Protein AF-0000000082797465 (afdb_homodimer)

pLDDT: mean 94.42, std 6.93, range [45.62, 98.88]

Nearest PDB structures (foldseek):
  8i0k-assembly1_B  TM=9.852E-01  e=0.000E+00  Homo sapiens
  7wgr-assembly1_B  TM=9.797E-01  e=0.000E+00  Homo sapiens
  6i2r-assembly1_C  TM=9.356E-01  e=2.880E-75  Mycolicibacterium smegmatis MC2 155
  6i2q-assembly1_A-2  TM=9.332E-01  e=1.154E-74  Mycolicibacterium smegmatis MC2 155
  2xt6-assembly1_A  TM=9.315E-01  e=4.381E-74  Mycolicibacterium smegmatis MC2 155

Radius of gyration: 32.96 Å; Cα contacts (8 Å, |Δi|>4): 3439; chains: 2; bounding box: 94×90×90 Å

Structure (mmCIF, N/CA/C/O backbone):
data_AF-0000000082797465-model_v1
#
loop_
_entity.id
_entity.type
_entity.pdbx_description
1 polymer 'oxoglutarate dehydrogenase (succinyl-transferring)'
#
loop_
_atom_site.group_PDB
_atom_site.id
_atom_site.type_symbol
_atom_site.label_atom_id
_atom_site.label_alt_id
_atom_site.label_comp_id
_atom_site.label_asym_id
_atom_site.label_entity_id
_atom_site.label_seq_id
_atom_site.pdbx_PDB_ins_code
_atom_site.Cartn_x
_atom_site.Cartn_y
_atom_site.Cartn_z
_atom_site.occupancy
_atom_site.B_iso_or_equiv
_atom_site.auth_seq_id
_atom_site.auth_comp_id
_atom_site.auth_asym_id
_atom_site.auth_atom_id
_atom_site.pdbx_PDB_model_num
ATOM 1 N N . MET A 1 1 ? 19.203 7.016 -28.344 1 67.88 1 MET A N 1
ATOM 2 C CA . MET A 1 1 ? 19.391 8.102 -27.375 1 67.88 1 MET A CA 1
ATOM 3 C C . MET A 1 1 ? 18.125 8.93 -27.25 1 67.88 1 MET A C 1
ATOM 5 O O . MET A 1 1 ? 17.5 9.289 -28.25 1 67.88 1 MET A O 1
ATOM 9 N N . PHE A 1 2 ? 17.656 9.07 -26.062 1 76.25 2 PHE A N 1
ATOM 10 C CA . PHE A 1 2 ? 16.391 9.742 -25.812 1 76.25 2 PHE A CA 1
ATOM 11 C C . PHE A 1 2 ? 16.609 11.078 -25.109 1 76.25 2 PHE A C 1
ATOM 13 O O . PHE A 1 2 ? 15.664 11.805 -24.828 1 76.25 2 PHE A O 1
ATOM 20 N N . ILE A 1 3 ? 17.875 11.414 -24.875 1 82.06 3 ILE A N 1
ATOM 21 C CA . ILE A 1 3 ? 18.188 12.68 -24.219 1 82.06 3 ILE A CA 1
ATOM 22 C C . ILE A 1 3 ? 18.203 13.805 -25.266 1 82.06 3 ILE A C 1
ATOM 24 O O . ILE A 1 3 ? 18.875 13.711 -26.297 1 82.06 3 ILE A O 1
ATOM 28 N N . ASN A 1 4 ? 17.594 14.898 -25.016 1 78.75 4 ASN A N 1
ATOM 29 C CA . ASN A 1 4 ? 17.406 15.953 -26 1 78.75 4 ASN A CA 1
ATOM 30 C C . ASN A 1 4 ? 18.406 17.094 -25.797 1 78.75 4 ASN A C 1
ATOM 32 O O . ASN A 1 4 ? 18.594 17.922 -26.688 1 78.75 4 ASN A O 1
ATOM 36 N N . ASP A 1 5 ? 19.188 17.109 -24.75 1 86.75 5 ASP A N 1
ATOM 37 C CA . ASP A 1 5 ? 20.125 18.188 -24.484 1 86.75 5 ASP A CA 1
ATOM 38 C C . ASP A 1 5 ? 21.422 17.984 -25.281 1 86.75 5 ASP A C 1
ATOM 40 O O . ASP A 1 5 ? 22.109 16.984 -25.109 1 86.75 5 ASP A O 1
ATOM 44 N N . VAL A 1 6 ? 21.797 18.953 -26.062 1 91.38 6 VAL A N 1
ATOM 45 C CA . VAL A 1 6 ? 22.906 18.844 -27 1 91.38 6 VAL A CA 1
ATOM 46 C C . VAL A 1 6 ? 24.219 18.734 -26.219 1 91.38 6 VAL A C 1
ATOM 48 O O . VAL A 1 6 ? 25.109 17.938 -26.578 1 91.38 6 VAL A O 1
ATOM 51 N N . GLU A 1 7 ? 24.312 19.516 -25.234 1 94.25 7 GLU A N 1
ATOM 52 C CA . GLU A 1 7 ? 25.547 19.469 -24.438 1 94.25 7 GLU A CA 1
ATOM 53 C C . GLU A 1 7 ? 25.734 18.094 -23.781 1 94.25 7 GLU A C 1
ATOM 55 O O . GLU A 1 7 ? 26.828 17.547 -23.797 1 94.25 7 GLU A O 1
ATOM 60 N N . GLN A 1 8 ? 24.719 17.578 -23.219 1 94.69 8 GLN A N 1
ATOM 61 C CA . GLN A 1 8 ? 24.766 16.25 -22.594 1 94.69 8 GLN A CA 1
ATOM 62 C C . GLN A 1 8 ? 25.062 15.164 -23.609 1 94.69 8 GLN A C 1
ATOM 64 O O . GLN A 1 8 ? 25.859 14.266 -23.344 1 94.69 8 GLN A O 1
ATOM 69 N N . CYS A 1 9 ? 24.422 15.273 -24.766 1 94.56 9 CYS A N 1
ATOM 70 C CA . CYS A 1 9 ? 24.641 14.289 -25.812 1 94.56 9 CYS A CA 1
ATOM 71 C C . CYS A 1 9 ? 26.094 14.328 -26.312 1 94.56 9 CYS A C 1
ATOM 73 O O . CYS A 1 9 ? 26.703 13.281 -26.5 1 94.56 9 CYS A O 1
ATOM 75 N N . GLN A 1 10 ? 26.609 15.508 -26.484 1 95.31 10 GLN A N 1
ATOM 76 C CA . GLN A 1 10 ? 28 15.648 -26.938 1 95.31 10 GLN A CA 1
ATOM 77 C C . GLN A 1 10 ? 28.969 15.133 -25.875 1 95.31 10 GLN A C 1
ATOM 79 O O . GLN A 1 10 ? 29.984 14.516 -26.219 1 95.31 10 GLN A O 1
ATOM 84 N N . TRP A 1 11 ? 28.656 15.43 -24.703 1 96.56 11 TRP A N 1
ATOM 85 C CA . TRP A 1 11 ? 29.5 14.945 -23.609 1 96.56 11 TRP A CA 1
ATOM 86 C C . TRP A 1 11 ? 29.578 13.43 -23.625 1 96.56 11 TRP A C 1
ATOM 88 O O . TRP A 1 11 ? 30.656 12.852 -23.5 1 96.56 11 TRP A O 1
ATOM 98 N N . ILE A 1 12 ? 28.484 12.742 -23.812 1 95.69 12 ILE A N 1
ATOM 99 C CA . ILE A 1 12 ? 28.422 11.281 -23.844 1 95.69 12 ILE A CA 1
ATOM 100 C C . ILE A 1 12 ? 29.188 10.766 -25.062 1 95.69 12 ILE A C 1
ATOM 102 O O . ILE A 1 12 ? 29.938 9.789 -24.953 1 95.69 12 ILE A O 1
ATOM 106 N N . ARG A 1 13 ? 28.969 11.422 -26.156 1 94.94 13 ARG A N 1
ATOM 107 C CA . ARG A 1 13 ? 29.672 11.023 -27.375 1 94.94 13 ARG A CA 1
ATOM 108 C C . ARG A 1 13 ? 31.188 11.086 -27.188 1 94.94 13 ARG A C 1
ATOM 110 O O . ARG A 1 13 ? 31.906 10.18 -27.609 1 94.94 13 ARG A O 1
ATOM 117 N N . GLN A 1 14 ? 31.609 12.07 -26.547 1 95.12 14 GLN A N 1
ATOM 118 C CA . GLN A 1 14 ? 33.031 12.234 -26.312 1 95.12 14 GLN A CA 1
ATOM 119 C C . GLN A 1 14 ? 33.562 11.117 -25.406 1 95.12 14 GLN A C 1
ATOM 121 O O . GLN A 1 14 ? 34.688 10.664 -25.578 1 95.12 14 GLN A O 1
ATOM 126 N N . LYS A 1 15 ? 32.781 10.672 -24.5 1 95.56 15 LYS A N 1
ATOM 127 C CA . LYS A 1 15 ? 33.188 9.664 -23.547 1 95.56 15 LYS A CA 1
ATOM 128 C C . LYS A 1 15 ? 33.219 8.273 -24.172 1 95.56 15 LYS A C 1
ATOM 130 O O . LYS A 1 15 ? 33.844 7.355 -23.656 1 95.56 15 LYS A O 1
ATOM 135 N N . PHE A 1 16 ? 32.562 8.055 -25.344 1 94.38 16 PHE A N 1
ATOM 136 C CA . PHE A 1 16 ? 32.469 6.691 -25.859 1 94.38 16 PHE A CA 1
ATOM 137 C C . PHE A 1 16 ? 33.031 6.602 -27.281 1 94.38 16 PHE A C 1
ATOM 139 O O . PHE A 1 16 ? 33.406 5.523 -27.734 1 94.38 16 PHE A O 1
ATOM 146 N N . GLU A 1 17 ? 33.125 7.738 -27.953 1 92.56 17 GLU A N 1
ATOM 147 C CA . GLU A 1 17 ? 33.5 7.68 -29.359 1 92.56 17 GLU A CA 1
ATOM 148 C C . GLU A 1 17 ? 34.938 8.133 -29.547 1 92.56 17 GLU A C 1
ATOM 150 O O . GLU A 1 17 ? 35.5 8.039 -30.656 1 92.56 17 GLU A O 1
ATOM 155 N N . THR A 1 18 ? 35.625 8.508 -28.531 1 91.12 18 THR A N 1
ATOM 156 C CA . THR A 1 18 ? 37.031 8.875 -28.625 1 91.12 18 THR A CA 1
ATOM 157 C C . THR A 1 18 ? 37.906 7.633 -28.719 1 91.12 18 THR A C 1
ATOM 159 O O . THR A 1 18 ? 37.812 6.73 -27.875 1 91.12 18 THR A O 1
ATOM 162 N N . PRO A 1 19 ? 38.812 7.578 -29.672 1 87.81 19 PRO A N 1
ATOM 163 C CA . PRO A 1 19 ? 39.656 6.395 -29.828 1 87.81 19 PRO A CA 1
ATOM 164 C C . PRO A 1 19 ? 40.562 6.156 -28.625 1 87.81 19 PRO A C 1
ATOM 166 O O . PRO A 1 19 ? 41.156 7.105 -28.078 1 87.81 19 PRO A O 1
ATOM 169 N N . GLY A 1 20 ? 40.781 4.91 -28.203 1 83.75 20 GLY A N 1
ATOM 170 C CA . GLY A 1 20 ? 41.656 4.508 -27.141 1 83.75 20 GLY A CA 1
ATOM 171 C C . GLY A 1 20 ? 41.156 4.879 -25.75 1 83.75 20 GLY A C 1
ATOM 172 O O . GLY A 1 20 ? 41.906 4.816 -24.766 1 83.75 20 GLY A O 1
ATOM 173 N N . ILE A 1 21 ? 39.969 5.164 -25.672 1 84.5 21 ILE A N 1
ATOM 174 C CA . ILE A 1 21 ? 39.406 5.734 -24.438 1 84.5 21 ILE A CA 1
ATOM 175 C C . ILE A 1 21 ? 39.281 4.648 -23.375 1 84.5 21 ILE A C 1
ATOM 177 O O . ILE A 1 21 ? 39.312 4.938 -22.188 1 84.5 21 ILE A O 1
ATOM 181 N N . MET A 1 22 ? 39.219 3.447 -23.766 1 84.5 22 MET A N 1
ATOM 182 C CA . MET A 1 22 ? 39.031 2.363 -22.797 1 84.5 22 MET A CA 1
ATOM 183 C C . MET A 1 22 ? 40.375 1.702 -22.453 1 84.5 22 MET A C 1
ATOM 185 O O . MET A 1 22 ? 40.406 0.518 -22.125 1 84.5 22 MET A O 1
ATOM 189 N N . LYS A 1 23 ? 41.406 2.4 -22.453 1 86.81 23 LYS A N 1
ATOM 190 C CA . LYS A 1 23 ? 42.719 1.833 -22.125 1 86.81 23 LYS A CA 1
ATOM 191 C C . LYS A 1 23 ? 42.969 1.914 -20.625 1 86.81 23 LYS A C 1
ATOM 193 O O . LYS A 1 23 ? 42.75 2.957 -20 1 86.81 23 LYS A O 1
ATOM 198 N N . PHE A 1 24 ? 43.344 0.76 -20.047 1 94 24 PHE A N 1
ATOM 199 C CA . PHE A 1 24 ? 43.656 0.657 -18.625 1 94 24 PHE A CA 1
ATOM 200 C C . PHE A 1 24 ? 45.156 0.399 -18.422 1 94 24 PHE A C 1
ATOM 202 O O . PHE A 1 24 ? 45.781 -0.297 -19.219 1 94 24 PHE A O 1
ATOM 209 N N . THR A 1 25 ? 45.688 0.966 -17.406 1 94.62 25 THR A N 1
ATOM 210 C CA . THR A 1 25 ? 47.094 0.684 -17.047 1 94.62 25 THR A CA 1
ATOM 211 C C . THR A 1 25 ? 47.219 -0.699 -16.406 1 94.62 25 THR A C 1
ATOM 213 O O . THR A 1 25 ? 46.219 -1.279 -15.977 1 94.62 25 THR A O 1
ATOM 216 N N . ASN A 1 26 ? 48.375 -1.191 -16.375 1 95.69 26 ASN A N 1
ATOM 217 C CA . ASN A 1 26 ? 48.625 -2.494 -15.758 1 95.69 26 ASN A CA 1
ATOM 218 C C . ASN A 1 26 ? 48.25 -2.49 -14.273 1 95.69 26 ASN A C 1
ATOM 220 O O . ASN A 1 26 ? 47.781 -3.492 -13.75 1 95.69 26 ASN A O 1
ATOM 224 N N . GLU A 1 27 ? 48.469 -1.407 -13.711 1 95.25 27 GLU A N 1
ATOM 225 C CA . GLU A 1 27 ? 48.125 -1.291 -12.289 1 95.25 27 GLU A CA 1
ATOM 226 C C . GLU A 1 27 ? 46.594 -1.354 -12.078 1 95.25 27 GLU A C 1
ATOM 228 O O . GLU A 1 27 ? 46.125 -1.996 -11.141 1 95.25 27 GLU A O 1
ATOM 233 N N . GLU A 1 28 ? 45.906 -0.673 -12.961 1 95.56 28 GLU A N 1
ATOM 234 C CA . GLU A 1 28 ? 44.469 -0.702 -12.898 1 95.56 28 GLU A CA 1
ATOM 235 C C . GLU A 1 28 ? 43.938 -2.107 -13.148 1 95.56 28 GLU A C 1
ATOM 237 O O . GLU A 1 28 ? 42.969 -2.541 -12.5 1 95.56 28 GLU A O 1
ATOM 242 N N . LYS A 1 29 ? 44.531 -2.762 -14.039 1 97.44 29 LYS A N 1
ATOM 243 C CA . LYS A 1 29 ? 44.125 -4.125 -14.367 1 97.44 29 LYS A CA 1
ATOM 244 C C . LYS A 1 29 ? 44.375 -5.07 -13.195 1 97.44 29 LYS A C 1
ATOM 246 O O . LYS A 1 29 ? 43.562 -5.941 -12.898 1 97.44 29 LYS A O 1
ATOM 251 N N . ARG A 1 30 ? 45.562 -4.918 -12.562 1 96.56 30 ARG A N 1
ATOM 252 C CA . ARG A 1 30 ? 45.906 -5.73 -11.398 1 96.56 30 ARG A CA 1
ATOM 253 C C . ARG A 1 30 ? 44.906 -5.484 -10.258 1 96.56 30 ARG A C 1
ATOM 255 O O . ARG A 1 30 ? 44.5 -6.426 -9.586 1 96.56 30 ARG A O 1
ATOM 262 N N . THR A 1 31 ? 44.562 -4.242 -10.055 1 96.38 31 THR A N 1
ATOM 263 C CA . THR A 1 31 ? 43.625 -3.889 -9.016 1 96.38 31 THR A CA 1
ATOM 264 C C . THR A 1 31 ? 42.25 -4.5 -9.32 1 96.38 31 THR A C 1
ATOM 266 O O . THR A 1 31 ? 41.594 -5.027 -8.414 1 96.38 31 THR A O 1
ATOM 269 N N . LEU A 1 32 ? 41.844 -4.363 -10.562 1 98.06 32 LEU A N 1
ATOM 270 C CA . LEU A 1 32 ? 40.562 -4.938 -10.984 1 98.06 32 LEU A CA 1
ATOM 271 C C . LEU A 1 32 ? 40.531 -6.445 -10.766 1 98.06 32 LEU A C 1
ATOM 273 O O . LEU A 1 32 ? 39.562 -6.988 -10.273 1 98.06 32 LEU A O 1
ATOM 277 N N . LEU A 1 33 ? 41.594 -7.105 -11.102 1 98.19 33 LEU A N 1
ATOM 278 C CA . LEU A 1 33 ? 41.719 -8.547 -10.898 1 98.19 33 LEU A CA 1
ATOM 279 C C . LEU A 1 33 ? 41.625 -8.898 -9.422 1 98.19 33 LEU A C 1
ATOM 281 O O . LEU A 1 33 ? 40.906 -9.844 -9.047 1 98.19 33 LEU A O 1
ATOM 285 N N . ALA A 1 34 ? 42.312 -8.164 -8.586 1 97.69 34 ALA A N 1
ATOM 286 C CA . ALA A 1 34 ? 42.281 -8.414 -7.145 1 97.69 34 ALA A CA 1
ATOM 287 C C . ALA A 1 34 ? 40.875 -8.25 -6.586 1 97.69 34 ALA A C 1
ATOM 289 O O . ALA A 1 34 ? 40.438 -9.031 -5.73 1 97.69 34 ALA A O 1
ATOM 290 N N . ARG A 1 35 ? 40.188 -7.25 -7.012 1 98 35 ARG A N 1
ATOM 291 C CA . ARG A 1 35 ? 38.812 -7.012 -6.559 1 98 35 ARG A CA 1
ATOM 292 C C . ARG A 1 35 ? 37.875 -8.125 -7.02 1 98 35 ARG A C 1
ATOM 294 O O . ARG A 1 35 ? 36.969 -8.531 -6.285 1 98 35 ARG A O 1
ATOM 301 N N . LEU A 1 36 ? 38.094 -8.578 -8.211 1 98.31 36 LEU A N 1
ATOM 302 C CA . LEU A 1 36 ? 37.281 -9.68 -8.727 1 98.31 36 LEU A CA 1
ATOM 303 C C . LEU A 1 36 ? 37.531 -10.961 -7.941 1 98.31 36 LEU A C 1
ATOM 305 O O . LEU A 1 36 ? 36.625 -11.742 -7.699 1 98.31 36 LEU A O 1
ATOM 309 N N . VAL A 1 37 ? 38.812 -11.148 -7.605 1 98.31 37 VAL A N 1
ATOM 310 C CA . VAL A 1 37 ? 39.188 -12.312 -6.801 1 98.31 37 VAL A CA 1
ATOM 311 C C . VAL A 1 37 ? 38.406 -12.289 -5.48 1 98.31 37 VAL A C 1
ATOM 313 O O . VAL A 1 37 ? 37.844 -13.297 -5.078 1 98.31 37 VAL A O 1
ATOM 316 N N . ARG A 1 38 ? 38.375 -11.203 -4.84 1 97.94 38 ARG A N 1
ATOM 317 C CA . ARG A 1 38 ? 37.688 -11.094 -3.559 1 97.94 38 ARG A CA 1
ATOM 318 C C . ARG A 1 38 ? 36.188 -11.328 -3.723 1 97.94 38 ARG A C 1
ATOM 320 O O . ARG A 1 38 ? 35.562 -11.977 -2.881 1 97.94 38 ARG A O 1
ATOM 327 N N . SER A 1 39 ? 35.656 -10.773 -4.773 1 97.94 39 SER A N 1
ATOM 328 C CA . SER A 1 39 ? 34.25 -10.938 -5.043 1 97.94 39 SER A CA 1
ATOM 329 C C . SER A 1 39 ? 33.875 -12.406 -5.203 1 97.94 39 SER A C 1
ATOM 331 O O . SER A 1 39 ? 32.906 -12.875 -4.602 1 97.94 39 SER A O 1
ATOM 333 N N . MET A 1 40 ? 34.562 -13.094 -5.984 1 97.75 40 MET A N 1
ATOM 334 C CA . MET A 1 40 ? 34.219 -14.477 -6.305 1 97.75 40 MET A CA 1
ATOM 335 C C . MET A 1 40 ? 34.594 -15.406 -5.148 1 97.75 40 MET A C 1
ATOM 337 O O . MET A 1 40 ? 33.781 -16.281 -4.789 1 97.75 40 MET A O 1
ATOM 341 N N . ARG A 1 41 ? 35.812 -15.195 -4.559 1 97.19 41 ARG A N 1
ATOM 342 C CA . ARG A 1 41 ? 36.281 -16.109 -3.539 1 97.19 41 ARG A CA 1
ATOM 343 C C . ARG A 1 41 ? 35.469 -16 -2.254 1 97.19 41 ARG A C 1
ATOM 345 O O . ARG A 1 41 ? 35.312 -16.984 -1.529 1 97.19 41 ARG A O 1
ATOM 352 N N . PHE A 1 42 ? 35.031 -14.852 -1.94 1 96.94 42 PHE A N 1
ATOM 353 C CA . PHE A 1 42 ? 34.125 -14.68 -0.802 1 96.94 42 PHE A CA 1
ATOM 354 C C . PHE A 1 42 ? 32.906 -15.578 -0.935 1 96.94 42 PHE A C 1
ATOM 356 O O . PHE A 1 42 ? 32.531 -16.297 0.005 1 96.94 42 PHE A O 1
ATOM 363 N N . GLU A 1 43 ? 32.219 -15.523 -2.133 1 95.31 43 GLU A N 1
ATOM 364 C CA . GLU A 1 43 ? 31.031 -16.359 -2.398 1 95.31 43 GLU A CA 1
ATOM 365 C C . GLU A 1 43 ? 31.391 -17.844 -2.301 1 95.31 43 GLU A C 1
ATOM 367 O O . GLU A 1 43 ? 30.609 -18.625 -1.771 1 95.31 43 GLU A O 1
ATOM 372 N N . ASP A 1 44 ? 32.531 -18.141 -2.861 1 95.56 44 ASP A N 1
ATOM 373 C CA . ASP A 1 44 ? 32.969 -19.531 -2.832 1 95.56 44 ASP A CA 1
ATOM 374 C C . ASP A 1 44 ? 33.188 -20.016 -1.398 1 95.56 44 ASP A C 1
ATOM 376 O O . ASP A 1 44 ? 32.844 -21.156 -1.068 1 95.56 44 ASP A O 1
ATOM 380 N N . PHE A 1 45 ? 33.75 -19.156 -0.65 1 96.38 45 PHE A N 1
ATOM 381 C CA . PHE A 1 45 ? 34 -19.5 0.745 1 96.38 45 PHE A CA 1
ATOM 382 C C . PHE A 1 45 ? 32.719 -19.766 1.484 1 96.38 45 PHE A C 1
ATOM 384 O O . PHE A 1 45 ? 32.594 -20.75 2.217 1 96.38 45 PHE A O 1
ATOM 391 N N . LEU A 1 46 ? 31.734 -18.875 1.365 1 94.19 46 LEU A N 1
ATOM 392 C CA . LEU A 1 46 ? 30.438 -19.047 2.004 1 94.19 46 LEU A CA 1
ATOM 393 C C . LEU A 1 46 ? 29.781 -20.344 1.555 1 94.19 46 LEU A C 1
ATOM 395 O O . LEU A 1 46 ? 29.172 -21.062 2.363 1 94.19 46 LEU A O 1
ATOM 399 N N . ALA A 1 47 ? 29.891 -20.641 0.238 1 92.88 47 ALA A N 1
ATOM 400 C CA . ALA A 1 47 ? 29.281 -21.859 -0.314 1 92.88 47 ALA A CA 1
ATOM 401 C C . ALA A 1 47 ? 29.906 -23.109 0.294 1 92.88 47 ALA A C 1
ATOM 403 O O . ALA A 1 47 ? 29.219 -24.109 0.491 1 92.88 47 ALA A O 1
ATOM 404 N N . ARG A 1 48 ? 31.125 -23.047 0.543 1 94.31 48 ARG A N 1
ATOM 405 C CA . ARG A 1 48 ? 31.844 -24.188 1.083 1 94.31 48 ARG A CA 1
ATOM 406 C C . ARG A 1 48 ? 31.547 -24.375 2.568 1 94.31 48 ARG A C 1
ATOM 408 O O . ARG A 1 48 ? 31.344 -25.5 3.033 1 94.31 48 ARG A O 1
ATOM 415 N N . LYS A 1 49 ? 31.562 -23.297 3.312 1 93.38 49 LYS A N 1
ATOM 416 C CA . LYS A 1 49 ? 31.422 -23.359 4.766 1 93.38 49 LYS A CA 1
ATOM 417 C C . LYS A 1 49 ? 29.953 -23.516 5.164 1 93.38 49 LYS A C 1
ATOM 419 O O . LYS A 1 49 ? 29.641 -24.188 6.152 1 93.38 49 LYS A O 1
ATOM 424 N N . TRP A 1 50 ? 29.062 -22.922 4.453 1 90.56 50 TRP A N 1
ATOM 425 C CA . TRP A 1 50 ? 27.641 -22.953 4.758 1 90.56 50 TRP A CA 1
ATOM 426 C C . TRP A 1 50 ? 26.828 -23.391 3.537 1 90.56 50 TRP A C 1
ATOM 428 O O . TRP A 1 50 ? 26.016 -22.625 3.025 1 90.56 50 TRP A O 1
ATOM 438 N N . SER A 1 51 ? 26.891 -24.578 3.119 1 86.56 51 SER A N 1
ATOM 439 C CA . SER A 1 51 ? 26.375 -25.109 1.856 1 86.56 51 SER A CA 1
ATOM 440 C C . SER A 1 51 ? 24.859 -25.172 1.858 1 86.56 51 SER A C 1
ATOM 442 O O . SER A 1 51 ? 24.219 -25.109 0.801 1 86.56 51 SER A O 1
ATOM 444 N N . SER A 1 52 ? 24.219 -25.234 2.998 1 82.44 52 SER A N 1
ATOM 445 C CA . SER A 1 52 ? 22.781 -25.406 3.066 1 82.44 52 SER A CA 1
ATOM 446 C C . SER A 1 52 ? 22.062 -24.078 3.334 1 82.44 52 SER A C 1
ATOM 448 O O . SER A 1 52 ? 20.844 -24.016 3.289 1 82.44 52 SER A O 1
ATOM 450 N N . GLU A 1 53 ? 22.828 -23.047 3.504 1 83.25 53 GLU A N 1
ATOM 451 C CA . GLU A 1 53 ? 22.219 -21.766 3.855 1 83.25 53 GLU A CA 1
ATOM 452 C C . GLU A 1 53 ? 21.891 -20.953 2.609 1 83.25 53 GLU A C 1
ATOM 454 O O . GLU A 1 53 ? 22.641 -20.984 1.629 1 83.25 53 GLU A O 1
ATOM 459 N N . LYS A 1 54 ? 20.703 -20.266 2.709 1 81.88 54 LYS A N 1
ATOM 460 C CA . LYS A 1 54 ? 20.375 -19.312 1.662 1 81.88 54 LYS A CA 1
ATOM 461 C C . LYS A 1 54 ? 21.266 -18.078 1.742 1 81.88 54 LYS A C 1
ATOM 463 O O . LYS A 1 54 ? 21.453 -17.5 2.818 1 81.88 54 LYS A O 1
ATOM 468 N N . ARG A 1 55 ? 21.844 -17.734 0.631 1 83.12 55 ARG A N 1
ATOM 469 C CA . ARG A 1 55 ? 22.766 -16.609 0.643 1 83.12 55 ARG A CA 1
ATOM 470 C C . ARG A 1 55 ? 22.422 -15.617 -0.47 1 83.12 55 ARG A C 1
ATOM 472 O O . ARG A 1 55 ? 22.812 -14.453 -0.412 1 83.12 55 ARG A O 1
ATOM 479 N N . PHE A 1 56 ? 21.703 -15.992 -1.47 1 88.81 56 PHE A N 1
ATOM 480 C CA . PHE A 1 56 ? 21.422 -15.164 -2.641 1 88.81 56 PHE A CA 1
ATOM 481 C C . PHE A 1 56 ? 22.719 -14.609 -3.232 1 88.81 56 PHE A C 1
ATOM 483 O O . PHE A 1 56 ? 22.859 -13.391 -3.377 1 88.81 56 PHE A O 1
ATOM 490 N N . GLY A 1 57 ? 23.562 -15.453 -3.631 1 90.75 57 GLY A N 1
ATOM 491 C CA . GLY A 1 57 ? 24.938 -15.133 -4.023 1 90.75 57 GLY A CA 1
ATOM 492 C C . GLY A 1 57 ? 25.016 -14.336 -5.312 1 90.75 57 GLY A C 1
ATOM 493 O O . GLY A 1 57 ? 24.031 -14.242 -6.051 1 90.75 57 GLY A O 1
ATOM 494 N N . LEU A 1 58 ? 26.125 -13.797 -5.594 1 94.75 58 LEU A N 1
ATOM 495 C CA . LEU A 1 58 ? 26.375 -12.867 -6.691 1 94.75 58 LEU A CA 1
ATOM 496 C C . LEU A 1 58 ? 26.922 -13.602 -7.914 1 94.75 58 LEU A C 1
ATOM 498 O O . LEU A 1 58 ? 27.266 -12.969 -8.914 1 94.75 58 LEU A O 1
ATOM 502 N N . GLU A 1 59 ? 26.922 -14.945 -7.844 1 94.44 59 GLU A N 1
ATOM 503 C CA . GLU A 1 59 ? 27.5 -15.711 -8.945 1 94.44 59 GLU A CA 1
ATOM 504 C C . GLU A 1 59 ? 26.812 -15.398 -10.266 1 94.44 59 GLU A C 1
ATOM 506 O O . GLU A 1 59 ? 25.578 -15.484 -10.367 1 94.44 59 GLU A O 1
ATOM 511 N N . GLY A 1 60 ? 27.562 -14.992 -11.203 1 96.06 60 GLY A N 1
ATOM 512 C CA . GLY A 1 60 ? 27.078 -14.562 -12.5 1 96.06 60 GLY A CA 1
ATOM 513 C C . GLY A 1 60 ? 27.172 -13.062 -12.711 1 96.06 60 GLY A C 1
ATOM 514 O O . GLY A 1 60 ? 27.047 -12.57 -13.836 1 96.06 60 GLY A O 1
ATOM 515 N N . CYS A 1 61 ? 27.406 -12.32 -11.641 1 97.75 61 CYS A N 1
ATOM 516 C CA . CYS A 1 61 ? 27.578 -10.875 -11.703 1 97.75 61 CYS A CA 1
ATOM 517 C C . CYS A 1 61 ? 28.609 -10.398 -10.695 1 97.75 61 CYS A C 1
ATOM 519 O O . CYS A 1 61 ? 28.422 -9.375 -10.031 1 97.75 61 CYS A O 1
ATOM 521 N N . GLU A 1 62 ? 29.703 -11.117 -10.547 1 97.56 62 GLU A N 1
ATOM 522 C CA . GLU A 1 62 ? 30.734 -10.828 -9.562 1 97.56 62 GLU A CA 1
ATOM 523 C C . GLU A 1 62 ? 31.375 -9.461 -9.82 1 97.56 62 GLU A C 1
ATOM 525 O O . GLU A 1 62 ? 31.891 -8.828 -8.891 1 97.56 62 GLU A O 1
ATOM 530 N N . VAL A 1 63 ? 31.234 -8.977 -11.039 1 98.38 63 VAL A N 1
ATOM 531 C CA . VAL A 1 63 ? 31.844 -7.715 -11.43 1 98.38 63 VAL A CA 1
ATOM 532 C C . VAL A 1 63 ? 31.172 -6.562 -10.703 1 98.38 63 VAL A C 1
ATOM 534 O O . VAL A 1 63 ? 31.703 -5.453 -10.641 1 98.38 63 VAL A O 1
ATOM 537 N N . MET A 1 64 ? 29.984 -6.785 -10.078 1 98.62 64 MET A N 1
ATOM 538 C CA . MET A 1 64 ? 29.25 -5.75 -9.367 1 98.62 64 MET A CA 1
ATOM 539 C C . MET A 1 64 ? 30.094 -5.125 -8.266 1 98.62 64 MET A C 1
ATOM 541 O O . MET A 1 64 ? 30.016 -3.918 -8.023 1 98.62 64 MET A O 1
ATOM 545 N N . ILE A 1 65 ? 30.984 -5.898 -7.609 1 98.62 65 ILE A N 1
ATOM 546 C CA . ILE A 1 65 ? 31.812 -5.43 -6.5 1 98.62 65 ILE A CA 1
ATOM 547 C C . ILE A 1 65 ? 32.844 -4.418 -7.008 1 98.62 65 ILE A C 1
ATOM 549 O O . ILE A 1 65 ? 32.875 -3.273 -6.551 1 98.62 65 ILE A O 1
ATOM 553 N N . PRO A 1 66 ? 33.719 -4.828 -7.992 1 98.5 66 PRO A N 1
ATOM 554 C CA . PRO A 1 66 ? 34.625 -3.797 -8.5 1 98.5 66 PRO A CA 1
ATOM 555 C C . PRO A 1 66 ? 33.875 -2.629 -9.148 1 98.5 66 PRO A C 1
ATOM 557 O O . PRO A 1 66 ? 34.375 -1.497 -9.125 1 98.5 66 PRO A O 1
ATOM 560 N N . ALA A 1 67 ? 32.656 -2.832 -9.719 1 98.81 67 ALA A N 1
ATOM 561 C CA . ALA A 1 67 ? 31.875 -1.741 -10.273 1 98.81 67 ALA A CA 1
ATOM 562 C C . ALA A 1 67 ? 31.547 -0.7 -9.211 1 98.81 67 ALA A C 1
ATOM 564 O O . ALA A 1 67 ? 31.781 0.496 -9.414 1 98.81 67 ALA A O 1
ATOM 565 N N . LEU A 1 68 ? 31.016 -1.145 -8.117 1 98.75 68 LEU A N 1
ATOM 566 C CA . LEU A 1 68 ? 30.656 -0.247 -7.023 1 98.75 68 LEU A CA 1
ATOM 567 C C . LEU A 1 68 ? 31.891 0.471 -6.48 1 98.75 68 LEU A C 1
ATOM 569 O O . LEU A 1 68 ? 31.844 1.673 -6.207 1 98.75 68 LEU A O 1
ATOM 573 N N . LYS A 1 69 ? 32.938 -0.271 -6.305 1 98.25 69 LYS A N 1
ATOM 574 C CA . LYS A 1 69 ? 34.156 0.329 -5.805 1 98.25 69 LYS A CA 1
ATOM 575 C C . LYS A 1 69 ? 34.688 1.405 -6.758 1 98.25 69 LYS A C 1
ATOM 577 O O . LYS A 1 69 ? 35.188 2.447 -6.32 1 98.25 69 LYS A O 1
ATOM 582 N N . THR A 1 70 ? 34.594 1.099 -8.055 1 98.31 70 THR A N 1
ATOM 583 C CA . THR A 1 70 ? 35 2.074 -9.055 1 98.31 70 THR A CA 1
ATOM 584 C C . THR A 1 70 ? 34.188 3.346 -8.961 1 98.31 70 THR A C 1
ATOM 586 O O . THR A 1 70 ? 34.719 4.453 -9.008 1 98.31 70 THR A O 1
ATOM 589 N N . ILE A 1 71 ? 32.844 3.221 -8.852 1 98.81 71 ILE A N 1
ATOM 590 C CA . ILE A 1 71 ? 31.953 4.371 -8.711 1 98.81 71 ILE A CA 1
ATOM 591 C C . ILE A 1 71 ? 32.344 5.176 -7.477 1 98.81 71 ILE A C 1
ATOM 593 O O . ILE A 1 71 ? 32.438 6.406 -7.535 1 98.81 71 ILE A O 1
ATOM 597 N N . ILE A 1 72 ? 32.562 4.508 -6.379 1 98.44 72 ILE A N 1
ATOM 598 C CA . ILE A 1 72 ? 32.906 5.152 -5.109 1 98.44 72 ILE A CA 1
ATOM 599 C C . ILE A 1 72 ? 34.25 5.844 -5.215 1 98.44 72 ILE A C 1
ATOM 601 O O . ILE A 1 72 ? 34.406 6.988 -4.781 1 98.44 72 ILE A O 1
ATOM 605 N N . ASP A 1 73 ? 35.312 5.125 -5.793 1 97.88 73 ASP A N 1
ATOM 606 C CA . ASP A 1 73 ? 36.625 5.703 -5.957 1 97.88 73 ASP A CA 1
ATOM 607 C C . ASP A 1 73 ? 36.562 6.984 -6.789 1 97.88 73 ASP A C 1
ATOM 609 O O . ASP A 1 73 ? 37.125 8.008 -6.395 1 97.88 73 ASP A O 1
ATOM 613 N N . LYS A 1 74 ? 35.906 6.852 -7.938 1 98.06 74 LYS A N 1
ATOM 614 C CA . LYS A 1 74 ? 35.844 7.996 -8.844 1 98.06 74 LYS A CA 1
ATOM 615 C C . LYS A 1 74 ? 35.062 9.148 -8.211 1 98.06 74 LYS A C 1
ATOM 617 O O . LYS A 1 74 ? 35.438 10.312 -8.375 1 98.06 74 LYS A O 1
ATOM 622 N N . SER A 1 75 ? 34 8.875 -7.527 1 98.38 75 SER A N 1
ATOM 623 C CA . SER A 1 75 ? 33.219 9.898 -6.844 1 98.38 75 SER A CA 1
ATOM 624 C C . SER A 1 75 ? 34 10.57 -5.734 1 98.38 75 SER A C 1
ATOM 626 O O . SER A 1 75 ? 33.938 11.789 -5.562 1 98.38 75 SER A O 1
ATOM 628 N N . SER A 1 76 ? 34.719 9.727 -4.969 1 97.62 76 SER A N 1
ATOM 629 C CA . SER A 1 76 ? 35.562 10.258 -3.92 1 97.62 76 SER A CA 1
ATOM 630 C C . SER A 1 76 ? 36.625 11.195 -4.492 1 97.62 76 SER A C 1
ATOM 632 O O . SER A 1 76 ? 36.906 12.25 -3.914 1 97.62 76 SER A O 1
ATOM 634 N N . GLU A 1 77 ? 37.188 10.789 -5.613 1 97.25 77 GLU A N 1
ATOM 635 C CA . GLU A 1 77 ? 38.156 11.641 -6.309 1 97.25 77 GLU A CA 1
ATOM 636 C C . GLU A 1 77 ? 37.562 13 -6.637 1 97.25 77 GLU A C 1
ATOM 638 O O . GLU A 1 77 ? 38.25 14.016 -6.605 1 97.25 77 GLU A O 1
ATOM 643 N N . MET A 1 78 ? 36.281 13.008 -6.883 1 97.5 78 MET A N 1
ATOM 644 C CA . MET A 1 78 ? 35.625 14.227 -7.32 1 97.5 78 MET A CA 1
ATOM 645 C C . MET A 1 78 ? 35.031 14.969 -6.137 1 97.5 78 MET A C 1
ATOM 647 O O . MET A 1 78 ? 34.312 15.969 -6.316 1 97.5 78 MET A O 1
ATOM 651 N N . GLY A 1 79 ? 35.156 14.477 -4.949 1 96.62 79 GLY A N 1
ATOM 652 C CA . GLY A 1 79 ? 34.844 15.297 -3.793 1 96.62 79 GLY A CA 1
ATOM 653 C C . GLY A 1 79 ? 33.812 14.672 -2.891 1 96.62 79 GLY A C 1
ATOM 654 O O . GLY A 1 79 ? 33.531 15.18 -1.8 1 96.62 79 GLY A O 1
ATOM 655 N N . ILE A 1 80 ? 33.25 13.555 -3.246 1 98.12 80 ILE A N 1
ATOM 656 C CA . ILE A 1 80 ? 32.219 12.914 -2.445 1 98.12 80 ILE A CA 1
ATOM 657 C C . ILE A 1 80 ? 32.844 12.344 -1.168 1 98.12 80 ILE A C 1
ATOM 659 O O . ILE A 1 80 ? 33.875 11.672 -1.212 1 98.12 80 ILE A O 1
ATOM 663 N N . GLU A 1 81 ? 32.125 12.562 -0.072 1 97.75 81 GLU A N 1
ATOM 664 C CA . GLU A 1 81 ? 32.594 12.117 1.229 1 97.75 81 GLU A CA 1
ATOM 665 C C . GLU A 1 81 ? 31.656 11.117 1.868 1 97.75 81 GLU A C 1
ATOM 667 O O . GLU A 1 81 ? 32.031 10.391 2.797 1 97.75 81 GLU A O 1
ATOM 672 N N . TYR A 1 82 ? 30.516 11.062 1.443 1 98.06 82 TYR A N 1
ATOM 673 C CA . TYR A 1 82 ? 29.5 10.219 2.047 1 98.06 82 TYR A CA 1
ATOM 674 C C . TYR A 1 82 ? 28.609 9.594 0.978 1 98.06 82 TYR A C 1
ATOM 676 O O . TYR A 1 82 ? 28 10.305 0.17 1 98.06 82 TYR A O 1
ATOM 684 N N . VAL A 1 83 ? 28.547 8.273 0.916 1 98.44 83 VAL A N 1
ATOM 685 C CA . VAL A 1 83 ? 27.703 7.535 -0.032 1 98.44 83 VAL A CA 1
ATOM 686 C C . VAL A 1 83 ? 26.656 6.73 0.721 1 98.44 83 VAL A C 1
ATOM 688 O O . VAL A 1 83 ? 26.984 5.938 1.606 1 98.44 83 VAL A O 1
ATOM 691 N N . ILE A 1 84 ? 25.391 6.949 0.434 1 98.38 84 ILE A N 1
ATOM 692 C CA . ILE A 1 84 ? 24.281 6.203 1.001 1 98.38 84 ILE A CA 1
ATOM 693 C C . ILE A 1 84 ? 23.734 5.223 -0.035 1 98.38 84 ILE A C 1
ATOM 695 O O . ILE A 1 84 ? 23.406 5.617 -1.158 1 98.38 84 ILE A O 1
ATOM 699 N N . MET A 1 85 ? 23.578 3.967 0.354 1 98.31 85 MET A N 1
ATOM 700 C CA . MET A 1 85 ? 23.234 2.939 -0.625 1 98.31 85 MET A CA 1
ATOM 701 C C . MET A 1 85 ? 22 2.166 -0.194 1 98.31 85 MET A C 1
ATOM 703 O O . MET A 1 85 ? 21.703 2.068 0.999 1 98.31 85 MET A O 1
ATOM 707 N N . GLY A 1 86 ? 21.234 1.714 -1.089 1 97.56 86 GLY A N 1
ATOM 708 C CA . GLY A 1 86 ? 20.188 0.717 -0.957 1 97.56 86 GLY A CA 1
ATOM 709 C C . GLY A 1 86 ? 20.312 -0.412 -1.964 1 97.56 86 GLY A C 1
ATOM 710 O O . GLY A 1 86 ? 20.797 -0.208 -3.078 1 97.56 86 GLY A O 1
ATOM 711 N N . MET A 1 87 ? 19.906 -1.585 -1.571 1 97.12 87 MET A N 1
ATOM 712 C CA . MET A 1 87 ? 20.062 -2.703 -2.498 1 97.12 87 MET A CA 1
ATOM 713 C C . MET A 1 87 ? 19.156 -3.865 -2.104 1 97.12 87 MET A C 1
ATOM 715 O O . MET A 1 87 ? 18.688 -3.941 -0.96 1 97.12 87 MET A O 1
ATOM 719 N N . PRO A 1 88 ? 18.859 -4.754 -3.041 1 94 88 PRO A N 1
ATOM 720 C CA . PRO A 1 88 ? 18.172 -6 -2.697 1 94 88 PRO A CA 1
ATOM 721 C C . PRO A 1 88 ? 19.094 -7.027 -2.051 1 94 88 PRO A C 1
ATOM 723 O O . PRO A 1 88 ? 20.219 -6.691 -1.654 1 94 88 PRO A O 1
ATOM 726 N N . HIS A 1 89 ? 18.656 -8.258 -1.946 1 90.25 89 HIS A N 1
ATOM 727 C CA . HIS A 1 89 ? 19.359 -9.297 -1.207 1 90.25 89 HIS A CA 1
ATOM 728 C C . HIS A 1 89 ? 20.516 -9.859 -2.02 1 90.25 89 HIS A C 1
ATOM 730 O O . HIS A 1 89 ? 21.516 -10.312 -1.454 1 90.25 89 HIS A O 1
ATOM 736 N N . ARG A 1 90 ? 20.375 -9.766 -3.26 1 93.38 90 ARG A N 1
ATOM 737 C CA . ARG A 1 90 ? 21.375 -10.422 -4.09 1 93.38 90 ARG A CA 1
ATOM 738 C C . ARG A 1 90 ? 22.734 -9.758 -3.938 1 93.38 90 ARG A C 1
ATOM 740 O O . ARG A 1 90 ? 22.875 -8.562 -4.207 1 93.38 90 ARG A O 1
ATOM 747 N N . GLY A 1 91 ? 23.703 -10.531 -3.471 1 94.62 91 GLY A N 1
ATOM 748 C CA . GLY A 1 91 ? 25.078 -10.062 -3.346 1 94.62 91 GLY A CA 1
ATOM 749 C C . GLY A 1 91 ? 25.281 -9.125 -2.172 1 94.62 91 GLY A C 1
ATOM 750 O O . GLY A 1 91 ? 26.328 -8.508 -2.045 1 94.62 91 GLY A O 1
ATOM 751 N N . ARG A 1 92 ? 24.281 -8.992 -1.346 1 95 92 ARG A N 1
ATOM 752 C CA . ARG A 1 92 ? 24.344 -8.008 -0.27 1 95 92 ARG A CA 1
ATOM 753 C C . ARG A 1 92 ? 25.484 -8.32 0.696 1 95 92 ARG A C 1
ATOM 755 O O . ARG A 1 92 ? 26.188 -7.418 1.136 1 95 92 ARG A O 1
ATOM 762 N N . LEU A 1 93 ? 25.672 -9.57 1.132 1 94.62 93 LEU A N 1
ATOM 763 C CA . LEU A 1 93 ? 26.75 -9.945 2.045 1 94.62 93 LEU A CA 1
ATOM 764 C C . LEU A 1 93 ? 28.109 -9.609 1.446 1 94.62 93 LEU A C 1
ATOM 766 O O . LEU A 1 93 ? 29.016 -9.18 2.162 1 94.62 93 LEU A O 1
ATOM 770 N N . ASN A 1 94 ? 28.188 -9.805 0.137 1 96.88 94 ASN A N 1
ATOM 771 C CA . ASN A 1 94 ? 29.422 -9.461 -0.561 1 96.88 94 ASN A CA 1
ATOM 772 C C . ASN A 1 94 ? 29.688 -7.957 -0.541 1 96.88 94 ASN A C 1
ATOM 774 O O . ASN A 1 94 ? 30.828 -7.523 -0.368 1 96.88 94 ASN A O 1
ATOM 778 N N . VAL A 1 95 ? 28.656 -7.18 -0.748 1 97 95 VAL A N 1
ATOM 779 C CA . VAL A 1 95 ? 28.781 -5.727 -0.703 1 97 95 VAL A CA 1
ATOM 780 C C . VAL A 1 95 ? 29.203 -5.285 0.696 1 97 95 VAL A C 1
ATOM 782 O O . VAL A 1 95 ? 30.062 -4.418 0.846 1 97 95 VAL A O 1
ATOM 785 N N . LEU A 1 96 ? 28.609 -5.871 1.719 1 94.69 96 LEU A N 1
ATOM 786 C CA . LEU A 1 96 ? 28.969 -5.559 3.1 1 94.69 96 LEU A CA 1
ATOM 787 C C . LEU A 1 96 ? 30.438 -5.867 3.373 1 94.69 96 LEU A C 1
ATOM 789 O O . LEU A 1 96 ? 31.125 -5.078 4.016 1 94.69 96 LEU A O 1
ATOM 793 N N . ALA A 1 97 ? 30.906 -6.953 2.83 1 95.31 97 ALA A N 1
ATOM 794 C CA . ALA A 1 97 ? 32.25 -7.418 3.102 1 95.31 97 ALA A CA 1
ATOM 795 C C . ALA A 1 97 ? 33.281 -6.645 2.273 1 95.31 97 ALA A C 1
ATOM 797 O O . ALA A 1 97 ? 34.25 -6.129 2.812 1 95.31 97 ALA A O 1
ATOM 798 N N . ASN A 1 98 ? 32.938 -6.559 0.966 1 96.94 98 ASN A N 1
ATOM 799 C CA . ASN A 1 98 ? 34.031 -6.168 0.062 1 96.94 98 ASN A CA 1
ATOM 800 C C . ASN A 1 98 ? 33.875 -4.723 -0.404 1 96.94 98 ASN A C 1
ATOM 802 O O . ASN A 1 98 ? 34.812 -4.137 -0.943 1 96.94 98 ASN A O 1
ATOM 806 N N . VAL A 1 99 ? 32.75 -4.137 -0.214 1 97 99 VAL A N 1
ATOM 807 C CA . VAL A 1 99 ? 32.562 -2.736 -0.581 1 97 99 VAL A CA 1
ATOM 808 C C . VAL A 1 99 ? 32.531 -1.87 0.677 1 97 99 VAL A C 1
ATOM 810 O O . VAL A 1 99 ? 33.344 -0.957 0.827 1 97 99 VAL A O 1
ATOM 813 N N . ILE A 1 100 ? 31.719 -2.217 1.578 1 94.31 100 ILE A N 1
ATOM 814 C CA . ILE A 1 100 ? 31.562 -1.424 2.793 1 94.31 100 ILE A CA 1
ATOM 815 C C . ILE A 1 100 ? 32.688 -1.762 3.773 1 94.31 100 ILE A C 1
ATOM 817 O O . ILE A 1 100 ? 33.125 -0.902 4.539 1 94.31 100 ILE A O 1
ATOM 821 N N . ARG A 1 101 ? 33.156 -3.037 3.762 1 92.94 101 ARG A N 1
ATOM 822 C CA . ARG A 1 101 ? 34.25 -3.535 4.574 1 92.94 101 ARG A CA 1
ATOM 823 C C . ARG A 1 101 ? 33.781 -3.797 6.008 1 92.94 101 ARG A C 1
ATOM 825 O O . ARG A 1 101 ? 34.438 -3.365 6.961 1 92.94 101 ARG A O 1
ATOM 832 N N . LYS A 1 102 ? 32.656 -4.312 6.055 1 90.75 102 LYS A N 1
ATOM 833 C CA . LYS A 1 102 ? 32.281 -4.914 7.336 1 90.75 102 LYS A CA 1
ATOM 834 C C . LYS A 1 102 ? 33.25 -6.047 7.699 1 90.75 102 LYS A C 1
ATOM 836 O O . LYS A 1 102 ? 33.656 -6.809 6.828 1 90.75 102 LYS A O 1
ATOM 841 N N . GLU A 1 103 ? 33.531 -6.156 8.922 1 90.94 103 GLU A N 1
ATOM 842 C CA . GLU A 1 103 ? 34.469 -7.211 9.328 1 90.94 103 GLU A CA 1
ATOM 843 C C . GLU A 1 103 ? 33.906 -8.594 9.008 1 90.94 103 GLU A C 1
ATOM 845 O O . GLU A 1 103 ? 32.75 -8.883 9.32 1 90.94 103 GLU A O 1
ATOM 850 N N . LEU A 1 104 ? 34.75 -9.367 8.391 1 93.38 104 LEU A N 1
ATOM 851 C CA . LEU A 1 104 ? 34.344 -10.695 7.957 1 93.38 104 LEU A CA 1
ATOM 852 C C . LEU A 1 104 ? 33.875 -11.531 9.141 1 93.38 104 LEU A C 1
ATOM 854 O O . LEU A 1 104 ? 32.906 -12.305 9.031 1 93.38 104 LEU A O 1
ATOM 858 N N . GLU A 1 105 ? 34.562 -11.367 10.266 1 90.88 105 GLU A N 1
ATOM 859 C CA . GLU A 1 105 ? 34.219 -12.148 11.445 1 90.88 105 GLU A CA 1
ATOM 860 C C . GLU A 1 105 ? 32.781 -11.867 11.898 1 90.88 105 GLU A C 1
ATOM 862 O O . GLU A 1 105 ? 32.062 -12.766 12.359 1 90.88 105 GLU A O 1
ATOM 867 N N . GLN A 1 106 ? 32.375 -10.641 11.766 1 86.88 106 GLN A N 1
ATOM 868 C CA . GLN A 1 106 ? 31.031 -10.258 12.141 1 86.88 106 GLN A CA 1
ATOM 869 C C . GLN A 1 106 ? 30 -10.875 11.195 1 86.88 106 GLN A C 1
ATOM 871 O O . GLN A 1 106 ? 28.922 -11.281 11.617 1 86.88 106 GLN A O 1
ATOM 876 N N . ILE A 1 107 ? 30.312 -10.875 9.922 1 89.56 107 ILE A N 1
ATOM 877 C CA . ILE A 1 107 ? 29.422 -11.461 8.922 1 89.56 107 ILE A CA 1
ATOM 878 C C . ILE A 1 107 ? 29.297 -12.969 9.164 1 89.56 107 ILE A C 1
ATOM 880 O O . ILE A 1 107 ? 28.188 -13.516 9.133 1 89.56 107 ILE A O 1
ATOM 884 N N . PHE A 1 108 ? 30.438 -13.633 9.43 1 90.25 108 PHE A N 1
ATOM 885 C CA . PHE A 1 108 ? 30.453 -15.078 9.602 1 90.25 108 PHE A CA 1
ATOM 886 C C . PHE A 1 108 ? 29.75 -15.477 10.891 1 90.25 108 PHE A C 1
ATOM 888 O O . PHE A 1 108 ? 29.109 -16.531 10.961 1 90.25 108 PHE A O 1
ATOM 895 N N . CYS A 1 109 ? 29.812 -14.625 11.875 1 84.94 109 CYS A N 1
ATOM 896 C CA . CYS A 1 109 ? 29.141 -14.883 13.141 1 84.94 109 CYS A CA 1
ATOM 897 C C . CYS A 1 109 ? 27.625 -14.938 12.961 1 84.94 109 CYS A C 1
ATOM 899 O O . CYS A 1 109 ? 26.938 -15.656 13.688 1 84.94 109 CYS A O 1
ATOM 901 N N . GLN A 1 110 ? 27.125 -14.25 12.055 1 81.88 110 GLN A N 1
ATOM 902 C CA . GLN A 1 110 ? 25.688 -14.18 11.812 1 81.88 110 GLN A CA 1
ATOM 903 C C . GLN A 1 110 ? 25.156 -15.492 11.25 1 81.88 110 GLN A C 1
ATOM 905 O O . GLN A 1 110 ? 23.953 -15.727 11.242 1 81.88 110 GLN A O 1
ATOM 910 N N . PHE A 1 111 ? 26.016 -16.312 10.758 1 83.44 111 PHE A N 1
ATOM 911 C CA . PHE A 1 111 ? 25.609 -17.609 10.242 1 83.44 111 PHE A CA 1
ATOM 912 C C . PHE A 1 111 ? 25.516 -18.641 11.359 1 83.44 111 PHE A C 1
ATOM 914 O O . PHE A 1 111 ? 25.031 -19.766 11.148 1 83.44 111 PHE A O 1
ATOM 921 N N . ASP A 1 112 ? 25.953 -18.25 12.516 1 76.38 112 ASP A N 1
ATOM 922 C CA . ASP A 1 112 ? 25.844 -19.156 13.648 1 76.38 112 ASP A CA 1
ATOM 923 C C . ASP A 1 112 ? 24.406 -19.297 14.125 1 76.38 112 ASP A C 1
ATOM 925 O O . ASP A 1 112 ? 23.781 -18.312 14.531 1 76.38 112 ASP A O 1
ATOM 929 N N . PRO A 1 113 ? 23.891 -20.469 14.109 1 68.12 113 PRO A N 1
ATOM 930 C CA . PRO A 1 113 ? 22.5 -20.672 14.477 1 68.12 113 PRO A CA 1
ATOM 931 C C . PRO A 1 113 ? 22.234 -20.422 15.961 1 68.12 113 PRO A C 1
ATOM 933 O O . PRO A 1 113 ? 21.078 -20.266 16.375 1 68.12 113 PRO A O 1
ATOM 936 N N . LYS A 1 114 ? 23.25 -20.406 16.875 1 65.25 114 LYS A N 1
ATOM 937 C CA . LYS A 1 114 ? 23.078 -20.297 18.312 1 65.25 114 LYS A CA 1
ATOM 938 C C . LYS A 1 114 ? 23.062 -18.828 18.766 1 65.25 114 LYS A C 1
ATOM 940 O O . LYS A 1 114 ? 23 -18.547 19.953 1 65.25 114 LYS A O 1
ATOM 945 N N . LEU A 1 115 ? 23.078 -17.984 17.812 1 63.34 115 LEU A N 1
ATOM 946 C CA . LEU A 1 115 ? 23.109 -16.578 18.188 1 63.34 115 LEU A CA 1
ATOM 947 C C . LEU A 1 115 ? 21.844 -16.188 18.953 1 63.34 115 LEU A C 1
ATOM 949 O O . LEU A 1 115 ? 20.75 -16.609 18.578 1 63.34 115 LEU A O 1
ATOM 953 N N . GLU A 1 116 ? 21.859 -15.797 20.281 1 56.78 116 GLU A N 1
ATOM 954 C CA . GLU A 1 116 ? 20.734 -15.406 21.141 1 56.78 116 GLU A CA 1
ATOM 955 C C . GLU A 1 116 ? 20.219 -14.023 20.766 1 56.78 116 GLU A C 1
ATOM 957 O O . GLU A 1 116 ? 20.969 -13.188 20.266 1 56.78 116 GLU A O 1
ATOM 962 N N . ALA A 1 117 ? 18.766 -13.875 20.844 1 51.47 117 ALA A N 1
ATOM 963 C CA . ALA A 1 117 ? 17.953 -12.703 20.516 1 51.47 117 ALA A CA 1
ATOM 964 C C . ALA A 1 117 ? 18.453 -11.477 21.281 1 51.47 117 ALA A C 1
ATOM 966 O O . ALA A 1 117 ? 18.297 -10.344 20.797 1 51.47 117 ALA A O 1
ATOM 967 N N . ALA A 1 118 ? 18.609 -11.672 22.719 1 45.62 118 ALA A N 1
ATOM 968 C CA . ALA A 1 118 ? 18.797 -10.531 23.625 1 45.62 118 ALA A CA 1
ATOM 969 C C . ALA A 1 118 ? 19.578 -9.414 22.922 1 45.62 118 ALA A C 1
ATOM 971 O O . ALA A 1 118 ? 19.422 -8.234 23.266 1 45.62 118 ALA A O 1
ATOM 972 N N . ASP A 1 119 ? 20.406 -9.719 21.891 1 47.53 119 ASP A N 1
ATOM 973 C CA . ASP A 1 119 ? 21.344 -8.766 21.297 1 47.53 119 ASP A CA 1
ATOM 974 C C . ASP A 1 119 ? 20.734 -8.109 20.062 1 47.53 119 ASP A C 1
ATOM 976 O O . ASP A 1 119 ? 21.188 -7.043 19.641 1 47.53 119 ASP A O 1
ATOM 980 N N . GLU A 1 120 ? 19.812 -8.789 19.453 1 51.41 120 GLU A N 1
ATOM 981 C CA . GLU A 1 120 ? 19.594 -8.312 18.094 1 51.41 120 GLU A CA 1
ATOM 982 C C . GLU A 1 120 ? 18.141 -7.867 17.891 1 51.41 120 GLU A C 1
ATOM 984 O O . GLU A 1 120 ? 17.797 -7.367 16.828 1 51.41 120 GLU A O 1
ATOM 989 N N . GLY A 1 121 ? 17.406 -7.574 19 1 57.84 121 GLY A N 1
ATOM 990 C CA . GLY A 1 121 ? 16.016 -7.309 18.703 1 57.84 121 GLY A CA 1
ATOM 991 C C . GLY A 1 121 ? 15.305 -8.484 18.047 1 57.84 121 GLY A C 1
ATOM 992 O O . GLY A 1 121 ? 15.766 -9.625 18.156 1 57.84 121 GLY A O 1
ATOM 993 N N . SER A 1 122 ? 13.914 -8.344 17.594 1 63.94 122 SER A N 1
ATOM 994 C CA . SER A 1 122 ? 13.188 -9.445 16.969 1 63.94 122 SER A CA 1
ATOM 995 C C . SER A 1 122 ? 13.922 -9.961 15.734 1 63.94 122 SER A C 1
ATOM 997 O O . SER A 1 122 ? 13.68 -11.078 15.289 1 63.94 122 SER A O 1
ATOM 999 N N . GLY A 1 123 ? 14.883 -9.266 15.352 1 68.69 123 GLY A N 1
ATOM 1000 C CA . GLY A 1 123 ? 15.836 -9.727 14.344 1 68.69 123 GLY A CA 1
ATOM 1001 C C . GLY A 1 123 ? 15.242 -9.812 12.953 1 68.69 123 GLY A C 1
ATOM 1002 O O . GLY A 1 123 ? 14.016 -9.781 12.797 1 68.69 123 GLY A O 1
ATOM 1003 N N . ASP A 1 124 ? 15.812 -9.492 11.859 1 84.56 124 ASP A N 1
ATOM 1004 C CA . ASP A 1 124 ? 15.617 -9.75 10.438 1 84.56 124 ASP A CA 1
ATOM 1005 C C . ASP A 1 124 ? 16.703 -10.68 9.891 1 84.56 124 ASP A C 1
ATOM 1007 O O . ASP A 1 124 ? 17.562 -11.133 10.641 1 84.56 124 ASP A O 1
ATOM 1011 N N . VAL A 1 125 ? 16.469 -11.07 8.688 1 84.88 125 VAL A N 1
ATOM 1012 C CA . VAL A 1 125 ? 17.453 -11.961 8.078 1 84.88 125 VAL A CA 1
ATOM 1013 C C . VAL A 1 125 ? 18.734 -11.172 7.754 1 84.88 125 VAL A C 1
ATOM 1015 O O . VAL A 1 125 ? 18.672 -9.961 7.543 1 84.88 125 VAL A O 1
ATOM 1018 N N . LYS A 1 126 ? 19.828 -11.781 7.773 1 82.31 126 LYS A N 1
ATOM 1019 C CA . LYS A 1 126 ? 21.156 -11.188 7.664 1 82.31 126 LYS A CA 1
ATOM 1020 C C . LYS A 1 126 ? 21.281 -10.391 6.371 1 82.31 126 LYS A C 1
ATOM 1022 O O . LYS A 1 126 ? 21.984 -9.367 6.332 1 82.31 126 LYS A O 1
ATOM 1027 N N . TYR A 1 127 ? 20.578 -10.836 5.332 1 86.5 127 TYR A N 1
ATOM 1028 C CA . TYR A 1 127 ? 20.734 -10.156 4.051 1 86.5 127 TYR A CA 1
ATOM 1029 C C . TYR A 1 127 ? 19.797 -8.945 3.959 1 86.5 127 TYR A C 1
ATOM 1031 O O . TYR A 1 127 ? 19.625 -8.375 2.881 1 86.5 127 TYR A O 1
ATOM 1039 N N . HIS A 1 128 ? 19.203 -8.477 5.086 1 88.06 128 HIS A N 1
ATOM 1040 C CA . HIS A 1 128 ? 18.391 -7.273 5.148 1 88.06 128 HIS A CA 1
ATOM 1041 C C . HIS A 1 128 ? 19.078 -6.188 5.969 1 88.06 128 HIS A C 1
ATOM 1043 O O . HIS A 1 128 ? 18.656 -5.027 5.941 1 88.06 128 HIS A O 1
ATOM 1049 N N . LEU A 1 129 ? 20.109 -6.477 6.613 1 86.56 129 LEU A N 1
ATOM 1050 C CA . LEU A 1 129 ? 20.703 -5.594 7.613 1 86.56 129 LEU A CA 1
ATOM 1051 C C . LEU A 1 129 ? 21.516 -4.488 6.941 1 86.56 129 LEU A C 1
ATOM 1053 O O . LEU A 1 129 ? 21.984 -4.652 5.812 1 86.56 129 LEU A O 1
ATOM 1057 N N . GLY A 1 130 ? 21.547 -3.385 7.664 1 87.38 130 GLY A N 1
ATOM 1058 C CA . GLY A 1 130 ? 22.312 -2.252 7.18 1 87.38 130 GLY A CA 1
ATOM 1059 C C . GLY A 1 130 ? 23.625 -2.066 7.918 1 87.38 130 GLY A C 1
ATOM 1060 O O . GLY A 1 130 ? 24 -2.904 8.742 1 87.38 130 GLY A O 1
ATOM 1061 N N . MET A 1 131 ? 24.328 -1.001 7.496 1 90.56 131 MET A N 1
ATOM 1062 C CA . MET A 1 131 ? 25.594 -0.702 8.133 1 90.56 131 MET A CA 1
ATOM 1063 C C . MET A 1 131 ? 26.047 0.723 7.82 1 90.56 131 MET A C 1
ATOM 1065 O O . MET A 1 131 ? 25.656 1.288 6.797 1 90.56 131 MET A O 1
ATOM 1069 N N . TYR A 1 132 ? 26.672 1.274 8.836 1 91.31 132 TYR A N 1
ATOM 1070 C CA . TYR A 1 132 ? 27.391 2.541 8.711 1 91.31 132 TYR A CA 1
ATOM 1071 C C . TYR A 1 132 ? 28.875 2.359 8.969 1 91.31 132 TYR A C 1
ATOM 1073 O O . TYR A 1 132 ? 29.266 1.747 9.969 1 91.31 132 TYR A O 1
ATOM 1081 N N . HIS A 1 133 ? 29.703 2.828 8.016 1 92.62 133 HIS A N 1
ATOM 1082 C CA . HIS A 1 133 ? 31.141 2.615 8.156 1 92.62 133 HIS A CA 1
ATOM 1083 C C . HIS A 1 133 ? 31.938 3.797 7.605 1 92.62 133 HIS A C 1
ATOM 1085 O O . HIS A 1 133 ? 31.688 4.238 6.48 1 92.62 133 HIS A O 1
ATOM 1091 N N . GLU A 1 134 ? 32.844 4.309 8.438 1 93.12 134 GLU A N 1
ATOM 1092 C CA . GLU A 1 134 ? 33.781 5.332 8.008 1 93.12 134 GLU A CA 1
ATOM 1093 C C . GLU A 1 134 ? 35.188 4.746 7.816 1 93.12 134 GLU A C 1
ATOM 1095 O O . GLU A 1 134 ? 35.688 4.027 8.688 1 93.12 134 GLU A O 1
ATOM 1100 N N . ARG A 1 135 ? 35.75 5.09 6.664 1 93 135 ARG A N 1
ATOM 1101 C CA . ARG A 1 135 ? 37.062 4.562 6.383 1 93 135 ARG A CA 1
ATOM 1102 C C . ARG A 1 135 ? 37.844 5.488 5.445 1 93 135 ARG A C 1
ATOM 1104 O O . ARG A 1 135 ? 37.312 6.496 4.98 1 93 135 ARG A O 1
ATOM 1111 N N . ILE A 1 136 ? 39.094 5.117 5.312 1 94.5 136 ILE A N 1
ATOM 1112 C CA . ILE A 1 136 ? 39.938 5.828 4.34 1 94.5 136 ILE A CA 1
ATOM 1113 C C . ILE A 1 136 ? 39.844 5.121 2.988 1 94.5 136 ILE A C 1
ATOM 1115 O O . ILE A 1 136 ? 40.031 3.904 2.904 1 94.5 136 ILE A O 1
ATOM 1119 N N . ASN A 1 137 ? 39.469 5.875 1.994 1 93.12 137 ASN A N 1
ATOM 1120 C CA . ASN A 1 137 ? 39.562 5.352 0.635 1 93.12 137 ASN A CA 1
ATOM 1121 C C . ASN A 1 137 ? 41 5.242 0.171 1 93.12 137 ASN A C 1
ATOM 1123 O O . ASN A 1 137 ? 41.688 6.254 -0.012 1 93.12 137 ASN A O 1
ATOM 1127 N N . ARG A 1 138 ? 41.406 4.109 -0.062 1 87.88 138 ARG A N 1
ATOM 1128 C CA . ARG A 1 138 ? 42.844 3.857 -0.313 1 87.88 138 ARG A CA 1
ATOM 1129 C C . ARG A 1 138 ? 43.25 4.418 -1.667 1 87.88 138 ARG A C 1
ATOM 1131 O O . ARG A 1 138 ? 44.438 4.727 -1.877 1 87.88 138 ARG A O 1
ATOM 1138 N N . THR A 1 139 ? 42.344 4.488 -2.514 1 89.75 139 THR A N 1
ATOM 1139 C CA . THR A 1 139 ? 42.656 5.012 -3.838 1 89.75 139 THR A CA 1
ATOM 1140 C C . THR A 1 139 ? 42.906 6.52 -3.781 1 89.75 139 THR A C 1
ATOM 1142 O O . THR A 1 139 ? 43.781 7.035 -4.461 1 89.75 139 THR A O 1
ATOM 1145 N N . THR A 1 140 ? 42.156 7.258 -2.98 1 91.94 140 THR A N 1
ATOM 1146 C CA . THR A 1 140 ? 42.25 8.711 -2.961 1 91.94 140 THR A CA 1
ATOM 1147 C C . THR A 1 140 ? 42.875 9.203 -1.66 1 91.94 140 THR A C 1
ATOM 1149 O O . THR A 1 140 ? 43.25 10.367 -1.552 1 91.94 140 THR A O 1
ATOM 1152 N N . ASN A 1 141 ? 42.969 8.383 -0.671 1 93.94 141 ASN A N 1
ATOM 1153 C CA . ASN A 1 141 ? 43.5 8.695 0.66 1 93.94 141 ASN A CA 1
ATOM 1154 C C . ASN A 1 141 ? 42.594 9.719 1.368 1 93.94 141 ASN A C 1
ATOM 1156 O O . ASN A 1 141 ? 43.094 10.523 2.16 1 93.94 141 ASN A O 1
ATOM 1160 N N . LYS A 1 142 ? 41.375 9.719 0.962 1 95.38 142 LYS A N 1
ATOM 1161 C CA . LYS A 1 142 ? 40.375 10.586 1.594 1 95.38 142 LYS A CA 1
ATOM 1162 C C . LYS A 1 142 ? 39.438 9.781 2.477 1 95.38 142 LYS A C 1
ATOM 1164 O O . LYS A 1 142 ? 39.188 8.594 2.234 1 95.38 142 LYS A O 1
ATOM 1169 N N . LYS A 1 143 ? 38.969 10.453 3.451 1 95.19 143 LYS A N 1
ATOM 1170 C CA . LYS A 1 143 ? 37.969 9.828 4.293 1 95.19 143 LYS A CA 1
ATOM 1171 C C . LYS A 1 143 ? 36.656 9.68 3.545 1 95.19 143 LYS A C 1
ATOM 1173 O O . LYS A 1 143 ? 36.219 10.594 2.824 1 95.19 143 LYS A O 1
ATOM 1178 N N . ILE A 1 144 ? 36.062 8.523 3.607 1 96.5 144 ILE A N 1
ATOM 1179 C CA . ILE A 1 144 ? 34.781 8.281 2.957 1 96.5 144 ILE A CA 1
ATOM 1180 C C . ILE A 1 144 ? 33.844 7.531 3.91 1 96.5 144 ILE A C 1
ATOM 1182 O O . ILE A 1 144 ? 34.312 6.672 4.672 1 96.5 144 ILE A O 1
ATOM 1186 N N . THR A 1 145 ? 32.656 7.996 4.039 1 96.31 145 THR A N 1
ATOM 1187 C CA . THR A 1 145 ? 31.625 7.344 4.82 1 96.31 145 THR A CA 1
ATOM 1188 C C . THR A 1 145 ? 30.656 6.578 3.908 1 96.31 145 THR A C 1
ATOM 1190 O O . THR A 1 145 ? 30.234 7.094 2.875 1 96.31 145 THR A O 1
ATOM 1193 N N . LEU A 1 146 ? 30.422 5.359 4.227 1 97.12 146 LEU A N 1
ATOM 1194 C CA . LEU A 1 146 ? 29.484 4.52 3.484 1 97.12 146 LEU A CA 1
ATOM 1195 C C . LEU A 1 146 ? 28.359 4.031 4.387 1 97.12 146 LEU A C 1
ATOM 1197 O O . LEU A 1 146 ? 28.594 3.617 5.523 1 97.12 146 LEU A O 1
ATOM 1201 N N . SER A 1 147 ? 27.156 4.211 3.93 1 95.81 147 SER A N 1
ATOM 1202 C CA . SER A 1 147 ? 25.984 3.67 4.629 1 95.81 147 SER A CA 1
ATOM 1203 C C . SER A 1 147 ? 25.172 2.77 3.713 1 95.81 147 SER A C 1
ATOM 1205 O O . SER A 1 147 ? 24.828 3.156 2.592 1 95.81 147 SER A O 1
ATOM 1207 N N . LEU A 1 148 ? 24.953 1.569 4.113 1 96.31 148 LEU A N 1
ATOM 1208 C CA . LEU A 1 148 ? 24 0.669 3.467 1 96.31 148 LEU A CA 1
ATOM 1209 C C . LEU A 1 148 ? 22.734 0.539 4.297 1 96.31 148 LEU A C 1
ATOM 1211 O O . LEU A 1 148 ? 22.766 0.061 5.43 1 96.31 148 LEU A O 1
ATOM 1215 N N . MET A 1 149 ? 21.641 0.936 3.711 1 96.12 149 MET A N 1
ATOM 1216 C CA . MET A 1 149 ? 20.375 0.959 4.445 1 96.12 149 MET A CA 1
ATOM 1217 C C . MET A 1 149 ? 19.797 -0.445 4.574 1 96.12 149 MET A C 1
ATOM 1219 O O . MET A 1 149 ? 19.938 -1.269 3.67 1 96.12 149 MET A O 1
ATOM 1223 N N . ALA A 1 150 ? 19.156 -0.714 5.75 1 92.5 150 ALA A N 1
ATOM 1224 C CA . ALA A 1 150 ? 18.406 -1.956 5.898 1 92.5 150 ALA A CA 1
ATOM 1225 C C . ALA A 1 150 ? 17.25 -2.018 4.902 1 92.5 150 ALA A C 1
ATOM 1227 O O . ALA A 1 150 ? 16.641 -0.992 4.57 1 92.5 150 ALA A O 1
ATOM 1228 N N . ASN A 1 151 ? 17.031 -3.189 4.352 1 90.69 151 ASN A N 1
ATOM 1229 C CA . ASN A 1 151 ? 16.047 -3.365 3.291 1 90.69 151 ASN A CA 1
ATOM 1230 C C . ASN A 1 151 ? 15.156 -4.574 3.551 1 90.69 151 ASN A C 1
ATOM 1232 O O . ASN A 1 151 ? 15.656 -5.668 3.826 1 90.69 151 ASN A O 1
ATOM 1236 N N . PRO A 1 152 ? 13.82 -4.336 3.5 1 92.25 152 PRO A N 1
ATOM 1237 C CA . PRO A 1 152 ? 12.922 -5.488 3.621 1 92.25 152 PRO A CA 1
ATOM 1238 C C . PRO A 1 152 ? 12.82 -6.297 2.33 1 92.25 152 PRO A C 1
ATOM 1240 O O . PRO A 1 152 ? 13.438 -5.938 1.323 1 92.25 152 PRO A O 1
ATOM 1243 N N . SER A 1 153 ? 12.016 -7.371 2.338 1 91.56 153 SER A N 1
ATOM 1244 C CA . SER A 1 153 ? 11.805 -8.211 1.163 1 91.56 153 SER A CA 1
ATOM 1245 C C . SER A 1 153 ? 10.922 -7.512 0.134 1 91.56 153 SER A C 1
ATOM 1247 O O . SER A 1 153 ? 10.859 -7.934 -1.023 1 91.56 153 SER A O 1
ATOM 1249 N N . HIS A 1 154 ? 10.148 -6.527 0.556 1 91.88 154 HIS A N 1
ATOM 1250 C CA . HIS A 1 154 ? 9.438 -5.668 -0.382 1 91.88 154 HIS A CA 1
ATOM 1251 C C . HIS A 1 154 ? 10.414 -4.852 -1.229 1 91.88 154 HIS A C 1
ATOM 1253 O O . HIS A 1 154 ? 10.781 -3.74 -0.856 1 91.88 154 HIS A O 1
ATOM 1259 N N . LEU A 1 155 ? 10.641 -5.371 -2.355 1 89.62 155 LEU A N 1
ATOM 1260 C CA . LEU A 1 155 ? 11.711 -4.832 -3.184 1 89.62 155 LEU A CA 1
ATOM 1261 C C . LEU A 1 155 ? 11.438 -3.379 -3.555 1 89.62 155 LEU A C 1
ATOM 1263 O O . LEU A 1 155 ? 10.273 -2.975 -3.674 1 89.62 155 LEU A O 1
ATOM 1267 N N . GLU A 1 156 ? 12.484 -2.623 -3.66 1 96.75 156 GLU A N 1
ATOM 1268 C CA . GLU A 1 156 ? 12.539 -1.253 -4.16 1 96.75 156 GLU A CA 1
ATOM 1269 C C . GLU A 1 156 ? 11.93 -0.276 -3.16 1 96.75 156 GLU A C 1
ATOM 1271 O O . GLU A 1 156 ? 11.977 0.939 -3.361 1 96.75 156 GLU A O 1
ATOM 1276 N N . ALA A 1 157 ? 11.352 -0.802 -2.006 1 97.25 157 ALA A N 1
ATOM 1277 C CA . ALA A 1 157 ? 10.742 0.089 -1.022 1 97.25 157 ALA A CA 1
ATOM 1278 C C . ALA A 1 157 ? 11.789 0.985 -0.367 1 97.25 157 ALA A C 1
ATOM 1280 O O . ALA A 1 157 ? 11.469 2.08 0.103 1 97.25 157 ALA A O 1
ATOM 1281 N N . VAL A 1 158 ? 13.055 0.567 -0.355 1 97.81 158 VAL A N 1
ATOM 1282 C CA . VAL A 1 158 ? 14.141 1.287 0.308 1 97.81 158 VAL A CA 1
ATOM 1283 C C . VAL A 1 158 ? 14.562 2.484 -0.542 1 97.81 158 VAL A C 1
ATOM 1285 O O . VAL A 1 158 ? 15.188 3.418 -0.04 1 97.81 158 VAL A O 1
ATOM 1288 N N . ASP A 1 159 ? 14.109 2.531 -1.843 1 98.56 159 ASP A N 1
ATOM 1289 C CA . ASP A 1 159 ? 14.602 3.529 -2.789 1 98.56 159 ASP A CA 1
ATOM 1290 C C . ASP A 1 159 ? 14.297 4.945 -2.301 1 98.56 159 ASP A C 1
ATOM 1292 O O . ASP A 1 159 ? 15.203 5.762 -2.143 1 98.56 159 ASP A O 1
ATOM 1296 N N . PRO A 1 160 ? 13.031 5.258 -2.049 1 98.56 160 PRO A N 1
ATOM 1297 C CA . PRO A 1 160 ? 12.766 6.625 -1.591 1 98.56 160 PRO A CA 1
ATOM 1298 C C . PRO A 1 160 ? 13.375 6.914 -0.22 1 98.56 160 PRO A C 1
ATOM 1300 O O . PRO A 1 160 ? 13.688 8.07 0.088 1 98.56 160 PRO A O 1
ATOM 1303 N N . VAL A 1 161 ? 13.57 5.887 0.634 1 98.44 161 VAL A N 1
ATOM 1304 C CA . VAL A 1 161 ? 14.18 6.062 1.949 1 98.44 161 VAL A CA 1
ATOM 1305 C C . VAL A 1 161 ? 15.625 6.531 1.794 1 98.44 161 VAL A C 1
ATOM 1307 O O . VAL A 1 161 ? 16.047 7.469 2.469 1 98.44 161 VAL A O 1
ATOM 1310 N N . VAL A 1 162 ? 16.344 5.898 0.84 1 98.5 162 VAL A N 1
ATOM 1311 C CA . VAL A 1 162 ? 17.719 6.277 0.548 1 98.5 162 VAL A CA 1
ATOM 1312 C C . VAL A 1 162 ? 17.766 7.719 0.051 1 98.5 162 VAL A C 1
ATOM 1314 O O . VAL A 1 162 ? 18.641 8.492 0.446 1 98.5 162 VAL A O 1
ATOM 1317 N N . GLN A 1 163 ? 16.797 8.078 -0.787 1 98.69 163 GLN A N 1
ATOM 1318 C CA . GLN A 1 163 ? 16.75 9.445 -1.31 1 98.69 163 GLN A CA 1
ATOM 1319 C C . GLN A 1 163 ? 16.516 10.453 -0.189 1 98.69 163 GLN A C 1
ATOM 1321 O O . GLN A 1 163 ? 17.172 11.5 -0.151 1 98.69 163 GLN A O 1
ATOM 1326 N N . GLY A 1 164 ? 15.609 10.133 0.708 1 98.62 164 GLY A N 1
ATOM 1327 C CA . GLY A 1 164 ? 15.336 11.023 1.824 1 98.62 164 GLY A CA 1
ATOM 1328 C C . GLY A 1 164 ? 16.531 11.234 2.727 1 98.62 164 GLY A C 1
ATOM 1329 O O . GLY A 1 164 ? 16.828 12.367 3.111 1 98.62 164 GLY A O 1
ATOM 1330 N N . LYS A 1 165 ? 17.219 10.18 3.076 1 98.31 165 LYS A N 1
ATOM 1331 C CA . LYS A 1 165 ? 18.406 10.289 3.928 1 98.31 165 LYS A CA 1
ATOM 1332 C C . LYS A 1 165 ? 19.5 11.094 3.236 1 98.31 165 LYS A C 1
ATOM 1334 O O . LYS A 1 165 ? 20.172 11.906 3.871 1 98.31 165 LYS A O 1
ATOM 1339 N N . THR A 1 166 ? 19.672 10.836 1.906 1 98.69 166 THR A N 1
ATOM 1340 C CA . THR A 1 166 ? 20.672 11.57 1.142 1 98.69 166 THR A CA 1
ATOM 1341 C C . THR A 1 166 ? 20.391 13.062 1.158 1 98.69 166 THR A C 1
ATOM 1343 O O . THR A 1 166 ? 21.281 13.875 1.401 1 98.69 166 THR A O 1
ATOM 1346 N N . LYS A 1 167 ? 19.172 13.422 0.935 1 98.69 167 LYS A N 1
ATOM 1347 C CA . LYS A 1 167 ? 18.781 14.828 0.948 1 98.69 167 LYS A CA 1
ATOM 1348 C C . LYS A 1 167 ? 19.031 15.453 2.316 1 98.69 167 LYS A C 1
ATOM 1350 O O . LYS A 1 167 ? 19.5 16.594 2.408 1 98.69 167 LYS A O 1
ATOM 1355 N N . ALA A 1 168 ? 18.656 14.75 3.344 1 98.31 168 ALA A N 1
ATOM 1356 C CA . ALA A 1 168 ? 18.844 15.258 4.699 1 98.31 168 ALA A CA 1
ATOM 1357 C C . ALA A 1 168 ? 20.312 15.523 4.988 1 98.31 168 ALA A C 1
ATOM 1359 O O . ALA A 1 168 ? 20.672 16.562 5.543 1 98.31 168 ALA A O 1
ATOM 1360 N N . GLU A 1 169 ? 21.188 14.547 4.629 1 98 169 GLU A N 1
ATOM 1361 C CA . GLU A 1 169 ? 22.625 14.711 4.84 1 98 169 GLU A CA 1
ATOM 1362 C C . GLU A 1 169 ? 23.172 15.891 4.039 1 98 169 GLU A C 1
ATOM 1364 O O . GLU A 1 169 ? 24.031 16.625 4.523 1 98 169 GLU A O 1
ATOM 1369 N N . GLN A 1 170 ? 22.719 16.016 2.793 1 98.5 170 GLN A N 1
ATOM 1370 C CA . GLN A 1 170 ? 23.094 17.172 1.999 1 98.5 170 GLN A CA 1
ATOM 1371 C C . GLN A 1 170 ? 22.672 18.469 2.68 1 98.5 170 GLN A C 1
ATOM 1373 O O . GLN A 1 170 ? 23.453 19.422 2.779 1 98.5 170 GLN A O 1
ATOM 1378 N N . PHE A 1 171 ? 21.469 18.5 3.193 1 98 171 PHE A N 1
ATOM 1379 C CA . PHE A 1 171 ? 20.891 19.688 3.814 1 98 171 PHE A CA 1
ATOM 1380 C C . PHE A 1 171 ? 21.688 20.094 5.043 1 98 171 PHE A C 1
ATOM 1382 O O . PHE A 1 171 ? 22.078 21.266 5.168 1 98 171 PHE A O 1
ATOM 1389 N N . TYR A 1 172 ? 21.969 19.25 5.945 1 96.69 172 TYR A N 1
ATOM 1390 C CA . TYR A 1 172 ? 22.609 19.562 7.219 1 96.69 172 TYR A CA 1
ATOM 1391 C C . TYR A 1 172 ? 24.078 19.891 7.023 1 96.69 172 TYR A C 1
ATOM 1393 O O . TYR A 1 172 ? 24.688 20.562 7.855 1 96.69 172 TYR A O 1
ATOM 1401 N N . ARG A 1 173 ? 24.625 19.484 5.828 1 96.25 173 ARG A N 1
ATOM 1402 C CA . ARG A 1 173 ? 26.016 19.781 5.523 1 96.25 173 ARG A CA 1
ATOM 1403 C C . ARG A 1 173 ? 26.141 21.031 4.66 1 96.25 173 ARG A C 1
ATOM 1405 O O . ARG A 1 173 ? 27.25 21.484 4.348 1 96.25 173 ARG A O 1
ATOM 1412 N N . GLY A 1 174 ? 24.953 21.562 4.301 1 96.75 174 GLY A N 1
ATOM 1413 C CA . GLY A 1 174 ? 24.969 22.688 3.385 1 96.75 174 GLY A CA 1
ATOM 1414 C C . GLY A 1 174 ? 25.422 22.312 1.985 1 96.75 174 GLY A C 1
ATOM 1415 O O . GLY A 1 174 ? 25.938 23.172 1.251 1 96.75 174 GLY A O 1
ATOM 1416 N N . ASP A 1 175 ? 25.328 21.047 1.624 1 97.75 175 ASP A N 1
ATOM 1417 C CA . ASP A 1 175 ? 25.719 20.531 0.318 1 97.75 175 ASP A CA 1
ATOM 1418 C C . ASP A 1 175 ? 24.625 20.75 -0.721 1 97.75 175 ASP A C 1
ATOM 1420 O O . ASP A 1 175 ? 24.062 19.797 -1.252 1 97.75 175 ASP A O 1
ATOM 1424 N N . THR A 1 176 ? 24.375 21.953 -1.131 1 94.81 176 THR A N 1
ATOM 1425 C CA . THR A 1 176 ? 23.281 22.328 -2.016 1 94.81 176 THR A CA 1
ATOM 1426 C C . THR A 1 176 ? 23.531 21.828 -3.434 1 94.81 176 THR A C 1
ATOM 1428 O O . THR A 1 176 ? 22.594 21.641 -4.203 1 94.81 176 THR A O 1
ATOM 1431 N N . ALA A 1 177 ? 24.766 21.531 -3.74 1 95.44 177 ALA A N 1
ATOM 1432 C CA . ALA A 1 177 ? 25.078 21.125 -5.109 1 95.44 177 ALA A CA 1
ATOM 1433 C C . ALA A 1 177 ? 25.266 19.609 -5.203 1 95.44 177 ALA A C 1
ATOM 1435 O O . ALA A 1 177 ? 25.516 19.078 -6.293 1 95.44 177 ALA A O 1
ATOM 1436 N N . GLY A 1 178 ? 25.156 18.922 -4.078 1 97.19 178 GLY A N 1
ATOM 1437 C CA . GLY A 1 178 ? 25.312 17.469 -4.082 1 97.19 178 GLY A CA 1
ATOM 1438 C C . GLY A 1 178 ? 26.734 17.031 -4.406 1 97.19 178 GLY A C 1
ATOM 1439 O O . GLY A 1 178 ? 26.922 16 -5.066 1 97.19 178 GLY A O 1
ATOM 1440 N N . LYS A 1 179 ? 27.703 17.766 -3.971 1 98 179 LYS A N 1
ATOM 1441 C CA . LYS A 1 179 ? 29.094 17.484 -4.312 1 98 179 LYS A CA 1
ATOM 1442 C C . LYS A 1 179 ? 29.797 16.75 -3.182 1 98 179 LYS A C 1
ATOM 1444 O O . LYS A 1 179 ? 30.922 16.266 -3.35 1 98 179 LYS A O 1
ATOM 1449 N N . LYS A 1 180 ? 29.109 16.531 -2.055 1 98.19 180 LYS A N 1
ATOM 1450 C CA . LYS A 1 180 ? 29.734 15.883 -0.899 1 98.19 180 LYS A CA 1
ATOM 1451 C C . LYS A 1 180 ? 29.031 14.57 -0.558 1 98.19 180 LYS A C 1
ATOM 1453 O O . LYS A 1 180 ? 29.641 13.648 -0.012 1 98.19 180 LYS A O 1
ATOM 1458 N N . VAL A 1 181 ? 27.781 14.539 -0.729 1 98.56 181 VAL A N 1
ATOM 1459 C CA . VAL A 1 181 ? 26.969 13.375 -0.386 1 98.56 181 VAL A CA 1
ATOM 1460 C C . VAL A 1 181 ? 26.219 12.883 -1.625 1 98.56 181 VAL A C 1
ATOM 1462 O O . VAL A 1 181 ? 25.688 13.688 -2.393 1 98.56 181 VAL A O 1
ATOM 1465 N N . MET A 1 182 ? 26.156 11.602 -1.902 1 98.69 182 MET A N 1
ATOM 1466 C CA . MET A 1 182 ? 25.422 11.039 -3.031 1 98.69 182 MET A CA 1
ATOM 1467 C C . MET A 1 182 ? 24.797 9.695 -2.668 1 98.69 182 MET A C 1
ATOM 1469 O O . MET A 1 182 ? 25.047 9.172 -1.58 1 98.69 182 MET A O 1
ATOM 1473 N N . SER A 1 183 ? 23.922 9.195 -3.529 1 98.62 183 SER A N 1
ATOM 1474 C CA . SER A 1 183 ? 23.312 7.891 -3.316 1 98.62 183 SER A CA 1
ATOM 1475 C C . SER A 1 183 ? 23.609 6.941 -4.473 1 98.62 183 SER A C 1
ATOM 1477 O O . SER A 1 183 ? 23.812 7.383 -5.605 1 98.62 183 SER A O 1
ATOM 1479 N N . ILE A 1 184 ? 23.719 5.703 -4.16 1 98.88 184 ILE A N 1
ATOM 1480 C CA . ILE A 1 184 ? 23.781 4.602 -5.113 1 98.88 184 ILE A CA 1
ATOM 1481 C C . ILE A 1 184 ? 22.672 3.6 -4.809 1 98.88 184 ILE A C 1
ATOM 1483 O O . ILE A 1 184 ? 22.547 3.129 -3.674 1 98.88 184 ILE A O 1
ATOM 1487 N N . LEU A 1 185 ? 21.906 3.32 -5.773 1 98.75 185 LEU A N 1
ATOM 1488 C CA . LEU A 1 185 ? 20.859 2.322 -5.613 1 98.75 185 LEU A CA 1
ATOM 1489 C C . LEU A 1 185 ? 21.109 1.108 -6.5 1 98.75 185 LEU A C 1
ATOM 1491 O O . LEU A 1 185 ? 21.328 1.25 -7.707 1 98.75 185 LEU A O 1
ATOM 1495 N N . LEU A 1 186 ? 21.141 -0.053 -5.891 1 98.44 186 LEU A N 1
ATOM 1496 C CA . LEU A 1 186 ? 21.25 -1.316 -6.609 1 98.44 186 LEU A CA 1
ATOM 1497 C C . LEU A 1 186 ? 19.891 -1.959 -6.801 1 98.44 186 LEU A C 1
ATOM 1499 O O . LEU A 1 186 ? 19.062 -1.943 -5.891 1 98.44 186 LEU A O 1
ATOM 1503 N N . HIS A 1 187 ? 19.703 -2.502 -7.996 1 98 187 HIS A N 1
ATOM 1504 C CA . HIS A 1 187 ? 18.406 -3.053 -8.352 1 98 187 HIS A CA 1
ATOM 1505 C C . HIS A 1 187 ? 18.547 -4.418 -9.016 1 98 187 HIS A C 1
ATOM 1507 O O . HIS A 1 187 ? 19.594 -4.73 -9.586 1 98 187 HIS A O 1
ATOM 1513 N N . GLY A 1 188 ? 17.469 -5.25 -8.844 1 96.81 188 GLY A N 1
ATOM 1514 C CA . GLY A 1 188 ? 17.234 -6.332 -9.789 1 96.81 188 GLY A CA 1
ATOM 1515 C C . GLY A 1 188 ? 16.453 -5.898 -11.016 1 96.81 188 GLY A C 1
ATOM 1516 O O . GLY A 1 188 ? 15.625 -4.988 -10.938 1 96.81 188 GLY A O 1
ATOM 1517 N N . ASP A 1 189 ? 16.656 -6.543 -12.148 1 96.62 189 ASP A N 1
ATOM 1518 C CA . ASP A 1 189 ? 16.031 -6.121 -13.398 1 96.62 189 ASP A CA 1
ATOM 1519 C C . ASP A 1 189 ? 14.516 -6.227 -13.336 1 96.62 189 ASP A C 1
ATOM 1521 O O . ASP A 1 189 ? 13.805 -5.293 -13.711 1 96.62 189 ASP A O 1
ATOM 1525 N N . ALA A 1 190 ? 13.992 -7.32 -12.82 1 96.12 190 ALA A N 1
ATOM 1526 C CA . ALA A 1 190 ? 12.547 -7.535 -12.797 1 96.12 190 ALA A CA 1
ATOM 1527 C C . ALA A 1 190 ? 11.859 -6.551 -11.852 1 96.12 190 ALA A C 1
ATOM 1529 O O . ALA A 1 190 ? 10.797 -6.012 -12.172 1 96.12 190 ALA A O 1
ATOM 1530 N N . ALA A 1 191 ? 12.445 -6.34 -10.656 1 96.25 191 ALA A N 1
ATOM 1531 C CA . ALA A 1 191 ? 11.867 -5.406 -9.695 1 96.25 191 ALA A CA 1
ATOM 1532 C C . ALA A 1 191 ? 11.953 -3.969 -10.211 1 96.25 191 ALA A C 1
ATOM 1534 O O . ALA A 1 191 ? 11.039 -3.17 -9.984 1 96.25 191 ALA A O 1
ATOM 1535 N N . PHE A 1 192 ? 13.031 -3.641 -10.906 1 97.56 192 PHE A N 1
ATOM 1536 C CA . PHE A 1 192 ? 13.227 -2.311 -11.469 1 97.56 192 PHE A CA 1
ATOM 1537 C C . PHE A 1 192 ? 12.141 -1.991 -12.492 1 97.56 192 PHE A C 1
ATOM 1539 O O . PHE A 1 192 ? 11.617 -0.875 -12.523 1 97.56 192 PHE A O 1
ATOM 1546 N N . ALA A 1 193 ? 11.75 -2.951 -13.25 1 96.31 193 ALA A N 1
ATOM 1547 C CA . ALA A 1 193 ? 10.766 -2.758 -14.312 1 96.31 193 ALA A CA 1
ATOM 1548 C C . ALA A 1 193 ? 9.344 -2.82 -13.75 1 96.31 193 ALA A C 1
ATOM 1550 O O . ALA A 1 193 ? 8.453 -2.117 -14.234 1 96.31 193 ALA A O 1
ATOM 1551 N N . GLY A 1 194 ? 9.18 -3.6 -12.773 1 95.88 194 GLY A N 1
ATOM 1552 C CA . GLY A 1 194 ? 7.812 -3.965 -12.422 1 95.88 194 GLY A CA 1
ATOM 1553 C C . GLY A 1 194 ? 7.238 -3.119 -11.305 1 95.88 194 GLY A C 1
ATOM 1554 O O . GLY A 1 194 ? 6.023 -2.934 -11.219 1 95.88 194 GLY A O 1
ATOM 1555 N N . GLN A 1 195 ? 8.07 -2.559 -10.367 1 96.81 195 GLN A N 1
ATOM 1556 C CA . GLN A 1 195 ? 7.562 -1.908 -9.164 1 96.81 195 GLN A CA 1
ATOM 1557 C C . GLN A 1 195 ? 7.301 -0.425 -9.406 1 96.81 195 GLN A C 1
ATOM 1559 O O . GLN A 1 195 ? 8.195 0.308 -9.836 1 96.81 195 GLN A O 1
ATOM 1564 N N . GLY A 1 196 ? 6.098 0.08 -9.055 1 97.25 196 GLY A N 1
ATOM 1565 C CA . GLY A 1 196 ? 5.707 1.466 -9.258 1 97.25 196 GLY A CA 1
ATOM 1566 C C . GLY A 1 196 ? 6.508 2.439 -8.414 1 97.25 196 GLY A C 1
ATOM 1567 O O . GLY A 1 196 ? 6.699 3.594 -8.805 1 97.25 196 GLY A O 1
ATOM 1568 N N . VAL A 1 197 ? 7.016 1.996 -7.281 1 97.75 197 VAL A N 1
ATOM 1569 C CA . VAL A 1 197 ? 7.754 2.865 -6.371 1 97.75 197 VAL A CA 1
ATOM 1570 C C . VAL A 1 197 ? 9.055 3.312 -7.027 1 97.75 197 VAL A C 1
ATOM 1572 O O . VAL A 1 197 ? 9.57 4.395 -6.73 1 97.75 197 VAL A O 1
ATOM 1575 N N . VAL A 1 198 ? 9.625 2.488 -8.016 1 98.25 198 VAL A N 1
ATOM 1576 C CA . VAL A 1 198 ? 10.805 2.893 -8.766 1 98.25 198 VAL A CA 1
ATOM 1577 C C . VAL A 1 198 ? 10.5 4.148 -9.578 1 98.25 198 VAL A C 1
ATOM 1579 O O . VAL A 1 198 ? 11.258 5.117 -9.555 1 98.25 198 VAL A O 1
ATOM 1582 N N . TYR A 1 199 ? 9.352 4.168 -10.273 1 97.06 199 TYR A N 1
ATOM 1583 C CA . TYR A 1 199 ? 8.906 5.332 -11.023 1 97.06 199 TYR A CA 1
ATOM 1584 C C . TYR A 1 199 ? 8.711 6.535 -10.109 1 97.06 199 TYR A C 1
ATOM 1586 O O . TYR A 1 199 ? 9.141 7.645 -10.43 1 97.06 199 TYR A O 1
ATOM 1594 N N . GLU A 1 200 ? 8.039 6.32 -8.953 1 97.44 200 GLU A N 1
ATOM 1595 C CA . GLU A 1 200 ? 7.781 7.41 -8.008 1 97.44 200 GLU A CA 1
ATOM 1596 C C . GLU A 1 200 ? 9.078 8.016 -7.488 1 97.44 200 GLU A C 1
ATOM 1598 O O . GLU A 1 200 ? 9.148 9.219 -7.23 1 97.44 200 GLU A O 1
ATOM 1603 N N . THR A 1 201 ? 10.094 7.16 -7.312 1 97.94 201 THR A N 1
ATOM 1604 C CA . THR A 1 201 ? 11.391 7.641 -6.852 1 97.94 201 THR A CA 1
ATOM 1605 C C . THR A 1 201 ? 12.07 8.484 -7.926 1 97.94 201 THR A C 1
ATOM 1607 O O . THR A 1 201 ? 12.57 9.578 -7.637 1 97.94 201 THR A O 1
ATOM 1610 N N . PHE A 1 202 ? 12.031 8.031 -9.203 1 97 202 PHE A N 1
ATOM 1611 C CA . PHE A 1 202 ? 12.586 8.789 -10.312 1 97 202 PHE A CA 1
ATOM 1612 C C . PHE A 1 202 ? 11.875 10.125 -10.469 1 97 202 PHE A C 1
ATOM 1614 O O . PHE A 1 202 ? 12.5 11.141 -10.789 1 97 202 PHE A O 1
ATOM 1621 N N . HIS A 1 203 ? 10.633 10.055 -10.18 1 94.62 203 HIS A N 1
ATOM 1622 C CA . HIS A 1 203 ? 9.766 11.219 -10.328 1 94.62 203 HIS A CA 1
ATOM 1623 C C . HIS A 1 203 ? 10.18 12.344 -9.391 1 94.62 203 HIS A C 1
ATOM 1625 O O . HIS A 1 203 ? 9.938 13.523 -9.672 1 94.62 203 HIS A O 1
ATOM 1631 N N . LEU A 1 204 ? 10.859 12.047 -8.273 1 96.44 204 LEU A N 1
ATOM 1632 C CA . LEU A 1 204 ? 11.281 13.031 -7.277 1 96.44 204 LEU A CA 1
ATOM 1633 C C . LEU A 1 204 ? 12.617 13.648 -7.656 1 96.44 204 LEU A C 1
ATOM 1635 O O . LEU A 1 204 ? 13.016 14.672 -7.098 1 96.44 204 LEU A O 1
ATOM 1639 N N . SER A 1 205 ? 13.281 13.203 -8.664 1 95.81 205 SER A N 1
ATOM 1640 C CA . SER A 1 205 ? 14.703 13.422 -8.875 1 95.81 205 SER A CA 1
ATOM 1641 C C . SER A 1 205 ? 15 14.898 -9.125 1 95.81 205 SER A C 1
ATOM 1643 O O . SER A 1 205 ? 16.078 15.391 -8.773 1 95.81 205 SER A O 1
ATOM 1645 N N . ASP A 1 206 ? 14.062 15.641 -9.742 1 94.81 206 ASP A N 1
ATOM 1646 C CA . ASP A 1 206 ? 14.352 17.031 -10.086 1 94.81 206 ASP A CA 1
ATOM 1647 C C . ASP A 1 206 ? 13.43 17.984 -9.336 1 94.81 206 ASP A C 1
ATOM 1649 O O . ASP A 1 206 ? 13.32 19.156 -9.695 1 94.81 206 ASP A O 1
ATOM 1653 N N . LEU A 1 207 ? 12.766 17.562 -8.352 1 96.25 207 LEU A N 1
ATOM 1654 C CA . LEU A 1 207 ? 11.906 18.422 -7.562 1 96.25 207 LEU A CA 1
ATOM 1655 C C . LEU A 1 207 ? 12.711 19.188 -6.516 1 96.25 207 LEU A C 1
ATOM 1657 O O . LEU A 1 207 ? 13.508 18.594 -5.785 1 96.25 207 LEU A O 1
ATOM 1661 N N . PRO A 1 208 ? 12.516 20.375 -6.41 1 94.81 208 PRO A N 1
ATOM 1662 C CA . PRO A 1 208 ? 13.391 21.219 -5.602 1 94.81 208 PRO A CA 1
ATOM 1663 C C . PRO A 1 208 ? 13.516 20.734 -4.156 1 94.81 208 PRO A C 1
ATOM 1665 O O . PRO A 1 208 ? 14.609 20.734 -3.596 1 94.81 208 PRO A O 1
ATOM 1668 N N . SER A 1 209 ? 12.445 20.344 -3.531 1 96.31 209 SER A N 1
ATOM 1669 C CA . SER A 1 209 ? 12.484 19.953 -2.125 1 96.31 209 SER A CA 1
ATOM 1670 C C . SER A 1 209 ? 12.883 18.5 -1.969 1 96.31 209 SER A C 1
ATOM 1672 O O . SER A 1 209 ? 13.047 18 -0.849 1 96.31 209 SER A O 1
ATOM 1674 N N . TYR A 1 210 ? 13.156 17.766 -3.102 1 97.75 210 TYR A N 1
ATOM 1675 C CA . TYR A 1 210 ? 13.367 16.328 -3.023 1 97.75 210 TYR A CA 1
ATOM 1676 C C . TYR A 1 210 ? 14.641 15.922 -3.752 1 97.75 210 TYR A C 1
ATOM 1678 O O . TYR A 1 210 ? 15.195 14.859 -3.492 1 97.75 210 TYR A O 1
ATOM 1686 N N . THR A 1 211 ? 15.18 16.719 -4.652 1 98 211 THR A N 1
ATOM 1687 C CA . THR A 1 211 ? 16.312 16.344 -5.496 1 98 211 THR A CA 1
ATOM 1688 C C . THR A 1 211 ? 17.547 16.047 -4.652 1 98 211 THR A C 1
ATOM 1690 O O . THR A 1 211 ? 17.781 16.719 -3.646 1 98 211 THR A O 1
ATOM 1693 N N . THR A 1 212 ? 18.203 15 -5.004 1 98.19 212 THR A N 1
ATOM 1694 C CA . THR A 1 212 ? 19.484 14.656 -4.387 1 98.19 212 THR A CA 1
ATOM 1695 C C . THR A 1 212 ? 20.641 14.953 -5.332 1 98.19 212 THR A C 1
ATOM 1697 O O . THR A 1 212 ? 21.766 14.516 -5.098 1 98.19 212 THR A O 1
ATOM 1700 N N . ASN A 1 213 ? 20.297 15.688 -6.422 1 98 213 ASN A N 1
ATOM 1701 C CA . ASN A 1 213 ? 21.297 16.109 -7.402 1 98 213 ASN A CA 1
ATOM 1702 C C . ASN A 1 213 ? 21.953 14.914 -8.094 1 98 213 ASN A C 1
ATOM 1704 O O . ASN A 1 213 ? 23.156 14.891 -8.305 1 98 213 ASN A O 1
ATOM 1708 N N . GLY A 1 214 ? 21.156 13.883 -8.359 1 98.06 214 GLY A N 1
ATOM 1709 C CA . GLY A 1 214 ? 21.609 12.75 -9.148 1 98.06 214 GLY A CA 1
ATOM 1710 C C . GLY A 1 214 ? 21.891 11.516 -8.32 1 98.06 214 GLY A C 1
ATOM 1711 O O . GLY A 1 214 ? 22.562 11.594 -7.281 1 98.06 214 GLY A O 1
ATOM 1712 N N . THR A 1 215 ? 21.375 10.383 -8.711 1 98.56 215 THR A N 1
ATOM 1713 C CA . THR A 1 215 ? 21.594 9.062 -8.141 1 98.56 215 THR A CA 1
ATOM 1714 C C . THR A 1 215 ? 22.156 8.109 -9.188 1 98.56 215 THR A C 1
ATOM 1716 O O . THR A 1 215 ? 21.75 8.156 -10.352 1 98.56 215 THR A O 1
ATOM 1719 N N . ILE A 1 216 ? 23.141 7.32 -8.828 1 98.88 216 ILE A N 1
ATOM 1720 C CA . ILE A 1 216 ? 23.609 6.277 -9.727 1 98.88 216 ILE A CA 1
ATOM 1721 C C . ILE A 1 216 ? 22.875 4.973 -9.445 1 98.88 216 ILE A C 1
ATOM 1723 O O . ILE A 1 216 ? 22.938 4.445 -8.336 1 98.88 216 ILE A O 1
ATOM 1727 N N . HIS A 1 217 ? 22.172 4.543 -10.43 1 98.81 217 HIS A N 1
ATOM 1728 C CA . HIS A 1 217 ? 21.438 3.277 -10.344 1 98.81 217 HIS A CA 1
ATOM 1729 C C . HIS A 1 217 ? 22.234 2.15 -11 1 98.81 217 HIS A C 1
ATOM 1731 O O . HIS A 1 217 ? 22.641 2.26 -12.156 1 98.81 217 HIS A O 1
ATOM 1737 N N . VAL A 1 218 ? 22.484 1.1 -10.242 1 98.88 218 VAL A N 1
ATOM 1738 C CA . VAL A 1 218 ? 23.156 -0.088 -10.766 1 98.88 218 VAL A CA 1
ATOM 1739 C C . VAL A 1 218 ? 22.172 -1.256 -10.805 1 98.88 218 VAL A C 1
ATOM 1741 O O . VAL A 1 218 ? 21.656 -1.677 -9.773 1 98.88 218 VAL A O 1
ATOM 1744 N N . VAL A 1 219 ? 21.922 -1.761 -12.008 1 98.56 219 VAL A N 1
ATOM 1745 C CA . VAL A 1 219 ? 20.938 -2.822 -12.18 1 98.56 219 VAL A CA 1
ATOM 1746 C C . VAL A 1 219 ? 21.641 -4.145 -12.469 1 98.56 219 VAL A C 1
ATOM 1748 O O . VAL A 1 219 ? 22.406 -4.25 -13.43 1 98.56 219 VAL A O 1
ATOM 1751 N N . VAL A 1 220 ? 21.484 -5.074 -11.547 1 98.06 220 VAL A N 1
ATOM 1752 C CA . VAL A 1 220 ? 21.906 -6.441 -11.82 1 98.06 220 VAL A CA 1
ATOM 1753 C C . VAL A 1 220 ? 20.875 -7.141 -12.695 1 98.06 220 VAL A C 1
ATOM 1755 O O . VAL A 1 220 ? 19.906 -7.707 -12.195 1 98.06 220 VAL A O 1
ATOM 1758 N N . ASN A 1 221 ? 21.109 -7.117 -13.984 1 97.62 221 ASN A N 1
ATOM 1759 C CA . ASN A 1 221 ? 20.172 -7.625 -14.977 1 97.62 221 ASN A CA 1
ATOM 1760 C C . ASN A 1 221 ? 20.484 -9.07 -15.352 1 97.62 221 ASN A C 1
ATOM 1762 O O . ASN A 1 221 ? 21.141 -9.328 -16.359 1 97.62 221 ASN A O 1
ATOM 1766 N N . ASN A 1 222 ? 19.984 -9.992 -14.547 1 95.38 222 ASN A N 1
ATOM 1767 C CA . ASN A 1 222 ? 20.234 -11.406 -14.828 1 95.38 222 ASN A CA 1
ATOM 1768 C C . ASN A 1 222 ? 19.172 -11.992 -15.758 1 95.38 222 ASN A C 1
ATOM 1770 O O . ASN A 1 222 ? 19.109 -13.211 -15.938 1 95.38 222 ASN A O 1
ATOM 1774 N N . GLN A 1 223 ? 18.266 -11.18 -16.281 1 93.38 223 GLN A N 1
ATOM 1775 C CA . GLN A 1 223 ? 17.328 -11.508 -17.359 1 93.38 223 GLN A CA 1
ATOM 1776 C C . GLN A 1 223 ? 16.297 -12.531 -16.906 1 93.38 223 GLN A C 1
ATOM 1778 O O . GLN A 1 223 ? 15.922 -13.422 -17.672 1 93.38 223 GLN A O 1
ATOM 1783 N N . ILE A 1 224 ? 15.953 -12.555 -15.672 1 93.94 224 ILE A N 1
ATOM 1784 C CA . ILE A 1 224 ? 14.914 -13.445 -15.164 1 93.94 224 ILE A CA 1
ATOM 1785 C C . ILE A 1 224 ? 14.414 -12.93 -13.812 1 93.94 224 ILE A C 1
ATOM 1787 O O . ILE A 1 224 ? 15.203 -12.453 -12.992 1 93.94 224 ILE A O 1
ATOM 1791 N N . GLY A 1 225 ? 13.211 -12.805 -13.594 1 93.5 225 GLY A N 1
ATOM 1792 C CA . GLY A 1 225 ? 12.602 -12.523 -12.305 1 93.5 225 GLY A CA 1
ATOM 1793 C C . GLY A 1 225 ? 12.109 -13.773 -11.594 1 93.5 225 GLY A C 1
ATOM 1794 O O . GLY A 1 225 ? 11.016 -14.258 -11.883 1 93.5 225 GLY A O 1
ATOM 1795 N N . PHE A 1 226 ? 12.812 -14.211 -10.648 1 92.62 226 PHE A N 1
ATOM 1796 C CA . PHE A 1 226 ? 12.578 -15.508 -10.023 1 92.62 226 PHE A CA 1
ATOM 1797 C C . PHE A 1 226 ? 12.516 -16.609 -11.07 1 92.62 226 PHE A C 1
ATOM 1799 O O . PHE A 1 226 ? 13.547 -17.141 -11.492 1 92.62 226 PHE A O 1
ATOM 1806 N N . THR A 1 227 ? 11.289 -16.891 -11.656 1 93.38 227 THR A N 1
ATOM 1807 C CA . THR A 1 227 ? 11.18 -17.828 -12.766 1 93.38 227 THR A CA 1
ATOM 1808 C C . THR A 1 227 ? 10.523 -17.172 -13.969 1 93.38 227 THR A C 1
ATOM 1810 O O . THR A 1 227 ? 10.312 -17.812 -15 1 93.38 227 THR A O 1
ATOM 1813 N N . THR A 1 228 ? 10.234 -15.922 -13.867 1 93.56 228 THR A N 1
ATOM 1814 C CA . THR A 1 228 ? 9.484 -15.242 -14.922 1 93.56 228 THR A CA 1
ATOM 1815 C C . THR A 1 228 ? 10.414 -14.789 -16.047 1 93.56 228 THR A C 1
ATOM 1817 O O . THR A 1 228 ? 11.352 -14.023 -15.812 1 93.56 228 THR A O 1
ATOM 1820 N N . ASP A 1 229 ? 10.078 -15.227 -17.188 1 92.12 229 ASP A N 1
ATOM 1821 C CA . ASP A 1 229 ? 10.805 -14.859 -18.391 1 92.12 229 ASP A CA 1
ATOM 1822 C C . ASP A 1 229 ? 10.617 -13.383 -18.719 1 92.12 229 ASP A C 1
ATOM 1824 O O . ASP A 1 229 ? 9.531 -12.836 -18.547 1 92.12 229 ASP A O 1
ATOM 1828 N N . PRO A 1 230 ? 11.711 -12.719 -19.234 1 90 230 PRO A N 1
ATOM 1829 C CA . PRO A 1 230 ? 11.617 -11.297 -19.562 1 90 230 PRO A CA 1
ATOM 1830 C C . PRO A 1 230 ? 10.453 -10.984 -20.5 1 90 230 PRO A C 1
ATOM 1832 O O . PRO A 1 230 ? 9.859 -9.906 -20.406 1 90 230 PRO A O 1
ATOM 1835 N N . ARG A 1 231 ? 10.172 -11.938 -21.516 1 90.19 231 ARG A N 1
ATOM 1836 C CA . ARG A 1 231 ? 9.094 -11.75 -22.484 1 90.19 231 ARG A CA 1
ATOM 1837 C C . ARG A 1 231 ? 7.746 -11.641 -21.766 1 90.19 231 ARG A C 1
ATOM 1839 O O . ARG A 1 231 ? 6.773 -11.141 -22.344 1 90.19 231 ARG A O 1
ATOM 1846 N N . MET A 1 232 ? 7.633 -12.055 -20.406 1 92.25 232 MET A N 1
ATOM 1847 C CA . MET A 1 232 ? 6.41 -12.023 -19.609 1 92.25 232 MET A CA 1
ATOM 1848 C C . MET A 1 232 ? 6.531 -11.016 -18.469 1 92.25 232 MET A C 1
ATOM 1850 O O . MET A 1 232 ? 5.598 -10.852 -17.688 1 92.25 232 MET A O 1
ATOM 1854 N N . ALA A 1 233 ? 7.652 -10.352 -18.375 1 91.69 233 ALA A N 1
ATOM 1855 C CA . ALA A 1 233 ? 7.938 -9.578 -17.172 1 91.69 233 ALA A CA 1
ATOM 1856 C C . ALA A 1 233 ? 7.871 -8.078 -17.469 1 91.69 233 ALA A C 1
ATOM 1858 O O . ALA A 1 233 ? 7.805 -7.262 -16.547 1 91.69 233 ALA A O 1
ATOM 1859 N N . ARG A 1 234 ? 7.828 -7.66 -18.734 1 92 234 ARG A N 1
ATOM 1860 C CA . ARG A 1 234 ? 7.812 -6.23 -19.031 1 92 234 ARG A CA 1
ATOM 1861 C C . ARG A 1 234 ? 7.328 -5.969 -20.453 1 92 234 ARG A C 1
ATOM 1863 O O . ARG A 1 234 ? 7.516 -6.801 -21.344 1 92 234 ARG A O 1
ATOM 1870 N N . SER A 1 235 ? 6.785 -4.797 -20.641 1 91.44 235 SER A N 1
ATOM 1871 C CA . SER A 1 235 ? 6.305 -4.375 -21.953 1 91.44 235 SER A CA 1
ATOM 1872 C C . SER A 1 235 ? 7.336 -3.5 -22.656 1 91.44 235 SER A C 1
ATOM 1874 O O . SER A 1 235 ? 7.266 -3.311 -23.875 1 91.44 235 SER A O 1
ATOM 1876 N N . SER A 1 236 ? 8.32 -3.021 -21.891 1 89.88 236 SER A N 1
ATOM 1877 C CA . SER A 1 236 ? 9.367 -2.193 -22.469 1 89.88 236 SER A CA 1
ATOM 1878 C C . SER A 1 236 ? 10.477 -3.049 -23.062 1 89.88 236 SER A C 1
ATOM 1880 O O . SER A 1 236 ? 10.703 -4.184 -22.641 1 89.88 236 SER A O 1
ATOM 1882 N N . PRO A 1 237 ? 11.211 -2.52 -24 1 87.31 237 PRO A N 1
ATOM 1883 C CA . PRO A 1 237 ? 12.336 -3.271 -24.578 1 87.31 237 PRO A CA 1
ATOM 1884 C C . PRO A 1 237 ? 13.383 -3.646 -23.531 1 87.31 237 PRO A C 1
ATOM 1886 O O . PRO A 1 237 ? 13.883 -4.773 -23.547 1 87.31 237 PRO A O 1
ATOM 1889 N N . TYR A 1 238 ? 13.703 -2.713 -22.672 1 93.44 238 TYR A N 1
ATOM 1890 C CA . TYR A 1 238 ? 14.656 -2.965 -21.594 1 93.44 238 TYR A CA 1
ATOM 1891 C C . TYR A 1 238 ? 14.016 -2.75 -20.234 1 93.44 238 TYR A C 1
ATOM 1893 O O . TYR A 1 238 ? 13.133 -1.9 -20.094 1 93.44 238 TYR A O 1
ATOM 1901 N N . PRO A 1 239 ? 14.422 -3.541 -19.266 1 95.56 239 PRO A N 1
ATOM 1902 C CA . PRO A 1 239 ? 13.867 -3.355 -17.922 1 95.56 239 PRO A CA 1
ATOM 1903 C C . PRO A 1 239 ? 14.188 -1.98 -17.344 1 95.56 239 PRO A C 1
ATOM 1905 O O . PRO A 1 239 ? 13.539 -1.55 -16.391 1 95.56 239 PRO A O 1
ATOM 1908 N N . THR A 1 240 ? 15.109 -1.223 -17.922 1 96.69 240 THR A N 1
ATOM 1909 C CA . THR A 1 240 ? 15.594 0.03 -17.359 1 96.69 240 THR A CA 1
ATOM 1910 C C . THR A 1 240 ? 14.891 1.223 -18 1 96.69 240 THR A C 1
ATOM 1912 O O . THR A 1 240 ? 15.188 2.375 -17.672 1 96.69 240 THR A O 1
ATOM 1915 N N . ASP A 1 241 ? 13.883 1.043 -18.812 1 94.38 241 ASP A N 1
ATOM 1916 C CA . ASP A 1 241 ? 13.289 2.096 -19.625 1 94.38 241 ASP A CA 1
ATOM 1917 C C . ASP A 1 241 ? 12.531 3.102 -18.766 1 94.38 241 ASP A C 1
ATOM 1919 O O . ASP A 1 241 ? 12.219 4.203 -19.203 1 94.38 241 ASP A O 1
ATOM 1923 N N . VAL A 1 242 ? 12.219 2.709 -17.562 1 94.62 242 VAL A N 1
ATOM 1924 C CA . VAL A 1 242 ? 11.547 3.641 -16.672 1 94.62 242 VAL A CA 1
ATOM 1925 C C . VAL A 1 242 ? 12.406 4.887 -16.469 1 94.62 242 VAL A C 1
ATOM 1927 O O . VAL A 1 242 ? 11.883 5.988 -16.281 1 94.62 242 VAL A O 1
ATOM 1930 N N . ALA A 1 243 ? 13.719 4.773 -16.594 1 95.69 243 ALA A N 1
ATOM 1931 C CA . ALA A 1 243 ? 14.641 5.883 -16.375 1 95.69 243 ALA A CA 1
ATOM 1932 C C . ALA A 1 243 ? 14.531 6.922 -17.484 1 95.69 243 ALA A C 1
ATOM 1934 O O . ALA A 1 243 ? 14.961 8.062 -17.328 1 95.69 243 ALA A O 1
ATOM 1935 N N . ARG A 1 244 ? 13.883 6.609 -18.609 1 92.5 244 ARG A N 1
ATOM 1936 C CA . ARG A 1 244 ? 13.703 7.527 -19.719 1 92.5 244 ARG A CA 1
ATOM 1937 C C . ARG A 1 244 ? 12.781 8.68 -19.344 1 92.5 244 ARG A C 1
ATOM 1939 O O . ARG A 1 244 ? 12.836 9.758 -19.938 1 92.5 244 ARG A O 1
ATOM 1946 N N . VAL A 1 245 ? 12.016 8.445 -18.406 1 92.44 245 VAL A N 1
ATOM 1947 C CA . VAL A 1 245 ? 11.008 9.43 -18.031 1 92.44 245 VAL A CA 1
ATOM 1948 C C . VAL A 1 245 ? 11.68 10.719 -17.562 1 92.44 245 VAL A C 1
ATOM 1950 O O . VAL A 1 245 ? 11.172 11.812 -17.797 1 92.44 245 VAL A O 1
ATOM 1953 N N . VAL A 1 246 ? 12.875 10.539 -16.922 1 93.06 246 VAL A N 1
ATOM 1954 C CA . VAL A 1 246 ? 13.578 11.719 -16.422 1 93.06 246 VAL A CA 1
ATOM 1955 C C . VAL A 1 246 ? 14.805 11.992 -17.281 1 93.06 246 VAL A C 1
ATOM 1957 O O . VAL A 1 246 ? 15.711 12.727 -16.875 1 93.06 246 VAL A O 1
ATOM 1960 N N . ASN A 1 247 ? 14.898 11.297 -18.391 1 92.56 247 ASN A N 1
ATOM 1961 C CA . ASN A 1 247 ? 15.984 11.477 -19.344 1 92.56 247 ASN A CA 1
ATOM 1962 C C . ASN A 1 247 ? 17.328 11.102 -18.734 1 92.56 247 ASN A C 1
ATOM 1964 O O . ASN A 1 247 ? 18.328 11.773 -18.984 1 92.56 247 ASN A O 1
ATOM 1968 N N . ALA A 1 248 ? 17.344 10.125 -17.891 1 95.06 248 ALA A N 1
ATOM 1969 C CA . ALA A 1 248 ? 18.594 9.602 -17.359 1 95.06 248 ALA A CA 1
ATOM 1970 C C . ALA A 1 248 ? 19.297 8.719 -18.391 1 95.06 248 ALA A C 1
ATOM 1972 O O . ALA A 1 248 ? 18.672 7.883 -19.047 1 95.06 248 ALA A O 1
ATOM 1973 N N . PRO A 1 249 ? 20.609 8.953 -18.625 1 96.88 249 PRO A N 1
ATOM 1974 C CA . PRO A 1 249 ? 21.297 8.023 -19.516 1 96.88 249 PRO A CA 1
ATOM 1975 C C . PRO A 1 249 ? 21.328 6.59 -18.984 1 96.88 249 PRO A C 1
ATOM 1977 O O . PRO A 1 249 ? 21.438 6.387 -17.766 1 96.88 249 PRO A O 1
ATOM 1980 N N . ILE A 1 250 ? 21.203 5.664 -19.875 1 97.31 250 ILE A N 1
ATOM 1981 C CA . ILE A 1 250 ? 21.219 4.242 -19.562 1 97.31 250 ILE A CA 1
ATOM 1982 C C . ILE A 1 250 ? 22.375 3.561 -20.297 1 97.31 250 ILE A C 1
ATOM 1984 O O . ILE A 1 250 ? 22.391 3.52 -21.531 1 97.31 250 ILE A O 1
ATOM 1988 N N . PHE A 1 251 ? 23.312 3.033 -19.547 1 97.94 251 PHE A N 1
ATOM 1989 C CA . PHE A 1 251 ? 24.453 2.342 -20.141 1 97.94 251 PHE A CA 1
ATOM 1990 C C . PHE A 1 251 ? 24.328 0.835 -19.938 1 97.94 251 PHE A C 1
ATOM 1992 O O . PHE A 1 251 ? 24.562 0.327 -18.844 1 97.94 251 PHE A O 1
ATOM 1999 N N . HIS A 1 252 ? 23.984 0.149 -21.047 1 97.44 252 HIS A N 1
ATOM 2000 C CA . HIS A 1 252 ? 24.016 -1.309 -21.016 1 97.44 252 HIS A CA 1
ATOM 2001 C C . HIS A 1 252 ? 25.438 -1.838 -21.219 1 97.44 252 HIS A C 1
ATOM 2003 O O . HIS A 1 252 ? 26.094 -1.456 -22.188 1 97.44 252 HIS A O 1
ATOM 2009 N N . VAL A 1 253 ? 25.922 -2.641 -20.312 1 98.25 253 VAL A N 1
ATOM 2010 C CA . VAL A 1 253 ? 27.297 -3.133 -20.438 1 98.25 253 VAL A CA 1
ATOM 2011 C C . VAL A 1 253 ? 27.344 -4.617 -20.094 1 98.25 253 VAL A C 1
ATOM 2013 O O . VAL A 1 253 ? 26.641 -5.074 -19.188 1 98.25 253 VAL A O 1
ATOM 2016 N N . ASN A 1 254 ? 28.125 -5.402 -20.828 1 98.25 254 ASN A N 1
ATOM 2017 C CA . ASN A 1 254 ? 28.312 -6.824 -20.578 1 98.25 254 ASN A CA 1
ATOM 2018 C C . ASN A 1 254 ? 29.109 -7.062 -19.297 1 98.25 254 ASN A C 1
ATOM 2020 O O . ASN A 1 254 ? 30.281 -6.691 -19.219 1 98.25 254 ASN A O 1
ATOM 2024 N N . ALA A 1 255 ? 28.562 -7.738 -18.375 1 98 255 ALA A N 1
ATOM 2025 C CA . ALA A 1 255 ? 29.156 -7.934 -17.062 1 98 255 ALA A CA 1
ATOM 2026 C C . ALA A 1 255 ? 30.375 -8.844 -17.141 1 98 255 ALA A C 1
ATOM 2028 O O . ALA A 1 255 ? 31.188 -8.898 -16.219 1 98 255 ALA A O 1
ATOM 2029 N N . ASP A 1 256 ? 30.547 -9.539 -18.219 1 97.31 256 ASP A N 1
ATOM 2030 C CA . ASP A 1 256 ? 31.703 -10.43 -18.406 1 97.31 256 ASP A CA 1
ATOM 2031 C C . ASP A 1 256 ? 32.875 -9.68 -19.047 1 97.31 256 ASP A C 1
ATOM 2033 O O . ASP A 1 256 ? 33.906 -10.281 -19.328 1 97.31 256 ASP A O 1
ATOM 2037 N N . ASP A 1 257 ? 32.75 -8.445 -19.297 1 97.62 257 ASP A N 1
ATOM 2038 C CA . ASP A 1 257 ? 33.812 -7.555 -19.688 1 97.62 257 ASP A CA 1
ATOM 2039 C C . ASP A 1 257 ? 34.156 -6.551 -18.594 1 97.62 257 ASP A C 1
ATOM 2041 O O . ASP A 1 257 ? 33.719 -5.398 -18.641 1 97.62 257 ASP A O 1
ATOM 2045 N N . PRO A 1 258 ? 35 -6.988 -17.672 1 98.25 258 PRO A N 1
ATOM 2046 C CA . PRO A 1 258 ? 35.25 -6.164 -16.484 1 98.25 258 PRO A CA 1
ATOM 2047 C C . PRO A 1 258 ? 35.781 -4.773 -16.828 1 98.25 258 PRO A C 1
ATOM 2049 O O . PRO A 1 258 ? 35.375 -3.791 -16.188 1 98.25 258 PRO A O 1
ATOM 2052 N N . GLU A 1 259 ? 36.656 -4.664 -17.797 1 97.81 259 GLU A N 1
ATOM 2053 C CA . GLU A 1 259 ? 37.219 -3.371 -18.156 1 97.81 259 GLU A CA 1
ATOM 2054 C C . GLU A 1 259 ? 36.156 -2.428 -18.719 1 97.81 259 GLU A C 1
ATOM 2056 O O . GLU A 1 259 ? 36.156 -1.24 -18.391 1 97.81 259 GLU A O 1
ATOM 2061 N N . ALA A 1 260 ? 35.25 -2.943 -19.547 1 97.75 260 ALA A N 1
ATOM 2062 C CA . ALA A 1 260 ? 34.156 -2.135 -20.047 1 97.75 260 ALA A CA 1
ATOM 2063 C C . ALA A 1 260 ? 33.25 -1.661 -18.906 1 97.75 260 ALA A C 1
ATOM 2065 O O . ALA A 1 260 ? 32.781 -0.526 -18.906 1 97.75 260 ALA A O 1
ATOM 2066 N N . VAL A 1 261 ? 33.031 -2.551 -17.953 1 98.62 261 VAL A N 1
ATOM 2067 C CA . VAL A 1 261 ? 32.188 -2.211 -16.797 1 98.62 261 VAL A CA 1
ATOM 2068 C C . VAL A 1 261 ? 32.844 -1.084 -16 1 98.62 261 VAL A C 1
ATOM 2070 O O . VAL A 1 261 ? 32.156 -0.127 -15.609 1 98.62 261 VAL A O 1
ATOM 2073 N N . MET A 1 262 ? 34.188 -1.18 -15.758 1 98.38 262 MET A N 1
ATOM 2074 C CA . MET A 1 262 ? 34.875 -0.133 -15.016 1 98.38 262 MET A CA 1
ATOM 2075 C C . MET A 1 262 ? 34.781 1.204 -15.742 1 98.38 262 MET A C 1
ATOM 2077 O O . MET A 1 262 ? 34.562 2.244 -15.109 1 98.38 262 MET A O 1
ATOM 2081 N N . TYR A 1 263 ? 34.938 1.141 -17.031 1 98.12 263 TYR A N 1
ATOM 2082 C CA . TYR A 1 263 ? 34.875 2.377 -17.812 1 98.12 263 TYR A CA 1
ATOM 2083 C C . TYR A 1 263 ? 33.531 3.039 -17.688 1 98.12 263 TYR A C 1
ATOM 2085 O O . TYR A 1 263 ? 33.438 4.242 -17.422 1 98.12 263 TYR A O 1
ATOM 2093 N N . VAL A 1 264 ? 32.469 2.281 -17.906 1 98.31 264 VAL A N 1
ATOM 2094 C CA . VAL A 1 264 ? 31.109 2.795 -17.812 1 98.31 264 VAL A CA 1
ATOM 2095 C C . VAL A 1 264 ? 30.859 3.371 -16.422 1 98.31 264 VAL A C 1
ATOM 2097 O O . VAL A 1 264 ? 30.203 4.402 -16.281 1 98.31 264 VAL A O 1
ATOM 2100 N N . CYS A 1 265 ? 31.344 2.723 -15.414 1 98.62 265 CYS A N 1
ATOM 2101 C CA . CYS A 1 265 ? 31.172 3.188 -14.039 1 98.62 265 CYS A CA 1
ATOM 2102 C C . CYS A 1 265 ? 31.891 4.512 -13.82 1 98.62 265 CYS A C 1
ATOM 2104 O O . CYS A 1 265 ? 31.391 5.391 -13.125 1 98.62 265 CYS A O 1
ATOM 2106 N N . ASN A 1 266 ? 33.094 4.605 -14.375 1 97.94 266 ASN A N 1
ATOM 2107 C CA . ASN A 1 266 ? 33.812 5.891 -14.336 1 97.94 266 ASN A CA 1
ATOM 2108 C C . ASN A 1 266 ? 32.969 6.996 -14.984 1 97.94 266 ASN A C 1
ATOM 2110 O O . ASN A 1 266 ? 32.844 8.086 -14.43 1 97.94 266 ASN A O 1
ATOM 2114 N N . VAL A 1 267 ? 32.438 6.68 -16.141 1 98.25 267 VAL A N 1
ATOM 2115 C CA . VAL A 1 267 ? 31.625 7.648 -16.891 1 98.25 267 VAL A CA 1
ATOM 2116 C C . VAL A 1 267 ? 30.375 8.016 -16.094 1 98.25 267 VAL A C 1
ATOM 2118 O O . VAL A 1 267 ? 29.984 9.188 -16.047 1 98.25 267 VAL A O 1
ATOM 2121 N N . ALA A 1 268 ? 29.703 7.035 -15.484 1 98.69 268 ALA A N 1
ATOM 2122 C CA . ALA A 1 268 ? 28.5 7.277 -14.695 1 98.69 268 ALA A CA 1
ATOM 2123 C C . ALA A 1 268 ? 28.797 8.211 -13.523 1 98.69 268 ALA A C 1
ATOM 2125 O O . ALA A 1 268 ? 28.016 9.125 -13.242 1 98.69 268 ALA A O 1
ATOM 2126 N N . ALA A 1 269 ? 29.875 7.953 -12.82 1 98.69 269 ALA A N 1
ATOM 2127 C CA . ALA A 1 269 ? 30.266 8.82 -11.711 1 98.69 269 ALA A CA 1
ATOM 2128 C C . ALA A 1 269 ? 30.531 10.242 -12.195 1 98.69 269 ALA A C 1
ATOM 2130 O O . ALA A 1 269 ? 30.125 11.211 -11.547 1 98.69 269 ALA A O 1
ATOM 2131 N N . GLU A 1 270 ? 31.234 10.359 -13.328 1 98.25 270 GLU A N 1
ATOM 2132 C CA . GLU A 1 270 ? 31.516 11.68 -13.891 1 98.25 270 GLU A CA 1
ATOM 2133 C C . GLU A 1 270 ? 30.234 12.383 -14.312 1 98.25 270 GLU A C 1
ATOM 2135 O O . GLU A 1 270 ? 30.094 13.594 -14.125 1 98.25 270 GLU A O 1
ATOM 2140 N N . TRP A 1 271 ? 29.359 11.609 -14.914 1 98.25 271 TRP A N 1
ATOM 2141 C CA . TRP A 1 271 ? 28.078 12.172 -15.336 1 98.25 271 TRP A CA 1
ATOM 2142 C C . TRP A 1 271 ? 27.344 12.781 -14.156 1 98.25 271 TRP A C 1
ATOM 2144 O O . TRP A 1 271 ? 26.875 13.914 -14.227 1 98.25 271 TRP A O 1
ATOM 2154 N N . ARG A 1 272 ? 27.172 12.008 -13.148 1 98.31 272 ARG A N 1
ATOM 2155 C CA . ARG A 1 272 ? 26.453 12.461 -11.961 1 98.31 272 ARG A CA 1
ATOM 2156 C C . ARG A 1 272 ? 27.094 13.727 -11.391 1 98.31 272 ARG A C 1
ATOM 2158 O O . ARG A 1 272 ? 26.375 14.664 -11.016 1 98.31 272 ARG A O 1
ATOM 2165 N N . ASN A 1 273 ? 28.391 13.766 -11.328 1 97.31 273 ASN A N 1
ATOM 2166 C CA . ASN A 1 273 ? 29.109 14.906 -10.773 1 97.31 273 ASN A CA 1
ATOM 2167 C C . ASN A 1 273 ? 28.984 16.141 -11.672 1 97.31 273 ASN A C 1
ATOM 2169 O O . ASN A 1 273 ? 28.938 17.266 -11.188 1 97.31 273 ASN A O 1
ATOM 2173 N N . THR A 1 274 ? 28.953 15.914 -12.961 1 97.19 274 THR A N 1
ATOM 2174 C CA . THR A 1 274 ? 28.969 17 -13.922 1 97.19 274 THR A CA 1
ATOM 2175 C C . THR A 1 274 ? 27.562 17.594 -14.086 1 97.19 274 THR A C 1
ATOM 2177 O O . THR A 1 274 ? 27.406 18.812 -14.094 1 97.19 274 THR A O 1
ATOM 2180 N N . PHE A 1 275 ? 26.562 16.781 -14.188 1 96.38 275 PHE A N 1
ATOM 2181 C CA . PHE A 1 275 ? 25.25 17.25 -14.602 1 96.38 275 PHE A CA 1
ATOM 2182 C C . PHE A 1 275 ? 24.25 17.172 -13.445 1 96.38 275 PHE A C 1
ATOM 2184 O O . PHE A 1 275 ? 23.141 17.688 -13.531 1 96.38 275 PHE A O 1
ATOM 2191 N N . ASN A 1 276 ? 24.609 16.516 -12.32 1 96.31 276 ASN A N 1
ATOM 2192 C CA . ASN A 1 276 ? 23.734 16.375 -11.164 1 96.31 276 ASN A CA 1
ATOM 2193 C C . ASN A 1 276 ? 22.406 15.711 -11.539 1 96.31 276 ASN A C 1
ATOM 2195 O O . ASN A 1 276 ? 21.344 16.188 -11.156 1 96.31 276 ASN A O 1
ATOM 2199 N N . LYS A 1 277 ? 22.5 14.68 -12.367 1 96.31 277 LYS A N 1
ATOM 2200 C CA . LYS A 1 277 ? 21.344 13.938 -12.844 1 96.31 277 LYS A CA 1
ATOM 2201 C C . LYS A 1 277 ? 21.531 12.438 -12.664 1 96.31 277 LYS A C 1
ATOM 2203 O O . LYS A 1 277 ? 22.656 11.953 -12.578 1 96.31 277 LYS A O 1
ATOM 2208 N N . ASP A 1 278 ? 20.438 11.781 -12.594 1 97.81 278 ASP A N 1
ATOM 2209 C CA . ASP A 1 278 ? 20.469 10.328 -12.438 1 97.81 278 ASP A CA 1
ATOM 2210 C C . ASP A 1 278 ? 21.109 9.664 -13.648 1 97.81 278 ASP A C 1
ATOM 2212 O O . ASP A 1 278 ? 21.094 10.211 -14.75 1 97.81 278 ASP A O 1
ATOM 2216 N N . VAL A 1 279 ? 21.688 8.539 -13.406 1 98.44 279 VAL A N 1
ATOM 2217 C CA . VAL A 1 279 ? 22.281 7.711 -14.453 1 98.44 279 VAL A CA 1
ATOM 2218 C C . VAL A 1 279 ? 22.109 6.234 -14.109 1 98.44 279 VAL A C 1
ATOM 2220 O O . VAL A 1 279 ? 22.109 5.863 -12.93 1 98.44 279 VAL A O 1
ATOM 2223 N N . VAL A 1 280 ? 21.906 5.344 -15.117 1 98.62 280 VAL A N 1
ATOM 2224 C CA . VAL A 1 280 ? 21.672 3.92 -14.898 1 98.62 280 VAL A CA 1
ATOM 2225 C C . VAL A 1 280 ? 22.797 3.113 -15.531 1 98.62 280 VAL A C 1
ATOM 2227 O O . VAL A 1 280 ? 23.125 3.295 -16.703 1 98.62 280 VAL A O 1
ATOM 2230 N N . VAL A 1 281 ? 23.438 2.328 -14.727 1 98.81 281 VAL A N 1
ATOM 2231 C CA . VAL A 1 281 ? 24.359 1.306 -15.203 1 98.81 281 VAL A CA 1
ATOM 2232 C C . VAL A 1 281 ? 23.672 -0.058 -15.195 1 98.81 281 VAL A C 1
ATOM 2234 O O . VAL A 1 281 ? 23.375 -0.602 -14.133 1 98.81 281 VAL A O 1
ATOM 2237 N N . ASP A 1 282 ? 23.438 -0.557 -16.359 1 98.56 282 ASP A N 1
ATOM 2238 C CA . ASP A 1 282 ? 22.766 -1.845 -16.5 1 98.56 282 ASP A CA 1
ATOM 2239 C C . ASP A 1 282 ? 23.766 -2.965 -16.75 1 98.56 282 ASP A C 1
ATOM 2241 O O . ASP A 1 282 ? 24.219 -3.168 -17.875 1 98.56 282 ASP A O 1
ATOM 2245 N N . LEU A 1 283 ? 24.094 -3.734 -15.688 1 98.75 283 LEU A N 1
ATOM 2246 C CA . LEU A 1 283 ? 25 -4.875 -15.797 1 98.75 283 LEU A CA 1
ATOM 2247 C C . LEU A 1 283 ? 24.281 -6.086 -16.375 1 98.75 283 LEU A C 1
ATOM 2249 O O . LEU A 1 283 ? 23.672 -6.863 -15.641 1 98.75 283 LEU A O 1
ATOM 2253 N N . VAL A 1 284 ? 24.422 -6.285 -17.656 1 98.31 284 VAL A N 1
ATOM 2254 C CA . VAL A 1 284 ? 23.781 -7.434 -18.281 1 98.31 284 VAL A CA 1
ATOM 2255 C C . VAL A 1 284 ? 24.547 -8.711 -17.953 1 98.31 284 VAL A C 1
ATOM 2257 O O . VAL A 1 284 ? 25.688 -8.883 -18.391 1 98.31 284 VAL A O 1
ATOM 2260 N N . CYS A 1 285 ? 23.953 -9.539 -17.156 1 97.88 285 CYS A N 1
ATOM 2261 C CA . CYS A 1 285 ? 24.625 -10.711 -16.594 1 97.88 285 CYS A CA 1
ATOM 2262 C C . CYS A 1 285 ? 23.703 -11.914 -16.547 1 97.88 285 CYS A C 1
ATOM 2264 O O . CYS A 1 285 ? 22.828 -12.055 -17.406 1 97.88 285 CYS A O 1
ATOM 2266 N N . TYR A 1 286 ? 24 -12.914 -15.766 1 96.38 286 TYR A N 1
ATOM 2267 C CA . TYR A 1 286 ? 23.188 -14.102 -15.562 1 96.38 286 TYR A CA 1
ATOM 2268 C C . TYR A 1 286 ? 23.219 -14.547 -14.102 1 96.38 286 TYR A C 1
ATOM 2270 O O . TYR A 1 286 ? 23.938 -13.961 -13.281 1 96.38 286 TYR A O 1
ATOM 2278 N N . ARG A 1 287 ? 22.359 -15.367 -13.711 1 94.12 287 ARG A N 1
ATOM 2279 C CA . ARG A 1 287 ? 22.328 -15.992 -12.391 1 94.12 287 ARG A CA 1
ATOM 2280 C C . ARG A 1 287 ? 22.766 -17.453 -12.469 1 94.12 287 ARG A C 1
ATOM 2282 O O . ARG A 1 287 ? 22.094 -18.281 -13.086 1 94.12 287 ARG A O 1
ATOM 2289 N N . ARG A 1 288 ? 23.859 -17.766 -11.836 1 93.38 288 ARG A N 1
ATOM 2290 C CA . ARG A 1 288 ? 24.469 -19.078 -11.977 1 93.38 288 ARG A CA 1
ATOM 2291 C C . ARG A 1 288 ? 23.594 -20.172 -11.367 1 93.38 288 ARG A C 1
ATOM 2293 O O . ARG A 1 288 ? 23.484 -21.266 -11.914 1 93.38 288 ARG A O 1
ATOM 2300 N N . ARG A 1 289 ? 23.047 -19.859 -10.25 1 90.25 289 ARG A N 1
ATOM 2301 C CA . ARG A 1 289 ? 22.172 -20.797 -9.555 1 90.25 289 ARG A CA 1
ATOM 2302 C C . ARG A 1 289 ? 20.719 -20.391 -9.656 1 90.25 289 ARG A C 1
ATOM 2304 O O . ARG A 1 289 ? 20.375 -19.5 -10.445 1 90.25 289 ARG A O 1
ATOM 2311 N N . GLY A 1 290 ? 19.812 -21.078 -9 1 88.81 290 GLY A N 1
ATOM 2312 C CA . GLY A 1 290 ? 18.422 -20.641 -8.953 1 88.81 290 GLY A CA 1
ATOM 2313 C C . GLY A 1 290 ? 18.219 -19.375 -8.164 1 88.81 290 GLY A C 1
ATOM 2314 O O . GLY A 1 290 ? 19.172 -18.625 -7.922 1 88.81 290 GLY A O 1
ATOM 2315 N N . HIS A 1 291 ? 17.016 -19 -7.938 1 86.88 291 HIS A N 1
ATOM 2316 C CA . HIS A 1 291 ? 16.75 -17.812 -7.133 1 86.88 291 HIS A CA 1
ATOM 2317 C C . HIS A 1 291 ? 17.547 -17.828 -5.832 1 86.88 291 HIS A C 1
ATOM 2319 O O . HIS A 1 291 ? 18.047 -16.797 -5.375 1 86.88 291 HIS A O 1
ATOM 2325 N N . ASN A 1 292 ? 17.531 -18.953 -5.215 1 82.88 292 ASN A N 1
ATOM 2326 C CA . ASN A 1 292 ? 18.484 -19.297 -4.176 1 82.88 292 ASN A CA 1
ATOM 2327 C C . ASN A 1 292 ? 19.266 -20.562 -4.516 1 82.88 292 ASN A C 1
ATOM 2329 O O . ASN A 1 292 ? 18.984 -21.219 -5.52 1 82.88 292 ASN A O 1
ATOM 2333 N N . GLU A 1 293 ? 20.219 -20.953 -3.766 1 82.12 293 GLU A N 1
ATOM 2334 C CA . GLU A 1 293 ? 21.172 -22 -4.113 1 82.12 293 GLU A CA 1
ATOM 2335 C C . GLU A 1 293 ? 20.5 -23.375 -4.133 1 82.12 293 GLU A C 1
ATOM 2337 O O . GLU A 1 293 ? 20.984 -24.297 -4.789 1 82.12 293 GLU A O 1
ATOM 2342 N N . MET A 1 294 ? 19.328 -23.422 -3.531 1 81.56 294 MET A N 1
ATOM 2343 C CA . MET A 1 294 ? 18.656 -24.719 -3.463 1 81.56 294 MET A CA 1
ATOM 2344 C C . MET A 1 294 ? 17.562 -24.812 -4.531 1 81.56 294 MET A C 1
ATOM 2346 O O . MET A 1 294 ? 17.016 -25.891 -4.766 1 81.56 294 MET A O 1
ATOM 2350 N N . ASP A 1 295 ? 17.359 -23.828 -5.227 1 87.56 295 ASP A N 1
ATOM 2351 C CA . ASP A 1 295 ? 16.312 -23.781 -6.246 1 87.56 295 ASP A CA 1
ATOM 2352 C C . ASP A 1 295 ? 16.797 -24.406 -7.555 1 87.56 295 ASP A C 1
ATOM 2354 O O . ASP A 1 295 ? 17.906 -24.141 -7.996 1 87.56 295 ASP A O 1
ATOM 2358 N N . GLU A 1 296 ? 15.922 -25.266 -8.188 1 90.75 296 GLU A N 1
ATOM 2359 C CA . GLU A 1 296 ? 16.25 -25.875 -9.477 1 90.75 296 GLU A CA 1
ATOM 2360 C C . GLU A 1 296 ? 15.703 -25.047 -10.633 1 90.75 296 GLU A C 1
ATOM 2362 O O . GLU A 1 296 ? 14.547 -25.203 -11.023 1 90.75 296 GLU A O 1
ATOM 2367 N N . PRO A 1 297 ? 16.531 -24.281 -11.258 1 93.38 297 PRO A N 1
ATOM 2368 C CA . PRO A 1 297 ? 16.031 -23.359 -12.273 1 93.38 297 PRO A CA 1
ATOM 2369 C C . PRO A 1 297 ? 15.719 -24.047 -13.594 1 93.38 297 PRO A C 1
ATOM 2371 O O . PRO A 1 297 ? 14.992 -23.5 -14.422 1 93.38 297 PRO A O 1
ATOM 2374 N N . MET A 1 298 ? 16.188 -25.25 -13.844 1 95.19 298 MET A N 1
ATOM 2375 C CA . MET A 1 298 ? 16 -25.953 -15.109 1 95.19 298 MET A CA 1
ATOM 2376 C C . MET A 1 298 ? 14.562 -26.406 -15.273 1 95.19 298 MET A C 1
ATOM 2378 O O . MET A 1 298 ? 14.141 -26.766 -16.375 1 95.19 298 MET A O 1
ATOM 2382 N N . PHE A 1 299 ? 13.828 -26.391 -14.211 1 95.19 299 PHE A N 1
ATOM 2383 C CA . PHE A 1 299 ? 12.406 -26.734 -14.289 1 95.19 299 PHE A CA 1
ATOM 2384 C C . PHE A 1 299 ? 11.68 -25.781 -15.227 1 95.19 299 PHE A C 1
ATOM 2386 O O . PHE A 1 299 ? 10.75 -26.172 -15.93 1 95.19 299 PHE A O 1
ATOM 2393 N N . THR A 1 300 ? 12.164 -24.5 -15.242 1 94.75 300 THR A N 1
ATOM 2394 C CA . THR A 1 300 ? 11.383 -23.484 -15.93 1 94.75 300 THR A CA 1
ATOM 2395 C C . THR A 1 300 ? 12.219 -22.797 -17 1 94.75 300 THR A C 1
ATOM 2397 O O . THR A 1 300 ? 11.68 -22.203 -17.938 1 94.75 300 THR A O 1
ATOM 2400 N N . GLN A 1 301 ? 13.586 -22.875 -16.812 1 95.25 301 GLN A N 1
ATOM 2401 C CA . GLN A 1 301 ? 14.477 -22.234 -17.781 1 95.25 301 GLN A CA 1
ATOM 2402 C C . GLN A 1 301 ? 15.578 -23.188 -18.234 1 95.25 301 GLN A C 1
ATOM 2404 O O . GLN A 1 301 ? 16.766 -22.875 -18.094 1 95.25 301 GLN A O 1
ATOM 2409 N N . PRO A 1 302 ? 15.195 -24.219 -18.891 1 95.94 302 PRO A N 1
ATOM 2410 C CA . PRO A 1 302 ? 16.188 -25.25 -19.203 1 95.94 302 PRO A CA 1
ATOM 2411 C C . PRO A 1 302 ? 17.25 -24.766 -20.188 1 95.94 302 PRO A C 1
ATOM 2413 O O . PRO A 1 302 ? 18.453 -24.922 -19.922 1 95.94 302 PRO A O 1
ATOM 2416 N N . LEU A 1 303 ? 16.859 -24.125 -21.266 1 96.12 303 LEU A N 1
ATOM 2417 C CA . LEU A 1 303 ? 17.812 -23.719 -22.297 1 96.12 303 LEU A CA 1
ATOM 2418 C C . LEU A 1 303 ? 18.75 -22.641 -21.781 1 96.12 303 LEU A C 1
ATOM 2420 O O . LEU A 1 303 ? 19.953 -22.672 -22.047 1 96.12 303 LEU A O 1
ATOM 2424 N N . MET A 1 304 ? 18.219 -21.703 -21.094 1 94.94 304 MET A N 1
ATOM 2425 C CA . MET A 1 304 ? 19.047 -20.656 -20.484 1 94.94 304 MET A CA 1
ATOM 2426 C C . MET A 1 304 ? 20.094 -21.266 -19.562 1 94.94 304 MET A C 1
ATOM 2428 O O . MET A 1 304 ? 21.281 -20.891 -19.641 1 94.94 304 MET A O 1
ATOM 2432 N N . TYR A 1 305 ? 19.766 -22.203 -18.797 1 95.44 305 TYR A N 1
ATOM 2433 C CA . TYR A 1 305 ? 20.672 -22.734 -17.781 1 95.44 305 TYR A CA 1
ATOM 2434 C C . TYR A 1 305 ? 21.625 -23.75 -18.391 1 95.44 305 TYR A C 1
ATOM 2436 O O . TYR A 1 305 ? 22.734 -23.969 -17.875 1 95.44 305 TYR A O 1
ATOM 2444 N N . LYS A 1 306 ? 21.203 -24.391 -19.453 1 96.12 306 LYS A N 1
ATOM 2445 C CA . LYS A 1 306 ? 22.188 -25.172 -20.219 1 96.12 306 LYS A CA 1
ATOM 2446 C C . LYS A 1 306 ? 23.328 -24.266 -20.719 1 96.12 306 LYS A C 1
ATOM 2448 O O . LYS A 1 306 ? 24.5 -24.641 -20.656 1 96.12 306 LYS A O 1
ATOM 2453 N N . GLN A 1 307 ? 22.938 -23.094 -21.156 1 96.06 307 GLN A N 1
ATOM 2454 C CA . GLN A 1 307 ? 23.938 -22.125 -21.594 1 96.06 307 GLN A CA 1
ATOM 2455 C C . GLN A 1 307 ? 24.75 -21.594 -20.422 1 96.06 307 GLN A C 1
ATOM 2457 O O . GLN A 1 307 ? 25.969 -21.422 -20.531 1 96.06 307 GLN A O 1
ATOM 2462 N N . ILE A 1 308 ? 24.125 -21.344 -19.328 1 96.25 308 ILE A N 1
ATOM 2463 C CA . ILE A 1 308 ? 24.781 -20.812 -18.141 1 96.25 308 ILE A CA 1
ATOM 2464 C C . ILE A 1 308 ? 25.812 -21.828 -17.625 1 96.25 308 ILE A C 1
ATOM 2466 O O . ILE A 1 308 ? 26.891 -21.453 -17.188 1 96.25 308 ILE A O 1
ATOM 2470 N N . HIS A 1 309 ? 25.469 -23.109 -17.703 1 95.12 309 HIS A N 1
ATOM 2471 C CA . HIS A 1 309 ? 26.375 -24.141 -17.234 1 95.12 309 HIS A CA 1
ATOM 2472 C C . HIS A 1 309 ? 27.656 -24.172 -18.062 1 95.12 309 HIS A C 1
ATOM 2474 O O . HIS A 1 309 ? 28.719 -24.578 -17.547 1 95.12 309 HIS A O 1
ATOM 2480 N N . LYS A 1 310 ? 27.562 -23.703 -19.234 1 95.81 310 LYS A N 1
ATOM 2481 C CA . LYS A 1 310 ? 28.734 -23.703 -20.109 1 95.81 310 LYS A CA 1
ATOM 2482 C C . LYS A 1 310 ? 29.531 -22.406 -19.953 1 95.81 310 LYS A C 1
ATOM 2484 O O . LYS A 1 310 ? 30.656 -22.297 -20.453 1 95.81 310 LYS A O 1
ATOM 2489 N N . GLN A 1 311 ? 28.969 -21.484 -19.312 1 95.44 311 GLN A N 1
ATOM 2490 C CA . GLN A 1 311 ? 29.609 -20.172 -19.188 1 95.44 311 GLN A CA 1
ATOM 2491 C C . GLN A 1 311 ? 30.859 -20.25 -18.312 1 95.44 311 GLN A C 1
ATOM 2493 O O . GLN A 1 311 ? 30.844 -20.859 -17.25 1 95.44 311 GLN A O 1
ATOM 2498 N N . VAL A 1 312 ? 31.969 -19.703 -18.797 1 96.12 312 VAL A N 1
ATOM 2499 C CA . VAL A 1 312 ? 33.188 -19.578 -18 1 96.12 312 VAL A CA 1
ATOM 2500 C C . VAL A 1 312 ? 33.062 -18.391 -17.047 1 96.12 312 VAL A C 1
ATOM 2502 O O . VAL A 1 312 ? 32.656 -17.297 -17.453 1 96.12 312 VAL A O 1
ATOM 2505 N N . PRO A 1 313 ? 33.375 -18.641 -15.797 1 95.81 313 PRO A N 1
ATOM 2506 C CA . PRO A 1 313 ? 33.281 -17.547 -14.836 1 95.81 313 PRO A CA 1
ATOM 2507 C C . PRO A 1 313 ? 34.156 -16.344 -15.219 1 95.81 313 PRO A C 1
ATOM 2509 O O . PRO A 1 313 ? 35.25 -16.531 -15.742 1 95.81 313 PRO A O 1
ATOM 2512 N N . VAL A 1 314 ? 33.719 -15.188 -14.883 1 97.62 314 VAL A N 1
ATOM 2513 C CA . VAL A 1 314 ? 34.312 -13.922 -15.312 1 97.62 314 VAL A CA 1
ATOM 2514 C C . VAL A 1 314 ? 35.75 -13.82 -14.781 1 97.62 314 VAL A C 1
ATOM 2516 O O . VAL A 1 314 ? 36.625 -13.281 -15.461 1 97.62 314 VAL A O 1
ATOM 2519 N N . LEU A 1 315 ? 36.031 -14.273 -13.57 1 97.94 315 LEU A N 1
ATOM 2520 C CA . LEU A 1 315 ? 37.375 -14.211 -12.992 1 97.94 315 LEU A CA 1
ATOM 2521 C C . LEU A 1 315 ? 38.375 -14.984 -13.844 1 97.94 315 LEU A C 1
ATOM 2523 O O . LEU A 1 315 ? 39.469 -14.492 -14.125 1 97.94 315 LEU A O 1
ATOM 2527 N N . LYS A 1 316 ? 38 -16.188 -14.203 1 97 316 LYS A N 1
ATOM 2528 C CA . LYS A 1 316 ? 38.875 -17.016 -15.039 1 97 316 LYS A CA 1
ATOM 2529 C C . LYS A 1 316 ? 39.094 -16.359 -16.406 1 97 316 LYS A C 1
ATOM 2531 O O . LYS A 1 316 ? 40.219 -16.312 -16.891 1 97 316 LYS A O 1
ATOM 2536 N N . LYS A 1 317 ? 38 -15.867 -17 1 97.38 317 LYS A N 1
ATOM 2537 C CA . LYS A 1 317 ? 38.094 -15.203 -18.297 1 97.38 317 LYS A CA 1
ATOM 2538 C C . LYS A 1 317 ? 39.094 -14.031 -18.234 1 97.38 317 LYS A C 1
ATOM 2540 O O . LYS A 1 317 ? 39.938 -13.898 -19.109 1 97.38 317 LYS A O 1
ATOM 2545 N N . TYR A 1 318 ? 38.938 -13.234 -17.297 1 98 318 TYR A N 1
ATOM 2546 C CA . TYR A 1 318 ? 39.75 -12.031 -17.172 1 98 318 TYR A CA 1
ATOM 2547 C C . TYR A 1 318 ? 41.188 -12.375 -16.812 1 98 318 TYR A C 1
ATOM 2549 O O . TYR A 1 318 ? 42.125 -11.781 -17.344 1 98 318 TYR A O 1
ATOM 2557 N N . ALA A 1 319 ? 41.406 -13.305 -15.875 1 98.06 319 ALA A N 1
ATOM 2558 C CA . ALA A 1 319 ? 42.75 -13.75 -15.5 1 98.06 319 ALA A CA 1
ATOM 2559 C C . ALA A 1 319 ? 43.5 -14.312 -16.703 1 98.06 319 ALA A C 1
ATOM 2561 O O . ALA A 1 319 ? 44.656 -14.008 -16.922 1 98.06 319 ALA A O 1
ATOM 2562 N N . ASP A 1 320 ? 42.812 -15.156 -17.453 1 98 320 ASP A N 1
ATOM 2563 C CA . ASP A 1 320 ? 43.438 -15.742 -18.656 1 98 320 ASP A CA 1
ATOM 2564 C C . ASP A 1 320 ? 43.875 -14.656 -19.625 1 98 320 ASP A C 1
ATOM 2566 O O . ASP A 1 320 ? 44.938 -14.75 -20.234 1 98 320 ASP A O 1
ATOM 2570 N N . LYS A 1 321 ? 43 -13.703 -19.734 1 97.25 321 LYS A N 1
ATOM 2571 C CA . LYS A 1 321 ? 43.344 -12.586 -20.609 1 97.25 321 LYS A CA 1
ATOM 2572 C C . LYS A 1 321 ? 44.594 -11.867 -20.141 1 97.25 321 LYS A C 1
ATOM 2574 O O . LYS A 1 321 ? 45.5 -11.57 -20.938 1 97.25 321 LYS A O 1
ATOM 2579 N N . LEU A 1 322 ? 44.719 -11.539 -18.844 1 98 322 LEU A N 1
ATOM 2580 C CA . LEU A 1 322 ? 45.844 -10.797 -18.297 1 98 322 LEU A CA 1
ATOM 2581 C C . LEU A 1 322 ? 47.125 -11.625 -18.344 1 98 322 LEU A C 1
ATOM 2583 O O . LEU A 1 322 ? 48.219 -11.078 -18.531 1 98 322 LEU A O 1
ATOM 2587 N N . ILE A 1 323 ? 47.031 -12.891 -18.156 1 97.88 323 ILE A N 1
ATOM 2588 C CA . ILE A 1 323 ? 48.188 -13.781 -18.219 1 97.88 323 ILE A CA 1
ATOM 2589 C C . ILE A 1 323 ? 48.688 -13.867 -19.672 1 97.88 323 ILE A C 1
ATOM 2591 O O . ILE A 1 323 ? 49.875 -13.82 -19.922 1 97.88 323 ILE A O 1
ATOM 2595 N N . ALA A 1 324 ? 47.75 -14.016 -20.578 1 97.56 324 ALA A N 1
ATOM 2596 C CA . ALA A 1 324 ? 48.094 -14.109 -21.984 1 97.56 324 ALA A CA 1
ATOM 2597 C C . ALA A 1 324 ? 48.781 -12.844 -22.469 1 97.56 324 ALA A C 1
ATOM 2599 O O . ALA A 1 324 ? 49.688 -12.906 -23.328 1 97.56 324 ALA A O 1
ATOM 2600 N N . ASP A 1 325 ? 48.438 -11.688 -21.922 1 94.69 325 ASP A N 1
ATOM 2601 C CA . ASP A 1 325 ? 49.062 -10.453 -22.406 1 94.69 325 ASP A CA 1
ATOM 2602 C C . ASP A 1 325 ? 50.25 -10.062 -21.562 1 94.69 325 ASP A C 1
ATOM 2604 O O . ASP A 1 325 ? 50.844 -9 -21.781 1 94.69 325 ASP A O 1
ATOM 2608 N N . GLY A 1 326 ? 50.562 -10.766 -20.516 1 95.5 326 GLY A N 1
ATOM 2609 C CA . GLY A 1 326 ? 51.781 -10.609 -19.734 1 95.5 326 GLY A CA 1
ATOM 2610 C C . GLY A 1 326 ? 51.625 -9.617 -18.594 1 95.5 326 GLY A C 1
ATOM 2611 O O . GLY A 1 326 ? 52.625 -9.312 -17.906 1 95.5 326 GLY A O 1
ATOM 2612 N N . THR A 1 327 ? 50.469 -9.141 -18.375 1 97.06 327 THR A N 1
ATOM 2613 C CA . THR A 1 327 ? 50.219 -8.164 -17.312 1 97.06 327 THR A CA 1
ATOM 2614 C C . THR A 1 327 ? 50.375 -8.812 -15.938 1 97.06 327 THR A C 1
ATOM 2616 O O . THR A 1 327 ? 50.844 -8.188 -14.992 1 97.06 327 THR A O 1
ATOM 2619 N N . VAL A 1 328 ? 49.875 -10.062 -15.797 1 96.88 328 VAL A N 1
ATOM 2620 C CA . VAL A 1 328 ? 49.938 -10.82 -14.555 1 96.88 328 VAL A CA 1
ATOM 2621 C C . VAL A 1 328 ? 50.438 -12.227 -14.82 1 96.88 328 VAL A C 1
ATOM 2623 O O . VAL A 1 328 ? 50.125 -12.836 -15.844 1 96.88 328 VAL A O 1
ATOM 2626 N N . THR A 1 329 ? 51.25 -12.773 -13.945 1 97 329 THR A N 1
ATOM 2627 C CA . THR A 1 329 ? 51.719 -14.164 -14.078 1 97 329 THR A CA 1
ATOM 2628 C C . THR A 1 329 ? 50.719 -15.109 -13.375 1 97 329 THR A C 1
ATOM 2630 O O . THR A 1 329 ? 49.938 -14.68 -12.531 1 97 329 THR A O 1
ATOM 2633 N N . LEU A 1 330 ? 50.812 -16.297 -13.797 1 97.19 330 LEU A N 1
ATOM 2634 C CA . LEU A 1 330 ? 50 -17.312 -13.156 1 97.19 330 LEU A CA 1
ATOM 2635 C C . LEU A 1 330 ? 50.281 -17.375 -11.656 1 97.19 330 LEU A C 1
ATOM 2637 O O . LEU A 1 330 ? 49.344 -17.547 -10.852 1 97.19 330 LEU A O 1
ATOM 2641 N N . GLN A 1 331 ? 51.5 -17.219 -11.289 1 96.81 331 GLN A N 1
ATOM 2642 C CA . GLN A 1 331 ? 51.906 -17.266 -9.891 1 96.81 331 GLN A CA 1
ATOM 2643 C C . GLN A 1 331 ? 51.312 -16.094 -9.109 1 96.81 331 GLN A C 1
ATOM 2645 O O . GLN A 1 331 ? 50.812 -16.281 -7.996 1 96.81 331 GLN A O 1
ATOM 2650 N N . GLU A 1 332 ? 51.375 -14.945 -9.672 1 95.94 332 GLU A N 1
ATOM 2651 C CA . GLU A 1 332 ? 50.781 -13.766 -9.039 1 95.94 332 GLU A CA 1
ATOM 2652 C C . GLU A 1 332 ? 49.281 -13.961 -8.805 1 95.94 332 GLU A C 1
ATOM 2654 O O . GLU A 1 332 ? 48.75 -13.562 -7.766 1 95.94 332 GLU A O 1
ATOM 2659 N N . PHE A 1 333 ? 48.656 -14.5 -9.789 1 96.94 333 PHE A N 1
ATOM 2660 C CA . PHE A 1 333 ? 47.219 -14.758 -9.711 1 96.94 333 PHE A CA 1
ATOM 2661 C C . PHE A 1 333 ? 46.906 -15.758 -8.594 1 96.94 333 PHE A C 1
ATOM 2663 O O . PHE A 1 333 ? 46.031 -15.516 -7.766 1 96.94 333 PHE A O 1
ATOM 2670 N N . GLU A 1 334 ? 47.594 -16.844 -8.5 1 97.25 334 GLU A N 1
ATOM 2671 C CA . GLU A 1 334 ? 47.406 -17.875 -7.488 1 97.25 334 GLU A CA 1
ATOM 2672 C C . GLU A 1 334 ? 47.688 -17.344 -6.09 1 97.25 334 GLU A C 1
ATOM 2674 O O . GLU A 1 334 ? 47 -17.719 -5.125 1 97.25 334 GLU A O 1
ATOM 2679 N N . GLU A 1 335 ? 48.656 -16.516 -6.027 1 96.69 335 GLU A N 1
ATOM 2680 C CA . GLU A 1 335 ? 49 -15.914 -4.742 1 96.69 335 GLU A CA 1
ATOM 2681 C C . GLU A 1 335 ? 47.906 -14.984 -4.254 1 96.69 335 GLU A C 1
ATOM 2683 O O . GLU A 1 335 ? 47.625 -14.914 -3.055 1 96.69 335 GLU A O 1
ATOM 2688 N N . GLU A 1 336 ? 47.344 -14.234 -5.199 1 96.69 336 GLU A N 1
ATOM 2689 C CA . GLU A 1 336 ? 46.219 -13.352 -4.84 1 96.69 336 GLU A CA 1
ATOM 2690 C C . GLU A 1 336 ? 45.031 -14.141 -4.312 1 96.69 336 GLU A C 1
ATOM 2692 O O . GLU A 1 336 ? 44.375 -13.719 -3.359 1 96.69 336 GLU A O 1
ATOM 2697 N N . ILE A 1 337 ? 44.719 -15.242 -4.887 1 97.69 337 ILE A N 1
ATOM 2698 C CA . ILE A 1 337 ? 43.625 -16.125 -4.457 1 97.69 337 ILE A CA 1
ATOM 2699 C C . ILE A 1 337 ? 43.938 -16.672 -3.068 1 97.69 337 ILE A C 1
ATOM 2701 O O . ILE A 1 337 ? 43.094 -16.625 -2.172 1 97.69 337 ILE A O 1
ATOM 2705 N N . ALA A 1 338 ? 45.156 -17.172 -2.914 1 97.44 338 ALA A N 1
ATOM 2706 C CA . ALA A 1 338 ? 45.562 -17.797 -1.653 1 97.44 338 ALA A CA 1
ATOM 2707 C C . ALA A 1 338 ? 45.531 -16.781 -0.513 1 97.44 338 ALA A C 1
ATOM 2709 O O . ALA A 1 338 ? 45.188 -17.125 0.618 1 97.44 338 ALA A O 1
ATOM 2710 N N . LYS A 1 339 ? 45.938 -15.664 -0.833 1 97.06 339 LYS A N 1
ATOM 2711 C CA . LYS A 1 339 ? 45.938 -14.594 0.164 1 97.06 339 LYS A CA 1
ATOM 2712 C C . LYS A 1 339 ? 44.531 -14.336 0.695 1 97.06 339 LYS A C 1
ATOM 2714 O O . LYS A 1 339 ? 44.344 -14.273 1.909 1 97.06 339 LYS A O 1
ATOM 2719 N N . TYR A 1 340 ? 43.594 -14.148 -0.184 1 97.31 340 TYR A N 1
ATOM 2720 C CA . TYR A 1 340 ? 42.25 -13.844 0.252 1 97.31 340 TYR A CA 1
ATOM 2721 C C . TYR A 1 340 ? 41.625 -15.047 0.958 1 97.31 340 TYR A C 1
ATOM 2723 O O . TYR A 1 340 ? 40.875 -14.883 1.918 1 97.31 340 TYR A O 1
ATOM 2731 N N . ASP A 1 341 ? 41.875 -16.219 0.457 1 97.56 341 ASP A N 1
ATOM 2732 C CA . ASP A 1 341 ? 41.375 -17.422 1.116 1 97.56 341 ASP A CA 1
ATOM 2733 C C . ASP A 1 341 ? 41.875 -17.516 2.557 1 97.56 341 ASP A C 1
ATOM 2735 O O . ASP A 1 341 ? 41.156 -17.922 3.453 1 97.56 341 ASP A O 1
ATOM 2739 N N . ARG A 1 342 ? 43.094 -17.141 2.768 1 97.44 342 ARG A N 1
ATOM 2740 C CA . ARG A 1 342 ? 43.656 -17.141 4.109 1 97.44 342 ARG A CA 1
ATOM 2741 C C . ARG A 1 342 ? 42.969 -16.109 4.996 1 97.44 342 ARG A C 1
ATOM 2743 O O . ARG A 1 342 ? 42.719 -16.359 6.176 1 97.44 342 ARG A O 1
ATOM 2750 N N . ILE A 1 343 ? 42.719 -15.039 4.445 1 97.19 343 ILE A N 1
ATOM 2751 C CA . ILE A 1 343 ? 42 -13.984 5.176 1 97.19 343 ILE A CA 1
ATOM 2752 C C . ILE A 1 343 ? 40.656 -14.5 5.633 1 97.19 343 ILE A C 1
ATOM 2754 O O . ILE A 1 343 ? 40.25 -14.297 6.785 1 97.19 343 ILE A O 1
ATOM 2758 N N . CYS A 1 344 ? 39.906 -15.156 4.738 1 97.5 344 CYS A N 1
ATOM 2759 C CA . CYS A 1 344 ? 38.594 -15.688 5.055 1 97.5 344 CYS A CA 1
ATOM 2760 C C . CYS A 1 344 ? 38.688 -16.766 6.121 1 97.5 344 CYS A C 1
ATOM 2762 O O . CYS A 1 344 ? 37.875 -16.797 7.047 1 97.5 344 CYS A O 1
ATOM 2764 N N . GLU A 1 345 ? 39.719 -17.609 5.984 1 96.94 345 GLU A N 1
ATOM 2765 C CA . GLU A 1 345 ? 39.906 -18.688 6.945 1 96.94 345 GLU A CA 1
ATOM 2766 C C . GLU A 1 345 ? 40.219 -18.156 8.336 1 96.94 345 GLU A C 1
ATOM 2768 O O . GLU A 1 345 ? 39.75 -18.703 9.336 1 96.94 345 GLU A O 1
ATOM 2773 N N . GLU A 1 346 ? 41.031 -17.188 8.375 1 96.19 346 GLU A N 1
ATOM 2774 C CA . GLU A 1 346 ? 41.375 -16.578 9.648 1 96.19 346 GLU A CA 1
ATOM 2775 C C . GLU A 1 346 ? 40.156 -15.914 10.289 1 96.19 346 GLU A C 1
ATOM 2777 O O . GLU A 1 346 ? 39.906 -16.047 11.492 1 96.19 346 GLU A O 1
ATOM 2782 N N . ALA A 1 347 ? 39.438 -15.211 9.508 1 95.12 347 ALA A N 1
ATOM 2783 C CA . ALA A 1 347 ? 38.219 -14.562 10 1 95.12 347 ALA A CA 1
ATOM 2784 C C . ALA A 1 347 ? 37.219 -15.594 10.5 1 95.12 347 ALA A C 1
ATOM 2786 O O . ALA A 1 347 ? 36.531 -15.359 11.484 1 95.12 347 ALA A O 1
ATOM 2787 N N . TYR A 1 348 ? 37.094 -16.672 9.742 1 94.38 348 TYR A N 1
ATOM 2788 C CA . TYR A 1 348 ? 36.188 -17.75 10.125 1 94.38 348 TYR A CA 1
ATOM 2789 C C . TYR A 1 348 ? 36.562 -18.328 11.484 1 94.38 348 TYR A C 1
ATOM 2791 O O . TYR A 1 348 ? 35.688 -18.547 12.336 1 94.38 348 TYR A O 1
ATOM 2799 N N . THR A 1 349 ? 37.844 -18.484 11.75 1 93.62 349 THR A N 1
ATOM 2800 C CA . THR A 1 349 ? 38.312 -19.016 13.016 1 93.62 349 THR A CA 1
ATOM 2801 C C . THR A 1 349 ? 38.062 -18.031 14.156 1 93.62 349 THR A C 1
ATOM 2803 O O . THR A 1 349 ? 37.625 -18.422 15.234 1 93.62 349 THR A O 1
ATOM 2806 N N . ARG A 1 350 ? 38.188 -16.844 13.867 1 91.12 350 ARG A N 1
ATOM 2807 C CA . ARG A 1 350 ? 37.969 -15.812 14.867 1 91.12 350 ARG A CA 1
ATOM 2808 C C . ARG A 1 350 ? 36.469 -15.68 15.195 1 91.12 350 ARG A C 1
ATOM 2810 O O . ARG A 1 350 ? 36.094 -15.328 16.312 1 91.12 350 ARG A O 1
ATOM 2817 N N . SER A 1 351 ? 35.688 -15.852 14.219 1 88.88 351 SER A N 1
ATOM 2818 C CA . SER A 1 351 ? 34.25 -15.703 14.383 1 88.88 351 SER A CA 1
ATOM 2819 C C . SER A 1 351 ? 33.719 -16.734 15.367 1 88.88 351 SER A C 1
ATOM 2821 O O . SER A 1 351 ? 32.656 -16.531 15.961 1 88.88 351 SER A O 1
ATOM 2823 N N . LYS A 1 352 ? 34.375 -17.781 15.57 1 84.44 352 LYS A N 1
ATOM 2824 C CA . LYS A 1 352 ? 33.938 -18.828 16.5 1 84.44 352 LYS A CA 1
ATOM 2825 C C . LYS A 1 352 ? 34.219 -18.406 17.953 1 84.44 352 LYS A C 1
ATOM 2827 O O . LYS A 1 352 ? 33.5 -18.828 18.859 1 84.44 352 LYS A O 1
ATOM 2832 N N . ASP A 1 353 ? 35.219 -17.625 18.219 1 74.06 353 ASP A N 1
ATOM 2833 C CA . ASP A 1 353 ? 35.625 -17.188 19.562 1 74.06 353 ASP A CA 1
ATOM 2834 C C . ASP A 1 353 ? 34.844 -15.953 19.984 1 74.06 353 ASP A C 1
ATOM 2836 O O . ASP A 1 353 ? 34.594 -15.758 21.172 1 74.06 353 ASP A O 1
ATOM 2840 N N . ASN A 1 354 ? 34.719 -15.016 19.109 1 59.81 354 ASN A N 1
ATOM 2841 C CA . ASN A 1 354 ? 34.156 -13.703 19.422 1 59.81 354 ASN A CA 1
ATOM 2842 C C . ASN A 1 354 ? 32.656 -13.656 19.141 1 59.81 354 ASN A C 1
ATOM 2844 O O . ASN A 1 354 ? 32.219 -13.68 17.984 1 59.81 354 ASN A O 1
ATOM 2848 N N . LYS A 1 355 ? 31.938 -14.203 20.047 1 56.28 355 LYS A N 1
ATOM 2849 C CA . LYS A 1 355 ? 30.5 -14.227 19.828 1 56.28 355 LYS A CA 1
ATOM 2850 C C . LYS A 1 355 ? 29.922 -12.812 19.734 1 56.28 355 LYS A C 1
ATOM 2852 O O . LYS A 1 355 ? 28.719 -12.625 19.75 1 56.28 355 LYS A O 1
ATOM 2857 N N . ILE A 1 356 ? 30.516 -11.648 20.344 1 54.75 356 ILE A N 1
ATOM 2858 C CA . ILE A 1 356 ? 29.625 -10.594 20.797 1 54.75 356 ILE A CA 1
ATOM 2859 C C . ILE A 1 356 ? 29.312 -9.641 19.656 1 54.75 356 ILE A C 1
ATOM 2861 O O . ILE A 1 356 ? 30.219 -8.977 19.125 1 54.75 356 ILE A O 1
ATOM 2865 N N . LEU A 1 357 ? 28.328 -9.875 18.828 1 60.84 357 LEU A N 1
ATOM 2866 C CA . LEU A 1 357 ? 27.781 -8.875 17.922 1 60.84 357 LEU A CA 1
ATOM 2867 C C . LEU A 1 357 ? 27.047 -7.785 18.672 1 60.84 357 LEU A C 1
ATOM 2869 O O . LEU A 1 357 ? 26.234 -8.078 19.547 1 60.84 357 LEU A O 1
ATOM 2873 N N . HIS A 1 358 ? 27.766 -6.516 18.703 1 63.94 358 HIS A N 1
ATOM 2874 C CA . HIS A 1 358 ? 27.031 -5.398 19.297 1 63.94 358 HIS A CA 1
ATOM 2875 C C . HIS A 1 358 ? 26.078 -4.777 18.281 1 63.94 358 HIS A C 1
ATOM 2877 O O . HIS A 1 358 ? 26.375 -4.711 17.094 1 63.94 358 HIS A O 1
ATOM 2883 N N . ILE A 1 359 ? 24.984 -4.488 18.703 1 63.78 359 ILE A N 1
ATOM 2884 C CA . ILE A 1 359 ? 23.891 -3.9 17.953 1 63.78 359 ILE A CA 1
ATOM 2885 C C . ILE A 1 359 ? 24.375 -2.682 17.172 1 63.78 359 ILE A C 1
ATOM 2887 O O . ILE A 1 359 ? 23.938 -2.432 16.047 1 63.78 359 ILE A O 1
ATOM 2891 N N . LYS A 1 360 ? 25.25 -2.027 17.703 1 66.44 360 LYS A N 1
ATOM 2892 C CA . LYS A 1 360 ? 25.766 -0.787 17.125 1 66.44 360 LYS A CA 1
ATOM 2893 C C . LYS A 1 360 ? 26.406 -1.036 15.766 1 66.44 360 LYS A C 1
ATOM 2895 O O . LYS A 1 360 ? 26.469 -0.132 14.93 1 66.44 360 LYS A O 1
ATOM 2900 N N . HIS A 1 361 ? 26.672 -2.244 15.539 1 65.31 361 HIS A N 1
ATOM 2901 C CA . HIS A 1 361 ? 27.422 -2.566 14.32 1 65.31 361 HIS A CA 1
ATOM 2902 C C . HIS A 1 361 ? 26.484 -2.684 13.125 1 65.31 361 HIS A C 1
ATOM 2904 O O . HIS A 1 361 ? 26.953 -2.721 11.977 1 65.31 361 HIS A O 1
ATOM 2910 N N . TRP A 1 362 ? 25.25 -2.539 13.375 1 73.06 362 TRP A N 1
ATOM 2911 C CA . TRP A 1 362 ? 24.328 -2.742 12.266 1 73.06 362 TRP A CA 1
ATOM 2912 C C . TRP A 1 362 ? 23.531 -1.471 11.977 1 73.06 362 TRP A C 1
ATOM 2914 O O . TRP A 1 362 ? 22.703 -1.444 11.07 1 73.06 362 TRP A O 1
ATOM 2924 N N . LEU A 1 363 ? 23.828 -0.481 12.656 1 79 363 LEU A N 1
ATOM 2925 C CA . LEU A 1 363 ? 23.078 0.76 12.469 1 79 363 LEU A CA 1
ATOM 2926 C C . LEU A 1 363 ? 23.516 1.472 11.195 1 79 363 LEU A C 1
ATOM 2928 O O . LEU A 1 363 ? 24.703 1.667 10.961 1 79 363 LEU A O 1
ATOM 2932 N N . ASP A 1 364 ? 22.578 1.77 10.43 1 81.44 364 ASP A N 1
ATOM 2933 C CA . ASP A 1 364 ? 22.844 2.432 9.156 1 81.44 364 ASP A CA 1
ATOM 2934 C C . ASP A 1 364 ? 22.812 3.951 9.312 1 81.44 364 ASP A C 1
ATOM 2936 O O . ASP A 1 364 ? 23.203 4.68 8.398 1 81.44 364 ASP A O 1
ATOM 2940 N N . SER A 1 365 ? 22.297 4.457 10.398 1 82.5 365 SER A N 1
ATOM 2941 C CA . SER A 1 365 ? 22.219 5.891 10.664 1 82.5 365 SER A CA 1
ATOM 2942 C C . SER A 1 365 ? 22.5 6.191 12.141 1 82.5 365 SER A C 1
ATOM 2944 O O . SER A 1 365 ? 21.562 6.438 12.906 1 82.5 365 SER A O 1
ATOM 2946 N N . PRO A 1 366 ? 23.688 6.34 12.484 1 84.88 366 PRO A N 1
ATOM 2947 C CA . PRO A 1 366 ? 24.016 6.625 13.883 1 84.88 366 PRO A CA 1
ATOM 2948 C C . PRO A 1 366 ? 23.766 8.086 14.258 1 84.88 366 PRO A C 1
ATOM 2950 O O . PRO A 1 366 ? 23.844 8.969 13.398 1 84.88 366 PRO A O 1
ATOM 2953 N N . TRP A 1 367 ? 23.328 8.32 15.508 1 90.88 367 TRP A N 1
ATOM 2954 C CA . TRP A 1 367 ? 23.125 9.641 16.094 1 90.88 367 TRP A CA 1
ATOM 2955 C C . TRP A 1 367 ? 24.141 9.914 17.203 1 90.88 367 TRP A C 1
ATOM 2957 O O . TRP A 1 367 ? 23.812 9.859 18.391 1 90.88 367 TRP A O 1
ATOM 2967 N N . PRO A 1 368 ? 25.328 10.289 16.781 1 87.44 368 PRO A N 1
ATOM 2968 C CA . PRO A 1 368 ? 26.359 10.461 17.797 1 87.44 368 PRO A CA 1
ATOM 2969 C C . PRO A 1 368 ? 25.953 11.453 18.891 1 87.44 368 PRO A C 1
ATOM 2971 O O . PRO A 1 368 ? 25.469 12.547 18.578 1 87.44 368 PRO A O 1
ATOM 2974 N N . GLY A 1 369 ? 26.109 11 20.125 1 90 369 GLY A N 1
ATOM 2975 C CA . GLY A 1 369 ? 25.906 11.898 21.25 1 90 369 GLY A CA 1
ATOM 2976 C C . GLY A 1 369 ? 24.453 11.945 21.719 1 90 369 GLY A C 1
ATOM 2977 O O . GLY A 1 369 ? 24.172 12.523 22.781 1 90 369 GLY A O 1
ATOM 2978 N N . PHE A 1 370 ? 23.609 11.398 21.016 1 93 370 PHE A N 1
ATOM 2979 C CA . PHE A 1 370 ? 22.203 11.469 21.406 1 93 370 PHE A CA 1
ATOM 2980 C C . PHE A 1 370 ? 21.891 10.453 22.5 1 93 370 PHE A C 1
ATOM 2982 O O . PHE A 1 370 ? 21.172 10.758 23.438 1 93 370 PHE A O 1
ATOM 2989 N N . PHE A 1 371 ? 22.453 9.312 22.391 1 91.75 371 PHE A N 1
ATOM 2990 C CA . PHE A 1 371 ? 22.281 8.258 23.375 1 91.75 371 PHE A CA 1
ATOM 2991 C C . PHE A 1 371 ? 23.547 8.117 24.219 1 91.75 371 PHE A C 1
ATOM 2993 O O . PHE A 1 371 ? 24.578 8.711 23.906 1 91.75 371 PHE A O 1
ATOM 3000 N N . ASN A 1 372 ? 23.406 7.398 25.312 1 89.94 372 ASN A N 1
ATOM 3001 C CA . ASN A 1 372 ? 24.609 7.086 26.078 1 89.94 372 ASN A CA 1
ATOM 3002 C C . ASN A 1 372 ? 25.469 6.043 25.375 1 89.94 372 ASN A C 1
ATOM 3004 O O . ASN A 1 372 ? 25.156 5.625 24.266 1 89.94 372 ASN A O 1
ATOM 3008 N N . VAL A 1 373 ? 26.438 5.645 25.953 1 82.88 373 VAL A N 1
ATOM 3009 C CA . VAL A 1 373 ? 27.422 4.777 25.328 1 82.88 373 VAL A CA 1
ATOM 3010 C C . VAL A 1 373 ? 26.812 3.404 25.062 1 82.88 373 VAL A C 1
ATOM 3012 O O . VAL A 1 373 ? 27.188 2.732 24.094 1 82.88 373 VAL A O 1
ATOM 3015 N N . ASP A 1 374 ? 25.781 3.156 25.812 1 78.62 374 ASP A N 1
ATOM 3016 C CA . ASP A 1 374 ? 25.156 1.845 25.672 1 78.62 374 ASP A CA 1
ATOM 3017 C C . ASP A 1 374 ? 24 1.89 24.688 1 78.62 374 ASP A C 1
ATOM 3019 O O . ASP A 1 374 ? 23.328 0.877 24.453 1 78.62 374 ASP A O 1
ATOM 3023 N N . GLY A 1 375 ? 23.828 3.053 24.109 1 81.25 375 GLY A N 1
ATOM 3024 C CA . GLY A 1 375 ? 22.75 3.166 23.156 1 81.25 375 GLY A CA 1
ATOM 3025 C C . GLY A 1 375 ? 21.391 3.387 23.812 1 81.25 375 GLY A C 1
ATOM 3026 O O . GLY A 1 375 ? 20.359 3.248 23.156 1 81.25 375 GLY A O 1
ATOM 3027 N N . GLU A 1 376 ? 21.406 3.686 25.031 1 87.94 376 GLU A N 1
ATOM 3028 C CA . GLU A 1 376 ? 20.188 3.961 25.781 1 87.94 376 GLU A CA 1
ATOM 3029 C C . GLU A 1 376 ? 19.969 5.461 25.953 1 87.94 376 GLU A C 1
ATOM 3031 O O . GLU A 1 376 ? 20.922 6.246 25.844 1 87.94 376 GLU A O 1
ATOM 3036 N N . PRO A 1 377 ? 18.734 5.793 26.219 1 93.12 377 PRO A N 1
ATOM 3037 C CA . PRO A 1 377 ? 18.5 7.215 26.469 1 93.12 377 PRO A CA 1
ATOM 3038 C C . PRO A 1 377 ? 19.297 7.754 27.656 1 93.12 377 PRO A C 1
ATOM 3040 O O . PRO A 1 377 ? 19.469 7.055 28.656 1 93.12 377 PRO A O 1
ATOM 3043 N N . LYS A 1 378 ? 19.75 8.969 27.562 1 92.12 378 LYS A N 1
ATOM 3044 C CA . LYS A 1 378 ? 20.547 9.602 28.625 1 92.12 378 LYS A CA 1
ATOM 3045 C C . LYS A 1 378 ? 19.719 9.789 29.891 1 92.12 378 LYS A C 1
ATOM 3047 O O . LYS A 1 378 ? 20.25 9.781 31 1 92.12 378 LYS A O 1
ATOM 3052 N N . SER A 1 379 ? 18.484 10.031 29.641 1 91.06 379 SER A N 1
ATOM 3053 C CA . SER A 1 379 ? 17.531 10.188 30.734 1 91.06 379 SER A CA 1
ATOM 3054 C C . SER A 1 379 ? 16.156 9.68 30.344 1 91.06 379 SER A C 1
ATOM 3056 O O . SER A 1 379 ? 15.828 9.609 29.156 1 91.06 379 SER A O 1
ATOM 3058 N N . MET A 1 380 ? 15.461 9.25 31.375 1 93.19 380 MET A N 1
ATOM 3059 C CA . MET A 1 380 ? 14.086 8.836 31.125 1 93.19 380 MET A CA 1
ATOM 3060 C C . MET A 1 380 ? 13.102 9.898 31.625 1 93.19 380 MET A C 1
ATOM 3062 O O . MET A 1 380 ? 12.062 9.562 32.188 1 93.19 380 MET A O 1
ATOM 3066 N N . SER A 1 381 ? 13.5 11.102 31.531 1 92.12 381 SER A N 1
ATOM 3067 C CA . SER A 1 381 ? 12.641 12.219 31.891 1 92.12 381 SER A CA 1
ATOM 3068 C C . SER A 1 381 ? 12.344 13.102 30.672 1 92.12 381 SER A C 1
ATOM 3070 O O . SER A 1 381 ? 13.109 13.117 29.703 1 92.12 381 SER A O 1
ATOM 3072 N N . CYS A 1 382 ? 11.227 13.719 30.672 1 94.56 382 CYS A N 1
ATOM 3073 C CA . CYS A 1 382 ? 10.82 14.672 29.656 1 94.56 382 CYS A CA 1
ATOM 3074 C C . CYS A 1 382 ? 10.398 15.992 30.281 1 94.56 382 CYS A C 1
ATOM 3076 O O . CYS A 1 382 ? 9.539 16.016 31.172 1 94.56 382 CYS A O 1
ATOM 3078 N N . PRO A 1 383 ? 11.023 17.078 29.938 1 95.56 383 PRO A N 1
ATOM 3079 C CA . PRO A 1 383 ? 10.609 18.375 30.5 1 95.56 383 PRO A CA 1
ATOM 3080 C C . PRO A 1 383 ? 9.203 18.781 30.047 1 95.56 383 PRO A C 1
ATOM 3082 O O . PRO A 1 383 ? 8.688 18.25 29.062 1 95.56 383 PRO A O 1
ATOM 3085 N N . PRO A 1 384 ? 8.586 19.719 30.844 1 97.56 384 PRO A N 1
ATOM 3086 C CA . PRO A 1 384 ? 7.305 20.25 30.375 1 97.56 384 PRO A CA 1
ATOM 3087 C C . PRO A 1 384 ? 7.395 20.875 28.984 1 97.56 384 PRO A C 1
ATOM 3089 O O . PRO A 1 384 ? 8.391 21.531 28.656 1 97.56 384 PRO A O 1
ATOM 3092 N N . THR A 1 385 ? 6.348 20.781 28.266 1 98.38 385 THR A N 1
ATOM 3093 C CA . THR A 1 385 ? 6.363 21.156 26.859 1 98.38 385 THR A CA 1
ATOM 3094 C C . THR A 1 385 ? 5.902 22.609 26.672 1 98.38 385 THR A C 1
ATOM 3096 O O . THR A 1 385 ? 6.102 23.203 25.625 1 98.38 385 THR A O 1
ATOM 3099 N N . GLY A 1 386 ? 5.254 23.203 27.688 1 98.56 386 GLY A N 1
ATOM 3100 C CA . GLY A 1 386 ? 4.789 24.578 27.594 1 98.56 386 GLY A CA 1
ATOM 3101 C C . GLY A 1 386 ? 5.922 25.578 27.438 1 98.56 386 GLY A C 1
ATOM 3102 O O . GLY A 1 386 ? 7.078 25.266 27.734 1 98.56 386 GLY A O 1
ATOM 3103 N N . ILE A 1 387 ? 5.625 26.797 27.031 1 98.62 387 ILE A N 1
ATOM 3104 C CA . ILE A 1 387 ? 6.633 27.828 26.828 1 98.62 387 ILE A CA 1
ATOM 3105 C C . ILE A 1 387 ? 6.145 29.156 27.406 1 98.62 387 ILE A C 1
ATOM 3107 O O . ILE A 1 387 ? 4.988 29.266 27.828 1 98.62 387 ILE A O 1
ATOM 3111 N N . SER A 1 388 ? 7.016 30.125 27.406 1 98.5 388 SER A N 1
ATOM 3112 C CA . SER A 1 388 ? 6.641 31.406 28 1 98.5 388 SER A CA 1
ATOM 3113 C C . SER A 1 388 ? 5.574 32.125 27.172 1 98.5 388 SER A C 1
ATOM 3115 O O . SER A 1 388 ? 5.512 31.938 25.953 1 98.5 388 SER A O 1
ATOM 3117 N N . GLU A 1 389 ? 4.742 32.844 27.797 1 98.25 389 GLU A N 1
ATOM 3118 C CA . GLU A 1 389 ? 3.709 33.625 27.094 1 98.25 389 GLU A CA 1
ATOM 3119 C C . GLU A 1 389 ? 4.32 34.594 26.094 1 98.25 389 GLU A C 1
ATOM 3121 O O . GLU A 1 389 ? 3.748 34.844 25.031 1 98.25 389 GLU A O 1
ATOM 3126 N N . ASP A 1 390 ? 5.477 35.156 26.453 1 98.25 390 ASP A N 1
ATOM 3127 C CA . ASP A 1 390 ? 6.168 36.062 25.547 1 98.25 390 ASP A CA 1
ATOM 3128 C C . ASP A 1 390 ? 6.496 35.375 24.219 1 98.25 390 ASP A C 1
ATOM 3130 O O . ASP A 1 390 ? 6.359 35.969 23.156 1 98.25 390 ASP A O 1
ATOM 3134 N N . LEU A 1 391 ? 6.914 34.188 24.344 1 98.31 391 LEU A N 1
ATOM 3135 C CA . LEU A 1 391 ? 7.219 33.406 23.141 1 98.31 391 LEU A CA 1
ATOM 3136 C C . LEU A 1 391 ? 5.953 33.156 22.328 1 98.31 391 LEU A C 1
ATOM 3138 O O . LEU A 1 391 ? 5.969 33.281 21.094 1 98.31 391 LEU A O 1
ATOM 3142 N N . LEU A 1 392 ? 4.883 32.75 22.984 1 98.75 392 LEU A N 1
ATOM 3143 C CA . LEU A 1 392 ? 3.611 32.531 22.297 1 98.75 392 LEU A CA 1
ATOM 3144 C C . LEU A 1 392 ? 3.16 33.781 21.562 1 98.75 392 LEU A C 1
ATOM 3146 O O . LEU A 1 392 ? 2.762 33.719 20.391 1 98.75 392 LEU A O 1
ATOM 3150 N N . THR A 1 393 ? 3.26 34.906 22.266 1 98.56 393 THR A N 1
ATOM 3151 C CA . THR A 1 393 ? 2.818 36.188 21.703 1 98.56 393 THR A CA 1
ATOM 3152 C C . THR A 1 393 ? 3.682 36.562 20.5 1 98.56 393 THR A C 1
ATOM 3154 O O . THR A 1 393 ? 3.162 37 19.469 1 98.56 393 THR A O 1
ATOM 3157 N N . HIS A 1 394 ? 4.984 36.406 20.656 1 98.5 394 HIS A N 1
ATOM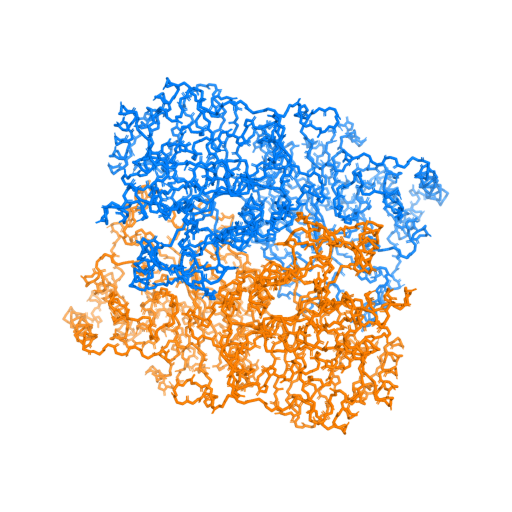 3158 C CA . HIS A 1 394 ? 5.895 36.75 19.578 1 98.5 394 HIS A CA 1
ATOM 3159 C C . HIS A 1 394 ? 5.59 35.938 18.328 1 98.5 394 HIS A C 1
ATOM 3161 O O . HIS A 1 394 ? 5.473 36.469 17.234 1 98.5 394 HIS A O 1
ATOM 3167 N N . ILE A 1 395 ? 5.484 34.625 18.5 1 98.69 395 ILE A N 1
ATOM 3168 C CA . ILE A 1 395 ? 5.215 33.719 17.375 1 98.69 395 ILE A CA 1
ATOM 3169 C C . ILE A 1 395 ? 3.855 34.062 16.766 1 98.69 395 ILE A C 1
ATOM 3171 O O . ILE A 1 395 ? 3.707 34.094 15.547 1 98.69 395 ILE A O 1
ATOM 3175 N N . GLY A 1 396 ? 2.824 34.25 17.641 1 98.44 396 GLY A N 1
ATOM 3176 C CA . GLY A 1 396 ? 1.503 34.625 17.156 1 98.44 396 GLY A CA 1
ATOM 3177 C C . GLY A 1 396 ? 1.504 35.906 16.328 1 98.44 396 GLY A C 1
ATOM 3178 O O . GLY A 1 396 ? 0.794 36 15.328 1 98.44 396 GLY A O 1
ATOM 3179 N N . ASN A 1 397 ? 2.303 36.844 16.781 1 98.19 397 ASN A N 1
ATOM 3180 C CA . ASN A 1 397 ? 2.389 38.125 16.047 1 98.19 397 ASN A CA 1
ATOM 3181 C C . ASN A 1 397 ? 2.988 37.938 14.664 1 98.19 397 ASN A C 1
ATOM 3183 O O . ASN A 1 397 ? 2.479 38.469 13.68 1 98.19 397 ASN A O 1
ATOM 3187 N N . VAL A 1 398 ? 4.031 37.188 14.594 1 97.94 398 VAL A N 1
ATOM 3188 C CA . VAL A 1 398 ? 4.68 36.969 13.305 1 97.94 398 VAL A CA 1
ATOM 3189 C C . VAL A 1 398 ? 3.766 36.125 12.398 1 97.94 398 VAL A C 1
ATOM 3191 O O . VAL A 1 398 ? 3.668 36.406 11.203 1 97.94 398 VAL A O 1
ATOM 3194 N N . ALA A 1 399 ? 3.131 35.125 13 1 97.5 399 ALA A N 1
ATOM 3195 C CA . ALA A 1 399 ? 2.201 34.281 12.266 1 97.5 399 ALA A CA 1
ATOM 3196 C C . ALA A 1 399 ? 1.085 35.094 11.633 1 97.5 399 ALA A C 1
ATOM 3198 O O . ALA A 1 399 ? 0.473 34.688 10.648 1 97.5 399 ALA A O 1
ATOM 3199 N N . SER A 1 400 ? 0.831 36.281 12.156 1 97.62 400 SER A N 1
ATOM 3200 C CA . SER A 1 400 ? -0.273 37.156 11.734 1 97.62 400 SER A CA 1
ATOM 3201 C C . SER A 1 400 ? 0.221 38.312 10.867 1 97.62 400 SER A C 1
ATOM 3203 O O . SER A 1 400 ? -0.52 39.25 10.602 1 97.62 400 SER A O 1
ATOM 3205 N N . SER A 1 401 ? 1.405 38.219 10.438 1 96.5 401 SER A N 1
ATOM 3206 C CA . SER A 1 401 ? 1.995 39.312 9.688 1 96.5 401 SER A CA 1
ATOM 3207 C C . SER A 1 401 ? 2.617 38.812 8.383 1 96.5 401 SER A C 1
ATOM 3209 O O . SER A 1 401 ? 2.686 37.625 8.133 1 96.5 401 SER A O 1
ATOM 3211 N N . VAL A 1 402 ? 2.988 39.75 7.582 1 97.31 402 VAL A N 1
ATOM 3212 C CA . VAL A 1 402 ? 3.768 39.531 6.367 1 97.31 402 VAL A CA 1
ATOM 3213 C C . VAL A 1 402 ? 5.141 40.188 6.504 1 97.31 402 VAL A C 1
ATOM 3215 O O . VAL A 1 402 ? 5.312 41.375 6.148 1 97.31 402 VAL A O 1
ATOM 3218 N N . PRO A 1 403 ? 6.113 39.438 6.906 1 96.06 403 PRO A N 1
ATOM 3219 C CA . PRO A 1 403 ? 7.398 40.031 7.285 1 96.06 403 PRO A CA 1
ATOM 3220 C C . PRO A 1 403 ? 8.242 40.438 6.078 1 96.06 403 PRO A C 1
ATOM 3222 O O . PRO A 1 403 ? 9.328 41 6.238 1 96.06 403 PRO A O 1
ATOM 3225 N N . VAL A 1 404 ? 7.789 40.312 4.922 1 95.81 404 VAL A N 1
ATOM 3226 C CA . VAL A 1 404 ? 8.508 40.719 3.713 1 95.81 404 VAL A CA 1
ATOM 3227 C C . VAL A 1 404 ? 7.938 42.031 3.174 1 95.81 404 VAL A C 1
ATOM 3229 O O . VAL A 1 404 ? 6.719 42.156 3.051 1 95.81 404 VAL A O 1
ATOM 3232 N N . LYS A 1 405 ? 8.773 42.938 2.803 1 94.81 405 LYS A N 1
ATOM 3233 C CA . LYS A 1 405 ? 8.359 44.25 2.336 1 94.81 405 LYS A CA 1
ATOM 3234 C C . LYS A 1 405 ? 7.766 44.156 0.931 1 94.81 405 LYS A C 1
ATOM 3236 O O . LYS A 1 405 ? 8.164 43.312 0.129 1 94.81 405 LYS A O 1
ATOM 3241 N N . ASP A 1 406 ? 6.891 45.062 0.618 1 95.56 406 ASP A N 1
ATOM 3242 C CA . ASP A 1 406 ? 6.281 45.219 -0.701 1 95.56 406 ASP A CA 1
ATOM 3243 C C . ASP A 1 406 ? 5.695 43.906 -1.185 1 95.56 406 ASP A C 1
ATOM 3245 O O . ASP A 1 406 ? 5.965 43.469 -2.309 1 95.56 406 ASP A O 1
ATOM 3249 N N . PHE A 1 407 ? 5.148 43.219 -0.234 1 97.12 407 PHE A N 1
ATOM 3250 C CA . PHE A 1 407 ? 4.504 41.938 -0.508 1 97.12 407 PHE A CA 1
ATOM 3251 C C . PHE A 1 407 ? 2.986 42.094 -0.48 1 97.12 407 PHE A C 1
ATOM 3253 O O . PHE A 1 407 ? 2.416 42.5 0.527 1 97.12 407 PHE A O 1
ATOM 3260 N N . LYS A 1 408 ? 2.297 41.781 -1.566 1 96.88 408 LYS A N 1
ATOM 3261 C CA . LYS A 1 408 ? 0.847 41.906 -1.663 1 96.88 408 LYS A CA 1
ATOM 3262 C C . LYS A 1 408 ? 0.155 40.562 -1.52 1 96.88 408 LYS A C 1
ATOM 3264 O O . LYS A 1 408 ? 0.263 39.719 -2.4 1 96.88 408 LYS A O 1
ATOM 3269 N N . ILE A 1 409 ? -0.57 40.406 -0.495 1 96.56 409 ILE A N 1
ATOM 3270 C CA . ILE A 1 409 ? -1.287 39.156 -0.292 1 96.56 409 ILE A CA 1
ATOM 3271 C C . ILE A 1 409 ? -2.754 39.344 -0.677 1 96.56 409 ILE A C 1
ATOM 3273 O O . ILE A 1 409 ? -3.227 40.469 -0.848 1 96.56 409 ILE A O 1
ATOM 3277 N N . HIS A 1 410 ? -3.488 38.281 -0.895 1 96.56 410 HIS A N 1
ATOM 3278 C CA . HIS A 1 410 ? -4.922 38.281 -1.163 1 96.56 410 HIS A CA 1
ATOM 3279 C C . HIS A 1 410 ? -5.699 38.875 0.006 1 96.56 410 HIS A C 1
ATOM 3281 O O . HIS A 1 410 ? -5.371 38.625 1.168 1 96.56 410 HIS A O 1
ATOM 3287 N N . SER A 1 411 ? -6.805 39.594 -0.267 1 96.69 411 SER A N 1
ATOM 3288 C CA . SER A 1 411 ? -7.59 40.25 0.765 1 96.69 411 SER A CA 1
ATOM 3289 C C . SER A 1 411 ? -8.164 39.25 1.761 1 96.69 411 SER A C 1
ATOM 3291 O O . SER A 1 411 ? -8.242 39.531 2.957 1 96.69 411 SER A O 1
ATOM 3293 N N . GLY A 1 412 ? -8.562 38.125 1.232 1 95.75 412 GLY A N 1
ATOM 3294 C CA . GLY A 1 412 ? -9.047 37.094 2.115 1 95.75 412 GLY A CA 1
ATOM 3295 C C . GLY A 1 412 ? -8.016 36.625 3.119 1 95.75 412 GLY A C 1
ATOM 3296 O O . GLY A 1 412 ? -8.344 36.281 4.262 1 95.75 412 GLY A O 1
ATOM 3297 N N . LEU A 1 413 ? -6.832 36.531 2.748 1 96.56 413 LEU A N 1
ATOM 3298 C CA . LEU A 1 413 ? -5.742 36.125 3.631 1 96.56 413 LEU A CA 1
ATOM 3299 C C . LEU A 1 413 ? -5.449 37.219 4.66 1 96.56 413 LEU A C 1
ATOM 3301 O O . LEU A 1 413 ? -5.066 36.906 5.793 1 96.56 413 LEU A O 1
ATOM 3305 N N . SER A 1 414 ? -5.602 38.438 4.207 1 96.56 414 SER A N 1
ATOM 3306 C CA . SER A 1 414 ? -5.434 39.531 5.152 1 96.56 414 SER A CA 1
ATOM 3307 C C . SER A 1 414 ? -6.41 39.406 6.316 1 96.56 414 SER A C 1
ATOM 3309 O O . 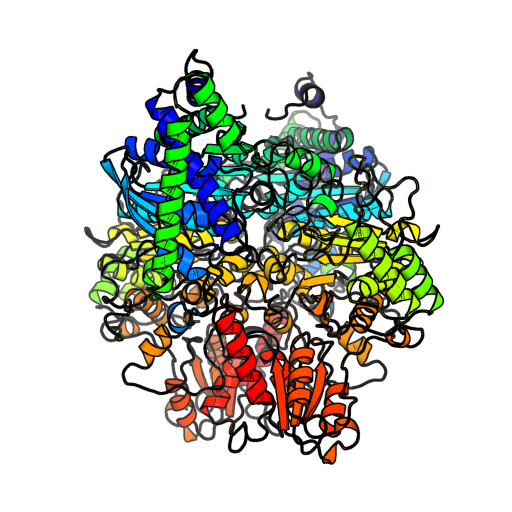SER A 1 414 ? -6.047 39.656 7.465 1 96.56 414 SER A O 1
ATOM 3311 N N . ARG A 1 415 ? -7.562 39 5.98 1 96.5 415 ARG A N 1
ATOM 3312 C CA . ARG A 1 415 ? -8.578 38.812 7.016 1 96.5 415 ARG A CA 1
ATOM 3313 C C . ARG A 1 415 ? -8.203 37.688 7.953 1 96.5 415 ARG A C 1
ATOM 3315 O O . ARG A 1 415 ? -8.453 37.75 9.156 1 96.5 415 ARG A O 1
ATOM 3322 N N . ILE A 1 416 ? -7.703 36.656 7.395 1 95.31 416 ILE A N 1
ATOM 3323 C CA . ILE A 1 416 ? -7.285 35.5 8.172 1 95.31 416 ILE A CA 1
ATOM 3324 C C . ILE A 1 416 ? -6.152 35.875 9.117 1 95.31 416 ILE A C 1
ATOM 3326 O O . ILE A 1 416 ? -6.145 35.5 10.289 1 95.31 416 ILE A O 1
ATOM 3330 N N . LEU A 1 417 ? -5.184 36.625 8.656 1 97.38 417 LEU A N 1
ATOM 3331 C CA . LEU A 1 417 ? -4.059 37.062 9.477 1 97.38 417 LEU A CA 1
ATOM 3332 C C . LEU A 1 417 ? -4.531 38 10.586 1 97.38 417 LEU A C 1
ATOM 3334 O O . LEU A 1 417 ? -4.051 37.906 11.719 1 97.38 417 LEU A O 1
ATOM 3338 N N . LYS A 1 418 ? -5.465 38.875 10.242 1 97.69 418 LYS A N 1
ATOM 3339 C CA . LYS A 1 418 ? -6.027 39.75 11.258 1 97.69 418 LYS A CA 1
ATOM 3340 C C . LYS A 1 418 ? -6.727 38.969 12.359 1 97.69 418 LYS A C 1
ATOM 3342 O O . LYS A 1 418 ? -6.625 39.312 13.539 1 97.69 418 LYS A O 1
ATOM 3347 N N . ALA A 1 419 ? -7.426 38 11.891 1 96.75 419 ALA A N 1
ATOM 3348 C CA . ALA A 1 419 ? -8.109 37.125 12.852 1 96.75 419 ALA A CA 1
ATOM 3349 C C . ALA A 1 419 ? -7.113 36.438 13.758 1 96.75 419 ALA A C 1
ATOM 3351 O O . ALA A 1 419 ? -7.367 36.25 14.953 1 96.75 419 ALA A O 1
ATOM 3352 N N . ARG A 1 420 ? -6.059 36 13.234 1 97.31 420 ARG A N 1
ATOM 3353 C CA . ARG A 1 420 ? -4.996 35.344 14.023 1 97.31 420 ARG A CA 1
ATOM 3354 C C . ARG A 1 420 ? -4.438 36.312 15.062 1 97.31 420 ARG A C 1
ATOM 3356 O O . ARG A 1 420 ? -4.176 35.938 16.203 1 97.31 420 ARG A O 1
ATOM 3363 N N . LEU A 1 421 ? -4.215 37.531 14.641 1 98.12 421 LEU A N 1
ATOM 3364 C CA . LEU A 1 421 ? -3.707 38.562 15.547 1 98.12 421 LEU A CA 1
ATOM 3365 C C . LEU A 1 421 ? -4.672 38.781 16.703 1 98.12 421 LEU A C 1
ATOM 3367 O O . LEU A 1 421 ? -4.246 38.938 17.844 1 98.12 421 LEU A O 1
ATOM 3371 N N . GLU A 1 422 ? -5.914 38.844 16.312 1 98.25 422 GLU A N 1
ATOM 3372 C CA . GLU A 1 422 ? -6.938 39 17.344 1 98.25 422 GLU A CA 1
ATOM 3373 C C . GLU A 1 422 ? -6.93 37.844 18.344 1 98.25 422 GLU A C 1
ATOM 3375 O O . GLU A 1 422 ? -7.102 38.062 19.547 1 98.25 422 GLU A O 1
ATOM 3380 N N . MET A 1 423 ? -6.816 36.656 17.891 1 98.12 423 MET A N 1
ATOM 3381 C CA . MET A 1 423 ? -6.727 35.469 18.766 1 98.12 423 MET A CA 1
ATOM 3382 C C . MET A 1 423 ? -5.512 35.594 19.672 1 98.12 423 MET A C 1
ATOM 3384 O O . MET A 1 423 ? -5.602 35.312 20.875 1 98.12 423 MET A O 1
ATOM 3388 N N . THR A 1 424 ? -4.387 35.969 19.109 1 98.44 424 THR A N 1
ATOM 3389 C CA . THR A 1 424 ? -3.16 36.125 19.875 1 98.44 424 THR A CA 1
ATOM 3390 C C . THR A 1 424 ? -3.34 37.156 20.984 1 98.44 424 THR A C 1
ATOM 3392 O O . THR A 1 424 ? -2.953 36.906 22.141 1 98.44 424 THR A O 1
ATOM 3395 N N . LYS A 1 425 ? -3.955 38.25 20.625 1 98.19 425 LYS A N 1
ATOM 3396 C CA . LYS A 1 425 ? -4.211 39.312 21.609 1 98.19 425 LYS A CA 1
ATOM 3397 C C . LYS A 1 425 ? -5.148 38.844 22.703 1 98.19 425 LYS A C 1
ATOM 3399 O O . LYS A 1 425 ? -5.004 39.219 23.859 1 98.19 425 LYS A O 1
ATOM 3404 N N . ASN A 1 426 ? -6.047 38.031 22.297 1 98.31 426 ASN A N 1
ATOM 3405 C CA . ASN A 1 426 ? -7.043 37.531 23.234 1 98.31 426 ASN A CA 1
ATOM 3406 C C . ASN A 1 426 ? -6.566 36.281 23.938 1 98.31 426 ASN A C 1
ATOM 3408 O O . ASN A 1 426 ? -7.336 35.625 24.656 1 98.31 426 ASN A O 1
ATOM 3412 N N . ARG A 1 427 ? -5.344 35.875 23.766 1 98.31 427 ARG A N 1
ATOM 3413 C CA . ARG A 1 427 ? -4.727 34.719 24.422 1 98.31 427 ARG A CA 1
ATOM 3414 C C . ARG A 1 427 ? -5.496 33.438 24.141 1 98.31 427 ARG A C 1
ATOM 3416 O O . ARG A 1 427 ? -5.734 32.625 25.031 1 98.31 427 ARG A O 1
ATOM 3423 N N . VAL A 1 428 ? -6.016 33.312 22.906 1 98.06 428 VAL A N 1
ATOM 3424 C CA . VAL A 1 428 ? -6.746 32.125 22.438 1 98.06 428 VAL A CA 1
ATOM 3425 C C . VAL A 1 428 ? -6.098 31.594 21.172 1 98.06 428 VAL A C 1
ATOM 3427 O O . VAL A 1 428 ? -5.535 32.344 20.375 1 98.06 428 VAL A O 1
ATOM 3430 N N . VAL A 1 429 ? -6.164 30.312 21.016 1 98.06 429 VAL A N 1
ATOM 3431 C CA . VAL A 1 429 ? -5.539 29.719 19.844 1 98.06 429 VAL A CA 1
ATOM 3432 C C . VAL A 1 429 ? -6.488 28.688 19.219 1 98.06 429 VAL A C 1
ATOM 3434 O O . VAL A 1 429 ? -7.215 27.984 19.938 1 98.06 429 VAL A O 1
ATOM 3437 N N . ASP A 1 430 ? -6.543 28.609 17.891 1 97.5 430 ASP A N 1
ATOM 3438 C CA . ASP A 1 430 ? -7.137 27.484 17.156 1 97.5 430 ASP A CA 1
ATOM 3439 C C . ASP A 1 430 ? -6.074 26.469 16.75 1 97.5 430 ASP A C 1
ATOM 3441 O O . ASP A 1 430 ? -4.926 26.547 17.188 1 97.5 430 ASP A O 1
ATOM 3445 N N . TRP A 1 431 ? -6.453 25.516 15.953 1 97.62 431 TRP A N 1
ATOM 3446 C CA . TRP A 1 431 ? -5.555 24.422 15.594 1 97.62 431 TRP A CA 1
ATOM 3447 C C . TRP A 1 431 ? -4.359 24.938 14.797 1 97.62 431 TRP A C 1
ATOM 3449 O O . TRP A 1 431 ? -3.217 24.578 15.078 1 97.62 431 TRP A O 1
ATOM 3459 N N . ALA A 1 432 ? -4.586 25.734 13.797 1 97.38 432 ALA A N 1
ATOM 3460 C CA . ALA A 1 432 ? -3.539 26.25 12.922 1 97.38 432 ALA A CA 1
ATOM 3461 C C . ALA A 1 432 ? -2.525 27.078 13.703 1 97.38 432 ALA A C 1
ATOM 3463 O O . ALA A 1 432 ? -1.317 26.969 13.477 1 97.38 432 ALA A O 1
ATOM 3464 N N . LEU A 1 433 ? -3.023 27.922 14.578 1 98.06 433 LEU A N 1
ATOM 3465 C CA . LEU A 1 433 ? -2.141 28.781 15.367 1 98.06 433 LEU A CA 1
ATOM 3466 C C . LEU A 1 433 ? -1.348 27.953 16.375 1 98.06 433 LEU A C 1
ATOM 3468 O O . LEU A 1 433 ? -0.177 28.25 16.641 1 98.06 433 LEU A O 1
ATOM 3472 N N . ALA A 1 434 ? -2.012 26.953 17 1 98.5 434 ALA A N 1
ATOM 3473 C CA . ALA A 1 434 ? -1.299 26.062 17.922 1 98.5 434 ALA A CA 1
ATOM 3474 C C . ALA A 1 434 ? -0.143 25.359 17.203 1 98.5 434 ALA A C 1
ATOM 3476 O O . ALA A 1 434 ? 0.944 25.219 17.781 1 98.5 434 ALA A O 1
ATOM 3477 N N . GLU A 1 435 ? -0.391 24.875 16.031 1 98.38 435 GLU A N 1
ATOM 3478 C CA . GLU A 1 435 ? 0.652 24.25 15.211 1 98.38 435 GLU A CA 1
ATOM 3479 C C . GLU A 1 435 ? 1.798 25.234 14.961 1 98.38 435 GLU A C 1
ATOM 3481 O O . GLU A 1 435 ? 2.969 24.875 15.102 1 98.38 435 GLU A O 1
ATOM 3486 N N . TYR A 1 436 ? 1.447 26.469 14.586 1 98.38 436 TYR A N 1
ATOM 3487 C CA . TYR A 1 436 ? 2.422 27.516 14.312 1 98.38 436 TYR A CA 1
ATOM 3488 C C . TYR A 1 436 ? 3.307 27.766 15.531 1 98.38 436 TYR A C 1
ATOM 3490 O O . TYR A 1 436 ? 4.527 27.891 15.406 1 98.38 436 TYR A O 1
ATOM 3498 N N . MET A 1 437 ? 2.691 27.828 16.672 1 98.81 437 MET A N 1
ATOM 3499 C CA . MET A 1 437 ? 3.404 28.109 17.906 1 98.81 437 MET A CA 1
ATOM 3500 C C . MET A 1 437 ? 4.297 26.938 18.312 1 98.81 437 MET A C 1
ATOM 3502 O O . MET A 1 437 ? 5.402 27.141 18.812 1 98.81 437 MET A O 1
ATOM 3506 N N . ALA A 1 438 ? 3.824 25.672 18.062 1 98.81 438 ALA A N 1
ATOM 3507 C CA . ALA A 1 438 ? 4.664 24.516 18.312 1 98.81 438 ALA A CA 1
ATOM 3508 C C . ALA A 1 438 ? 5.902 24.516 17.422 1 98.81 438 ALA A C 1
ATOM 3510 O O . ALA A 1 438 ? 7.027 24.406 17.906 1 98.81 438 ALA A O 1
ATOM 3511 N N . PHE A 1 439 ? 5.73 24.703 16.078 1 98.81 439 PHE A N 1
ATOM 3512 C CA . PHE A 1 439 ? 6.832 24.719 15.125 1 98.81 439 PHE A CA 1
ATOM 3513 C C . PHE A 1 439 ? 7.789 25.859 15.422 1 98.81 439 PHE A C 1
ATOM 3515 O O . PHE A 1 439 ? 9 25.656 15.516 1 98.81 439 PHE A O 1
ATOM 3522 N N . GLY A 1 440 ? 7.199 27.031 15.602 1 98.62 440 GLY A N 1
ATOM 3523 C CA . GLY A 1 440 ? 8.023 28.203 15.852 1 98.62 440 GLY A CA 1
ATOM 3524 C C . GLY A 1 440 ? 8.898 28.078 17.078 1 98.62 440 GLY A C 1
ATOM 3525 O O . GLY A 1 440 ? 10.062 28.484 17.078 1 98.62 440 GLY A O 1
ATOM 3526 N N . SER A 1 441 ? 8.305 27.547 18.141 1 98.5 441 SER A N 1
ATOM 3527 C CA . SER A 1 441 ? 9.039 27.422 19.391 1 98.5 441 SER A CA 1
ATOM 3528 C C . SER A 1 441 ? 10.219 26.453 19.25 1 98.5 441 SER A C 1
ATOM 3530 O O . SER A 1 441 ? 11.289 26.703 19.797 1 98.5 441 SER A O 1
ATOM 3532 N N . VAL A 1 442 ? 10.039 25.391 18.5 1 98 442 VAL A N 1
ATOM 3533 C CA . VAL A 1 442 ? 11.125 24.422 18.359 1 98 442 VAL A CA 1
ATOM 3534 C C . VAL A 1 442 ? 12.195 25 17.422 1 98 442 VAL A C 1
ATOM 3536 O O . VAL A 1 442 ? 13.375 24.688 17.562 1 98 442 VAL A O 1
ATOM 3539 N N . LEU A 1 443 ? 11.766 25.781 16.438 1 98.5 443 LEU A N 1
ATOM 3540 C CA . LEU A 1 443 ? 12.727 26.469 15.586 1 98.5 443 LEU A CA 1
ATOM 3541 C C . LEU A 1 443 ? 13.648 27.359 16.406 1 98.5 443 LEU A C 1
ATOM 3543 O O . LEU A 1 443 ? 14.844 27.438 16.141 1 98.5 443 LEU A O 1
ATOM 3547 N N . LYS A 1 444 ? 13.062 28.078 17.328 1 97.88 444 LYS A N 1
ATOM 3548 C CA . LYS A 1 444 ? 13.836 28.938 18.219 1 97.88 444 LYS A CA 1
ATOM 3549 C C . LYS A 1 444 ? 14.898 28.125 18.969 1 97.88 444 LYS A C 1
ATOM 3551 O O . LYS A 1 444 ? 15.992 28.641 19.234 1 97.88 444 LYS A O 1
ATOM 3556 N N . GLU A 1 445 ? 14.539 26.922 19.25 1 96.75 445 GLU A N 1
ATOM 3557 C CA . GLU A 1 445 ? 15.43 26.047 20 1 96.75 445 GLU A CA 1
ATOM 3558 C C . GLU A 1 445 ? 16.469 25.391 19.094 1 96.75 445 GLU A C 1
ATOM 3560 O O . GLU A 1 445 ? 17.219 24.516 19.531 1 96.75 445 GLU A O 1
ATOM 3565 N N . GLY A 1 446 ? 16.516 25.766 17.859 1 97.06 446 GLY A N 1
ATOM 3566 C CA . GLY A 1 446 ? 17.531 25.297 16.938 1 97.06 446 GLY A CA 1
ATOM 3567 C C . GLY A 1 446 ? 17.156 23.984 16.266 1 97.06 446 GLY A C 1
ATOM 3568 O O . GLY A 1 446 ? 18.016 23.328 15.68 1 97.06 446 GLY A O 1
ATOM 3569 N N . ILE A 1 447 ? 15.938 23.578 16.328 1 97.94 447 ILE A N 1
ATOM 3570 C CA . ILE A 1 447 ? 15.477 22.328 15.773 1 97.94 447 ILE A CA 1
ATOM 3571 C C . ILE A 1 447 ? 14.875 22.562 14.391 1 97.94 447 ILE A C 1
ATOM 3573 O O . ILE A 1 447 ? 13.93 23.344 14.242 1 97.94 447 ILE A O 1
ATOM 3577 N N . HIS A 1 448 ? 15.43 21.906 13.398 1 98.19 448 HIS A N 1
ATOM 3578 C CA . HIS A 1 448 ? 14.875 21.969 12.047 1 98.19 448 HIS A CA 1
ATOM 3579 C C . HIS A 1 448 ? 13.477 21.375 11.984 1 98.19 448 HIS A C 1
ATOM 3581 O O . HIS A 1 448 ? 13.227 20.312 12.57 1 98.19 448 HIS A O 1
ATOM 3587 N N . VAL A 1 449 ? 12.531 22.078 11.375 1 98.75 449 VAL A N 1
ATOM 3588 C CA . VAL A 1 449 ? 11.195 21.547 11.141 1 98.75 449 VAL A CA 1
ATOM 3589 C C . VAL A 1 449 ? 10.961 21.375 9.641 1 98.75 449 VAL A C 1
ATOM 3591 O O . VAL A 1 449 ? 11.18 22.312 8.867 1 98.75 449 VAL A O 1
ATOM 3594 N N . ARG A 1 450 ? 10.57 20.188 9.242 1 98.75 450 ARG A N 1
ATOM 3595 C CA . ARG A 1 450 ? 10.227 19.875 7.855 1 98.75 450 ARG A CA 1
ATOM 3596 C C . ARG A 1 450 ? 8.82 19.297 7.754 1 98.75 450 ARG A C 1
ATOM 3598 O O . ARG A 1 450 ? 8.492 18.328 8.438 1 98.75 450 ARG A O 1
ATOM 3605 N N . LEU A 1 451 ? 7.953 19.984 7.004 1 98.69 451 LEU A N 1
ATOM 3606 C CA . LEU A 1 451 ? 6.586 19.547 6.742 1 98.69 451 LEU A CA 1
ATOM 3607 C C . LEU A 1 451 ? 6.352 19.359 5.25 1 98.69 451 LEU A C 1
ATOM 3609 O O . LEU A 1 451 ? 6.531 20.281 4.465 1 98.69 451 LEU A O 1
ATOM 3613 N N . SER A 1 452 ? 6.02 18.156 4.836 1 98.19 452 SER A N 1
ATOM 3614 C CA . SER A 1 452 ? 5.734 17.891 3.428 1 98.19 452 SER A CA 1
ATOM 3615 C C . SER A 1 452 ? 4.453 17.078 3.262 1 98.19 452 SER A C 1
ATOM 3617 O O . SER A 1 452 ? 3.984 16.453 4.211 1 98.19 452 SER A O 1
ATOM 3619 N N . GLY A 1 453 ? 3.811 17.094 2.141 1 97.12 453 GLY A N 1
ATOM 3620 C CA . GLY A 1 453 ? 2.58 16.422 1.771 1 97.12 453 GLY A CA 1
ATOM 3621 C C . GLY A 1 453 ? 1.779 17.172 0.721 1 97.12 453 GLY A C 1
ATOM 3622 O O . GLY A 1 453 ? 2.146 18.281 0.323 1 97.12 453 GLY A O 1
ATOM 3623 N N . GLN A 1 454 ? 0.735 16.609 0.306 1 94.75 454 GLN A N 1
ATOM 3624 C CA . GLN A 1 454 ? -0.099 17.25 -0.7 1 94.75 454 GLN A CA 1
ATOM 3625 C C . GLN A 1 454 ? -0.862 18.438 -0.102 1 94.75 454 GLN A C 1
ATOM 3627 O O . GLN A 1 454 ? -1.627 18.266 0.851 1 94.75 454 GLN A O 1
ATOM 3632 N N . ASP A 1 455 ? -0.534 19.562 -0.529 1 95 455 ASP A N 1
ATOM 3633 C CA . ASP A 1 455 ? -1.248 20.797 -0.217 1 95 455 ASP A CA 1
ATOM 3634 C C . ASP A 1 455 ? -1.016 21.219 1.233 1 95 455 ASP A C 1
ATOM 3636 O O . ASP A 1 455 ? -1.925 21.734 1.891 1 95 455 ASP A O 1
ATOM 3640 N N . VAL A 1 456 ? 0.133 21.016 1.708 1 97.38 456 VAL A N 1
ATOM 3641 C CA . VAL A 1 456 ? 0.389 21.281 3.119 1 97.38 456 VAL A CA 1
ATOM 3642 C C . VAL A 1 456 ? 0.715 22.766 3.32 1 97.38 456 VAL A C 1
ATOM 3644 O O . VAL A 1 456 ? 0.595 23.281 4.43 1 97.38 456 VAL A O 1
ATOM 3647 N N . GLU A 1 457 ? 1.137 23.469 2.285 1 97.75 457 GLU A N 1
ATOM 3648 C CA . GLU A 1 457 ? 1.543 24.859 2.436 1 97.75 457 GLU A CA 1
ATOM 3649 C C . GLU A 1 457 ? 0.378 25.719 2.9 1 97.75 457 GLU A C 1
ATOM 3651 O O . GLU A 1 457 ? 0.512 26.5 3.854 1 97.75 457 GLU A O 1
ATOM 3656 N N . ARG A 1 458 ? -0.712 25.594 2.24 1 95.88 458 ARG A N 1
ATOM 3657 C CA . ARG A 1 458 ? -1.941 26.266 2.65 1 95.88 458 ARG A CA 1
ATOM 3658 C C . ARG A 1 458 ? -2.756 25.391 3.594 1 95.88 458 ARG A C 1
ATOM 3660 O O . ARG A 1 458 ? -3.518 25.906 4.418 1 95.88 458 ARG A O 1
ATOM 3667 N N . GLY A 1 459 ? -2.561 24.062 3.547 1 95.81 459 GLY A N 1
ATOM 3668 C CA . GLY A 1 459 ? -3.396 23.078 4.223 1 95.81 459 GLY A CA 1
ATOM 3669 C C . GLY A 1 459 ? -4.613 22.688 3.416 1 95.81 459 GLY A C 1
ATOM 3670 O O . GLY A 1 459 ? -5.344 23.531 2.912 1 95.81 459 GLY A O 1
ATOM 3671 N N . THR A 1 460 ? -4.871 21.406 3.373 1 92.81 460 THR A N 1
ATOM 3672 C CA . THR A 1 460 ? -5.941 20.859 2.553 1 92.81 460 THR A CA 1
ATOM 3673 C C . THR A 1 460 ? -7.262 21.547 2.842 1 92.81 460 THR A C 1
ATOM 3675 O O . THR A 1 460 ? -8.07 21.766 1.935 1 92.81 460 THR A O 1
ATOM 3678 N N . PHE A 1 461 ? -7.434 22 4.004 1 93.31 461 PHE A N 1
ATOM 3679 C CA . PHE A 1 461 ? -8.695 22.609 4.41 1 93.31 461 PHE A CA 1
ATOM 3680 C C . PHE A 1 461 ? -8.531 24.125 4.574 1 93.31 461 PHE A C 1
ATOM 3682 O O . PHE A 1 461 ? -9.297 24.75 5.309 1 93.31 461 PHE A O 1
ATOM 3689 N N . SER A 1 462 ? -7.523 24.672 4.008 1 94.19 462 SER A N 1
ATOM 3690 C CA . SER A 1 462 ? -7.246 26.109 3.99 1 94.19 462 SER A CA 1
ATOM 3691 C C . SER A 1 462 ? -7.148 26.672 5.402 1 94.19 462 SER A C 1
ATOM 3693 O O . SER A 1 462 ? -7.707 27.734 5.699 1 94.19 462 SER A O 1
ATOM 3695 N N . HIS A 1 463 ? -6.531 25.891 6.242 1 94.75 463 HIS A N 1
ATOM 3696 C CA . HIS A 1 463 ? -6.488 26.281 7.641 1 94.75 463 HIS A CA 1
ATOM 3697 C C . HIS A 1 463 ? -5.109 26.797 8.031 1 94.75 463 HIS A C 1
ATOM 3699 O O . HIS A 1 463 ? -4.973 27.578 8.977 1 94.75 463 HIS A O 1
ATOM 3705 N N . ARG A 1 464 ? -4.102 26.438 7.367 1 95.94 464 ARG A N 1
ATOM 3706 C CA . ARG A 1 464 ? -2.719 26.578 7.816 1 95.94 464 ARG A CA 1
ATOM 3707 C C . ARG A 1 464 ? -2.094 27.859 7.293 1 95.94 464 ARG A C 1
ATOM 3709 O O . ARG A 1 464 ? -1.729 28.75 8.07 1 95.94 464 ARG A O 1
ATOM 3716 N N . HIS A 1 465 ? -1.975 28.031 5.934 1 96.44 465 HIS A N 1
ATOM 3717 C CA . HIS A 1 465 ? -1.382 29.156 5.207 1 96.44 465 HIS A CA 1
ATOM 3718 C C . HIS A 1 465 ? 0.015 29.469 5.727 1 96.44 465 HIS A C 1
ATOM 3720 O O . HIS A 1 465 ? 0.304 30.609 6.082 1 96.44 465 HIS A O 1
ATOM 3726 N N . HIS A 1 466 ? 0.918 28.5 5.742 1 98.12 466 HIS A N 1
ATOM 3727 C CA . HIS A 1 466 ? 2.312 28.688 6.133 1 98.12 466 HIS A CA 1
ATOM 3728 C C . HIS A 1 466 ? 3.107 29.375 5.027 1 98.12 466 HIS A C 1
ATOM 3730 O O . HIS A 1 466 ? 4.164 29.953 5.289 1 98.12 466 HIS A O 1
ATOM 3736 N N . VAL A 1 467 ? 2.639 29.297 3.803 1 97.81 467 VAL A N 1
ATOM 3737 C CA . VAL A 1 467 ? 3.242 29.969 2.66 1 97.81 467 VAL A CA 1
ATOM 3738 C C . VAL A 1 467 ? 2.256 30.984 2.072 1 97.81 467 VAL A C 1
ATOM 3740 O O . VAL A 1 467 ? 1.111 30.641 1.771 1 97.81 467 VAL A O 1
ATOM 3743 N N . LEU A 1 468 ? 2.658 32.188 2.012 1 97.69 468 LEU A N 1
ATOM 3744 C CA . LEU A 1 468 ? 1.882 33.25 1.372 1 97.69 468 LEU A CA 1
ATOM 3745 C C . LEU A 1 468 ? 2.398 33.531 -0.036 1 97.69 468 LEU A C 1
ATOM 3747 O O . LEU A 1 468 ? 3.605 33.469 -0.282 1 97.69 468 LEU A O 1
ATOM 3751 N N . HIS A 1 469 ? 1.546 33.781 -0.956 1 97.38 469 HIS A N 1
ATOM 3752 C CA . HIS A 1 469 ? 1.897 34.031 -2.35 1 97.38 469 HIS A CA 1
ATOM 3753 C C . HIS A 1 469 ? 1.6 35.469 -2.74 1 97.38 469 HIS A C 1
ATOM 3755 O O . HIS A 1 469 ? 0.512 35.969 -2.465 1 97.38 469 HIS A O 1
ATOM 3761 N N . ASP A 1 470 ? 2.58 36.094 -3.348 1 97.94 470 ASP A N 1
ATOM 3762 C CA . ASP A 1 470 ? 2.365 37.469 -3.84 1 97.94 470 ASP A CA 1
ATOM 3763 C C . ASP A 1 470 ? 1.34 37.469 -4.969 1 97.94 470 ASP A C 1
ATOM 3765 O O . ASP A 1 470 ? 1.396 36.656 -5.879 1 97.94 470 ASP A O 1
ATOM 3769 N N . GLN A 1 471 ? 0.435 38.406 -4.871 1 97.25 471 GLN A N 1
ATOM 3770 C CA . GLN A 1 471 ? -0.678 38.469 -5.816 1 97.25 471 GLN A CA 1
ATOM 3771 C C . GLN A 1 471 ? -0.232 39.031 -7.16 1 97.25 471 GLN A C 1
ATOM 3773 O O . GLN A 1 471 ? -0.933 38.875 -8.164 1 97.25 471 GLN A O 1
ATOM 3778 N N . GLU A 1 472 ? 0.999 39.594 -7.234 1 96.81 472 GLU A N 1
ATOM 3779 C CA . GLU A 1 472 ? 1.362 40.375 -8.422 1 96.81 472 GLU A CA 1
ATOM 3780 C C . GLU A 1 472 ? 2.686 39.875 -9.008 1 96.81 472 GLU A C 1
ATOM 3782 O O . GLU A 1 472 ? 3.01 40.188 -10.156 1 96.81 472 GLU A O 1
ATOM 3787 N N . VAL A 1 473 ? 3.48 39.188 -8.25 1 96.38 473 VAL A N 1
ATOM 3788 C CA . VAL A 1 473 ? 4.797 38.75 -8.703 1 96.38 473 VAL A CA 1
ATOM 3789 C C . VAL A 1 473 ? 4.859 37.219 -8.711 1 96.38 473 VAL A C 1
ATOM 3791 O O . VAL A 1 473 ? 4.582 36.562 -7.695 1 96.38 473 VAL A O 1
ATOM 3794 N N . ASP A 1 474 ? 5.25 36.719 -9.852 1 93.25 474 ASP A N 1
ATOM 3795 C CA . ASP A 1 474 ? 5.32 35.281 -10.031 1 93.25 474 ASP A CA 1
ATOM 3796 C C . ASP A 1 474 ? 6.414 34.656 -9.148 1 93.25 474 ASP A C 1
ATOM 3798 O O . ASP A 1 474 ? 7.492 35.25 -9.008 1 93.25 474 ASP A O 1
ATOM 3802 N N . LYS A 1 475 ? 6.168 33.531 -8.547 1 90.88 475 LYS A N 1
ATOM 3803 C CA . LYS A 1 475 ? 7.094 32.719 -7.773 1 90.88 475 LYS A CA 1
ATOM 3804 C C . LYS A 1 475 ? 7.594 33.469 -6.539 1 90.88 475 LYS A C 1
ATOM 3806 O O . LYS A 1 475 ? 8.594 33.062 -5.934 1 90.88 475 LYS A O 1
ATOM 3811 N N . ARG A 1 476 ? 7.016 34.562 -6.273 1 96.25 476 ARG A N 1
ATOM 3812 C CA . ARG A 1 476 ? 7.379 35.25 -5.043 1 96.25 476 ARG A CA 1
ATOM 3813 C C . ARG A 1 476 ? 6.496 34.812 -3.883 1 96.25 476 ARG A C 1
ATOM 3815 O O . ARG A 1 476 ? 5.277 35.031 -3.912 1 96.25 476 ARG A O 1
ATOM 3822 N N . THR A 1 477 ? 7.121 34.156 -2.939 1 96.81 477 THR A N 1
ATOM 3823 C CA . THR A 1 477 ? 6.395 33.625 -1.782 1 96.81 477 THR A CA 1
ATOM 3824 C C . THR A 1 477 ? 7.031 34.125 -0.485 1 96.81 477 THR A C 1
ATOM 3826 O O . THR A 1 477 ? 8.164 34.625 -0.489 1 96.81 477 THR A O 1
ATOM 3829 N N . CYS A 1 478 ? 6.293 34.125 0.534 1 97.44 478 CYS A N 1
ATOM 3830 C CA . CYS A 1 478 ? 6.75 34.469 1.878 1 97.44 478 CYS A CA 1
ATOM 3831 C C . CYS A 1 478 ? 6.387 33.375 2.867 1 97.44 478 CYS A C 1
ATOM 3833 O O . CYS A 1 478 ? 5.238 32.938 2.914 1 97.44 478 CYS A O 1
ATOM 3835 N N . VAL A 1 479 ? 7.371 32.875 3.598 1 98.06 479 VAL A N 1
ATOM 3836 C CA . VAL A 1 479 ? 7.16 31.969 4.711 1 98.06 479 VAL A CA 1
ATOM 3837 C C . VAL A 1 479 ? 7.441 32.688 6.031 1 98.06 479 VAL A C 1
ATOM 3839 O O . VAL A 1 479 ? 8.57 32.688 6.527 1 98.06 479 VAL A O 1
ATOM 3842 N N . PRO A 1 480 ? 6.395 33.188 6.629 1 97.88 480 PRO A N 1
ATOM 3843 C CA . PRO A 1 480 ? 6.598 34 7.836 1 97.88 480 PRO A CA 1
ATOM 3844 C C . PRO A 1 480 ? 7.355 33.25 8.93 1 97.88 480 PRO A C 1
ATOM 3846 O O . PRO A 1 480 ? 8.117 33.844 9.688 1 97.88 480 PRO A O 1
ATOM 3849 N N . MET A 1 481 ? 7.227 31.953 9.008 1 98.12 481 MET A N 1
ATOM 3850 C CA . MET A 1 481 ? 7.855 31.141 10.039 1 98.12 481 MET A CA 1
ATOM 3851 C C . MET A 1 481 ? 9.375 31.188 9.93 1 98.12 481 MET A C 1
ATOM 3853 O O . MET A 1 481 ? 10.086 30.906 10.891 1 98.12 481 MET A O 1
ATOM 3857 N N . ASN A 1 482 ? 9.898 31.516 8.852 1 98.12 482 ASN A N 1
ATOM 3858 C CA . ASN A 1 482 ? 11.336 31.625 8.664 1 98.12 482 ASN A CA 1
ATOM 3859 C C . ASN A 1 482 ? 11.852 33 9.102 1 98.12 482 ASN A C 1
ATOM 3861 O O . ASN A 1 482 ? 13.047 33.281 9.016 1 98.12 482 ASN A O 1
ATOM 3865 N N . HIS A 1 483 ? 10.984 33.875 9.625 1 97.69 483 HIS A N 1
ATOM 3866 C CA . HIS A 1 483 ? 11.336 35.25 10.031 1 97.69 483 HIS A CA 1
ATOM 3867 C C . HIS A 1 483 ? 11.023 35.469 11.508 1 97.69 483 HIS A C 1
ATOM 3869 O O . HIS A 1 483 ? 10.812 36.594 11.938 1 97.69 483 HIS A O 1
ATOM 3875 N N . LEU A 1 484 ? 10.977 34.438 12.258 1 98.12 484 LEU A N 1
ATOM 3876 C CA . LEU A 1 484 ? 10.672 34.562 13.68 1 98.12 484 LEU A CA 1
ATOM 3877 C C . LEU A 1 484 ? 11.844 35.188 14.438 1 98.12 484 LEU A C 1
ATOM 3879 O O . LEU A 1 484 ? 11.648 36.062 15.289 1 98.12 484 LEU A O 1
ATOM 3883 N N . TRP A 1 485 ? 12.992 34.656 14.234 1 97.56 485 TRP A N 1
ATOM 3884 C CA . TRP A 1 485 ? 14.227 35.156 14.844 1 97.56 485 TRP A CA 1
ATOM 3885 C C . TRP A 1 485 ? 15.375 35.125 13.844 1 97.56 485 TRP A C 1
ATOM 3887 O O . TRP A 1 485 ? 15.352 34.344 12.883 1 97.56 485 TRP A O 1
ATOM 3897 N N . GLU A 1 486 ? 16.406 35.844 14.078 1 95.12 486 GLU A N 1
ATOM 3898 C CA . GLU A 1 486 ? 17.578 35.906 13.203 1 95.12 486 GLU A CA 1
ATOM 3899 C C . GLU A 1 486 ? 18.344 34.594 13.219 1 95.12 486 GLU A C 1
ATOM 3901 O O . GLU A 1 486 ? 18.844 34.125 12.188 1 95.12 486 GLU A O 1
ATOM 3906 N N . GLN A 1 487 ? 18.453 34 14.383 1 95.25 487 GLN A N 1
ATOM 3907 C CA . GLN A 1 487 ? 19.25 32.812 14.508 1 95.25 487 GLN A CA 1
ATOM 3908 C C . GLN A 1 487 ? 18.375 31.562 14.648 1 95.25 487 GLN A C 1
ATOM 3910 O O . GLN A 1 487 ? 18.812 30.531 15.164 1 95.25 487 GLN A O 1
ATOM 3915 N N . GLN A 1 488 ? 17.172 31.5 14.211 1 97.5 488 GLN A N 1
ATOM 3916 C CA . GLN A 1 488 ? 16.312 30.312 14.297 1 97.5 488 GLN A CA 1
ATOM 3917 C C . GLN A 1 488 ? 16.781 29.219 13.336 1 97.5 488 GLN A C 1
ATOM 3919 O O . GLN A 1 488 ? 17.562 29.484 12.414 1 97.5 488 GLN A O 1
ATOM 3924 N N . ALA A 1 489 ? 16.438 27.906 13.57 1 98 489 ALA A N 1
ATOM 3925 C CA . ALA A 1 489 ? 16.641 26.812 12.617 1 98 489 ALA A CA 1
ATOM 3926 C C . ALA A 1 489 ? 15.758 27 11.383 1 98 489 ALA A C 1
ATOM 3928 O O . ALA A 1 489 ? 14.773 27.734 11.422 1 98 489 ALA A O 1
ATOM 3929 N N . PRO A 1 490 ? 16.078 26.359 10.328 1 97.12 490 PRO A N 1
ATOM 3930 C CA . PRO A 1 490 ? 15.266 26.5 9.109 1 97.12 490 PRO A CA 1
ATOM 3931 C C . PRO A 1 490 ? 13.93 25.766 9.203 1 97.12 490 PRO A C 1
ATOM 3933 O O . PRO A 1 490 ? 13.852 24.688 9.789 1 97.12 490 PRO A O 1
ATOM 3936 N N . TYR A 1 491 ? 12.938 26.438 8.664 1 98.25 491 TYR A N 1
ATOM 3937 C CA . TYR A 1 491 ? 11.641 25.797 8.461 1 98.25 491 TYR A CA 1
ATOM 3938 C C . TYR A 1 491 ? 11.438 25.438 6.992 1 98.25 491 TYR A C 1
ATOM 3940 O O . TYR A 1 491 ? 11.5 26.312 6.121 1 98.25 491 TYR A O 1
ATOM 3948 N N . THR A 1 492 ? 11.234 24.109 6.684 1 98.25 492 THR A N 1
ATOM 3949 C CA . THR A 1 492 ? 10.953 23.641 5.332 1 98.25 492 THR A CA 1
ATOM 3950 C C . THR A 1 492 ? 9.5 23.188 5.207 1 98.25 492 THR A C 1
ATOM 3952 O O . THR A 1 492 ? 9.055 22.312 5.957 1 98.25 492 THR A O 1
ATOM 3955 N N . VAL A 1 493 ? 8.766 23.812 4.398 1 98.25 493 VAL A N 1
ATOM 3956 C CA . VAL A 1 493 ? 7.41 23.391 4.074 1 98.25 493 VAL A CA 1
ATOM 3957 C C . VAL A 1 493 ? 7.246 23.297 2.559 1 98.25 493 VAL A C 1
ATOM 3959 O O . VAL A 1 493 ? 7.652 24.188 1.822 1 98.25 493 VAL A O 1
ATOM 3962 N N . CYS A 1 494 ? 6.715 22.109 2.072 1 96.94 494 CYS A N 1
ATOM 3963 C CA . CYS A 1 494 ? 6.594 21.984 0.624 1 96.94 494 CYS A CA 1
ATOM 3964 C C . CYS A 1 494 ? 5.43 21.078 0.249 1 96.94 494 CYS A C 1
ATOM 3966 O O . CYS A 1 494 ? 5.234 20.031 0.857 1 96.94 494 CYS A O 1
ATOM 3968 N N . ASN A 1 495 ? 4.609 21.547 -0.747 1 97.31 495 ASN A N 1
ATOM 3969 C CA . ASN A 1 495 ? 3.66 20.641 -1.396 1 97.31 495 ASN A CA 1
ATOM 3970 C C . ASN A 1 495 ? 4.375 19.531 -2.152 1 97.31 495 ASN A C 1
ATOM 3972 O O . ASN A 1 495 ? 5.289 19.781 -2.936 1 97.31 495 ASN A O 1
ATOM 3976 N N . SER A 1 496 ? 4.023 18.359 -1.865 1 96.5 496 SER A N 1
ATOM 3977 C CA . SER A 1 496 ? 4.629 17.234 -2.566 1 96.5 496 SER A CA 1
ATOM 3978 C C . SER A 1 496 ? 3.955 16.984 -3.914 1 96.5 496 SER A C 1
ATOM 3980 O O . SER A 1 496 ? 2.863 17.5 -4.168 1 96.5 496 SER A O 1
ATOM 3982 N N . SER A 1 497 ? 4.672 16.234 -4.828 1 95.62 497 SER A N 1
ATOM 3983 C CA . SER A 1 497 ? 3.965 15.641 -5.953 1 95.62 497 SER A CA 1
ATOM 3984 C C . SER A 1 497 ? 2.898 14.664 -5.477 1 95.62 497 SER A C 1
ATOM 3986 O O . SER A 1 497 ? 2.861 14.305 -4.301 1 95.62 497 SER A O 1
ATOM 3988 N N . LEU A 1 498 ? 1.977 14.305 -6.34 1 95 498 LEU A N 1
ATOM 3989 C CA . LEU A 1 498 ? 0.884 13.414 -5.961 1 95 498 LEU A CA 1
ATOM 3990 C C . LEU A 1 498 ? 1.362 11.969 -5.887 1 95 498 LEU A C 1
ATOM 3992 O O . LEU A 1 498 ? 0.929 11.125 -6.676 1 95 498 LEU A O 1
ATOM 3996 N N . SER A 1 499 ? 2.209 11.656 -4.918 1 95.12 499 SER A N 1
ATOM 3997 C CA . SER A 1 499 ? 2.785 10.344 -4.637 1 95.12 499 SER A CA 1
ATOM 3998 C C . SER A 1 499 ? 2.877 10.094 -3.137 1 95.12 499 SER A C 1
ATOM 4000 O O . SER A 1 499 ? 3.73 10.664 -2.457 1 95.12 499 SER A O 1
ATOM 4002 N N . GLU A 1 500 ? 2.025 9.234 -2.596 1 96.88 500 GLU A N 1
ATOM 4003 C CA . GLU A 1 500 ? 2.045 8.969 -1.159 1 96.88 500 GLU A CA 1
ATOM 4004 C C . GLU A 1 500 ? 3.16 7.996 -0.789 1 96.88 500 GLU A C 1
ATOM 4006 O O . GLU A 1 500 ? 3.871 8.203 0.197 1 96.88 500 GLU A O 1
ATOM 4011 N N . TYR A 1 501 ? 3.4 6.93 -1.592 1 97.56 501 TYR A N 1
ATOM 4012 C CA . TYR A 1 501 ? 4.398 5.898 -1.324 1 97.56 501 TYR A CA 1
ATOM 4013 C C . TYR A 1 501 ? 5.809 6.473 -1.386 1 97.56 501 TYR A C 1
ATOM 4015 O O . TYR A 1 501 ? 6.59 6.32 -0.444 1 97.56 501 TYR A O 1
ATOM 4023 N N . GLY A 1 502 ? 6.137 7.176 -2.473 1 98.06 502 GLY A N 1
ATOM 4024 C CA . GLY A 1 502 ? 7.449 7.773 -2.646 1 98.06 502 GLY A CA 1
ATOM 4025 C C . GLY A 1 502 ? 7.746 8.859 -1.633 1 98.06 502 GLY A C 1
ATOM 4026 O O . GLY A 1 502 ? 8.828 8.883 -1.036 1 98.06 502 GLY A O 1
ATOM 4027 N N . VAL A 1 503 ? 6.793 9.719 -1.297 1 98.5 503 VAL A N 1
ATOM 4028 C CA . VAL A 1 503 ? 7.016 10.875 -0.444 1 98.5 503 VAL A CA 1
ATOM 4029 C C . VAL A 1 503 ? 7.133 10.438 1.013 1 98.5 503 VAL A C 1
ATOM 4031 O O . VAL A 1 503 ? 7.992 10.93 1.75 1 98.5 503 VAL A O 1
ATOM 4034 N N . LEU A 1 504 ? 6.258 9.508 1.422 1 98.69 504 LEU A N 1
ATOM 4035 C CA . LEU A 1 504 ? 6.379 9.016 2.791 1 98.69 504 LEU A CA 1
ATOM 4036 C C . LEU A 1 504 ? 7.715 8.312 3.002 1 98.69 504 LEU A C 1
ATOM 4038 O O . LEU A 1 504 ? 8.367 8.508 4.031 1 98.69 504 LEU A O 1
ATOM 4042 N N . GLY A 1 505 ? 8.094 7.438 2.023 1 98.56 505 GLY A N 1
ATOM 4043 C CA . GLY A 1 505 ? 9.414 6.832 2.111 1 98.56 505 GLY A CA 1
ATOM 4044 C C . GLY A 1 505 ? 10.531 7.848 2.207 1 98.56 505 GLY A C 1
ATOM 4045 O O . GLY A 1 505 ? 11.445 7.699 3.021 1 98.56 505 GLY A O 1
ATOM 4046 N N . PHE A 1 506 ? 10.445 8.883 1.394 1 98.62 506 PHE A N 1
ATOM 4047 C CA . PHE A 1 506 ? 11.438 9.953 1.382 1 98.62 506 PHE A CA 1
ATOM 4048 C C . PHE A 1 506 ? 11.539 10.617 2.752 1 98.62 506 PHE A C 1
ATOM 4050 O O . PHE A 1 506 ? 12.633 10.805 3.279 1 98.62 506 PHE A O 1
ATOM 4057 N N . GLU A 1 507 ? 10.414 10.93 3.391 1 98.81 507 GLU A N 1
ATOM 4058 C CA . GLU A 1 507 ? 10.406 11.617 4.676 1 98.81 507 GLU A CA 1
ATOM 4059 C C . GLU A 1 507 ? 10.906 10.703 5.793 1 98.81 507 GLU A C 1
ATOM 4061 O O . GLU A 1 507 ? 11.539 11.172 6.746 1 98.81 507 GLU A O 1
ATOM 4066 N N . LEU A 1 508 ? 10.555 9.469 5.676 1 98.56 508 LEU A N 1
ATOM 4067 C CA . LEU A 1 508 ? 11.117 8.508 6.621 1 98.56 508 LEU A CA 1
ATOM 4068 C C . LEU A 1 508 ? 12.641 8.547 6.586 1 98.56 508 LEU A C 1
ATOM 4070 O O . LEU A 1 508 ? 13.289 8.586 7.633 1 98.56 508 LEU A O 1
ATOM 4074 N N . GLY A 1 509 ? 13.203 8.492 5.344 1 98.38 509 GLY A N 1
ATOM 4075 C CA . GLY A 1 509 ? 14.648 8.586 5.191 1 98.38 509 GLY A CA 1
ATOM 4076 C C . GLY A 1 509 ? 15.219 9.891 5.723 1 98.38 509 GLY A C 1
ATOM 4077 O O . GLY A 1 509 ? 16.266 9.898 6.367 1 98.38 509 GLY A O 1
ATOM 4078 N N . PHE A 1 510 ? 14.539 10.953 5.457 1 98.62 510 PHE A N 1
ATOM 4079 C CA . PHE A 1 510 ? 14.984 12.266 5.926 1 98.62 510 PHE A CA 1
ATOM 4080 C C . PHE A 1 510 ? 15.078 12.289 7.445 1 98.62 510 PHE A C 1
ATOM 4082 O O . PHE A 1 510 ? 16.047 12.82 8 1 98.62 510 PHE A O 1
ATOM 4089 N N . ALA A 1 511 ? 14.133 11.688 8.109 1 98.19 511 ALA A N 1
ATOM 4090 C CA . ALA A 1 511 ? 14.047 11.703 9.57 1 98.19 511 ALA A CA 1
ATOM 4091 C C . ALA A 1 511 ? 15.156 10.852 10.188 1 98.19 511 ALA A C 1
ATOM 4093 O O . ALA A 1 511 ? 15.445 10.977 11.383 1 98.19 511 ALA A O 1
ATOM 4094 N N . MET A 1 512 ? 15.82 10.062 9.438 1 96.31 512 MET A N 1
ATOM 4095 C CA . MET A 1 512 ? 16.844 9.148 9.945 1 96.31 512 MET A CA 1
ATOM 4096 C C . MET A 1 512 ? 18.172 9.883 10.156 1 96.31 512 MET A C 1
ATOM 4098 O O . MET A 1 512 ? 19.031 9.422 10.906 1 96.31 512 MET A O 1
ATOM 4102 N N . ALA A 1 513 ? 18.281 11.008 9.531 1 95.5 513 ALA A N 1
ATOM 4103 C CA . ALA A 1 513 ? 19.594 11.656 9.469 1 95.5 513 ALA A CA 1
ATOM 4104 C C . ALA A 1 513 ? 19.938 12.32 10.797 1 95.5 513 ALA A C 1
ATOM 4106 O O . ALA A 1 513 ? 21.109 12.383 11.18 1 95.5 513 ALA A O 1
ATOM 4107 N N . SER A 1 514 ? 18.891 12.82 11.477 1 95.25 514 SER A N 1
ATOM 4108 C CA . SER A 1 514 ? 19.156 13.555 12.711 1 95.25 514 SER A CA 1
ATOM 4109 C C . SER A 1 514 ? 17.984 13.406 13.695 1 95.25 514 SER A C 1
ATOM 4111 O O . SER A 1 514 ? 16.828 13.484 13.305 1 95.25 514 SER A O 1
ATOM 4113 N N . PRO A 1 515 ? 18.328 13.188 14.961 1 95.62 515 PRO A N 1
ATOM 4114 C CA . PRO A 1 515 ? 17.266 13.172 15.969 1 95.62 515 PRO A CA 1
ATOM 4115 C C . PRO A 1 515 ? 16.797 14.57 16.359 1 95.62 515 PRO A C 1
ATOM 4117 O O . PRO A 1 515 ? 15.812 14.719 17.078 1 95.62 515 PRO A O 1
ATOM 4120 N N . ASN A 1 516 ? 17.5 15.617 15.875 1 96.25 516 ASN A N 1
ATOM 4121 C CA . ASN A 1 516 ? 17.156 17 16.188 1 96.25 516 ASN A CA 1
ATOM 4122 C C . ASN A 1 516 ? 16.422 17.672 15.039 1 96.25 516 ASN A C 1
ATOM 4124 O O . ASN A 1 516 ? 16.812 18.766 14.602 1 96.25 516 ASN A O 1
ATOM 4128 N N . ALA A 1 517 ? 15.484 17.031 14.562 1 97.94 517 ALA A N 1
ATOM 4129 C CA . ALA A 1 517 ? 14.617 17.516 13.492 1 97.94 517 ALA A CA 1
ATOM 4130 C C . ALA A 1 517 ? 13.188 16.984 13.664 1 97.94 517 ALA A C 1
ATOM 4132 O O . ALA A 1 517 ? 12.984 15.836 14.055 1 97.94 517 ALA A O 1
ATOM 4133 N N . LEU A 1 518 ? 12.258 17.875 13.516 1 98.75 518 LEU A N 1
ATOM 4134 C CA . LEU A 1 518 ? 10.852 17.484 13.469 1 98.75 518 LEU A CA 1
ATOM 4135 C C . LEU A 1 518 ? 10.375 17.312 12.031 1 98.75 518 LEU A C 1
ATOM 4137 O O . LEU A 1 518 ? 9.992 18.281 11.375 1 98.75 518 LEU A O 1
ATOM 4141 N N . VAL A 1 519 ? 10.383 16.078 11.516 1 98.88 519 VAL A N 1
ATOM 4142 C CA . VAL A 1 519 ? 10.016 15.758 10.141 1 98.88 519 VAL A CA 1
ATOM 4143 C C . VAL A 1 519 ? 8.586 15.227 10.102 1 98.88 519 VAL A C 1
ATOM 4145 O O . VAL A 1 519 ? 8.281 14.195 10.703 1 98.88 519 VAL A O 1
ATOM 4148 N N . CYS A 1 520 ? 7.703 15.953 9.398 1 98.88 520 CYS A N 1
ATOM 4149 C CA . CYS A 1 520 ? 6.285 15.609 9.344 1 98.88 520 CYS A CA 1
ATOM 4150 C C . CYS A 1 520 ? 5.848 15.32 7.914 1 98.88 520 CYS A C 1
ATOM 4152 O O . CYS A 1 520 ? 6.184 16.062 6.988 1 98.88 520 CYS A O 1
ATOM 4154 N N . TRP A 1 521 ? 5.215 14.234 7.723 1 98.75 521 TRP A N 1
ATOM 4155 C CA . TRP A 1 521 ? 4.469 13.969 6.5 1 98.75 521 TRP A CA 1
ATOM 4156 C C . TRP A 1 521 ? 2.967 14.055 6.742 1 98.75 521 TRP A C 1
ATOM 4158 O O . TRP A 1 521 ? 2.447 13.461 7.688 1 98.75 521 TRP A O 1
ATOM 4168 N N . GLU A 1 522 ? 2.258 14.812 5.965 1 98.31 522 GLU A N 1
ATOM 4169 C CA . GLU A 1 522 ? 0.811 14.953 6.094 1 98.31 522 GLU A CA 1
ATOM 4170 C C . GLU A 1 522 ? 0.09 14.367 4.883 1 98.31 522 GLU A C 1
ATOM 4172 O O . GLU A 1 522 ? 0.38 14.734 3.744 1 98.31 522 GLU A O 1
ATOM 4177 N N . ALA A 1 523 ? -0.823 13.398 5.145 1 97.5 523 ALA A N 1
ATOM 4178 C CA . ALA A 1 523 ? -1.705 12.93 4.082 1 97.5 523 ALA A CA 1
ATOM 4179 C C . ALA A 1 523 ? -2.795 13.953 3.779 1 97.5 523 ALA A C 1
ATOM 4181 O O . ALA A 1 523 ? -3.295 14.625 4.688 1 97.5 523 ALA A O 1
ATOM 4182 N N . GLN A 1 524 ? -3.18 14.039 2.559 1 95.69 524 GLN A N 1
ATOM 4183 C CA . GLN A 1 524 ? -4.281 14.938 2.232 1 95.69 524 GLN A CA 1
ATOM 4184 C C . GLN A 1 524 ? -5.555 14.547 2.98 1 95.69 524 GLN A C 1
ATOM 4186 O O . GLN A 1 524 ? -6.219 15.398 3.574 1 95.69 524 GLN A O 1
ATOM 4191 N N . PHE A 1 525 ? -5.914 13.297 2.857 1 94.69 525 PHE A N 1
ATOM 4192 C CA . PHE A 1 525 ? -6.879 12.625 3.721 1 94.69 525 PHE A CA 1
ATOM 4193 C C . PHE A 1 525 ? -6.254 11.406 4.383 1 94.69 525 PHE A C 1
ATOM 4195 O O . PHE A 1 525 ? -5.363 10.773 3.812 1 94.69 525 PHE A O 1
ATOM 4202 N N . GLY A 1 526 ? -6.715 11.125 5.547 1 93.44 526 GLY A N 1
ATOM 4203 C CA . GLY A 1 526 ? -6.031 10.156 6.391 1 93.44 526 GLY A CA 1
ATOM 4204 C C . GLY A 1 526 ? -5.836 8.812 5.719 1 93.44 526 GLY A C 1
ATOM 4205 O O . GLY A 1 526 ? -4.777 8.188 5.852 1 93.44 526 GLY A O 1
ATOM 4206 N N . ASP A 1 527 ? -6.754 8.32 5.008 1 91.69 527 ASP A N 1
ATOM 4207 C CA . ASP A 1 527 ? -6.734 6.969 4.465 1 91.69 527 ASP A CA 1
ATOM 4208 C C . ASP A 1 527 ? -5.812 6.879 3.252 1 91.69 527 ASP A C 1
ATOM 4210 O O . ASP A 1 527 ? -5.512 5.781 2.777 1 91.69 527 ASP A O 1
ATOM 4214 N N . PHE A 1 528 ? -5.234 7.996 2.76 1 94.69 528 PHE A N 1
ATOM 4215 C CA . PHE A 1 528 ? -4.363 7.973 1.592 1 94.69 528 PHE A CA 1
ATOM 4216 C C . PHE A 1 528 ? -3.045 7.273 1.913 1 94.69 528 PHE A C 1
ATOM 4218 O O . PHE A 1 528 ? -2.33 6.84 1.007 1 94.69 528 PHE A O 1
ATOM 4225 N N . HIS A 1 529 ? -2.762 7.109 3.207 1 95.69 529 HIS A N 1
ATOM 4226 C CA . HIS A 1 529 ? -1.562 6.375 3.594 1 95.69 529 HIS A CA 1
ATOM 4227 C C . HIS A 1 529 ? -1.635 4.922 3.141 1 95.69 529 HIS A C 1
ATOM 4229 O O . HIS A 1 529 ? -0.619 4.223 3.113 1 95.69 529 HIS A O 1
ATOM 4235 N N . ASN A 1 530 ? -2.857 4.41 2.701 1 94.62 530 ASN A N 1
ATOM 4236 C CA . ASN A 1 530 ? -3.041 3.045 2.219 1 94.62 530 ASN A CA 1
ATOM 4237 C C . ASN A 1 530 ? -2.09 2.725 1.07 1 94.62 530 ASN A C 1
ATOM 4239 O O . ASN A 1 530 ? -1.644 1.585 0.927 1 94.62 530 ASN A O 1
ATOM 4243 N N . THR A 1 531 ? -1.801 3.717 0.322 1 95.94 531 THR A N 1
ATOM 4244 C CA . THR A 1 531 ? -0.938 3.504 -0.836 1 95.94 531 THR A CA 1
ATOM 4245 C C . THR A 1 531 ? 0.518 3.352 -0.405 1 95.94 531 THR A C 1
ATOM 4247 O O . THR A 1 531 ? 1.355 2.893 -1.185 1 95.94 531 THR A O 1
ATOM 4250 N N . ALA A 1 532 ? 0.841 3.666 0.863 1 97.25 532 ALA A N 1
ATOM 4251 C CA . ALA A 1 532 ? 2.199 3.572 1.392 1 97.25 532 ALA A CA 1
ATOM 4252 C C . ALA A 1 532 ? 2.268 2.592 2.559 1 97.25 532 ALA A C 1
ATOM 4254 O O . ALA A 1 532 ? 3.146 2.701 3.418 1 97.25 532 ALA A O 1
ATOM 4255 N N . GLN A 1 533 ? 1.386 1.643 2.57 1 96.75 533 GLN A N 1
ATOM 4256 C CA . GLN A 1 533 ? 1.262 0.729 3.703 1 96.75 533 GLN A CA 1
ATOM 4257 C C . GLN A 1 533 ? 2.551 -0.058 3.918 1 96.75 533 GLN A C 1
ATOM 4259 O O . GLN A 1 533 ? 2.9 -0.388 5.055 1 96.75 533 GLN A O 1
ATOM 4264 N N . CYS A 1 534 ? 3.293 -0.339 2.877 1 96.19 534 CYS A N 1
ATOM 4265 C CA . CYS A 1 534 ? 4.555 -1.062 2.984 1 96.19 534 CYS A CA 1
ATOM 4266 C C . CYS A 1 534 ? 5.547 -0.304 3.859 1 96.19 534 CYS A C 1
ATOM 4268 O O . CYS A 1 534 ? 6.238 -0.903 4.684 1 96.19 534 CYS A O 1
ATOM 4270 N N . ILE A 1 535 ? 5.609 1.016 3.705 1 97.88 535 ILE A N 1
ATOM 4271 C CA . ILE A 1 535 ? 6.512 1.845 4.5 1 97.88 535 ILE A CA 1
ATOM 4272 C C . ILE A 1 535 ? 6.098 1.797 5.969 1 97.88 535 ILE A C 1
ATOM 4274 O O . ILE A 1 535 ? 6.949 1.706 6.855 1 97.88 535 ILE A O 1
ATOM 4278 N N . ILE A 1 536 ? 4.852 1.807 6.199 1 97.75 536 ILE A N 1
ATOM 4279 C CA . ILE A 1 536 ? 4.328 1.835 7.562 1 97.75 536 ILE A CA 1
ATOM 4280 C C . ILE A 1 536 ? 4.582 0.49 8.242 1 97.75 536 ILE A C 1
ATOM 4282 O O . ILE A 1 536 ? 5.078 0.44 9.367 1 97.75 536 ILE A O 1
ATOM 4286 N N . ASP A 1 537 ? 4.332 -0.616 7.574 1 96.38 537 ASP A N 1
ATOM 4287 C CA . ASP A 1 537 ? 4.465 -1.949 8.156 1 96.38 537 ASP A CA 1
ATOM 4288 C C . ASP A 1 537 ? 5.93 -2.309 8.383 1 96.38 537 ASP A C 1
ATOM 4290 O O . ASP A 1 537 ? 6.297 -2.799 9.453 1 96.38 537 ASP A O 1
ATOM 4294 N N . GLN A 1 538 ? 6.746 -1.98 7.348 1 95.38 538 GLN A N 1
ATOM 4295 C CA . GLN A 1 538 ? 8.07 -2.592 7.312 1 95.38 538 GLN A CA 1
ATOM 4296 C C . GLN A 1 538 ? 9.117 -1.682 7.953 1 95.38 538 GLN A C 1
ATOM 4298 O O . GLN A 1 538 ? 10.125 -2.158 8.477 1 95.38 538 GLN A O 1
ATOM 4303 N N . PHE A 1 539 ? 8.883 -0.353 7.848 1 96.56 539 PHE A N 1
ATOM 4304 C CA . PHE A 1 539 ? 9.906 0.569 8.312 1 96.56 539 PHE A CA 1
ATOM 4305 C C . PHE A 1 539 ? 9.461 1.286 9.578 1 96.56 539 PHE A C 1
ATOM 4307 O O . PHE A 1 539 ? 10.195 1.341 10.57 1 96.56 539 PHE A O 1
ATOM 4314 N N . ILE A 1 540 ? 8.273 1.749 9.594 1 97.81 540 ILE A N 1
ATOM 4315 C CA . ILE A 1 540 ? 7.844 2.621 10.68 1 97.81 540 ILE A CA 1
ATOM 4316 C C . ILE A 1 540 ? 7.426 1.776 11.883 1 97.81 540 ILE A C 1
ATOM 4318 O O . ILE A 1 540 ? 7.898 2.002 13 1 97.81 540 ILE A O 1
ATOM 4322 N N . SER A 1 541 ? 6.574 0.822 11.672 1 96.62 541 SER A N 1
ATOM 4323 C CA . SER A 1 541 ? 6.035 0.001 12.75 1 96.62 541 SER A CA 1
ATOM 4324 C C . SER A 1 541 ? 7.102 -0.931 13.32 1 96.62 541 SER A C 1
ATOM 4326 O O . SER A 1 541 ? 7.191 -1.109 14.539 1 96.62 541 SER A O 1
ATOM 4328 N N . SER A 1 542 ? 7.961 -1.485 12.461 1 95.06 542 SER A N 1
ATOM 4329 C CA . SER A 1 542 ? 8.773 -2.619 12.891 1 95.06 542 SER A CA 1
ATOM 4330 C C . SER A 1 542 ? 10.266 -2.303 12.797 1 95.06 542 SER A C 1
ATOM 4332 O O . SER A 1 542 ? 11.102 -3.107 13.195 1 95.06 542 SER A O 1
ATOM 4334 N N . GLY A 1 543 ? 10.633 -1.111 12.258 1 93.19 543 GLY A N 1
ATOM 4335 C CA . GLY A 1 543 ? 12.023 -0.797 11.969 1 93.19 543 GLY A CA 1
ATOM 4336 C C . GLY A 1 543 ? 12.922 -0.915 13.188 1 93.19 543 GLY A C 1
ATOM 4337 O O . GLY A 1 543 ? 14.039 -1.436 13.094 1 93.19 543 GLY A O 1
ATOM 4338 N N . GLN A 1 544 ? 12.469 -0.425 14.312 1 92.69 544 GLN A N 1
ATOM 4339 C CA . GLN A 1 544 ? 13.297 -0.495 15.508 1 92.69 544 GLN A CA 1
ATOM 4340 C C . GLN A 1 544 ? 13.453 -1.936 15.984 1 92.69 544 GLN A C 1
ATOM 4342 O O . GLN A 1 544 ? 14.539 -2.342 16.406 1 92.69 544 GLN A O 1
ATOM 4347 N N . ALA A 1 545 ? 12.352 -2.674 15.969 1 91.69 545 ALA A N 1
ATOM 4348 C CA . ALA A 1 545 ? 12.398 -4.066 16.406 1 91.69 545 ALA A CA 1
ATOM 4349 C C . ALA A 1 545 ? 13.289 -4.902 15.5 1 91.69 545 ALA A C 1
ATOM 4351 O O . ALA A 1 545 ? 14.008 -5.789 15.969 1 91.69 545 ALA A O 1
ATOM 4352 N N . LYS A 1 546 ? 13.258 -4.656 14.242 1 90.19 546 LYS A N 1
ATOM 4353 C CA . LYS A 1 546 ? 13.977 -5.469 13.266 1 90.19 546 LYS A CA 1
ATOM 4354 C C . LYS A 1 546 ? 15.438 -5.059 13.18 1 90.19 546 LYS A C 1
ATOM 4356 O O . LYS A 1 546 ? 16.328 -5.914 13.078 1 90.19 546 LYS A O 1
ATOM 4361 N N . TRP A 1 547 ? 15.648 -3.689 13.164 1 89.06 547 TRP A N 1
ATOM 4362 C CA . TRP A 1 547 ? 16.969 -3.184 12.773 1 89.06 547 TRP A CA 1
ATOM 4363 C C . TRP A 1 547 ? 17.5 -2.219 13.828 1 89.06 547 TRP A C 1
ATOM 4365 O O . TRP A 1 547 ? 18.484 -1.5 13.578 1 89.06 547 TRP A O 1
ATOM 4375 N N . VAL A 1 548 ? 16.828 -2.01 14.992 1 86.5 548 VAL A N 1
ATOM 4376 C CA . VAL A 1 548 ? 17.219 -1.145 16.109 1 86.5 548 VAL A CA 1
ATOM 4377 C C . VAL A 1 548 ? 17.219 0.311 15.641 1 86.5 548 VAL A C 1
ATOM 4379 O O . VAL A 1 548 ? 18.031 1.116 16.125 1 86.5 548 VAL A O 1
ATOM 4382 N N . ARG A 1 549 ? 16.406 0.596 14.688 1 88.19 549 ARG A N 1
ATOM 4383 C CA . ARG A 1 549 ? 16.391 1.931 14.094 1 88.19 549 ARG A CA 1
ATOM 4384 C C . ARG A 1 549 ? 15.328 2.809 14.758 1 88.19 549 ARG A C 1
ATOM 4386 O O . ARG A 1 549 ? 14.133 2.656 14.492 1 88.19 549 ARG A O 1
ATOM 4393 N N . HIS A 1 550 ? 15.797 3.775 15.594 1 92.06 550 HIS A N 1
ATOM 4394 C CA . HIS A 1 550 ? 14.891 4.812 16.078 1 92.06 550 HIS A CA 1
ATOM 4395 C C . HIS A 1 550 ? 14.523 5.789 14.977 1 92.06 550 HIS A C 1
ATOM 4397 O O . HIS A 1 550 ? 15.328 6.059 14.078 1 92.06 550 HIS A O 1
ATOM 4403 N N . ASN A 1 551 ? 13.383 6.238 15 1 96.25 551 ASN A N 1
ATOM 4404 C CA . ASN A 1 551 ? 12.945 7.215 14.008 1 96.25 551 ASN A CA 1
ATOM 4405 C C . ASN A 1 551 ? 11.883 8.148 14.586 1 96.25 551 ASN A C 1
ATOM 4407 O O . ASN A 1 551 ? 10.953 7.703 15.258 1 96.25 551 ASN A O 1
ATOM 4411 N N . GLY A 1 552 ? 12.016 9.43 14.367 1 98 552 GLY A N 1
ATOM 4412 C CA . GLY A 1 552 ? 11.102 10.406 14.945 1 98 552 GLY A CA 1
ATOM 4413 C C . GLY A 1 552 ? 10.078 10.938 13.953 1 98 552 GLY A C 1
ATOM 4414 O O . GLY A 1 552 ? 9.5 12 14.164 1 98 552 GLY A O 1
ATOM 4415 N N . ILE A 1 553 ? 9.789 10.219 12.859 1 98.69 553 ILE A N 1
ATOM 4416 C CA . ILE A 1 553 ? 8.859 10.703 11.836 1 98.69 553 ILE A CA 1
ATOM 4417 C C . ILE A 1 553 ? 7.484 10.922 12.453 1 98.69 553 ILE A C 1
ATOM 4419 O O . ILE A 1 553 ? 7.082 10.203 13.367 1 98.69 553 ILE A O 1
ATOM 4423 N N . VAL A 1 554 ? 6.805 11.984 12.016 1 98.88 554 VAL A N 1
ATOM 4424 C CA . VAL A 1 554 ? 5.441 12.297 12.43 1 98.88 554 VAL A CA 1
ATOM 4425 C C . VAL A 1 554 ? 4.492 12.156 11.242 1 98.88 554 VAL A C 1
ATOM 4427 O O . VAL A 1 554 ? 4.719 12.75 10.188 1 98.88 554 VAL A O 1
ATOM 4430 N N . LEU A 1 555 ? 3.492 11.352 11.367 1 98.81 555 LEU A N 1
ATOM 4431 C CA . LEU A 1 555 ? 2.42 11.273 10.383 1 98.81 555 LEU A CA 1
ATOM 4432 C C . LEU A 1 555 ? 1.208 12.086 10.828 1 98.81 555 LEU A C 1
ATOM 4434 O O . LEU A 1 555 ? 0.674 11.859 11.914 1 98.81 555 LEU A O 1
ATOM 4438 N N . LEU A 1 556 ? 0.853 13.055 10.078 1 98.81 556 LEU A N 1
ATOM 4439 C CA . LEU A 1 556 ? -0.382 13.805 10.289 1 98.81 556 LEU A CA 1
ATOM 4440 C C . LEU A 1 556 ? -1.495 13.281 9.391 1 98.81 556 LEU A C 1
ATOM 4442 O O . LEU A 1 556 ? -1.43 13.422 8.164 1 98.81 556 LEU A O 1
ATOM 4446 N N . LEU A 1 557 ? -2.557 12.711 9.992 1 98.38 557 LEU A N 1
ATOM 4447 C CA . LEU A 1 557 ? -3.576 11.992 9.234 1 98.38 557 LEU A CA 1
ATOM 4448 C C . LEU A 1 557 ? -4.965 12.547 9.531 1 98.38 557 LEU A C 1
ATOM 4450 O O . LEU A 1 557 ? -5.578 12.188 10.539 1 98.38 557 LEU A O 1
ATOM 4454 N N . PRO A 1 558 ? -5.535 13.352 8.648 1 97.5 558 PRO A N 1
ATOM 4455 C CA . PRO A 1 558 ? -6.875 13.898 8.867 1 97.5 558 PRO A CA 1
ATOM 4456 C C . PRO A 1 558 ? -7.934 12.812 9.039 1 97.5 558 PRO A C 1
ATOM 4458 O O . PRO A 1 558 ? -8.008 11.883 8.234 1 97.5 558 PRO A O 1
ATOM 4461 N N . HIS A 1 559 ? -8.734 12.945 10.086 1 97.38 559 HIS A N 1
ATOM 4462 C CA . HIS A 1 559 ? -9.688 11.914 10.492 1 97.38 559 HIS A CA 1
ATOM 4463 C C . HIS A 1 559 ? -10.961 12.539 11.055 1 97.38 559 HIS A C 1
ATOM 4465 O O . HIS A 1 559 ? -10.898 13.477 11.859 1 97.38 559 HIS A O 1
ATOM 4471 N N . GLY A 1 560 ? -12.117 12.062 10.578 1 96 560 GLY A N 1
ATOM 4472 C CA . GLY A 1 560 ? -13.422 12.5 11.07 1 96 560 GLY A CA 1
ATOM 4473 C C . GLY A 1 560 ? -14.562 12.133 10.141 1 96 560 GLY A C 1
ATOM 4474 O O . GLY A 1 560 ? -14.445 12.281 8.922 1 96 560 GLY A O 1
ATOM 4475 N N . MET A 1 561 ? -15.641 11.531 10.695 1 94.75 561 MET A N 1
ATOM 4476 C CA . MET A 1 561 ? -16.812 11.172 9.906 1 94.75 561 MET A CA 1
ATOM 4477 C C . MET A 1 561 ? -17.734 12.383 9.711 1 94.75 561 MET A C 1
ATOM 4479 O O . MET A 1 561 ? -18.219 12.953 10.68 1 94.75 561 MET A O 1
ATOM 4483 N N . GLU A 1 562 ? -17.953 12.766 8.469 1 91 562 GLU A N 1
ATOM 4484 C CA . GLU A 1 562 ? -18.766 13.945 8.164 1 91 562 GLU A CA 1
ATOM 4485 C C . GLU A 1 562 ? -19.75 13.664 7.051 1 91 562 GLU A C 1
ATOM 4487 O O . GLU A 1 562 ? -20.312 14.594 6.453 1 91 562 GLU A O 1
ATOM 4492 N N . GLY A 1 563 ? -19.906 12.391 6.734 1 89.19 563 GLY A N 1
ATOM 4493 C CA . GLY A 1 563 ? -20.859 12.008 5.699 1 89.19 563 GLY A CA 1
ATOM 4494 C C . GLY A 1 563 ? -20.359 12.297 4.297 1 89.19 563 GLY A C 1
ATOM 4495 O O . GLY A 1 563 ? -21.156 12.539 3.387 1 89.19 563 GLY A O 1
ATOM 4496 N N . MET A 1 564 ? -19.062 12.297 4.125 1 88.38 564 MET A N 1
ATOM 4497 C CA . MET A 1 564 ? -18.469 12.648 2.838 1 88.38 564 MET A CA 1
ATOM 4498 C C . MET A 1 564 ? -17.828 11.43 2.178 1 88.38 564 MET A C 1
ATOM 4500 O O . MET A 1 564 ? -16.953 11.562 1.323 1 88.38 564 MET A O 1
ATOM 4504 N N . GLY A 1 565 ? -18.203 10.234 2.637 1 89.94 565 GLY A N 1
ATOM 4505 C CA . GLY A 1 565 ? -17.703 9.023 2.004 1 89.94 565 GLY A CA 1
ATOM 4506 C C . GLY A 1 565 ? -16.594 8.359 2.799 1 89.94 565 GLY A C 1
ATOM 4507 O O . GLY A 1 565 ? -16 8.969 3.686 1 89.94 565 GLY A O 1
ATOM 4508 N N . PRO A 1 566 ? -16.25 7.125 2.518 1 90.75 566 PRO A N 1
ATOM 4509 C CA . PRO A 1 566 ? -15.32 6.332 3.322 1 90.75 566 PRO A CA 1
ATOM 4510 C C . PRO A 1 566 ? -13.883 6.82 3.209 1 90.75 566 PRO A C 1
ATOM 4512 O O . PRO A 1 566 ? -13.188 6.961 4.223 1 90.75 566 PRO A O 1
ATOM 4515 N N . GLU A 1 567 ? -13.398 7.199 2.041 1 88.38 567 GLU A N 1
ATOM 4516 C CA . GLU A 1 567 ? -11.992 7.52 1.819 1 88.38 567 GLU A CA 1
ATOM 4517 C C . GLU A 1 567 ? -11.625 8.859 2.441 1 88.38 567 GLU A C 1
ATOM 4519 O O . GLU A 1 567 ? -10.461 9.102 2.771 1 88.38 567 GLU A O 1
ATOM 4524 N N . HIS A 1 568 ? -12.609 9.664 2.668 1 89.44 568 HIS A N 1
ATOM 4525 C CA . HIS A 1 568 ? -12.359 10.992 3.213 1 89.44 568 HIS A CA 1
ATOM 4526 C C . HIS A 1 568 ? -12.664 11.047 4.707 1 89.44 568 HIS A C 1
ATOM 4528 O O . HIS A 1 568 ? -12.594 12.109 5.324 1 89.44 568 HIS A O 1
ATOM 4534 N N . SER A 1 569 ? -12.961 9.953 5.254 1 94.19 569 SER A N 1
ATOM 4535 C CA . SER A 1 569 ? -13.5 10.023 6.605 1 94.19 569 SER A CA 1
ATOM 4536 C C . SER A 1 569 ? -12.523 9.43 7.621 1 94.19 569 SER A C 1
ATOM 4538 O O . SER A 1 569 ? -12.336 9.984 8.703 1 94.19 569 SER A O 1
ATOM 4540 N N . SER A 1 570 ? -11.891 8.344 7.273 1 95.69 570 SER A N 1
ATOM 4541 C CA . SER A 1 570 ? -11.188 7.609 8.312 1 95.69 570 SER A CA 1
ATOM 4542 C C . SER A 1 570 ? -9.711 7.422 7.957 1 95.69 570 SER A C 1
ATOM 4544 O O . SER A 1 570 ? -9.391 6.984 6.852 1 95.69 570 SER A O 1
ATOM 4546 N N . ALA A 1 571 ? -8.875 7.707 8.922 1 97.19 571 ALA A N 1
ATOM 4547 C CA . ALA A 1 571 ? -7.449 7.418 8.781 1 97.19 571 ALA A CA 1
ATOM 4548 C C . ALA A 1 571 ? -7.133 5.992 9.227 1 97.19 571 ALA A C 1
ATOM 4550 O O . ALA A 1 571 ? -5.965 5.617 9.352 1 97.19 571 ALA A O 1
ATOM 4551 N N . ARG A 1 572 ? -8.172 5.176 9.547 1 96.75 572 ARG A N 1
ATOM 4552 C CA . ARG A 1 572 ? -8.039 3.781 9.953 1 96.75 572 ARG A CA 1
ATOM 4553 C C . ARG A 1 572 ? -7.16 3.652 11.195 1 96.75 572 ARG A C 1
ATOM 4555 O O . ARG A 1 572 ? -6.191 2.887 11.203 1 96.75 572 ARG A O 1
ATOM 4562 N N . PRO A 1 573 ? -7.504 4.348 12.242 1 97.62 573 PRO A N 1
ATOM 4563 C CA . PRO A 1 573 ? -6.68 4.246 13.445 1 97.62 573 PRO A CA 1
ATOM 4564 C C . PRO A 1 573 ? -6.559 2.811 13.961 1 97.62 573 PRO A C 1
ATOM 4566 O O . PRO A 1 573 ? -5.547 2.451 14.57 1 97.62 573 PRO A O 1
ATOM 4569 N N . GLU A 1 574 ? -7.617 1.954 13.688 1 97.19 574 GLU A N 1
ATOM 4570 C CA . GLU A 1 574 ? -7.641 0.571 14.148 1 97.19 574 GLU A CA 1
ATOM 4571 C C . GLU A 1 574 ? -6.434 -0.206 13.633 1 97.19 574 GLU A C 1
ATOM 4573 O O . GLU A 1 574 ? -5.938 -1.113 14.305 1 97.19 574 GLU A O 1
ATOM 4578 N N . ARG A 1 575 ? -5.977 0.116 12.5 1 96.25 575 ARG A N 1
ATOM 4579 C CA . ARG A 1 575 ? -4.848 -0.595 11.906 1 96.25 575 ARG A CA 1
ATOM 4580 C C . ARG A 1 575 ? -3.555 -0.296 12.656 1 96.25 575 ARG A C 1
ATOM 4582 O O . ARG A 1 575 ? -2.752 -1.198 12.906 1 96.25 575 ARG A O 1
ATOM 4589 N N . PHE A 1 576 ? -3.32 0.971 12.969 1 97.94 576 PHE A N 1
ATOM 4590 C CA . PHE A 1 576 ? -2.148 1.347 13.75 1 97.94 576 PHE A CA 1
ATOM 4591 C C . PHE A 1 576 ? -2.195 0.708 15.133 1 97.94 576 PHE A C 1
ATOM 4593 O O . PHE A 1 576 ? -1.178 0.221 15.633 1 97.94 576 PHE A O 1
ATOM 4600 N N . LEU A 1 577 ? -3.355 0.729 15.703 1 98.06 577 LEU A N 1
ATOM 4601 C CA . LEU A 1 577 ? -3.514 0.203 17.047 1 98.06 577 LEU A CA 1
ATOM 4602 C C . LEU A 1 577 ? -3.309 -1.308 17.078 1 98.06 577 LEU A C 1
ATOM 4604 O O . LEU A 1 577 ? -2.729 -1.846 18.016 1 98.06 577 LEU A O 1
ATOM 4608 N N . GLN A 1 578 ? -3.744 -1.969 16.031 1 96.62 578 GLN A N 1
ATOM 4609 C CA . GLN A 1 578 ? -3.557 -3.41 15.914 1 96.62 578 GLN A CA 1
ATOM 4610 C C . GLN A 1 578 ? -2.076 -3.77 15.852 1 96.62 578 GLN A C 1
ATOM 4612 O O . GLN A 1 578 ? -1.658 -4.809 16.359 1 96.62 578 GLN A O 1
ATOM 4617 N N . MET A 1 579 ? -1.261 -2.914 15.336 1 96.75 579 MET A N 1
ATOM 4618 C CA . MET A 1 579 ? 0.163 -3.164 15.125 1 96.75 579 MET A CA 1
ATOM 4619 C C . MET A 1 579 ? 0.973 -2.719 16.344 1 96.75 579 MET A C 1
ATOM 4621 O O . MET A 1 579 ? 2.191 -2.902 16.375 1 96.75 579 MET A O 1
ATOM 4625 N N . SER A 1 580 ? 0.314 -2.148 17.328 1 97.62 580 SER A N 1
ATOM 4626 C CA . SER A 1 580 ? 1.014 -1.713 18.531 1 97.62 580 SER A CA 1
ATOM 4627 C C . SER A 1 580 ? 1.45 -2.904 19.375 1 97.62 580 SER A C 1
ATOM 4629 O O . SER A 1 580 ? 0.724 -3.895 19.484 1 97.62 580 SER A O 1
ATOM 4631 N N . ASN A 1 581 ? 2.592 -2.84 20.016 1 95.81 581 ASN A N 1
ATOM 4632 C CA . ASN A 1 581 ? 3.207 -4.008 20.641 1 95.81 581 ASN A CA 1
ATOM 4633 C C . ASN A 1 581 ? 2.891 -4.074 22.141 1 95.81 581 ASN A C 1
ATOM 4635 O O . ASN A 1 581 ? 3.52 -4.832 22.875 1 95.81 581 ASN A O 1
ATOM 4639 N N . ASP A 1 582 ? 2.01 -3.338 22.656 1 93.38 582 ASP A N 1
ATOM 4640 C CA . ASP A 1 582 ? 1.642 -3.436 24.062 1 93.38 582 ASP A CA 1
ATOM 4641 C C . ASP A 1 582 ? 0.692 -4.609 24.297 1 93.38 582 ASP A C 1
ATOM 4643 O O . ASP A 1 582 ? -0.065 -4.992 23.406 1 93.38 582 ASP A O 1
ATOM 4647 N N . ASP A 1 583 ? 0.707 -5.152 25.406 1 93.62 583 ASP A N 1
ATOM 4648 C CA . ASP A 1 583 ? -0.144 -6.285 25.781 1 93.62 583 ASP A CA 1
ATOM 4649 C C . ASP A 1 583 ? -1.444 -5.809 26.422 1 93.62 583 ASP A C 1
ATOM 4651 O O . ASP A 1 583 ? -1.426 -5.188 27.484 1 93.62 583 ASP A O 1
ATOM 4655 N N . SER A 1 584 ? -2.527 -6.184 25.875 1 91.5 584 SER A N 1
ATOM 4656 C CA . SER A 1 584 ? -3.834 -5.719 26.328 1 91.5 584 SER A CA 1
ATOM 4657 C C . SER A 1 584 ? -4.211 -6.344 27.672 1 91.5 584 SER A C 1
ATOM 4659 O O . SER A 1 584 ? -5.047 -5.805 28.391 1 91.5 584 SER A O 1
ATOM 4661 N N . ASP A 1 585 ? -3.602 -7.445 28.062 1 91.44 585 ASP A N 1
ATOM 4662 C CA . ASP A 1 585 ? -4.016 -8.203 29.25 1 91.44 585 ASP A CA 1
ATOM 4663 C C . ASP A 1 585 ? -3.061 -7.957 30.406 1 91.44 585 ASP A C 1
ATOM 4665 O O . ASP A 1 585 ? -3.266 -8.484 31.5 1 91.44 585 ASP A O 1
ATOM 4669 N N . ALA A 1 586 ? -2.078 -7.184 30.188 1 91 586 ALA A N 1
ATOM 4670 C CA . ALA A 1 586 ? -1.101 -6.918 31.234 1 91 586 ALA A CA 1
ATOM 4671 C C . ALA A 1 586 ? -1.283 -5.52 31.812 1 91 586 ALA A C 1
ATOM 4673 O O . ALA A 1 586 ? -1.328 -4.535 31.078 1 91 586 ALA A O 1
ATOM 4674 N N . TYR A 1 587 ? -1.432 -5.496 33.125 1 92.75 587 TYR A N 1
ATOM 4675 C CA . TYR A 1 587 ? -1.406 -4.211 33.812 1 92.75 587 TYR A CA 1
ATOM 4676 C C . TYR A 1 587 ? 0.025 -3.777 34.094 1 92.75 587 TYR A C 1
ATOM 4678 O O . TYR A 1 587 ? 0.782 -4.508 34.75 1 92.75 587 TYR A O 1
ATOM 4686 N N . PRO A 1 588 ? 0.375 -2.66 33.656 1 92.31 588 PRO A N 1
ATOM 4687 C CA . PRO A 1 588 ? 1.785 -2.283 33.781 1 92.31 588 PRO A CA 1
ATOM 4688 C C . PRO A 1 588 ? 2.182 -1.948 35.219 1 92.31 588 PRO A C 1
ATOM 4690 O O . PRO A 1 588 ? 1.318 -1.644 36.062 1 92.31 588 PRO A O 1
ATOM 4693 N N . GLU A 1 589 ? 3.438 -2.09 35.469 1 91.06 589 GLU A N 1
ATOM 4694 C CA . GLU A 1 589 ? 4 -1.624 36.719 1 91.06 589 GLU A CA 1
ATOM 4695 C C . GLU A 1 589 ? 4.309 -0.13 36.656 1 91.06 589 GLU A C 1
ATOM 4697 O O . GLU A 1 589 ? 4.824 0.369 35.656 1 91.06 589 GLU A O 1
ATOM 4702 N N . PHE A 1 590 ? 3.883 0.517 37.75 1 91.19 590 PHE A N 1
ATOM 4703 C CA . PHE A 1 590 ? 4.066 1.963 37.75 1 91.19 590 PHE A CA 1
ATOM 4704 C C . PHE A 1 590 ? 5.34 2.34 38.5 1 91.19 590 PHE A C 1
ATOM 4706 O O . PHE A 1 590 ? 5.609 1.808 39.594 1 91.19 590 PHE A O 1
ATOM 4713 N N . SER A 1 591 ? 6.176 3.062 37.844 1 89.19 591 SER A N 1
ATOM 4714 C CA . SER A 1 591 ? 7.375 3.639 38.438 1 89.19 591 SER A CA 1
ATOM 4715 C C . SER A 1 591 ? 7.355 5.16 38.375 1 89.19 591 SER A C 1
ATOM 4717 O O . SER A 1 591 ? 6.406 5.75 37.844 1 89.19 591 SER A O 1
ATOM 4719 N N . GLU A 1 592 ? 8.391 5.766 38.938 1 88 592 GLU A N 1
ATOM 4720 C CA . GLU A 1 592 ? 8.492 7.219 38.875 1 88 592 GLU A CA 1
ATOM 4721 C C . GLU A 1 592 ? 8.594 7.727 37.438 1 88 592 GLU A C 1
ATOM 4723 O O . GLU A 1 592 ? 8.094 8.805 37.125 1 88 592 GLU A O 1
ATOM 4728 N N . GLN A 1 593 ? 9.125 6.938 36.625 1 91.19 593 GLN A N 1
ATOM 4729 C CA . GLN A 1 593 ? 9.32 7.316 35.25 1 91.19 593 GLN A CA 1
ATOM 4730 C C . GLN A 1 593 ? 8.359 6.562 34.312 1 91.19 593 GLN A C 1
ATOM 4732 O O . GLN A 1 593 ? 8.656 6.336 33.156 1 91.19 593 GLN A O 1
ATOM 4737 N N . PHE A 1 594 ? 7.227 6.242 34.781 1 93.75 594 PHE A N 1
ATOM 4738 C CA . PHE A 1 594 ? 6.285 5.371 34.094 1 93.75 594 PHE A CA 1
ATOM 4739 C C . PHE A 1 594 ? 5.891 5.957 32.75 1 93.75 594 PHE A C 1
ATOM 4741 O O . PHE A 1 594 ? 5.926 5.262 31.719 1 93.75 594 PHE A O 1
ATOM 4748 N N . GLU A 1 595 ? 5.574 7.223 32.75 1 94.25 595 GLU A N 1
ATOM 4749 C CA . GLU A 1 595 ? 5.062 7.867 31.547 1 94.25 595 GLU A CA 1
ATOM 4750 C C . GLU A 1 595 ? 6.074 7.801 30.406 1 94.25 595 GLU A C 1
ATOM 4752 O O . GLU A 1 595 ? 5.746 7.375 29.297 1 94.25 595 GLU A O 1
ATOM 4757 N N . VAL A 1 596 ? 7.277 8.156 30.656 1 96.06 596 VAL A N 1
ATOM 4758 C CA . VAL A 1 596 ? 8.32 8.18 29.625 1 96.06 596 VAL A CA 1
ATOM 4759 C C . VAL A 1 596 ? 8.75 6.754 29.297 1 96.06 596 VAL A C 1
ATOM 4761 O O . VAL A 1 596 ? 9.047 6.438 28.141 1 96.06 596 VAL A O 1
ATOM 4764 N N . SER A 1 597 ? 8.719 5.906 30.297 1 95 597 SER A N 1
ATOM 4765 C CA . SER A 1 597 ? 9.109 4.516 30.094 1 95 597 SER A CA 1
ATOM 4766 C C . SER A 1 597 ? 8.156 3.809 29.141 1 95 597 SER A C 1
ATOM 4768 O O . SER A 1 597 ? 8.578 3.029 28.281 1 95 597 SER A O 1
ATOM 4770 N N . GLN A 1 598 ? 6.887 4.051 29.266 1 95.69 598 GLN A N 1
ATOM 4771 C CA . GLN A 1 598 ? 5.926 3.414 28.375 1 95.69 598 GLN A CA 1
ATOM 4772 C C . GLN A 1 598 ? 6.105 3.898 26.938 1 95.69 598 GLN A C 1
ATOM 4774 O O . GLN A 1 598 ? 5.926 3.129 25.984 1 95.69 598 GLN A O 1
ATOM 4779 N N . LEU A 1 599 ? 6.438 5.18 26.828 1 97.06 599 LEU A N 1
ATOM 4780 C CA . LEU A 1 599 ? 6.691 5.727 25.5 1 97.06 599 LEU A CA 1
ATOM 4781 C C . LEU A 1 599 ? 7.918 5.07 24.875 1 97.06 599 LEU A C 1
ATOM 4783 O O . LEU A 1 599 ? 7.941 4.828 23.656 1 97.06 599 LEU A O 1
ATOM 4787 N N . TYR A 1 600 ? 8.906 4.812 25.656 1 95.88 600 TYR A N 1
ATOM 4788 C CA . TYR A 1 600 ? 10.141 4.199 25.188 1 95.88 600 TYR A CA 1
ATOM 4789 C C . TYR A 1 600 ? 9.906 2.754 24.766 1 95.88 600 TYR A C 1
ATOM 4791 O O . TYR A 1 600 ? 10.508 2.277 23.797 1 95.88 600 TYR A O 1
ATOM 4799 N N . GLU A 1 601 ? 9 2.104 25.453 1 94.31 601 GLU A N 1
ATOM 4800 C CA . GLU A 1 601 ? 8.805 0.672 25.25 1 94.31 601 GLU A CA 1
ATOM 4801 C C . GLU A 1 601 ? 7.883 0.406 24.062 1 94.31 601 GLU A C 1
ATOM 4803 O O . GLU A 1 601 ? 7.953 -0.658 23.438 1 94.31 601 GLU A O 1
ATOM 4808 N N . CYS A 1 602 ? 7.059 1.333 23.688 1 95.94 602 CYS A N 1
ATOM 4809 C CA . CYS A 1 602 ? 6.125 1.139 22.594 1 95.94 602 CYS A CA 1
ATOM 4810 C C . CYS A 1 602 ? 6.824 1.322 21.25 1 95.94 602 CYS A C 1
ATOM 4812 O O . CYS A 1 602 ? 7.883 1.948 21.172 1 95.94 602 CYS A O 1
ATOM 4814 N N . ASN A 1 603 ? 6.328 0.71 20.219 1 97.06 603 ASN A N 1
ATOM 4815 C CA . ASN A 1 603 ? 6.941 0.833 18.891 1 97.06 603 ASN A CA 1
ATOM 4816 C C . ASN A 1 603 ? 6.617 2.178 18.25 1 97.06 603 ASN A C 1
ATOM 4818 O O . ASN A 1 603 ? 7.348 2.645 17.375 1 97.06 603 ASN A O 1
ATOM 4822 N N . TRP A 1 604 ? 5.555 2.791 18.562 1 98.5 604 TRP A N 1
ATOM 4823 C CA . TRP A 1 604 ? 5.184 4.129 18.125 1 98.5 604 TRP A CA 1
ATOM 4824 C C . TRP A 1 604 ? 4.129 4.734 19.031 1 98.5 604 TRP A C 1
ATOM 4826 O O . TRP A 1 604 ? 3.65 4.078 19.969 1 98.5 604 TRP A O 1
ATOM 4836 N N . ILE A 1 605 ? 3.881 6.012 18.891 1 98.62 605 ILE A N 1
ATOM 4837 C CA . ILE A 1 605 ? 2.898 6.742 19.688 1 98.62 605 ILE A CA 1
ATOM 4838 C C . ILE A 1 605 ? 1.698 7.102 18.812 1 98.62 605 ILE A C 1
ATOM 4840 O O . ILE A 1 605 ? 1.86 7.648 17.719 1 98.62 605 ILE A O 1
ATOM 4844 N N . VAL A 1 606 ? 0.487 6.758 19.219 1 98.75 606 VAL A N 1
ATOM 4845 C CA . VAL A 1 606 ? -0.737 7.098 18.5 1 98.75 606 VAL A CA 1
ATOM 4846 C C . VAL A 1 606 ? -1.583 8.047 19.344 1 98.75 606 VAL A C 1
ATOM 4848 O O . VAL A 1 606 ? -1.939 7.73 20.469 1 98.75 606 VAL A O 1
ATOM 4851 N N . VAL A 1 607 ? -1.913 9.211 18.812 1 98.81 607 VAL A N 1
ATOM 4852 C CA . VAL A 1 607 ? -2.691 10.188 19.562 1 98.81 607 VAL A CA 1
ATOM 4853 C C . VAL A 1 607 ? -3.852 10.695 18.703 1 98.81 607 VAL A C 1
ATOM 4855 O O . VAL A 1 607 ? -3.805 10.609 17.469 1 98.81 607 VAL A O 1
ATOM 4858 N N . ASN A 1 608 ? -4.902 11.086 19.266 1 98.56 608 ASN A N 1
ATOM 4859 C CA . ASN A 1 608 ? -6.059 11.773 18.703 1 98.56 608 ASN A CA 1
ATOM 4860 C C . ASN A 1 608 ? -6.492 12.945 19.578 1 98.56 608 ASN A C 1
ATOM 4862 O O . ASN A 1 608 ? -7.43 12.82 20.359 1 98.56 608 ASN A O 1
ATOM 4866 N N . CYS A 1 609 ? -5.902 14.086 19.359 1 98.19 609 CYS A N 1
ATOM 4867 C CA . CYS A 1 609 ? -6.082 15.25 20.219 1 98.19 609 CYS A CA 1
ATOM 4868 C C . CYS A 1 609 ? -7.449 15.891 20 1 98.19 609 CYS A C 1
ATOM 4870 O O . CYS A 1 609 ? -7.93 15.953 18.875 1 98.19 609 CYS A O 1
ATOM 4872 N N . SER A 1 610 ? -8.055 16.359 21.078 1 97.75 610 SER A N 1
ATOM 4873 C CA . SER A 1 610 ? -9.352 17.016 20.969 1 97.75 610 SER A CA 1
ATOM 4874 C C . SER A 1 610 ? -9.219 18.531 21.141 1 97.75 610 SER A C 1
ATOM 4876 O O . SER A 1 610 ? -10.172 19.266 20.922 1 97.75 610 SER A O 1
ATOM 4878 N N . THR A 1 611 ? -8 19.016 21.5 1 98 611 THR A N 1
ATOM 4879 C CA . THR A 1 611 ? -7.801 20.438 21.688 1 98 611 THR A CA 1
ATOM 4880 C C . THR A 1 611 ? -6.531 20.906 20.969 1 98 611 THR A C 1
ATOM 4882 O O . THR A 1 611 ? -5.566 20.156 20.844 1 98 611 THR A O 1
ATOM 4885 N N . PRO A 1 612 ? -6.5 22.172 20.562 1 98.31 612 PRO A N 1
ATOM 4886 C CA . PRO A 1 612 ? -5.289 22.734 19.953 1 98.31 612 PRO A CA 1
ATOM 4887 C C . PRO A 1 612 ? -4.09 22.703 20.906 1 98.31 612 PRO A C 1
ATOM 4889 O O . PRO A 1 612 ? -2.963 22.453 20.453 1 98.31 612 PRO A O 1
ATOM 4892 N N . ALA A 1 613 ? -4.328 22.938 22.188 1 98.69 613 ALA A N 1
ATOM 4893 C CA . ALA A 1 613 ? -3.23 22.938 23.156 1 98.69 613 ALA A CA 1
ATOM 4894 C C . ALA A 1 613 ? -2.535 21.578 23.203 1 98.69 613 ALA A C 1
ATOM 4896 O O . ALA A 1 613 ? -1.304 21.516 23.25 1 98.69 613 ALA A O 1
ATOM 4897 N N . ASN A 1 614 ? -3.301 20.547 23.266 1 98.69 614 ASN A N 1
ATOM 4898 C CA . ASN A 1 614 ? -2.705 19.219 23.297 1 98.69 614 ASN A CA 1
ATOM 4899 C C . ASN A 1 614 ? -1.938 18.922 22.016 1 98.69 614 ASN A C 1
ATOM 4901 O O . ASN A 1 614 ? -0.93 18.203 22.047 1 98.69 614 ASN A O 1
ATOM 4905 N N . TYR A 1 615 ? -2.471 19.391 20.906 1 98.69 615 TYR A N 1
ATOM 4906 C CA . TYR A 1 615 ? -1.755 19.25 19.641 1 98.69 615 TYR A CA 1
ATOM 4907 C C . TYR A 1 615 ? -0.409 19.969 19.703 1 98.69 615 TYR A C 1
ATOM 4909 O O . TYR A 1 615 ? 0.611 19.406 19.281 1 98.69 615 TYR A O 1
ATOM 4917 N N . PHE A 1 616 ? -0.395 21.234 20.281 1 98.69 616 PHE A N 1
ATOM 4918 C CA . PHE A 1 616 ? 0.825 21.984 20.516 1 98.69 616 PHE A CA 1
ATOM 4919 C C . PHE A 1 616 ? 1.807 21.188 21.359 1 98.69 616 PHE A C 1
ATOM 4921 O O . PHE A 1 616 ? 2.971 21.031 20.984 1 98.69 616 PHE A O 1
ATOM 4928 N N . HIS A 1 617 ? 1.352 20.594 22.391 1 98.88 617 HIS A N 1
ATOM 4929 C CA . HIS A 1 617 ? 2.197 19.906 23.359 1 98.88 617 HIS A CA 1
ATOM 4930 C C . HIS A 1 617 ? 2.781 18.625 22.766 1 98.88 617 HIS A C 1
ATOM 4932 O O . HIS A 1 617 ? 3.941 18.297 23.031 1 98.88 617 HIS A O 1
ATOM 4938 N N . VAL A 1 618 ? 1.989 17.875 22.016 1 98.81 618 VAL A N 1
ATOM 4939 C CA . VAL A 1 618 ? 2.459 16.578 21.531 1 98.81 618 VAL A CA 1
ATOM 4940 C C . VAL A 1 618 ? 3.551 16.766 20.484 1 98.81 618 VAL A C 1
ATOM 4942 O O . VAL A 1 618 ? 4.488 15.977 20.406 1 98.81 618 VAL A O 1
ATOM 4945 N N . LEU A 1 619 ? 3.445 17.797 19.688 1 98.81 619 LEU A N 1
ATOM 4946 C CA . LEU A 1 619 ? 4.48 18.094 18.703 1 98.81 619 LEU A CA 1
ATOM 4947 C C . LEU A 1 619 ? 5.789 18.484 19.391 1 98.81 619 LEU A C 1
ATOM 4949 O O . LEU A 1 619 ? 6.863 18.047 18.969 1 98.81 619 LEU A O 1
ATOM 4953 N N . ARG A 1 620 ? 5.699 19.297 20.391 1 98.69 620 ARG A N 1
ATOM 4954 C CA . ARG A 1 620 ? 6.898 19.672 21.125 1 98.69 620 ARG A CA 1
ATOM 4955 C C . ARG A 1 620 ? 7.488 18.484 21.875 1 98.69 620 ARG A C 1
ATOM 4957 O O . ARG A 1 620 ? 8.711 18.328 21.938 1 98.69 620 ARG A O 1
ATOM 4964 N N . ARG A 1 621 ? 6.594 17.625 22.469 1 98.62 621 ARG A N 1
ATOM 4965 C CA . ARG A 1 621 ? 7.059 16.453 23.188 1 98.62 621 ARG A CA 1
ATOM 4966 C C . ARG A 1 621 ? 7.887 15.539 22.297 1 98.62 621 ARG A C 1
ATOM 4968 O O . ARG A 1 621 ? 8.844 14.914 22.734 1 98.62 621 ARG A O 1
ATOM 4975 N N . GLN A 1 622 ? 7.535 15.484 21.016 1 98.38 622 GLN A N 1
ATOM 4976 C CA . GLN A 1 622 ? 8.227 14.641 20.047 1 98.38 622 GLN A CA 1
ATOM 4977 C C . GLN A 1 622 ? 9.719 14.969 20 1 98.38 622 GLN A C 1
ATOM 4979 O O . GLN A 1 622 ? 10.547 14.086 19.781 1 98.38 622 GLN A O 1
ATOM 4984 N N . ILE A 1 623 ? 10.07 16.203 20.219 1 97.31 623 ILE A N 1
ATOM 4985 C CA . ILE A 1 623 ? 11.445 16.672 20.125 1 97.31 623 ILE A CA 1
ATOM 4986 C C . ILE A 1 623 ? 12.094 16.641 21.5 1 97.31 623 ILE A C 1
ATOM 4988 O O . ILE A 1 623 ? 13.305 16.438 21.625 1 97.31 623 ILE A O 1
ATOM 4992 N N . LEU A 1 624 ? 11.305 16.781 22.547 1 97.19 624 LEU A N 1
ATOM 4993 C CA . LEU A 1 624 ? 11.852 16.922 23.891 1 97.19 624 LEU A CA 1
ATOM 4994 C C . LEU A 1 624 ? 12.125 15.555 24.516 1 97.19 624 LEU A C 1
ATOM 4996 O O . LEU A 1 624 ? 12.859 15.461 25.5 1 97.19 624 LEU A O 1
ATOM 5000 N N . LEU A 1 625 ? 11.547 14.477 23.984 1 97.25 625 LEU A N 1
ATOM 5001 C CA . LEU A 1 625 ? 11.82 13.133 24.469 1 97.25 625 LEU A CA 1
ATOM 5002 C C . LEU A 1 625 ? 13.289 12.766 24.281 1 97.25 625 LEU A C 1
ATOM 5004 O O . LEU A 1 625 ? 13.898 13.156 23.281 1 97.25 625 LEU A O 1
ATOM 5008 N N . PRO A 1 626 ? 13.875 12.031 25.172 1 96.06 626 PRO A N 1
ATOM 5009 C CA . PRO A 1 626 ? 15.289 11.664 25.062 1 96.06 626 PRO A CA 1
ATOM 5010 C C . PRO A 1 626 ? 15.523 10.5 24.094 1 96.06 626 PRO A C 1
ATOM 5012 O O . PRO A 1 626 ? 16.594 9.906 24.078 1 96.06 626 PRO A O 1
ATOM 5015 N N . PHE A 1 627 ? 14.586 10.07 23.375 1 96.5 627 PHE A N 1
ATOM 5016 C CA . PHE A 1 627 ? 14.617 9.062 22.328 1 96.5 627 PHE A CA 1
ATOM 5017 C C . PHE A 1 627 ? 13.656 9.438 21.203 1 96.5 627 PHE A C 1
ATOM 5019 O O . PHE A 1 627 ? 12.992 10.477 21.266 1 96.5 627 PHE A O 1
ATOM 5026 N N . ARG A 1 628 ? 13.688 8.711 20.156 1 97.5 628 ARG A N 1
ATOM 5027 C CA . ARG A 1 628 ? 12.773 8.969 19.047 1 97.5 628 ARG A CA 1
ATOM 5028 C C . ARG A 1 628 ? 11.914 7.75 18.75 1 97.5 628 ARG A C 1
ATOM 5030 O O . ARG A 1 628 ? 12.422 6.633 18.656 1 97.5 628 ARG A O 1
ATOM 5037 N N . LYS A 1 629 ? 10.609 7.93 18.734 1 97.94 629 LYS A N 1
ATOM 5038 C CA . LYS A 1 629 ? 9.578 7 18.281 1 97.94 629 LYS A CA 1
ATOM 5039 C C . LYS A 1 629 ? 8.648 7.66 17.266 1 97.94 629 LYS A C 1
ATOM 5041 O O . LYS A 1 629 ? 8.336 8.844 17.391 1 97.94 629 LYS A O 1
ATOM 5046 N N . PRO A 1 630 ? 8.266 6.883 16.234 1 98.62 630 PRO A N 1
ATOM 5047 C CA . PRO A 1 630 ? 7.289 7.492 15.336 1 98.62 630 PRO A CA 1
ATOM 5048 C C . PRO A 1 630 ? 6.035 7.98 16.062 1 98.62 630 PRO A C 1
ATOM 5050 O O . PRO A 1 630 ? 5.605 7.363 17.031 1 98.62 630 PRO A O 1
ATOM 5053 N N . LEU A 1 631 ? 5.527 9.07 15.586 1 98.88 631 LEU A N 1
ATOM 5054 C CA . LEU A 1 631 ? 4.312 9.656 16.141 1 98.88 631 LEU A CA 1
ATOM 5055 C C . LEU A 1 631 ? 3.197 9.68 15.102 1 98.88 631 LEU A C 1
ATOM 5057 O O . LEU A 1 631 ? 3.346 10.289 14.039 1 98.88 631 LEU A O 1
ATOM 5061 N N . ILE A 1 632 ? 2.111 8.977 15.352 1 98.75 632 ILE A N 1
ATOM 5062 C CA . ILE A 1 632 ? 0.924 8.961 14.5 1 98.75 632 ILE A CA 1
ATOM 5063 C C . ILE A 1 632 ? -0.146 9.875 15.094 1 98.75 632 ILE A C 1
ATOM 5065 O O . ILE A 1 632 ? -0.693 9.594 16.156 1 98.75 632 ILE A O 1
ATOM 5069 N N . VAL A 1 633 ? -0.481 10.922 14.383 1 98.75 633 VAL A N 1
ATOM 5070 C CA . VAL A 1 633 ? -1.449 11.898 14.875 1 98.75 633 VAL A CA 1
ATOM 5071 C C . VAL A 1 633 ? -2.695 11.883 14 1 98.75 633 VAL A C 1
ATOM 5073 O O . VAL A 1 633 ? -2.625 12.195 12.805 1 98.75 633 VAL A O 1
ATOM 5076 N N . LEU A 1 634 ? -3.836 11.5 14.539 1 98.38 634 LEU A N 1
ATOM 5077 C CA . LEU A 1 634 ? -5.113 11.719 13.867 1 98.38 634 LEU A CA 1
ATOM 5078 C C . LEU A 1 634 ? -5.551 13.18 13.992 1 98.38 634 LEU A C 1
ATOM 5080 O O . LEU A 1 634 ? -6.055 13.594 15.031 1 98.38 634 LEU A O 1
ATOM 5084 N N . THR A 1 635 ? -5.398 13.867 12.906 1 97.56 635 THR A N 1
ATOM 5085 C CA . THR A 1 635 ? -5.688 15.297 12.938 1 97.56 635 THR A CA 1
ATOM 5086 C C . THR A 1 635 ? -7.133 15.57 12.531 1 97.56 635 THR A C 1
ATOM 5088 O O . THR A 1 635 ? -7.727 14.789 11.781 1 97.56 635 THR A O 1
ATOM 5091 N N . PRO A 1 636 ? -7.676 16.641 13 1 94.62 636 PRO A N 1
ATOM 5092 C CA . PRO A 1 636 ? -9.102 16.875 12.758 1 94.62 636 PRO A CA 1
ATOM 5093 C C . PRO A 1 636 ? -9.375 17.516 11.398 1 94.62 636 PRO A C 1
ATOM 5095 O O . PRO A 1 636 ? -8.445 18 10.742 1 94.62 636 PRO A O 1
ATOM 5098 N N . LYS A 1 637 ? -10.656 17.516 11.055 1 94.19 637 LYS A N 1
ATOM 5099 C CA . LYS A 1 637 ? -11.148 18.234 9.875 1 94.19 637 LYS A CA 1
ATOM 5100 C C . LYS A 1 637 ? -12.07 19.375 10.281 1 94.19 637 LYS A C 1
ATOM 5102 O O . LYS A 1 637 ? -11.625 20.516 10.469 1 94.19 637 LYS A O 1
ATOM 5107 N N . SER A 1 638 ? -13.273 19.016 10.734 1 92.19 638 SER A N 1
ATOM 5108 C CA . SER A 1 638 ? -14.258 20.031 11.102 1 92.19 638 SER A CA 1
ATOM 5109 C C . SER A 1 638 ? -13.828 20.781 12.352 1 92.19 638 SER A C 1
ATOM 5111 O O . SER A 1 638 ? -14.211 21.938 12.555 1 92.19 638 SER A O 1
ATOM 5113 N N . LEU A 1 639 ? -12.961 20.188 13.18 1 94.69 639 LEU A N 1
ATOM 5114 C CA . LEU A 1 639 ? -12.531 20.828 14.422 1 94.69 639 LEU A CA 1
ATOM 5115 C C . LEU A 1 639 ? -11.594 21.984 14.133 1 94.69 639 LEU A C 1
ATOM 5117 O O . LEU A 1 639 ? -11.352 22.828 15 1 94.69 639 LEU A O 1
ATOM 5121 N N . LEU A 1 640 ? -11.125 22.047 12.961 1 96.06 640 LEU A N 1
ATOM 5122 C CA . LEU A 1 640 ? -10.18 23.094 12.594 1 96.06 640 LEU A CA 1
ATOM 5123 C C . LEU A 1 640 ? -10.82 24.469 12.719 1 96.06 640 LEU A C 1
ATOM 5125 O O . LEU A 1 640 ? -10.125 25.453 12.977 1 96.06 640 LEU A O 1
ATOM 5129 N N . ARG A 1 641 ? -12.211 24.469 12.602 1 92.25 641 ARG A N 1
ATOM 5130 C CA . ARG A 1 641 ? -12.922 25.75 12.641 1 92.25 641 ARG A CA 1
ATOM 5131 C C . ARG A 1 641 ? -14.023 25.719 13.688 1 92.25 641 ARG A C 1
ATOM 5133 O O . ARG A 1 641 ? -14.828 26.656 13.781 1 92.25 641 ARG A O 1
ATOM 5140 N N . HIS A 1 642 ? -14.07 24.703 14.367 1 94.56 642 HIS A N 1
ATOM 5141 C CA . HIS A 1 642 ? -15.117 24.594 15.375 1 94.56 642 HIS A CA 1
ATOM 5142 C C . HIS A 1 642 ? -14.938 25.656 16.469 1 94.56 642 HIS A C 1
ATOM 5144 O O . HIS A 1 642 ? -13.852 25.812 17.016 1 94.56 642 HIS A O 1
ATOM 5150 N N . PRO A 1 643 ? -15.977 26.375 16.781 1 94.06 643 PRO A N 1
ATOM 5151 C CA . PRO A 1 643 ? -15.852 27.5 17.703 1 94.06 643 PRO A CA 1
ATOM 5152 C C . PRO A 1 643 ? -15.422 27.062 19.109 1 94.06 643 PRO A C 1
ATOM 5154 O O . PRO A 1 643 ? -14.773 27.828 19.828 1 94.06 643 PRO A O 1
ATOM 5157 N N . GLU A 1 644 ? -15.773 25.844 19.438 1 94.38 644 GLU A N 1
ATOM 5158 C CA . GLU A 1 644 ? -15.461 25.375 20.781 1 94.38 644 GLU A CA 1
ATOM 5159 C C . GLU A 1 644 ? -14.117 24.641 20.812 1 94.38 644 GLU A C 1
ATOM 5161 O O . GLU A 1 644 ? -13.594 24.344 21.891 1 94.38 644 GLU A O 1
ATOM 5166 N N . ALA A 1 645 ? -13.555 24.375 19.734 1 95.62 645 ALA A N 1
ATOM 5167 C CA . ALA A 1 645 ? -12.273 23.688 19.688 1 95.62 645 ALA A CA 1
ATOM 5168 C C . ALA A 1 645 ? -11.109 24.672 19.688 1 95.62 645 ALA A C 1
ATOM 5170 O O . ALA A 1 645 ? -10.297 24.688 18.766 1 95.62 645 ALA A O 1
ATOM 5171 N N . LYS A 1 646 ? -11.023 25.516 20.625 1 97.5 646 LYS A N 1
ATOM 5172 C CA . LYS A 1 646 ? -9.977 26.5 20.859 1 97.5 646 LYS A CA 1
ATOM 5173 C C . LYS A 1 646 ? -9.352 26.312 22.25 1 97.5 646 LYS A C 1
ATOM 5175 O O . LYS A 1 646 ? -9.922 25.609 23.094 1 97.5 646 LYS A O 1
ATOM 5180 N N . SER A 1 647 ? -8.195 26.766 22.422 1 98.44 647 SER A N 1
ATOM 5181 C CA . SER A 1 647 ? -7.504 26.672 23.703 1 98.44 647 SER A CA 1
ATOM 5182 C C . SER A 1 647 ? -6.977 28.031 24.141 1 98.44 647 SER A C 1
ATOM 5184 O O . SER A 1 647 ? -6.777 28.922 23.328 1 98.44 647 SER A O 1
ATOM 5186 N N . SER A 1 648 ? -6.844 28.172 25.469 1 98.44 648 SER A N 1
ATOM 5187 C CA . SER A 1 648 ? -6.246 29.359 26.062 1 98.44 648 SER A CA 1
ATOM 5188 C C . SER A 1 648 ? -4.727 29.234 26.156 1 98.44 648 SER A C 1
ATOM 5190 O O . SER A 1 648 ? -4.207 28.125 26.312 1 98.44 648 SER A O 1
ATOM 5192 N N . PHE A 1 649 ? -4.016 30.391 26.141 1 98.69 649 PHE A N 1
ATOM 5193 C CA . PHE A 1 649 ? -2.578 30.391 26.391 1 98.69 649 PHE A CA 1
ATOM 5194 C C . PHE A 1 649 ? -2.258 29.719 27.719 1 98.69 649 PHE A C 1
ATOM 5196 O O . PHE A 1 649 ? -1.185 29.141 27.875 1 98.69 649 PHE A O 1
ATOM 5203 N N . ASP A 1 650 ? -3.211 29.75 28.641 1 98.62 650 ASP A N 1
ATOM 5204 C CA . ASP A 1 650 ? -3.014 29.156 29.969 1 98.62 650 ASP A CA 1
ATOM 5205 C C . ASP A 1 650 ? -2.715 27.672 29.859 1 98.62 650 ASP A C 1
ATOM 5207 O O . ASP A 1 650 ? -2.074 27.094 30.75 1 98.62 650 ASP A O 1
ATOM 5211 N N . GLU A 1 651 ? -3.145 27.062 28.812 1 98.69 651 GLU A N 1
ATOM 5212 C CA . GLU A 1 651 ? -2.965 25.625 28.609 1 98.69 651 GLU A CA 1
ATOM 5213 C C . GLU A 1 651 ? -1.646 25.328 27.906 1 98.69 651 GLU A C 1
ATOM 5215 O O . GLU A 1 651 ? -1.303 24.172 27.688 1 98.69 651 GLU A O 1
ATOM 5220 N N . MET A 1 652 ? -0.881 26.312 27.516 1 98.88 652 MET A N 1
ATOM 5221 C CA . MET A 1 652 ? 0.306 26.094 26.688 1 98.88 652 MET A CA 1
ATOM 5222 C C . MET A 1 652 ? 1.525 26.766 27.312 1 98.88 652 MET A C 1
ATOM 5224 O O . MET A 1 652 ? 2.652 26.547 26.859 1 98.88 652 MET A O 1
ATOM 5228 N N . VAL A 1 653 ? 1.351 27.547 28.391 1 98.62 653 VAL A N 1
ATOM 5229 C CA . VAL A 1 653 ? 2.426 28.344 28.984 1 98.62 653 VAL A CA 1
ATOM 5230 C C . VAL A 1 653 ? 3.334 27.453 29.812 1 98.62 653 VAL A C 1
ATOM 5232 O O . VAL A 1 653 ? 3.035 26.266 30.016 1 98.62 653 VAL A O 1
ATOM 5235 N N . THR A 1 654 ? 4.379 28.094 30.344 1 98.06 654 THR A N 1
ATOM 5236 C CA . THR A 1 654 ? 5.41 27.391 31.094 1 98.06 654 THR A CA 1
ATOM 5237 C C . THR A 1 654 ? 4.789 26.547 32.219 1 98.06 654 THR A C 1
ATOM 5239 O O . THR A 1 654 ? 3.902 27.031 32.938 1 98.06 654 THR A O 1
ATOM 5242 N N . GLY A 1 655 ? 5.238 25.312 32.25 1 97.62 655 GLY A N 1
ATOM 5243 C CA . GLY A 1 655 ? 4.746 24.422 33.281 1 97.62 655 GLY A CA 1
ATOM 5244 C C . GLY A 1 655 ? 3.666 23.469 32.812 1 97.62 655 GLY A C 1
ATOM 5245 O O . GLY A 1 655 ? 3.391 22.453 33.438 1 97.62 655 GLY A O 1
ATOM 5246 N N . THR A 1 656 ? 3.039 23.766 31.672 1 98.44 656 THR A N 1
ATOM 5247 C CA . THR A 1 656 ? 2.002 22.906 31.125 1 98.44 656 THR A CA 1
ATOM 5248 C C . THR A 1 656 ? 2.617 21.781 30.297 1 98.44 656 THR A C 1
ATOM 5250 O O . THR A 1 656 ? 3.785 21.859 29.906 1 98.44 656 THR A O 1
ATOM 5253 N N . THR A 1 657 ? 1.852 20.703 30.141 1 98.25 657 THR A N 1
ATOM 5254 C CA . THR A 1 657 ? 2.324 19.516 29.438 1 98.25 657 THR A CA 1
ATOM 5255 C C . THR A 1 657 ? 1.191 18.875 28.641 1 98.25 657 THR A C 1
ATOM 5257 O O . THR A 1 657 ? 0.037 19.297 28.734 1 98.25 657 THR A O 1
ATOM 5260 N N . PHE A 1 658 ? 1.588 17.969 27.828 1 98.56 658 PHE A N 1
ATOM 5261 C CA . PHE A 1 658 ? 0.62 17.141 27.109 1 98.56 658 PHE A CA 1
ATOM 5262 C C . PHE A 1 658 ? -0.239 16.344 28.094 1 98.56 658 PHE A C 1
ATOM 5264 O O . PHE A 1 658 ? 0.282 15.719 29.016 1 98.56 658 PHE A O 1
ATOM 5271 N N . GLN A 1 659 ? -1.505 16.453 27.891 1 98.44 659 GLN A N 1
ATOM 5272 C CA . GLN A 1 659 ? -2.422 15.656 28.688 1 98.44 659 GLN A CA 1
ATOM 5273 C C . GLN A 1 659 ? -2.791 14.359 27.984 1 98.44 659 GLN A C 1
ATOM 5275 O O . GLN A 1 659 ? -3.5 14.367 26.984 1 98.44 659 GLN A O 1
ATOM 5280 N N . ARG A 1 660 ? -2.398 13.273 28.594 1 98.44 660 ARG A N 1
ATOM 5281 C CA . ARG A 1 660 ? -2.705 11.977 28.016 1 98.44 660 ARG A CA 1
ATOM 5282 C C . ARG A 1 660 ? -4.199 11.672 28.109 1 98.44 660 ARG A C 1
ATOM 5284 O O . ARG A 1 660 ? -4.75 10.984 27.25 1 98.44 660 ARG A O 1
ATOM 5291 N N . VAL A 1 661 ? -4.816 12.094 29.141 1 98.62 661 VAL A N 1
ATOM 5292 C CA . VAL A 1 661 ? -6.25 12.008 29.375 1 98.62 661 VAL A CA 1
ATOM 5293 C C . VAL A 1 661 ? -6.777 13.352 29.891 1 98.62 661 VAL A C 1
ATOM 5295 O O . VAL A 1 661 ? -6.129 14.008 30.703 1 98.62 661 VAL A O 1
ATOM 5298 N N . ILE A 1 662 ? -7.832 13.789 29.359 1 98.44 662 ILE A N 1
ATOM 5299 C CA . ILE A 1 662 ? -8.492 14.984 29.875 1 98.44 662 ILE A CA 1
ATOM 5300 C C . ILE A 1 662 ? -9.773 14.594 30.609 1 98.44 662 ILE A C 1
ATOM 5302 O O . ILE A 1 662 ? -10.781 14.258 29.984 1 98.44 662 ILE A O 1
ATOM 5306 N N . PRO A 1 663 ? -9.797 14.656 31.891 1 97.88 663 PRO A N 1
ATOM 5307 C CA . PRO A 1 663 ? -10.953 14.234 32.688 1 97.88 663 PRO A CA 1
ATOM 5308 C C . PRO A 1 663 ? -12.125 15.211 32.594 1 97.88 663 PRO A C 1
ATOM 5310 O O . PRO A 1 663 ? -11.945 16.344 32.125 1 97.88 663 PRO A O 1
ATOM 5313 N N . GLU A 1 664 ? -13.297 14.719 33.031 1 96.94 664 GLU A N 1
ATOM 5314 C CA . GLU A 1 664 ? -14.461 15.586 33.188 1 96.94 664 GLU A CA 1
ATOM 5315 C C . GLU A 1 664 ? -14.18 16.703 34.188 1 96.94 664 GLU A C 1
ATOM 5317 O O . GLU A 1 664 ? -13.539 16.469 35.219 1 96.94 664 GLU A O 1
ATOM 5322 N N . ASN A 1 665 ? -14.508 17.906 33.844 1 93.88 665 ASN A N 1
ATOM 5323 C CA . ASN A 1 665 ? -14.258 19.016 34.75 1 93.88 665 ASN A CA 1
ATOM 5324 C C . ASN A 1 665 ? -15.523 19.828 35.031 1 93.88 665 ASN A C 1
ATOM 5326 O O . ASN A 1 665 ? -15.469 20.906 35.625 1 93.88 665 ASN A O 1
ATOM 5330 N N . GLY A 1 666 ? -16.641 19.375 34.656 1 94.25 666 GLY A N 1
ATOM 5331 C CA . GLY A 1 666 ? -17.922 20.047 34.875 1 94.25 666 GLY A CA 1
ATOM 5332 C C . GLY A 1 666 ? -18.625 19.609 36.125 1 94.25 666 GLY A C 1
ATOM 5333 O O . GLY A 1 666 ? -18 19.125 37.062 1 94.25 666 GLY A O 1
ATOM 5334 N N . PRO A 1 667 ? -19.922 19.828 36.156 1 95.81 667 PRO A N 1
ATOM 5335 C CA . PRO A 1 667 ? -20.734 19.516 37.312 1 95.81 667 PRO A CA 1
ATOM 5336 C C . PRO A 1 667 ? -20.609 18.047 37.75 1 95.81 667 PRO A C 1
ATOM 5338 O O . PRO A 1 667 ? -20.656 17.75 38.938 1 95.81 667 PRO A O 1
ATOM 5341 N N . ALA A 1 668 ? -20.484 17.203 36.875 1 96.62 668 ALA A N 1
ATOM 5342 C CA . ALA A 1 668 ? -20.391 15.781 37.188 1 96.62 668 ALA A CA 1
ATOM 5343 C C . ALA A 1 668 ? -19.172 15.484 38.031 1 96.62 668 ALA A C 1
ATOM 5345 O O . ALA A 1 668 ? -19.203 14.602 38.906 1 96.62 668 ALA A O 1
ATOM 5346 N N . ALA A 1 669 ? -18.094 16.172 37.781 1 95.81 669 ALA A N 1
ATOM 5347 C CA . ALA A 1 669 ? -16.844 15.938 38.5 1 95.81 669 ALA A CA 1
ATOM 5348 C C . ALA A 1 669 ? -16.953 16.422 39.969 1 95.81 669 ALA A C 1
ATOM 5350 O O . ALA A 1 669 ? -16.203 15.969 40.812 1 95.81 669 ALA A O 1
ATOM 5351 N N . GLN A 1 670 ? -17.922 17.266 40.281 1 95.19 670 GLN A N 1
ATOM 5352 C CA . GLN A 1 670 ? -18.094 17.844 41.594 1 95.19 670 GLN A CA 1
ATOM 5353 C C . GLN A 1 670 ? -18.844 16.891 42.531 1 95.19 670 GLN A C 1
ATOM 5355 O O . GLN A 1 670 ? -18.719 16.969 43.75 1 95.19 670 GLN A O 1
ATOM 5360 N N . ALA A 1 671 ? -19.625 16.047 41.938 1 94.44 671 ALA A N 1
ATOM 5361 C CA . ALA A 1 671 ? -20.344 15.031 42.688 1 94.44 671 ALA A CA 1
ATOM 5362 C C . ALA A 1 671 ? -20.25 13.664 42.031 1 94.44 671 ALA A C 1
ATOM 5364 O O . ALA A 1 671 ? -21.25 13.109 41.562 1 94.44 671 ALA A O 1
ATOM 5365 N N . PRO A 1 672 ? -19.078 13.125 42.062 1 96.19 672 PRO A N 1
ATOM 5366 C CA . PRO A 1 672 ? -18.828 11.891 41.312 1 96.19 672 PRO A CA 1
ATOM 5367 C C . PRO A 1 672 ? -19.75 10.75 41.75 1 96.19 672 PRO A C 1
ATOM 5369 O O . PRO A 1 672 ? -20.078 9.883 40.938 1 96.19 672 PRO A O 1
ATOM 5372 N N . HIS A 1 673 ? -20.188 10.75 42.969 1 94.69 673 HIS A N 1
ATOM 5373 C CA . HIS A 1 673 ? -21.031 9.672 43.5 1 94.69 673 HIS A CA 1
ATOM 5374 C C . HIS A 1 673 ? -22.422 9.719 42.875 1 94.69 673 HIS A C 1
ATOM 5376 O O . HIS A 1 673 ? -23.156 8.727 42.906 1 94.69 673 HIS A O 1
ATOM 5382 N N . GLU A 1 674 ? -22.781 10.836 42.375 1 95.06 674 GLU A N 1
ATOM 5383 C CA . GLU A 1 674 ? -24.109 11 41.812 1 95.06 674 GLU A CA 1
ATOM 5384 C C . GLU A 1 674 ? -24.094 10.703 40.312 1 95.06 674 GLU A C 1
ATOM 5386 O O . GLU A 1 674 ? -25.156 10.633 39.688 1 95.06 674 GLU A O 1
ATOM 5391 N N . VAL A 1 675 ? -22.938 10.5 39.812 1 97.94 675 VAL A N 1
ATOM 5392 C CA . VAL A 1 675 ? -22.797 10.25 38.375 1 97.94 675 VAL A CA 1
ATOM 5393 C C . VAL A 1 675 ? -23.312 8.852 38.031 1 97.94 675 VAL A C 1
ATOM 5395 O O . VAL A 1 675 ? -22.953 7.875 38.688 1 97.94 675 VAL A O 1
ATOM 5398 N N . LYS A 1 676 ? -24.141 8.766 37.062 1 97.62 676 LYS A N 1
ATOM 5399 C CA . LYS A 1 676 ? -24.75 7.5 36.656 1 97.62 676 LYS A CA 1
ATOM 5400 C C . LYS A 1 676 ? -23.969 6.832 35.531 1 97.62 676 LYS A C 1
ATOM 5402 O O . LYS A 1 676 ? -23.984 5.609 35.406 1 97.62 676 LYS A O 1
ATOM 5407 N N . ARG A 1 677 ? -23.359 7.609 34.719 1 98.12 677 ARG A N 1
ATOM 5408 C CA . ARG A 1 677 ? -22.625 7.094 33.594 1 98.12 677 ARG A CA 1
ATOM 5409 C C . ARG A 1 677 ? -21.375 7.918 33.312 1 98.12 677 ARG A C 1
ATOM 5411 O O . ARG A 1 677 ? -21.391 9.148 33.438 1 98.12 677 ARG A O 1
ATOM 5418 N N . VAL A 1 678 ? -20.266 7.301 33 1 98.31 678 VAL A N 1
ATOM 5419 C CA . VAL A 1 678 ? -19.062 7.941 32.5 1 98.31 678 VAL A CA 1
ATOM 5420 C C . VAL A 1 678 ? -18.812 7.52 31.062 1 98.31 678 VAL A C 1
ATOM 5422 O O . VAL A 1 678 ? -18.703 6.328 30.766 1 98.31 678 VAL A O 1
ATOM 5425 N N . ILE A 1 679 ? -18.797 8.477 30.141 1 98.69 679 ILE A N 1
ATOM 5426 C CA . ILE A 1 679 ? -18.516 8.227 28.734 1 98.69 679 ILE A CA 1
ATOM 5427 C C . ILE A 1 679 ? -17.047 8.531 28.438 1 98.69 679 ILE A C 1
ATOM 5429 O O . ILE A 1 679 ? -16.578 9.648 28.688 1 98.69 679 ILE A O 1
ATOM 5433 N N . PHE A 1 680 ? -16.344 7.559 28 1 98.75 680 PHE A N 1
ATOM 5434 C CA . PHE A 1 680 ? -15 7.734 27.484 1 98.75 680 PHE A CA 1
ATOM 5435 C C . PHE A 1 680 ? -15.023 7.863 25.969 1 98.75 680 PHE A C 1
ATOM 5437 O O . PHE A 1 680 ? -15.766 7.152 25.281 1 98.75 680 PHE A O 1
ATOM 5444 N N . CYS A 1 681 ? -14.328 8.75 25.422 1 98.69 681 CYS A N 1
ATOM 5445 C CA . CYS A 1 681 ? -14.281 8.984 23.984 1 98.69 681 CYS A CA 1
ATOM 5446 C C . CYS A 1 681 ? -12.945 9.586 23.562 1 98.69 681 CYS A C 1
ATOM 5448 O O . CYS A 1 681 ? -12.055 9.758 24.406 1 98.69 681 CYS A O 1
ATOM 5450 N N . THR A 1 682 ? -12.711 9.797 22.297 1 98.31 682 THR A N 1
ATOM 5451 C CA . THR A 1 682 ? -11.516 10.438 21.766 1 98.31 682 THR A CA 1
ATOM 5452 C C . THR A 1 682 ? -11.836 11.242 20.516 1 98.31 682 THR A C 1
ATOM 5454 O O . THR A 1 682 ? -12.734 10.875 19.75 1 98.31 682 THR A O 1
ATOM 5457 N N . GLY A 1 683 ? -11.18 12.352 20.406 1 96.31 683 GLY A N 1
ATOM 5458 C CA . GLY A 1 683 ? -11.25 13.125 19.172 1 96.31 683 GLY A CA 1
ATOM 5459 C C . GLY A 1 683 ? -12.531 13.93 19.047 1 96.31 683 GLY A C 1
ATOM 5460 O O . GLY A 1 683 ? -13.039 14.453 20.047 1 96.31 683 GLY A O 1
ATOM 5461 N N . LYS A 1 684 ? -13.07 14.062 17.906 1 95.5 684 LYS A N 1
ATOM 5462 C CA . LYS A 1 684 ? -14.094 15.039 17.531 1 95.5 684 LYS A CA 1
ATOM 5463 C C . LYS A 1 684 ? -15.445 14.68 18.156 1 95.5 684 LYS A C 1
ATOM 5465 O O . LYS A 1 684 ? -16.266 15.562 18.406 1 95.5 684 LYS A O 1
ATOM 5470 N N . VAL A 1 685 ? -15.672 13.391 18.453 1 97.5 685 VAL A N 1
ATOM 5471 C CA . VAL A 1 685 ? -16.969 12.938 18.938 1 97.5 685 VAL A CA 1
ATOM 5472 C C . VAL A 1 685 ? -17.266 13.578 20.281 1 97.5 685 VAL A C 1
ATOM 5474 O O . VAL A 1 685 ? -18.438 13.742 20.656 1 97.5 685 VAL A O 1
ATOM 5477 N N . TYR A 1 686 ? -16.25 14.016 21.062 1 97.75 686 TYR A N 1
ATOM 5478 C CA . TYR A 1 686 ? -16.406 14.719 22.328 1 97.75 686 TYR A CA 1
ATOM 5479 C C . TYR A 1 686 ? -17.344 15.906 22.188 1 97.75 686 TYR A C 1
ATOM 5481 O O . TYR A 1 686 ? -18.219 16.109 23.031 1 97.75 686 TYR A O 1
ATOM 5489 N N . TYR A 1 687 ? -17.172 16.656 21.156 1 97.69 687 TYR A N 1
ATOM 5490 C CA . TYR A 1 687 ? -17.938 17.891 20.984 1 97.69 687 TYR A CA 1
ATOM 5491 C C . TYR A 1 687 ? -19.391 17.594 20.625 1 97.69 687 TYR A C 1
ATOM 5493 O O . TYR A 1 687 ? -20.281 18.328 21 1 97.69 687 TYR A O 1
ATOM 5501 N N . ASP A 1 688 ? -19.609 16.5 19.906 1 97.31 688 ASP A N 1
ATOM 5502 C CA . ASP A 1 688 ? -20.969 16.047 19.688 1 97.31 688 ASP A CA 1
ATOM 5503 C C . ASP A 1 688 ? -21.625 15.602 21 1 97.31 688 ASP A C 1
ATOM 5505 O O . ASP A 1 688 ? -22.797 15.883 21.234 1 97.31 688 ASP A O 1
ATOM 5509 N N . LEU A 1 689 ? -20.875 14.922 21.797 1 98.44 689 LEU A N 1
ATOM 5510 C CA . LEU A 1 689 ? -21.375 14.406 23.062 1 98.44 689 LEU A CA 1
ATOM 5511 C C . LEU A 1 689 ? -21.688 15.547 24.016 1 98.44 689 LEU A C 1
ATOM 5513 O O . LEU A 1 689 ? -22.734 15.539 24.688 1 98.44 689 LEU A O 1
ATOM 5517 N N . VAL A 1 690 ? -20.766 16.531 24.141 1 97.31 690 VAL A N 1
ATOM 5518 C CA . VAL A 1 690 ? -20.953 17.641 25.062 1 97.31 690 VAL A CA 1
ATOM 5519 C C . VAL A 1 690 ? -22.188 18.453 24.656 1 97.31 690 VAL A C 1
ATOM 5521 O O . VAL A 1 690 ? -22.969 18.875 25.516 1 97.31 690 VAL A O 1
ATOM 5524 N N . LYS A 1 691 ? -22.344 18.672 23.391 1 96.88 691 LYS A N 1
ATOM 5525 C CA . LYS A 1 691 ? -23.5 19.406 22.891 1 96.88 691 LYS A CA 1
ATOM 5526 C C . LYS A 1 691 ? -24.797 18.672 23.25 1 96.88 691 LYS A C 1
ATOM 5528 O O . LYS A 1 691 ? -25.75 19.297 23.734 1 96.88 691 LYS A O 1
ATOM 5533 N N . GLU A 1 692 ? -24.812 17.359 22.984 1 97.81 692 GLU A N 1
ATOM 5534 C CA . GLU A 1 692 ? -26.016 16.578 23.25 1 97.81 692 GLU A CA 1
ATOM 5535 C C . GLU A 1 692 ? -26.297 16.5 24.75 1 97.81 692 GLU A C 1
ATOM 5537 O O . GLU A 1 692 ? -27.438 16.547 25.188 1 97.81 692 GLU A O 1
ATOM 5542 N N . ARG A 1 693 ? -25.281 16.297 25.578 1 98.06 693 ARG A N 1
ATOM 5543 C CA . ARG A 1 693 ? -25.422 16.281 27.031 1 98.06 693 ARG A CA 1
ATOM 5544 C C . ARG A 1 693 ? -26.094 17.547 27.547 1 98.06 693 ARG A C 1
ATOM 5546 O O . ARG A 1 693 ? -26.969 17.484 28.406 1 98.06 693 ARG A O 1
ATOM 5553 N N . LYS A 1 694 ? -25.625 18.703 27.078 1 96.88 694 LYS A N 1
ATOM 5554 C CA . LYS A 1 694 ? -26.203 19.984 27.453 1 96.88 694 LYS A CA 1
ATOM 5555 C C . LYS A 1 694 ? -27.656 20.094 27.016 1 96.88 694 LYS A C 1
ATOM 5557 O O . LYS A 1 694 ? -28.516 20.562 27.781 1 96.88 694 LYS A O 1
ATOM 5562 N N . ASN A 1 695 ? -27.922 19.641 25.828 1 97.19 695 ASN A N 1
ATOM 5563 C CA . ASN A 1 695 ? -29.281 19.672 25.297 1 97.19 695 ASN A CA 1
ATOM 5564 C C . ASN A 1 695 ? -30.25 18.891 26.172 1 97.19 695 ASN A C 1
ATOM 5566 O O . ASN A 1 695 ? -31.438 19.234 26.25 1 97.19 695 ASN A O 1
ATOM 5570 N N . GLN A 1 696 ? -29.766 17.844 26.812 1 97 696 GLN A N 1
ATOM 5571 C CA . GLN A 1 696 ? -30.625 16.969 27.594 1 97 696 GLN A CA 1
ATOM 5572 C C . GLN A 1 696 ? -30.531 17.266 29.094 1 97 696 GLN A C 1
ATOM 5574 O O . GLN A 1 696 ? -31.109 16.578 29.922 1 97 696 GLN A O 1
ATOM 5579 N N . ASP A 1 697 ? -29.812 18.25 29.5 1 96.88 697 ASP A N 1
ATOM 5580 C CA . ASP A 1 697 ? -29.625 18.703 30.875 1 96.88 697 ASP A CA 1
ATOM 5581 C C . ASP A 1 697 ? -29.125 17.562 31.766 1 96.88 697 ASP A C 1
ATOM 5583 O O . ASP A 1 697 ? -29.703 17.281 32.812 1 96.88 697 ASP A O 1
ATOM 5587 N N . LEU A 1 698 ? -28.047 16.859 31.25 1 97.81 698 LEU A N 1
ATOM 5588 C CA . LEU A 1 698 ? -27.516 15.711 31.969 1 97.81 698 LEU A CA 1
ATOM 5589 C C . LEU A 1 698 ? -26.094 15.977 32.438 1 97.81 698 LEU A C 1
ATOM 5591 O O . LEU A 1 698 ? -25.344 15.031 32.719 1 97.81 698 LEU A O 1
ATOM 5595 N N . GLU A 1 699 ? -25.656 17.188 32.594 1 97.19 699 GLU A N 1
ATOM 5596 C CA . GLU A 1 699 ? -24.281 17.578 32.938 1 97.19 699 GLU A CA 1
ATOM 5597 C C . GLU A 1 699 ? -23.859 17.078 34.312 1 97.19 699 GLU A C 1
ATOM 5599 O O . GLU A 1 699 ? -22.672 16.859 34.562 1 97.19 699 GLU A O 1
ATOM 5604 N N . LYS A 1 700 ? -24.828 16.844 35.156 1 97 700 LYS A N 1
ATOM 5605 C CA . LYS A 1 700 ? -24.516 16.375 36.5 1 97 700 LYS A CA 1
ATOM 5606 C C . LYS A 1 700 ? -24.5 14.844 36.562 1 97 700 LYS A C 1
ATOM 5608 O O . LYS A 1 700 ? -23.828 14.258 37.406 1 97 700 LYS A O 1
ATOM 5613 N N . GLN A 1 701 ? -25.188 14.203 35.719 1 97.44 701 GLN A N 1
ATOM 5614 C CA . GLN A 1 701 ? -25.406 12.766 35.812 1 97.44 701 GLN A CA 1
ATOM 5615 C C . GLN A 1 701 ? -24.438 12 34.906 1 97.44 701 GLN A C 1
ATOM 5617 O O . GLN A 1 701 ? -24.203 10.805 35.125 1 97.44 701 GLN A O 1
ATOM 5622 N N . VAL A 1 702 ? -23.953 12.648 33.875 1 98.44 702 VAL A N 1
ATOM 5623 C CA . VAL A 1 702 ? -23.094 11.977 32.906 1 98.44 702 VAL A CA 1
ATOM 5624 C C . VAL A 1 702 ? -21.734 12.695 32.844 1 98.44 702 VAL A C 1
ATOM 5626 O O . VAL A 1 702 ? -21.688 13.883 32.531 1 98.44 702 VAL A O 1
ATOM 5629 N N . ALA A 1 703 ? -20.672 11.992 33.156 1 98.5 703 ALA A N 1
ATOM 5630 C CA . ALA A 1 703 ? -19.312 12.508 33 1 98.5 703 ALA A CA 1
ATOM 5631 C C . ALA A 1 703 ? -18.734 12.094 31.656 1 98.5 703 ALA A C 1
ATOM 5633 O O . ALA A 1 703 ? -19.016 11 31.156 1 98.5 703 ALA A O 1
ATOM 5634 N N . ILE A 1 704 ? -18 12.945 30.984 1 98.56 704 ILE A N 1
ATOM 5635 C CA . ILE A 1 704 ? -17.312 12.648 29.734 1 98.56 704 ILE A CA 1
ATOM 5636 C C . ILE A 1 704 ? -15.812 12.844 29.906 1 98.56 704 ILE A C 1
ATOM 5638 O O . ILE A 1 704 ? -15.359 13.93 30.266 1 98.56 704 ILE A O 1
ATOM 5642 N N . THR A 1 705 ? -15.047 11.828 29.688 1 98.56 705 THR A N 1
ATOM 5643 C CA . THR A 1 705 ? -13.594 11.836 29.766 1 98.56 705 THR A CA 1
ATOM 5644 C C . THR A 1 705 ? -12.984 11.562 28.391 1 98.56 705 THR A C 1
ATOM 5646 O O . THR A 1 705 ? -13.422 10.648 27.672 1 98.56 705 THR A O 1
ATOM 5649 N N . ARG A 1 706 ? -11.992 12.32 28 1 98.44 706 ARG A N 1
ATOM 5650 C CA . ARG A 1 706 ? -11.391 12.195 26.688 1 98.44 706 ARG A CA 1
ATOM 5651 C C . ARG A 1 706 ? -10.031 11.508 26.766 1 98.44 706 ARG A C 1
ATOM 5653 O O . ARG A 1 706 ? -9.156 11.93 27.516 1 98.44 706 ARG A O 1
ATOM 5660 N N . LEU A 1 707 ? -9.891 10.492 26 1 98.56 707 LEU A N 1
ATOM 5661 C CA . LEU A 1 707 ? -8.578 9.883 25.797 1 98.56 707 LEU A CA 1
ATOM 5662 C C . LEU A 1 707 ? -7.828 10.602 24.672 1 98.56 707 LEU A C 1
ATOM 5664 O O . LEU A 1 707 ? -8.273 10.602 23.516 1 98.56 707 LEU A O 1
ATOM 5668 N N . GLU A 1 708 ? -6.688 11.242 24.969 1 98.69 708 GLU A N 1
ATOM 5669 C CA . GLU A 1 708 ? -5.898 11.992 24 1 98.69 708 GLU A CA 1
ATOM 5670 C C . GLU A 1 708 ? -4.777 11.133 23.422 1 98.69 708 GLU A C 1
ATOM 5672 O O . GLU A 1 708 ? -4.484 11.211 22.219 1 98.69 708 GLU A O 1
ATOM 5677 N N . GLN A 1 709 ? -4.066 10.414 24.203 1 98.69 709 GLN A N 1
ATOM 5678 C CA . GLN A 1 709 ? -3.113 9.383 23.797 1 98.69 709 GLN A CA 1
ATOM 5679 C C . GLN A 1 709 ? -3.748 7.996 23.844 1 98.69 709 GLN A C 1
ATOM 5681 O O . GLN A 1 709 ? -4.234 7.566 24.891 1 98.69 709 GLN A O 1
ATOM 5686 N N . ILE A 1 710 ? -3.738 7.312 22.719 1 98.5 710 ILE A N 1
ATOM 5687 C CA . ILE A 1 710 ? -4.383 6.008 22.672 1 98.5 710 ILE A CA 1
ATOM 5688 C C . ILE A 1 710 ? -3.344 4.91 22.891 1 98.5 710 ILE A C 1
ATOM 5690 O O . ILE A 1 710 ? -3.584 3.959 23.641 1 98.5 710 ILE A O 1
ATOM 5694 N N . SER A 1 711 ? -2.238 5 22.203 1 98.12 711 SER A N 1
ATOM 5695 C CA . SER A 1 711 ? -1.105 4.094 22.375 1 98.12 711 SER A CA 1
ATOM 5696 C C . SER A 1 711 ? 0.191 4.867 22.609 1 98.12 711 SER A C 1
ATOM 5698 O O . SER A 1 711 ? 0.504 5.793 21.859 1 98.12 711 SER A O 1
ATOM 5700 N N . PRO A 1 712 ? 0.949 4.477 23.672 1 97.12 712 PRO A N 1
ATOM 5701 C CA . PRO A 1 712 ? 0.647 3.498 24.719 1 97.12 712 PRO A CA 1
ATOM 5702 C C . PRO A 1 712 ? -0.565 3.889 25.562 1 97.12 712 PRO A C 1
ATOM 5704 O O . PRO A 1 712 ? -0.788 5.078 25.828 1 97.12 712 PRO A O 1
ATOM 5707 N N . PHE A 1 713 ? -1.274 2.881 26.016 1 97.75 713 PHE A N 1
ATOM 5708 C CA . PHE A 1 713 ? -2.535 3.064 26.719 1 97.75 713 PHE A CA 1
ATOM 5709 C C . PHE A 1 713 ? -2.295 3.654 28.109 1 97.75 713 PHE A C 1
ATOM 5711 O O . PHE A 1 713 ? -1.384 3.23 28.812 1 97.75 713 PHE A O 1
ATOM 5718 N N . PRO A 1 714 ? -3.012 4.695 28.5 1 97.25 714 PRO A N 1
ATOM 5719 C CA . PRO A 1 714 ? -2.795 5.359 29.781 1 97.25 714 PRO A CA 1
ATOM 5720 C C . PRO A 1 714 ? -3.482 4.637 30.938 1 97.25 714 PRO A C 1
ATOM 5722 O O . PRO A 1 714 ? -4.336 5.219 31.625 1 97.25 714 PRO A O 1
ATOM 5725 N N . PHE A 1 715 ? -3.062 3.516 31.328 1 97 715 PHE A N 1
ATOM 5726 C CA . PHE A 1 715 ? -3.621 2.662 32.375 1 97 715 PHE A CA 1
ATOM 5727 C C . PHE A 1 715 ? -3.717 3.414 33.688 1 97 715 PHE A C 1
ATOM 5729 O O . PHE A 1 715 ? -4.727 3.318 34.406 1 97 715 PHE A O 1
ATOM 5736 N N . ASP A 1 716 ? -2.723 4.172 34.031 1 95.94 716 ASP A N 1
ATOM 5737 C CA . ASP A 1 716 ? -2.625 4.871 35.312 1 95.94 716 ASP A CA 1
ATOM 5738 C C . ASP A 1 716 ? -3.744 5.895 35.469 1 95.94 716 ASP A C 1
ATOM 5740 O O . ASP A 1 716 ? -4.508 5.852 36.438 1 95.94 716 ASP A O 1
ATOM 5744 N N . LEU A 1 717 ? -3.9 6.691 34.469 1 97.44 717 LEU A N 1
ATOM 5745 C CA . LEU A 1 717 ? -4.859 7.789 34.531 1 97.44 717 LEU A CA 1
ATOM 5746 C C . LEU A 1 717 ? -6.289 7.27 34.438 1 97.44 717 LEU A C 1
ATOM 5748 O O . LEU A 1 717 ? -7.191 7.793 35.094 1 97.44 717 LEU A O 1
ATOM 5752 N N . LEU A 1 718 ? -6.516 6.301 33.656 1 97.56 718 LEU A N 1
ATOM 5753 C CA . LEU A 1 718 ? -7.859 5.762 33.469 1 97.56 718 LEU A CA 1
ATOM 5754 C C . LEU A 1 718 ? -8.297 5 34.719 1 97.56 718 LEU A C 1
ATOM 5756 O O . LEU A 1 718 ? -9.477 5 35.062 1 97.56 718 LEU A O 1
ATOM 5760 N N . LYS A 1 719 ? -7.336 4.328 35.375 1 96.19 719 LYS A N 1
ATOM 5761 C CA . LYS A 1 719 ? -7.664 3.711 36.656 1 96.19 719 LYS A CA 1
ATOM 5762 C C . LYS A 1 719 ? -8.18 4.746 37.656 1 96.19 719 LYS A C 1
ATOM 5764 O O . LYS A 1 719 ? -9.195 4.523 38.312 1 96.19 719 LYS A O 1
ATOM 5769 N N . GLU A 1 720 ? -7.5 5.84 37.688 1 95.62 720 GLU A N 1
ATOM 5770 C CA . GLU A 1 720 ? -7.91 6.922 38.594 1 95.62 720 GLU A CA 1
ATOM 5771 C C . GLU A 1 720 ? -9.312 7.422 38.219 1 95.62 720 GLU A C 1
ATOM 5773 O O . GLU A 1 720 ? -10.125 7.676 39.125 1 95.62 720 GLU A O 1
ATOM 5778 N N . GLU A 1 721 ? -9.539 7.578 36.969 1 96.38 721 GLU A N 1
ATOM 5779 C CA . GLU A 1 721 ? -10.844 8.055 36.5 1 96.38 721 GLU A CA 1
ATOM 5780 C C . GLU A 1 721 ? -11.945 7.062 36.844 1 96.38 721 GLU A C 1
ATOM 5782 O O . GLU A 1 721 ? -13.047 7.461 37.25 1 96.38 721 GLU A O 1
ATOM 5787 N N . LEU A 1 722 ? -11.719 5.828 36.688 1 96.31 722 LEU A N 1
ATOM 5788 C CA . LEU A 1 722 ? -12.711 4.797 36.969 1 96.31 722 LEU A CA 1
ATOM 5789 C C . LEU A 1 722 ? -13.016 4.727 38.469 1 96.31 722 LEU A C 1
ATOM 5791 O O . LEU A 1 722 ? -14.164 4.52 38.875 1 96.31 722 LEU A O 1
ATOM 5795 N N . GLU A 1 723 ? -11.992 4.914 39.281 1 95.31 723 GLU A N 1
ATOM 5796 C CA . GLU A 1 723 ? -12.156 4.895 40.75 1 95.31 723 GLU A CA 1
ATOM 5797 C C . GLU A 1 723 ? -12.938 6.109 41.219 1 95.31 723 GLU A C 1
ATOM 5799 O O . GLU A 1 723 ? -13.633 6.043 42.25 1 95.31 723 GLU A O 1
ATOM 5804 N N . LYS A 1 724 ? -12.805 7.16 40.531 1 96.56 724 LYS A N 1
ATOM 5805 C CA . LYS A 1 724 ? -13.516 8.398 40.844 1 96.56 724 LYS A CA 1
ATOM 5806 C C . LYS A 1 724 ? -15.023 8.211 40.75 1 96.56 724 LYS A C 1
ATOM 5808 O O . LYS A 1 724 ? -15.789 8.836 41.469 1 96.56 724 LYS A O 1
ATOM 5813 N N . TYR A 1 725 ? -15.438 7.348 39.812 1 96.5 725 TYR A N 1
ATOM 5814 C CA . TYR A 1 725 ? -16.859 7.105 39.594 1 96.5 725 TYR A CA 1
ATOM 5815 C C . TYR A 1 725 ? -17.203 5.645 39.844 1 96.5 725 TYR A C 1
ATOM 5817 O O . TYR A 1 725 ? -17.625 4.93 38.938 1 96.5 725 TYR A O 1
ATOM 5825 N N . PRO A 1 726 ? -17.188 5.168 40.969 1 93.19 726 PRO A N 1
ATOM 5826 C CA . PRO A 1 726 ? -17.234 3.736 41.281 1 93.19 726 PRO A CA 1
ATOM 5827 C C . PRO A 1 726 ? -18.578 3.1 40.906 1 93.19 726 PRO A C 1
ATOM 5829 O O . PRO A 1 726 ? -18.641 1.907 40.625 1 93.19 726 PRO A O 1
ATOM 5832 N N . SER A 1 727 ? -19.672 3.822 40.969 1 92.5 727 SER A N 1
ATOM 5833 C CA . SER A 1 727 ? -21 3.221 40.75 1 92.5 727 SER A CA 1
ATOM 5834 C C . SER A 1 727 ? -21.531 3.508 39.375 1 92.5 727 SER A C 1
ATOM 5836 O O . SER A 1 727 ? -22.594 3.027 39 1 92.5 727 SER A O 1
ATOM 5838 N N . ALA A 1 728 ? -20.812 4.281 38.594 1 96.06 728 ALA A N 1
ATOM 5839 C CA . ALA A 1 728 ? -21.297 4.695 37.281 1 96.06 728 ALA A CA 1
ATOM 5840 C C . ALA A 1 728 ? -21.109 3.59 36.25 1 96.06 728 ALA A C 1
ATOM 5842 O O . ALA A 1 728 ? -20.141 2.822 36.312 1 96.06 728 ALA A O 1
ATOM 5843 N N . ASP A 1 729 ? -22.047 3.535 35.25 1 95.19 729 ASP A N 1
ATOM 5844 C CA . ASP A 1 729 ? -21.812 2.699 34.062 1 95.19 729 ASP A CA 1
ATOM 5845 C C . ASP A 1 729 ? -20.688 3.27 33.219 1 95.19 729 ASP A C 1
ATOM 5847 O O . ASP A 1 729 ? -20.578 4.488 33.062 1 95.19 729 ASP A O 1
ATOM 5851 N N . LEU A 1 730 ? -19.891 2.379 32.719 1 97.19 730 LEU A N 1
ATOM 5852 C CA . LEU A 1 730 ? -18.797 2.781 31.844 1 97.19 730 LEU A CA 1
ATOM 5853 C C . LEU A 1 730 ? -19.156 2.6 30.375 1 97.19 730 LEU A C 1
ATOM 5855 O O . LEU A 1 730 ? -19.609 1.522 29.969 1 97.19 730 LEU A O 1
ATOM 5859 N N . VAL A 1 731 ? -18.969 3.615 29.547 1 98.12 731 VAL A N 1
ATOM 5860 C CA . VAL A 1 731 ? -19.297 3.584 28.125 1 98.12 731 VAL A CA 1
ATOM 5861 C C . VAL A 1 731 ? -18.109 4.074 27.312 1 98.12 731 VAL A C 1
ATOM 5863 O O . VAL A 1 731 ? -17.453 5.059 27.672 1 98.12 731 VAL A O 1
ATOM 5866 N N . TRP A 1 732 ? -17.734 3.346 26.297 1 98.5 732 TRP A N 1
ATOM 5867 C CA . TRP A 1 732 ? -16.875 3.861 25.25 1 98.5 732 TRP A CA 1
ATOM 5868 C C . TRP A 1 732 ? -17.688 4.328 24.047 1 98.5 732 TRP A C 1
ATOM 5870 O O . TRP A 1 732 ? -18.438 3.549 23.453 1 98.5 732 TRP A O 1
ATOM 5880 N N . CYS A 1 733 ? -17.531 5.551 23.719 1 98.69 733 CYS A N 1
ATOM 5881 C CA . CYS A 1 733 ? -18.25 6.098 22.578 1 98.69 733 CYS A CA 1
ATOM 5882 C C . CYS A 1 733 ? -17.297 6.52 21.469 1 98.69 733 CYS A C 1
ATOM 5884 O O . CYS A 1 733 ? -16.328 7.234 21.734 1 98.69 733 CYS A O 1
ATOM 5886 N N . GLN A 1 734 ? -17.469 6.086 20.25 1 98.44 734 GLN A N 1
ATOM 5887 C CA . GLN A 1 734 ? -16.688 6.512 19.094 1 98.44 734 GLN A CA 1
ATOM 5888 C C . GLN A 1 734 ? -17.578 6.785 17.891 1 98.44 734 GLN A C 1
ATOM 5890 O O . GLN A 1 734 ? -18.688 6.25 17.797 1 98.44 734 GLN A O 1
ATOM 5895 N N . GLU A 1 735 ? -17.094 7.625 17 1 96.81 735 GLU A N 1
ATOM 5896 C CA . GLU A 1 735 ? -17.891 7.914 15.812 1 96.81 735 GLU A CA 1
ATOM 5897 C C . GLU A 1 735 ? -17.641 6.879 14.719 1 96.81 735 GLU A C 1
ATOM 5899 O O . GLU A 1 735 ? -18.422 6.773 13.773 1 96.81 735 GLU A O 1
ATOM 5904 N N . GLU A 1 736 ? -16.531 6.121 14.75 1 97 736 GLU A N 1
ATOM 5905 C CA . GLU A 1 736 ? -16.234 5.066 13.789 1 97 736 GLU A CA 1
ATOM 5906 C C . GLU A 1 736 ? -17.156 3.863 13.977 1 97 736 GLU A C 1
ATOM 5908 O O . GLU A 1 736 ? -17.766 3.707 15.039 1 97 736 GLU A O 1
ATOM 5913 N N . HIS A 1 737 ? -17.25 3.049 12.961 1 96.56 737 HIS A N 1
ATOM 5914 C CA . HIS A 1 737 ? -17.938 1.771 13.102 1 96.56 737 HIS A CA 1
ATOM 5915 C C . HIS A 1 737 ? -17.25 0.894 14.148 1 96.56 737 HIS A C 1
ATOM 5917 O O . HIS A 1 737 ? -16.062 1.054 14.422 1 96.56 737 HIS A O 1
ATOM 5923 N N . LYS A 1 738 ? -18.016 -0.013 14.758 1 97.12 738 LYS A N 1
ATOM 5924 C CA . LYS A 1 738 ? -17.562 -0.857 15.859 1 97.12 738 LYS A CA 1
ATOM 5925 C C . LYS A 1 738 ? -16.281 -1.598 15.492 1 97.12 738 LYS A C 1
ATOM 5927 O O . LYS A 1 738 ? -15.367 -1.724 16.312 1 97.12 738 LYS A O 1
ATOM 5932 N N . ASN A 1 739 ? -16.188 -2.141 14.219 1 96.25 739 ASN A N 1
ATOM 5933 C CA . ASN A 1 739 ? -15.023 -2.912 13.797 1 96.25 739 ASN A CA 1
ATOM 5934 C C . ASN A 1 739 ? -13.898 -2.006 13.297 1 96.25 739 ASN A C 1
ATOM 5936 O O . ASN A 1 739 ? -12.836 -2.488 12.906 1 96.25 739 ASN A O 1
ATOM 5940 N N . SER A 1 740 ? -14.188 -0.71 13.344 1 95.12 740 SER A N 1
ATOM 5941 C CA . SER A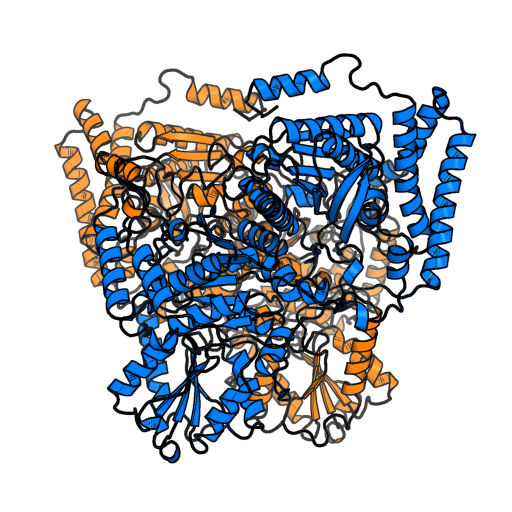 1 740 ? -13.188 0.296 12.992 1 95.12 740 SER A CA 1
ATOM 5942 C C . SER A 1 740 ? -12.906 1.232 14.156 1 95.12 740 SER A C 1
ATOM 5944 O O . SER A 1 740 ? -13.609 1.206 15.164 1 95.12 740 SER A O 1
ATOM 5946 N N . GLY A 1 741 ? -11.898 1.944 14.188 1 96.25 741 GLY A N 1
ATOM 5947 C CA . GLY A 1 741 ? -11.586 2.924 15.219 1 96.25 741 GLY A CA 1
ATOM 5948 C C . GLY A 1 741 ? -10.844 2.334 16.391 1 96.25 741 GLY A C 1
ATOM 5949 O O . GLY A 1 741 ? -9.812 1.678 16.219 1 96.25 741 GLY A O 1
ATOM 5950 N N . TYR A 1 742 ? -11.469 2.525 17.562 1 98.06 742 TYR A N 1
ATOM 5951 C CA . TYR A 1 742 ? -10.617 2.385 18.75 1 98.06 742 TYR A CA 1
ATOM 5952 C C . TYR A 1 742 ? -11.117 1.263 19.641 1 98.06 742 TYR A C 1
ATOM 5954 O O . TYR A 1 742 ? -10.375 0.756 20.484 1 98.06 742 TYR A O 1
ATOM 5962 N N . TYR A 1 743 ? -12.344 0.796 19.531 1 96.94 743 TYR A N 1
ATOM 5963 C CA . TYR A 1 743 ? -13.039 -0.025 20.516 1 96.94 743 TYR A CA 1
ATOM 5964 C C . TYR A 1 743 ? -12.305 -1.334 20.75 1 96.94 743 TYR A C 1
ATOM 5966 O O . TYR A 1 743 ? -12.078 -1.719 21.906 1 96.94 743 TYR A O 1
ATOM 5974 N N . ASP A 1 744 ? -11.859 -1.98 19.688 1 95.06 744 ASP A N 1
ATOM 5975 C CA . ASP A 1 744 ? -11.211 -3.281 19.812 1 95.06 744 ASP A CA 1
ATOM 5976 C C . ASP A 1 744 ? -9.898 -3.166 20.578 1 95.06 744 ASP A C 1
ATOM 5978 O O . ASP A 1 744 ? -9.484 -4.109 21.266 1 95.06 744 ASP A O 1
ATOM 5982 N N . TYR A 1 745 ? -9.32 -2.092 20.516 1 96.75 745 TYR A N 1
ATOM 5983 C CA . TYR A 1 745 ? -8.047 -1.856 21.188 1 96.75 745 TYR A CA 1
ATOM 5984 C C . TYR A 1 745 ? -8.273 -1.486 22.656 1 96.75 745 TYR A C 1
ATOM 5986 O O . TYR A 1 745 ? -7.582 -1.987 23.547 1 96.75 745 TYR A O 1
ATOM 5994 N N . VAL A 1 746 ? -9.289 -0.656 22.984 1 97.5 746 VAL A N 1
ATOM 5995 C CA . VAL A 1 746 ? -9.414 -0.082 24.312 1 97.5 746 VAL A CA 1
ATOM 5996 C C . VAL A 1 746 ? -10.188 -1.039 25.219 1 97.5 746 VAL A C 1
ATOM 5998 O O . VAL A 1 746 ? -9.953 -1.092 26.422 1 97.5 746 VAL A O 1
ATOM 6001 N N . LYS A 1 747 ? -11.102 -1.792 24.672 1 95.94 747 LYS A N 1
ATOM 6002 C CA . LYS A 1 747 ? -12.008 -2.613 25.469 1 95.94 747 LYS A CA 1
ATOM 6003 C C . LYS A 1 747 ? -11.242 -3.561 26.391 1 95.94 747 LYS A C 1
ATOM 6005 O O . LYS A 1 747 ? -11.445 -3.561 27.594 1 95.94 747 LYS A O 1
ATOM 6010 N N . PRO A 1 748 ? -10.289 -4.41 25.812 1 94.69 748 PRO A N 1
ATOM 6011 C CA . PRO A 1 748 ? -9.578 -5.324 26.703 1 94.69 748 PRO A CA 1
ATOM 6012 C C . PRO A 1 748 ? -8.727 -4.598 27.734 1 94.69 748 PRO A C 1
ATOM 6014 O O . PRO A 1 748 ? -8.539 -5.09 28.844 1 94.69 748 PRO A O 1
ATOM 6017 N N . ARG A 1 749 ? -8.266 -3.502 27.484 1 96.75 749 ARG A N 1
ATOM 6018 C CA . ARG A 1 749 ? -7.414 -2.74 28.391 1 96.75 749 ARG A CA 1
ATOM 6019 C C . ARG A 1 749 ? -8.234 -2.115 29.516 1 96.75 749 ARG A C 1
ATOM 6021 O O . ARG A 1 749 ? -7.801 -2.086 30.672 1 96.75 749 ARG A O 1
ATOM 6028 N N . PHE A 1 750 ? -9.438 -1.604 29.188 1 96.75 750 PHE A N 1
ATOM 6029 C CA . PHE A 1 750 ? -10.359 -1.158 30.234 1 96.75 750 PHE A CA 1
ATOM 6030 C C . PHE A 1 750 ? -10.703 -2.305 31.172 1 96.75 750 PHE A C 1
ATOM 6032 O O . PHE A 1 750 ? -10.742 -2.119 32.406 1 96.75 750 PHE A O 1
ATOM 6039 N N . ARG A 1 751 ? -10.93 -3.453 30.578 1 93.94 751 ARG A N 1
ATOM 6040 C CA . ARG A 1 751 ? -11.266 -4.625 31.375 1 93.94 751 ARG A CA 1
ATOM 6041 C C . ARG A 1 751 ? -10.117 -5.008 32.312 1 93.94 751 ARG A C 1
ATOM 6043 O O . ARG A 1 751 ? -10.344 -5.438 33.438 1 93.94 751 ARG A O 1
ATOM 6050 N N . THR A 1 752 ? -8.945 -4.867 31.781 1 94.44 752 THR A N 1
ATOM 6051 C CA . THR A 1 752 ? -7.762 -5.137 32.594 1 94.44 752 THR A CA 1
ATOM 6052 C C . THR A 1 752 ? -7.691 -4.184 33.781 1 94.44 752 THR A C 1
ATOM 6054 O O . THR A 1 752 ? -7.371 -4.602 34.906 1 94.44 752 THR A O 1
ATOM 6057 N N . ILE A 1 753 ? -8.016 -2.977 33.594 1 95.62 753 ILE A N 1
ATOM 6058 C CA . ILE A 1 753 ? -7.953 -1.971 34.656 1 95.62 753 ILE A CA 1
ATOM 6059 C C . ILE A 1 753 ? -8.922 -2.34 35.781 1 95.62 753 ILE A C 1
ATOM 6061 O O . ILE A 1 753 ? -8.586 -2.215 36.938 1 95.62 753 ILE A O 1
ATOM 6065 N N . VAL A 1 754 ? -10.141 -2.85 35.5 1 93.38 754 VAL A N 1
ATOM 6066 C CA . VAL A 1 754 ? -11.18 -3.102 36.5 1 93.38 754 VAL A CA 1
ATOM 6067 C C . VAL A 1 754 ? -11.148 -4.57 36.906 1 93.38 754 VAL A C 1
ATOM 6069 O O . VAL A 1 754 ? -12.109 -5.082 37.469 1 93.38 754 VAL A O 1
ATOM 6072 N N . ASN A 1 755 ? -10.109 -5.258 36.562 1 89.5 755 ASN A N 1
ATOM 6073 C CA . ASN A 1 755 ? -9.953 -6.672 36.875 1 89.5 755 ASN A CA 1
ATOM 6074 C C . ASN A 1 755 ? -11.148 -7.492 36.375 1 89.5 755 ASN A C 1
ATOM 6076 O O . ASN A 1 755 ? -11.617 -8.383 37.094 1 89.5 755 ASN A O 1
ATOM 6080 N N . ARG A 1 756 ? -11.789 -7.02 35.281 1 87.81 756 ARG A N 1
ATOM 6081 C CA . ARG A 1 756 ? -12.859 -7.715 34.594 1 87.81 756 ARG A CA 1
ATOM 6082 C C . ARG A 1 756 ? -14.125 -7.77 35.438 1 87.81 756 ARG A C 1
ATOM 6084 O O . ARG A 1 756 ? -14.969 -8.648 35.25 1 87.81 756 ARG A O 1
ATOM 6091 N N . THR A 1 757 ? -14.281 -6.82 36.312 1 88.94 757 THR A N 1
ATOM 6092 C CA . THR A 1 757 ? -15.414 -6.844 37.25 1 88.94 757 THR A CA 1
ATOM 6093 C C . THR A 1 757 ? -16.547 -5.965 36.719 1 88.94 757 THR A C 1
ATOM 6095 O O . THR A 1 757 ? -17.703 -6.125 37.125 1 88.94 757 THR A O 1
ATOM 6098 N N . ARG A 1 758 ? -16.219 -5.035 35.875 1 90.62 758 ARG A N 1
ATOM 6099 C CA . ARG A 1 758 ? -17.203 -4.121 35.312 1 90.62 758 ARG A CA 1
ATOM 6100 C C . ARG A 1 758 ? -17.188 -4.164 33.781 1 90.62 758 ARG A C 1
ATOM 6102 O O . ARG A 1 758 ? -16.125 -4.262 33.188 1 90.62 758 ARG A O 1
ATOM 6109 N N . PRO A 1 759 ? -18.344 -4.051 33.188 1 91.94 759 PRO A N 1
ATOM 6110 C CA . PRO A 1 759 ? -18.359 -3.979 31.734 1 91.94 759 PRO A CA 1
ATOM 6111 C C . PRO A 1 759 ? -18.016 -2.586 31.219 1 91.94 759 PRO A C 1
ATOM 6113 O O . PRO A 1 759 ? -18.172 -1.596 31.938 1 91.94 759 PRO A O 1
ATOM 6116 N N . ILE A 1 760 ? -17.469 -2.529 30.062 1 95.31 760 ILE A N 1
ATOM 6117 C CA . ILE A 1 760 ? -17.375 -1.312 29.25 1 95.31 760 ILE A CA 1
ATOM 6118 C C . ILE A 1 760 ? -18.281 -1.432 28.031 1 95.31 760 ILE A C 1
ATOM 6120 O O . ILE A 1 760 ? -18 -2.225 27.125 1 95.31 760 ILE A O 1
ATOM 6124 N N . TRP A 1 761 ? -19.359 -0.656 28.016 1 96.38 761 TRP A N 1
ATOM 6125 C CA . TRP A 1 761 ? -20.359 -0.766 26.953 1 96.38 761 TRP A CA 1
ATOM 6126 C C . TRP A 1 761 ? -19.953 0.048 25.734 1 96.38 761 TRP A C 1
ATOM 6128 O O . TRP A 1 761 ? -19.344 1.115 25.859 1 96.38 761 TRP A O 1
ATOM 6138 N N . TYR A 1 762 ? -20.297 -0.49 24.547 1 96.94 762 TYR A N 1
ATOM 6139 C CA . TYR A 1 762 ? -20.016 0.175 23.281 1 96.94 762 TYR A CA 1
ATOM 6140 C C . TYR A 1 762 ? -21.188 1.048 22.844 1 96.94 762 TYR A C 1
ATOM 6142 O O . TYR A 1 762 ? -22.328 0.605 22.859 1 96.94 762 TYR A O 1
ATOM 6150 N N . VAL A 1 763 ? -20.922 2.242 22.516 1 98.12 763 VAL A N 1
ATOM 6151 C CA . VAL A 1 763 ? -21.875 3.129 21.859 1 98.12 763 VAL A CA 1
ATOM 6152 C C . VAL A 1 763 ? -21.25 3.721 20.594 1 98.12 763 VAL A C 1
ATOM 6154 O O . VAL A 1 763 ? -20.25 4.422 20.672 1 98.12 763 VAL A O 1
ATOM 6157 N N . GLY A 1 764 ? -21.719 3.494 19.469 1 97.44 764 GLY A N 1
ATOM 6158 C CA . GLY A 1 764 ? -21.234 3.941 18.172 1 97.44 764 GLY A CA 1
ATOM 6159 C C . GLY A 1 764 ? -21.969 3.312 17.016 1 97.44 764 GLY A C 1
ATOM 6160 O O . GLY A 1 764 ? -23.125 2.879 17.172 1 97.44 764 GLY A O 1
ATOM 6161 N N . ARG A 1 765 ? -21.406 3.352 15.898 1 96.31 765 ARG A N 1
ATOM 6162 C CA . ARG A 1 765 ? -22 2.791 14.695 1 96.31 765 ARG A CA 1
ATOM 6163 C C . ARG A 1 765 ? -21.797 1.28 14.633 1 96.31 765 ARG A C 1
ATOM 6165 O O . ARG A 1 765 ? -20.828 0.757 15.18 1 96.31 765 ARG A O 1
ATOM 6172 N N . GLU A 1 766 ? -22.734 0.585 14.023 1 95.31 766 GLU A N 1
ATOM 6173 C CA . GLU A 1 766 ? -22.641 -0.863 13.859 1 95.31 766 GLU A CA 1
ATOM 6174 C C . GLU A 1 766 ? -21.484 -1.244 12.945 1 95.31 766 GLU A C 1
ATOM 6176 O O . GLU A 1 766 ? -20.984 -0.411 12.188 1 95.31 766 GLU A O 1
ATOM 6181 N N . PRO A 1 767 ? -20.969 -2.5 13.039 1 96 767 PRO A N 1
ATOM 6182 C CA . PRO A 1 767 ? -19.891 -2.92 12.141 1 96 767 PRO A CA 1
ATOM 6183 C C . PRO A 1 767 ? -20.25 -2.766 10.672 1 96 767 PRO A C 1
ATOM 6185 O O . PRO A 1 767 ? -21.422 -2.943 10.289 1 96 767 PRO A O 1
ATOM 6188 N N . ALA A 1 768 ? -19.266 -2.479 9.859 1 95.75 768 ALA A N 1
ATOM 6189 C CA . ALA A 1 768 ? -19.484 -2.244 8.438 1 95.75 768 ALA A CA 1
ATOM 6190 C C . ALA A 1 768 ? -18.266 -2.625 7.617 1 95.75 768 ALA A C 1
ATOM 6192 O O . ALA A 1 768 ? -17.141 -2.67 8.148 1 95.75 768 ALA A O 1
ATOM 6193 N N . ALA A 1 769 ? -18.5 -2.895 6.359 1 95.38 769 ALA A N 1
ATOM 6194 C CA . ALA A 1 769 ? -17.422 -3.219 5.438 1 95.38 769 ALA A CA 1
ATOM 6195 C C . ALA A 1 769 ? -16.703 -1.956 4.965 1 95.38 769 ALA A C 1
ATOM 6197 O O . ALA A 1 769 ? -15.508 -1.99 4.656 1 95.38 769 ALA A O 1
ATOM 6198 N N . ALA A 1 770 ? -17.438 -0.854 4.895 1 94.56 770 ALA A N 1
ATOM 6199 C CA . ALA A 1 770 ? -16.859 0.44 4.527 1 94.56 770 ALA A CA 1
ATOM 6200 C C . ALA A 1 770 ? -16.625 1.304 5.762 1 94.56 770 ALA A C 1
ATOM 6202 O O . ALA A 1 770 ? -17.344 1.195 6.754 1 94.56 770 ALA A O 1
ATOM 6203 N N . ALA A 1 771 ? -15.664 2.184 5.668 1 93.31 771 ALA A N 1
ATOM 6204 C CA . ALA A 1 771 ? -15.234 2.941 6.84 1 93.31 771 ALA A CA 1
ATOM 6205 C C . ALA A 1 771 ? -16.25 4.031 7.188 1 93.31 771 ALA A C 1
ATOM 6207 O O . ALA A 1 771 ? -16.266 4.531 8.312 1 93.31 771 ALA A O 1
ATOM 6208 N N . ALA A 1 772 ? -17.031 4.422 6.23 1 94.06 772 ALA A N 1
ATOM 6209 C CA . ALA A 1 772 ? -18.031 5.457 6.461 1 94.06 772 ALA A CA 1
ATOM 6210 C C . ALA A 1 772 ? -19.094 5.457 5.355 1 94.06 772 ALA A C 1
ATOM 6212 O O . ALA A 1 772 ? -18.906 4.84 4.309 1 94.06 772 ALA A O 1
ATOM 6213 N N . THR A 1 773 ? -20.156 6.105 5.664 1 89.75 773 THR A N 1
ATOM 6214 C CA . THR A 1 773 ? -21.203 6.281 4.664 1 89.75 773 THR A CA 1
ATOM 6215 C C . THR A 1 773 ? -20.938 7.504 3.797 1 89.75 773 THR A C 1
ATOM 6217 O O . THR A 1 773 ? -20.25 8.438 4.223 1 89.75 773 THR A O 1
ATOM 6220 N N . GLY A 1 774 ? -21.375 7.445 2.611 1 85.38 774 GLY A N 1
ATOM 6221 C CA . GLY A 1 774 ? -21.25 8.594 1.72 1 85.38 774 GLY A CA 1
ATOM 6222 C C . GLY A 1 774 ? -22.5 9.445 1.685 1 85.38 774 GLY A C 1
ATOM 6223 O O . GLY A 1 774 ? -22.5 10.531 1.1 1 85.38 774 GLY A O 1
ATOM 6224 N N . ASN A 1 775 ? -23.516 9.016 2.359 1 83.5 775 ASN A N 1
ATOM 6225 C CA . ASN A 1 775 ? -24.797 9.711 2.398 1 83.5 775 ASN A CA 1
ATOM 6226 C C . ASN A 1 775 ? -24.922 10.578 3.646 1 83.5 775 ASN A C 1
ATOM 6228 O O . ASN A 1 775 ? -24.844 10.07 4.77 1 83.5 775 ASN A O 1
ATOM 6232 N N . LYS A 1 776 ? -25.141 11.844 3.441 1 85.5 776 LYS A N 1
ATOM 6233 C CA . LYS A 1 776 ? -25.188 12.797 4.543 1 85.5 776 LYS A CA 1
ATOM 6234 C C . LYS A 1 776 ? -26.328 12.461 5.504 1 85.5 776 LYS A C 1
ATOM 6236 O O . LYS A 1 776 ? -26.172 12.555 6.723 1 85.5 776 LYS A O 1
ATOM 6241 N N . ASN A 1 777 ? -27.5 12.086 4.965 1 87.38 777 ASN A N 1
ATOM 6242 C CA . ASN A 1 777 ? -28.641 11.75 5.816 1 87.38 777 ASN A CA 1
ATOM 6243 C C . ASN A 1 777 ? -28.344 10.523 6.676 1 87.38 777 ASN A C 1
ATOM 6245 O O . ASN A 1 777 ? -28.672 10.508 7.867 1 87.38 777 ASN A O 1
ATOM 6249 N N . MET A 1 778 ? -27.797 9.523 6.055 1 88.94 778 MET A N 1
ATOM 6250 C CA . MET A 1 778 ? -27.438 8.32 6.805 1 88.94 778 MET A CA 1
ATOM 6251 C C . MET A 1 778 ? -26.438 8.641 7.906 1 88.94 778 MET A C 1
ATOM 6253 O O . MET A 1 778 ? -26.484 8.047 8.984 1 88.94 778 MET A O 1
ATOM 6257 N N . HIS A 1 779 ? -25.547 9.523 7.625 1 92.44 779 HIS A N 1
ATOM 6258 C CA . HIS A 1 779 ? -24.578 9.961 8.625 1 92.44 779 HIS A CA 1
ATOM 6259 C C . HIS A 1 779 ? -25.266 10.617 9.812 1 92.44 779 HIS A C 1
ATOM 6261 O O . HIS A 1 779 ? -24.984 10.281 10.961 1 92.44 779 HIS A O 1
ATOM 6267 N N . LEU A 1 780 ? -26.219 11.5 9.555 1 93.5 780 LEU A N 1
ATOM 6268 C CA . LEU A 1 780 ? -26.891 12.234 10.617 1 93.5 780 LEU A CA 1
ATOM 6269 C C . LEU A 1 780 ? -27.797 11.305 11.43 1 93.5 780 LEU A C 1
ATOM 6271 O O . LEU A 1 780 ? -27.875 11.438 12.648 1 93.5 780 LEU A O 1
ATOM 6275 N N . VAL A 1 781 ? -28.406 10.367 10.727 1 93 781 VAL A N 1
ATOM 6276 C CA . VAL A 1 781 ? -29.266 9.406 11.406 1 93 781 VAL A CA 1
ATOM 6277 C C . VAL A 1 781 ? -28.422 8.539 12.344 1 93 781 VAL A C 1
ATOM 6279 O O . VAL A 1 781 ? -28.812 8.289 13.484 1 93 781 VAL A O 1
ATOM 6282 N N . SER A 1 782 ? -27.328 8.078 11.867 1 94.19 782 SER A N 1
ATOM 6283 C CA . SER A 1 782 ? -26.438 7.262 12.695 1 94.19 782 SER A CA 1
ATOM 6284 C C . SER A 1 782 ? -25.906 8.055 13.875 1 94.19 782 SER A C 1
ATOM 6286 O O . SER A 1 782 ? -25.75 7.516 14.977 1 94.19 782 SER A O 1
ATOM 6288 N N . LEU A 1 783 ? -25.531 9.297 13.633 1 96.44 783 LEU A N 1
ATOM 6289 C CA . LEU A 1 783 ? -25.062 10.18 14.695 1 96.44 783 LEU A CA 1
ATOM 6290 C C . LEU A 1 783 ? -26.125 10.344 15.781 1 96.44 783 LEU A C 1
ATOM 6292 O O . LEU A 1 783 ? -25.828 10.195 16.969 1 96.44 783 LEU A O 1
ATOM 6296 N N . ARG A 1 784 ? -27.344 10.562 15.375 1 96.69 784 ARG A N 1
ATOM 6297 C CA . ARG A 1 784 ? -28.422 10.734 16.328 1 96.69 784 ARG A CA 1
ATOM 6298 C C . ARG A 1 784 ? -28.672 9.445 17.125 1 96.69 784 ARG A C 1
ATOM 6300 O O . ARG A 1 784 ? -28.906 9.492 18.328 1 96.69 784 ARG A O 1
ATOM 6307 N N . ARG A 1 785 ? -28.578 8.422 16.422 1 96.62 785 ARG A N 1
ATOM 6308 C CA . ARG A 1 785 ? -28.859 7.133 17.047 1 96.62 785 ARG A CA 1
ATOM 6309 C C . ARG A 1 785 ? -27.875 6.855 18.172 1 96.62 785 ARG A C 1
ATOM 6311 O O . ARG A 1 785 ? -28.281 6.473 19.281 1 96.62 785 ARG A O 1
ATOM 6318 N N . PHE A 1 786 ? -26.531 6.98 17.938 1 96.81 786 PHE A N 1
ATOM 6319 C CA . PHE A 1 786 ? -25.625 6.598 19 1 96.81 786 PHE A CA 1
ATOM 6320 C C . PHE A 1 786 ? -25.531 7.688 20.062 1 96.81 786 PHE A C 1
ATOM 6322 O O . PHE A 1 786 ? -25.188 7.414 21.203 1 96.81 786 PHE A O 1
ATOM 6329 N N . LEU A 1 787 ? -25.891 8.961 19.75 1 98.25 787 LEU A N 1
ATOM 6330 C CA . LEU A 1 787 ? -26 9.977 20.797 1 98.25 787 LEU A CA 1
ATOM 6331 C C . LEU A 1 787 ? -27.172 9.688 21.719 1 98.25 787 LEU A C 1
ATOM 6333 O O . LEU A 1 787 ? -27.047 9.828 22.938 1 98.25 787 LEU A O 1
ATOM 6337 N N . ASP A 1 788 ? -28.281 9.25 21.078 1 97.69 788 ASP A N 1
ATOM 6338 C CA . ASP A 1 788 ? -29.438 8.859 21.875 1 97.69 788 ASP A CA 1
ATOM 6339 C C . ASP A 1 788 ? -29.094 7.707 22.812 1 97.69 788 ASP A C 1
ATOM 6341 O O . ASP A 1 788 ? -29.5 7.715 23.984 1 97.69 788 ASP A O 1
ATOM 6345 N N . THR A 1 789 ? -28.375 6.801 22.344 1 97.81 789 THR A N 1
ATOM 6346 C CA . THR A 1 789 ? -27.984 5.656 23.156 1 97.81 789 THR A CA 1
ATOM 6347 C C . THR A 1 789 ? -27.031 6.082 24.266 1 97.81 789 THR A C 1
ATOM 6349 O O . THR A 1 789 ? -27.156 5.621 25.406 1 97.81 789 THR A O 1
ATOM 6352 N N . ALA A 1 790 ? -26.094 6.957 23.969 1 98.5 790 ALA A N 1
ATOM 6353 C CA . ALA A 1 790 ? -25.094 7.426 24.922 1 98.5 790 ALA A CA 1
ATOM 6354 C C . ALA A 1 790 ? -25.75 8.094 26.125 1 98.5 790 ALA A C 1
ATOM 6356 O O . ALA A 1 790 ? -25.25 7.988 27.25 1 98.5 790 ALA A O 1
ATOM 6357 N N . PHE A 1 791 ? -26.922 8.688 25.984 1 98.25 791 PHE A N 1
ATOM 6358 C CA . PHE A 1 791 ? -27.5 9.477 27.062 1 98.25 791 PHE A CA 1
ATOM 6359 C C . PHE A 1 791 ? -28.812 8.867 27.531 1 98.25 791 PHE A C 1
ATOM 6361 O O . PHE A 1 791 ? -29.531 9.469 28.328 1 98.25 791 PHE A O 1
ATOM 6368 N N . ASN A 1 792 ? -29.172 7.723 26.953 1 97.56 792 ASN A N 1
ATOM 6369 C CA . ASN A 1 792 ? -30.219 6.902 27.547 1 97.56 792 ASN A CA 1
ATOM 6370 C C . ASN A 1 792 ? -29.688 6.082 28.719 1 97.56 792 ASN A C 1
ATOM 6372 O O . ASN A 1 792 ? -29.172 4.984 28.531 1 97.56 792 ASN A O 1
ATOM 6376 N N . LEU A 1 793 ? -29.906 6.504 29.953 1 96.62 793 LEU A N 1
ATOM 6377 C CA . LEU A 1 793 ? -29.297 5.941 31.156 1 96.62 793 LEU A CA 1
ATOM 6378 C C . LEU A 1 793 ? -29.875 4.559 31.453 1 96.62 793 LEU A C 1
ATOM 6380 O O . LEU A 1 793 ? -29.312 3.818 32.25 1 96.62 793 LEU A O 1
ATOM 6384 N N . GLU A 1 794 ? -30.859 4.102 30.688 1 95.75 794 GLU A N 1
ATOM 6385 C CA . GLU A 1 794 ? -31.453 2.779 30.875 1 95.75 794 GLU A CA 1
ATOM 6386 C C . GLU A 1 794 ? -31.062 1.838 29.734 1 95.75 794 GLU A C 1
ATOM 6388 O O . GLU A 1 794 ? -31.484 0.682 29.703 1 95.75 794 GLU A O 1
ATOM 6393 N N . ALA A 1 795 ? -30.25 2.33 28.859 1 94.5 795 ALA A N 1
ATOM 6394 C CA . ALA A 1 795 ? -29.953 1.614 27.625 1 94.5 795 ALA A CA 1
ATOM 6395 C C . ALA A 1 795 ? -29.328 0.251 27.906 1 94.5 795 ALA A C 1
ATOM 6397 O O . ALA A 1 795 ? -29.469 -0.682 27.109 1 94.5 795 ALA A O 1
ATOM 6398 N N . PHE A 1 796 ? -28.656 0.069 29.016 1 93.88 796 PHE A N 1
ATOM 6399 C CA . PHE A 1 796 ? -27.875 -1.146 29.25 1 93.88 796 PHE A CA 1
ATOM 6400 C C . PHE A 1 796 ? -28.438 -1.935 30.422 1 93.88 796 PHE A C 1
ATOM 6402 O O . PHE A 1 796 ? -27.828 -2.898 30.891 1 93.88 796 PHE A O 1
ATOM 6409 N N . GLU A 1 797 ? -29.547 -1.508 30.906 1 90.81 797 GLU A N 1
ATOM 6410 C CA . GLU A 1 797 ? -30.203 -2.229 32 1 90.81 797 GLU A CA 1
ATOM 6411 C C . GLU A 1 797 ? -30.609 -3.635 31.562 1 90.81 797 GLU A C 1
ATOM 6413 O O . GLU A 1 797 ? -31.203 -3.812 30.5 1 90.81 797 GLU A O 1
ATOM 6418 N N . GLY A 1 798 ? -30.297 -4.621 32.281 1 83.69 798 GLY A N 1
ATOM 6419 C CA . GLY A 1 798 ? -30.688 -5.992 31.984 1 83.69 798 GLY A CA 1
ATOM 6420 C C . GLY A 1 798 ? -29.75 -6.691 31.016 1 83.69 798 GLY A C 1
ATOM 6421 O O . GLY A 1 798 ? -29.906 -7.887 30.75 1 83.69 798 GLY A O 1
ATOM 6422 N N . LYS A 1 799 ? -28.766 -6.008 30.516 1 82.5 799 LYS A N 1
ATOM 6423 C CA . LYS A 1 799 ? -27.828 -6.617 29.578 1 82.5 799 LYS A CA 1
ATOM 6424 C C . LYS A 1 799 ? -26.688 -7.309 30.328 1 82.5 799 LYS A C 1
ATOM 6426 O O . LYS A 1 799 ? -26.281 -6.871 31.391 1 82.5 799 LYS A O 1
ATOM 6431 N N . THR A 1 800 ? -26.312 -8.531 29.766 1 73.31 800 THR A N 1
ATOM 6432 C CA . THR A 1 800 ? -25.188 -9.273 30.312 1 73.31 800 THR A CA 1
ATOM 6433 C C . THR A 1 800 ? -23.891 -8.93 29.578 1 73.31 800 THR A C 1
ATOM 6435 O O . THR A 1 800 ? -23.922 -8.594 28.391 1 73.31 800 THR A O 1
ATOM 6438 N N . PHE A 1 801 ? -22.719 -8.742 30.469 1 72.19 801 PHE A N 1
ATOM 6439 C CA . PHE A 1 801 ? -21.453 -8.422 29.844 1 72.19 801 PHE A CA 1
ATOM 6440 C C . PHE A 1 801 ? -20.406 -9.484 30.156 1 72.19 801 PHE A C 1
ATOM 6442 O O . PHE A 1 801 ? -20.484 -10.156 31.188 1 72.19 801 PHE A O 1
ATOM 6449 N N . MET B 1 1 ? 9.727 13.023 -30.969 1 67.94 1 MET B N 1
ATOM 6450 C CA . MET B 1 1 ? 9.18 11.695 -31.188 1 67.94 1 MET B CA 1
ATOM 6451 C C . MET B 1 1 ? 10.102 10.625 -30.625 1 67.94 1 MET B C 1
ATOM 6453 O O . MET B 1 1 ? 11.32 10.68 -30.812 1 67.94 1 MET B O 1
ATOM 6457 N N . PHE B 1 2 ? 9.578 9.797 -29.812 1 76.38 2 PHE B N 1
ATOM 6458 C CA . PHE B 1 2 ? 10.375 8.797 -29.109 1 76.38 2 PHE B CA 1
ATOM 6459 C C . PHE B 1 2 ? 10.047 7.398 -29.609 1 76.38 2 PHE B C 1
ATOM 6461 O O . PHE B 1 2 ? 10.633 6.418 -29.141 1 76.38 2 PHE B O 1
ATOM 6468 N N . ILE B 1 3 ? 9.172 7.316 -30.609 1 82.19 3 ILE B N 1
ATOM 6469 C CA . ILE B 1 3 ? 8.812 6.02 -31.172 1 82.19 3 ILE B CA 1
ATOM 6470 C C . ILE B 1 3 ? 9.844 5.609 -32.219 1 82.19 3 ILE B C 1
ATOM 6472 O O . ILE B 1 3 ? 10.141 6.379 -33.125 1 82.19 3 ILE B O 1
ATOM 6476 N N . ASN B 1 4 ? 10.312 4.426 -32.219 1 78.88 4 ASN B N 1
ATOM 6477 C CA . ASN B 1 4 ? 11.414 4 -33.094 1 78.88 4 ASN B CA 1
ATOM 6478 C C . ASN B 1 4 ? 10.914 3.211 -34.281 1 78.88 4 ASN B C 1
ATOM 6480 O O . ASN B 1 4 ? 11.641 3.039 -35.281 1 78.88 4 ASN B O 1
ATOM 6484 N N . ASP B 1 5 ? 9.664 2.844 -34.344 1 86.81 5 ASP B N 1
ATOM 6485 C CA . ASP B 1 5 ? 9.117 2.059 -35.469 1 86.81 5 ASP B CA 1
ATOM 6486 C C . ASP B 1 5 ? 8.828 2.943 -36.688 1 86.81 5 ASP B C 1
ATOM 6488 O O . ASP B 1 5 ? 8.016 3.867 -36.594 1 86.81 5 ASP B O 1
ATOM 6492 N N . VAL B 1 6 ? 9.398 2.639 -37.812 1 91.38 6 VAL B N 1
ATOM 6493 C CA . VAL B 1 6 ? 9.336 3.48 -39 1 91.38 6 VAL B CA 1
ATOM 6494 C C . VAL B 1 6 ? 7.906 3.51 -39.531 1 91.38 6 VAL B C 1
ATOM 6496 O O . VAL B 1 6 ? 7.418 4.562 -39.938 1 91.38 6 VAL B O 1
ATOM 6499 N N . GLU B 1 7 ? 7.316 2.391 -39.531 1 94.25 7 GLU B N 1
ATOM 6500 C CA . GLU B 1 7 ? 5.945 2.328 -40.031 1 94.25 7 GLU B CA 1
ATOM 6501 C C . GLU B 1 7 ? 5.012 3.182 -39.156 1 94.25 7 GLU B C 1
ATOM 6503 O O . GLU B 1 7 ? 4.18 3.924 -39.688 1 94.25 7 GLU B O 1
ATOM 6508 N N . GLN B 1 8 ? 5.125 3.078 -37.906 1 94.75 8 GLN B N 1
ATOM 6509 C CA . GLN B 1 8 ? 4.305 3.861 -36.969 1 94.75 8 GLN B CA 1
ATOM 6510 C C . GLN B 1 8 ? 4.586 5.352 -37.125 1 94.75 8 GLN B C 1
ATOM 6512 O O . GLN B 1 8 ? 3.658 6.168 -37.125 1 94.75 8 GLN B O 1
ATOM 6517 N N . CYS B 1 9 ? 5.855 5.684 -37.25 1 94.56 9 CYS B N 1
ATOM 6518 C CA . CYS B 1 9 ? 6.238 7.082 -37.406 1 94.56 9 CYS B CA 1
ATOM 6519 C C . CYS B 1 9 ? 5.68 7.66 -38.719 1 94.56 9 CYS B C 1
ATOM 6521 O O . CYS B 1 9 ? 5.164 8.773 -38.719 1 94.56 9 CYS B O 1
ATOM 6523 N N . GLN B 1 10 ? 5.754 6.902 -39.781 1 95.31 10 GLN B N 1
ATOM 6524 C CA . GLN B 1 10 ? 5.238 7.355 -41.062 1 95.31 10 GLN B CA 1
ATOM 6525 C C . GLN B 1 10 ? 3.719 7.5 -41.031 1 95.31 10 GLN B C 1
ATOM 6527 O O . GLN B 1 10 ? 3.166 8.438 -41.594 1 95.31 10 GLN B O 1
ATOM 6532 N N . TRP B 1 11 ? 3.145 6.582 -40.375 1 96.56 11 TRP B N 1
ATOM 6533 C CA . TRP B 1 11 ? 1.692 6.648 -40.25 1 96.56 11 TRP B CA 1
ATOM 6534 C C . TRP B 1 11 ? 1.269 7.93 -39.531 1 96.56 11 TRP B C 1
ATOM 6536 O O . TRP B 1 11 ? 0.341 8.609 -39.969 1 96.56 11 TRP B O 1
ATOM 6546 N N . ILE B 1 12 ? 1.933 8.312 -38.469 1 95.75 12 ILE B N 1
ATOM 6547 C CA . ILE B 1 12 ? 1.626 9.516 -37.719 1 95.75 12 ILE B CA 1
ATOM 6548 C C . ILE B 1 12 ? 1.895 10.75 -38.594 1 95.75 12 ILE B C 1
ATOM 6550 O O . ILE B 1 12 ? 1.1 11.695 -38.594 1 95.75 12 ILE B O 1
ATOM 6554 N N . ARG B 1 13 ? 2.998 10.711 -39.281 1 94.88 13 ARG B N 1
ATOM 6555 C CA . ARG B 1 13 ? 3.336 11.828 -40.156 1 94.88 13 ARG B CA 1
ATOM 6556 C C . ARG B 1 13 ? 2.248 12.055 -41.188 1 94.88 13 ARG B C 1
ATOM 6558 O O . ARG B 1 13 ? 1.864 13.195 -41.469 1 94.88 13 ARG B O 1
ATOM 6565 N N . GLN B 1 14 ? 1.758 11.023 -41.719 1 95.12 14 GLN B N 1
ATOM 6566 C CA . GLN B 1 14 ? 0.706 11.125 -42.719 1 95.12 14 GLN B CA 1
ATOM 6567 C C . GLN B 1 14 ? -0.566 11.719 -42.125 1 95.12 14 GLN B C 1
ATOM 6569 O O . GLN B 1 14 ? -1.277 12.469 -42.781 1 95.12 14 GLN B O 1
ATOM 6574 N N . LYS B 1 15 ? -0.818 11.438 -40.875 1 95.5 15 LYS B N 1
ATOM 6575 C CA . LYS B 1 15 ? -2.045 11.898 -40.25 1 95.5 15 LYS B CA 1
ATOM 6576 C C . LYS B 1 15 ? -1.944 13.367 -39.844 1 95.5 15 LYS B C 1
ATOM 6578 O O . LYS B 1 15 ? -2.961 14.023 -39.594 1 95.5 15 LYS B O 1
ATOM 6583 N N . PHE B 1 16 ? -0.736 13.969 -39.844 1 94.31 16 PHE B N 1
ATOM 6584 C CA . PHE B 1 16 ? -0.642 15.328 -39.312 1 94.31 16 PHE B CA 1
ATOM 6585 C C . PHE B 1 16 ? 0.009 16.25 -40.312 1 94.31 16 PHE B C 1
ATOM 6587 O O . PHE B 1 16 ? -0.177 17.469 -40.281 1 94.31 16 PHE B O 1
ATOM 6594 N N . GLU B 1 17 ? 0.734 15.688 -41.281 1 92.5 17 GLU B N 1
ATOM 6595 C CA . GLU B 1 17 ? 1.488 16.547 -42.188 1 92.5 17 GLU B CA 1
ATOM 6596 C C . GLU B 1 17 ? 0.816 16.641 -43.531 1 92.5 17 GLU B C 1
ATOM 6598 O O . GLU B 1 17 ? 1.237 17.406 -44.406 1 92.5 17 GLU B O 1
ATOM 6603 N N . THR B 1 18 ? -0.257 15.969 -43.75 1 90.88 18 THR B N 1
ATOM 6604 C CA . THR B 1 18 ? -0.999 16.062 -45 1 90.88 18 THR B CA 1
ATOM 6605 C C . THR B 1 18 ? -1.806 17.359 -45.062 1 90.88 18 THR B C 1
ATOM 6607 O O . THR B 1 18 ? -2.557 17.672 -44.125 1 90.88 18 THR B O 1
ATOM 6610 N N . PRO B 1 19 ? -1.701 18.094 -46.125 1 87.44 19 PRO B N 1
ATOM 6611 C CA . PRO B 1 19 ? -2.424 19.375 -46.25 1 87.44 19 PRO B CA 1
ATOM 6612 C C . PRO B 1 19 ? -3.939 19.188 -46.219 1 87.44 19 PRO B C 1
ATOM 6614 O O . PRO B 1 19 ? -4.465 18.266 -46.844 1 87.44 19 PRO B O 1
ATOM 6617 N N . GLY B 1 20 ? -4.684 20.078 -45.531 1 82.75 20 GLY B N 1
ATOM 6618 C CA . GLY B 1 20 ? -6.137 20.078 -45.5 1 82.75 20 GLY B CA 1
ATOM 6619 C C . GLY B 1 20 ? -6.715 18.969 -44.656 1 82.75 20 GLY B C 1
ATOM 6620 O O . GLY B 1 20 ? -7.918 18.703 -44.688 1 82.75 20 GLY B O 1
ATOM 6621 N N . ILE B 1 21 ? -5.945 18.406 -43.875 1 84.25 21 ILE B N 1
ATOM 6622 C CA . ILE B 1 21 ? -6.332 17.188 -43.188 1 84.25 21 ILE B CA 1
ATOM 6623 C C . ILE B 1 21 ? -7.312 17.531 -42.062 1 84.25 21 ILE B C 1
ATOM 6625 O O . ILE B 1 21 ? -8.141 16.703 -41.688 1 84.25 21 ILE B O 1
ATOM 6629 N N . MET B 1 22 ? -7.297 18.688 -41.594 1 84.12 22 MET B N 1
ATOM 6630 C CA . MET B 1 22 ? -8.156 19.062 -40.469 1 84.12 22 MET B CA 1
ATOM 6631 C C . MET B 1 22 ? -9.422 19.766 -40.969 1 84.12 22 MET B C 1
ATOM 6633 O O . MET B 1 22 ? -9.969 20.625 -40.281 1 84.12 22 MET B O 1
ATOM 6637 N N . LYS B 1 23 ? -9.93 19.406 -42.031 1 86.12 23 LYS B N 1
ATOM 6638 C CA . LYS B 1 23 ? -11.148 20.016 -42.562 1 86.12 23 LYS B CA 1
ATOM 6639 C C . LYS B 1 23 ? -12.383 19.266 -42.094 1 86.12 23 LYS B C 1
ATOM 6641 O O . LYS B 1 23 ? -12.43 18.031 -42.125 1 86.12 23 LYS B O 1
ATOM 6646 N N . PHE B 1 24 ? -13.336 20.016 -41.5 1 93.81 24 PHE B N 1
ATOM 6647 C CA . PHE B 1 24 ? -14.594 19.469 -41.031 1 93.81 24 PHE B CA 1
ATOM 6648 C C . PHE B 1 24 ? -15.758 19.953 -41.875 1 93.81 24 PHE B C 1
ATOM 6650 O O . PHE B 1 24 ? -15.758 21.094 -42.344 1 93.81 24 PHE B O 1
ATOM 6657 N N . THR B 1 25 ? -16.703 19.109 -42.062 1 94.5 25 THR B N 1
ATOM 6658 C CA . THR B 1 25 ? -17.922 19.5 -42.781 1 94.5 25 THR B CA 1
ATOM 6659 C C . THR B 1 25 ? -18.812 20.359 -41.875 1 94.5 25 THR B C 1
ATOM 6661 O O . THR B 1 25 ? -18.625 20.375 -40.656 1 94.5 25 THR B O 1
ATOM 6664 N N . ASN B 1 26 ? -19.719 21.047 -42.469 1 95.69 26 ASN B N 1
ATOM 6665 C CA . ASN B 1 26 ? -20.625 21.875 -41.688 1 95.69 26 ASN B CA 1
ATOM 6666 C C . ASN B 1 26 ? -21.469 21.031 -40.719 1 95.69 26 ASN B C 1
ATOM 6668 O O . ASN B 1 26 ? -21.797 21.469 -39.625 1 95.69 26 ASN B O 1
ATOM 6672 N N . GLU B 1 27 ? -21.75 19.906 -41.156 1 95.25 27 GLU B N 1
ATOM 6673 C CA . GLU B 1 27 ? -22.531 19.016 -40.312 1 95.25 27 GLU B CA 1
ATOM 6674 C C . GLU B 1 27 ? -21.734 18.578 -39.062 1 95.25 27 GLU B C 1
ATOM 6676 O O . GLU B 1 27 ? -22.281 18.516 -37.969 1 95.25 27 GLU B O 1
ATOM 6681 N N . GLU B 1 28 ? -20.484 18.297 -39.344 1 95.5 28 GLU B N 1
ATOM 6682 C CA . GLU B 1 28 ? -19.609 17.906 -38.25 1 95.5 28 GLU B CA 1
ATOM 6683 C C . GLU B 1 28 ? -19.422 19.062 -37.25 1 95.5 28 GLU B C 1
ATOM 6685 O O . GLU B 1 28 ? -19.391 18.859 -36.031 1 95.5 28 GLU B O 1
ATOM 6690 N N . LYS B 1 29 ? -19.312 20.203 -37.781 1 97.38 29 LYS B N 1
ATOM 6691 C CA . LYS B 1 29 ? -19.156 21.391 -36.938 1 97.38 29 LYS B CA 1
ATOM 6692 C C . LYS B 1 29 ? -20.406 21.641 -36.094 1 97.38 29 LYS B C 1
ATOM 6694 O O . LYS B 1 29 ? -20.312 22.016 -34.938 1 97.38 29 LYS B O 1
ATOM 6699 N N . ARG B 1 30 ? -21.594 21.5 -36.75 1 96.5 30 ARG B N 1
ATOM 6700 C CA . ARG B 1 30 ? -22.859 21.672 -36.031 1 96.5 30 ARG B CA 1
ATOM 6701 C C . ARG B 1 30 ? -23 20.641 -34.906 1 96.5 30 ARG B C 1
ATOM 6703 O O . ARG B 1 30 ? -23.453 20.969 -33.812 1 96.5 30 ARG B O 1
ATOM 6710 N N . THR B 1 31 ? -22.609 19.438 -35.188 1 96.38 31 THR B N 1
ATOM 6711 C CA . THR B 1 31 ? -22.672 18.375 -34.188 1 96.38 31 THR B CA 1
ATOM 6712 C C . THR B 1 31 ? -21.719 18.688 -33.031 1 96.38 31 THR B C 1
ATOM 6714 O O . THR B 1 31 ? -22.094 18.5 -31.875 1 96.38 31 THR B O 1
ATOM 6717 N N . LEU B 1 32 ? -20.516 19.094 -33.375 1 98 32 LEU B N 1
ATOM 6718 C CA . LEU B 1 32 ? -19.547 19.469 -32.375 1 98 32 LEU B CA 1
ATOM 6719 C C . LEU B 1 32 ? -20.062 20.594 -31.484 1 98 32 LEU B C 1
ATOM 6721 O O . LEU B 1 32 ? -19.922 20.547 -30.266 1 98 32 LEU B O 1
ATOM 6725 N N . LEU B 1 33 ? -20.656 21.578 -32.094 1 98.19 33 LEU B N 1
ATOM 6726 C CA . LEU B 1 33 ? -21.234 22.688 -31.344 1 98.19 33 LEU B CA 1
ATOM 6727 C C . LEU B 1 33 ? -22.328 22.219 -30.406 1 98.19 33 LEU B C 1
ATOM 6729 O O . LEU B 1 33 ? -22.391 22.641 -29.25 1 98.19 33 LEU B O 1
ATOM 6733 N N . ALA B 1 34 ? -23.203 21.359 -30.891 1 97.69 34 ALA B N 1
ATOM 6734 C CA . ALA B 1 34 ? -24.297 20.828 -30.078 1 97.69 34 ALA B CA 1
ATOM 6735 C C . ALA B 1 34 ? -23.766 20.062 -28.875 1 97.69 34 ALA B C 1
ATOM 6737 O O . ALA B 1 34 ? -24.312 20.172 -27.766 1 97.69 34 ALA B O 1
ATOM 6738 N N . ARG B 1 35 ? -22.75 19.281 -29.078 1 97.94 35 ARG B N 1
ATOM 6739 C CA . ARG B 1 35 ? -22.156 18.516 -27.984 1 97.94 35 ARG B CA 1
ATOM 6740 C C . ARG B 1 35 ? -21.5 19.438 -26.969 1 97.94 35 ARG B C 1
ATOM 6742 O O . ARG B 1 35 ? -21.562 19.172 -25.766 1 97.94 35 ARG B O 1
ATOM 6749 N N . LEU B 1 36 ? -20.875 20.453 -27.438 1 98.31 36 LEU B N 1
ATOM 6750 C CA . LEU B 1 36 ? -20.266 21.438 -26.547 1 98.31 36 LEU B CA 1
ATOM 6751 C C . LEU B 1 36 ? -21.328 22.156 -25.719 1 98.31 36 LEU B C 1
ATOM 6753 O O . LEU B 1 36 ? -21.109 22.453 -24.547 1 98.31 36 LEU B O 1
ATOM 6757 N N . VAL B 1 37 ? -22.422 22.469 -26.391 1 98.38 37 VAL B N 1
ATOM 6758 C CA . VAL B 1 37 ? -23.531 23.109 -25.703 1 98.38 37 VAL B CA 1
ATOM 6759 C C . VAL B 1 37 ? -24 22.234 -24.547 1 98.38 37 VAL B C 1
ATOM 6761 O O . VAL B 1 37 ? -24.188 22.703 -23.422 1 98.38 37 VAL B O 1
ATOM 6764 N N . ARG B 1 38 ? -24.172 21 -24.766 1 97.94 38 ARG B N 1
ATOM 6765 C CA . ARG B 1 38 ? -24.641 20.094 -23.734 1 97.94 38 ARG B CA 1
ATOM 6766 C C . ARG B 1 38 ? -23.625 19.984 -22.594 1 97.94 38 ARG B C 1
ATOM 6768 O O . ARG B 1 38 ? -23.984 19.938 -21.422 1 97.94 38 ARG B O 1
ATOM 6775 N N . SER B 1 39 ? -22.375 19.938 -22.984 1 97.94 39 SER B N 1
ATOM 6776 C CA . SER B 1 39 ? -21.312 19.844 -21.984 1 97.94 39 SER B CA 1
ATOM 6777 C C . SER B 1 39 ? -21.328 21.047 -21.047 1 97.94 39 SER B C 1
ATOM 6779 O O . SER B 1 39 ? -21.266 20.891 -19.828 1 97.94 39 SER B O 1
ATOM 6781 N N . MET B 1 40 ? -21.375 22.188 -21.578 1 97.75 40 MET B N 1
ATOM 6782 C CA . MET B 1 40 ? -21.281 23.406 -20.781 1 97.75 40 MET B CA 1
ATOM 6783 C C . MET B 1 40 ? -22.578 23.688 -20.031 1 97.75 40 MET B C 1
ATOM 6785 O O . MET B 1 40 ? -22.562 24.031 -18.859 1 97.75 40 MET B O 1
ATOM 6789 N N . ARG B 1 41 ? -23.734 23.516 -20.75 1 97.19 41 ARG B N 1
ATOM 6790 C CA . ARG B 1 41 ? -25.016 23.875 -20.172 1 97.19 41 ARG B CA 1
ATOM 6791 C C . ARG B 1 41 ? -25.406 22.938 -19.047 1 97.19 41 ARG B C 1
ATOM 6793 O O . ARG B 1 41 ? -26.062 23.344 -18.078 1 97.19 41 ARG B O 1
ATOM 6800 N N . PHE B 1 42 ? -25.047 21.719 -19.141 1 97 42 PHE B N 1
ATOM 6801 C CA . PHE B 1 42 ? -25.25 20.781 -18.047 1 97 42 PHE B CA 1
ATOM 6802 C C . PHE B 1 42 ? -24.609 21.281 -16.766 1 97 42 PHE B C 1
ATOM 6804 O O . PHE B 1 42 ? -25.234 21.312 -15.703 1 97 42 PHE B O 1
ATOM 6811 N N . GLU B 1 43 ? -23.281 21.672 -16.844 1 95.44 43 GLU B N 1
ATOM 6812 C CA . GLU B 1 43 ? -22.547 22.203 -15.703 1 95.44 43 GLU B CA 1
ATOM 6813 C C . GLU B 1 43 ? -23.219 23.469 -15.164 1 95.44 43 GLU B C 1
ATOM 6815 O O . GLU B 1 43 ? -23.297 23.656 -13.945 1 95.44 43 GLU B O 1
ATOM 6820 N N . ASP B 1 44 ? -23.609 24.281 -16.094 1 95.62 44 ASP B N 1
ATOM 6821 C CA . ASP B 1 44 ? -24.266 25.516 -15.695 1 95.62 44 ASP B CA 1
ATOM 6822 C C . ASP B 1 44 ? -25.562 25.25 -14.938 1 95.62 44 ASP B C 1
ATOM 6824 O O . ASP B 1 44 ? -25.891 25.953 -13.984 1 95.62 44 ASP B O 1
ATOM 6828 N N . PHE B 1 45 ? -26.25 24.297 -15.453 1 96.44 45 PHE B N 1
ATOM 6829 C CA . PHE B 1 45 ? -27.516 23.938 -14.812 1 96.44 45 PHE B CA 1
ATOM 6830 C C . PHE B 1 45 ? -27.281 23.453 -13.391 1 96.44 45 PHE B C 1
ATOM 6832 O O . PHE B 1 45 ? -28 23.875 -12.469 1 96.44 45 PHE B O 1
ATOM 6839 N N . LEU B 1 46 ? -26.359 22.547 -13.188 1 94.38 46 LEU B N 1
ATOM 6840 C CA . LEU B 1 46 ? -26.031 22.047 -11.852 1 94.38 46 LEU B CA 1
ATOM 6841 C C . LEU B 1 46 ? -25.625 23.188 -10.93 1 94.38 46 LEU B C 1
ATOM 6843 O O . LEU B 1 46 ? -26 23.203 -9.758 1 94.38 46 LEU B O 1
ATOM 6847 N N . ALA B 1 47 ? -24.797 24.125 -11.477 1 93 47 ALA B N 1
ATOM 6848 C CA . ALA B 1 47 ? -24.312 25.25 -10.68 1 93 47 ALA B CA 1
ATOM 6849 C C . ALA B 1 47 ? -25.469 26.125 -10.211 1 93 47 ALA B C 1
ATOM 6851 O O . ALA B 1 47 ? -25.422 26.688 -9.117 1 93 47 ALA B O 1
ATOM 6852 N N . ARG B 1 48 ? -26.422 26.25 -11.023 1 94.44 48 ARG B N 1
ATOM 6853 C CA . ARG B 1 48 ? -27.562 27.109 -10.711 1 94.44 48 ARG B CA 1
ATOM 6854 C C . ARG B 1 48 ? -28.5 26.422 -9.711 1 94.44 48 ARG B C 1
ATOM 6856 O O . ARG B 1 48 ? -28.984 27.062 -8.781 1 94.44 48 ARG B O 1
ATOM 6863 N N . LYS B 1 49 ? -28.766 25.156 -9.906 1 93.56 49 LYS B N 1
ATOM 6864 C CA . LYS B 1 49 ? -29.75 24.453 -9.094 1 93.56 49 LYS B CA 1
ATOM 6865 C C . LYS B 1 49 ? -29.141 24.016 -7.762 1 93.56 49 LYS B C 1
ATOM 6867 O O . LYS B 1 49 ? -29.828 23.984 -6.738 1 93.56 49 LYS B O 1
ATOM 6872 N N . TRP B 1 50 ? -27.906 23.641 -7.762 1 90.81 50 TRP B N 1
ATOM 6873 C CA . TRP B 1 50 ? -27.234 23.172 -6.562 1 90.81 50 TRP B CA 1
ATOM 6874 C C . TRP B 1 50 ? -25.938 23.938 -6.332 1 90.81 50 TRP B C 1
ATOM 6876 O O . TRP B 1 50 ? -24.844 23.359 -6.371 1 90.81 50 TRP B O 1
ATOM 6886 N N . SER B 1 51 ? -25.969 25.156 -5.969 1 86.81 51 SER B N 1
ATOM 6887 C CA . SER B 1 51 ? -24.844 26.094 -5.93 1 86.81 51 SER B CA 1
ATOM 6888 C C . SER B 1 51 ? -23.891 25.766 -4.793 1 86.81 51 SER B C 1
ATOM 6890 O O . SER B 1 51 ? -22.703 26.094 -4.871 1 86.81 51 SER B O 1
ATOM 6892 N N . SER B 1 52 ? -24.312 25.078 -3.766 1 82.75 52 SER B N 1
ATOM 6893 C CA . SER B 1 52 ? -23.484 24.828 -2.598 1 82.75 52 SER B CA 1
ATOM 6894 C C . SER B 1 52 ? -22.891 23.422 -2.625 1 82.75 52 SER B C 1
ATOM 6896 O O . SER B 1 52 ? -22.047 23.078 -1.791 1 82.75 52 SER B O 1
ATOM 6898 N N . GLU B 1 53 ? -23.25 22.672 -3.607 1 83.44 53 GLU B N 1
ATOM 6899 C CA . GLU B 1 53 ? -22.797 21.281 -3.65 1 83.44 53 GLU B CA 1
ATOM 6900 C C . GLU B 1 53 ? 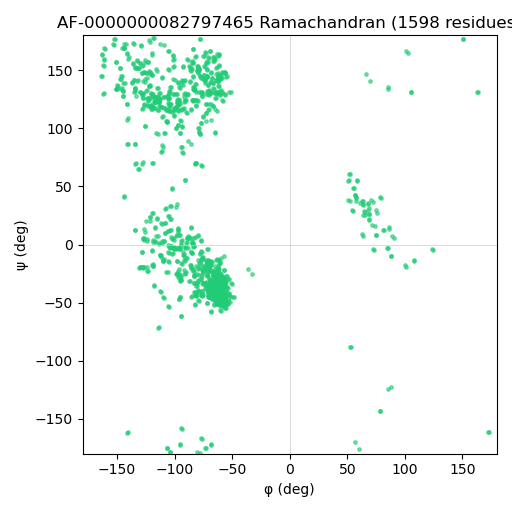-21.5 21.141 -4.418 1 83.44 53 GLU B C 1
ATOM 6902 O O . GLU B 1 53 ? -21.281 21.844 -5.41 1 83.44 53 GLU B O 1
ATOM 6907 N N . LYS B 1 54 ? -20.625 20.234 -3.852 1 82.38 54 LYS B N 1
ATOM 6908 C CA . LYS B 1 54 ? -19.422 19.875 -4.586 1 82.38 54 LYS B CA 1
ATOM 6909 C C . LYS B 1 54 ? -19.75 19.031 -5.812 1 82.38 54 LYS B C 1
ATOM 6911 O O . LYS B 1 54 ? -20.484 18.062 -5.719 1 82.38 54 LYS B O 1
ATOM 6916 N N . ARG B 1 55 ? -19.234 19.469 -6.922 1 84.06 55 ARG B N 1
ATOM 6917 C CA . ARG B 1 55 ? -19.531 18.75 -8.148 1 84.06 55 ARG B CA 1
ATOM 6918 C C . ARG B 1 55 ? -18.266 18.406 -8.922 1 84.06 55 ARG B C 1
ATOM 6920 O O . ARG B 1 55 ? -18.25 17.516 -9.766 1 84.06 55 ARG B O 1
ATOM 6927 N N . PHE B 1 56 ? -17.172 19.078 -8.664 1 89.12 56 PHE B N 1
ATOM 6928 C CA . PHE B 1 56 ? -15.922 18.922 -9.422 1 89.12 56 PHE B CA 1
ATOM 6929 C C . PHE B 1 56 ? -16.172 19.078 -10.914 1 89.12 56 PHE B C 1
ATOM 6931 O O . PHE B 1 56 ? -15.859 18.188 -11.703 1 89.12 56 PHE B O 1
ATOM 6938 N N . GLY B 1 57 ? -16.641 20.219 -11.289 1 91.06 57 GLY B N 1
ATOM 6939 C CA . GLY B 1 57 ? -17.141 20.5 -12.617 1 91.06 57 GLY B CA 1
ATOM 6940 C C . GLY B 1 57 ? -16.062 20.516 -13.68 1 91.06 57 GLY B C 1
ATOM 6941 O O . GLY B 1 57 ? -14.875 20.562 -13.359 1 91.06 57 GLY B O 1
ATOM 6942 N N . LEU B 1 58 ? -16.438 20.484 -14.898 1 94.88 58 LEU B N 1
ATOM 6943 C CA . LEU B 1 58 ? -15.562 20.328 -16.047 1 94.88 58 LEU B CA 1
ATOM 6944 C C . LEU B 1 58 ? -15.203 21.688 -16.641 1 94.88 58 LEU B C 1
ATOM 6946 O O . LEU B 1 58 ? -14.547 21.75 -17.688 1 94.88 58 LEU B O 1
ATOM 6950 N N . GLU B 1 59 ? -15.594 22.766 -15.938 1 94.56 59 GLU B N 1
ATOM 6951 C CA . GLU B 1 59 ? -15.359 24.094 -16.5 1 94.56 59 GLU B CA 1
ATOM 6952 C C . GLU B 1 59 ? -13.875 24.328 -16.766 1 94.56 59 GLU B C 1
ATOM 6954 O O . GLU B 1 59 ? -13.047 24.125 -15.875 1 94.56 59 GLU B O 1
ATOM 6959 N N . GLY B 1 60 ? -13.578 24.656 -17.953 1 96.06 60 GLY B N 1
ATOM 6960 C CA . GLY B 1 60 ? -12.203 24.828 -18.422 1 96.06 60 GLY B CA 1
ATOM 6961 C C . GLY B 1 60 ? -11.742 23.719 -19.344 1 96.06 60 GLY B C 1
ATOM 6962 O O . GLY B 1 60 ? -10.727 23.859 -20.016 1 96.06 60 GLY B O 1
ATOM 6963 N N . CYS B 1 61 ? -12.484 22.625 -19.391 1 97.81 61 CYS B N 1
ATOM 6964 C CA . CYS B 1 61 ? -12.188 21.5 -20.281 1 97.81 61 CYS B CA 1
ATOM 6965 C C . CYS B 1 61 ? -13.461 20.859 -20.797 1 97.81 61 CYS B C 1
ATOM 6967 O O . CYS B 1 61 ? -13.562 19.641 -20.859 1 97.81 61 CYS B O 1
ATOM 6969 N N . GLU B 1 62 ? -14.453 21.656 -21.156 1 97.56 62 GLU B N 1
ATOM 6970 C CA . GLU B 1 62 ? -15.758 21.172 -21.594 1 97.56 62 GLU B CA 1
ATOM 6971 C C . GLU B 1 62 ? -15.633 20.328 -22.859 1 97.56 62 GLU B C 1
ATOM 6973 O O . GLU B 1 62 ? -16.484 19.469 -23.125 1 97.56 62 GLU B O 1
ATOM 6978 N N . VAL B 1 63 ? -14.547 20.516 -23.578 1 98.38 63 VAL B N 1
ATOM 6979 C CA . VAL B 1 63 ? -14.328 19.828 -24.844 1 98.38 63 VAL B CA 1
ATOM 6980 C C . VAL B 1 63 ? -14.133 18.344 -24.594 1 98.38 63 VAL B C 1
ATOM 6982 O O . VAL B 1 63 ? -14.242 17.531 -25.516 1 98.38 63 VAL B O 1
ATOM 6985 N N . MET B 1 64 ? -13.883 17.922 -23.344 1 98.62 64 MET B N 1
ATOM 6986 C CA . MET B 1 64 ? -13.664 16.516 -22.984 1 98.62 64 MET B CA 1
ATOM 6987 C C . MET B 1 64 ? -14.852 15.656 -23.406 1 98.62 64 MET B C 1
ATOM 6989 O O . MET B 1 64 ? -14.672 14.516 -23.844 1 98.62 64 MET B O 1
ATOM 6993 N N . ILE B 1 65 ? -16.094 16.172 -23.359 1 98.62 65 ILE B N 1
ATOM 6994 C CA . ILE B 1 65 ? -17.297 15.43 -23.672 1 98.62 65 ILE B CA 1
ATOM 6995 C C . ILE B 1 65 ? -17.344 15.109 -25.156 1 98.62 65 ILE B C 1
ATOM 6997 O O . ILE B 1 65 ? -17.406 13.945 -25.547 1 98.62 65 ILE B O 1
ATOM 7001 N N . PRO B 1 66 ? -17.281 16.172 -26.047 1 98.5 66 PRO B N 1
ATOM 7002 C CA . PRO B 1 66 ? -17.25 15.797 -27.453 1 98.5 66 PRO B CA 1
ATOM 7003 C C . PRO B 1 66 ? -16.016 14.977 -27.812 1 98.5 66 PRO B C 1
ATOM 7005 O O . PRO B 1 66 ? -16.062 14.156 -28.734 1 98.5 66 PRO B O 1
ATOM 7008 N N . ALA B 1 67 ? -14.867 15.133 -27.109 1 98.75 67 ALA B N 1
ATOM 7009 C CA . ALA B 1 67 ? -13.688 14.312 -27.344 1 98.75 67 ALA B CA 1
ATOM 7010 C C . ALA B 1 67 ? -13.992 12.836 -27.141 1 98.75 67 ALA B C 1
ATOM 7012 O O . ALA B 1 67 ? -13.695 12 -28 1 98.75 67 ALA B O 1
ATOM 7013 N N . LEU B 1 68 ? -14.562 12.516 -26 1 98.75 68 LEU B N 1
ATOM 7014 C CA . LEU B 1 68 ? -14.898 11.133 -25.688 1 98.75 68 LEU B CA 1
ATOM 7015 C C . LEU B 1 68 ? -15.906 10.57 -26.688 1 98.75 68 LEU B C 1
ATOM 7017 O O . LEU B 1 68 ? -15.773 9.43 -27.141 1 98.75 68 LEU B O 1
ATOM 7021 N N . LYS B 1 69 ? -16.891 11.359 -27 1 98.25 69 LYS B N 1
ATOM 7022 C CA . LYS B 1 69 ? -17.891 10.914 -27.969 1 98.25 69 LYS B CA 1
ATOM 7023 C C . LYS B 1 69 ? -17.25 10.633 -29.328 1 98.25 69 LYS B C 1
ATOM 7025 O O . LYS B 1 69 ? -17.625 9.672 -30 1 98.25 69 LYS B O 1
ATOM 7030 N N . THR B 1 70 ? -16.328 11.523 -29.719 1 98.25 70 THR B N 1
ATOM 7031 C CA . THR B 1 70 ? -15.633 11.328 -30.984 1 98.25 70 THR B CA 1
ATOM 7032 C C . THR B 1 70 ? -14.852 10.016 -30.969 1 98.25 70 THR B C 1
ATOM 7034 O O . THR B 1 70 ? -14.883 9.258 -31.938 1 98.25 70 THR B O 1
ATOM 7037 N N . ILE B 1 71 ? -14.102 9.734 -29.891 1 98.81 71 ILE B N 1
ATOM 7038 C CA . ILE B 1 71 ? -13.352 8.492 -29.766 1 98.81 71 ILE B CA 1
ATOM 7039 C C . ILE B 1 71 ? -14.289 7.301 -29.875 1 98.81 71 ILE B C 1
ATOM 7041 O O . ILE B 1 71 ? -14 6.336 -30.578 1 98.81 71 ILE B O 1
ATOM 7045 N N . ILE B 1 72 ? -15.414 7.352 -29.172 1 98.38 72 ILE B N 1
ATOM 7046 C CA . ILE B 1 72 ? -16.375 6.258 -29.141 1 98.38 72 ILE B CA 1
ATOM 7047 C C . ILE B 1 72 ? -17 6.078 -30.531 1 98.38 72 ILE B C 1
ATOM 7049 O O . ILE B 1 72 ? -17.125 4.953 -31.016 1 98.38 72 ILE B O 1
ATOM 7053 N N . ASP B 1 73 ? -17.422 7.227 -31.203 1 97.88 73 ASP B N 1
ATOM 7054 C CA . ASP B 1 73 ? -18.016 7.164 -32.531 1 97.88 73 ASP B CA 1
ATOM 7055 C C . ASP B 1 73 ? -17.047 6.516 -33.531 1 97.88 73 ASP B C 1
ATOM 7057 O O . ASP B 1 73 ? -17.438 5.605 -34.25 1 97.88 73 ASP B O 1
ATOM 7061 N N . LYS B 1 74 ? -15.828 7.031 -33.531 1 98 74 LYS B N 1
ATOM 7062 C CA . LYS B 1 74 ? -14.836 6.527 -34.469 1 98 74 LYS B CA 1
ATOM 7063 C C . LYS B 1 74 ? -14.516 5.059 -34.188 1 98 74 LYS B C 1
ATOM 7065 O O . LYS B 1 74 ? -14.336 4.273 -35.125 1 98 74 LYS B O 1
ATOM 7070 N N . SER B 1 75 ? -14.391 4.676 -32.938 1 98.31 75 SER B N 1
ATOM 7071 C CA . SER B 1 75 ? -14.125 3.291 -32.562 1 98.31 75 SER B CA 1
ATOM 7072 C C . SER B 1 75 ? -15.273 2.377 -32.969 1 98.31 75 SER B C 1
ATOM 7074 O O . SER B 1 75 ? -15.055 1.267 -33.469 1 98.31 75 SER B O 1
ATOM 7076 N N . SER B 1 76 ? -16.484 2.854 -32.688 1 97.56 76 SER B N 1
ATOM 7077 C CA . SER B 1 76 ? -17.672 2.098 -33.094 1 97.56 76 SER B CA 1
ATOM 7078 C C . SER B 1 76 ? -17.688 1.873 -34.594 1 97.56 76 SER B C 1
ATOM 7080 O O . SER B 1 76 ? -18.031 0.784 -35.062 1 97.56 76 SER B O 1
ATOM 7082 N N . GLU B 1 77 ? -17.344 2.916 -35.344 1 97.25 77 GLU B N 1
ATOM 7083 C CA . GLU B 1 77 ? -17.25 2.807 -36.781 1 97.25 77 GLU B CA 1
ATOM 7084 C C . GLU B 1 77 ? -16.281 1.696 -37.188 1 97.25 77 GLU B C 1
ATOM 7086 O O . GLU B 1 77 ? -16.5 1.019 -38.188 1 97.25 77 GLU B O 1
ATOM 7091 N N . MET B 1 78 ? -15.297 1.504 -36.406 1 97.44 78 MET B N 1
ATOM 7092 C CA . MET B 1 78 ? -14.25 0.546 -36.75 1 97.44 78 MET B CA 1
ATOM 7093 C C . MET B 1 78 ? -14.531 -0.816 -36.125 1 97.44 78 MET B C 1
ATOM 7095 O O . MET B 1 78 ? -13.703 -1.723 -36.188 1 97.44 78 MET B O 1
ATOM 7099 N N . GLY B 1 79 ? -15.617 -0.962 -35.406 1 96.56 79 GLY B N 1
ATOM 7100 C CA . GLY B 1 79 ? -16.047 -2.303 -35.062 1 96.56 79 GLY B CA 1
ATOM 7101 C C . GLY B 1 79 ? -16.188 -2.504 -33.562 1 96.56 79 GLY B C 1
ATOM 7102 O O . GLY B 1 79 ? -16.688 -3.539 -33.094 1 96.56 79 GLY B O 1
ATOM 7103 N N . ILE B 1 80 ? -15.852 -1.54 -32.781 1 98.12 80 ILE B N 1
ATOM 7104 C CA . ILE B 1 80 ? -15.93 -1.669 -31.328 1 98.12 80 ILE B CA 1
ATOM 7105 C C . ILE B 1 80 ? -17.391 -1.687 -30.891 1 98.12 80 ILE B C 1
ATOM 7107 O O . ILE B 1 80 ? -18.188 -0.853 -31.328 1 98.12 80 ILE B O 1
ATOM 7111 N N . GLU B 1 81 ? -17.688 -2.594 -29.953 1 97.69 81 GLU B N 1
ATOM 7112 C CA . GLU B 1 81 ? -19.047 -2.758 -29.484 1 97.69 81 GLU B CA 1
ATOM 7113 C C . GLU B 1 81 ? -19.156 -2.494 -27.984 1 97.69 81 GLU B C 1
ATOM 7115 O O . GLU B 1 81 ? -20.25 -2.273 -27.453 1 97.69 81 GLU B O 1
ATOM 7120 N N . TYR B 1 82 ? -18.141 -2.52 -27.328 1 98 82 TYR B N 1
ATOM 7121 C CA . TYR B 1 82 ? -18.125 -2.385 -25.875 1 98 82 TYR B CA 1
ATOM 7122 C C . TYR B 1 82 ? -16.938 -1.551 -25.422 1 98 82 TYR B C 1
ATOM 7124 O O . TYR B 1 82 ? -15.789 -1.881 -25.719 1 98 82 TYR B O 1
ATOM 7132 N N . VAL B 1 83 ? -17.188 -0.445 -24.734 1 98.44 83 VAL B N 1
ATOM 7133 C CA . VAL B 1 83 ? -16.141 0.434 -24.203 1 98.44 83 VAL B CA 1
ATOM 7134 C C . VAL B 1 83 ? -16.219 0.458 -22.688 1 98.44 83 VAL B C 1
ATOM 7136 O O . VAL B 1 83 ? -17.266 0.75 -22.109 1 98.44 83 VAL B O 1
ATOM 7139 N N . ILE B 1 84 ? -15.148 0.105 -22.016 1 98.38 84 ILE B N 1
ATOM 7140 C CA . ILE B 1 84 ? -15.031 0.153 -20.562 1 98.38 84 ILE B CA 1
ATOM 7141 C C . ILE B 1 84 ? -14.172 1.348 -20.156 1 98.38 84 ILE B C 1
ATOM 7143 O O . ILE B 1 84 ? -13.047 1.51 -20.641 1 98.38 84 ILE B O 1
ATOM 7147 N N . MET B 1 85 ? -14.664 2.152 -19.219 1 98.31 85 MET B N 1
ATOM 7148 C CA . MET B 1 85 ? -14 3.412 -18.906 1 98.31 85 MET B CA 1
ATOM 7149 C C . MET B 1 85 ? -13.711 3.523 -17.422 1 98.31 85 MET B C 1
ATOM 7151 O O . MET B 1 85 ? -14.414 2.924 -16.609 1 98.31 85 MET B O 1
ATOM 7155 N N . GLY B 1 86 ? -12.695 4.156 -17.062 1 97.56 86 GLY B N 1
ATOM 7156 C CA . GLY B 1 86 ? -12.367 4.656 -15.734 1 97.56 86 GLY B CA 1
ATOM 7157 C C . GLY B 1 86 ? -11.992 6.125 -15.727 1 97.56 86 GLY B C 1
ATOM 7158 O O . GLY B 1 86 ? -11.445 6.637 -16.703 1 97.56 86 GLY B O 1
ATOM 7159 N N . MET B 1 87 ? -12.305 6.816 -14.664 1 97.12 87 MET B N 1
ATOM 7160 C CA . MET B 1 87 ? -12.008 8.242 -14.656 1 97.12 87 MET B CA 1
ATOM 7161 C C . MET B 1 87 ? -12 8.789 -13.227 1 97.12 87 MET B C 1
ATOM 7163 O O . MET B 1 87 ? -12.555 8.164 -12.32 1 97.12 87 MET B O 1
ATOM 7167 N N . PRO B 1 88 ? -11.359 9.914 -13.016 1 93.88 88 PRO B N 1
ATOM 7168 C CA . PRO B 1 88 ? -11.469 10.602 -11.727 1 93.88 88 PRO B CA 1
ATOM 7169 C C . PRO B 1 88 ? -12.797 11.344 -11.57 1 93.88 88 PRO B C 1
ATOM 7171 O O . PRO B 1 88 ? -13.719 11.133 -12.359 1 93.88 88 PRO B O 1
ATOM 7174 N N . HIS B 1 89 ? -12.898 12.203 -10.578 1 90.19 89 HIS B N 1
ATOM 7175 C CA . HIS B 1 89 ? -14.148 12.852 -10.219 1 90.19 89 HIS B CA 1
ATOM 7176 C C . HIS B 1 89 ? -14.445 14.031 -11.141 1 90.19 89 HIS B C 1
ATOM 7178 O O . HIS B 1 89 ? -15.609 14.359 -11.375 1 90.19 89 HIS B O 1
ATOM 7184 N N . ARG B 1 90 ? -13.43 14.547 -11.664 1 93.44 90 ARG B N 1
ATOM 7185 C CA . ARG B 1 90 ? -13.641 15.758 -12.445 1 93.44 90 ARG B CA 1
ATOM 7186 C C . ARG B 1 90 ? -14.453 15.469 -13.695 1 93.44 90 ARG B C 1
ATOM 7188 O O . ARG B 1 90 ? -14.047 14.656 -14.531 1 93.44 90 ARG B O 1
ATOM 7195 N N . GLY B 1 91 ? -15.602 16.109 -13.797 1 94.69 91 GLY B N 1
ATOM 7196 C CA . GLY B 1 91 ? -16.453 16 -14.969 1 94.69 91 GLY B CA 1
ATOM 7197 C C . GLY B 1 91 ? -17.203 14.688 -15.047 1 94.69 91 GLY B C 1
ATOM 7198 O O . GLY B 1 91 ? -17.812 14.375 -16.078 1 94.69 91 GLY B O 1
ATOM 7199 N N . ARG B 1 92 ? -17.141 13.906 -14.008 1 95.06 92 ARG B N 1
ATOM 7200 C CA . ARG B 1 92 ? -17.703 12.562 -14.055 1 95.06 92 ARG B CA 1
ATOM 7201 C C . ARG B 1 92 ? -19.219 12.617 -14.266 1 95.06 92 ARG B C 1
ATOM 7203 O O . ARG B 1 92 ? -19.766 11.828 -15.039 1 95.06 92 ARG B O 1
ATOM 7210 N N . LEU B 1 93 ? -19.969 13.477 -13.578 1 94.75 93 LEU B N 1
ATOM 7211 C CA . LEU B 1 93 ? -21.406 13.594 -13.742 1 94.75 93 LEU B CA 1
ATOM 7212 C C . LEU B 1 93 ? -21.766 13.961 -15.18 1 94.75 93 LEU B C 1
ATOM 7214 O O . LEU B 1 93 ? -22.75 13.469 -15.727 1 94.75 93 LEU B O 1
ATOM 7218 N N . ASN B 1 94 ? -20.906 14.797 -15.75 1 96.94 94 ASN B N 1
ATOM 7219 C CA . ASN B 1 94 ? -21.109 15.18 -17.141 1 96.94 94 ASN B CA 1
ATOM 7220 C C . ASN B 1 94 ? -20.906 13.992 -18.078 1 96.94 94 ASN B C 1
ATOM 7222 O O . ASN B 1 94 ? -21.641 13.836 -19.062 1 96.94 94 ASN B O 1
ATOM 7226 N N . VAL B 1 95 ? -19.906 13.195 -17.828 1 97 95 VAL B N 1
ATOM 7227 C CA . VAL B 1 95 ? -19.641 12.008 -18.625 1 97 95 VAL B CA 1
ATOM 7228 C C . VAL B 1 95 ? -20.828 11.039 -18.516 1 97 95 VAL B C 1
ATOM 7230 O O . VAL B 1 95 ? -21.266 10.469 -19.5 1 97 95 VAL B O 1
ATOM 7233 N N . LEU B 1 96 ? -21.344 10.867 -17.312 1 94.81 96 LEU B N 1
ATOM 7234 C CA . LEU B 1 96 ? -22.5 9.992 -17.078 1 94.81 96 LEU B CA 1
ATOM 7235 C C . LEU B 1 96 ? -23.703 10.477 -17.875 1 94.81 96 LEU B C 1
ATOM 7237 O O . LEU B 1 96 ? -24.422 9.68 -18.469 1 94.81 96 LEU B O 1
ATOM 7241 N N . ALA B 1 97 ? -23.875 11.766 -17.906 1 95.38 97 ALA B N 1
ATOM 7242 C CA . ALA B 1 97 ? -25.062 12.359 -18.531 1 95.38 97 ALA 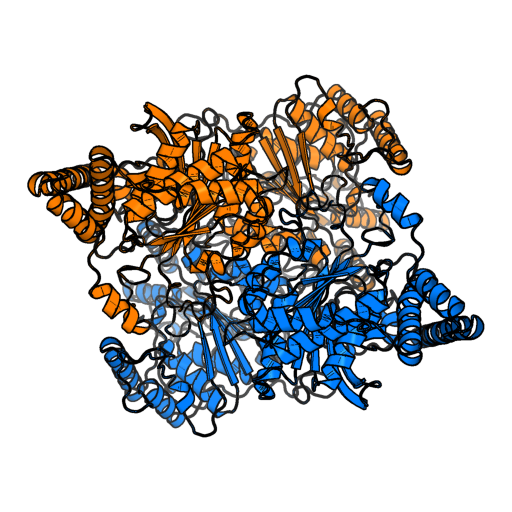B CA 1
ATOM 7243 C C . ALA B 1 97 ? -24.922 12.391 -20.047 1 95.38 97 ALA B C 1
ATOM 7245 O O . ALA B 1 97 ? -25.812 11.945 -20.781 1 95.38 97 ALA B O 1
ATOM 7246 N N . ASN B 1 98 ? -23.75 12.891 -20.453 1 97 98 ASN B N 1
ATOM 7247 C CA . ASN B 1 98 ? -23.672 13.297 -21.859 1 97 98 ASN B CA 1
ATOM 7248 C C . ASN B 1 98 ? -22.875 12.312 -22.688 1 97 98 ASN B C 1
ATOM 7250 O O . ASN B 1 98 ? -22.922 12.336 -23.922 1 97 98 ASN B O 1
ATOM 7254 N N . VAL B 1 99 ? -22.141 11.445 -22.094 1 97 99 VAL B N 1
ATOM 7255 C CA . VAL B 1 99 ? -21.406 10.43 -22.828 1 97 99 VAL B CA 1
ATOM 7256 C C . VAL B 1 99 ? -22.094 9.07 -22.672 1 97 99 VAL B C 1
ATOM 7258 O O . VAL B 1 99 ? -22.484 8.445 -23.656 1 97 99 VAL B O 1
ATOM 7261 N N . ILE B 1 100 ? -22.312 8.688 -21.484 1 94.31 100 ILE B N 1
ATOM 7262 C CA . ILE B 1 100 ? -22.891 7.383 -21.203 1 94.31 100 ILE B CA 1
ATOM 7263 C C . ILE B 1 100 ? -24.406 7.445 -21.391 1 94.31 100 ILE B C 1
ATOM 7265 O O . ILE B 1 100 ? -25.031 6.457 -21.781 1 94.31 100 ILE B O 1
ATOM 7269 N N . ARG B 1 101 ? -25 8.617 -21.078 1 93 101 ARG B N 1
ATOM 7270 C CA . ARG B 1 101 ? -26.438 8.891 -21.25 1 93 101 ARG B CA 1
ATOM 7271 C C . ARG B 1 101 ? -27.25 8.273 -20.125 1 93 101 ARG B C 1
ATOM 7273 O O . ARG B 1 101 ? -28.25 7.594 -20.375 1 93 101 ARG B O 1
ATOM 7280 N N . LYS B 1 102 ? -26.688 8.391 -19.016 1 90.88 102 LYS B N 1
ATOM 7281 C CA . LYS B 1 102 ? -27.531 8.148 -17.859 1 90.88 102 LYS B CA 1
ATOM 7282 C C . LYS B 1 102 ? -28.688 9.133 -17.812 1 90.88 102 LYS B C 1
ATOM 7284 O O . LYS B 1 102 ? -28.531 10.312 -18.141 1 90.88 102 LYS B O 1
ATOM 7289 N N . GLU B 1 103 ? -29.797 8.688 -17.406 1 91 103 GLU B N 1
ATOM 7290 C CA . GLU B 1 103 ? -30.938 9.578 -17.344 1 91 103 GLU B CA 1
ATOM 7291 C C . GLU B 1 103 ? -30.703 10.734 -16.391 1 91 103 GLU B C 1
ATOM 7293 O O . GLU B 1 103 ? -30.25 10.531 -15.25 1 91 103 GLU B O 1
ATOM 7298 N N . LEU B 1 104 ? -30.984 11.906 -16.891 1 93.5 104 LEU B N 1
ATOM 7299 C CA . LEU B 1 104 ? -30.734 13.117 -16.125 1 93.5 104 LEU B CA 1
ATOM 7300 C C . LEU B 1 104 ? -31.5 13.094 -14.812 1 93.5 104 LEU B C 1
ATOM 7302 O O . LEU B 1 104 ? -31 13.547 -13.781 1 93.5 104 LEU B O 1
ATOM 7306 N N . GLU B 1 105 ? -32.719 12.555 -14.867 1 90.81 105 GLU B N 1
ATOM 7307 C CA . GLU B 1 105 ? -33.531 12.516 -13.672 1 90.81 105 GLU B CA 1
ATOM 7308 C C . GLU B 1 105 ? -32.875 11.695 -12.562 1 90.81 105 GLU B C 1
ATOM 7310 O O . GLU B 1 105 ? -33 12.031 -11.383 1 90.81 105 GLU B O 1
ATOM 7315 N N . GLN B 1 106 ? -32.219 10.648 -12.961 1 86.94 106 GLN B N 1
ATOM 7316 C CA . GLN B 1 106 ? -31.531 9.812 -11.992 1 86.94 106 GLN B CA 1
ATOM 7317 C C . GLN B 1 106 ? -30.344 10.539 -11.375 1 86.94 106 GLN B C 1
ATOM 7319 O O . GLN B 1 106 ? -30.062 10.383 -10.188 1 86.94 106 GLN B O 1
ATOM 7324 N N . ILE B 1 107 ? -29.625 11.273 -12.188 1 89.69 107 ILE B N 1
ATOM 7325 C CA . ILE B 1 107 ? -28.484 12.039 -11.711 1 89.69 107 ILE B CA 1
ATOM 7326 C C . ILE B 1 107 ? -28.953 13.117 -10.742 1 89.69 107 ILE B C 1
ATOM 7328 O O . ILE B 1 107 ? -28.359 13.312 -9.68 1 89.69 107 ILE B O 1
ATOM 7332 N N . PHE B 1 108 ? -30.047 13.82 -11.109 1 90.31 108 PHE B N 1
ATOM 7333 C CA . PHE B 1 108 ? -30.547 14.922 -10.305 1 90.31 108 PHE B CA 1
ATOM 7334 C C . PHE B 1 108 ? -31.125 14.422 -8.992 1 90.31 108 PHE B C 1
ATOM 7336 O O . PHE B 1 108 ? -31.047 15.102 -7.965 1 90.31 108 PHE B O 1
ATOM 7343 N N . CYS B 1 109 ? -31.672 13.234 -9.008 1 84.81 109 CYS B N 1
ATOM 7344 C CA . CYS B 1 109 ? -32.219 12.641 -7.801 1 84.81 109 CYS B CA 1
ATOM 7345 C C . CYS B 1 109 ? -31.141 12.398 -6.762 1 84.81 109 CYS B C 1
ATOM 7347 O O . CYS B 1 109 ? -31.406 12.445 -5.559 1 84.81 109 CYS B O 1
ATOM 7349 N N . GLN B 1 110 ? -29.984 12.172 -7.172 1 81.88 110 GLN B N 1
ATOM 7350 C CA . GLN B 1 110 ? -28.859 11.875 -6.277 1 81.88 110 GLN B CA 1
ATOM 7351 C C . GLN B 1 110 ? -28.453 13.109 -5.492 1 81.88 110 GLN B C 1
ATOM 7353 O O . GLN B 1 110 ? -27.734 13.008 -4.496 1 81.88 110 GLN B O 1
ATOM 7358 N N . PHE B 1 111 ? -28.859 14.258 -5.93 1 83.44 111 PHE B N 1
ATOM 7359 C CA . PHE B 1 111 ? -28.547 15.492 -5.219 1 83.44 111 PHE B CA 1
ATOM 7360 C C . PHE B 1 111 ? -29.562 15.75 -4.109 1 83.44 111 PHE B C 1
ATOM 7362 O O . PHE B 1 111 ? -29.375 16.656 -3.297 1 83.44 111 PHE B O 1
ATOM 7369 N N . ASP B 1 112 ? -30.578 14.953 -4.078 1 76.38 112 ASP B N 1
ATOM 7370 C CA . ASP B 1 112 ? -31.562 15.102 -3.021 1 76.38 112 ASP B CA 1
ATOM 7371 C C . ASP B 1 112 ? -31.016 14.625 -1.68 1 76.38 112 ASP B C 1
ATOM 7373 O O . ASP B 1 112 ? -30.672 13.445 -1.53 1 76.38 112 ASP B O 1
ATOM 7377 N N . PRO B 1 113 ? -30.984 15.469 -0.732 1 68.44 113 PRO B N 1
ATOM 7378 C CA . PRO B 1 113 ? -30.406 15.117 0.568 1 68.44 113 PRO B CA 1
ATOM 7379 C C . PRO B 1 113 ? -31.25 14.094 1.326 1 68.44 113 PRO B C 1
ATOM 7381 O O . PRO B 1 113 ? -30.766 13.484 2.283 1 68.44 113 PRO B O 1
ATOM 7384 N N . LYS B 1 114 ? -32.562 13.883 0.99 1 65.62 114 LYS B N 1
ATOM 7385 C CA . LYS B 1 114 ? -33.5 13.023 1.728 1 65.62 114 LYS B CA 1
ATOM 7386 C C . LYS B 1 114 ? -33.438 11.586 1.213 1 65.62 114 LYS B C 1
ATOM 7388 O O . LYS B 1 114 ? -34.188 10.727 1.667 1 65.62 114 LYS B O 1
ATOM 7393 N N . LEU B 1 115 ? -32.531 11.352 0.34 1 64.25 115 LEU B N 1
ATOM 7394 C CA . LEU B 1 115 ? -32.469 10 -0.199 1 64.25 115 LEU B CA 1
ATOM 7395 C C . LEU B 1 115 ? -32.094 9 0.893 1 64.25 115 LEU B C 1
ATOM 7397 O O . LEU B 1 115 ? -31.203 9.258 1.703 1 64.25 115 LEU B O 1
ATOM 7401 N N . GLU B 1 116 ? -32.969 7.98 1.287 1 58 116 GLU B N 1
ATOM 7402 C CA . GLU B 1 116 ? -32.781 6.969 2.32 1 58 116 GLU B CA 1
ATOM 7403 C C . GLU B 1 116 ? -31.812 5.879 1.846 1 58 116 GLU B C 1
ATOM 7405 O O . GLU B 1 116 ? -31.719 5.609 0.647 1 58 116 GLU B O 1
ATOM 7410 N N . ALA B 1 117 ? -30.891 5.336 2.861 1 52.22 117 ALA B N 1
ATOM 7411 C CA . ALA B 1 117 ? -29.875 4.301 2.703 1 52.22 117 ALA B CA 1
ATOM 7412 C C . ALA B 1 117 ? -30.469 3.043 2.066 1 52.22 117 ALA B C 1
ATOM 7414 O O . ALA B 1 117 ? -29.781 2.33 1.333 1 52.22 117 ALA B O 1
ATOM 7415 N N . ALA B 1 118 ? -31.703 2.523 2.668 1 47.34 118 ALA B N 1
ATOM 7416 C CA . ALA B 1 118 ? -32.25 1.223 2.305 1 47.34 118 ALA B CA 1
ATOM 7417 C C . ALA B 1 118 ? -32.031 0.928 0.823 1 47.34 118 ALA B C 1
ATOM 7419 O O . ALA B 1 118 ? -31.953 -0.235 0.42 1 47.34 118 ALA B O 1
ATOM 7420 N N . ASP B 1 119 ? -31.812 1.947 -0.025 1 48.53 119 ASP B N 1
ATOM 7421 C CA . ASP B 1 119 ? -31.75 1.794 -1.475 1 48.53 119 ASP B CA 1
ATOM 7422 C C . ASP B 1 119 ? -30.297 1.698 -1.953 1 48.53 119 ASP B C 1
ATOM 7424 O O . ASP B 1 119 ? -30.031 1.182 -3.039 1 48.53 119 ASP B O 1
ATOM 7428 N N . GLU B 1 120 ? -29.422 2.283 -1.125 1 52.75 120 GLU B N 1
ATOM 7429 C CA . GLU B 1 120 ? -28.141 2.48 -1.816 1 52.75 120 GLU B CA 1
ATOM 7430 C C . GLU B 1 120 ? -27 1.847 -1.042 1 52.75 120 GLU B C 1
ATOM 7432 O O . GLU B 1 120 ? -25.844 1.921 -1.468 1 52.75 120 GLU B O 1
ATOM 7437 N N . GLY B 1 121 ? -27.281 0.843 -0.09 1 58.88 121 GLY B N 1
ATOM 7438 C CA . GLY B 1 121 ? -26.141 0.392 0.686 1 58.88 121 GLY B CA 1
ATOM 7439 C C . GLY B 1 121 ? -25.453 1.516 1.429 1 58.88 121 GLY B C 1
ATOM 7440 O O . GLY B 1 121 ? -26.062 2.547 1.721 1 58.88 121 GLY B O 1
ATOM 7441 N N . SER B 1 122 ? -24.156 1.287 2.092 1 64.56 122 SER B N 1
ATOM 7442 C CA . SER B 1 122 ? -23.453 2.33 2.828 1 64.56 122 SER B CA 1
ATOM 7443 C C . SER B 1 122 ? -23.125 3.52 1.93 1 64.56 122 SER B C 1
ATOM 7445 O O . SER B 1 122 ? -22.922 4.633 2.416 1 64.56 122 SER B O 1
ATOM 7447 N N . GLY B 1 123 ? -23.281 3.328 0.737 1 69.25 123 GLY B N 1
ATOM 7448 C CA . GLY B 1 123 ? -23.25 4.395 -0.251 1 69.25 123 GLY B CA 1
ATOM 7449 C C . GLY B 1 123 ? -21.891 5.043 -0.386 1 69.25 123 GLY B C 1
ATOM 7450 O O . GLY B 1 123 ? -21 4.801 0.431 1 69.25 123 GLY B O 1
ATOM 7451 N N . ASP B 1 124 ? -21.422 5.508 -1.47 1 84.75 124 ASP B N 1
ATOM 7452 C CA . ASP B 1 124 ? -20.312 6.398 -1.839 1 84.75 124 ASP B CA 1
ATOM 7453 C C . ASP B 1 124 ? -20.844 7.715 -2.41 1 84.75 124 ASP B C 1
ATOM 7455 O O . ASP B 1 124 ? -22.062 7.922 -2.473 1 84.75 124 ASP B O 1
ATOM 7459 N N . VAL B 1 125 ? -19.938 8.594 -2.607 1 85.12 125 VAL B N 1
ATOM 7460 C CA . VAL B 1 125 ? -20.344 9.875 -3.16 1 85.12 125 VAL B CA 1
ATOM 7461 C C . VAL B 1 125 ? -20.719 9.711 -4.629 1 85.12 125 VAL B C 1
ATOM 7463 O O . VAL B 1 125 ? -20.234 8.805 -5.305 1 85.12 125 VAL B O 1
ATOM 7466 N N . LYS B 1 126 ? -21.578 10.492 -5.105 1 82.31 126 LYS B N 1
ATOM 7467 C CA . LYS B 1 126 ? -22.203 10.383 -6.422 1 82.31 126 LYS B CA 1
ATOM 7468 C C . LYS B 1 126 ? -21.156 10.406 -7.531 1 82.31 126 LYS B C 1
ATOM 7470 O O . LYS B 1 126 ? -21.328 9.758 -8.562 1 82.31 126 LYS B O 1
ATOM 7475 N N . TYR B 1 127 ? -20.062 11.125 -7.285 1 86.25 127 TYR B N 1
ATOM 7476 C CA . TYR B 1 127 ? -19.062 11.242 -8.344 1 86.25 127 TYR B CA 1
ATOM 7477 C C . TYR B 1 127 ? -18.094 10.062 -8.312 1 86.25 127 TYR B C 1
ATOM 7479 O O . TYR B 1 127 ? -17.047 10.094 -8.961 1 86.25 127 TYR B O 1
ATOM 7487 N N . HIS B 1 128 ? -18.422 8.953 -7.594 1 88.25 128 HIS B N 1
ATOM 7488 C CA . HIS B 1 128 ? -17.641 7.723 -7.578 1 88.25 128 HIS B CA 1
ATOM 7489 C C . HIS B 1 128 ? -18.406 6.578 -8.234 1 88.25 128 HIS B C 1
ATOM 7491 O O . HIS B 1 128 ? -17.828 5.527 -8.523 1 88.25 128 HIS B O 1
ATOM 7497 N N . LEU B 1 129 ? -19.609 6.762 -8.523 1 86.62 129 LEU B N 1
ATOM 7498 C CA . LEU B 1 129 ? -20.5 5.676 -8.93 1 86.62 129 LEU B CA 1
ATOM 7499 C C . LEU B 1 129 ? -20.266 5.301 -10.391 1 86.62 129 LEU B C 1
ATOM 7501 O O . LEU B 1 129 ? -19.781 6.121 -11.18 1 86.62 129 LEU B O 1
ATOM 7505 N N . GLY B 1 130 ? -20.531 4.027 -10.633 1 87.5 130 GLY B N 1
ATOM 7506 C CA . GLY B 1 130 ? -20.391 3.529 -11.992 1 87.5 130 GLY B CA 1
ATOM 7507 C C . GLY B 1 130 ? -21.719 3.334 -12.695 1 87.5 130 GLY B C 1
ATOM 7508 O O . GLY B 1 130 ? -22.766 3.715 -12.172 1 87.5 130 GLY B O 1
ATOM 7509 N N . MET B 1 131 ? -21.578 2.846 -13.93 1 90.62 131 MET B N 1
ATOM 7510 C CA . MET B 1 131 ? -22.781 2.598 -14.719 1 90.62 131 MET B CA 1
ATOM 7511 C C . MET B 1 131 ? -22.484 1.687 -15.906 1 90.62 131 MET B C 1
ATOM 7513 O O . MET B 1 131 ? -21.359 1.644 -16.391 1 90.62 131 MET B O 1
ATOM 7517 N N . TYR B 1 132 ? -23.5 0.865 -16.172 1 91.38 132 TYR B N 1
ATOM 7518 C CA . TYR B 1 132 ? -23.547 0.061 -17.391 1 91.38 132 TYR B CA 1
ATOM 7519 C C . TYR B 1 132 ? -24.734 0.451 -18.25 1 91.38 132 TYR B C 1
ATOM 7521 O O . TYR B 1 132 ? -25.859 0.554 -17.766 1 91.38 132 TYR B O 1
ATOM 7529 N N . HIS B 1 133 ? -24.438 0.765 -19.547 1 92.62 133 HIS B N 1
ATOM 7530 C CA . HIS B 1 133 ? -25.516 1.229 -20.406 1 92.62 133 HIS B CA 1
ATOM 7531 C C . HIS B 1 133 ? -25.328 0.725 -21.844 1 92.62 133 HIS B C 1
ATOM 7533 O O . HIS B 1 133 ? -24.234 0.858 -22.406 1 92.62 133 HIS B O 1
ATOM 7539 N N . GLU B 1 134 ? -26.391 0.101 -22.359 1 93.06 134 GLU B N 1
ATOM 7540 C CA . GLU B 1 134 ? -26.438 -0.293 -23.766 1 93.06 134 GLU B CA 1
ATOM 7541 C C . GLU B 1 134 ? -27.328 0.639 -24.562 1 93.06 134 GLU B C 1
ATOM 7543 O O . GLU B 1 134 ? -28.469 0.919 -24.172 1 93.06 134 GLU B O 1
ATOM 7548 N N . ARG B 1 135 ? -26.766 1.083 -25.703 1 92.94 135 ARG B N 1
ATOM 7549 C CA . ARG B 1 135 ? -27.547 1.993 -26.531 1 92.94 135 ARG B CA 1
ATOM 7550 C C . ARG B 1 135 ? -27.125 1.887 -28 1 92.94 135 ARG B C 1
ATOM 7552 O O . ARG B 1 135 ? -26.188 1.154 -28.328 1 92.94 135 ARG B O 1
ATOM 7559 N N . ILE B 1 136 ? -27.922 2.574 -28.781 1 94.25 136 ILE B N 1
ATOM 7560 C CA . ILE B 1 136 ? -27.578 2.684 -30.188 1 94.25 136 ILE B CA 1
ATOM 7561 C C . ILE B 1 136 ? -26.719 3.928 -30.422 1 94.25 136 ILE B C 1
ATOM 7563 O O . ILE B 1 136 ? -27.078 5.023 -29.969 1 94.25 136 ILE B O 1
ATOM 7567 N N . ASN B 1 137 ? -25.578 3.693 -30.984 1 92.75 137 ASN B N 1
ATOM 7568 C CA . ASN B 1 137 ? -24.766 4.832 -31.422 1 92.75 137 ASN B CA 1
ATOM 7569 C C . ASN B 1 137 ? -25.391 5.52 -32.625 1 92.75 137 ASN B C 1
ATOM 7571 O O . ASN B 1 137 ? -25.438 4.938 -33.719 1 92.75 137 ASN B O 1
ATOM 7575 N N . ARG B 1 138 ? -25.75 6.676 -32.469 1 87.25 138 ARG B N 1
ATOM 7576 C CA . ARG B 1 138 ? -26.547 7.363 -33.469 1 87.25 138 ARG B CA 1
ATOM 7577 C C . ARG B 1 138 ? -25.688 7.688 -34.688 1 87.25 138 ARG B C 1
ATOM 7579 O O . ARG B 1 138 ? -26.219 7.828 -35.812 1 87.25 138 ARG B O 1
ATOM 7586 N N . THR B 1 139 ? -24.469 7.824 -34.469 1 89.25 139 THR B N 1
ATOM 7587 C CA . THR B 1 139 ? -23.562 8.133 -35.594 1 89.25 139 THR B CA 1
ATOM 7588 C C . THR B 1 139 ? -23.391 6.922 -36.5 1 89.25 139 THR B C 1
ATOM 7590 O O . THR B 1 139 ? -23.344 7.055 -37.719 1 89.25 139 THR B O 1
ATOM 7593 N N . THR B 1 140 ? -23.312 5.73 -35.938 1 91.56 140 THR B N 1
ATOM 7594 C CA . THR B 1 140 ? -23.016 4.535 -36.719 1 91.56 140 THR B CA 1
ATOM 7595 C C . THR B 1 140 ? -24.25 3.631 -36.812 1 91.56 140 THR B C 1
ATOM 7597 O O . THR B 1 140 ? -24.281 2.709 -37.625 1 91.56 140 THR B O 1
ATOM 7600 N N . ASN B 1 141 ? -25.234 3.842 -36.031 1 93.69 141 ASN B N 1
ATOM 7601 C CA . ASN B 1 141 ? -26.453 3.037 -35.938 1 93.69 141 ASN B CA 1
ATOM 7602 C C . ASN B 1 141 ? -26.141 1.614 -35.469 1 93.69 141 ASN B C 1
ATOM 7604 O O . ASN B 1 141 ? -26.844 0.672 -35.844 1 93.69 141 ASN B O 1
ATOM 7608 N N . LYS B 1 142 ? -25.062 1.521 -34.781 1 95.19 142 LYS B N 1
ATOM 7609 C CA . LYS B 1 142 ? -24.656 0.24 -34.188 1 95.19 142 LYS B CA 1
ATOM 7610 C C . LYS B 1 142 ? -24.906 0.222 -32.688 1 95.19 142 LYS B C 1
ATOM 7612 O O . LYS B 1 142 ? -24.875 1.27 -32.031 1 95.19 142 LYS B O 1
ATOM 7617 N N . LYS B 1 143 ? -25.156 -0.951 -32.25 1 95.06 143 LYS B N 1
ATOM 7618 C CA . LYS B 1 143 ? -25.266 -1.106 -30.797 1 95.06 143 LYS B CA 1
ATOM 7619 C C . LYS B 1 143 ? -23.922 -0.939 -30.109 1 95.06 143 LYS B C 1
ATOM 7621 O O . LYS B 1 143 ? -22.906 -1.43 -30.609 1 95.06 143 LYS B O 1
ATOM 7626 N N . ILE B 1 144 ? -23.891 -0.147 -29.078 1 96.5 144 ILE B N 1
ATOM 7627 C CA . ILE B 1 144 ? -22.656 0.066 -28.328 1 96.5 144 ILE B CA 1
ATOM 7628 C C . ILE B 1 144 ? -22.953 -0.026 -26.828 1 96.5 144 ILE B C 1
ATOM 7630 O O . ILE B 1 144 ? -24 0.407 -26.375 1 96.5 144 ILE B O 1
ATOM 7634 N N . THR B 1 145 ? -22.156 -0.771 -26.141 1 96.25 145 THR B N 1
ATOM 7635 C CA . THR B 1 145 ? -22.219 -0.883 -24.688 1 96.25 145 THR B CA 1
ATOM 7636 C C . THR B 1 145 ? -21.141 -0.028 -24.031 1 96.25 145 THR B C 1
ATOM 7638 O O . THR B 1 145 ? -19.984 -0.04 -24.453 1 96.25 145 THR B O 1
ATOM 7641 N N . LEU B 1 146 ? -21.516 0.759 -23.094 1 97.12 146 LEU B N 1
ATOM 7642 C CA . LEU B 1 146 ? -20.578 1.596 -22.344 1 97.12 146 LEU B CA 1
ATOM 7643 C C . LEU B 1 146 ? -20.641 1.262 -20.844 1 97.12 146 LEU B C 1
ATOM 7645 O O . LEU B 1 146 ? -21.719 1.09 -20.281 1 97.12 146 LEU B O 1
ATOM 7649 N N . SER B 1 147 ? -19.5 1.045 -20.281 1 95.81 147 SER B N 1
ATOM 7650 C CA . SER B 1 147 ? -19.391 0.851 -18.844 1 95.81 147 SER B CA 1
ATOM 7651 C C . SER B 1 147 ? -18.438 1.851 -18.203 1 95.81 147 SER B C 1
ATOM 7653 O O . SER B 1 147 ? -17.297 2.012 -18.688 1 95.81 147 SER B O 1
ATOM 7655 N N . LEU B 1 148 ? -18.875 2.586 -17.266 1 96.38 148 LEU B N 1
ATOM 7656 C CA . LEU B 1 148 ? -18.031 3.418 -16.422 1 96.38 148 LEU B CA 1
ATOM 7657 C C . LEU B 1 148 ? -17.859 2.791 -15.047 1 96.38 148 LEU B C 1
ATOM 7659 O O . LEU B 1 148 ? -18.828 2.619 -14.305 1 96.38 148 LEU B O 1
ATOM 7663 N N . MET B 1 149 ? -16.641 2.488 -14.719 1 96.06 149 MET B N 1
ATOM 7664 C CA . MET B 1 149 ? -16.359 1.778 -13.469 1 96.06 149 MET B CA 1
ATOM 7665 C C . MET B 1 149 ? -16.438 2.723 -12.273 1 96.06 149 MET B C 1
ATOM 7667 O O . MET B 1 149 ? -16.078 3.895 -12.375 1 96.06 149 MET B O 1
ATOM 7671 N N . ALA B 1 150 ? -16.953 2.186 -11.133 1 92.5 150 ALA B N 1
ATOM 7672 C CA . ALA B 1 150 ? -16.906 2.941 -9.891 1 92.5 150 ALA B CA 1
ATOM 7673 C C . ALA B 1 150 ? -15.461 3.172 -9.453 1 92.5 150 ALA B C 1
ATOM 7675 O O . ALA B 1 150 ? -14.586 2.332 -9.695 1 92.5 150 ALA B O 1
ATOM 7676 N N . ASN B 1 151 ? -15.203 4.336 -8.938 1 90.31 151 ASN B N 1
ATOM 7677 C CA . ASN B 1 151 ? -13.844 4.715 -8.578 1 90.31 151 ASN B CA 1
ATOM 7678 C C . ASN B 1 151 ? -13.781 5.359 -7.199 1 90.31 151 ASN B C 1
ATOM 7680 O O . ASN B 1 151 ? -14.625 6.188 -6.855 1 90.31 151 ASN B O 1
ATOM 7684 N N . PRO B 1 152 ? -12.789 4.922 -6.395 1 92.19 152 PRO B N 1
ATOM 7685 C CA . PRO B 1 152 ? -12.586 5.598 -5.113 1 92.19 152 PRO B CA 1
ATOM 7686 C C . PRO B 1 152 ? -11.805 6.902 -5.254 1 92.19 152 PRO B C 1
ATOM 7688 O O . PRO B 1 152 ? -11.406 7.277 -6.359 1 92.19 152 PRO B O 1
ATOM 7691 N N . SER B 1 153 ? -11.539 7.578 -4.148 1 91.62 153 SER B N 1
ATOM 7692 C CA . SER B 1 153 ? -10.773 8.82 -4.145 1 91.62 153 SER B CA 1
ATOM 7693 C C . SER B 1 153 ? -9.289 8.555 -4.34 1 91.62 153 SER B C 1
ATOM 7695 O O . SER B 1 153 ? -8.516 9.477 -4.625 1 91.62 153 SER B O 1
ATOM 7697 N N . HIS B 1 154 ? -8.852 7.328 -4.082 1 91.88 154 HIS B N 1
ATOM 7698 C CA . HIS B 1 154 ? -7.492 6.922 -4.434 1 91.88 154 HIS B CA 1
ATOM 7699 C C . HIS B 1 154 ? -7.289 6.926 -5.941 1 91.88 154 HIS B C 1
ATOM 7701 O O . HIS B 1 154 ? -7.508 5.906 -6.605 1 91.88 154 HIS B O 1
ATOM 7707 N N . LEU B 1 155 ? -6.758 7.992 -6.371 1 89.62 155 LEU B N 1
ATOM 7708 C CA . LEU B 1 155 ? -6.715 8.242 -7.809 1 89.62 155 LEU B CA 1
ATOM 7709 C C . LEU B 1 155 ? -5.902 7.168 -8.523 1 89.62 155 LEU B C 1
ATOM 7711 O O . LEU B 1 155 ? -4.961 6.613 -7.953 1 89.62 155 LEU B O 1
ATOM 7715 N N . GLU B 1 156 ? -6.32 6.859 -9.711 1 96.75 156 GLU B N 1
ATOM 7716 C CA . GLU B 1 156 ? -5.648 5.992 -10.672 1 96.75 156 GLU B CA 1
ATOM 7717 C C . GLU B 1 156 ? -5.738 4.527 -10.258 1 96.75 156 GLU B C 1
ATOM 7719 O O . GLU B 1 156 ? -5.316 3.639 -11 1 96.75 156 GLU B O 1
ATOM 7724 N N . ALA B 1 157 ? -6.328 4.23 -9.039 1 97.25 157 ALA B N 1
ATOM 7725 C CA . ALA B 1 157 ? -6.422 2.844 -8.578 1 97.25 157 ALA B CA 1
ATOM 7726 C C . ALA B 1 157 ? -7.344 2.031 -9.484 1 97.25 157 ALA B C 1
ATOM 7728 O O . ALA B 1 157 ? -7.207 0.81 -9.586 1 97.25 157 ALA B O 1
ATOM 7729 N N . VAL B 1 158 ? -8.273 2.684 -10.188 1 97.75 158 VAL B N 1
ATOM 7730 C CA . VAL B 1 158 ? -9.266 2.021 -11.023 1 97.75 158 VAL B CA 1
ATOM 7731 C C . VAL B 1 158 ? -8.625 1.569 -12.336 1 97.75 158 VAL B C 1
ATOM 7733 O O . VAL B 1 158 ? -9.156 0.7 -13.031 1 97.75 158 VAL B O 1
ATOM 7736 N N . ASP B 1 159 ? -7.371 2.082 -12.641 1 98.56 159 ASP B N 1
ATOM 7737 C CA . ASP B 1 159 ? -6.746 1.859 -13.938 1 98.56 159 ASP B CA 1
ATOM 7738 C C . ASP B 1 159 ? -6.555 0.368 -14.211 1 98.56 159 ASP B C 1
ATOM 7740 O O . ASP B 1 159 ? -7.043 -0.157 -15.211 1 98.56 159 ASP B O 1
ATOM 7744 N N . PRO B 1 160 ? -5.848 -0.332 -13.336 1 98.5 160 PRO B N 1
ATOM 7745 C CA . PRO B 1 160 ? -5.668 -1.757 -13.617 1 98.5 160 PRO B CA 1
ATOM 7746 C C . PRO B 1 160 ? -6.977 -2.539 -13.57 1 98.5 160 PRO B C 1
ATOM 7748 O O . PRO B 1 160 ? -7.113 -3.566 -14.234 1 98.5 160 PRO B O 1
ATOM 7751 N N . VAL B 1 161 ? -7.988 -2.08 -12.789 1 98.44 161 VAL B N 1
ATOM 7752 C CA . VAL B 1 161 ? -9.289 -2.738 -12.703 1 98.44 161 VAL B CA 1
ATOM 7753 C C . VAL B 1 161 ? -9.984 -2.688 -14.062 1 98.44 161 VAL B C 1
ATOM 7755 O O . VAL B 1 161 ? -10.508 -3.695 -14.539 1 98.44 161 VAL B O 1
ATOM 7758 N N . VAL B 1 162 ? -9.914 -1.496 -14.711 1 98.5 162 VAL B N 1
ATOM 7759 C CA . VAL B 1 162 ? -10.492 -1.316 -16.047 1 98.5 162 VAL B CA 1
ATOM 7760 C C . VAL B 1 162 ? -9.797 -2.244 -17.031 1 98.5 162 VAL B C 1
ATOM 7762 O O . VAL B 1 162 ? -10.453 -2.863 -17.875 1 98.5 162 VAL B O 1
ATOM 7765 N N . GLN B 1 163 ? -8.477 -2.363 -16.906 1 98.69 163 GLN B N 1
ATOM 7766 C CA . GLN B 1 163 ? -7.723 -3.236 -17.797 1 98.69 163 GLN B CA 1
ATOM 7767 C C . GLN B 1 163 ? -8.141 -4.695 -17.625 1 98.69 163 GLN B C 1
ATOM 7769 O O . GLN B 1 163 ? -8.32 -5.414 -18.609 1 98.69 163 GLN B O 1
ATOM 7774 N N . GLY B 1 164 ? -8.289 -5.113 -16.375 1 98.62 164 GLY B N 1
ATOM 7775 C CA . GLY B 1 164 ? -8.695 -6.48 -16.109 1 98.62 164 GLY B CA 1
ATOM 7776 C C . GLY B 1 164 ? -10.062 -6.816 -16.672 1 98.62 164 GLY B C 1
ATOM 7777 O O . GLY B 1 164 ? -10.25 -7.871 -17.281 1 98.62 164 GLY B O 1
ATOM 7778 N N . LYS B 1 165 ? -11.023 -5.945 -16.469 1 98.31 165 LYS B N 1
ATOM 7779 C CA . LYS B 1 165 ? -12.375 -6.172 -16.984 1 98.31 165 LYS B CA 1
ATOM 7780 C C . LYS B 1 165 ? -12.375 -6.207 -18.516 1 98.31 165 LYS B C 1
ATOM 7782 O O . LYS B 1 165 ? -13.062 -7.035 -19.125 1 98.31 165 LYS B O 1
ATOM 7787 N N . THR B 1 166 ? -11.586 -5.281 -19.141 1 98.69 166 THR B N 1
ATOM 7788 C CA . THR B 1 166 ? -11.484 -5.254 -20.594 1 98.69 166 THR B CA 1
ATOM 7789 C C . THR B 1 166 ? -10.938 -6.57 -21.125 1 98.69 166 THR B C 1
ATOM 7791 O O . THR B 1 166 ? -11.484 -7.141 -22.062 1 98.69 166 THR B O 1
ATOM 7794 N N . LYS B 1 167 ? -9.906 -7.051 -20.531 1 98.69 167 LYS B N 1
ATOM 7795 C CA . LYS B 1 167 ? -9.305 -8.32 -20.953 1 98.69 167 LYS B CA 1
ATOM 7796 C C . LYS B 1 167 ? -10.305 -9.469 -20.812 1 98.69 167 LYS B C 1
ATOM 7798 O O . LYS B 1 167 ? -10.383 -10.336 -21.672 1 98.69 167 LYS B O 1
ATOM 7803 N N . ALA B 1 168 ? -10.992 -9.5 -19.688 1 98.31 168 ALA B N 1
ATOM 7804 C CA . ALA B 1 168 ? -11.969 -10.555 -19.453 1 98.31 168 ALA B CA 1
ATOM 7805 C C . ALA B 1 168 ? -13.055 -10.547 -20.531 1 98.31 168 ALA B C 1
ATOM 7807 O O . ALA B 1 168 ? -13.43 -11.602 -21.047 1 98.31 168 ALA B O 1
ATOM 7808 N N . GLU B 1 169 ? -13.594 -9.344 -20.828 1 98 169 GLU B N 1
ATOM 7809 C CA . GLU B 1 169 ? -14.625 -9.234 -21.859 1 98 169 GLU B CA 1
ATOM 7810 C C . GLU B 1 169 ? -14.102 -9.664 -23.219 1 98 169 GLU B C 1
ATOM 7812 O O . GLU B 1 169 ? -14.812 -10.305 -24 1 98 169 GLU B O 1
ATOM 7817 N N . GLN B 1 170 ? -12.867 -9.242 -23.531 1 98.5 170 GLN B N 1
ATOM 7818 C CA . GLN B 1 170 ? -12.242 -9.711 -24.766 1 98.5 170 GLN B CA 1
ATOM 7819 C C . GLN B 1 170 ? -12.133 -11.234 -24.797 1 98.5 170 GLN B C 1
ATOM 7821 O O . GLN B 1 170 ? -12.469 -11.867 -25.797 1 98.5 170 GLN B O 1
ATOM 7826 N N . PHE B 1 171 ? -11.734 -11.812 -23.703 1 98 171 PHE B N 1
ATOM 7827 C CA . PHE B 1 171 ? -11.516 -13.25 -23.594 1 98 171 PHE B CA 1
ATOM 7828 C C . PHE B 1 171 ? -12.812 -14.016 -23.812 1 98 171 PHE B C 1
ATOM 7830 O O . PHE B 1 171 ? -12.867 -14.938 -24.625 1 98 171 PHE B O 1
ATOM 7837 N N . TYR B 1 172 ? -13.867 -13.695 -23.156 1 96.69 172 TYR B N 1
ATOM 7838 C CA . TYR B 1 172 ? -15.117 -14.445 -23.188 1 96.69 172 TYR B CA 1
ATOM 7839 C C . TYR B 1 172 ? -15.836 -14.25 -24.516 1 96.69 172 TYR B C 1
ATOM 7841 O O . TYR B 1 172 ? -16.656 -15.086 -24.922 1 96.69 172 TYR B O 1
ATOM 7849 N N . ARG B 1 173 ? -15.422 -13.172 -25.266 1 96.25 173 ARG B N 1
ATOM 7850 C CA . ARG B 1 173 ? -16.016 -12.914 -26.578 1 96.25 173 ARG B CA 1
ATOM 7851 C C . ARG B 1 173 ? -15.148 -13.484 -27.688 1 96.25 173 ARG B C 1
ATOM 7853 O O . ARG B 1 173 ? -15.523 -13.422 -28.859 1 96.25 173 ARG B O 1
ATOM 7860 N N . GLY B 1 174 ? -14.008 -14.031 -27.266 1 96.75 174 GLY B N 1
ATOM 7861 C CA . GLY B 1 174 ? -13.07 -14.5 -28.266 1 96.75 174 GLY B CA 1
ATOM 7862 C C . GLY B 1 174 ? -12.438 -13.375 -29.062 1 96.75 174 GLY B C 1
ATOM 7863 O O . GLY B 1 174 ? -12.023 -13.578 -30.203 1 96.75 174 GLY B O 1
ATOM 7864 N N . ASP B 1 175 ? -12.43 -12.164 -28.516 1 97.69 175 ASP B N 1
ATOM 7865 C CA . ASP B 1 175 ? -11.867 -10.977 -29.156 1 97.69 175 ASP B CA 1
ATOM 7866 C C . ASP B 1 175 ? -10.352 -10.914 -28.969 1 97.69 175 ASP B C 1
ATOM 7868 O O . ASP B 1 175 ? -9.844 -10 -28.312 1 97.69 175 ASP B O 1
ATOM 7872 N N . THR B 1 176 ? -9.586 -11.758 -29.578 1 94.88 176 THR B N 1
ATOM 7873 C CA . THR B 1 176 ? -8.148 -11.898 -29.375 1 94.88 176 THR B CA 1
ATOM 7874 C C . THR B 1 176 ? -7.406 -10.703 -29.969 1 94.88 176 THR B C 1
ATOM 7876 O O . THR B 1 176 ? -6.293 -10.383 -29.547 1 94.88 176 THR B O 1
ATOM 7879 N N . ALA B 1 177 ? -8.047 -10 -30.844 1 95.5 177 ALA B N 1
ATOM 7880 C CA . ALA B 1 177 ? -7.355 -8.891 -31.516 1 95.5 177 ALA B CA 1
ATOM 7881 C C . ALA B 1 177 ? -7.793 -7.551 -30.938 1 95.5 177 ALA B C 1
ATOM 7883 O O . ALA B 1 177 ? -7.293 -6.5 -31.344 1 95.5 177 ALA B O 1
ATOM 7884 N N . GLY B 1 178 ? -8.727 -7.57 -29.984 1 97.25 178 GLY B N 1
ATOM 7885 C CA . GLY B 1 178 ? -9.188 -6.336 -29.359 1 97.25 178 GLY B CA 1
ATOM 7886 C C . GLY B 1 178 ? -9.969 -5.453 -30.312 1 97.25 178 GLY B C 1
ATOM 7887 O O . GLY B 1 178 ? -9.867 -4.223 -30.25 1 97.25 178 GLY B O 1
ATOM 7888 N N . LYS B 1 179 ? -10.727 -6.039 -31.203 1 98 179 LYS B N 1
ATOM 7889 C CA . LYS B 1 179 ? -11.438 -5.289 -32.219 1 98 179 LYS B CA 1
ATOM 7890 C C . LYS B 1 179 ? -12.898 -5.066 -31.828 1 98 179 LYS B C 1
ATOM 7892 O O . LYS B 1 179 ? -13.617 -4.309 -32.5 1 98 179 LYS B O 1
ATOM 7897 N N . LYS B 1 180 ? -13.336 -5.629 -30.703 1 98.19 180 LYS B N 1
ATOM 7898 C CA . LYS B 1 180 ? -14.727 -5.523 -30.281 1 98.19 180 LYS B CA 1
ATOM 7899 C C . LYS B 1 180 ? -14.852 -4.789 -28.953 1 98.19 180 LYS B C 1
ATOM 7901 O O . LYS B 1 180 ? -15.875 -4.156 -28.688 1 98.19 180 LYS B O 1
ATOM 7906 N N . VAL B 1 181 ? -13.922 -4.988 -28.125 1 98.56 181 VAL B N 1
ATOM 7907 C CA . VAL B 1 181 ? -13.938 -4.402 -26.781 1 98.56 181 VAL B CA 1
ATOM 7908 C C . VAL B 1 181 ? -12.688 -3.551 -26.578 1 98.56 181 VAL B C 1
ATOM 7910 O O . VAL B 1 181 ? -11.586 -3.957 -26.953 1 98.56 181 VAL B O 1
ATOM 7913 N N . MET B 1 182 ? -12.773 -2.367 -26 1 98.69 182 MET B N 1
ATOM 7914 C CA . MET B 1 182 ? -11.617 -1.523 -25.719 1 98.69 182 MET B CA 1
ATOM 7915 C C . MET B 1 182 ? -11.828 -0.748 -24.422 1 98.69 182 MET B C 1
ATOM 7917 O O . MET B 1 182 ? -12.898 -0.807 -23.812 1 98.69 182 MET B O 1
ATOM 7921 N N . SER B 1 183 ? -10.766 -0.118 -23.938 1 98.62 183 SER B N 1
ATOM 7922 C CA . SER B 1 183 ? -10.859 0.699 -22.719 1 98.62 183 SER B CA 1
ATOM 7923 C C . SER B 1 183 ? -10.445 2.141 -23 1 98.62 183 SER B C 1
ATOM 7925 O O . SER B 1 183 ? -9.633 2.398 -23.891 1 98.62 183 SER B O 1
ATOM 7927 N N . ILE B 1 184 ? -11.047 3.035 -22.328 1 98.88 184 ILE B N 1
ATOM 7928 C CA . ILE B 1 184 ? -10.664 4.441 -22.25 1 98.88 184 ILE B CA 1
ATOM 7929 C C . ILE B 1 184 ? -10.43 4.836 -20.797 1 98.88 184 ILE B C 1
ATOM 7931 O O . ILE B 1 184 ? -11.289 4.625 -19.938 1 98.88 184 ILE B O 1
ATOM 7935 N N . LEU B 1 185 ? -9.305 5.359 -20.547 1 98.75 185 LEU B N 1
ATOM 7936 C CA . LEU B 1 185 ? -9 5.844 -19.203 1 98.75 185 LEU B CA 1
ATOM 7937 C C . LEU B 1 185 ? -8.828 7.359 -19.203 1 98.75 185 LEU B C 1
ATOM 7939 O O . LEU B 1 185 ? -8.047 7.902 -19.984 1 98.75 185 LEU B O 1
ATOM 7943 N N . LEU B 1 186 ? -9.578 8.016 -18.344 1 98.44 186 LEU B N 1
ATOM 7944 C CA . LEU B 1 186 ? -9.438 9.453 -18.125 1 98.44 186 LEU B CA 1
ATOM 7945 C C . LEU B 1 186 ? -8.578 9.734 -16.906 1 98.44 186 LEU B C 1
ATOM 7947 O O . LEU B 1 186 ? -8.703 9.047 -15.883 1 98.44 186 LEU B O 1
ATOM 7951 N N . HIS B 1 187 ? -7.738 10.742 -17.062 1 98 187 HIS B N 1
ATOM 7952 C CA . HIS B 1 187 ? -6.785 11.055 -16 1 98 187 HIS B CA 1
ATOM 7953 C C . HIS B 1 187 ? -6.738 12.555 -15.719 1 98 187 HIS B C 1
ATOM 7955 O O . HIS B 1 187 ? -7.07 13.359 -16.594 1 98 187 HIS B O 1
ATOM 7961 N N . GLY B 1 188 ? -6.375 12.891 -14.438 1 96.81 188 GLY B N 1
ATOM 7962 C CA . GLY B 1 188 ? -5.812 14.203 -14.172 1 96.81 188 GLY B CA 1
ATOM 7963 C C . GLY B 1 188 ? -4.312 14.266 -14.391 1 96.81 188 GLY B C 1
ATOM 7964 O O . GLY B 1 188 ? -3.611 13.273 -14.211 1 96.81 188 GLY B O 1
ATOM 7965 N N . ASP B 1 189 ? -3.773 15.414 -14.734 1 96.62 189 ASP B N 1
ATOM 7966 C CA . ASP B 1 189 ? -2.363 15.547 -15.094 1 96.62 189 ASP B CA 1
ATOM 7967 C C . ASP B 1 189 ? -1.465 15.219 -13.898 1 96.62 189 ASP B C 1
ATOM 7969 O O . ASP B 1 189 ? -0.498 14.469 -14.039 1 96.62 189 ASP B O 1
ATOM 7973 N N . ALA B 1 190 ? -1.773 15.734 -12.727 1 96.19 190 ALA B N 1
ATOM 7974 C CA . ALA B 1 190 ? -0.921 15.539 -11.555 1 96.19 190 ALA B CA 1
ATOM 7975 C C . ALA B 1 190 ? -0.918 14.078 -11.117 1 96.19 190 ALA B C 1
ATOM 7977 O O . ALA B 1 190 ? 0.13 13.531 -10.766 1 96.19 190 ALA B O 1
ATOM 7978 N N . ALA B 1 191 ? -2.115 13.445 -11.078 1 96.31 191 ALA B N 1
ATOM 7979 C CA . ALA B 1 191 ? -2.205 12.047 -10.688 1 96.31 191 ALA B CA 1
ATOM 7980 C C . ALA B 1 191 ? -1.537 11.141 -11.711 1 96.31 191 ALA B C 1
ATOM 7982 O O . ALA B 1 191 ? -0.917 10.133 -11.359 1 96.31 191 ALA B O 1
ATOM 7983 N N . PHE B 1 192 ? -1.644 11.492 -12.984 1 97.56 192 PHE B N 1
ATOM 7984 C CA . PHE B 1 192 ? -1.03 10.727 -14.062 1 97.56 192 PHE B CA 1
ATOM 7985 C C . PHE B 1 192 ? 0.487 10.703 -13.922 1 97.56 192 PHE B C 1
ATOM 7987 O O . PHE B 1 192 ? 1.121 9.664 -14.117 1 97.56 192 PHE B O 1
ATOM 7994 N N . ALA B 1 193 ? 1.051 11.781 -13.508 1 96.38 193 ALA B N 1
ATOM 7995 C CA . ALA B 1 193 ? 2.502 11.906 -13.383 1 96.38 193 ALA B CA 1
ATOM 7996 C C . ALA B 1 193 ? 2.988 11.32 -12.062 1 96.38 193 ALA B C 1
ATOM 7998 O O . ALA B 1 193 ? 4.082 10.758 -11.992 1 96.38 193 ALA B O 1
ATOM 7999 N N . GLY B 1 194 ? 2.199 11.438 -11.086 1 95.88 194 GLY B N 1
ATOM 8000 C CA . GLY B 1 194 ? 2.729 11.227 -9.75 1 95.88 194 GLY B CA 1
ATOM 8001 C C . GLY B 1 194 ? 2.488 9.82 -9.227 1 95.88 194 GLY B C 1
ATOM 8002 O O . GLY B 1 194 ? 3.25 9.328 -8.398 1 95.88 194 GLY B O 1
ATOM 8003 N N . GLN B 1 195 ? 1.408 9.094 -9.672 1 96.81 195 GLN B N 1
ATOM 8004 C CA . GLN B 1 195 ? 1.021 7.82 -9.07 1 96.81 195 GLN B CA 1
ATOM 8005 C C . GLN B 1 195 ? 1.74 6.652 -9.742 1 96.81 195 GLN B C 1
ATOM 8007 O O . GLN B 1 195 ? 1.658 6.48 -10.961 1 96.81 195 GLN B O 1
ATOM 8012 N N . GLY B 1 196 ? 2.379 5.762 -8.953 1 97.31 196 GLY B N 1
ATOM 8013 C CA . GLY B 1 196 ? 3.121 4.617 -9.461 1 97.31 196 GLY B CA 1
ATOM 8014 C C . GLY B 1 196 ? 2.24 3.584 -10.141 1 97.31 196 GLY B C 1
ATOM 8015 O O . GLY B 1 196 ? 2.688 2.875 -11.039 1 97.31 196 GLY B O 1
ATOM 8016 N N . VAL B 1 197 ? 0.979 3.498 -9.766 1 97.75 197 VAL B N 1
ATOM 8017 C CA . VAL B 1 197 ? 0.063 2.504 -10.312 1 97.75 197 VAL B CA 1
ATOM 8018 C C . VAL B 1 197 ? -0.183 2.787 -11.789 1 97.75 197 VAL B C 1
ATOM 8020 O O . VAL B 1 197 ? -0.453 1.87 -12.57 1 97.75 197 VAL B O 1
ATOM 8023 N N . VAL B 1 198 ? -0.036 4.113 -12.242 1 98.25 198 VAL B N 1
ATOM 8024 C CA . VAL B 1 198 ? -0.149 4.453 -13.656 1 98.25 198 VAL B CA 1
ATOM 8025 C C . VAL B 1 198 ? 0.955 3.75 -14.445 1 98.25 198 VAL B C 1
ATOM 8027 O O . VAL B 1 198 ? 0.688 3.121 -15.477 1 98.25 198 VAL B O 1
ATOM 8030 N N . TYR B 1 199 ? 2.197 3.797 -13.945 1 97.19 199 TYR B N 1
ATOM 8031 C CA . TYR B 1 199 ? 3.322 3.104 -14.562 1 97.19 199 TYR B CA 1
ATOM 8032 C C . TYR B 1 199 ? 3.082 1.6 -14.602 1 97.19 199 TYR B C 1
ATOM 8034 O O . TYR B 1 199 ? 3.318 0.951 -15.617 1 97.19 199 TYR B O 1
ATOM 8042 N N . GLU B 1 200 ? 2.611 1.018 -13.469 1 97.5 200 GLU B N 1
ATOM 8043 C CA . GLU B 1 200 ? 2.369 -0.42 -13.383 1 97.5 200 GLU B CA 1
ATOM 8044 C C . GLU B 1 200 ? 1.314 -0.86 -14.398 1 97.5 200 GLU B C 1
ATOM 8046 O O . GLU B 1 200 ? 1.385 -1.969 -14.93 1 97.5 200 GLU B O 1
ATOM 8051 N N . THR B 1 201 ? 0.323 0.014 -14.617 1 98 201 THR B N 1
ATOM 8052 C CA . THR B 1 201 ? -0.722 -0.297 -15.586 1 98 201 THR B CA 1
ATOM 8053 C C . THR B 1 201 ? -0.163 -0.286 -17.016 1 98 201 THR B C 1
ATOM 8055 O O . THR B 1 201 ? -0.417 -1.207 -17.797 1 98 201 THR B O 1
ATOM 8058 N N . PHE B 1 202 ? 0.668 0.736 -17.344 1 97 202 PHE B N 1
ATOM 8059 C CA . PHE B 1 202 ? 1.312 0.804 -18.656 1 97 202 PHE B CA 1
ATOM 8060 C C . PHE B 1 202 ? 2.215 -0.405 -18.875 1 97 202 PHE B C 1
ATOM 8062 O O . PHE B 1 202 ? 2.301 -0.924 -20 1 97 202 PHE B O 1
ATOM 8069 N N . HIS B 1 203 ? 2.787 -0.789 -17.797 1 94.62 203 HIS B N 1
ATOM 8070 C CA . HIS B 1 203 ? 3.74 -1.893 -17.812 1 94.62 203 HIS B CA 1
ATOM 8071 C C . HIS B 1 203 ? 3.07 -3.191 -18.25 1 94.62 203 HIS B C 1
ATOM 8073 O O . HIS B 1 203 ? 3.727 -4.074 -18.812 1 94.62 203 HIS B O 1
ATOM 8079 N N . LEU B 1 204 ? 1.75 -3.357 -18.078 1 96.5 204 LEU B N 1
ATOM 8080 C CA . LEU B 1 204 ? 1.005 -4.566 -18.422 1 96.5 204 LEU B CA 1
ATOM 8081 C C . LEU B 1 204 ? 0.574 -4.551 -19.875 1 96.5 204 LEU B C 1
ATOM 8083 O O . LEU B 1 204 ? 0.165 -5.578 -20.422 1 96.5 204 LEU B O 1
ATOM 8087 N N . SER B 1 205 ? 0.769 -3.504 -20.609 1 95.81 205 SER B N 1
ATOM 8088 C CA . SER B 1 205 ? 0.068 -3.229 -21.859 1 95.81 205 SER B CA 1
ATOM 8089 C C . SER B 1 205 ? 0.431 -4.246 -22.922 1 95.81 205 SER B C 1
ATOM 8091 O O . SER B 1 205 ? -0.388 -4.562 -23.797 1 95.81 205 SER B O 1
ATOM 8093 N N . ASP B 1 206 ? 1.662 -4.793 -22.906 1 94.88 206 ASP B N 1
ATOM 8094 C CA . ASP B 1 206 ? 2.076 -5.691 -23.984 1 94.88 206 ASP B CA 1
ATOM 8095 C C . ASP B 1 206 ? 2.361 -7.09 -23.438 1 94.88 206 ASP B C 1
ATOM 8097 O O . ASP B 1 206 ? 2.99 -7.906 -24.125 1 94.88 206 ASP B O 1
ATOM 8101 N N . LEU B 1 207 ? 1.965 -7.391 -22.281 1 96.25 207 LEU B N 1
ATOM 8102 C CA . LEU B 1 207 ? 2.162 -8.727 -21.734 1 96.25 207 LEU B CA 1
ATOM 8103 C C . LEU B 1 207 ? 1.073 -9.68 -22.203 1 96.25 207 LEU B C 1
ATOM 8105 O O . LEU B 1 207 ? -0.115 -9.359 -22.141 1 96.25 207 LEU B O 1
ATOM 8109 N N . PRO B 1 208 ? 1.418 -10.766 -22.609 1 94.88 208 PRO B N 1
ATOM 8110 C CA . PRO B 1 208 ? 0.477 -11.648 -23.297 1 94.88 208 PRO B CA 1
ATOM 8111 C C . PRO B 1 208 ? -0.769 -11.945 -22.469 1 94.88 208 PRO B C 1
ATOM 8113 O O . PRO B 1 208 ? -1.883 -11.953 -23 1 94.88 208 PRO B O 1
ATOM 8116 N N . SER B 1 209 ? -0.625 -12.211 -21.203 1 96.44 209 SER B N 1
ATOM 8117 C CA . SER B 1 209 ? -1.768 -12.586 -20.375 1 96.44 209 SER B CA 1
ATOM 8118 C C . SER B 1 209 ? -2.504 -11.359 -19.859 1 96.44 209 SER B C 1
ATOM 8120 O O . SER B 1 209 ? -3.541 -11.477 -19.203 1 96.44 209 SER B O 1
ATOM 8122 N N . TYR B 1 210 ? -2.039 -10.125 -20.234 1 97.75 210 TYR B N 1
ATOM 8123 C CA . TYR B 1 210 ? -2.59 -8.914 -19.625 1 97.75 210 TYR B CA 1
ATOM 8124 C C . TYR B 1 210 ? -2.977 -7.895 -20.688 1 97.75 210 TYR B C 1
ATOM 8126 O O . TYR B 1 210 ? -3.787 -7 -20.422 1 97.75 210 TYR B O 1
ATOM 8134 N N . THR B 1 211 ? -2.473 -7.957 -21.891 1 98 211 THR B N 1
ATOM 8135 C CA . THR B 1 211 ? -2.67 -6.941 -22.922 1 98 211 THR B CA 1
ATOM 8136 C C . THR B 1 211 ? -4.148 -6.809 -23.266 1 98 211 THR B C 1
ATOM 8138 O O . THR B 1 211 ? -4.875 -7.805 -23.312 1 98 211 THR B O 1
ATOM 8141 N N . THR B 1 212 ? -4.582 -5.605 -23.391 1 98.19 212 THR B N 1
ATOM 8142 C CA . THR B 1 212 ? -5.934 -5.312 -23.859 1 98.19 212 THR B CA 1
ATOM 8143 C C . THR B 1 212 ? -5.914 -4.789 -25.297 1 98.19 212 THR B C 1
ATOM 8145 O O . THR B 1 212 ? -6.918 -4.27 -25.781 1 98.19 212 THR B O 1
ATOM 8148 N N . ASN B 1 213 ? -4.719 -4.934 -25.922 1 98 213 ASN B N 1
ATOM 8149 C CA . ASN B 1 213 ? -4.543 -4.539 -27.312 1 98 213 ASN B CA 1
ATOM 8150 C C . ASN B 1 213 ? -4.75 -3.039 -27.5 1 98 213 ASN B C 1
ATOM 8152 O O . ASN B 1 213 ? -5.383 -2.615 -28.469 1 98 213 ASN B O 1
ATOM 8156 N N . GLY B 1 214 ? -4.316 -2.248 -26.547 1 98.06 214 GLY B N 1
ATOM 8157 C CA . GLY B 1 214 ? -4.312 -0.8 -26.672 1 98.06 214 GLY B CA 1
ATOM 8158 C C . GLY B 1 214 ? -5.406 -0.129 -25.859 1 98.06 214 GLY B C 1
ATOM 8159 O O . GLY B 1 214 ? -6.562 -0.558 -25.891 1 98.06 214 GLY B O 1
ATOM 8160 N N . THR B 1 215 ? -5.074 0.877 -25.094 1 98.62 215 THR B N 1
ATOM 8161 C CA . THR B 1 215 ? -5.965 1.738 -24.312 1 98.62 215 THR B CA 1
ATOM 8162 C C . THR B 1 215 ? -5.801 3.197 -24.734 1 98.62 215 THR B C 1
ATOM 8164 O O . THR B 1 215 ? -4.688 3.646 -25.016 1 98.62 215 THR B O 1
ATOM 8167 N N . ILE B 1 216 ? -6.879 3.912 -24.875 1 98.88 216 ILE B N 1
ATOM 8168 C CA . ILE B 1 216 ? -6.793 5.348 -25.125 1 98.88 216 ILE B CA 1
ATOM 8169 C C . ILE B 1 216 ? -6.848 6.102 -23.797 1 98.88 216 ILE B C 1
ATOM 8171 O O . ILE B 1 216 ? -7.828 5.996 -23.062 1 98.88 216 ILE B O 1
ATOM 8175 N N . HIS B 1 217 ? -5.793 6.766 -23.516 1 98.81 217 HIS B N 1
ATOM 8176 C CA . HIS B 1 217 ? -5.707 7.594 -22.328 1 98.81 217 HIS B CA 1
ATOM 8177 C C . HIS B 1 217 ? -6.023 9.047 -22.641 1 98.81 217 HIS B C 1
ATOM 8179 O O . HIS B 1 217 ? -5.418 9.648 -23.531 1 98.81 217 HIS B O 1
ATOM 8185 N N . VAL B 1 218 ? -6.996 9.602 -21.938 1 98.88 218 VAL B N 1
ATOM 8186 C CA . VAL B 1 218 ? -7.34 11.016 -22.062 1 98.88 218 VAL B CA 1
ATOM 8187 C C . VAL B 1 218 ? -6.969 11.758 -20.781 1 98.88 218 VAL B C 1
ATOM 8189 O O . VAL B 1 218 ? -7.492 11.453 -19.719 1 98.88 218 VAL B O 1
ATOM 8192 N N . VAL B 1 219 ? -6.062 12.711 -20.922 1 98.56 219 VAL B N 1
ATOM 8193 C CA . VAL B 1 219 ? -5.574 13.43 -19.75 1 98.56 219 VAL B CA 1
ATOM 8194 C C . VAL B 1 219 ? -6.148 14.844 -19.719 1 98.56 219 VAL B C 1
ATOM 8196 O O . VAL B 1 219 ? -5.961 15.609 -20.672 1 98.56 219 VAL B O 1
ATOM 8199 N N . VAL B 1 220 ? -6.945 15.109 -18.703 1 98.06 220 VAL B N 1
ATOM 8200 C CA . VAL B 1 220 ? -7.367 16.484 -18.453 1 98.06 220 VAL B CA 1
ATOM 8201 C C . VAL B 1 220 ? -6.242 17.25 -17.766 1 98.06 220 VAL B C 1
ATOM 8203 O O . VAL B 1 220 ? -6.133 17.219 -16.531 1 98.06 220 VAL B O 1
ATOM 8206 N N . ASN B 1 221 ? -5.453 17.938 -18.547 1 97.62 221 ASN B N 1
ATOM 8207 C CA . ASN B 1 221 ? -4.254 18.625 -18.078 1 97.62 221 ASN B CA 1
ATOM 8208 C C . ASN B 1 221 ? -4.539 20.078 -17.734 1 97.62 221 ASN B C 1
ATOM 8210 O O . ASN B 1 221 ? -4.301 20.969 -18.562 1 97.62 221 ASN B O 1
ATOM 8214 N N . ASN B 1 222 ? -5.02 20.312 -16.531 1 95.44 222 ASN B N 1
ATOM 8215 C CA . ASN B 1 222 ? -5.328 21.688 -16.141 1 95.44 222 ASN B CA 1
ATOM 8216 C C . ASN B 1 222 ? -4.121 22.375 -15.5 1 95.44 222 ASN B C 1
ATOM 8218 O O . ASN B 1 222 ? -4.246 23.453 -14.922 1 95.44 222 ASN B O 1
ATOM 8222 N N . GLN B 1 223 ? -2.949 21.734 -15.477 1 93.31 223 GLN B N 1
ATOM 8223 C CA . GLN B 1 223 ? -1.656 22.312 -15.133 1 93.31 223 GLN B CA 1
ATOM 8224 C C . GLN B 1 223 ? -1.599 22.672 -13.648 1 93.31 223 GLN B C 1
ATOM 8226 O O . GLN B 1 223 ? -1.048 23.719 -13.281 1 93.31 223 GLN B O 1
ATOM 8231 N N . ILE B 1 224 ? -2.254 21.984 -12.82 1 94.06 224 ILE B N 1
ATOM 8232 C CA . ILE B 1 224 ? -2.199 22.203 -11.383 1 94.06 224 ILE B CA 1
ATOM 8233 C C . ILE B 1 224 ? -2.732 20.969 -10.648 1 94.06 224 ILE B C 1
ATOM 8235 O O . ILE B 1 224 ? -3.709 20.359 -11.086 1 94.06 224 ILE B O 1
ATOM 8239 N N . GLY B 1 225 ? -2.09 20.453 -9.734 1 93.62 225 GLY B N 1
ATOM 8240 C CA . GLY B 1 225 ? -2.572 19.422 -8.836 1 93.62 225 GLY B CA 1
ATOM 8241 C C . GLY B 1 225 ? -3.078 19.953 -7.516 1 93.62 225 GLY B C 1
ATOM 8242 O O . GLY B 1 225 ? -2.291 20.219 -6.605 1 93.62 225 GLY B O 1
ATOM 8243 N N . PHE B 1 226 ? -4.332 20.031 -7.363 1 92.69 226 PHE B N 1
ATOM 8244 C CA . PHE B 1 226 ? -4.957 20.719 -6.238 1 92.69 226 PHE B CA 1
ATOM 8245 C C . PHE B 1 226 ? -4.43 22.141 -6.117 1 92.69 226 PHE B C 1
ATOM 8247 O O . PHE B 1 226 ? -4.918 23.062 -6.793 1 92.69 226 PHE B O 1
ATOM 8254 N N . THR B 1 227 ? -3.287 22.359 -5.359 1 93.5 227 THR B N 1
ATOM 8255 C CA . THR B 1 227 ? -2.648 23.672 -5.312 1 93.5 227 THR B CA 1
ATOM 8256 C C . THR B 1 227 ? -1.183 23.562 -5.727 1 93.5 227 THR B C 1
ATOM 8258 O O . THR B 1 227 ? -0.461 24.562 -5.719 1 93.5 227 THR B O 1
ATOM 8261 N N . THR B 1 228 ? -0.765 22.422 -6.121 1 93.69 228 THR B N 1
ATOM 8262 C CA . THR B 1 228 ? 0.647 22.203 -6.41 1 93.69 228 THR B CA 1
ATOM 8263 C C . THR B 1 228 ? 0.98 22.625 -7.836 1 93.69 228 THR B C 1
ATOM 8265 O O . THR B 1 228 ? 0.406 22.094 -8.797 1 93.69 228 THR B O 1
ATOM 8268 N N . ASP B 1 229 ? 1.913 23.484 -7.898 1 92.19 229 ASP B N 1
ATOM 8269 C CA . ASP B 1 229 ? 2.42 23.969 -9.18 1 92.19 229 ASP B CA 1
ATOM 8270 C C . ASP B 1 229 ? 3.148 22.875 -9.938 1 92.19 229 ASP B C 1
ATOM 8272 O O . ASP B 1 229 ? 3.848 22.047 -9.344 1 92.19 229 ASP B O 1
ATOM 8276 N N . PRO B 1 230 ? 2.986 22.875 -11.312 1 90.06 230 PRO B N 1
ATOM 8277 C CA . PRO B 1 230 ? 3.645 21.828 -12.109 1 90.06 230 PRO B CA 1
ATOM 8278 C C . PRO B 1 230 ? 5.148 21.75 -11.859 1 90.06 230 PRO B C 1
ATOM 8280 O O . PRO B 1 230 ? 5.734 20.672 -11.914 1 90.06 230 PRO B O 1
ATOM 8283 N N . ARG B 1 231 ? 5.828 23 -11.641 1 90.31 231 ARG B N 1
ATOM 8284 C CA . ARG B 1 231 ? 7.266 23.047 -11.391 1 90.31 231 ARG B CA 1
ATOM 8285 C C . ARG B 1 231 ? 7.633 22.266 -10.141 1 90.31 231 ARG B C 1
ATOM 8287 O O . ARG B 1 231 ? 8.797 21.891 -9.953 1 90.31 231 ARG B O 1
ATOM 8294 N N . MET B 1 232 ? 6.602 21.891 -9.219 1 92.5 232 MET B N 1
ATOM 8295 C CA . MET B 1 232 ? 6.809 21.141 -7.973 1 92.5 232 MET B CA 1
ATOM 8296 C C . MET B 1 232 ? 6.152 19.766 -8.039 1 92.5 232 MET B C 1
ATOM 8298 O O . MET B 1 232 ? 6.227 19 -7.09 1 92.5 232 MET B O 1
ATOM 8302 N N . ALA B 1 233 ? 5.547 19.453 -9.156 1 91.81 233 ALA B N 1
ATOM 8303 C CA . ALA B 1 233 ? 4.691 18.281 -9.203 1 91.81 233 ALA B CA 1
ATOM 8304 C C . ALA B 1 233 ? 5.32 17.172 -10.047 1 91.81 233 ALA B C 1
ATOM 8306 O O . ALA B 1 233 ? 4.906 16.016 -9.977 1 91.81 233 ALA B O 1
ATOM 8307 N N . ARG B 1 234 ? 6.367 17.469 -10.828 1 92.25 234 ARG B N 1
ATOM 8308 C CA . ARG B 1 234 ? 6.949 16.438 -11.672 1 92.25 234 ARG B CA 1
ATOM 8309 C C . ARG B 1 234 ? 8.359 16.812 -12.117 1 92.25 234 ARG B C 1
ATOM 8311 O O . ARG B 1 234 ? 8.68 18 -12.234 1 92.25 234 ARG B O 1
ATOM 8318 N N . SER B 1 235 ? 9.133 15.797 -12.398 1 91.62 235 SER B N 1
ATOM 8319 C CA . SER B 1 235 ? 10.5 15.992 -12.875 1 91.62 235 SER B CA 1
ATOM 8320 C C . SER B 1 235 ? 10.57 15.883 -14.391 1 91.62 235 SER B C 1
ATOM 8322 O O . SER B 1 235 ? 11.547 16.312 -15.008 1 91.62 235 SER B O 1
ATOM 8324 N N . SER B 1 236 ? 9.5 15.344 -14.992 1 89.94 236 SER B N 1
ATOM 8325 C CA . SER B 1 236 ? 9.453 15.211 -16.438 1 89.94 236 SER B CA 1
ATOM 8326 C C . SER B 1 236 ? 8.969 16.5 -17.094 1 89.94 236 SER B C 1
ATOM 8328 O O . SER B 1 236 ? 8.242 17.281 -16.484 1 89.94 236 SER B O 1
ATOM 8330 N N . PRO B 1 237 ? 9.32 16.719 -18.344 1 87.31 237 PRO B N 1
ATOM 8331 C CA . PRO B 1 237 ? 8.836 17.906 -19.047 1 87.31 237 PRO B CA 1
ATOM 8332 C C . PRO B 1 237 ? 7.312 17.953 -19.125 1 87.31 237 PRO B C 1
ATOM 8334 O O . PRO B 1 237 ? 6.715 19.016 -18.922 1 87.31 237 PRO B O 1
ATOM 8337 N N . TYR B 1 238 ? 6.711 16.828 -19.438 1 93.44 238 TYR B N 1
ATOM 8338 C CA . TYR B 1 238 ? 5.258 16.734 -19.5 1 93.44 238 TYR B CA 1
ATOM 8339 C C . TYR B 1 238 ? 4.734 15.711 -18.5 1 93.44 238 TYR B C 1
ATOM 8341 O O . TYR B 1 238 ? 5.398 14.711 -18.219 1 93.44 238 TYR B O 1
ATOM 8349 N N . PRO B 1 239 ? 3.568 15.984 -17.953 1 95.62 239 PRO B N 1
ATOM 8350 C CA . PRO B 1 239 ? 2.994 15.008 -17.016 1 95.62 239 PRO B CA 1
ATOM 8351 C C . PRO B 1 239 ? 2.705 13.664 -17.672 1 95.62 239 PRO B C 1
ATOM 8353 O O . PRO B 1 239 ? 2.523 12.664 -16.969 1 95.62 239 PRO B O 1
ATOM 8356 N N . THR B 1 240 ? 2.727 13.547 -18.984 1 96.75 240 THR B N 1
ATOM 8357 C CA . THR B 1 240 ? 2.314 12.352 -19.703 1 96.75 240 THR B CA 1
ATOM 8358 C C . THR B 1 240 ? 3.525 11.508 -20.094 1 96.75 240 THR B C 1
ATOM 8360 O O . THR B 1 240 ? 3.383 10.469 -20.734 1 96.75 240 THR B O 1
ATOM 8363 N N . ASP B 1 241 ? 4.719 11.82 -19.656 1 94.44 241 ASP B N 1
ATOM 8364 C CA . ASP B 1 241 ? 5.957 11.203 -20.125 1 94.44 241 ASP B CA 1
ATOM 8365 C C . ASP B 1 241 ? 6.055 9.75 -19.672 1 94.44 241 ASP B C 1
ATOM 8367 O O . ASP B 1 241 ? 6.863 8.984 -20.203 1 94.44 241 ASP B O 1
ATOM 8371 N N . VAL B 1 242 ? 5.293 9.391 -18.703 1 94.69 242 VAL B N 1
ATOM 8372 C CA . VAL B 1 242 ? 5.297 7.996 -18.266 1 94.69 242 VAL B CA 1
ATOM 8373 C C . VAL B 1 242 ? 4.922 7.086 -19.422 1 94.69 242 VAL B C 1
ATOM 8375 O O . VAL B 1 242 ? 5.387 5.945 -19.516 1 94.69 242 VAL B O 1
ATOM 8378 N N . ALA B 1 243 ? 4.148 7.574 -20.375 1 95.81 243 ALA B N 1
ATOM 8379 C CA . ALA B 1 243 ? 3.678 6.781 -21.516 1 95.81 243 ALA B CA 1
ATOM 8380 C C . ALA B 1 243 ? 4.824 6.457 -22.469 1 95.81 243 ALA B C 1
ATOM 8382 O O . ALA B 1 243 ? 4.719 5.535 -23.281 1 95.81 243 ALA B O 1
ATOM 8383 N N . ARG B 1 244 ? 5.969 7.125 -22.359 1 92.62 244 ARG B N 1
ATOM 8384 C CA . ARG B 1 244 ? 7.133 6.883 -23.203 1 92.62 244 ARG B CA 1
ATOM 8385 C C . ARG B 1 244 ? 7.73 5.504 -22.938 1 92.62 244 ARG B C 1
ATOM 8387 O O . ARG B 1 244 ? 8.406 4.938 -23.797 1 92.62 244 ARG B O 1
ATOM 8394 N N . VAL B 1 245 ? 7.473 5.035 -21.828 1 92.56 245 VAL B N 1
ATOM 8395 C CA . VAL B 1 245 ? 8.094 3.781 -21.406 1 92.56 245 VAL B CA 1
ATOM 8396 C C . VAL B 1 245 ? 7.641 2.652 -22.328 1 92.56 245 VAL B C 1
ATOM 8398 O O . VAL B 1 245 ? 8.414 1.735 -22.625 1 92.56 245 VAL B O 1
ATOM 8401 N N . VAL B 1 246 ? 6.363 2.775 -22.828 1 93.19 246 VAL B N 1
ATOM 8402 C CA . VAL B 1 246 ? 5.852 1.726 -23.703 1 93.19 246 VAL B CA 1
ATOM 8403 C C . VAL B 1 246 ? 5.766 2.244 -25.141 1 93.19 246 VAL B C 1
ATOM 8405 O O . VAL B 1 246 ? 5.078 1.659 -25.969 1 93.19 246 VAL B O 1
ATOM 8408 N N . ASN B 1 247 ? 6.34 3.4 -25.359 1 92.62 247 ASN B N 1
ATOM 8409 C CA . ASN B 1 247 ? 6.387 4.012 -26.688 1 92.62 247 ASN B CA 1
ATOM 8410 C C . ASN B 1 247 ? 4.988 4.352 -27.203 1 92.62 247 ASN B C 1
ATOM 8412 O O . ASN B 1 247 ? 4.695 4.176 -28.375 1 92.62 247 ASN B O 1
ATOM 8416 N N . ALA B 1 248 ? 4.113 4.727 -26.312 1 95.12 248 ALA B N 1
ATOM 8417 C CA . ALA B 1 248 ? 2.793 5.203 -26.719 1 95.12 248 ALA B CA 1
ATOM 8418 C C . ALA B 1 248 ? 2.867 6.625 -27.266 1 95.12 248 ALA B C 1
ATOM 8420 O O . ALA B 1 248 ? 3.537 7.484 -26.688 1 95.12 248 ALA B O 1
ATOM 8421 N N . PRO B 1 249 ? 2.258 6.875 -28.438 1 96.94 249 PRO B N 1
ATOM 8422 C CA . PRO B 1 249 ? 2.23 8.266 -28.891 1 96.94 249 PRO B CA 1
ATOM 8423 C C . PRO B 1 249 ? 1.471 9.188 -27.938 1 96.94 249 PRO B C 1
ATOM 8425 O O . PRO B 1 249 ? 0.473 8.773 -27.344 1 96.94 249 PRO B O 1
ATOM 8428 N N . ILE B 1 250 ? 1.969 10.375 -27.797 1 97.31 250 ILE B N 1
ATOM 8429 C CA . ILE B 1 250 ? 1.367 11.391 -26.938 1 97.31 250 ILE B CA 1
ATOM 8430 C C . ILE B 1 250 ? 0.996 12.617 -27.781 1 97.31 250 ILE B C 1
ATOM 8432 O O . ILE B 1 250 ? 1.869 13.273 -28.344 1 97.31 250 ILE B O 1
ATOM 8436 N N . PHE B 1 251 ? -0.272 12.914 -27.859 1 97.94 251 PHE B N 1
ATOM 8437 C CA . PHE B 1 251 ? -0.746 14.062 -28.609 1 97.94 251 PHE B CA 1
ATOM 8438 C C . PHE B 1 251 ? -1.19 15.18 -27.672 1 97.94 251 PHE B C 1
ATOM 8440 O O . PHE B 1 251 ? -2.262 15.102 -27.062 1 97.94 251 PHE B O 1
ATOM 8447 N N . HIS B 1 252 ? -0.344 16.219 -27.594 1 97.44 252 HIS B N 1
ATOM 8448 C CA . HIS B 1 252 ? -0.751 17.406 -26.859 1 97.44 252 HIS B CA 1
ATOM 8449 C C . HIS B 1 252 ? -1.632 18.312 -27.719 1 97.44 252 HIS B C 1
ATOM 8451 O O . HIS B 1 252 ? -1.266 18.641 -28.844 1 97.44 252 HIS B O 1
ATOM 8457 N N . VAL B 1 253 ? -2.811 18.641 -27.25 1 98.25 253 VAL B N 1
ATOM 8458 C CA . VAL B 1 253 ? -3.723 19.453 -28.047 1 98.25 253 VAL B CA 1
ATOM 8459 C C . VAL B 1 253 ? -4.383 20.516 -27.172 1 98.25 253 VAL B C 1
ATOM 8461 O O . VAL B 1 253 ? -4.695 20.266 -26 1 98.25 253 VAL B O 1
ATOM 8464 N N . ASN B 1 254 ? -4.531 21.734 -27.688 1 98.25 254 ASN B N 1
ATOM 8465 C CA . ASN B 1 254 ? -5.195 22.828 -27 1 98.25 254 ASN B CA 1
ATOM 8466 C C . ASN B 1 254 ? -6.695 22.562 -26.859 1 98.25 254 ASN B C 1
ATOM 8468 O O . ASN B 1 254 ? -7.414 22.516 -27.859 1 98.25 254 ASN B O 1
ATOM 8472 N N . ALA B 1 255 ? -7.18 22.531 -25.688 1 98 255 ALA B N 1
ATOM 8473 C CA . ALA B 1 255 ? -8.57 22.172 -25.406 1 98 255 ALA B CA 1
ATOM 8474 C C . ALA B 1 255 ? -9.516 23.281 -25.875 1 98 255 ALA B C 1
ATOM 8476 O O . ALA B 1 255 ? -10.719 23.047 -26.016 1 98 255 ALA B O 1
ATOM 8477 N N . ASP B 1 256 ? -9.016 24.438 -26.156 1 97.25 256 ASP B N 1
ATOM 8478 C CA . ASP B 1 256 ? -9.836 25.547 -26.625 1 97.25 256 ASP B CA 1
ATOM 8479 C C . ASP B 1 256 ? -9.945 25.547 -28.141 1 97.25 256 ASP B C 1
ATOM 8481 O O . ASP B 1 256 ? -10.547 26.438 -28.734 1 97.25 256 ASP B O 1
ATOM 8485 N N . ASP B 1 257 ? -9.367 24.609 -28.797 1 97.56 257 ASP B N 1
ATOM 8486 C CA . ASP B 1 257 ? -9.547 24.359 -30.219 1 97.56 257 ASP B CA 1
ATOM 8487 C C . ASP B 1 257 ? -10.305 23.047 -30.438 1 97.56 257 ASP B C 1
ATOM 8489 O O . ASP B 1 257 ? -9.703 22.016 -30.734 1 97.56 257 ASP B O 1
ATOM 8493 N N . PRO B 1 258 ? -11.625 23.156 -30.406 1 98.25 258 PRO B N 1
ATOM 8494 C CA . PRO B 1 258 ? -12.438 21.938 -30.453 1 98.25 258 PRO B CA 1
ATOM 8495 C C . PRO B 1 258 ? -12.18 21.094 -31.703 1 98.25 258 PRO B C 1
ATOM 8497 O O . PRO B 1 258 ? -12.156 19.859 -31.625 1 98.25 258 PRO B O 1
ATOM 8500 N N . GLU B 1 259 ? -12.008 21.719 -32.844 1 97.81 259 GLU B N 1
ATOM 8501 C CA . GLU B 1 259 ? -11.797 20.969 -34.094 1 97.81 259 GLU B CA 1
ATOM 8502 C C . GLU B 1 259 ? -10.477 20.203 -34.031 1 97.81 259 GLU B C 1
ATOM 8504 O O . GLU B 1 259 ? -10.406 19.062 -34.469 1 97.81 259 GLU B O 1
ATOM 8509 N N . ALA B 1 260 ? -9.422 20.844 -33.531 1 97.75 260 ALA B N 1
ATOM 8510 C CA . ALA B 1 260 ? -8.148 20.141 -33.344 1 97.75 260 ALA B CA 1
ATOM 8511 C C . ALA B 1 260 ? -8.289 18.953 -32.406 1 97.75 260 ALA B C 1
ATOM 8513 O O . ALA B 1 260 ? -7.688 17.891 -32.625 1 97.75 260 ALA B O 1
ATOM 8514 N N . VAL B 1 261 ? -9.039 19.141 -31.344 1 98.62 261 VAL B N 1
ATOM 8515 C CA . VAL B 1 261 ? -9.258 18.078 -30.375 1 98.62 261 VAL B CA 1
ATOM 8516 C C . VAL B 1 261 ? -9.977 16.906 -31.047 1 98.62 261 VAL B C 1
ATOM 8518 O O . VAL B 1 261 ? -9.594 15.75 -30.859 1 98.62 261 VAL B O 1
ATOM 8521 N N . MET B 1 262 ? -11.039 17.188 -31.859 1 98.31 262 MET B N 1
ATOM 8522 C CA . MET B 1 262 ? -11.766 16.125 -32.531 1 98.31 262 MET B CA 1
ATOM 8523 C C . MET B 1 262 ? -10.844 15.359 -33.5 1 98.31 262 MET B C 1
ATOM 8525 O O . MET B 1 262 ? -10.906 14.133 -33.562 1 98.31 262 MET B O 1
ATOM 8529 N N . TYR B 1 263 ? -10.023 16.109 -34.188 1 98.06 263 TYR B N 1
ATOM 8530 C CA . TYR B 1 263 ? -9.117 15.469 -35.125 1 98.06 263 TYR B CA 1
ATOM 8531 C C . TYR B 1 263 ? -8.172 14.516 -34.406 1 98.06 263 TYR B C 1
ATOM 8533 O O . TYR B 1 263 ? -8 13.367 -34.844 1 98.06 263 TYR B O 1
ATOM 8541 N N . VAL B 1 264 ? -7.527 14.992 -33.375 1 98.25 264 VAL B N 1
ATOM 8542 C CA . VAL B 1 264 ? -6.59 14.188 -32.594 1 98.25 264 VAL B CA 1
ATOM 8543 C C . VAL B 1 264 ? -7.301 12.945 -32.062 1 98.25 264 VAL B C 1
ATOM 8545 O O . VAL B 1 264 ? -6.723 11.852 -32.031 1 98.25 264 VAL B O 1
ATOM 8548 N N . CYS B 1 265 ? -8.5 13.086 -31.609 1 98.62 265 CYS B N 1
ATOM 8549 C CA . CYS B 1 265 ? -9.273 11.969 -31.078 1 98.62 265 CYS B CA 1
ATOM 8550 C C . CYS B 1 265 ? -9.562 10.945 -32.156 1 98.62 265 CYS B C 1
ATOM 8552 O O . CYS B 1 265 ? -9.523 9.734 -31.922 1 98.62 265 CYS B O 1
ATOM 8554 N N . ASN B 1 266 ? -9.922 11.438 -33.344 1 97.94 266 ASN B N 1
ATOM 8555 C CA . ASN B 1 266 ? -10.078 10.531 -34.5 1 97.94 266 ASN B CA 1
ATOM 8556 C C . ASN B 1 266 ? -8.797 9.742 -34.75 1 97.94 266 ASN B C 1
ATOM 8558 O O . ASN B 1 266 ? -8.844 8.531 -34.938 1 97.94 266 ASN B O 1
ATOM 8562 N N . VAL B 1 267 ? -7.676 10.453 -34.719 1 98.25 267 VAL B N 1
ATOM 8563 C CA . VAL B 1 267 ? -6.383 9.836 -35 1 98.25 267 VAL B CA 1
ATOM 8564 C C . VAL B 1 267 ? -6.07 8.812 -33.906 1 98.25 267 VAL B C 1
ATOM 8566 O O . VAL B 1 267 ? -5.559 7.73 -34.188 1 98.25 267 VAL B O 1
ATOM 8569 N N . ALA B 1 268 ? -6.316 9.156 -32.625 1 98.69 268 ALA B N 1
ATOM 8570 C CA . ALA B 1 268 ? -6.062 8.258 -31.5 1 98.69 268 ALA B CA 1
ATOM 8571 C C . ALA B 1 268 ? -6.867 6.965 -31.641 1 98.69 268 ALA B C 1
ATOM 8573 O O . ALA B 1 268 ? -6.344 5.875 -31.406 1 98.69 268 ALA B O 1
ATOM 8574 N N . ALA B 1 269 ? -8.133 7.086 -31.969 1 98.62 269 ALA B N 1
ATOM 8575 C CA . ALA B 1 269 ? -8.977 5.91 -32.156 1 98.62 269 ALA B CA 1
ATOM 8576 C C . ALA B 1 269 ? -8.438 5.043 -33.312 1 98.62 269 ALA B C 1
ATOM 8578 O O . ALA B 1 269 ? -8.406 3.814 -33.188 1 98.62 269 ALA B O 1
ATOM 8579 N N . GLU B 1 270 ? -8.039 5.691 -34.406 1 98.25 270 GLU B N 1
ATOM 8580 C CA . GLU B 1 270 ? -7.484 4.957 -35.531 1 98.25 270 GLU B CA 1
ATOM 8581 C C . GLU B 1 270 ? -6.176 4.27 -35.156 1 98.25 270 GLU B C 1
ATOM 8583 O O . GLU B 1 270 ? -5.918 3.137 -35.562 1 98.25 270 GLU B O 1
ATOM 8588 N N . TRP B 1 271 ? -5.371 4.992 -34.438 1 98.25 271 TRP B N 1
ATOM 8589 C CA . TRP B 1 271 ? -4.105 4.422 -33.969 1 98.25 271 TRP B CA 1
ATOM 8590 C C . TRP B 1 271 ? -4.336 3.137 -33.188 1 98.25 271 TRP B C 1
ATOM 8592 O O . TRP B 1 271 ? -3.697 2.117 -33.438 1 98.25 271 TRP B O 1
ATOM 8602 N N . ARG B 1 272 ? -5.152 3.225 -32.188 1 98.31 272 ARG B N 1
ATOM 8603 C CA . ARG B 1 272 ? -5.449 2.07 -31.359 1 98.31 272 ARG B CA 1
ATOM 8604 C C . ARG B 1 272 ? -5.949 0.895 -32.188 1 98.31 272 ARG B C 1
ATOM 8606 O O . ARG B 1 272 ? -5.535 -0.246 -31.969 1 98.31 272 ARG B O 1
ATOM 8613 N N . ASN B 1 273 ? -6.82 1.162 -33.125 1 97.31 273 ASN B N 1
ATOM 8614 C CA . ASN B 1 273 ? -7.391 0.117 -33.969 1 97.31 273 ASN B CA 1
ATOM 8615 C C . ASN B 1 273 ? -6.348 -0.477 -34.906 1 97.31 273 ASN B C 1
ATOM 8617 O O . ASN B 1 273 ? -6.391 -1.668 -35.219 1 97.31 273 ASN B O 1
ATOM 8621 N N . THR B 1 274 ? -5.453 0.347 -35.375 1 97.19 274 THR B N 1
ATOM 8622 C CA . THR B 1 274 ? -4.484 -0.067 -36.375 1 97.19 274 THR B CA 1
ATOM 8623 C C . THR B 1 274 ? -3.324 -0.824 -35.75 1 97.19 274 THR B C 1
ATOM 8625 O O . THR B 1 274 ? -2.904 -1.87 -36.25 1 97.19 274 THR B O 1
ATOM 8628 N N . PHE B 1 275 ? -2.807 -0.343 -34.625 1 96.38 275 PHE B N 1
ATOM 8629 C CA . PHE B 1 275 ? -1.549 -0.862 -34.125 1 96.38 275 PHE B CA 1
ATOM 8630 C C . PHE B 1 275 ? -1.777 -1.618 -32.812 1 96.38 275 PHE B C 1
ATOM 8632 O O . PHE B 1 275 ? -0.869 -2.281 -32.312 1 96.38 275 PHE B O 1
ATOM 8639 N N . ASN B 1 276 ? -2.986 -1.554 -32.219 1 96.31 276 ASN B N 1
ATOM 8640 C CA . ASN B 1 276 ? -3.305 -2.236 -30.969 1 96.31 276 ASN B CA 1
ATOM 8641 C C . ASN B 1 276 ? -2.346 -1.836 -29.844 1 96.31 276 ASN B C 1
ATOM 8643 O O . ASN B 1 276 ? -1.826 -2.693 -29.125 1 96.31 276 ASN B O 1
ATOM 8647 N N . LYS B 1 277 ? -2.057 -0.545 -29.781 1 96.31 277 LYS B N 1
ATOM 8648 C CA . LYS B 1 277 ? -1.154 0.018 -28.781 1 96.31 277 LYS B CA 1
ATOM 8649 C C . LYS B 1 277 ? -1.788 1.217 -28.078 1 96.31 277 LYS B C 1
ATOM 8651 O O . LYS B 1 277 ? -2.693 1.853 -28.625 1 96.31 277 LYS B O 1
ATOM 8656 N N . ASP B 1 278 ? -1.302 1.449 -26.922 1 97.81 278 ASP B N 1
ATOM 8657 C CA . ASP B 1 278 ? -1.798 2.578 -26.141 1 97.81 278 ASP B CA 1
ATOM 8658 C C . ASP B 1 278 ? -1.504 3.902 -26.844 1 97.81 278 ASP B C 1
ATOM 8660 O O . ASP B 1 278 ? -0.552 4 -27.625 1 97.81 278 ASP B O 1
ATOM 8664 N N . VAL B 1 279 ? -2.326 4.855 -26.578 1 98.44 279 VAL B N 1
ATOM 8665 C CA . VAL B 1 279 ? -2.154 6.215 -27.078 1 98.44 279 VAL B CA 1
ATOM 8666 C C . VAL B 1 279 ? -2.666 7.215 -26.047 1 98.44 279 VAL B C 1
ATOM 8668 O O . VAL B 1 279 ? -3.617 6.934 -25.328 1 98.44 279 VAL B O 1
ATOM 8671 N N . VAL B 1 280 ? -2.023 8.406 -25.922 1 98.62 280 VAL B N 1
ATOM 8672 C CA . VAL B 1 280 ? -2.396 9.414 -24.938 1 98.62 280 VAL B CA 1
ATOM 8673 C C . VAL B 1 280 ? -2.857 10.68 -25.656 1 98.62 280 VAL B C 1
ATOM 8675 O O . VAL B 1 280 ? -2.158 11.203 -26.531 1 98.62 280 VAL B O 1
ATOM 8678 N N . VAL B 1 281 ? -4.035 11.094 -25.344 1 98.81 281 VAL B N 1
ATOM 8679 C CA . VAL B 1 281 ? -4.535 12.406 -25.719 1 98.81 281 VAL B CA 1
ATOM 8680 C C . VAL B 1 281 ? -4.441 13.359 -24.531 1 98.81 281 VAL B C 1
ATOM 8682 O O . VAL B 1 281 ? -5.164 13.203 -23.547 1 98.81 281 VAL B O 1
ATOM 8685 N N . ASP B 1 282 ? -3.576 14.289 -24.641 1 98.62 282 ASP B N 1
ATOM 8686 C CA . ASP B 1 282 ? -3.359 15.258 -23.578 1 98.62 282 ASP B CA 1
ATOM 8687 C C . ASP B 1 282 ? -4.105 16.562 -23.859 1 98.62 282 ASP B C 1
ATOM 8689 O O . ASP B 1 282 ? -3.619 17.406 -24.594 1 98.62 282 ASP B O 1
ATOM 8693 N N . LEU B 1 283 ? -5.273 16.75 -23.219 1 98.75 283 LEU B N 1
ATOM 8694 C CA . LEU B 1 283 ? -6.055 17.969 -23.344 1 98.75 283 LEU B CA 1
ATOM 8695 C C . LEU B 1 283 ? -5.473 19.078 -22.484 1 98.75 283 LEU B C 1
ATOM 8697 O O . LEU B 1 283 ? -5.812 19.188 -21.297 1 98.75 283 LEU B O 1
ATOM 8701 N N . VAL B 1 284 ? -4.691 19.922 -23.078 1 98.31 284 VAL B N 1
ATOM 8702 C CA . VAL B 1 284 ? -4.109 21.031 -22.328 1 98.31 284 VAL B CA 1
ATOM 8703 C C . VAL B 1 284 ? -5.168 22.109 -22.078 1 98.31 284 VAL B C 1
ATOM 8705 O O . VAL B 1 284 ? -5.633 22.75 -23.031 1 98.31 284 VAL B O 1
ATOM 8708 N N . CYS B 1 285 ? -5.57 22.25 -20.859 1 97.88 285 CYS B N 1
ATOM 8709 C CA . CYS B 1 285 ? -6.703 23.094 -20.5 1 97.88 285 CYS B CA 1
ATOM 8710 C C . CYS B 1 285 ? -6.441 23.844 -19.188 1 97.88 285 CYS B C 1
ATOM 8712 O O . CYS B 1 285 ? -5.297 24.172 -18.891 1 97.88 285 CYS B O 1
ATOM 8714 N N . TYR B 1 286 ? -7.461 24.344 -18.562 1 96.44 286 TYR B N 1
ATOM 8715 C CA . TYR B 1 286 ? -7.383 25.031 -17.266 1 96.44 286 TYR B CA 1
ATOM 8716 C C . TYR B 1 286 ? -8.578 24.672 -16.391 1 96.44 286 TYR B C 1
ATOM 8718 O O . TYR B 1 286 ? -9.477 23.938 -16.828 1 96.44 286 TYR B O 1
ATOM 8726 N N . ARG B 1 287 ? -8.523 24.922 -15.156 1 94.25 287 ARG B N 1
ATOM 8727 C CA . ARG B 1 287 ? -9.609 24.766 -14.195 1 94.25 287 ARG B CA 1
ATOM 8728 C C . ARG B 1 287 ? -10.203 26.125 -13.812 1 94.25 287 ARG B C 1
ATOM 8730 O O . ARG B 1 287 ? -9.523 26.953 -13.203 1 94.25 287 ARG B O 1
ATOM 8737 N N . ARG B 1 288 ? -11.43 26.328 -14.156 1 93.44 288 ARG B N 1
ATOM 8738 C CA . ARG B 1 288 ? -12.055 27.641 -14 1 93.44 288 ARG B CA 1
ATOM 8739 C C . ARG B 1 288 ? -12.203 28.016 -12.531 1 93.44 288 ARG B C 1
ATOM 8741 O O . ARG B 1 288 ? -12.008 29.172 -12.148 1 93.44 288 ARG B O 1
ATOM 8748 N N . ARG B 1 289 ? -12.594 27.047 -11.766 1 90.44 289 ARG B N 1
ATOM 8749 C CA . ARG B 1 289 ? -12.781 27.266 -10.336 1 90.44 289 ARG B CA 1
ATOM 8750 C C . ARG B 1 289 ? -11.664 26.609 -9.531 1 90.44 289 ARG B C 1
ATOM 8752 O O . ARG B 1 289 ? -10.648 26.188 -10.102 1 90.44 289 ARG B O 1
ATOM 8759 N N . GLY B 1 290 ? -11.727 26.625 -8.219 1 89.06 290 GLY B N 1
ATOM 8760 C CA . GLY B 1 290 ? -10.758 25.906 -7.418 1 89.06 290 GLY B CA 1
ATOM 8761 C C . GLY B 1 290 ? -10.883 24.391 -7.551 1 89.06 290 GLY B C 1
ATOM 8762 O O . GLY B 1 290 ? -11.484 23.906 -8.508 1 89.06 290 GLY B O 1
ATOM 8763 N N . HIS B 1 291 ? -10.18 23.656 -6.746 1 87 291 HIS B N 1
ATOM 8764 C CA . HIS B 1 291 ? -10.297 22.203 -6.781 1 87 291 HIS B CA 1
ATOM 8765 C C . HIS B 1 291 ? -11.758 21.781 -6.742 1 87 291 HIS B C 1
ATOM 8767 O O . HIS B 1 291 ? -12.141 20.812 -7.41 1 87 291 HIS B O 1
ATOM 8773 N N . ASN B 1 292 ? -12.477 22.391 -5.871 1 83.19 292 ASN B N 1
ATOM 8774 C CA . ASN B 1 292 ? -13.938 22.375 -5.914 1 83.19 292 ASN B CA 1
ATOM 8775 C C . ASN B 1 292 ? -14.508 23.797 -5.992 1 83.19 292 ASN B C 1
ATOM 8777 O O . ASN B 1 292 ? -13.766 24.781 -5.941 1 83.19 292 ASN B O 1
ATOM 8781 N N . GLU B 1 293 ? -15.781 23.969 -6.117 1 82.62 293 GLU B N 1
ATOM 8782 C CA . GLU B 1 293 ? -16.422 25.25 -6.441 1 82.62 293 GLU B CA 1
ATOM 8783 C C . GLU B 1 293 ? -16.312 26.219 -5.277 1 82.62 293 GLU B C 1
ATOM 8785 O O . GLU B 1 293 ? -16.375 27.438 -5.477 1 82.62 293 GLU B O 1
ATOM 8790 N N . MET B 1 294 ? -16 25.688 -4.121 1 81.94 294 MET B N 1
ATOM 8791 C CA . MET B 1 294 ? -15.93 26.547 -2.945 1 81.94 294 MET B CA 1
ATOM 8792 C C . MET B 1 294 ? -14.484 26.906 -2.613 1 81.94 294 MET B C 1
ATOM 8794 O O . MET B 1 294 ? -14.234 27.781 -1.783 1 81.94 294 MET B O 1
ATOM 8798 N N . ASP B 1 295 ? -13.602 26.391 -3.285 1 88.12 295 ASP B N 1
ATOM 8799 C CA . ASP B 1 295 ? -12.18 26.609 -3.021 1 88.12 295 ASP B CA 1
ATOM 8800 C C . ASP B 1 295 ? -11.695 27.906 -3.666 1 88.12 295 ASP B C 1
ATOM 8802 O O . ASP B 1 295 ? -12.023 28.188 -4.82 1 88.12 295 ASP B O 1
ATOM 8806 N N . GLU B 1 296 ? -10.891 28.719 -2.887 1 91.06 296 GLU B N 1
ATOM 8807 C CA . GLU B 1 296 ? -10.312 29.938 -3.414 1 91.06 296 GLU B CA 1
ATOM 8808 C C . GLU B 1 296 ? -8.914 29.703 -3.969 1 91.06 296 GLU B C 1
ATOM 8810 O O . GLU B 1 296 ? -7.934 29.734 -3.225 1 91.06 296 GLU B O 1
ATOM 8815 N N . PRO B 1 297 ? -8.812 29.609 -5.254 1 93.62 297 PRO B N 1
ATOM 8816 C CA . PRO B 1 297 ? -7.516 29.219 -5.824 1 93.62 297 PRO B CA 1
ATOM 8817 C C . PRO B 1 297 ? -6.52 30.375 -5.863 1 93.62 297 PRO B C 1
ATOM 8819 O O . PRO B 1 297 ? -5.316 30.156 -6 1 93.62 297 PRO B O 1
ATOM 8822 N N . MET B 1 298 ? -6.938 31.625 -5.715 1 95.31 298 MET B N 1
ATOM 8823 C CA . MET B 1 298 ? -6.062 32.781 -5.82 1 95.31 298 MET B CA 1
ATOM 8824 C C . MET B 1 298 ? -5.137 32.875 -4.613 1 95.31 298 MET B C 1
ATOM 8826 O O . MET B 1 298 ? -4.148 33.625 -4.641 1 95.31 298 MET B O 1
ATOM 8830 N N . PHE B 1 299 ? -5.438 32.156 -3.588 1 95.31 299 PHE B N 1
ATOM 8831 C CA . PHE B 1 299 ? -4.555 32.125 -2.428 1 95.31 299 PHE B CA 1
ATOM 8832 C C . PHE B 1 299 ? -3.17 31.609 -2.816 1 95.31 299 PHE B C 1
ATOM 8834 O O . PHE B 1 299 ? -2.162 32.062 -2.26 1 95.31 299 PHE B O 1
ATOM 8841 N N . THR B 1 300 ? -3.158 30.688 -3.809 1 94.88 300 THR B N 1
ATOM 8842 C CA . THR B 1 300 ? -1.906 29.984 -4.086 1 94.88 300 THR B CA 1
ATOM 8843 C C . THR B 1 300 ? -1.491 30.172 -5.539 1 94.88 300 THR B C 1
ATOM 8845 O O . THR B 1 300 ? -0.316 30.031 -5.883 1 94.88 300 THR B O 1
ATOM 8848 N N . GLN B 1 301 ? -2.521 30.5 -6.398 1 95.31 301 GLN B N 1
ATOM 8849 C CA . GLN B 1 301 ? -2.232 30.672 -7.816 1 95.31 301 GLN B CA 1
ATOM 8850 C C . GLN B 1 301 ? -2.844 31.969 -8.344 1 95.31 301 GLN B C 1
ATOM 8852 O O . GLN B 1 301 ? -3.637 31.953 -9.289 1 95.31 301 GLN B O 1
ATOM 8857 N N . PRO B 1 302 ? -2.369 33.062 -7.859 1 96 302 PRO B N 1
ATOM 8858 C CA . PRO B 1 302 ? -3.039 34.312 -8.195 1 96 302 PRO B CA 1
ATOM 8859 C C . PRO B 1 302 ? -2.885 34.688 -9.672 1 96 302 PRO B C 1
ATOM 8861 O O . PRO B 1 302 ? -3.875 35 -10.344 1 96 302 PRO B O 1
ATOM 8864 N N . LEU B 1 303 ? -1.689 34.594 -10.227 1 96.19 303 LEU B N 1
ATOM 8865 C CA . LEU B 1 303 ? -1.456 35.031 -11.594 1 96.19 303 LEU B CA 1
ATOM 8866 C C . LEU B 1 303 ? -2.158 34.125 -12.586 1 96.19 303 LEU B C 1
ATOM 8868 O O . LEU B 1 303 ? -2.742 34.562 -13.57 1 96.19 303 LEU B O 1
ATOM 8872 N N . MET B 1 304 ? -2.078 32.844 -12.352 1 95 304 MET B N 1
ATOM 8873 C CA . MET B 1 304 ? -2.783 31.906 -13.203 1 95 304 MET B CA 1
ATOM 8874 C C . MET B 1 304 ? -4.277 32.188 -13.234 1 95 304 MET B C 1
ATOM 8876 O O . MET B 1 304 ? -4.887 32.219 -14.305 1 95 304 MET B O 1
ATOM 8880 N N . TYR B 1 305 ? -4.863 32.5 -12.148 1 95.5 305 TYR B N 1
ATOM 8881 C CA . TYR B 1 305 ? -6.312 32.656 -12.078 1 95.5 305 TYR B CA 1
ATOM 8882 C C . TYR B 1 305 ? -6.734 34.031 -12.539 1 95.5 305 TYR B C 1
ATOM 8884 O O . TYR B 1 305 ? -7.867 34.219 -12.984 1 95.5 305 TYR B O 1
ATOM 8892 N N . LYS B 1 306 ? -5.863 35 -12.398 1 96.31 306 LYS B N 1
ATOM 8893 C CA . LYS B 1 306 ? -6.137 36.281 -13.078 1 96.31 306 LYS B CA 1
ATOM 8894 C C . LYS B 1 306 ? -6.277 36.094 -14.578 1 96.31 306 LYS B C 1
ATOM 8896 O O . LYS B 1 306 ? -7.164 36.656 -15.211 1 96.31 306 LYS B O 1
ATOM 8901 N N . GLN B 1 307 ? -5.41 35.219 -15.102 1 96.12 307 GLN B N 1
ATOM 8902 C CA . GLN B 1 307 ? -5.484 34.906 -16.516 1 96.12 307 GLN B CA 1
ATOM 8903 C C . GLN B 1 307 ? -6.73 34.062 -16.844 1 96.12 307 GLN B C 1
ATOM 8905 O O . GLN B 1 307 ? -7.379 34.281 -17.859 1 96.12 307 GLN B O 1
ATOM 8910 N N . ILE B 1 308 ? -7.066 33.156 -16.016 1 96.31 308 ILE B N 1
ATOM 8911 C CA . ILE B 1 308 ? -8.219 32.281 -16.203 1 96.31 308 ILE B CA 1
ATOM 8912 C C . ILE B 1 308 ? -9.5 33.094 -16.203 1 96.31 308 ILE B C 1
ATOM 8914 O O . ILE B 1 308 ? -10.422 32.844 -16.969 1 96.31 308 ILE B O 1
ATOM 8918 N N . HIS B 1 309 ? -9.539 34.125 -15.344 1 95.19 309 HIS B N 1
ATOM 8919 C CA . HIS B 1 309 ? -10.719 34.969 -15.25 1 95.19 309 HIS B CA 1
ATOM 8920 C C . HIS B 1 309 ? -10.961 35.719 -16.547 1 95.19 309 HIS B C 1
ATOM 8922 O O . HIS B 1 309 ? -12.102 36.062 -16.875 1 95.19 309 HIS B O 1
ATOM 8928 N N . LYS B 1 310 ? -9.938 35.906 -17.266 1 95.88 310 LYS B N 1
ATOM 8929 C CA . LYS B 1 310 ? -10.039 36.625 -18.531 1 95.88 310 LYS B CA 1
ATOM 8930 C C . LYS B 1 310 ? -10.336 35.688 -19.688 1 95.88 310 LYS B C 1
ATOM 8932 O O . LYS B 1 310 ? -10.672 36.125 -20.781 1 95.88 310 LYS B O 1
ATOM 8937 N N . GLN B 1 311 ? -10.219 34.469 -19.438 1 95.5 311 GLN B N 1
ATOM 8938 C CA . GLN B 1 311 ? -10.383 33.469 -20.5 1 95.5 311 GLN B CA 1
ATOM 8939 C C . GLN B 1 311 ? -11.836 33.406 -20.969 1 95.5 311 GLN B C 1
ATOM 8941 O O . GLN B 1 311 ? -12.75 33.375 -20.141 1 95.5 311 GLN B O 1
ATOM 8946 N N . VAL B 1 312 ? -12.07 33.438 -22.281 1 96.12 312 VAL B N 1
ATOM 8947 C CA . VAL B 1 312 ? -13.391 33.25 -22.859 1 96.12 312 VAL B CA 1
ATOM 8948 C C . VAL B 1 312 ? -13.711 31.766 -22.938 1 96.12 312 VAL B C 1
ATOM 8950 O O . VAL B 1 312 ? -12.883 30.969 -23.375 1 96.12 312 VAL B O 1
ATOM 8953 N N . PRO B 1 313 ? -14.883 31.422 -22.469 1 95.81 313 PRO B N 1
ATOM 8954 C CA . PRO B 1 313 ? -15.242 30 -22.516 1 95.81 313 PRO B CA 1
ATOM 8955 C C . PRO B 1 313 ? -15.219 29.438 -23.922 1 95.81 313 PRO B C 1
ATOM 8957 O O . PRO B 1 313 ? -15.578 30.125 -24.875 1 95.81 313 PRO B O 1
ATOM 8960 N N . VAL B 1 314 ? -14.898 28.188 -24.047 1 97.62 314 VAL B N 1
ATOM 8961 C CA . VAL B 1 314 ? -14.648 27.516 -25.312 1 97.62 314 VAL B CA 1
ATOM 8962 C C . VAL B 1 314 ? -15.922 27.516 -26.156 1 97.62 314 VAL B C 1
ATOM 8964 O O . VAL B 1 314 ? -15.859 27.641 -27.391 1 97.62 314 VAL B O 1
ATOM 8967 N N . LEU B 1 315 ? -17.094 27.344 -25.562 1 97.88 315 LEU B N 1
ATOM 8968 C CA . LEU B 1 315 ? -18.359 27.344 -26.297 1 97.88 315 LEU B CA 1
ATOM 8969 C C . LEU B 1 315 ? -18.562 28.656 -27.031 1 97.88 315 LEU B C 1
ATOM 8971 O O . LEU B 1 315 ? -18.938 28.672 -28.203 1 97.88 315 LEU B O 1
ATOM 8975 N N . LYS B 1 316 ? -18.375 29.75 -26.328 1 97 316 LYS B N 1
ATOM 8976 C CA . LYS B 1 316 ? -18.531 31.062 -26.922 1 97 316 LYS B CA 1
ATOM 8977 C C . LYS B 1 316 ? -17.516 31.266 -28.047 1 97 316 LYS B C 1
ATOM 8979 O O . LYS B 1 316 ? -17.875 31.766 -29.125 1 97 316 LYS B O 1
ATOM 8984 N N . LYS B 1 317 ? -16.25 30.891 -27.797 1 97.31 317 LYS B N 1
ATOM 8985 C CA . LYS B 1 317 ? -15.211 31.016 -28.797 1 97.31 317 LYS B CA 1
ATOM 8986 C C . LYS B 1 317 ? -15.586 30.281 -30.078 1 97.31 317 LYS B C 1
ATOM 8988 O O . LYS B 1 317 ? -15.469 30.828 -31.188 1 97.31 317 LYS B O 1
ATOM 8993 N N . TYR B 1 318 ? -15.984 29.109 -29.953 1 97.94 318 TYR B N 1
ATOM 8994 C CA . TYR B 1 318 ? -16.297 28.25 -31.094 1 97.94 318 TYR B CA 1
ATOM 8995 C C . TYR B 1 318 ? -17.562 28.719 -31.781 1 97.94 318 TYR B C 1
ATOM 8997 O O . TYR B 1 318 ? -17.641 28.734 -33.031 1 97.94 318 TYR B O 1
ATOM 9005 N N . ALA B 1 319 ? -18.609 29.047 -31.031 1 98.06 319 ALA B N 1
ATOM 9006 C CA . ALA B 1 319 ? -19.859 29.562 -31.609 1 98.06 319 ALA B CA 1
ATOM 9007 C C . ALA B 1 319 ? -19.594 30.828 -32.438 1 98.06 319 ALA B C 1
ATOM 9009 O O . ALA B 1 319 ? -20.125 30.984 -33.531 1 98.06 319 ALA B O 1
ATOM 9010 N N . ASP B 1 320 ? -18.828 31.734 -31.859 1 97.94 320 ASP B N 1
ATOM 9011 C CA . ASP B 1 320 ? -18.5 32.969 -32.562 1 97.94 320 ASP B CA 1
ATOM 9012 C C . ASP B 1 320 ? -17.797 32.688 -33.875 1 97.94 320 ASP B C 1
ATOM 9014 O O . ASP B 1 320 ? -18.062 33.344 -34.875 1 97.94 320 ASP B O 1
ATOM 9018 N N . LYS B 1 321 ? -16.953 31.734 -33.781 1 97.25 321 LYS B N 1
ATOM 9019 C CA . LYS B 1 321 ? -16.234 31.344 -35 1 97.25 321 LYS B CA 1
ATOM 9020 C C . LYS B 1 321 ? -17.203 30.828 -36.062 1 97.25 321 LYS B C 1
ATOM 9022 O O . LYS B 1 321 ? -17.125 31.219 -37.219 1 97.25 321 LYS B O 1
ATOM 9027 N N . LEU B 1 322 ? -18.141 29.938 -35.719 1 97.94 322 LEU B N 1
ATOM 9028 C CA . LEU B 1 322 ? -19.078 29.328 -36.656 1 97.94 322 LEU B CA 1
ATOM 9029 C C . LEU B 1 322 ? -20.062 30.359 -37.188 1 97.94 322 LEU B C 1
ATOM 9031 O O . LEU B 1 322 ? -20.484 30.281 -38.344 1 97.94 322 LEU B O 1
ATOM 9035 N N . ILE B 1 323 ? -20.453 31.281 -36.375 1 97.88 323 ILE B N 1
ATOM 9036 C CA . ILE B 1 323 ? -21.359 32.344 -36.812 1 97.88 323 ILE B CA 1
ATOM 9037 C C . ILE B 1 323 ? -20.656 33.25 -37.781 1 97.88 323 ILE B C 1
ATOM 9039 O O . ILE B 1 323 ? -21.234 33.656 -38.812 1 97.88 323 ILE B O 1
ATOM 9043 N N . ALA B 1 324 ? -19.453 33.594 -37.469 1 97.56 324 ALA B N 1
ATOM 9044 C CA . ALA B 1 324 ? -18.656 34.5 -38.312 1 97.56 324 ALA B CA 1
ATOM 9045 C C . ALA B 1 324 ? -18.438 33.875 -39.688 1 97.56 324 ALA B C 1
ATOM 9047 O O . ALA B 1 324 ? -18.391 34.562 -40.719 1 97.56 324 ALA B O 1
ATOM 9048 N N . ASP B 1 325 ? -18.344 32.531 -39.781 1 94.62 325 ASP B N 1
ATOM 9049 C CA . ASP B 1 325 ? -18.062 31.922 -41.062 1 94.62 325 ASP B CA 1
ATOM 9050 C C . ASP B 1 325 ? -19.344 31.469 -41.75 1 94.62 325 ASP B C 1
ATOM 9052 O O . ASP B 1 325 ? -19.312 30.859 -42.812 1 94.62 325 ASP B O 1
ATOM 9056 N N . GLY B 1 326 ? -20.469 31.609 -41.125 1 95.38 326 GLY B N 1
ATOM 9057 C CA . GLY B 1 326 ? -21.781 31.391 -41.719 1 95.38 326 GLY B CA 1
ATOM 9058 C C . GLY B 1 326 ? -22.266 29.953 -41.594 1 95.38 326 GLY B C 1
ATOM 9059 O O . GLY B 1 326 ? -23.312 29.609 -42.125 1 95.38 326 GLY B O 1
ATOM 9060 N N . THR B 1 327 ? -21.547 29.156 -40.875 1 97 327 THR B N 1
ATOM 9061 C CA . THR B 1 327 ? -21.938 27.766 -40.719 1 97 327 THR B CA 1
ATOM 9062 C C . THR B 1 327 ? -23.172 27.641 -39.844 1 97 327 THR B C 1
ATOM 9064 O O . THR B 1 327 ? -24.016 26.766 -40.094 1 97 327 THR B O 1
ATOM 9067 N N . VAL B 1 328 ? -23.281 28.469 -38.812 1 96.88 328 VAL B N 1
ATOM 9068 C CA . VAL B 1 328 ? -24.406 28.484 -37.875 1 96.88 328 VAL B CA 1
ATOM 9069 C C . VAL B 1 328 ? -24.906 29.906 -37.656 1 96.88 328 VAL B C 1
ATOM 9071 O O . VAL B 1 328 ? -24.094 30.844 -37.594 1 96.88 328 VAL B O 1
ATOM 9074 N N . THR B 1 329 ? -26.203 30.109 -37.562 1 97 329 THR B N 1
ATOM 9075 C CA . THR B 1 329 ? -26.734 31.438 -37.25 1 97 329 THR B CA 1
ATOM 9076 C C . THR B 1 329 ? -26.859 31.625 -35.719 1 97 329 THR B C 1
ATOM 9078 O O . THR B 1 329 ? -26.875 30.641 -34.969 1 97 329 THR B O 1
ATOM 9081 N N . LEU B 1 330 ? -26.906 32.844 -35.406 1 97.19 330 LEU B N 1
ATOM 9082 C CA . LEU B 1 330 ? -27.094 33.125 -33.969 1 97.19 330 LEU B CA 1
ATOM 9083 C C . LEU B 1 330 ? -28.391 32.5 -33.469 1 97.19 330 LEU B C 1
ATOM 9085 O O . LEU B 1 330 ? -28.422 32 -32.344 1 97.19 330 LEU B O 1
ATOM 9089 N N . GLN B 1 331 ? -29.406 32.5 -34.25 1 96.88 331 GLN B N 1
ATOM 9090 C CA . GLN B 1 331 ? -30.688 31.922 -33.875 1 96.88 331 GLN B CA 1
ATOM 9091 C C . GLN B 1 331 ? -30.562 30.422 -33.656 1 96.88 331 GLN B C 1
ATOM 9093 O O . GLN B 1 331 ? -31.094 29.875 -32.688 1 96.88 331 GLN B O 1
ATOM 9098 N N . GLU B 1 332 ? -29.922 29.766 -34.562 1 96 332 GLU B N 1
ATOM 9099 C CA . GLU B 1 332 ? -29.703 28.328 -34.438 1 96 332 GLU B CA 1
ATOM 9100 C C . GLU B 1 332 ? -28.969 28 -33.156 1 96 332 GLU B C 1
ATOM 9102 O O . GLU B 1 332 ? -29.281 27.016 -32.469 1 96 332 GLU B O 1
ATOM 9107 N N . PHE B 1 333 ? -27.984 28.781 -32.875 1 96.94 333 PHE B N 1
ATOM 9108 C CA . PHE B 1 333 ? -27.188 28.594 -31.672 1 96.94 333 PHE B CA 1
ATOM 9109 C C . PHE B 1 333 ? -28.047 28.781 -30.422 1 96.94 333 PHE B C 1
ATOM 9111 O O . PHE B 1 333 ? -28.031 27.953 -29.516 1 96.94 333 PHE B O 1
ATOM 9118 N N . GLU B 1 334 ? -28.828 29.797 -30.312 1 97.25 334 GLU B N 1
ATOM 9119 C CA . GLU B 1 334 ? -29.688 30.094 -29.172 1 97.25 334 GLU B CA 1
ATOM 9120 C C . GLU B 1 334 ? -30.766 29.016 -29 1 97.25 334 GLU B C 1
ATOM 9122 O O . GLU B 1 334 ? -31.125 28.672 -27.875 1 97.25 334 GLU B O 1
ATOM 9127 N N . GLU B 1 335 ? -31.219 28.547 -30.109 1 96.69 335 GLU B N 1
ATOM 9128 C CA . GLU B 1 335 ? -32.219 27.484 -30.062 1 96.69 335 GLU B CA 1
ATOM 9129 C C . GLU B 1 335 ? -31.625 26.188 -29.5 1 96.69 335 GLU B C 1
ATOM 9131 O O . GLU B 1 335 ? -32.312 25.453 -28.781 1 96.69 335 GLU B O 1
ATOM 9136 N N . GLU B 1 336 ? -30.391 25.922 -29.906 1 96.75 336 GLU B N 1
ATOM 9137 C CA . GLU B 1 336 ? -29.734 24.734 -29.391 1 96.75 336 GLU B CA 1
ATOM 9138 C C . GLU B 1 336 ? -29.547 24.812 -27.875 1 96.75 336 GLU B C 1
ATOM 9140 O O . GLU B 1 336 ? -29.719 23.828 -27.156 1 96.75 336 GLU B O 1
ATOM 9145 N N . ILE B 1 337 ? -29.203 25.938 -27.344 1 97.75 337 ILE B N 1
ATOM 9146 C CA . ILE B 1 337 ? -29.047 26.172 -25.906 1 97.75 337 ILE B CA 1
ATOM 9147 C C . ILE B 1 337 ? -30.391 26 -25.203 1 97.75 337 ILE B C 1
ATOM 9149 O O . ILE B 1 337 ? -30.484 25.297 -24.203 1 97.75 337 ILE B O 1
ATOM 9153 N N . ALA B 1 338 ? -31.406 26.656 -25.781 1 97.5 338 ALA B N 1
ATOM 9154 C CA . ALA B 1 338 ? -32.719 26.625 -25.172 1 97.5 338 ALA B CA 1
ATOM 9155 C C . ALA B 1 338 ? -33.281 25.203 -25.141 1 97.5 338 ALA B C 1
ATOM 9157 O O . ALA B 1 338 ? -33.969 24.812 -24.172 1 97.5 338 ALA B O 1
ATOM 9158 N N . LYS B 1 339 ? -33.031 24.547 -26.156 1 97.12 339 LYS B N 1
ATOM 9159 C CA . LYS B 1 339 ? -33.5 23.156 -26.234 1 97.12 339 LYS B CA 1
ATOM 9160 C C . LYS B 1 339 ? -32.906 22.328 -25.094 1 97.12 339 LYS B C 1
ATOM 9162 O O . LYS B 1 339 ? -33.656 21.609 -24.406 1 97.12 339 LYS B O 1
ATOM 9167 N N . TYR B 1 340 ? -31.625 22.375 -24.906 1 97.31 340 TYR B N 1
ATOM 9168 C CA . TYR B 1 340 ? -31 21.562 -23.875 1 97.31 340 TYR B CA 1
ATOM 9169 C C . TYR B 1 340 ? -31.422 22.047 -22.484 1 97.31 340 TYR B C 1
ATOM 9171 O O . TYR B 1 340 ? -31.594 21.234 -21.562 1 97.31 340 TYR B O 1
ATOM 9179 N N . ASP B 1 341 ? -31.516 23.344 -22.312 1 97.56 341 ASP B N 1
ATOM 9180 C CA . ASP B 1 341 ? -31.984 23.875 -21.031 1 97.56 341 ASP B CA 1
ATOM 9181 C C . ASP B 1 341 ? -33.375 23.344 -20.688 1 97.56 341 ASP B C 1
ATOM 9183 O O . ASP B 1 341 ? -33.656 23.047 -19.531 1 97.56 341 ASP B O 1
ATOM 9187 N N . ARG B 1 342 ? -34.219 23.219 -21.656 1 97.5 342 ARG B N 1
ATOM 9188 C CA . ARG B 1 342 ? -35.531 22.688 -21.453 1 97.5 342 ARG B CA 1
ATOM 9189 C C . ARG B 1 342 ? -35.5 21.219 -21.047 1 97.5 342 ARG B C 1
ATOM 9191 O O . ARG B 1 342 ? -36.25 20.766 -20.203 1 97.5 342 ARG B O 1
ATOM 9198 N N . ILE B 1 343 ? -34.656 20.547 -21.672 1 97.25 343 ILE B N 1
ATOM 9199 C CA . ILE B 1 343 ? -34.469 19.141 -21.344 1 97.25 343 ILE B CA 1
ATOM 9200 C C . ILE B 1 343 ? -34.062 18.984 -19.875 1 97.25 343 ILE B C 1
ATOM 9202 O O . ILE B 1 343 ? -34.594 18.141 -19.156 1 97.25 343 ILE B O 1
ATOM 9206 N N . CYS B 1 344 ? -33.094 19.797 -19.422 1 97.5 344 CYS B N 1
ATOM 9207 C CA . CYS B 1 344 ? -32.625 19.75 -18.047 1 97.5 344 CYS B CA 1
ATOM 9208 C C . CYS B 1 344 ? -33.719 20.125 -17.078 1 97.5 344 CYS B C 1
ATOM 9210 O O . CYS B 1 344 ? -33.875 19.484 -16.031 1 97.5 344 CYS B O 1
ATOM 9212 N N . GLU B 1 345 ? -34.5 21.141 -17.5 1 97 345 GLU B N 1
ATOM 9213 C CA . GLU B 1 345 ? -35.594 21.594 -16.625 1 97 345 GLU B CA 1
ATOM 9214 C C . GLU B 1 345 ? -36.656 20.531 -16.484 1 97 345 GLU B C 1
ATOM 9216 O O . GLU B 1 345 ? -37.25 20.359 -15.398 1 97 345 GLU B O 1
ATOM 9221 N N . GLU B 1 346 ? -36.969 19.922 -17.516 1 96.19 346 GLU B N 1
ATOM 9222 C CA . GLU B 1 346 ? -37.969 18.844 -17.484 1 96.19 346 GLU B CA 1
ATOM 9223 C C . GLU B 1 346 ? -37.469 17.672 -16.641 1 96.19 346 GLU B C 1
ATOM 9225 O O . GLU B 1 346 ? -38.25 17.125 -15.852 1 96.19 346 GLU B O 1
ATOM 9230 N N . ALA B 1 347 ? -36.281 17.312 -16.844 1 95.19 347 ALA B N 1
ATOM 9231 C CA . ALA B 1 347 ? -35.719 16.234 -16.062 1 95.19 347 ALA B CA 1
ATOM 9232 C C . ALA B 1 347 ? -35.688 16.578 -14.578 1 95.19 347 ALA B C 1
ATOM 9234 O O . ALA B 1 347 ? -35.906 15.711 -13.727 1 95.19 347 ALA B O 1
ATOM 9235 N N . TYR B 1 348 ? -35.312 17.828 -14.289 1 94.38 348 TYR B N 1
ATOM 9236 C CA . TYR B 1 348 ? -35.281 18.297 -12.906 1 94.38 348 TYR B CA 1
ATOM 9237 C C . TYR B 1 348 ? -36.656 18.172 -12.258 1 94.38 348 TYR B C 1
ATOM 9239 O O . TYR B 1 348 ? -36.781 17.719 -11.117 1 94.38 348 TYR B O 1
ATOM 9247 N N . THR B 1 349 ? -37.719 18.484 -12.977 1 93.69 349 THR B N 1
ATOM 9248 C CA . THR B 1 349 ? -39.094 18.406 -12.484 1 93.69 349 THR B CA 1
ATOM 9249 C C . THR B 1 349 ? -39.469 16.953 -12.25 1 93.69 349 THR B C 1
ATOM 9251 O O . THR B 1 349 ? -40.094 16.625 -11.227 1 93.69 349 THR B O 1
ATOM 9254 N N . ARG B 1 350 ? -39.062 16.141 -13.078 1 91.19 350 ARG B N 1
ATOM 9255 C CA . ARG B 1 350 ? -39.375 14.719 -12.961 1 91.19 350 ARG B CA 1
ATOM 9256 C C . ARG B 1 350 ? -38.625 14.086 -11.797 1 91.19 350 ARG B C 1
ATOM 9258 O O . ARG B 1 350 ? -39.125 13.141 -11.18 1 91.19 350 ARG B O 1
ATOM 9265 N N . SER B 1 351 ? -37.469 14.523 -11.609 1 88.81 351 SER B N 1
ATOM 9266 C CA . SER B 1 351 ? -36.625 13.961 -10.555 1 88.81 351 SER B CA 1
ATOM 9267 C C . SER B 1 351 ? -37.25 14.18 -9.18 1 88.81 351 SER B C 1
ATOM 9269 O O . SER B 1 351 ? -36.969 13.445 -8.234 1 88.81 351 SER B O 1
ATOM 9271 N N . LYS B 1 352 ? -38.094 15.117 -9.039 1 84.56 352 LYS B N 1
ATOM 9272 C CA . LYS B 1 352 ? -38.75 15.398 -7.773 1 84.56 352 LYS B CA 1
ATOM 9273 C C . LYS B 1 352 ? -39.875 14.391 -7.5 1 84.56 352 LYS B C 1
ATOM 9275 O O . LYS B 1 352 ? -40.188 14.117 -6.344 1 84.56 352 LYS B O 1
ATOM 9280 N N . ASP B 1 353 ? -40.5 13.867 -8.508 1 73.88 353 ASP B N 1
ATOM 9281 C CA . ASP B 1 353 ? -41.625 12.938 -8.383 1 73.88 353 ASP B CA 1
ATOM 9282 C C . ASP B 1 353 ? -41.125 11.5 -8.211 1 73.88 353 ASP B C 1
ATOM 9284 O O . ASP B 1 353 ? -41.812 10.68 -7.578 1 73.88 353 ASP B O 1
ATOM 9288 N N . ASN B 1 354 ? -40.156 11.125 -8.984 1 59.94 354 ASN B N 1
ATOM 9289 C CA . ASN B 1 354 ? -39.688 9.742 -9.07 1 59.94 354 ASN B CA 1
ATOM 9290 C C . ASN B 1 354 ? -38.531 9.477 -8.133 1 59.94 354 ASN B C 1
ATOM 9292 O O . ASN B 1 354 ? -37.438 9.984 -8.352 1 59.94 354 ASN B O 1
ATOM 9296 N N . LYS B 1 355 ? -38.875 9.281 -6.922 1 55.94 355 LYS B N 1
ATOM 9297 C CA . LYS B 1 355 ? -37.781 9.062 -5.957 1 55.94 355 LYS B CA 1
ATOM 9298 C C . LYS B 1 355 ? -37.031 7.777 -6.258 1 55.94 355 LYS B C 1
ATOM 9300 O O . LYS B 1 355 ? -36.25 7.312 -5.438 1 55.94 355 LYS B O 1
ATOM 9305 N N . ILE B 1 356 ? -37.531 6.691 -7.066 1 54.94 356 ILE B N 1
ATOM 9306 C CA . ILE B 1 356 ? -37.031 5.355 -6.758 1 54.94 356 ILE B CA 1
ATOM 9307 C C . ILE B 1 356 ? -35.75 5.086 -7.543 1 54.94 356 ILE B C 1
ATOM 9309 O O . ILE B 1 356 ? -35.75 5.055 -8.773 1 54.94 356 ILE B O 1
ATOM 9313 N N . LEU B 1 357 ? -34.562 5.422 -7.039 1 61.19 357 LEU B N 1
ATOM 9314 C CA . LEU B 1 357 ? -33.312 4.938 -7.57 1 61.19 357 LEU B CA 1
ATOM 9315 C C . LEU B 1 357 ? -33.094 3.463 -7.238 1 61.19 357 LEU B C 1
ATOM 9317 O O . LEU B 1 357 ? -33.25 3.059 -6.082 1 61.19 357 LEU B O 1
ATOM 9321 N N . HIS B 1 358 ? -33.281 2.584 -8.398 1 64.38 358 HIS B N 1
ATOM 9322 C CA . HIS B 1 358 ? -32.969 1.181 -8.164 1 64.38 358 HIS B CA 1
ATOM 9323 C C . HIS B 1 358 ? -31.453 0.94 -8.266 1 64.38 358 HIS B C 1
ATOM 9325 O O . HIS B 1 358 ? -30.781 1.564 -9.086 1 64.38 358 HIS B O 1
ATOM 9331 N N . ILE B 1 359 ? -31 0.209 -7.434 1 64.38 359 ILE B N 1
ATOM 9332 C CA . ILE B 1 359 ? -29.594 -0.164 -7.289 1 64.38 359 ILE B CA 1
ATOM 9333 C C . ILE B 1 359 ? -29.047 -0.659 -8.625 1 64.38 359 ILE B C 1
ATOM 9335 O O . ILE B 1 359 ? -27.891 -0.415 -8.961 1 64.38 359 ILE B O 1
ATOM 9339 N N . LYS B 1 360 ? -29.828 -1.241 -9.344 1 66.75 360 LYS B N 1
ATOM 9340 C CA . LYS B 1 360 ? -29.438 -1.844 -10.617 1 66.75 360 LYS B CA 1
ATOM 9341 C C . LYS B 1 360 ? -28.922 -0.787 -11.586 1 66.75 360 LYS B C 1
ATOM 9343 O O . LYS B 1 360 ? -28.141 -1.094 -12.484 1 66.75 360 LYS B O 1
ATOM 9348 N N . HIS B 1 361 ? -29.25 0.4 -11.297 1 65.69 361 HIS B N 1
ATOM 9349 C CA . HIS B 1 361 ? -28.922 1.47 -12.234 1 65.69 361 HIS B CA 1
ATOM 9350 C C . HIS B 1 361 ? -27.484 1.945 -12.039 1 65.69 361 HIS B C 1
ATOM 9352 O O . HIS B 1 361 ? -26.953 2.686 -12.875 1 65.69 361 HIS B O 1
ATOM 9358 N N . TRP B 1 362 ? -26.828 1.377 -11.102 1 73.69 362 TRP B N 1
ATOM 9359 C CA . TRP B 1 362 ? -25.484 1.869 -10.828 1 73.69 362 TRP B CA 1
ATOM 9360 C C . TRP B 1 362 ? -24.453 0.771 -11.039 1 73.69 362 TRP B C 1
ATOM 9362 O O . TRP B 1 362 ? -23.25 1.004 -10.883 1 73.69 362 TRP B O 1
ATOM 9372 N N . LEU B 1 363 ? -24.891 -0.316 -11.438 1 78.81 363 LEU B N 1
ATOM 9373 C CA . LEU B 1 363 ? -23.969 -1.436 -11.609 1 78.81 363 LEU B CA 1
ATOM 9374 C C . LEU B 1 363 ? -23.141 -1.269 -12.875 1 78.81 363 LEU B C 1
ATOM 9376 O O . LEU B 1 363 ? -23.688 -1.021 -13.953 1 78.81 363 LEU B O 1
ATOM 9380 N N . ASP B 1 364 ? -21.906 -1.37 -12.695 1 81.69 364 ASP B N 1
ATOM 9381 C CA . ASP B 1 364 ? -21 -1.207 -13.82 1 81.69 364 ASP B CA 1
ATOM 9382 C C . ASP B 1 364 ? -20.688 -2.551 -14.484 1 81.69 364 ASP B C 1
ATOM 9384 O O . ASP B 1 364 ? -20.109 -2.598 -15.562 1 81.69 364 ASP B O 1
ATOM 9388 N N . SER B 1 365 ? -21.016 -3.641 -13.844 1 82.62 365 SER B N 1
ATOM 9389 C CA . SER B 1 365 ? -20.797 -4.98 -14.383 1 82.62 365 SER B CA 1
ATOM 9390 C C . SER B 1 365 ? -21.969 -5.902 -14.055 1 82.62 365 SER B C 1
ATOM 9392 O O . SER B 1 365 ? -21.875 -6.73 -13.148 1 82.62 365 SER B O 1
ATOM 9394 N N . PRO B 1 366 ? -22.938 -5.898 -14.844 1 84.88 366 PRO B N 1
ATOM 9395 C CA . PRO B 1 366 ? -24.094 -6.762 -14.578 1 84.88 366 PRO B CA 1
ATOM 9396 C C . PRO B 1 366 ? -23.844 -8.219 -14.961 1 84.88 366 PRO B C 1
ATOM 9398 O O . PRO B 1 366 ? -23.047 -8.492 -15.859 1 84.88 366 PRO B O 1
ATOM 9401 N N . TRP B 1 367 ? -24.422 -9.148 -14.172 1 90.88 367 TRP B N 1
ATOM 9402 C CA . TRP B 1 367 ? -24.391 -10.586 -14.422 1 90.88 367 TRP B CA 1
ATOM 9403 C C . TRP B 1 367 ? -25.766 -11.109 -14.789 1 90.88 367 TRP B C 1
ATOM 9405 O O . TRP B 1 367 ? -26.438 -11.75 -13.969 1 90.88 367 TRP B O 1
ATOM 9415 N N . PRO B 1 368 ? -26.109 -10.914 -16.031 1 87.38 368 PRO B N 1
ATOM 9416 C CA . PRO B 1 368 ? -27.469 -11.32 -16.406 1 87.38 368 PRO B CA 1
ATOM 9417 C C . PRO B 1 368 ? -27.75 -12.789 -16.109 1 87.38 368 PRO B C 1
ATOM 9419 O O . PRO B 1 368 ? -26.938 -13.656 -16.438 1 87.38 368 PRO B O 1
ATOM 9422 N N . GLY B 1 369 ? -28.875 -13.008 -15.406 1 89.88 369 GLY B N 1
ATOM 9423 C CA . GLY B 1 369 ? -29.344 -14.367 -15.188 1 89.88 369 GLY B CA 1
ATOM 9424 C C . GLY B 1 369 ? -28.75 -15.008 -13.945 1 89.88 369 GLY B C 1
ATOM 9425 O O . GLY B 1 369 ? -29.172 -16.078 -13.539 1 89.88 369 GLY B O 1
ATOM 9426 N N . PHE B 1 370 ? -27.828 -14.414 -13.383 1 92.94 370 PHE B N 1
ATOM 9427 C CA . PHE B 1 370 ? -27.203 -15.008 -12.219 1 92.94 370 PHE B CA 1
ATOM 9428 C C . PHE B 1 370 ? -28.047 -14.805 -10.969 1 92.94 370 PHE B C 1
ATOM 9430 O O . PHE B 1 370 ? -28.188 -15.711 -10.156 1 92.94 370 PHE B O 1
ATOM 9437 N N . PHE B 1 371 ? -28.609 -13.672 -10.852 1 91.69 371 PHE B N 1
ATOM 9438 C CA . PHE B 1 371 ? -29.5 -13.344 -9.742 1 91.69 371 PHE B CA 1
ATOM 9439 C C . PHE B 1 371 ? -30.953 -13.336 -10.195 1 91.69 371 PHE B C 1
ATOM 9441 O O . PHE B 1 371 ? -31.234 -13.406 -11.398 1 91.69 371 PHE B O 1
ATOM 9448 N N . ASN B 1 372 ? -31.828 -13.328 -9.227 1 90 372 ASN B N 1
ATOM 9449 C CA . ASN B 1 372 ? -33.219 -13.156 -9.594 1 90 372 ASN B CA 1
ATOM 9450 C C . ASN B 1 372 ? -33.531 -11.719 -10.023 1 90 372 ASN B C 1
ATOM 9452 O O . ASN B 1 372 ? -32.625 -10.891 -10.102 1 90 372 ASN B O 1
ATOM 9456 N N . VAL B 1 373 ? -34.656 -11.438 -10.266 1 82.94 373 VAL B N 1
ATOM 9457 C CA . VAL B 1 373 ? -35.062 -10.156 -10.844 1 82.94 373 VAL B CA 1
ATOM 9458 C C . VAL B 1 373 ? -34.812 -9.031 -9.836 1 82.94 373 VAL B C 1
ATOM 9460 O O . VAL B 1 373 ? -34.531 -7.898 -10.211 1 82.94 373 VAL B O 1
ATOM 9463 N N . ASP B 1 374 ? -34.781 -9.469 -8.602 1 78.5 374 ASP B N 1
ATOM 9464 C CA . ASP B 1 374 ? -34.594 -8.469 -7.551 1 78.5 374 ASP B CA 1
ATOM 9465 C C . ASP B 1 374 ? -33.125 -8.305 -7.184 1 78.5 374 ASP B C 1
ATOM 9467 O O . ASP B 1 374 ? -32.781 -7.52 -6.293 1 78.5 374 ASP B O 1
ATOM 9471 N N . GLY B 1 375 ? -32.312 -9.016 -7.914 1 81.19 375 GLY B N 1
ATOM 9472 C CA . GLY B 1 375 ? -30.891 -8.898 -7.625 1 81.19 375 GLY B CA 1
ATOM 9473 C C . GLY B 1 375 ? -30.438 -9.75 -6.453 1 81.19 375 GLY B C 1
ATOM 9474 O O . GLY B 1 375 ? -29.344 -9.57 -5.93 1 81.19 375 GLY B O 1
ATOM 9475 N N . GLU B 1 376 ? -31.266 -10.609 -6.043 1 87.88 376 GLU B N 1
ATOM 9476 C CA . GLU B 1 376 ? -30.953 -11.523 -4.945 1 87.88 376 GLU B CA 1
ATOM 9477 C C . GLU B 1 376 ? -30.578 -12.906 -5.465 1 87.88 376 GLU B C 1
ATOM 9479 O O . GLU B 1 376 ? -30.906 -13.266 -6.602 1 87.88 376 GLU B O 1
ATOM 9484 N N . PRO B 1 377 ? -29.891 -13.617 -4.609 1 93.06 377 PRO B N 1
ATOM 9485 C CA . PRO B 1 377 ? -29.562 -14.984 -5.031 1 93.06 377 PRO B CA 1
ATOM 9486 C C . PRO B 1 377 ? -30.812 -15.82 -5.336 1 93.06 377 PRO B C 1
ATOM 9488 O O . PRO B 1 377 ? -31.812 -15.711 -4.641 1 93.06 377 PRO B O 1
ATOM 9491 N N . LYS B 1 378 ? -30.734 -16.672 -6.332 1 92.19 378 LYS B N 1
ATOM 9492 C CA . LYS B 1 378 ? -31.844 -17.516 -6.734 1 92.19 378 LYS B CA 1
ATOM 9493 C C . LYS B 1 378 ? -32.188 -18.516 -5.641 1 92.19 378 LYS B C 1
ATOM 9495 O O . LYS B 1 378 ? -33.344 -18.938 -5.508 1 92.19 378 LYS B O 1
ATOM 9500 N N . SER B 1 379 ? -31.188 -18.922 -4.969 1 91.06 379 SER B N 1
ATOM 9501 C CA . SER B 1 379 ? -31.328 -19.828 -3.844 1 91.06 379 SER B CA 1
ATOM 9502 C C . SER B 1 379 ? -30.281 -19.578 -2.771 1 91.06 379 SER B C 1
ATOM 9504 O O . SER B 1 379 ? -29.219 -19 -3.057 1 91.06 379 SER B O 1
ATOM 9506 N N . MET B 1 380 ? -30.688 -19.906 -1.577 1 93.12 380 MET B N 1
ATOM 9507 C CA . MET B 1 380 ? -29.734 -19.797 -0.485 1 93.12 380 MET B CA 1
ATOM 9508 C C . MET B 1 380 ? -29.203 -21.172 -0.087 1 93.12 380 MET B C 1
ATOM 9510 O O . MET B 1 380 ? -29.016 -21.453 1.099 1 93.12 380 MET B O 1
ATOM 9514 N N . SER B 1 381 ? -29.094 -22.016 -1.031 1 91.88 381 SER B N 1
ATOM 9515 C CA . SER B 1 381 ? -28.531 -23.344 -0.815 1 91.88 381 SER B CA 1
ATOM 9516 C C . SER B 1 381 ? -27.234 -23.531 -1.593 1 91.88 381 SER B C 1
ATOM 9518 O O . SER B 1 381 ? -27.016 -22.859 -2.605 1 91.88 381 SER B O 1
ATOM 9520 N N . CYS B 1 382 ? -26.375 -24.312 -1.085 1 94.38 382 CYS B N 1
ATOM 9521 C CA . CYS B 1 382 ? -25.125 -24.688 -1.734 1 94.38 382 CYS B CA 1
ATOM 9522 C C . CYS B 1 382 ? -24.969 -26.203 -1.79 1 94.38 382 CYS B C 1
ATOM 9524 O O . CYS B 1 382 ? -25.047 -26.875 -0.762 1 94.38 382 CYS B O 1
ATOM 9526 N N . PRO B 1 383 ? -24.859 -26.766 -2.957 1 95.44 383 PRO B N 1
ATOM 9527 C CA . PRO B 1 383 ? -24.672 -28.219 -3.039 1 95.44 383 PRO B CA 1
ATOM 9528 C C . PRO B 1 383 ? -23.344 -28.672 -2.434 1 95.44 383 PRO B C 1
ATOM 9530 O O . PRO B 1 383 ? -22.438 -27.859 -2.252 1 95.44 383 PRO B O 1
ATOM 9533 N N . PRO B 1 384 ? -23.297 -30.016 -2.08 1 97.5 384 PRO B N 1
ATOM 9534 C CA . PRO B 1 384 ? -22 -30.531 -1.626 1 97.5 384 PRO B CA 1
ATOM 9535 C C . PRO B 1 384 ? -20.891 -30.328 -2.656 1 97.5 384 PRO B C 1
ATOM 9537 O O . PRO B 1 384 ? -21.125 -30.453 -3.859 1 97.5 384 PRO B O 1
ATOM 9540 N N . THR B 1 385 ? -19.719 -30.141 -2.182 1 98.38 385 THR B N 1
ATOM 9541 C CA . THR B 1 385 ? -18.609 -29.75 -3.039 1 98.38 385 THR B CA 1
ATOM 9542 C C . THR B 1 385 ? -17.828 -30.969 -3.518 1 98.38 385 THR B C 1
ATOM 9544 O O . THR B 1 385 ? -17.031 -30.875 -4.457 1 98.38 385 THR B O 1
ATOM 9547 N N . GLY B 1 386 ? -18 -32.125 -2.875 1 98.56 386 GLY B N 1
ATOM 9548 C CA . GLY B 1 386 ? -17.297 -33.344 -3.275 1 98.56 386 GLY B CA 1
ATOM 9549 C C . GLY B 1 386 ? -17.641 -33.812 -4.676 1 98.56 386 GLY B C 1
ATOM 9550 O O . GLY B 1 386 ? -18.672 -33.406 -5.227 1 98.56 386 GLY B O 1
ATOM 9551 N N . ILE B 1 387 ? -16.859 -34.656 -5.27 1 98.62 387 ILE B N 1
ATOM 9552 C CA . ILE B 1 387 ? -17.078 -35.156 -6.621 1 98.62 387 ILE B CA 1
ATOM 9553 C C . ILE B 1 387 ? -16.859 -36.688 -6.66 1 98.62 387 ILE B C 1
ATOM 9555 O O . ILE B 1 387 ? -16.391 -37.281 -5.684 1 98.62 387 ILE B O 1
ATOM 9559 N N . SER B 1 388 ? -17.188 -37.25 -7.789 1 98.5 388 SER B N 1
ATOM 9560 C CA . SER B 1 388 ? -17.062 -38.719 -7.887 1 98.5 388 SER B CA 1
ATOM 9561 C C . SER B 1 388 ? -15.594 -39.156 -7.855 1 98.5 388 SER B C 1
ATOM 9563 O O . SER B 1 388 ? -14.711 -38.406 -8.281 1 98.5 388 SER B O 1
ATOM 9565 N N . GLU B 1 389 ? -15.32 -40.281 -7.328 1 98.19 389 GLU B N 1
ATOM 9566 C CA . GLU B 1 389 ? -13.961 -40.812 -7.285 1 98.19 389 GLU B CA 1
ATOM 9567 C C . GLU B 1 389 ? -13.383 -40.938 -8.688 1 98.19 389 GLU B C 1
ATOM 9569 O O . GLU B 1 389 ? -12.18 -40.75 -8.891 1 98.19 389 GLU B O 1
ATOM 9574 N N . ASP B 1 390 ? -14.242 -41.281 -9.648 1 98.19 390 ASP B N 1
ATOM 9575 C CA . ASP B 1 390 ? -13.789 -41.406 -11.039 1 98.19 390 ASP B CA 1
ATOM 9576 C C . ASP B 1 390 ? -13.211 -40.094 -11.539 1 98.19 390 ASP B C 1
ATOM 9578 O O . ASP B 1 390 ? -12.195 -40.094 -12.242 1 98.19 390 ASP B O 1
ATOM 9582 N N . LEU B 1 391 ? -13.867 -39.062 -11.188 1 98.31 391 LEU B N 1
ATOM 9583 C CA . LEU B 1 391 ? -13.383 -37.75 -11.578 1 98.31 391 LEU B CA 1
ATOM 9584 C C . LEU B 1 391 ? -12.047 -37.438 -10.906 1 98.31 391 LEU B C 1
ATOM 9586 O O . LEU B 1 391 ? -11.133 -36.906 -11.547 1 98.31 391 LEU B O 1
ATOM 9590 N N . LEU B 1 392 ? -11.945 -37.719 -9.609 1 98.75 392 LEU B N 1
ATOM 9591 C CA . LEU B 1 392 ? -10.695 -37.5 -8.891 1 98.75 392 LEU B CA 1
ATOM 9592 C C . LEU B 1 392 ? -9.555 -38.281 -9.539 1 98.75 392 LEU B C 1
ATOM 9594 O O . LEU B 1 392 ? -8.469 -37.75 -9.75 1 98.75 392 LEU B O 1
ATOM 9598 N N . THR B 1 393 ? -9.844 -39.531 -9.859 1 98.56 393 THR B N 1
ATOM 9599 C CA . THR B 1 393 ? -8.828 -40.406 -10.438 1 98.56 393 THR B CA 1
ATOM 9600 C C . THR B 1 393 ? -8.414 -39.906 -11.82 1 98.56 393 THR B C 1
ATOM 9602 O O . THR B 1 393 ? -7.223 -39.875 -12.141 1 98.56 393 THR B O 1
ATOM 9605 N N . HIS B 1 394 ? -9.406 -39.531 -12.617 1 98.5 394 HIS B N 1
ATOM 9606 C CA . HIS B 1 394 ? -9.109 -39.031 -13.961 1 98.5 394 HIS B CA 1
ATOM 9607 C C . HIS B 1 394 ? -8.211 -37.812 -13.898 1 98.5 394 HIS B C 1
ATOM 9609 O O . HIS B 1 394 ? -7.203 -37.75 -14.609 1 98.5 394 HIS B O 1
ATOM 9615 N N . ILE B 1 395 ? -8.609 -36.844 -13.078 1 98.69 395 ILE B N 1
ATOM 9616 C CA . ILE B 1 395 ? -7.84 -35.594 -12.953 1 98.69 395 ILE B CA 1
ATOM 9617 C C . ILE B 1 395 ? -6.445 -35.906 -12.422 1 98.69 395 ILE B C 1
ATOM 9619 O O . ILE B 1 395 ? -5.453 -35.344 -12.891 1 98.69 395 ILE B O 1
ATOM 9623 N N . GLY B 1 396 ? -6.363 -36.781 -11.367 1 98.44 396 GLY B N 1
ATOM 9624 C CA . GLY B 1 396 ? -5.074 -37.156 -10.82 1 98.44 396 GLY B CA 1
ATOM 9625 C C . GLY B 1 396 ? -4.156 -37.812 -11.844 1 98.44 396 GLY B C 1
ATOM 9626 O O . GLY B 1 396 ? -2.951 -37.562 -11.844 1 98.44 396 GLY B O 1
ATOM 9627 N N . ASN B 1 397 ? -4.75 -38.625 -12.695 1 98.19 397 ASN B N 1
ATOM 9628 C CA . ASN B 1 397 ? -3.963 -39.281 -13.734 1 98.19 397 ASN B CA 1
ATOM 9629 C C . ASN B 1 397 ? -3.385 -38.25 -14.727 1 98.19 397 ASN B C 1
ATOM 9631 O O . ASN B 1 397 ? -2.211 -38.344 -15.086 1 98.19 397 ASN B O 1
ATOM 9635 N N . VAL B 1 398 ? -4.188 -37.344 -15.148 1 98 398 VAL B N 1
ATOM 9636 C CA . VAL B 1 398 ? -3.723 -36.344 -16.109 1 98 398 VAL B CA 1
ATOM 9637 C C . VAL B 1 398 ? -2.691 -35.438 -15.438 1 98 398 VAL B C 1
ATOM 9639 O O . VAL B 1 398 ? -1.689 -35.062 -16.062 1 98 398 VAL B O 1
ATOM 9642 N N . ALA B 1 399 ? -2.977 -35.062 -14.18 1 97.5 399 ALA B N 1
ATOM 9643 C CA . ALA B 1 399 ? -2.055 -34.219 -13.422 1 97.5 399 ALA B CA 1
ATOM 9644 C C . ALA B 1 399 ? -0.676 -34.875 -13.32 1 97.5 399 ALA B C 1
ATOM 9646 O O . ALA B 1 399 ? 0.327 -34.188 -13.125 1 97.5 399 ALA B O 1
ATOM 9647 N N . SER B 1 400 ? -0.595 -36.188 -13.492 1 97.62 400 SER B N 1
ATOM 9648 C CA . SER B 1 400 ? 0.63 -36.969 -13.32 1 97.62 400 SER B CA 1
ATOM 9649 C C . SER B 1 400 ? 1.233 -37.344 -14.672 1 97.62 400 SER B C 1
ATOM 9651 O O . SER B 1 400 ? 2.131 -38.188 -14.734 1 97.62 400 SER B O 1
ATOM 9653 N N . SER B 1 401 ? 0.764 -36.75 -15.688 1 96.56 401 SER B N 1
ATOM 9654 C CA . SER B 1 401 ? 1.205 -37.125 -17.016 1 96.56 401 SER B CA 1
ATOM 9655 C C . SER B 1 401 ? 1.638 -35.906 -17.828 1 96.56 401 SER B C 1
ATOM 9657 O O . SER B 1 401 ? 1.481 -34.781 -17.391 1 96.56 401 SER B O 1
ATOM 9659 N N . VAL B 1 402 ? 2.203 -36.188 -18.953 1 97.38 402 VAL B N 1
ATOM 9660 C CA . VAL B 1 402 ? 2.529 -35.188 -19.969 1 97.38 402 VAL B CA 1
ATOM 9661 C C . VAL B 1 402 ? 1.715 -35.469 -21.234 1 97.38 402 VAL B C 1
ATOM 9663 O O . VAL B 1 402 ? 2.154 -36.188 -22.125 1 97.38 402 VAL B O 1
ATOM 9666 N N . PRO B 1 403 ? 0.61 -34.812 -21.375 1 96.12 403 PRO B N 1
ATOM 9667 C CA . PRO B 1 403 ? -0.345 -35.156 -22.422 1 96.12 403 PRO B CA 1
ATOM 9668 C C . PRO B 1 403 ? 0.093 -34.656 -23.812 1 96.12 403 PRO B C 1
ATOM 9670 O O . PRO B 1 403 ? -0.594 -34.906 -24.797 1 96.12 403 PRO B O 1
ATOM 9673 N N . VAL B 1 404 ? 1.201 -34.094 -23.953 1 95.88 404 VAL B N 1
ATOM 9674 C CA . VAL B 1 404 ? 1.719 -33.625 -25.234 1 95.88 404 VAL B CA 1
ATOM 9675 C C . VAL B 1 404 ? 2.801 -34.594 -25.734 1 95.88 404 VAL B C 1
ATOM 9677 O O . VAL B 1 404 ? 3.703 -34.969 -24.984 1 95.88 404 VAL B O 1
ATOM 9680 N N . LYS B 1 405 ? 2.758 -34.938 -26.984 1 95 405 LYS B N 1
ATOM 9681 C CA . LYS B 1 405 ? 3.691 -35.906 -27.562 1 95 405 LYS B CA 1
ATOM 9682 C C . LYS B 1 405 ? 5.074 -35.281 -27.75 1 95 405 LYS B C 1
ATOM 9684 O O . LYS B 1 405 ? 5.191 -34.062 -27.984 1 95 405 LYS B O 1
ATOM 9689 N N . ASP B 1 406 ? 6.09 -36.094 -27.734 1 95.56 406 ASP B N 1
ATOM 9690 C CA . ASP B 1 406 ? 7.473 -35.688 -27.969 1 95.56 406 ASP B CA 1
ATOM 9691 C C . ASP B 1 406 ? 7.875 -34.5 -27.109 1 95.56 406 ASP B C 1
ATOM 9693 O O . ASP B 1 406 ? 8.406 -33.5 -27.594 1 95.56 406 ASP B O 1
ATOM 9697 N N . PHE B 1 407 ? 7.375 -34.562 -25.906 1 97.19 407 PHE B N 1
ATOM 9698 C CA . PHE B 1 407 ? 7.672 -33.531 -24.922 1 97.19 407 PHE B CA 1
ATOM 9699 C C . PHE B 1 407 ? 8.656 -34.062 -23.875 1 97.19 407 PHE B C 1
ATOM 9701 O O . PHE B 1 407 ? 8.398 -35.062 -23.219 1 97.19 407 PHE B O 1
ATOM 9708 N N . LYS B 1 408 ? 9.812 -33.406 -23.719 1 96.81 408 LYS B N 1
ATOM 9709 C CA . LYS B 1 408 ? 10.844 -33.844 -22.781 1 96.81 408 LYS B CA 1
ATOM 9710 C C . LYS B 1 408 ? 10.844 -32.969 -21.531 1 96.81 408 LYS B C 1
ATOM 9712 O O . LYS B 1 408 ? 11.188 -31.797 -21.594 1 96.81 408 LYS B O 1
ATOM 9717 N N . ILE B 1 409 ? 10.523 -33.562 -20.453 1 96.56 409 ILE B N 1
ATOM 9718 C CA . ILE B 1 409 ? 10.516 -32.812 -19.219 1 96.56 409 ILE B CA 1
ATOM 9719 C C . ILE B 1 409 ? 11.781 -33.125 -18.422 1 96.56 409 ILE B C 1
ATOM 9721 O O . ILE B 1 409 ? 12.492 -34.094 -18.719 1 96.56 409 ILE B O 1
ATOM 9725 N N . HIS B 1 410 ? 12.148 -32.312 -17.453 1 96.5 410 HIS B N 1
ATOM 9726 C CA . HIS B 1 410 ? 13.266 -32.531 -16.531 1 96.5 410 HIS B CA 1
ATOM 9727 C C . HIS B 1 410 ? 13.062 -33.812 -15.727 1 96.5 410 HIS B C 1
ATOM 9729 O O . HIS B 1 410 ? 11.945 -34.125 -15.297 1 96.5 410 HIS B O 1
ATOM 9735 N N . SER B 1 411 ? 14.133 -34.531 -15.406 1 96.62 411 SER B N 1
ATOM 9736 C CA . SER B 1 411 ? 14.055 -35.812 -14.695 1 96.62 411 SER B CA 1
ATOM 9737 C C . SER B 1 411 ? 13.438 -35.625 -13.305 1 96.62 411 SER B C 1
ATOM 9739 O O . SER B 1 411 ? 12.695 -36.5 -12.836 1 96.62 411 SER B O 1
ATOM 9741 N N . GLY B 1 412 ? 13.805 -34.531 -12.703 1 95.75 412 GLY B N 1
ATOM 9742 C CA . GLY B 1 412 ? 13.211 -34.219 -11.406 1 95.75 412 GLY B CA 1
ATOM 9743 C C . GLY B 1 412 ? 11.703 -34.094 -11.453 1 95.75 412 GLY B C 1
ATOM 9744 O O . GLY B 1 412 ? 11.008 -34.5 -10.523 1 95.75 412 GLY B O 1
ATOM 9745 N N . LEU B 1 413 ? 11.195 -33.562 -12.453 1 96.56 413 LEU B N 1
ATOM 9746 C CA . LEU B 1 413 ? 9.75 -33.406 -12.633 1 96.56 413 LEU B CA 1
ATOM 9747 C C . LEU B 1 413 ? 9.094 -34.75 -12.914 1 96.56 413 LEU B C 1
ATOM 9749 O O . LEU B 1 413 ? 7.949 -34.969 -12.516 1 96.56 413 LEU B O 1
ATOM 9753 N N . SER B 1 414 ? 9.828 -35.562 -13.609 1 96.5 414 SER B N 1
ATOM 9754 C CA . SER B 1 414 ? 9.305 -36.906 -13.844 1 96.5 414 SER B CA 1
ATOM 9755 C C . SER B 1 414 ? 9.055 -37.625 -12.531 1 96.5 414 SER B C 1
ATOM 9757 O O . SER B 1 414 ? 8.047 -38.344 -12.383 1 96.5 414 SER B O 1
ATOM 9759 N N . ARG B 1 415 ? 9.922 -37.406 -11.641 1 96.44 415 ARG B N 1
ATOM 9760 C CA . ARG B 1 415 ? 9.773 -38.031 -10.328 1 96.44 415 ARG B CA 1
ATOM 9761 C C . ARG B 1 415 ? 8.57 -37.469 -9.586 1 96.44 415 ARG B C 1
ATOM 9763 O O . ARG B 1 415 ? 7.871 -38.188 -8.875 1 96.44 415 ARG B O 1
ATOM 9770 N N . ILE B 1 416 ? 8.398 -36.219 -9.695 1 95.31 416 ILE B N 1
ATOM 9771 C CA . ILE B 1 416 ? 7.277 -35.531 -9.055 1 95.31 416 ILE B CA 1
ATOM 9772 C C . ILE B 1 416 ? 5.965 -36.062 -9.641 1 95.31 416 ILE B C 1
ATOM 9774 O O . ILE B 1 416 ? 5.012 -36.344 -8.898 1 95.31 416 ILE B O 1
ATOM 9778 N N . LEU B 1 417 ? 5.867 -36.188 -10.93 1 97.38 417 LEU B N 1
ATOM 9779 C CA . LEU B 1 417 ? 4.664 -36.688 -11.586 1 97.38 417 LEU B CA 1
ATOM 9780 C C . LEU B 1 417 ? 4.391 -38.156 -11.195 1 97.38 417 LEU B C 1
ATOM 9782 O O . LEU B 1 417 ? 3.238 -38.531 -10.969 1 97.38 417 LEU B O 1
ATOM 9786 N N . LYS B 1 418 ? 5.453 -38.906 -11.117 1 97.69 418 LYS B N 1
ATOM 9787 C CA . LYS B 1 418 ? 5.297 -40.312 -10.68 1 97.69 418 LYS B CA 1
ATOM 9788 C C . LYS B 1 418 ? 4.746 -40.375 -9.258 1 97.69 418 LYS B C 1
ATOM 9790 O O . LYS B 1 418 ? 3.91 -41.219 -8.953 1 97.69 418 LYS B O 1
ATOM 9795 N N . ALA B 1 419 ? 5.297 -39.531 -8.484 1 96.75 419 ALA B N 1
ATOM 9796 C CA . ALA B 1 419 ? 4.82 -39.469 -7.102 1 96.75 419 ALA B CA 1
ATOM 9797 C C . ALA B 1 419 ? 3.344 -39.094 -7.047 1 96.75 419 ALA B C 1
ATOM 9799 O O . ALA B 1 419 ? 2.594 -39.594 -6.211 1 96.75 419 ALA B O 1
ATOM 9800 N N . ARG B 1 420 ? 2.932 -38.188 -7.844 1 97.31 420 ARG B N 1
ATOM 9801 C CA . ARG B 1 420 ? 1.528 -37.812 -7.934 1 97.31 420 ARG B CA 1
ATOM 9802 C C . ARG B 1 420 ? 0.659 -39 -8.336 1 97.31 420 ARG B C 1
ATOM 9804 O O . ARG B 1 420 ? -0.432 -39.188 -7.797 1 97.31 420 ARG B O 1
ATOM 9811 N N . LEU B 1 421 ? 1.131 -39.719 -9.312 1 98.12 421 LEU B N 1
ATOM 9812 C CA . LEU B 1 421 ? 0.406 -40.906 -9.773 1 98.12 421 LEU B CA 1
ATOM 9813 C C . LEU B 1 421 ? 0.243 -41.938 -8.648 1 98.12 421 LEU B C 1
ATOM 9815 O O . LEU B 1 421 ? -0.823 -42.531 -8.5 1 98.12 421 LEU B O 1
ATOM 9819 N N . GLU B 1 422 ? 1.33 -42.062 -7.941 1 98.25 422 GLU B N 1
ATOM 9820 C CA . GLU B 1 422 ? 1.282 -43 -6.812 1 98.25 422 GLU B CA 1
ATOM 9821 C C . GLU B 1 422 ? 0.265 -42.531 -5.77 1 98.25 422 GLU B C 1
ATOM 9823 O O . GLU B 1 422 ? -0.449 -43.375 -5.191 1 98.25 422 GLU B O 1
ATOM 9828 N N . MET B 1 423 ? 0.218 -41.281 -5.449 1 98.12 423 MET B N 1
ATOM 9829 C CA . MET B 1 423 ? -0.766 -40.75 -4.516 1 98.12 423 MET B CA 1
ATOM 9830 C C . MET B 1 423 ? -2.184 -40.969 -5.023 1 98.12 423 MET B C 1
ATOM 9832 O O . MET B 1 423 ? -3.064 -41.375 -4.258 1 98.12 423 MET B O 1
ATOM 9836 N N . THR B 1 424 ? -2.396 -40.719 -6.305 1 98.5 424 THR B N 1
ATOM 9837 C CA . THR B 1 424 ? -3.709 -40.938 -6.906 1 98.5 424 THR B CA 1
ATOM 9838 C C . THR B 1 424 ? -4.141 -42.406 -6.781 1 98.5 424 THR B C 1
ATOM 9840 O O . THR B 1 424 ? -5.281 -42.688 -6.406 1 98.5 424 THR B O 1
ATOM 9843 N N . LYS B 1 425 ? -3.203 -43.281 -7.074 1 98.25 425 LYS B N 1
ATOM 9844 C CA . LYS B 1 425 ? -3.484 -44.719 -6.969 1 98.25 425 LYS B CA 1
ATOM 9845 C C . LYS B 1 425 ? -3.807 -45.125 -5.531 1 98.25 425 LYS B C 1
ATOM 9847 O O . LYS B 1 425 ? -4.648 -45.969 -5.293 1 98.25 425 LYS B O 1
ATOM 9852 N N . ASN B 1 426 ? -3.133 -44.469 -4.656 1 98.31 426 ASN B N 1
ATOM 9853 C CA . ASN B 1 426 ? -3.303 -44.781 -3.24 1 98.31 426 ASN B CA 1
ATOM 9854 C C . ASN B 1 426 ? -4.441 -44 -2.619 1 98.31 426 ASN B C 1
ATOM 9856 O O . ASN B 1 426 ? -4.633 -44 -1.402 1 98.31 426 ASN B O 1
ATOM 9860 N N . ARG B 1 427 ? -5.188 -43.25 -3.385 1 98.31 427 ARG B N 1
ATOM 9861 C CA . ARG B 1 427 ? -6.348 -42.5 -2.949 1 98.31 427 ARG B CA 1
ATOM 9862 C C . ARG B 1 427 ? -5.961 -41.469 -1.878 1 98.31 427 ARG B C 1
ATOM 9864 O O . ARG B 1 427 ? -6.668 -41.312 -0.879 1 98.31 427 ARG B O 1
ATOM 9871 N N . VAL B 1 428 ? -4.766 -40.875 -2.008 1 98.06 428 VAL B N 1
ATOM 9872 C CA . VAL B 1 428 ? -4.254 -39.844 -1.101 1 98.06 428 VAL B CA 1
ATOM 9873 C C . VAL B 1 428 ? -3.889 -38.594 -1.889 1 98.06 428 VAL B C 1
ATOM 9875 O O . VAL B 1 428 ? -3.496 -38.688 -3.055 1 98.06 428 VAL B O 1
ATOM 9878 N N . VAL B 1 429 ? -4.059 -37.469 -1.275 1 98.06 429 VAL B N 1
ATOM 9879 C CA . VAL B 1 429 ? -3.758 -36.25 -1.976 1 98.06 429 VAL B CA 1
ATOM 9880 C C . VAL B 1 429 ? -2.957 -35.312 -1.062 1 98.06 429 VAL B C 1
ATOM 9882 O O . VAL B 1 429 ? -3.186 -35.281 0.15 1 98.06 429 VAL B O 1
ATOM 9885 N N . ASP B 1 430 ? -1.972 -34.594 -1.597 1 97.5 430 ASP B N 1
ATOM 9886 C CA . ASP B 1 430 ? -1.345 -33.438 -0.936 1 97.5 430 ASP B CA 1
ATOM 9887 C C . ASP B 1 430 ? -1.973 -32.125 -1.394 1 97.5 430 ASP B C 1
ATOM 9889 O O . ASP B 1 430 ? -3.006 -32.125 -2.064 1 97.5 430 ASP B O 1
ATOM 9893 N N . TRP B 1 431 ? -1.396 -31.047 -0.991 1 97.56 431 TRP B N 1
ATOM 9894 C CA . TRP B 1 431 ? -1.978 -29.734 -1.256 1 97.56 431 TRP B CA 1
ATOM 9895 C C . TRP B 1 431 ? -2.041 -29.453 -2.754 1 97.56 431 TRP B C 1
ATOM 9897 O O . TRP B 1 431 ? -3.07 -29.016 -3.268 1 97.56 431 TRP B O 1
ATOM 9907 N N . ALA B 1 432 ? -0.972 -29.656 -3.457 1 97.38 432 ALA B N 1
ATOM 9908 C CA . ALA B 1 432 ? -0.875 -29.375 -4.887 1 97.38 432 ALA B CA 1
ATOM 9909 C C . ALA B 1 432 ? -1.884 -30.203 -5.68 1 97.38 432 ALA B C 1
ATOM 9911 O O . ALA B 1 432 ? -2.518 -29.703 -6.609 1 97.38 432 ALA B O 1
ATOM 9912 N N . LEU B 1 433 ? -1.992 -31.469 -5.324 1 98 433 LEU B N 1
ATOM 9913 C CA . LEU B 1 433 ? -2.91 -32.344 -6.035 1 98 433 LEU B CA 1
ATOM 9914 C C . LEU B 1 433 ? -4.359 -31.984 -5.73 1 98 433 LEU B C 1
ATOM 9916 O O . LEU B 1 433 ? -5.223 -32.062 -6.605 1 98 433 LEU B O 1
ATOM 9920 N N . ALA B 1 434 ? -4.641 -31.625 -4.453 1 98.5 434 ALA B N 1
ATOM 9921 C CA . ALA B 1 434 ? -5.984 -31.188 -4.098 1 98.5 434 ALA B CA 1
ATOM 9922 C C . ALA B 1 434 ? -6.387 -29.953 -4.914 1 98.5 434 ALA B C 1
ATOM 9924 O O . ALA B 1 434 ? -7.527 -29.859 -5.371 1 98.5 434 ALA B O 1
ATOM 9925 N N . GLU B 1 435 ? -5.496 -29.016 -5.039 1 98.38 435 GLU B N 1
ATOM 9926 C CA . GLU B 1 435 ? -5.723 -27.844 -5.867 1 98.38 435 GLU B CA 1
ATOM 9927 C C . GLU B 1 435 ? -6.023 -28.234 -7.312 1 98.38 435 GLU B C 1
ATOM 9929 O O . GLU B 1 435 ? -6.965 -27.719 -7.918 1 98.38 435 GLU B O 1
ATOM 9934 N N . TYR B 1 436 ? -5.211 -29.156 -7.852 1 98.38 436 TYR B N 1
ATOM 9935 C CA . TYR B 1 436 ? -5.375 -29.641 -9.219 1 98.38 436 TYR B CA 1
ATOM 9936 C C . TYR B 1 436 ? -6.762 -30.234 -9.422 1 98.38 436 TYR B C 1
ATOM 9938 O O . TYR B 1 436 ? -7.418 -29.969 -10.43 1 98.38 436 TYR B O 1
ATOM 9946 N N . MET B 1 437 ? -7.18 -31.016 -8.469 1 98.75 437 MET B N 1
ATOM 9947 C CA . MET B 1 437 ? -8.469 -31.688 -8.555 1 98.75 437 MET B CA 1
ATOM 9948 C C . MET B 1 437 ? -9.617 -30.703 -8.43 1 98.75 437 MET B C 1
ATOM 9950 O O . MET B 1 437 ? -10.648 -30.844 -9.102 1 98.75 437 MET B O 1
ATOM 9954 N N . ALA B 1 438 ? -9.453 -29.656 -7.57 1 98.81 438 ALA B N 1
ATOM 9955 C CA . ALA B 1 438 ? -10.469 -28.609 -7.473 1 98.81 438 ALA B CA 1
ATOM 9956 C C . ALA B 1 438 ? -10.609 -27.859 -8.789 1 98.81 438 ALA B C 1
ATOM 9958 O O . ALA B 1 438 ? -11.719 -27.734 -9.32 1 98.81 438 ALA B O 1
ATOM 9959 N N . PHE B 1 439 ? -9.484 -27.359 -9.375 1 98.81 439 PHE B N 1
ATOM 9960 C CA . PHE B 1 439 ? -9.484 -26.609 -10.633 1 98.81 439 PHE B CA 1
ATOM 9961 C C . PHE B 1 439 ? -10.023 -27.469 -11.766 1 98.81 439 PHE B C 1
ATOM 9963 O O . PHE B 1 439 ? -10.914 -27.047 -12.508 1 98.81 439 PHE B O 1
ATOM 9970 N N . GLY B 1 440 ? -9.484 -28.688 -11.844 1 98.62 440 GLY B N 1
ATOM 9971 C CA . GLY B 1 440 ? -9.891 -29.578 -12.914 1 98.62 440 GLY B CA 1
ATOM 9972 C C . GLY B 1 440 ? -11.383 -29.859 -12.914 1 98.62 440 GLY B C 1
ATOM 9973 O O . GLY B 1 440 ? -12.016 -29.906 -13.969 1 98.62 440 GLY B O 1
ATOM 9974 N N . SER B 1 441 ? -11.898 -30.109 -11.734 1 98.5 441 SER B N 1
ATOM 9975 C CA . SER B 1 441 ? -13.312 -30.453 -11.617 1 98.5 441 SER B CA 1
ATOM 9976 C C . SER B 1 441 ? -14.203 -29.297 -12.055 1 98.5 441 SER B C 1
ATOM 9978 O O . SER B 1 441 ? -15.227 -29.5 -12.703 1 98.5 441 SER B O 1
ATOM 9980 N N . VAL B 1 442 ? -13.805 -28.078 -11.734 1 98 442 VAL B N 1
ATOM 9981 C CA . VAL B 1 442 ? -14.625 -26.938 -12.109 1 98 442 VAL B CA 1
ATOM 9982 C C . VAL B 1 442 ? -14.484 -26.672 -13.602 1 98 442 VAL B C 1
ATOM 9984 O O . VAL B 1 442 ? -15.438 -26.203 -14.242 1 98 442 VAL B O 1
ATOM 9987 N N . LEU B 1 443 ? -13.312 -26.922 -14.156 1 98.44 443 LEU B N 1
ATOM 9988 C CA . LEU B 1 443 ? -13.133 -26.812 -15.594 1 98.44 443 LEU B CA 1
ATOM 9989 C C . LEU B 1 443 ? -14.094 -27.75 -16.328 1 98.44 443 LEU B C 1
ATOM 9991 O O . LEU B 1 443 ? -14.648 -27.375 -17.375 1 98.44 443 LEU B O 1
ATOM 9995 N N . LYS B 1 444 ? -14.227 -28.953 -15.836 1 97.81 444 LYS B N 1
ATOM 9996 C CA . LYS B 1 444 ? -15.156 -29.922 -16.406 1 97.81 444 LYS B CA 1
ATOM 9997 C C . LYS B 1 444 ? -16.578 -29.375 -16.438 1 97.81 444 LYS B C 1
ATOM 9999 O O . LYS B 1 444 ? -17.344 -29.641 -17.359 1 97.81 444 LYS B O 1
ATOM 10004 N N . GLU B 1 445 ? -16.844 -28.594 -15.43 1 96.69 445 GLU B N 1
ATOM 10005 C CA . GLU B 1 445 ? -18.188 -28.031 -15.281 1 96.69 445 GLU B CA 1
ATOM 10006 C C . GLU B 1 445 ? -18.344 -26.781 -16.141 1 96.69 445 GLU B C 1
ATOM 10008 O O . GLU B 1 445 ? -19.359 -26.078 -16.031 1 96.69 445 GLU B O 1
ATOM 10013 N N . GLY B 1 446 ? -17.375 -26.453 -16.938 1 97.06 446 GLY B N 1
ATOM 10014 C CA . GLY B 1 446 ? -17.469 -25.344 -17.859 1 97.06 446 GLY B CA 1
ATOM 10015 C C . GLY B 1 446 ? -17.078 -24.016 -17.25 1 97.06 446 GLY B C 1
ATOM 10016 O O . GLY B 1 446 ? -17.375 -22.953 -17.812 1 97.06 446 GLY B O 1
ATOM 10017 N N . ILE B 1 447 ? -16.469 -24.016 -16.125 1 97.94 447 ILE B N 1
ATOM 10018 C CA . ILE B 1 447 ? -16.078 -22.812 -15.414 1 97.94 447 ILE B CA 1
ATOM 10019 C C . ILE B 1 447 ? -14.625 -22.453 -15.742 1 97.94 447 ILE B C 1
ATOM 10021 O O . ILE B 1 447 ? -13.719 -23.266 -15.516 1 97.94 447 ILE B O 1
ATOM 10025 N N . HIS B 1 448 ? -14.422 -21.266 -16.281 1 98.19 448 HIS B N 1
ATOM 10026 C CA . HIS B 1 448 ? -13.07 -20.797 -16.547 1 98.19 448 HIS B CA 1
ATOM 10027 C C . HIS B 1 448 ? -12.281 -20.609 -15.25 1 98.19 448 HIS B C 1
ATOM 10029 O O . HIS B 1 448 ? -12.812 -20.094 -14.258 1 98.19 448 HIS B O 1
ATOM 10035 N N . VAL B 1 449 ? -11.062 -21.141 -15.195 1 98.75 449 VAL B N 1
ATOM 10036 C CA . VAL B 1 449 ? -10.172 -20.922 -14.062 1 98.75 449 VAL B CA 1
ATOM 10037 C C . VAL B 1 449 ? -8.969 -20.078 -14.5 1 98.75 449 VAL B C 1
ATOM 10039 O O . VAL B 1 449 ? -8.305 -20.406 -15.492 1 98.75 449 VAL B O 1
ATOM 10042 N N . ARG B 1 450 ? -8.734 -18.984 -13.812 1 98.75 450 ARG B N 1
ATOM 10043 C CA . ARG B 1 450 ? -7.586 -18.109 -14.055 1 98.75 450 ARG B CA 1
ATOM 10044 C C . ARG B 1 450 ? -6.754 -17.938 -12.789 1 98.75 450 ARG B C 1
ATOM 10046 O O . ARG B 1 450 ? -7.281 -17.578 -11.734 1 98.75 450 ARG B O 1
ATOM 10053 N N . LEU B 1 451 ? -5.484 -18.344 -12.852 1 98.75 451 LEU B N 1
ATOM 10054 C CA . LEU B 1 451 ? -4.527 -18.203 -11.766 1 98.75 451 LEU B CA 1
ATOM 10055 C C . LEU B 1 451 ? -3.34 -17.344 -12.188 1 98.75 451 LEU B C 1
ATOM 10057 O O . LEU B 1 451 ? -2.648 -17.672 -13.156 1 98.75 451 LEU B O 1
ATOM 10061 N N . SER B 1 452 ? -3.135 -16.219 -11.531 1 98.19 452 SER B N 1
ATOM 10062 C CA . SER B 1 452 ? -1.997 -15.367 -11.844 1 98.19 452 SER B CA 1
ATOM 10063 C C . SER B 1 452 ? -1.256 -14.945 -10.578 1 98.19 452 SER B C 1
ATOM 10065 O O . SER B 1 452 ? -1.805 -15.016 -9.477 1 98.19 452 SER B O 1
ATOM 10067 N N . GLY B 1 453 ? -0.025 -14.547 -10.648 1 97.25 453 GLY B N 1
ATOM 10068 C CA . GLY B 1 453 ? 0.856 -14.109 -9.578 1 97.25 453 GLY B CA 1
ATOM 10069 C C . GLY B 1 453 ? 2.32 -14.398 -9.852 1 97.25 453 GLY B C 1
ATOM 10070 O O . GLY B 1 453 ? 2.658 -15 -10.875 1 97.25 453 GLY B O 1
ATOM 10071 N N . GLN B 1 454 ? 3.139 -13.992 -9 1 94.81 454 GLN B N 1
ATOM 10072 C CA . GLN B 1 454 ? 4.566 -14.227 -9.18 1 94.81 454 GLN B CA 1
ATOM 10073 C C . GLN B 1 454 ? 4.918 -15.695 -8.953 1 94.81 454 GLN B C 1
ATOM 10075 O O . GLN B 1 454 ? 4.668 -16.234 -7.871 1 94.81 454 GLN B O 1
ATOM 10080 N N . ASP B 1 455 ? 5.312 -16.328 -9.961 1 95.06 455 ASP B N 1
ATOM 10081 C CA . ASP B 1 455 ? 5.848 -17.688 -9.93 1 95.06 455 ASP B CA 1
ATOM 10082 C C . ASP B 1 455 ? 4.746 -18.703 -9.633 1 95.06 455 ASP B C 1
ATOM 10084 O O . ASP B 1 455 ? 4.973 -19.688 -8.922 1 95.06 455 ASP B O 1
ATOM 10088 N N . VAL B 1 456 ? 3.619 -18.5 -10.148 1 97.44 456 VAL B N 1
ATOM 10089 C CA . VAL B 1 456 ? 2.492 -19.359 -9.812 1 97.44 456 VAL B CA 1
ATOM 10090 C C . VAL B 1 456 ? 2.51 -20.594 -10.711 1 97.44 456 VAL B C 1
ATOM 10092 O O . VAL B 1 456 ? 1.908 -21.625 -10.375 1 97.44 456 VAL B O 1
ATOM 10095 N N . GLU B 1 457 ? 3.17 -20.547 -11.852 1 97.75 457 GLU B N 1
ATOM 10096 C CA . GLU B 1 457 ? 3.152 -21.672 -12.781 1 97.75 457 GLU B CA 1
ATOM 10097 C C . GLU B 1 457 ? 3.77 -22.922 -12.156 1 97.75 457 GLU B C 1
ATOM 10099 O O . GLU B 1 457 ? 3.186 -24 -12.219 1 97.75 457 GLU B O 1
ATOM 10104 N N . ARG B 1 458 ? 4.91 -22.75 -11.594 1 96 458 ARG B N 1
ATOM 10105 C CA . ARG B 1 458 ? 5.562 -23.828 -10.859 1 96 458 ARG B CA 1
ATOM 10106 C C . ARG B 1 458 ? 5.199 -23.781 -9.383 1 96 458 ARG B C 1
ATOM 10108 O O . ARG B 1 458 ? 5.242 -24.797 -8.688 1 96 458 ARG B O 1
ATOM 10115 N N . GLY B 1 459 ? 4.773 -22.609 -8.867 1 95.81 459 GLY B N 1
ATOM 10116 C CA . GLY B 1 459 ? 4.582 -22.359 -7.445 1 95.81 459 GLY B CA 1
ATOM 10117 C C . GLY B 1 459 ? 5.852 -21.922 -6.742 1 95.81 459 GLY B C 1
ATOM 10118 O O . GLY B 1 459 ? 6.898 -22.562 -6.891 1 95.81 459 GLY B O 1
ATOM 10119 N N . THR B 1 460 ? 5.742 -20.906 -5.938 1 92.62 460 THR B N 1
ATOM 10120 C CA . THR B 1 460 ? 6.895 -20.312 -5.273 1 92.62 460 THR B CA 1
ATOM 10121 C C . THR B 1 460 ? 7.699 -21.359 -4.523 1 92.62 460 THR B C 1
ATOM 10123 O O . THR B 1 460 ? 8.93 -21.297 -4.469 1 92.62 460 THR B O 1
ATOM 10126 N N . PHE B 1 461 ? 7.066 -22.359 -4.082 1 93 461 PHE B N 1
ATOM 10127 C CA . PHE B 1 461 ? 7.719 -23.391 -3.283 1 93 461 PHE B CA 1
ATOM 10128 C C . PHE B 1 461 ? 7.871 -24.672 -4.082 1 93 461 PHE B C 1
ATOM 10130 O O . PHE B 1 461 ? 7.988 -25.766 -3.508 1 93 461 PHE B O 1
ATOM 10137 N N . SER B 1 462 ? 7.777 -24.594 -5.363 1 94 462 SER B N 1
ATOM 10138 C CA . SER B 1 462 ? 7.965 -25.703 -6.297 1 94 462 SER B CA 1
ATOM 10139 C C . SER B 1 462 ? 7.016 -26.844 -5.988 1 94 462 SER B C 1
ATOM 10141 O O . SER B 1 462 ? 7.426 -28.016 -5.973 1 94 462 SER B O 1
ATOM 10143 N N . HIS B 1 463 ? 5.809 -26.469 -5.668 1 94.56 463 HIS B N 1
ATOM 10144 C CA . HIS B 1 463 ? 4.863 -27.5 -5.242 1 94.56 463 HIS B CA 1
ATOM 10145 C C . HIS B 1 463 ? 3.818 -27.766 -6.32 1 94.56 463 HIS B C 1
ATOM 10147 O O . HIS B 1 463 ? 3.23 -28.844 -6.367 1 94.56 463 HIS B O 1
ATOM 10153 N N . ARG B 1 464 ? 3.564 -26.875 -7.18 1 95.94 464 ARG B N 1
ATOM 10154 C CA . ARG B 1 464 ? 2.391 -26.859 -8.047 1 95.94 464 ARG B CA 1
ATOM 10155 C C . ARG B 1 464 ? 2.693 -27.5 -9.391 1 95.94 464 ARG B C 1
ATOM 10157 O O . ARG B 1 464 ? 2.104 -28.531 -9.742 1 95.94 464 ARG B O 1
ATOM 10164 N N . HIS B 1 465 ? 3.66 -26.938 -10.195 1 96.44 465 HIS B N 1
ATOM 10165 C CA . HIS B 1 465 ? 4.09 -27.344 -11.523 1 96.44 465 HIS B CA 1
ATOM 10166 C C . HIS B 1 465 ? 2.896 -27.516 -12.461 1 96.44 465 HIS B C 1
ATOM 10168 O O . HIS B 1 465 ? 2.742 -28.562 -13.086 1 96.44 465 HIS B O 1
ATOM 10174 N N . HIS B 1 466 ? 2.057 -26.5 -12.609 1 98.12 466 HIS B N 1
ATOM 10175 C CA . HIS B 1 466 ? 0.927 -26.5 -13.539 1 98.12 466 HIS B CA 1
ATOM 10176 C C . HIS B 1 466 ? 1.393 -26.312 -14.977 1 98.12 466 HIS B C 1
ATOM 10178 O O . HIS B 1 466 ? 0.675 -26.656 -15.914 1 98.12 466 HIS B O 1
ATOM 10184 N N . VAL B 1 467 ? 2.57 -25.75 -15.172 1 97.81 467 VAL B N 1
ATOM 10185 C CA . VAL B 1 467 ? 3.184 -25.578 -16.484 1 97.81 467 VAL B CA 1
ATOM 10186 C C . VAL B 1 467 ? 4.492 -26.359 -16.547 1 97.81 467 VAL B C 1
ATOM 10188 O O . VAL B 1 467 ? 5.355 -26.203 -15.688 1 97.81 467 VAL B O 1
ATOM 10191 N N . LEU B 1 468 ? 4.586 -27.203 -17.484 1 97.69 468 LEU B N 1
ATOM 10192 C CA . LEU B 1 468 ? 5.812 -27.953 -17.75 1 97.69 468 LEU B CA 1
ATOM 10193 C C . LEU B 1 468 ? 6.57 -27.344 -18.922 1 97.69 468 LEU B C 1
ATOM 10195 O O . LEU B 1 468 ? 5.961 -26.875 -19.875 1 97.69 468 LEU B O 1
ATOM 10199 N N . HIS B 1 469 ? 7.848 -27.312 -18.875 1 97.31 469 HIS B N 1
ATOM 10200 C CA . HIS B 1 469 ? 8.695 -26.734 -19.906 1 97.31 469 HIS B CA 1
ATOM 10201 C C . HIS B 1 469 ? 9.531 -27.797 -20.594 1 97.31 469 HIS B C 1
ATOM 10203 O O . HIS B 1 469 ? 10.156 -28.625 -19.938 1 97.31 469 HIS B O 1
ATOM 10209 N N . ASP B 1 470 ? 9.5 -27.766 -21.906 1 97.94 470 ASP B N 1
ATOM 10210 C CA . ASP B 1 470 ? 10.328 -28.688 -22.656 1 97.94 470 ASP B CA 1
ATOM 10211 C C . ASP B 1 470 ? 11.812 -28.391 -22.453 1 97.94 470 ASP B C 1
ATOM 10213 O O . ASP B 1 470 ? 12.234 -27.234 -22.5 1 97.94 470 ASP B O 1
ATOM 10217 N N . GLN B 1 471 ? 12.547 -29.438 -22.203 1 97.25 471 GLN B N 1
ATOM 10218 C CA . GLN B 1 471 ? 13.961 -29.297 -21.875 1 97.25 471 GLN B CA 1
ATOM 10219 C C . GLN B 1 471 ? 14.797 -28.984 -23.109 1 97.25 471 GLN B C 1
ATOM 10221 O O . GLN B 1 471 ? 15.938 -28.531 -23 1 97.25 471 GLN B O 1
ATOM 10226 N N . GLU B 1 472 ? 14.195 -29.109 -24.328 1 96.75 472 GLU B N 1
ATOM 10227 C CA . GLU B 1 472 ? 15.023 -29.047 -25.531 1 96.75 472 GLU B CA 1
ATOM 10228 C C . GLU B 1 472 ? 14.477 -28.016 -26.516 1 96.75 472 GLU B C 1
ATOM 10230 O O . GLU B 1 472 ? 15.18 -27.609 -27.438 1 96.75 472 GLU B O 1
ATOM 10235 N N . VAL B 1 473 ? 13.242 -27.641 -26.391 1 96.25 473 VAL B N 1
ATOM 10236 C CA . VAL B 1 473 ? 12.617 -26.719 -27.344 1 96.25 473 VAL B CA 1
ATOM 10237 C C . VAL B 1 473 ? 12.203 -25.438 -26.609 1 96.25 473 VAL B C 1
ATOM 10239 O O . VAL B 1 473 ? 11.484 -25.484 -25.625 1 96.25 473 VAL B O 1
ATOM 10242 N N . ASP B 1 474 ? 12.672 -24.344 -27.172 1 93 474 ASP B N 1
ATOM 10243 C CA . ASP B 1 474 ? 12.391 -23.047 -26.578 1 93 474 ASP B CA 1
ATOM 10244 C C . ASP B 1 474 ? 10.906 -22.703 -26.656 1 93 474 ASP B C 1
ATOM 10246 O O . ASP B 1 474 ? 10.258 -22.984 -27.672 1 93 474 ASP B O 1
ATOM 10250 N N . LYS B 1 475 ? 10.344 -22.141 -25.625 1 90.69 475 LYS B N 1
ATOM 10251 C CA . LYS B 1 475 ? 8.984 -21.609 -25.516 1 90.69 475 LYS B CA 1
ATOM 10252 C C . LYS B 1 475 ? 7.949 -22.719 -25.672 1 90.69 475 LYS B C 1
ATOM 10254 O O . LYS B 1 475 ? 6.77 -22.453 -25.922 1 90.69 475 LYS B O 1
ATOM 10259 N N . ARG B 1 476 ? 8.406 -23.922 -25.719 1 96.19 476 ARG B N 1
ATOM 10260 C CA . ARG B 1 476 ? 7.441 -25.016 -25.766 1 96.19 476 ARG B CA 1
ATOM 10261 C C . ARG B 1 476 ? 7.055 -25.469 -24.359 1 96.19 476 ARG B C 1
ATOM 10263 O O . ARG B 1 476 ? 7.902 -25.922 -23.578 1 96.19 476 ARG B O 1
ATOM 10270 N N . THR B 1 477 ? 5.805 -25.234 -24.031 1 96.81 477 THR B N 1
ATOM 10271 C CA . THR B 1 477 ? 5.301 -25.578 -22.703 1 96.81 477 THR B CA 1
ATOM 10272 C C . THR B 1 477 ? 4.07 -26.469 -22.812 1 96.81 477 THR B C 1
ATOM 10274 O O . THR B 1 477 ? 3.477 -26.594 -23.875 1 96.81 477 THR B O 1
ATOM 10277 N N . CYS B 1 478 ? 3.799 -27.156 -21.797 1 97.44 478 CYS B N 1
ATOM 10278 C CA . CYS B 1 478 ? 2.615 -28 -21.672 1 97.44 478 CYS B CA 1
ATOM 10279 C C . CYS B 1 478 ? 1.853 -27.688 -20.391 1 97.44 478 CYS B C 1
ATOM 10281 O O . CYS B 1 478 ? 2.443 -27.625 -19.312 1 97.44 478 CYS B O 1
ATOM 10283 N N . VAL B 1 479 ? 0.576 -27.406 -20.531 1 98.06 479 VAL B N 1
ATOM 10284 C CA . VAL B 1 479 ? -0.328 -27.266 -19.391 1 98.06 479 VAL B CA 1
ATOM 10285 C C . VAL B 1 479 ? -1.286 -28.453 -19.344 1 98.06 479 VAL B C 1
ATOM 10287 O O . VAL B 1 479 ? -2.371 -28.406 -19.922 1 98.06 479 VAL B O 1
ATOM 10290 N N . PRO B 1 480 ? -0.917 -29.438 -18.547 1 97.88 480 PRO B N 1
ATOM 10291 C CA . PRO B 1 480 ? -1.723 -30.656 -18.531 1 97.88 480 PRO B CA 1
ATOM 10292 C C . PRO B 1 480 ? -3.189 -30.406 -18.203 1 97.88 480 PRO B C 1
ATOM 10294 O O . PRO B 1 480 ? -4.074 -31.094 -18.719 1 97.88 480 PRO B O 1
ATOM 10297 N N . MET B 1 481 ? -3.49 -29.406 -17.422 1 98.12 481 MET B N 1
ATOM 10298 C CA . MET B 1 481 ? -4.848 -29.094 -16.984 1 98.12 481 MET B CA 1
ATOM 10299 C C . MET B 1 481 ? -5.723 -28.703 -18.172 1 98.12 481 MET B C 1
ATOM 10301 O O . MET B 1 481 ? -6.949 -28.781 -18.094 1 98.12 481 MET B O 1
ATOM 10305 N N . ASN B 1 482 ? -5.191 -28.297 -19.219 1 98.12 482 ASN B N 1
ATOM 10306 C CA . ASN B 1 482 ? -5.945 -27.938 -20.406 1 98.12 482 ASN B CA 1
ATOM 10307 C C . ASN B 1 482 ? -6.254 -29.156 -21.266 1 98.12 482 ASN B C 1
ATOM 10309 O O . ASN B 1 482 ? -6.891 -29.047 -22.312 1 98.12 482 ASN B O 1
ATOM 10313 N N . HIS B 1 483 ? -5.859 -30.359 -20.844 1 97.69 483 HIS B N 1
ATOM 10314 C CA . HIS B 1 483 ? -6.051 -31.609 -21.594 1 97.69 483 HIS B CA 1
ATOM 10315 C C . HIS B 1 483 ? -6.867 -32.625 -20.797 1 97.69 483 HIS B C 1
ATOM 10317 O O . HIS B 1 483 ? -6.754 -33.812 -21.016 1 97.69 483 HIS B O 1
ATOM 10323 N N . LEU B 1 484 ? -7.641 -32.156 -19.891 1 98.06 484 LEU B N 1
ATOM 10324 C CA . LEU B 1 484 ? -8.453 -33.062 -19.062 1 98.06 484 LEU B CA 1
ATOM 10325 C C . LEU B 1 484 ? -9.594 -33.656 -19.875 1 98.06 484 LEU B C 1
ATOM 10327 O O . LEU B 1 484 ? -9.867 -34.844 -19.781 1 98.06 484 LEU B O 1
ATOM 10331 N N . TRP B 1 485 ? -10.305 -32.844 -20.531 1 97.5 485 TRP B N 1
ATOM 10332 C CA . TRP B 1 485 ? -11.414 -33.25 -21.391 1 97.5 485 TRP B CA 1
ATOM 10333 C C . TRP B 1 485 ? -11.438 -32.406 -22.688 1 97.5 485 TRP B C 1
ATOM 10335 O O . TRP B 1 485 ? -10.914 -31.297 -22.719 1 97.5 485 TRP B O 1
ATOM 10345 N N . GLU B 1 486 ? -12.062 -32.875 -23.703 1 95.12 486 GLU B N 1
ATOM 10346 C CA . GLU B 1 486 ? -12.164 -32.188 -24.984 1 95.12 486 GLU B CA 1
ATOM 10347 C C . GLU B 1 486 ? -12.992 -30.922 -24.859 1 95.12 486 GLU B C 1
ATOM 10349 O O . GLU B 1 486 ? -12.672 -29.906 -25.484 1 95.12 486 GLU B O 1
ATOM 10354 N N . GLN B 1 487 ? -14.055 -31 -24.109 1 95.19 487 GLN B N 1
ATOM 10355 C CA . GLN B 1 487 ? -14.969 -29.859 -24.016 1 95.19 487 GLN B CA 1
ATOM 10356 C C . GLN B 1 487 ? -14.812 -29.125 -22.688 1 95.19 487 GLN B C 1
ATOM 10358 O O . GLN B 1 487 ? -15.727 -28.422 -22.25 1 95.19 487 GLN B O 1
ATOM 10363 N N . GLN B 1 488 ? -13.734 -29.156 -21.984 1 97.5 488 GLN B N 1
ATOM 10364 C CA . GLN B 1 488 ? -13.547 -28.453 -20.734 1 97.5 488 GLN B CA 1
ATOM 10365 C C . GLN B 1 488 ? -13.422 -26.953 -20.969 1 97.5 488 GLN B C 1
ATOM 10367 O O . GLN B 1 488 ? -13.18 -26.5 -22.094 1 97.5 488 GLN B O 1
ATOM 10372 N N . ALA B 1 489 ? -13.695 -26.062 -19.938 1 98 489 ALA B N 1
ATOM 10373 C CA . ALA B 1 489 ?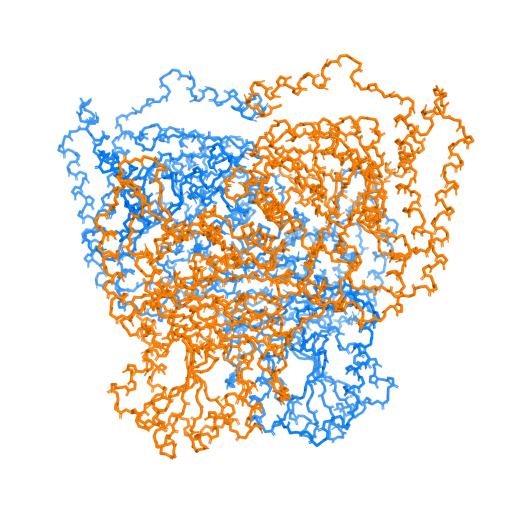 -13.406 -24.625 -19.984 1 98 489 ALA B CA 1
ATOM 10374 C C . ALA B 1 489 ? -11.898 -24.375 -20.016 1 98 489 ALA B C 1
ATOM 10376 O O . ALA B 1 489 ? -11.109 -25.25 -19.656 1 98 489 ALA B O 1
ATOM 10377 N N . PRO B 1 490 ? -11.484 -23.234 -20.422 1 97.12 490 PRO B N 1
ATOM 10378 C CA . PRO B 1 490 ? -10.055 -22.938 -20.469 1 97.12 490 PRO B CA 1
ATOM 10379 C C . PRO B 1 490 ? -9.445 -22.719 -19.094 1 97.12 490 PRO B C 1
ATOM 10381 O O . PRO B 1 490 ? -10.094 -22.141 -18.203 1 97.12 490 PRO B O 1
ATOM 10384 N N . TYR B 1 491 ? -8.266 -23.266 -18.953 1 98.25 491 TYR B N 1
ATOM 10385 C CA . TYR B 1 491 ? -7.453 -22.953 -17.781 1 98.25 491 TYR B CA 1
ATOM 10386 C C . TYR B 1 491 ? -6.34 -21.969 -18.141 1 98.25 491 TYR B C 1
ATOM 10388 O O . TYR B 1 491 ? -5.527 -22.234 -19.031 1 98.25 491 TYR B O 1
ATOM 10396 N N . THR B 1 492 ? -6.32 -20.766 -17.469 1 98.25 492 THR B N 1
ATOM 10397 C CA . THR B 1 492 ? -5.273 -19.766 -17.656 1 98.25 492 THR B CA 1
ATOM 10398 C C . THR B 1 492 ? -4.371 -19.688 -16.422 1 98.25 492 THR B C 1
ATOM 10400 O O . THR B 1 492 ? -4.848 -19.453 -15.312 1 98.25 492 THR B O 1
ATOM 10403 N N . VAL B 1 493 ? -3.154 -19.984 -16.594 1 98.25 493 VAL B N 1
ATOM 10404 C CA . VAL B 1 493 ? -2.154 -19.812 -15.547 1 98.25 493 VAL B CA 1
ATOM 10405 C C . VAL B 1 493 ? -0.974 -19 -16.078 1 98.25 493 VAL B C 1
ATOM 10407 O O . VAL B 1 493 ? -0.473 -19.281 -17.172 1 98.25 493 VAL B O 1
ATOM 10410 N N . CYS B 1 494 ? -0.573 -17.922 -15.32 1 96.94 494 CYS B N 1
ATOM 10411 C CA . CYS B 1 494 ? 0.522 -17.109 -15.844 1 96.94 494 CYS B CA 1
ATOM 10412 C C . CYS B 1 494 ? 1.315 -16.469 -14.711 1 96.94 494 CYS B C 1
ATOM 10414 O O . CYS B 1 494 ? 0.733 -15.953 -13.758 1 96.94 494 CYS B O 1
ATOM 10416 N N . ASN B 1 495 ? 2.682 -16.547 -14.812 1 97.31 495 ASN B N 1
ATOM 10417 C CA . ASN B 1 495 ? 3.537 -15.727 -13.969 1 97.31 495 ASN B CA 1
ATOM 10418 C C . ASN B 1 495 ? 3.357 -14.242 -14.281 1 97.31 495 ASN B C 1
ATOM 10420 O O . ASN B 1 495 ? 3.432 -13.828 -15.438 1 97.31 495 ASN B O 1
ATOM 10424 N N . SER B 1 496 ? 3.07 -13.508 -13.305 1 96.5 496 SER B N 1
ATOM 10425 C CA . SER B 1 496 ? 2.906 -12.078 -13.508 1 96.5 496 SER B CA 1
ATOM 10426 C C . SER B 1 496 ? 4.254 -11.367 -13.531 1 96.5 496 SER B C 1
ATOM 10428 O O . SER B 1 496 ? 5.27 -11.93 -13.109 1 96.5 496 SER B O 1
ATOM 10430 N N . SER B 1 497 ? 4.27 -10.102 -14.094 1 95.62 497 SER B N 1
ATOM 10431 C CA . SER B 1 497 ? 5.391 -9.219 -13.805 1 95.62 497 SER B CA 1
ATOM 10432 C C . SER B 1 497 ? 5.484 -8.914 -12.312 1 95.62 497 SER B C 1
ATOM 10434 O O . SER B 1 497 ? 4.559 -9.219 -11.555 1 95.62 497 SER B O 1
ATOM 10436 N N . LEU B 1 498 ? 6.609 -8.43 -11.859 1 95.06 498 LEU B N 1
ATOM 10437 C CA . LEU B 1 498 ? 6.812 -8.156 -10.445 1 95.06 498 LEU B CA 1
ATOM 10438 C C . LEU B 1 498 ? 6.086 -6.883 -10.023 1 95.06 498 LEU B C 1
ATOM 10440 O O . LEU B 1 498 ? 6.727 -5.895 -9.648 1 95.06 498 LEU B O 1
ATOM 10444 N N . SER B 1 499 ? 4.77 -6.898 -10.039 1 95.12 499 SER B N 1
ATOM 10445 C CA . SER B 1 499 ? 3.867 -5.816 -9.656 1 95.12 499 SER B CA 1
ATOM 10446 C C . SER B 1 499 ? 2.658 -6.348 -8.891 1 95.12 499 SER B C 1
ATOM 10448 O O . SER B 1 499 ? 1.783 -6.992 -9.477 1 95.12 499 SER B O 1
ATOM 10450 N N . GLU B 1 500 ? 2.586 -6.094 -7.59 1 96.94 500 GLU B N 1
ATOM 10451 C CA . GLU B 1 500 ? 1.466 -6.602 -6.805 1 96.94 500 GLU B CA 1
ATOM 10452 C C . GLU B 1 500 ? 0.239 -5.707 -6.949 1 96.94 500 GLU B C 1
ATOM 10454 O O . GLU B 1 500 ? -0.88 -6.199 -7.105 1 96.94 500 GLU B O 1
ATOM 10459 N N . TYR B 1 501 ? 0.399 -4.352 -6.961 1 97.56 501 TYR B N 1
ATOM 10460 C CA . TYR B 1 501 ? -0.695 -3.391 -7.039 1 97.56 501 TYR B CA 1
ATOM 10461 C C . TYR B 1 501 ? -1.406 -3.484 -8.383 1 97.56 501 TYR B C 1
ATOM 10463 O O . TYR B 1 501 ? -2.629 -3.645 -8.438 1 97.56 501 TYR B O 1
ATOM 10471 N N . GLY B 1 502 ? -0.648 -3.424 -9.477 1 98.06 502 GLY B N 1
ATOM 10472 C CA . GLY B 1 502 ? -1.213 -3.504 -10.812 1 98.06 502 GLY B CA 1
ATOM 10473 C C . GLY B 1 502 ? -1.863 -4.844 -11.109 1 98.06 502 GLY B C 1
ATOM 10474 O O . GLY B 1 502 ? -2.982 -4.895 -11.625 1 98.06 502 GLY B O 1
ATOM 10475 N N . VAL B 1 503 ? -1.281 -5.957 -10.695 1 98.5 503 VAL B N 1
ATOM 10476 C CA . VAL B 1 503 ? -1.747 -7.293 -11.047 1 98.5 503 VAL B CA 1
ATOM 10477 C C . VAL B 1 503 ? -2.992 -7.637 -10.234 1 98.5 503 VAL B C 1
ATOM 10479 O O . VAL B 1 503 ? -3.953 -8.203 -10.766 1 98.5 503 VAL B O 1
ATOM 10482 N N . LEU B 1 504 ? -2.967 -7.297 -8.93 1 98.69 504 LEU B N 1
ATOM 10483 C CA . LEU B 1 504 ? -4.16 -7.559 -8.141 1 98.69 504 LEU B CA 1
ATOM 10484 C C . LEU B 1 504 ? -5.348 -6.75 -8.656 1 98.69 504 LEU B C 1
ATOM 10486 O O . LEU B 1 504 ? -6.465 -7.266 -8.742 1 98.69 504 LEU B O 1
ATOM 10490 N N . GLY B 1 505 ? -5.098 -5.434 -8.938 1 98.56 505 GLY B N 1
ATOM 10491 C CA . GLY B 1 505 ? -6.16 -4.648 -9.547 1 98.56 505 GLY B CA 1
ATOM 10492 C C . GLY B 1 505 ? -6.688 -5.254 -10.836 1 98.56 505 GLY B C 1
ATOM 10493 O O . GLY B 1 505 ? -7.902 -5.316 -11.047 1 98.56 505 GLY B O 1
ATOM 10494 N N . PHE B 1 506 ? -5.785 -5.715 -11.68 1 98.69 506 PHE B N 1
ATOM 10495 C CA . PHE B 1 506 ? -6.141 -6.344 -12.945 1 98.69 506 PHE B CA 1
ATOM 10496 C C . PHE B 1 506 ? -7.031 -7.559 -12.711 1 98.69 506 PHE B C 1
ATOM 10498 O O . PHE B 1 506 ? -8.07 -7.707 -13.359 1 98.69 506 PHE B O 1
ATOM 10505 N N . GLU B 1 507 ? -6.699 -8.414 -11.75 1 98.81 507 GLU B N 1
ATOM 10506 C CA . GLU B 1 507 ? -7.457 -9.641 -11.5 1 98.81 507 GLU B CA 1
ATOM 10507 C C . GLU B 1 507 ? -8.82 -9.328 -10.883 1 98.81 507 GLU B C 1
ATOM 10509 O O . GLU B 1 507 ? -9.797 -10.031 -11.133 1 98.81 507 GLU B O 1
ATOM 10514 N N . LEU B 1 508 ? -8.82 -8.336 -10.055 1 98.56 508 LEU B N 1
ATOM 10515 C CA . LEU B 1 508 ? -10.109 -7.887 -9.539 1 98.56 508 LEU B CA 1
ATOM 10516 C C . LEU B 1 508 ? -11.047 -7.512 -10.68 1 98.56 508 LEU B C 1
ATOM 10518 O O . LEU B 1 508 ? -12.211 -7.914 -10.688 1 98.56 508 LEU B O 1
ATOM 10522 N N . GLY B 1 509 ? -10.516 -6.695 -11.648 1 98.38 509 GLY B N 1
ATOM 10523 C CA . GLY B 1 509 ? -11.312 -6.336 -12.812 1 98.38 509 GLY B CA 1
ATOM 10524 C C . GLY B 1 509 ? -11.734 -7.535 -13.641 1 98.38 509 GLY B C 1
ATOM 10525 O O . GLY B 1 509 ? -12.867 -7.602 -14.109 1 98.38 509 GLY B O 1
ATOM 10526 N N . PHE B 1 510 ? -10.828 -8.453 -13.805 1 98.62 510 PHE B N 1
ATOM 10527 C CA . PHE B 1 510 ? -11.133 -9.664 -14.57 1 98.62 510 PHE B CA 1
ATOM 10528 C C . PHE B 1 510 ? -12.289 -10.43 -13.945 1 98.62 510 PHE B C 1
ATOM 10530 O O . PHE B 1 510 ? -13.18 -10.906 -14.656 1 98.62 510 PHE B O 1
ATOM 10537 N N . ALA B 1 511 ? -12.32 -10.508 -12.648 1 98.19 511 ALA B N 1
ATOM 10538 C CA . ALA B 1 511 ? -13.32 -11.273 -11.914 1 98.19 511 ALA B CA 1
ATOM 10539 C C . ALA B 1 511 ? -14.695 -10.609 -12 1 98.19 511 ALA B C 1
ATOM 10541 O O . ALA B 1 511 ? -15.719 -11.242 -11.711 1 98.19 511 ALA B O 1
ATOM 10542 N N . MET B 1 512 ? -14.773 -9.406 -12.422 1 96.25 512 MET B N 1
ATOM 10543 C CA . MET B 1 512 ? -16.016 -8.656 -12.477 1 96.25 512 MET B CA 1
ATOM 10544 C C . MET B 1 512 ? -16.844 -9.039 -13.703 1 96.25 512 MET B C 1
ATOM 10546 O O . MET B 1 512 ? -18.047 -8.82 -13.742 1 96.25 512 MET B O 1
ATOM 10550 N N . ALA B 1 513 ? -16.188 -9.609 -14.648 1 95.5 513 ALA B N 1
ATOM 10551 C CA . ALA B 1 513 ? -16.812 -9.797 -15.961 1 95.5 513 ALA B CA 1
ATOM 10552 C C . ALA B 1 513 ? -17.828 -10.93 -15.922 1 95.5 513 ALA B C 1
ATOM 10554 O O . ALA B 1 513 ? -18.844 -10.875 -16.625 1 95.5 513 ALA B O 1
ATOM 10555 N N . SER B 1 514 ? -17.531 -11.945 -15.102 1 95.25 514 SER B N 1
ATOM 10556 C CA . SER B 1 514 ? -18.406 -13.109 -15.086 1 95.25 514 SER B CA 1
ATOM 10557 C C . SER B 1 514 ? -18.422 -13.773 -13.711 1 95.25 514 SER B C 1
ATOM 10559 O O . SER B 1 514 ? -17.359 -13.93 -13.086 1 95.25 514 SER B O 1
ATOM 10561 N N . PRO B 1 515 ? -19.609 -14.148 -13.258 1 95.62 515 PRO B N 1
ATOM 10562 C CA . PRO B 1 515 ? -19.656 -14.914 -12.008 1 95.62 515 PRO B CA 1
ATOM 10563 C C . PRO B 1 515 ? -19.297 -16.375 -12.195 1 95.62 515 PRO B C 1
ATOM 10565 O O . PRO B 1 515 ? -19.141 -17.109 -11.211 1 95.62 515 PRO B O 1
ATOM 10568 N N . ASN B 1 516 ? -19.125 -16.828 -13.461 1 96.25 516 ASN B N 1
ATOM 10569 C CA . ASN B 1 516 ? -18.781 -18.203 -13.758 1 96.25 516 ASN B CA 1
ATOM 10570 C C . ASN B 1 516 ? -17.312 -18.375 -14.102 1 96.25 516 ASN B C 1
ATOM 10572 O O . ASN B 1 516 ? -16.969 -18.953 -15.133 1 96.25 516 ASN B O 1
ATOM 10576 N N . ALA B 1 517 ? -16.531 -17.828 -13.312 1 97.94 517 ALA B N 1
ATOM 10577 C CA . ALA B 1 517 ? -15.078 -17.906 -13.422 1 97.94 517 ALA B CA 1
ATOM 10578 C C . ALA B 1 517 ? -14.43 -17.922 -12.039 1 97.94 517 ALA B C 1
ATOM 10580 O O . ALA B 1 517 ? -14.867 -17.203 -11.133 1 97.94 517 ALA B O 1
ATOM 10581 N N . LEU B 1 518 ? -13.492 -18.812 -11.875 1 98.75 518 LEU B N 1
ATOM 10582 C CA . LEU B 1 518 ? -12.664 -18.828 -10.68 1 98.75 518 LEU B CA 1
ATOM 10583 C C . LEU B 1 518 ? -11.359 -18.078 -10.922 1 98.75 518 LEU B C 1
ATOM 10585 O O . LEU B 1 518 ? -10.391 -18.641 -11.438 1 98.75 518 LEU B O 1
ATOM 10589 N N . VAL B 1 519 ? -11.289 -16.797 -10.539 1 98.81 519 VAL B N 1
ATOM 10590 C CA . VAL B 1 519 ? -10.133 -15.93 -10.758 1 98.81 519 VAL B CA 1
ATOM 10591 C C . VAL B 1 519 ? -9.32 -15.828 -9.461 1 98.81 519 VAL B C 1
ATOM 10593 O O . VAL B 1 519 ? -9.828 -15.359 -8.445 1 98.81 519 VAL B O 1
ATOM 10596 N N . CYS B 1 520 ? -8.062 -16.297 -9.516 1 98.88 520 CYS B N 1
ATOM 10597 C CA . CYS B 1 520 ? -7.207 -16.344 -8.336 1 98.88 520 CYS B CA 1
ATOM 10598 C C . CYS B 1 520 ? -5.961 -15.484 -8.539 1 98.88 520 CYS B C 1
ATOM 10600 O O . CYS B 1 520 ? -5.316 -15.555 -9.586 1 98.88 520 CYS B O 1
ATOM 10602 N N . TRP B 1 521 ? -5.691 -14.656 -7.617 1 98.75 521 TRP B N 1
ATOM 10603 C CA . TRP B 1 521 ? -4.391 -14 -7.512 1 98.75 521 TRP B CA 1
ATOM 10604 C C . TRP B 1 521 ? -3.582 -14.578 -6.355 1 98.75 521 TRP B C 1
ATOM 10606 O O . TRP B 1 521 ? -4.086 -14.703 -5.238 1 98.75 521 TRP B O 1
ATOM 10616 N N . GLU B 1 522 ? -2.383 -14.984 -6.582 1 98.31 522 GLU B N 1
ATOM 10617 C CA . GLU B 1 522 ? -1.518 -15.531 -5.539 1 98.31 522 GLU B CA 1
ATOM 10618 C C . GLU B 1 522 ? -0.323 -14.617 -5.281 1 98.31 522 GLU B C 1
ATOM 10620 O O . GLU B 1 522 ? 0.415 -14.273 -6.207 1 98.31 522 GLU B O 1
ATOM 10625 N N . ALA B 1 523 ? -0.172 -14.172 -4.012 1 97.5 523 ALA B N 1
ATOM 10626 C CA . ALA B 1 523 ? 1.05 -13.469 -3.627 1 97.5 523 ALA B CA 1
ATOM 10627 C C . ALA B 1 523 ? 2.221 -14.438 -3.49 1 97.5 523 ALA B C 1
ATOM 10629 O O . ALA B 1 523 ? 2.045 -15.57 -3.031 1 97.5 523 ALA B O 1
ATOM 10630 N N . GLN B 1 524 ? 3.375 -14 -3.82 1 95.75 524 GLN B N 1
ATOM 10631 C CA . GLN B 1 524 ? 4.539 -14.859 -3.621 1 95.75 524 GLN B CA 1
ATOM 10632 C C . GLN B 1 524 ? 4.707 -15.219 -2.148 1 95.75 524 GLN B C 1
ATOM 10634 O O . GLN B 1 524 ? 4.906 -16.391 -1.81 1 95.75 524 GLN B O 1
ATOM 10639 N N . PHE B 1 525 ? 4.727 -14.219 -1.317 1 94.62 525 PHE B N 1
ATOM 10640 C CA . PHE B 1 525 ? 4.543 -14.336 0.124 1 94.62 525 PHE B CA 1
ATOM 10641 C C . PHE B 1 525 ? 3.354 -13.5 0.587 1 94.62 525 PHE B C 1
ATOM 10643 O O . PHE B 1 525 ? 3.043 -12.469 -0.01 1 94.62 525 PHE B O 1
ATOM 10650 N N . GLY B 1 526 ? 2.725 -13.969 1.6 1 93.69 526 GLY B N 1
ATOM 10651 C CA . GLY B 1 526 ? 1.43 -13.43 1.976 1 93.69 526 GLY B CA 1
ATOM 10652 C C . GLY B 1 526 ? 1.457 -11.93 2.205 1 93.69 526 GLY B C 1
ATOM 10653 O O . GLY B 1 526 ? 0.526 -11.219 1.821 1 93.69 526 GLY B O 1
ATOM 10654 N N . ASP B 1 527 ? 2.451 -11.414 2.787 1 91.75 527 ASP B N 1
ATOM 10655 C CA . ASP B 1 527 ? 2.496 -10.016 3.201 1 91.75 527 ASP B CA 1
ATOM 10656 C C . ASP B 1 527 ? 2.75 -9.094 2.008 1 91.75 527 ASP B C 1
ATOM 10658 O O . ASP B 1 527 ? 2.619 -7.875 2.119 1 91.75 527 ASP B O 1
ATOM 10662 N N . PHE B 1 528 ? 3.025 -9.625 0.792 1 94.75 528 PHE B N 1
ATOM 10663 C CA . PHE B 1 528 ? 3.307 -8.797 -0.377 1 94.75 528 PHE B CA 1
ATOM 10664 C C . PHE B 1 528 ? 2.055 -8.062 -0.832 1 94.75 528 PHE B C 1
ATOM 10666 O O . PHE B 1 528 ? 2.143 -7.07 -1.561 1 94.75 528 PHE B O 1
ATOM 10673 N N . HIS B 1 529 ? 0.896 -8.508 -0.353 1 95.75 529 HIS B N 1
ATOM 10674 C CA . HIS B 1 529 ? -0.338 -7.801 -0.667 1 95.75 529 HIS B CA 1
ATOM 10675 C C . HIS B 1 529 ? -0.32 -6.387 -0.097 1 95.75 529 HIS B C 1
ATOM 10677 O O . HIS B 1 529 ? -1.123 -5.539 -0.498 1 95.75 529 HIS B O 1
ATOM 10683 N N . ASN B 1 530 ? 0.665 -6.062 0.828 1 94.62 530 ASN B N 1
ATOM 10684 C CA . ASN B 1 530 ? 0.796 -4.742 1.436 1 94.62 530 ASN B CA 1
ATOM 10685 C C . ASN B 1 530 ? 0.931 -3.648 0.379 1 94.62 530 ASN B C 1
ATOM 10687 O O . ASN B 1 530 ? 0.455 -2.529 0.573 1 94.62 530 ASN B O 1
ATOM 10691 N N . THR B 1 531 ? 1.531 -3.984 -0.679 1 96 531 THR B N 1
ATOM 10692 C CA . THR B 1 531 ? 1.763 -3 -1.729 1 96 531 THR B CA 1
ATOM 10693 C C . THR B 1 531 ? 0.478 -2.723 -2.504 1 96 531 THR B C 1
ATOM 10695 O O . THR B 1 531 ? 0.387 -1.732 -3.232 1 96 531 THR B O 1
ATOM 10698 N N . ALA B 1 532 ? -0.569 -3.557 -2.311 1 97.31 532 ALA B N 1
ATOM 10699 C CA . ALA B 1 532 ? -1.847 -3.406 -3.004 1 97.31 532 ALA B CA 1
ATOM 10700 C C . ALA B 1 532 ? -2.982 -3.162 -2.014 1 97.31 532 ALA B C 1
ATOM 10702 O O . ALA B 1 532 ? -4.145 -3.457 -2.307 1 97.31 532 ALA B O 1
ATOM 10703 N N . GLN B 1 533 ? -2.674 -2.602 -0.891 1 96.81 533 GLN B N 1
ATOM 10704 C CA . GLN B 1 533 ? -3.646 -2.445 0.186 1 96.81 533 GLN B CA 1
ATOM 10705 C C . GLN B 1 533 ? -4.824 -1.58 -0.255 1 96.81 533 GLN B C 1
ATOM 10707 O O . GLN B 1 533 ? -5.953 -1.787 0.19 1 96.81 533 GLN B O 1
ATOM 10712 N N . CYS B 1 534 ? -4.605 -0.635 -1.134 1 96.19 534 CYS B N 1
ATOM 10713 C CA . CYS B 1 534 ? -5.672 0.223 -1.641 1 96.19 534 CYS B CA 1
ATOM 10714 C C . CYS B 1 534 ? -6.754 -0.599 -2.332 1 96.19 534 CYS B C 1
ATOM 10716 O O . CYS B 1 534 ? -7.945 -0.35 -2.143 1 96.19 534 CYS B O 1
ATOM 10718 N N . ILE B 1 535 ? -6.355 -1.599 -3.115 1 97.88 535 ILE B N 1
ATOM 10719 C CA . ILE B 1 535 ? -7.301 -2.459 -3.816 1 97.88 535 ILE B CA 1
ATOM 10720 C C . ILE B 1 535 ? -8.117 -3.264 -2.807 1 97.88 535 ILE B C 1
ATOM 10722 O O . ILE B 1 535 ? -9.328 -3.428 -2.967 1 97.88 535 ILE B O 1
ATOM 10726 N N . ILE B 1 536 ? -7.484 -3.703 -1.797 1 97.75 536 ILE B N 1
ATOM 10727 C CA . ILE B 1 536 ? -8.133 -4.543 -0.795 1 97.75 536 ILE B CA 1
ATOM 10728 C C . ILE B 1 536 ? -9.125 -3.709 0.017 1 97.75 536 ILE B C 1
ATOM 10730 O O . ILE B 1 536 ? -10.273 -4.105 0.204 1 97.75 536 ILE B O 1
ATOM 10734 N N . ASP B 1 537 ? -8.75 -2.525 0.447 1 96.31 537 ASP B N 1
ATOM 10735 C CA . ASP B 1 537 ? -9.586 -1.681 1.294 1 96.31 537 ASP B CA 1
ATOM 10736 C C . ASP B 1 537 ? -10.781 -1.14 0.517 1 96.31 537 ASP B C 1
ATOM 10738 O O . ASP B 1 537 ? -11.914 -1.183 1.003 1 96.31 537 ASP B O 1
ATOM 10742 N N . GLN B 1 538 ? -10.477 -0.685 -0.73 1 95.31 538 GLN B N 1
ATOM 10743 C CA . GLN B 1 538 ? -11.453 0.169 -1.398 1 95.31 538 GLN B CA 1
ATOM 10744 C C . GLN B 1 538 ? -12.352 -0.645 -2.322 1 95.31 538 GLN B C 1
ATOM 10746 O O . GLN B 1 538 ? -13.5 -0.267 -2.57 1 95.31 538 GLN B O 1
ATOM 10751 N N . PHE B 1 539 ? -11.797 -1.74 -2.875 1 96.5 539 PHE B N 1
ATOM 10752 C CA . PHE B 1 539 ? -12.562 -2.482 -3.869 1 96.5 539 PHE B CA 1
ATOM 10753 C C . PHE B 1 539 ? -13.016 -3.826 -3.311 1 96.5 539 PHE B C 1
ATOM 10755 O O . PHE B 1 539 ? -14.195 -4.18 -3.408 1 96.5 539 PHE B O 1
ATOM 10762 N N . ILE B 1 540 ? -12.148 -4.516 -2.682 1 97.81 540 ILE B N 1
ATOM 10763 C CA . ILE B 1 540 ? -12.445 -5.895 -2.301 1 97.81 540 ILE B CA 1
ATOM 10764 C C . ILE B 1 540 ? -13.266 -5.906 -1.013 1 97.81 540 ILE B C 1
ATOM 10766 O O . ILE B 1 540 ? -14.32 -6.539 -0.951 1 97.81 540 ILE B O 1
ATOM 10770 N N . SER B 1 541 ? -12.805 -5.227 -0.011 1 96.62 541 SER B N 1
ATOM 10771 C CA . SER B 1 541 ? -13.453 -5.23 1.298 1 96.62 541 SER B CA 1
ATOM 10772 C C . SER B 1 541 ? -14.781 -4.48 1.263 1 96.62 541 SER B C 1
ATOM 10774 O O . SER B 1 541 ? -15.766 -4.93 1.848 1 96.62 541 SER B O 1
ATOM 10776 N N . SER B 1 542 ? -14.844 -3.371 0.529 1 95.06 542 SER B N 1
ATOM 10777 C CA . SER B 1 542 ? -15.961 -2.451 0.716 1 95.06 542 SER B CA 1
ATOM 10778 C C . SER B 1 542 ? -16.766 -2.283 -0.572 1 95.06 542 SER B C 1
ATOM 10780 O O . SER B 1 542 ? -17.797 -1.615 -0.583 1 95.06 542 SER B O 1
ATOM 10782 N N . GLY B 1 543 ? -16.297 -2.891 -1.698 1 93.12 543 GLY B N 1
ATOM 10783 C CA . GLY B 1 543 ? -16.906 -2.652 -3 1 93.12 543 GLY B CA 1
ATOM 10784 C C . GLY B 1 543 ? -18.391 -2.955 -3.033 1 93.12 543 GLY B C 1
ATOM 10785 O O . GLY B 1 543 ? -19.172 -2.201 -3.619 1 93.12 543 GLY B O 1
ATOM 10786 N N . GLN B 1 544 ? -18.797 -4.043 -2.436 1 92.62 544 GLN B N 1
ATOM 10787 C CA . GLN B 1 544 ? -20.203 -4.395 -2.445 1 92.62 544 GLN B CA 1
ATOM 10788 C C . GLN B 1 544 ? -21.016 -3.416 -1.607 1 92.62 544 GLN B C 1
ATOM 10790 O O . GLN B 1 544 ? -22.125 -3.025 -1.998 1 92.62 544 GLN B O 1
ATOM 10795 N N . ALA B 1 545 ? -20.5 -3.072 -0.443 1 91.75 545 ALA B N 1
ATOM 10796 C CA . ALA B 1 545 ? -21.203 -2.143 0.434 1 91.75 545 ALA B CA 1
ATOM 10797 C C . ALA B 1 545 ? -21.328 -0.766 -0.212 1 91.75 545 ALA B C 1
ATOM 10799 O O . ALA B 1 545 ? -22.359 -0.094 -0.064 1 91.75 545 ALA B O 1
ATOM 10800 N N . LYS B 1 546 ? -20.328 -0.344 -0.896 1 90.12 546 LYS B N 1
ATOM 10801 C CA . LYS B 1 546 ? -20.297 1.005 -1.454 1 90.12 546 LYS B CA 1
ATOM 10802 C C . LYS B 1 546 ? -21.062 1.077 -2.771 1 90.12 546 LYS B C 1
ATOM 10804 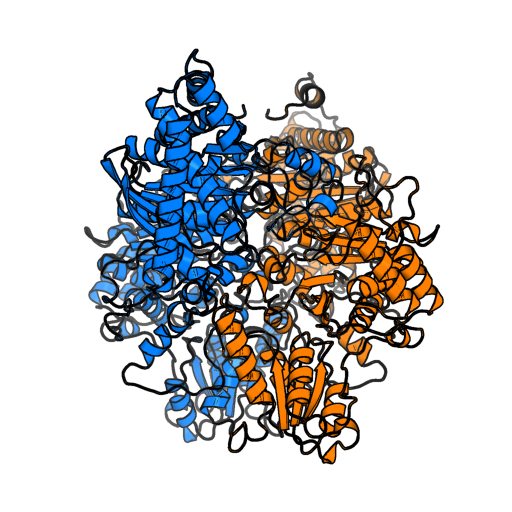O O . LYS B 1 546 ? -21.766 2.051 -3.029 1 90.12 546 LYS B O 1
ATOM 10809 N N . TRP B 1 547 ? -20.828 0.012 -3.625 1 89 547 TRP B N 1
ATOM 10810 C CA . TRP B 1 547 ? -21.25 0.125 -5.016 1 89 547 TRP B CA 1
ATOM 10811 C C . TRP B 1 547 ? -22.125 -1.063 -5.414 1 89 547 TRP B C 1
ATOM 10813 O O . TRP B 1 547 ? -22.375 -1.275 -6.602 1 89 547 TRP B O 1
ATOM 10823 N N . VAL B 1 548 ? -22.484 -2.002 -4.484 1 86.38 548 VAL B N 1
ATOM 10824 C CA . VAL B 1 548 ? -23.312 -3.178 -4.699 1 86.38 548 VAL B CA 1
ATOM 10825 C C . VAL B 1 548 ? -22.625 -4.137 -5.664 1 86.38 548 VAL B C 1
ATOM 10827 O O . VAL B 1 548 ? -23.281 -4.832 -6.441 1 86.38 548 VAL B O 1
ATOM 10830 N N . ARG B 1 549 ? -21.328 -4.098 -5.648 1 87.88 549 ARG B N 1
ATOM 10831 C CA . ARG B 1 549 ? -20.562 -4.906 -6.586 1 87.88 549 ARG B CA 1
ATOM 10832 C C . ARG B 1 549 ? -20.141 -6.23 -5.953 1 87.88 549 ARG B C 1
ATOM 10834 O O . ARG B 1 549 ? -19.234 -6.27 -5.117 1 87.88 549 ARG B O 1
ATOM 10841 N N . HIS B 1 550 ? -20.797 -7.332 -6.398 1 91.94 550 HIS B N 1
ATOM 10842 C CA . HIS B 1 550 ? -20.328 -8.664 -6.035 1 91.94 550 HIS B CA 1
ATOM 10843 C C . HIS B 1 550 ? -19.031 -9.008 -6.773 1 91.94 550 HIS B C 1
ATOM 10845 O O . HIS B 1 550 ? -18.828 -8.578 -7.91 1 91.94 550 HIS B O 1
ATOM 10851 N N . ASN B 1 551 ? -18.219 -9.68 -6.156 1 96.19 551 ASN B N 1
ATOM 10852 C CA . ASN B 1 551 ? -16.969 -10.094 -6.785 1 96.19 551 ASN B CA 1
ATOM 10853 C C . ASN B 1 551 ? -16.484 -11.422 -6.215 1 96.19 551 ASN B C 1
ATOM 10855 O O . ASN B 1 551 ? -16.5 -11.633 -5 1 96.19 551 ASN B O 1
ATOM 10859 N N . GLY B 1 552 ? -16.062 -12.328 -7.055 1 98 552 GLY B N 1
ATOM 10860 C CA . GLY B 1 552 ? -15.664 -13.656 -6.613 1 98 552 GLY B CA 1
ATOM 10861 C C . GLY B 1 552 ? -14.164 -13.844 -6.594 1 98 552 GLY B C 1
ATOM 10862 O O . GLY B 1 552 ? -13.672 -14.977 -6.621 1 98 552 GLY B O 1
ATOM 10863 N N . ILE B 1 553 ? -13.352 -12.773 -6.531 1 98.69 553 ILE B N 1
ATOM 10864 C CA . ILE B 1 553 ? -11.898 -12.891 -6.578 1 98.69 553 ILE B CA 1
ATOM 10865 C C . ILE B 1 553 ? -11.406 -13.734 -5.402 1 98.69 553 ILE B C 1
ATOM 10867 O O . ILE B 1 553 ? -11.992 -13.695 -4.316 1 98.69 553 ILE B O 1
ATOM 10871 N N . VAL B 1 554 ? -10.391 -14.555 -5.648 1 98.88 554 VAL B N 1
ATOM 10872 C CA . VAL B 1 554 ? -9.742 -15.359 -4.617 1 98.88 554 VAL B CA 1
ATOM 10873 C C . VAL B 1 554 ? -8.305 -14.891 -4.41 1 98.88 554 VAL B C 1
ATOM 10875 O O . VAL B 1 554 ? -7.535 -14.789 -5.367 1 98.88 554 VAL B O 1
ATOM 10878 N N . LEU B 1 555 ? -7.953 -14.547 -3.227 1 98.81 555 LEU B N 1
ATOM 10879 C CA . LEU B 1 555 ? -6.57 -14.258 -2.867 1 98.81 555 LEU B CA 1
ATOM 10880 C C . LEU B 1 555 ? -5.922 -15.453 -2.184 1 98.81 555 LEU B C 1
ATOM 10882 O O . LEU B 1 555 ? -6.43 -15.945 -1.172 1 98.81 555 LEU B O 1
ATOM 10886 N N . LEU B 1 556 ? -4.91 -15.969 -2.758 1 98.81 556 LEU B N 1
ATOM 10887 C CA . LEU B 1 556 ? -4.086 -17 -2.141 1 98.81 556 LEU B CA 1
ATOM 10888 C C . LEU B 1 556 ? -2.852 -16.391 -1.483 1 98.81 556 LEU B C 1
ATOM 10890 O O . LEU B 1 556 ? -1.97 -15.875 -2.172 1 98.81 556 LEU B O 1
ATOM 10894 N N . LEU B 1 557 ? -2.756 -16.5 -0.151 1 98.31 557 LEU B N 1
ATOM 10895 C CA . LEU B 1 557 ? -1.734 -15.789 0.601 1 98.31 557 LEU B CA 1
ATOM 10896 C C . LEU B 1 557 ? -0.925 -16.734 1.471 1 98.31 557 LEU B C 1
ATOM 10898 O O . LEU B 1 557 ? -1.357 -17.109 2.564 1 98.31 557 LEU B O 1
ATOM 10902 N N . PRO B 1 558 ? 0.276 -17.094 1.069 1 97.5 558 PRO B N 1
ATOM 10903 C CA . PRO B 1 558 ? 1.114 -18 1.873 1 97.5 558 PRO B CA 1
ATOM 10904 C C . PRO B 1 558 ? 1.396 -17.438 3.27 1 97.5 558 PRO B C 1
ATOM 10906 O O . PRO B 1 558 ? 1.794 -16.281 3.41 1 97.5 558 PRO B O 1
ATOM 10909 N N . HIS B 1 559 ? 1.177 -18.281 4.27 1 97.38 559 HIS B N 1
ATOM 10910 C CA . HIS B 1 559 ? 1.235 -17.875 5.664 1 97.38 559 HIS B CA 1
ATOM 10911 C C . HIS B 1 559 ? 1.793 -18.984 6.547 1 97.38 559 HIS B C 1
ATOM 10913 O O . HIS B 1 559 ? 1.418 -20.156 6.391 1 97.38 559 HIS B O 1
ATOM 10919 N N . GLY B 1 560 ? 2.754 -18.641 7.414 1 96 560 GLY B N 1
ATOM 10920 C CA . GLY B 1 560 ? 3.33 -19.562 8.367 1 96 560 GLY B CA 1
ATOM 10921 C C . GLY B 1 560 ? 4.648 -19.094 8.953 1 96 560 GLY B C 1
ATOM 10922 O O . GLY B 1 560 ? 5.5 -18.578 8.227 1 96 560 GLY B O 1
ATOM 10923 N N . MET B 1 561 ? 4.781 -19.141 10.289 1 94.69 561 MET B N 1
ATOM 10924 C CA . MET B 1 561 ? 6.023 -18.75 10.945 1 94.69 561 MET B CA 1
ATOM 10925 C C . MET B 1 561 ? 7.047 -19.875 10.906 1 94.69 561 MET B C 1
ATOM 10927 O O . MET B 1 561 ? 6.801 -20.969 11.43 1 94.69 561 MET B O 1
ATOM 10931 N N . GLU B 1 562 ? 8.188 -19.625 10.297 1 91.06 562 GLU B N 1
ATOM 10932 C CA . GLU B 1 562 ? 9.219 -20.656 10.141 1 91.06 562 GLU B CA 1
ATOM 10933 C C . GLU B 1 562 ? 10.594 -20.109 10.492 1 91.06 562 GLU B C 1
ATOM 10935 O O . GLU B 1 562 ? 11.617 -20.719 10.156 1 91.06 562 GLU B O 1
ATOM 10940 N N . GLY B 1 563 ? 10.602 -18.938 11.102 1 89.25 563 GLY B N 1
ATOM 10941 C CA . GLY B 1 563 ? 11.867 -18.328 11.508 1 89.25 563 GLY B CA 1
ATOM 10942 C C . GLY B 1 563 ? 12.641 -17.75 10.352 1 89.25 563 GLY B C 1
ATOM 10943 O O . GLY B 1 563 ? 13.875 -17.703 10.375 1 89.25 563 GLY B O 1
ATOM 10944 N N . MET B 1 564 ? 11.93 -17.312 9.336 1 88.19 564 MET B N 1
ATOM 10945 C CA . MET B 1 564 ? 12.578 -16.797 8.133 1 88.19 564 MET B CA 1
ATOM 10946 C C . MET B 1 564 ? 12.344 -15.297 7.984 1 88.19 564 MET B C 1
ATOM 10948 O O . MET B 1 564 ? 12.406 -14.766 6.875 1 88.19 564 MET B O 1
ATOM 10952 N N . GLY B 1 565 ? 11.969 -14.633 9.078 1 89.75 565 GLY B N 1
ATOM 10953 C CA . GLY B 1 565 ? 11.805 -13.188 9.031 1 89.75 565 GLY B CA 1
ATOM 10954 C C . GLY B 1 565 ? 10.352 -12.758 8.914 1 89.75 565 GLY B C 1
ATOM 10955 O O . GLY B 1 565 ? 9.484 -13.562 8.586 1 89.75 565 GLY B O 1
ATOM 10956 N N . PRO B 1 566 ? 10.039 -11.508 9.133 1 90.62 566 PRO B N 1
ATOM 10957 C CA . PRO B 1 566 ? 8.656 -11.023 9.219 1 90.62 566 PRO B CA 1
ATOM 10958 C C . PRO B 1 566 ? 7.953 -11.016 7.863 1 90.62 566 PRO B C 1
ATOM 10960 O O . PRO B 1 566 ? 6.812 -11.469 7.754 1 90.62 566 PRO B O 1
ATOM 10963 N N . GLU B 1 567 ? 8.586 -10.625 6.789 1 88.12 567 GLU B N 1
ATOM 10964 C CA . GLU B 1 567 ? 7.938 -10.422 5.5 1 88.12 567 GLU B CA 1
ATOM 10965 C C . GLU B 1 567 ? 7.594 -11.758 4.844 1 88.12 567 GLU B C 1
ATOM 10967 O O . GLU B 1 567 ? 6.676 -11.828 4.023 1 88.12 567 GLU B O 1
ATOM 10972 N N . HIS B 1 568 ? 8.234 -12.797 5.281 1 89.12 568 HIS B N 1
ATOM 10973 C CA . HIS B 1 568 ? 8.016 -14.102 4.684 1 89.12 568 HIS B CA 1
ATOM 10974 C C . HIS B 1 568 ? 7.137 -14.977 5.57 1 89.12 568 HIS B C 1
ATOM 10976 O O . HIS B 1 568 ? 6.922 -16.156 5.273 1 89.12 568 HIS B O 1
ATOM 10982 N N . SER B 1 569 ? 6.641 -14.406 6.582 1 94 569 SER B N 1
ATOM 10983 C CA . SER B 1 569 ? 6.02 -15.289 7.566 1 94 569 SER B CA 1
ATOM 10984 C C . SER B 1 569 ? 4.512 -15.07 7.629 1 94 569 SER B C 1
ATOM 10986 O O . SER B 1 569 ? 3.744 -16.031 7.719 1 94 569 SER B O 1
ATOM 10988 N N . SER B 1 570 ? 4.09 -13.844 7.547 1 95.69 570 SER B N 1
ATOM 10989 C CA . SER B 1 570 ? 2.695 -13.586 7.891 1 95.69 570 SER B CA 1
ATOM 10990 C C . SER B 1 570 ? 1.965 -12.883 6.758 1 95.69 570 SER B C 1
ATOM 10992 O O . SER B 1 570 ? 2.438 -11.859 6.246 1 95.69 570 SER B O 1
ATOM 10994 N N . ALA B 1 571 ? 0.799 -13.398 6.441 1 97.12 571 ALA B N 1
ATOM 10995 C CA . ALA B 1 571 ? -0.086 -12.727 5.496 1 97.12 571 ALA B CA 1
ATOM 10996 C C . ALA B 1 571 ? -0.959 -11.695 6.195 1 97.12 571 ALA B C 1
ATOM 10998 O O . ALA B 1 571 ? -1.889 -11.148 5.598 1 97.12 571 ALA B O 1
ATOM 10999 N N . ARG B 1 572 ? -0.732 -11.453 7.504 1 96.75 572 ARG B N 1
ATOM 11000 C CA . ARG B 1 572 ? -1.458 -10.469 8.312 1 96.75 572 ARG B CA 1
ATOM 11001 C C . ARG B 1 572 ? -2.953 -10.773 8.312 1 96.75 572 ARG B C 1
ATOM 11003 O O . ARG B 1 572 ? -3.768 -9.898 8.008 1 96.75 572 ARG B O 1
ATOM 11010 N N . PRO B 1 573 ? -3.33 -11.961 8.703 1 97.62 573 PRO B N 1
ATOM 11011 C CA . PRO B 1 573 ? -4.762 -12.281 8.719 1 97.62 573 PRO B CA 1
ATOM 11012 C C . PRO B 1 573 ? -5.57 -11.32 9.586 1 97.62 573 PRO B C 1
ATOM 11014 O O . PRO B 1 573 ? -6.746 -11.078 9.312 1 97.62 573 PRO B O 1
ATOM 11017 N N . GLU B 1 574 ? -4.91 -10.734 10.664 1 97.25 574 GLU B N 1
ATOM 11018 C CA . GLU B 1 574 ? -5.582 -9.828 11.586 1 97.25 574 GLU B CA 1
ATOM 11019 C C . GLU B 1 574 ? -6.168 -8.625 10.859 1 97.25 574 GLU B C 1
ATOM 11021 O O . GLU B 1 574 ? -7.203 -8.094 11.266 1 97.25 574 GLU B O 1
ATOM 11026 N N . ARG B 1 575 ? -5.555 -8.203 9.836 1 96.25 575 ARG B N 1
ATOM 11027 C CA . ARG B 1 575 ? -6.02 -7.039 9.094 1 96.25 575 ARG B CA 1
ATOM 11028 C C . ARG B 1 575 ? -7.316 -7.34 8.352 1 96.25 575 ARG B C 1
ATOM 11030 O O . ARG B 1 575 ? -8.234 -6.52 8.328 1 96.25 575 ARG B O 1
ATOM 11037 N N . PHE B 1 576 ? -7.379 -8.484 7.695 1 97.94 576 PHE B N 1
ATOM 11038 C CA . PHE B 1 576 ? -8.602 -8.898 7.016 1 97.94 576 PHE B CA 1
ATOM 11039 C C . PHE B 1 576 ? -9.734 -9.078 8.016 1 97.94 576 PHE B C 1
ATOM 11041 O O . PHE B 1 576 ? -10.875 -8.672 7.754 1 97.94 576 PHE B O 1
ATOM 11048 N N . LEU B 1 577 ? -9.398 -9.68 9.117 1 98.06 577 LEU B N 1
ATOM 11049 C CA . LEU B 1 577 ? -10.414 -9.969 10.125 1 98.06 577 LEU B CA 1
ATOM 11050 C C . LEU B 1 577 ? -10.938 -8.68 10.742 1 98.06 577 LEU B C 1
ATOM 11052 O O . LEU B 1 577 ? -12.133 -8.562 11.039 1 98.06 577 LEU B O 1
ATOM 11056 N N . GLN B 1 578 ? -10.07 -7.719 10.906 1 96.56 578 GLN B N 1
ATOM 11057 C CA . GLN B 1 578 ? -10.469 -6.422 11.438 1 96.56 578 GLN B CA 1
ATOM 11058 C C . GLN B 1 578 ? -11.453 -5.715 10.508 1 96.56 578 GLN B C 1
ATOM 11060 O O . GLN B 1 578 ? -12.352 -5.016 10.969 1 96.56 578 GLN B O 1
ATOM 11065 N N . MET B 1 579 ? -11.383 -5.957 9.25 1 96.75 579 MET B N 1
ATOM 11066 C CA . MET B 1 579 ? -12.203 -5.289 8.242 1 96.75 579 MET B CA 1
ATOM 11067 C C . MET B 1 579 ? -13.492 -6.07 7.992 1 96.75 579 MET B C 1
ATOM 11069 O O . MET B 1 579 ? -14.344 -5.633 7.219 1 96.75 579 MET B O 1
ATOM 11073 N N . SER B 1 580 ? -13.648 -7.203 8.648 1 97.62 580 SER B N 1
ATOM 11074 C CA . SER B 1 580 ? -14.859 -7.996 8.484 1 97.62 580 SER B CA 1
ATOM 11075 C C . SER B 1 580 ? -16.047 -7.328 9.164 1 97.62 580 SER B C 1
ATOM 11077 O O . SER B 1 580 ? -15.914 -6.746 10.242 1 97.62 580 SER B O 1
ATOM 11079 N N . ASN B 1 581 ? -17.234 -7.418 8.602 1 95.88 581 ASN B N 1
ATOM 11080 C CA . ASN B 1 581 ? -18.375 -6.621 9.039 1 95.88 581 ASN B CA 1
ATOM 11081 C C . ASN B 1 581 ? -19.266 -7.398 10 1 95.88 581 ASN B C 1
ATOM 11083 O O . ASN B 1 581 ? -20.391 -6.98 10.281 1 95.88 581 ASN B O 1
ATOM 11087 N N . ASP B 1 582 ? -18.906 -8.492 10.5 1 93.5 582 ASP B N 1
ATOM 11088 C CA . ASP B 1 582 ? -19.719 -9.219 11.477 1 93.5 582 ASP B CA 1
ATOM 11089 C C . ASP B 1 582 ? -19.578 -8.609 12.867 1 93.5 582 ASP B C 1
ATOM 11091 O O . ASP B 1 582 ? -18.531 -8.039 13.203 1 93.5 582 ASP B O 1
ATOM 11095 N N . ASP B 1 583 ? -20.531 -8.703 13.641 1 93.62 583 ASP B N 1
ATOM 11096 C CA . ASP B 1 583 ? -20.531 -8.164 15 1 93.62 583 ASP B CA 1
ATOM 11097 C C . ASP B 1 583 ? -20.047 -9.203 16 1 93.62 583 ASP B C 1
ATOM 11099 O O . ASP B 1 583 ? -20.688 -10.25 16.172 1 93.62 583 ASP B O 1
ATOM 11103 N N . SER B 1 584 ? -19.062 -8.891 16.734 1 91.44 584 SER B N 1
ATOM 11104 C CA . SER B 1 584 ? -18.438 -9.828 17.672 1 91.44 584 SER B CA 1
ATOM 11105 C C . SER B 1 584 ? -19.328 -10.078 18.875 1 91.44 584 SER B C 1
ATOM 11107 O O . SER B 1 584 ? -19.203 -11.102 19.562 1 91.44 584 SER B O 1
ATOM 11109 N N . ASP B 1 585 ? -20.281 -9.211 19.172 1 91.31 585 ASP B N 1
ATOM 11110 C CA . ASP B 1 585 ? -21.078 -9.281 20.391 1 91.31 585 ASP B CA 1
ATOM 11111 C C . ASP B 1 585 ? -22.469 -9.828 20.125 1 91.31 585 ASP B C 1
ATOM 11113 O O . ASP B 1 585 ? -23.266 -10.008 21.047 1 91.31 585 ASP B O 1
ATOM 11117 N N . ALA B 1 586 ? -22.734 -10.109 18.891 1 90.88 586 ALA B N 1
ATOM 11118 C CA . ALA B 1 586 ? -24.062 -10.609 18.547 1 90.88 586 ALA B CA 1
ATOM 11119 C C . ALA B 1 586 ? -24.016 -12.109 18.25 1 90.88 586 ALA B C 1
ATOM 11121 O O . ALA B 1 586 ? -23.203 -12.562 17.438 1 90.88 586 ALA B O 1
ATOM 11122 N N . TYR B 1 587 ? -24.859 -12.812 18.953 1 92.75 587 TYR B N 1
ATOM 11123 C CA . TYR B 1 587 ? -25.062 -14.219 18.625 1 92.75 587 TYR B CA 1
ATOM 11124 C C . TYR B 1 587 ? -26.078 -14.375 17.5 1 92.75 587 TYR B C 1
ATOM 11126 O O . TYR B 1 587 ? -27.219 -13.898 17.609 1 92.75 587 TYR B O 1
ATOM 11134 N N . PRO B 1 588 ? -25.703 -15 16.484 1 92.31 588 PRO B N 1
ATOM 11135 C CA . PRO B 1 588 ? -26.594 -15.023 15.312 1 92.31 588 PRO B CA 1
ATOM 11136 C C . PRO B 1 588 ? -27.812 -15.914 15.523 1 92.31 588 PRO B C 1
ATOM 11138 O O . PRO B 1 588 ? -27.797 -16.797 16.391 1 92.31 588 PRO B O 1
ATOM 11141 N N . GLU B 1 589 ? -28.812 -15.602 14.781 1 91.12 589 GLU B N 1
ATOM 11142 C CA . GLU B 1 589 ? -29.984 -16.484 14.719 1 91.12 589 GLU B CA 1
ATOM 11143 C C . GLU B 1 589 ? -29.766 -17.609 13.719 1 91.12 589 GLU B C 1
ATOM 11145 O O . GLU B 1 589 ? -29.234 -17.391 12.625 1 91.12 589 GLU B O 1
ATOM 11150 N N . PHE B 1 590 ? -30.109 -18.797 14.219 1 91.19 590 PHE B N 1
ATOM 11151 C CA . PHE B 1 590 ? -29.875 -19.953 13.359 1 91.19 590 PHE B CA 1
ATOM 11152 C C . PHE B 1 590 ? -31.141 -20.328 12.594 1 91.19 590 PHE B C 1
ATOM 11154 O O . PHE B 1 590 ? -32.219 -20.359 13.164 1 91.19 590 PHE B O 1
ATOM 11161 N N . SER B 1 591 ? -31.016 -20.375 11.312 1 89.12 591 SER B N 1
ATOM 11162 C CA . SER B 1 591 ? -32.062 -20.844 10.422 1 89.12 591 SER B CA 1
ATOM 11163 C C . SER B 1 591 ? -31.625 -22.078 9.641 1 89.12 591 SER B C 1
ATOM 11165 O O . SER B 1 591 ? -30.5 -22.531 9.789 1 89.12 591 SER B O 1
ATOM 11167 N N . GLU B 1 592 ? -32.531 -22.594 8.836 1 88.12 592 GLU B N 1
ATOM 11168 C CA . GLU B 1 592 ? -32.219 -23.75 8.008 1 88.12 592 GLU B CA 1
ATOM 11169 C C . GLU B 1 592 ? -31.109 -23.422 7.012 1 88.12 592 GLU B C 1
ATOM 11171 O O . GLU B 1 592 ? -30.297 -24.281 6.691 1 88.12 592 GLU B O 1
ATOM 11176 N N . GLN B 1 593 ? -31.047 -22.25 6.637 1 91.19 593 GLN B N 1
ATOM 11177 C CA . GLN B 1 593 ? -30.062 -21.812 5.66 1 91.19 593 GLN B CA 1
ATOM 11178 C C . GLN B 1 593 ? -28.969 -20.969 6.316 1 91.19 593 GLN B C 1
ATOM 11180 O O . GLN B 1 593 ? -28.375 -20.109 5.668 1 91.19 593 GLN B O 1
ATOM 11185 N N . PHE B 1 594 ? -28.656 -21.219 7.512 1 93.81 594 PHE B N 1
ATOM 11186 C CA . PHE B 1 594 ? -27.781 -20.375 8.312 1 93.81 594 PHE B CA 1
ATOM 11187 C C . PHE B 1 594 ? -26.391 -20.281 7.68 1 93.81 594 PHE B C 1
ATOM 11189 O O . PHE B 1 594 ? -25.844 -19.188 7.539 1 93.81 594 PHE B O 1
ATOM 11196 N N . GLU B 1 595 ? -25.875 -21.422 7.27 1 94.31 595 GLU B N 1
ATOM 11197 C CA . GLU B 1 595 ? -24.516 -21.469 6.762 1 94.31 595 GLU B CA 1
ATOM 11198 C C . GLU B 1 595 ? -24.344 -20.578 5.531 1 94.31 595 GLU B C 1
ATOM 11200 O O . GLU B 1 595 ? -23.438 -19.75 5.469 1 94.31 595 GLU B O 1
ATOM 11205 N N . VAL B 1 596 ? -25.203 -20.703 4.59 1 96.06 596 VAL B N 1
ATOM 11206 C CA . VAL B 1 596 ? -25.125 -19.938 3.348 1 96.06 596 VAL B CA 1
ATOM 11207 C C . VAL B 1 596 ? -25.516 -18.484 3.604 1 96.06 596 VAL B C 1
ATOM 11209 O O . VAL B 1 596 ? -24.953 -17.562 3.008 1 96.06 596 VAL B O 1
ATOM 11212 N N . SER B 1 597 ? -26.453 -18.297 4.516 1 95.06 597 SER B N 1
ATOM 11213 C CA . SER B 1 597 ? -26.891 -16.938 4.832 1 95.06 597 SER B CA 1
ATOM 11214 C C . SER B 1 597 ? -25.766 -16.109 5.445 1 95.06 597 SER B C 1
ATOM 11216 O O . SER B 1 597 ? -25.609 -14.938 5.133 1 95.06 597 SER B O 1
ATOM 11218 N N . GLN B 1 598 ? -25 -16.703 6.309 1 95.69 598 GLN B N 1
ATOM 11219 C CA . GLN B 1 598 ? -23.891 -15.961 6.918 1 95.69 598 GLN B CA 1
ATOM 11220 C C . GLN B 1 598 ? -22.844 -15.594 5.879 1 95.69 598 GLN B C 1
ATOM 11222 O O . GLN B 1 598 ? -22.219 -14.523 5.961 1 95.69 598 GLN B O 1
ATOM 11227 N N . LEU B 1 599 ? -22.656 -16.516 4.941 1 97.06 599 LEU B N 1
ATOM 11228 C CA . LEU B 1 599 ? -21.703 -16.234 3.863 1 97.06 599 LEU B CA 1
ATOM 11229 C C . LEU B 1 599 ? -22.203 -15.062 3.014 1 97.06 599 LEU B C 1
ATOM 11231 O O . LEU B 1 599 ? -21.391 -14.242 2.561 1 97.06 599 LEU B O 1
ATOM 11235 N N . TYR B 1 600 ? -23.453 -15 2.785 1 95.88 600 TYR B N 1
ATOM 11236 C CA . TYR B 1 600 ? -24.062 -13.945 1.978 1 95.88 600 TYR B CA 1
ATOM 11237 C C . TYR B 1 600 ? -23.969 -12.594 2.686 1 95.88 600 TYR B C 1
ATOM 11239 O O . TYR B 1 600 ? -23.766 -11.562 2.041 1 95.88 600 TYR B O 1
ATOM 11247 N N . GLU B 1 601 ? -24.062 -12.641 4 1 94.31 601 GLU B N 1
ATOM 11248 C CA . GLU B 1 601 ? -24.141 -11.406 4.773 1 94.31 601 GLU B CA 1
ATOM 11249 C C . GLU B 1 601 ? -22.75 -10.812 5.02 1 94.31 601 GLU B C 1
ATOM 11251 O O . GLU B 1 601 ? -22.625 -9.609 5.23 1 94.31 601 GLU B O 1
ATOM 11256 N N . CYS B 1 602 ? -21.734 -11.602 4.965 1 95.94 602 CYS B N 1
ATOM 11257 C CA . CYS B 1 602 ? -20.375 -11.117 5.23 1 95.94 602 CYS B CA 1
ATOM 11258 C C . CYS B 1 602 ? -19.797 -10.422 4.004 1 95.94 602 CYS B C 1
ATOM 11260 O O . CYS B 1 602 ? -20.266 -10.641 2.885 1 95.94 602 CYS B O 1
ATOM 11262 N N . ASN B 1 603 ? -18.875 -9.516 4.191 1 97.06 603 ASN B N 1
ATOM 11263 C CA . ASN B 1 603 ? -18.281 -8.805 3.068 1 97.06 603 ASN B CA 1
ATOM 11264 C C . ASN B 1 603 ? -17.266 -9.672 2.328 1 97.06 603 ASN B C 1
ATOM 11266 O O . ASN B 1 603 ? -16.969 -9.43 1.155 1 97.06 603 ASN B O 1
ATOM 11270 N N . TRP B 1 604 ? -16.672 -10.609 2.932 1 98.5 604 TRP B N 1
ATOM 11271 C CA . TRP B 1 604 ? -15.781 -11.586 2.316 1 98.5 604 TRP B CA 1
ATOM 11272 C C . TRP B 1 604 ? -15.617 -12.812 3.209 1 98.5 604 TRP B C 1
ATOM 11274 O O . TRP B 1 604 ? -16.156 -12.859 4.32 1 98.5 604 TRP B O 1
ATOM 11284 N N . ILE B 1 605 ? -15.023 -13.844 2.678 1 98.62 605 ILE B N 1
ATOM 11285 C CA . ILE B 1 605 ? -14.789 -15.094 3.393 1 98.62 605 ILE B CA 1
ATOM 11286 C C . ILE B 1 605 ? -13.297 -15.25 3.678 1 98.62 605 ILE B C 1
ATOM 11288 O O . ILE B 1 605 ? -12.469 -15.109 2.777 1 98.62 605 ILE B O 1
ATOM 11292 N N . VAL B 1 606 ? -12.906 -15.477 4.922 1 98.75 606 VAL B N 1
ATOM 11293 C CA . VAL B 1 606 ? -11.523 -15.703 5.305 1 98.75 606 VAL B CA 1
ATOM 11294 C C . VAL B 1 606 ? -11.359 -17.125 5.836 1 98.75 606 VAL B C 1
ATOM 11296 O O . VAL B 1 606 ? -12.031 -17.516 6.789 1 98.75 606 VAL B O 1
ATOM 11299 N N . VAL B 1 607 ? -10.469 -17.891 5.246 1 98.81 607 VAL B N 1
ATOM 11300 C CA . VAL B 1 607 ? -10.273 -19.281 5.668 1 98.81 607 VAL B CA 1
ATOM 11301 C C . VAL B 1 607 ? -8.781 -19.547 5.859 1 98.81 607 VAL B C 1
ATOM 11303 O O . VAL B 1 607 ? -7.941 -18.859 5.293 1 98.81 607 VAL B O 1
ATOM 11306 N N . ASN B 1 608 ? -8.422 -20.422 6.688 1 98.56 608 ASN B N 1
ATOM 11307 C CA . ASN B 1 608 ? -7.102 -21 6.922 1 98.56 608 ASN B CA 1
ATOM 11308 C C . ASN B 1 608 ? -7.168 -22.516 7.055 1 98.56 608 ASN B C 1
ATOM 11310 O O . ASN B 1 608 ? -7.184 -23.047 8.164 1 98.56 608 ASN B O 1
ATOM 11314 N N . CYS B 1 609 ? -7.109 -23.188 5.945 1 98.19 609 CYS B N 1
ATOM 11315 C CA . CYS B 1 609 ? -7.324 -24.641 5.879 1 98.19 609 CYS B CA 1
ATOM 11316 C C . CYS B 1 609 ? -6.129 -25.391 6.449 1 98.19 609 CYS B C 1
ATOM 11318 O O . CYS B 1 609 ? -4.98 -25 6.234 1 98.19 609 CYS B O 1
ATOM 11320 N N . SER B 1 610 ? -6.406 -26.469 7.168 1 97.75 610 SER B N 1
ATOM 11321 C CA . SER B 1 610 ? -5.332 -27.281 7.727 1 97.75 610 SER B CA 1
ATOM 11322 C C . SER B 1 610 ? -5.156 -28.578 6.938 1 97.75 610 SER B C 1
ATOM 11324 O O . SER B 1 610 ? -4.195 -29.312 7.152 1 97.75 610 SER B O 1
ATOM 11326 N N . THR B 1 611 ? -6.078 -28.859 5.984 1 98.06 611 THR B N 1
ATOM 11327 C CA . THR B 1 611 ? -5.984 -30.078 5.199 1 98.06 611 THR B CA 1
ATOM 11328 C C . THR B 1 611 ? -6.16 -29.781 3.713 1 98.06 611 THR B C 1
ATOM 11330 O O . THR B 1 611 ? -6.879 -28.859 3.338 1 98.06 611 THR B O 1
ATOM 11333 N N . PRO B 1 612 ? -5.555 -30.609 2.857 1 98.31 612 PRO B N 1
ATOM 11334 C CA . PRO B 1 612 ? -5.75 -30.469 1.413 1 98.31 612 PRO B CA 1
ATOM 11335 C C . PRO B 1 612 ? -7.211 -30.625 0.996 1 98.31 612 PRO B C 1
ATOM 11337 O O . PRO B 1 612 ? -7.676 -29.906 0.099 1 98.31 612 PRO B O 1
ATOM 11340 N N . ALA B 1 613 ? -7.941 -31.531 1.655 1 98.69 613 ALA B N 1
ATOM 11341 C CA . ALA B 1 613 ? -9.344 -31.75 1.306 1 98.69 613 ALA B CA 1
ATOM 11342 C C . ALA B 1 613 ? -10.164 -30.484 1.51 1 98.69 613 ALA B C 1
ATOM 11344 O O . ALA B 1 613 ? -11 -30.141 0.673 1 98.69 613 ALA B O 1
ATOM 11345 N N . ASN B 1 614 ? -9.984 -29.859 2.623 1 98.69 614 ASN B N 1
ATOM 11346 C CA . ASN B 1 614 ? -10.727 -28.625 2.879 1 98.69 614 ASN B CA 1
ATOM 11347 C C . ASN B 1 614 ? -10.359 -27.531 1.878 1 98.69 614 ASN B C 1
ATOM 11349 O O . ASN B 1 614 ? -11.203 -26.703 1.518 1 98.69 614 ASN B O 1
ATOM 11353 N N . TYR B 1 615 ? -9.086 -27.484 1.51 1 98.69 615 TYR B N 1
ATOM 11354 C CA . TYR B 1 615 ? -8.664 -26.547 0.475 1 98.69 615 TYR B CA 1
ATOM 11355 C C . TYR B 1 615 ? -9.383 -26.828 -0.84 1 98.69 615 TYR B C 1
ATOM 11357 O O . TYR B 1 615 ? -9.875 -25.906 -1.494 1 98.69 615 TYR B O 1
ATOM 11365 N N . PHE B 1 616 ? -9.5 -28.156 -1.222 1 98.69 616 PHE B N 1
ATOM 11366 C CA . PHE B 1 616 ? -10.258 -28.594 -2.385 1 98.69 616 PHE B CA 1
ATOM 11367 C C . PHE B 1 616 ? -11.703 -28.125 -2.299 1 98.69 616 PHE B C 1
ATOM 11369 O O . PHE B 1 616 ? -12.219 -27.516 -3.238 1 98.69 616 PHE B O 1
ATOM 11376 N N . HIS B 1 617 ? -12.305 -28.281 -1.186 1 98.88 617 HIS B N 1
ATOM 11377 C CA . HIS B 1 617 ? -13.727 -27.984 -1.003 1 98.88 617 HIS B CA 1
ATOM 11378 C C . HIS B 1 617 ? -13.992 -26.484 -1.056 1 98.88 617 HIS B C 1
ATOM 11380 O O . HIS B 1 617 ? -15 -26.047 -1.618 1 98.88 617 HIS B O 1
ATOM 11386 N N . VAL B 1 618 ? -13.125 -25.688 -0.453 1 98.81 618 VAL B N 1
ATOM 11387 C CA . VAL B 1 618 ? -13.406 -24.25 -0.362 1 98.81 618 VAL B CA 1
ATOM 11388 C C . VAL B 1 618 ? -13.297 -23.609 -1.743 1 98.81 618 VAL B C 1
ATOM 11390 O O . VAL B 1 618 ? -14.031 -22.688 -2.066 1 98.81 618 VAL B O 1
ATOM 11393 N N . LEU B 1 619 ? -12.375 -24.078 -2.557 1 98.81 619 LEU B N 1
ATOM 11394 C CA . LEU B 1 619 ? -12.242 -23.578 -3.922 1 98.81 619 LEU B CA 1
ATOM 11395 C C . LEU B 1 619 ? -13.484 -23.906 -4.746 1 98.81 619 LEU B C 1
ATOM 11397 O O . LEU B 1 619 ? -13.969 -23.078 -5.508 1 98.81 619 LEU B O 1
ATOM 11401 N N . ARG B 1 620 ? -13.969 -25.109 -4.617 1 98.69 620 ARG B N 1
ATOM 11402 C CA . ARG B 1 620 ? -15.172 -25.5 -5.344 1 98.69 620 ARG B CA 1
ATOM 11403 C C . ARG B 1 620 ? -16.391 -24.734 -4.82 1 98.69 620 ARG B C 1
ATOM 11405 O O . ARG B 1 620 ? -17.25 -24.328 -5.602 1 98.69 620 ARG B O 1
ATOM 11412 N N . ARG B 1 621 ? -16.453 -24.562 -3.463 1 98.56 621 ARG B N 1
ATOM 11413 C CA . ARG B 1 621 ? -17.578 -23.844 -2.869 1 98.56 621 ARG B CA 1
ATOM 11414 C C . ARG B 1 621 ? -17.672 -22.422 -3.434 1 98.56 621 ARG B C 1
ATOM 11416 O O . ARG B 1 621 ? -18.781 -21.891 -3.605 1 98.56 621 ARG B O 1
ATOM 11423 N N . GLN B 1 622 ? -16.531 -21.828 -3.748 1 98.38 622 GLN B N 1
ATOM 11424 C CA . GLN B 1 622 ? -16.484 -20.469 -4.281 1 98.38 622 GLN B CA 1
ATOM 11425 C C . GLN B 1 622 ? -17.328 -20.344 -5.547 1 98.38 622 GLN B C 1
ATOM 11427 O O . GLN B 1 622 ? -17.906 -19.281 -5.809 1 98.38 622 GLN B O 1
ATOM 11432 N N . ILE B 1 623 ? -17.391 -21.375 -6.332 1 97.25 623 ILE B N 1
ATOM 11433 C CA . ILE B 1 623 ? -18.094 -21.359 -7.609 1 97.25 623 ILE B CA 1
ATOM 11434 C C . ILE B 1 623 ? -19.516 -21.875 -7.426 1 97.25 623 ILE B C 1
ATOM 11436 O O . ILE B 1 623 ? -20.438 -21.453 -8.148 1 97.25 623 ILE B O 1
ATOM 11440 N N . LEU B 1 624 ? -19.734 -22.703 -6.43 1 97.12 624 LEU B N 1
ATOM 11441 C CA . LEU B 1 624 ? -21.031 -23.375 -6.277 1 97.12 624 LEU B CA 1
ATOM 11442 C C . LEU B 1 624 ? -22 -22.5 -5.5 1 97.12 624 LEU B C 1
ATOM 11444 O O . LEU B 1 624 ? -23.219 -22.719 -5.527 1 97.12 624 LEU B O 1
ATOM 11448 N N . LEU B 1 625 ? -21.516 -21.484 -4.766 1 97.25 625 LEU B N 1
ATOM 11449 C CA . LEU B 1 625 ? -22.391 -20.547 -4.059 1 97.25 625 LEU B CA 1
ATOM 11450 C C . LEU B 1 625 ? -23.266 -19.781 -5.035 1 97.25 625 LEU B C 1
ATOM 11452 O O . LEU B 1 625 ? -22.844 -19.453 -6.145 1 97.25 625 LEU B O 1
ATOM 11456 N N . PRO B 1 626 ? -24.484 -19.469 -4.688 1 96.06 626 PRO B N 1
ATOM 11457 C CA . PRO B 1 626 ? -25.391 -18.75 -5.582 1 96.06 626 PRO B CA 1
ATOM 11458 C C . PRO B 1 626 ? -25.125 -17.25 -5.621 1 96.06 626 PRO B C 1
ATOM 11460 O O . PRO B 1 626 ? -25.953 -16.484 -6.117 1 96.06 626 PRO B O 1
ATOM 11463 N N . PHE B 1 627 ? -24.125 -16.781 -5.039 1 96.5 627 PHE B N 1
ATOM 11464 C CA . PHE B 1 627 ? -23.625 -15.406 -5.047 1 96.5 627 PHE B CA 1
ATOM 11465 C C . PHE B 1 627 ? -22.094 -15.391 -5.062 1 96.5 627 PHE B C 1
ATOM 11467 O O . PHE B 1 627 ? -21.453 -16.453 -5.055 1 96.5 627 PHE B O 1
ATOM 11474 N N . ARG B 1 628 ? -21.531 -14.25 -5.215 1 97.44 628 ARG B N 1
ATOM 11475 C CA . ARG B 1 628 ? -20.078 -14.148 -5.195 1 97.44 628 ARG B CA 1
ATOM 11476 C C . ARG B 1 628 ? -19.609 -13.195 -4.098 1 97.44 628 ARG B C 1
ATOM 11478 O O . ARG B 1 628 ? -20.156 -12.094 -3.949 1 97.44 628 ARG B O 1
ATOM 11485 N N . LYS B 1 629 ? -18.734 -13.664 -3.236 1 97.94 629 LYS B N 1
ATOM 11486 C CA . LYS B 1 629 ? -17.969 -12.93 -2.229 1 97.94 629 LYS B CA 1
ATOM 11487 C C . LYS B 1 629 ? -16.484 -13.188 -2.359 1 97.94 629 LYS B C 1
ATOM 11489 O O . LYS B 1 629 ? -16.062 -14.305 -2.684 1 97.94 629 LYS B O 1
ATOM 11494 N N . PRO B 1 630 ? -15.68 -12.117 -2.178 1 98.62 630 PRO B N 1
ATOM 11495 C CA . PRO B 1 630 ? -14.242 -12.414 -2.195 1 98.62 630 PRO B CA 1
ATOM 11496 C C . PRO B 1 630 ? -13.852 -13.492 -1.194 1 98.62 630 PRO B C 1
ATOM 11498 O O . PRO B 1 630 ? -14.445 -13.594 -0.118 1 98.62 630 PRO B O 1
ATOM 11501 N N . LEU B 1 631 ? -12.898 -14.281 -1.587 1 98.88 631 LEU B N 1
ATOM 11502 C CA . LEU B 1 631 ? -12.383 -15.352 -0.74 1 98.88 631 LEU B CA 1
ATOM 11503 C C . LEU B 1 631 ? -10.906 -15.125 -0.424 1 98.88 631 LEU B C 1
ATOM 11505 O O . LEU B 1 631 ? -10.078 -15.055 -1.332 1 98.88 631 LEU B O 1
ATOM 11509 N N . ILE B 1 632 ? -10.57 -14.953 0.824 1 98.75 632 ILE B N 1
ATOM 11510 C CA . ILE B 1 632 ? -9.195 -14.805 1.301 1 98.75 632 ILE B CA 1
ATOM 11511 C C . ILE B 1 632 ? -8.711 -16.125 1.89 1 98.75 632 ILE B C 1
ATOM 11513 O O . ILE B 1 632 ? -9.211 -16.578 2.926 1 98.75 632 ILE B O 1
ATOM 11517 N N . VAL B 1 633 ? -7.727 -16.719 1.283 1 98.75 633 VAL B N 1
ATOM 11518 C CA . VAL B 1 633 ? -7.223 -18.016 1.727 1 98.75 633 VAL B CA 1
ATOM 11519 C C . VAL B 1 633 ? -5.789 -17.875 2.23 1 98.75 633 VAL B C 1
ATOM 11521 O O . VAL B 1 633 ? -4.891 -17.516 1.469 1 98.75 633 VAL B O 1
ATOM 11524 N N . LEU B 1 634 ? -5.559 -18.125 3.5 1 98.38 634 LEU B N 1
ATOM 11525 C CA . LEU B 1 634 ? -4.199 -18.281 4.012 1 98.38 634 LEU B CA 1
ATOM 11526 C C . LEU B 1 634 ? -3.641 -19.656 3.654 1 98.38 634 LEU B C 1
ATOM 11528 O O . LEU B 1 634 ? -3.969 -20.656 4.301 1 98.38 634 LEU B O 1
ATOM 11532 N N . THR B 1 635 ? -2.783 -19.656 2.691 1 97.56 635 THR B N 1
ATOM 11533 C CA . THR B 1 635 ? -2.256 -20.922 2.203 1 97.56 635 THR B CA 1
ATOM 11534 C C . THR B 1 635 ? -0.96 -21.281 2.926 1 97.56 635 THR B C 1
ATOM 11536 O O . THR B 1 635 ? -0.238 -20.406 3.395 1 97.56 635 THR B O 1
ATOM 11539 N N . PRO B 1 636 ? -0.679 -22.547 3.025 1 94.75 636 PRO B N 1
ATOM 11540 C CA . PRO B 1 636 ? 0.474 -22.953 3.834 1 94.75 636 PRO B CA 1
ATOM 11541 C C . PRO B 1 636 ? 1.792 -22.875 3.066 1 94.75 636 PRO B C 1
ATOM 11543 O O . PRO B 1 636 ? 1.788 -22.734 1.839 1 94.75 636 PRO B O 1
ATOM 11546 N N . LYS B 1 637 ? 2.867 -23 3.822 1 94.19 637 LYS B N 1
ATOM 11547 C CA . LYS B 1 637 ? 4.211 -23.125 3.27 1 94.19 637 LYS B CA 1
ATOM 11548 C C . LYS B 1 637 ? 4.801 -24.5 3.549 1 94.19 637 LYS B C 1
ATOM 11550 O O . LYS B 1 637 ? 4.672 -25.422 2.73 1 94.19 637 LYS B O 1
ATOM 11555 N N . SER B 1 638 ? 5.133 -24.734 4.824 1 92.19 638 SER B N 1
ATOM 11556 C CA . SER B 1 638 ? 5.754 -26.016 5.191 1 92.19 638 SER B CA 1
ATOM 11557 C C . SER B 1 638 ? 4.762 -27.156 5.074 1 92.19 638 SER B C 1
ATOM 11559 O O . SER B 1 638 ? 5.156 -28.312 4.867 1 92.19 638 SER B O 1
ATOM 11561 N N . LEU B 1 639 ? 3.457 -26.875 5.133 1 94.75 639 LEU B N 1
ATOM 11562 C CA . LEU B 1 639 ? 2.451 -27.922 5.074 1 94.75 639 LEU B CA 1
ATOM 11563 C C . LEU B 1 639 ? 2.352 -28.5 3.666 1 94.75 639 LEU B C 1
ATOM 11565 O O . LEU B 1 639 ? 1.777 -29.578 3.473 1 94.75 639 LEU B O 1
ATOM 11569 N N . LEU B 1 640 ? 2.916 -27.844 2.756 1 96 640 LEU B N 1
ATOM 11570 C CA . LEU B 1 640 ? 2.842 -28.281 1.367 1 96 640 LEU B CA 1
ATOM 11571 C C . LEU B 1 640 ? 3.508 -29.641 1.194 1 96 640 LEU B C 1
ATOM 11573 O O . LEU B 1 640 ? 3.127 -30.422 0.314 1 96 640 LEU B O 1
ATOM 11577 N N . ARG B 1 641 ? 4.488 -29.938 2.148 1 92.38 641 ARG B N 1
ATOM 11578 C CA . ARG B 1 641 ? 5.23 -31.188 2.039 1 92.38 641 ARG B CA 1
ATOM 11579 C C . ARG B 1 641 ? 5.168 -31.969 3.342 1 92.38 641 ARG B C 1
ATOM 11581 O O . ARG B 1 641 ? 5.855 -32.969 3.496 1 92.38 641 ARG B O 1
ATOM 11588 N N . HIS B 1 642 ? 4.438 -31.5 4.203 1 94.5 642 HIS B N 1
ATOM 11589 C CA . HIS B 1 642 ? 4.34 -32.188 5.488 1 94.5 642 HIS B CA 1
ATOM 11590 C C . HIS B 1 642 ? 3.701 -33.562 5.332 1 94.5 642 HIS B C 1
ATOM 11592 O O . HIS B 1 642 ? 2.639 -33.688 4.719 1 94.5 642 HIS B O 1
ATOM 11598 N N . PRO B 1 643 ? 4.309 -34.562 5.871 1 94 643 PRO B N 1
ATOM 11599 C CA . PRO B 1 643 ? 3.826 -35.938 5.652 1 94 643 PRO B CA 1
ATOM 11600 C C . PRO B 1 643 ? 2.422 -36.156 6.207 1 94 643 PRO B C 1
ATOM 11602 O O . PRO B 1 643 ? 1.675 -37 5.684 1 94 643 PRO B O 1
ATOM 11605 N N . GLU B 1 644 ? 2.098 -35.406 7.234 1 94.31 644 GLU B N 1
ATOM 11606 C CA . GLU B 1 644 ? 0.8 -35.594 7.867 1 94.31 644 GLU B CA 1
ATOM 11607 C C . GLU B 1 644 ? -0.259 -34.688 7.273 1 94.31 644 GLU B C 1
ATOM 11609 O O . GLU B 1 644 ? -1.45 -34.844 7.551 1 94.31 644 GLU B O 1
ATOM 11614 N N . ALA B 1 645 ? 0.107 -33.781 6.492 1 95.62 645 ALA B N 1
ATOM 11615 C CA . ALA B 1 645 ? -0.844 -32.844 5.883 1 95.62 645 ALA B CA 1
ATOM 11616 C C . ALA B 1 645 ? -1.342 -33.375 4.543 1 95.62 645 ALA B C 1
ATOM 11618 O O . ALA B 1 645 ? -1.188 -32.719 3.51 1 95.62 645 ALA B O 1
ATOM 11619 N N . LYS B 1 646 ? -1.871 -34.531 4.496 1 97.5 646 LYS B N 1
ATOM 11620 C CA . LYS B 1 646 ? -2.475 -35.188 3.348 1 97.5 646 LYS B CA 1
ATOM 11621 C C . LYS B 1 646 ? -3.922 -35.594 3.637 1 97.5 646 LYS B C 1
ATOM 11623 O O . LYS B 1 646 ? -4.352 -35.594 4.793 1 97.5 646 LYS B O 1
ATOM 11628 N N . SER B 1 647 ? -4.672 -35.75 2.643 1 98.44 647 SER B N 1
ATOM 11629 C CA . SER B 1 647 ? -6.066 -36.156 2.787 1 98.44 647 SER B CA 1
ATOM 11630 C C . SER B 1 647 ? -6.387 -37.375 1.927 1 98.44 647 SER B C 1
ATOM 11632 O O . SER B 1 647 ? -5.68 -37.656 0.957 1 98.44 647 SER B O 1
ATOM 11634 N N . SER B 1 648 ? -7.402 -38.125 2.371 1 98.44 648 SER B N 1
ATOM 11635 C CA . SER B 1 648 ? -7.914 -39.25 1.605 1 98.44 648 SER B CA 1
ATOM 11636 C C . SER B 1 648 ? -8.984 -38.812 0.613 1 98.44 648 SER B C 1
ATOM 11638 O O . SER B 1 648 ? -9.711 -37.844 0.865 1 98.44 648 SER B O 1
ATOM 11640 N N . PHE B 1 649 ? -9.141 -39.594 -0.495 1 98.75 649 PHE B N 1
ATOM 11641 C CA . PHE B 1 649 ? -10.242 -39.375 -1.426 1 98.75 649 PHE B CA 1
ATOM 11642 C C . PHE B 1 649 ? -11.578 -39.406 -0.698 1 98.75 649 PHE B C 1
ATOM 11644 O O . PHE B 1 649 ? -12.531 -38.719 -1.111 1 98.75 649 PHE B O 1
ATOM 11651 N N . ASP B 1 650 ? -11.633 -40.125 0.419 1 98.56 650 ASP B N 1
ATOM 11652 C CA . ASP B 1 650 ? -12.867 -40.25 1.188 1 98.56 650 ASP B CA 1
ATOM 11653 C C . ASP B 1 650 ? -13.359 -38.906 1.676 1 98.56 650 ASP B C 1
ATOM 11655 O O . ASP B 1 650 ? -14.555 -38.719 1.916 1 98.56 650 ASP B O 1
ATOM 11659 N N . GLU B 1 651 ? -12.469 -37.969 1.797 1 98.69 651 GLU B N 1
ATOM 11660 C CA . GLU B 1 651 ? -12.805 -36.656 2.301 1 98.69 651 GLU B CA 1
ATOM 11661 C C . GLU B 1 651 ? -13.203 -35.719 1.164 1 98.69 651 GLU B C 1
ATOM 11663 O O . GLU B 1 651 ? -13.555 -34.562 1.401 1 98.69 651 GLU B O 1
ATOM 11668 N N . MET B 1 652 ? -13.164 -36.125 -0.074 1 98.81 652 MET B N 1
ATOM 11669 C CA . MET B 1 652 ? -13.383 -35.25 -1.209 1 98.81 652 MET B CA 1
ATOM 11670 C C . MET B 1 652 ? -14.438 -35.812 -2.152 1 98.81 652 MET B C 1
ATOM 11672 O O . MET B 1 652 ? -14.883 -35.125 -3.076 1 98.81 652 MET B O 1
ATOM 11676 N N . VAL B 1 653 ? -14.914 -37.062 -1.913 1 98.62 653 VAL B N 1
ATOM 11677 C CA . VAL B 1 653 ? -15.828 -37.75 -2.822 1 98.62 653 VAL B CA 1
ATOM 11678 C C . VAL B 1 653 ? -17.25 -37.188 -2.637 1 98.62 653 VAL B C 1
ATOM 11680 O O . VAL B 1 653 ? -17.484 -36.375 -1.735 1 98.62 653 VAL B O 1
ATOM 11683 N N . THR B 1 654 ? -18.141 -37.719 -3.48 1 98.06 654 THR B N 1
ATOM 11684 C CA . THR B 1 654 ? -19.516 -37.281 -3.523 1 98.06 654 THR B CA 1
ATOM 11685 C C . THR B 1 654 ? -20.141 -37.281 -2.131 1 98.06 654 THR B C 1
ATOM 11687 O O . THR B 1 654 ? -19.969 -38.25 -1.387 1 98.06 654 THR B O 1
ATOM 11690 N N . GLY B 1 655 ? -20.766 -36.188 -1.811 1 97.56 655 GLY B N 1
ATOM 11691 C CA . GLY B 1 655 ? -21.438 -36.094 -0.52 1 97.56 655 GLY B CA 1
ATOM 11692 C C . GLY B 1 655 ? -20.625 -35.312 0.516 1 97.56 655 GLY B C 1
ATOM 11693 O O . GLY B 1 655 ? -21.172 -34.875 1.524 1 97.56 655 GLY B O 1
ATOM 11694 N N . THR B 1 656 ? -19.328 -35.156 0.302 1 98.44 656 THR B N 1
ATOM 11695 C CA . THR B 1 656 ? -18.484 -34.438 1.233 1 98.44 656 THR B CA 1
ATOM 11696 C C . THR B 1 656 ? -18.562 -32.938 0.968 1 98.44 656 THR B C 1
ATOM 11698 O O . THR B 1 656 ? -19 -32.5 -0.099 1 98.44 656 THR B O 1
ATOM 11701 N N . THR B 1 657 ? -18.234 -32.156 1.995 1 98.25 657 THR B N 1
ATOM 11702 C CA . THR B 1 657 ? -18.312 -30.703 1.917 1 98.25 657 THR B CA 1
ATOM 11703 C C . THR B 1 657 ? -17.172 -30.047 2.693 1 98.25 657 THR B C 1
ATOM 11705 O O . THR B 1 657 ? -16.406 -30.734 3.375 1 98.25 657 THR B O 1
ATOM 11708 N N . PHE B 1 658 ? -17.062 -28.797 2.477 1 98.56 658 PHE B N 1
ATOM 11709 C CA . PHE B 1 658 ? -16.125 -28 3.262 1 98.56 658 PHE B CA 1
ATOM 11710 C C . PHE B 1 658 ? -16.484 -28.047 4.742 1 98.56 658 PHE B C 1
ATOM 11712 O O . PHE B 1 658 ? -17.656 -27.859 5.109 1 98.56 658 PHE B O 1
ATOM 11719 N N . GLN B 1 659 ? -15.508 -28.344 5.523 1 98.44 659 GLN B N 1
ATOM 11720 C CA . GLN B 1 659 ? -15.711 -28.328 6.969 1 98.44 659 GLN B CA 1
ATOM 11721 C C . GLN B 1 659 ? -15.289 -26.984 7.566 1 98.44 659 GLN B C 1
ATOM 11723 O O . GLN B 1 659 ? -14.102 -26.656 7.602 1 98.44 659 GLN B O 1
ATOM 11728 N N . ARG B 1 660 ? -16.25 -26.312 8.109 1 98.44 660 ARG B N 1
ATOM 11729 C CA . ARG B 1 660 ? -15.961 -25.016 8.719 1 98.44 660 ARG B CA 1
ATOM 11730 C C . ARG B 1 660 ? -15.148 -25.188 10 1 98.44 660 ARG B C 1
ATOM 11732 O O . ARG B 1 660 ? -14.352 -24.312 10.352 1 98.44 660 ARG B O 1
ATOM 11739 N N . VAL B 1 661 ? -15.406 -26.219 10.703 1 98.62 661 VAL B N 1
ATOM 11740 C CA . VAL B 1 661 ? -14.688 -26.609 11.906 1 98.62 661 VAL B CA 1
ATOM 11741 C C . VAL B 1 661 ? -14.383 -28.109 11.844 1 98.62 661 VAL B C 1
ATOM 11743 O O . VAL B 1 661 ? -15.219 -28.906 11.422 1 98.62 661 VAL B O 1
ATOM 11746 N N . ILE B 1 662 ? -13.219 -28.484 12.156 1 98.44 662 ILE B N 1
ATOM 11747 C CA . ILE B 1 662 ? -12.867 -29.891 12.266 1 98.44 662 ILE B CA 1
ATOM 11748 C C . ILE B 1 662 ? -12.688 -30.266 13.742 1 98.44 662 ILE B C 1
ATOM 11750 O O . ILE B 1 662 ? -11.672 -29.922 14.352 1 98.44 662 ILE B O 1
ATOM 11754 N N . PRO B 1 663 ? -13.586 -30.969 14.32 1 97.81 663 PRO B N 1
ATOM 11755 C CA . PRO B 1 663 ? -13.516 -31.297 15.742 1 97.81 663 PRO B CA 1
ATOM 11756 C C . PRO B 1 663 ? -12.461 -32.344 16.047 1 97.81 663 PRO B C 1
ATOM 11758 O O . PRO B 1 663 ? -11.953 -33.031 15.141 1 97.81 663 PRO B O 1
ATOM 11761 N N . GLU B 1 664 ? -12.148 -32.469 17.359 1 96.81 664 GLU B N 1
ATOM 11762 C CA . GLU B 1 664 ? -11.312 -33.531 17.844 1 96.81 664 GLU B CA 1
ATOM 11763 C C . GLU B 1 664 ? -11.938 -34.906 17.547 1 96.81 664 GLU B C 1
ATOM 11765 O O . GLU B 1 664 ? -13.156 -35.062 17.672 1 96.81 664 GLU B O 1
ATOM 11770 N N . ASN B 1 665 ? -11.18 -35.812 17.016 1 93.75 665 ASN B N 1
ATOM 11771 C CA . ASN B 1 665 ? -11.719 -37.125 16.703 1 93.75 665 ASN B CA 1
ATOM 11772 C C . ASN B 1 665 ? -10.891 -38.25 17.328 1 93.75 665 ASN B C 1
ATOM 11774 O O . ASN B 1 665 ? -11.102 -39.406 17.031 1 93.75 665 ASN B O 1
ATOM 11778 N N . GLY B 1 666 ? -10.031 -37.969 18.219 1 94.19 666 GLY B N 1
ATOM 11779 C CA . GLY B 1 666 ? -9.195 -38.938 18.891 1 94.19 666 GLY B CA 1
ATOM 11780 C C . GLY B 1 666 ? -9.773 -39.406 20.219 1 94.19 666 GLY B C 1
ATOM 11781 O O . GLY B 1 666 ? -10.977 -39.312 20.438 1 94.19 666 GLY B O 1
ATOM 11782 N N . PRO B 1 667 ? -8.906 -39.906 21.062 1 95.75 667 PRO B N 1
ATOM 11783 C CA . PRO B 1 667 ? -9.328 -40.438 22.359 1 95.75 667 PRO B CA 1
ATOM 11784 C C . PRO B 1 667 ? -10.078 -39.438 23.219 1 95.75 667 PRO B C 1
ATOM 11786 O O . PRO B 1 667 ? -11 -39.781 23.953 1 95.75 667 PRO B O 1
ATOM 11789 N N . ALA B 1 668 ? -9.734 -38.25 23.125 1 96.62 668 ALA B N 1
ATOM 11790 C CA . ALA B 1 668 ? -10.367 -37.219 23.922 1 96.62 668 ALA B CA 1
ATOM 11791 C C . ALA B 1 668 ? -11.852 -37.094 23.578 1 96.62 668 ALA B C 1
ATOM 11793 O O . ALA B 1 668 ? -12.672 -36.781 24.453 1 96.62 668 ALA B O 1
ATOM 11794 N N . ALA B 1 669 ? -12.18 -37.25 22.344 1 95.69 669 ALA B N 1
ATOM 11795 C CA . ALA B 1 669 ? -13.562 -37.094 21.875 1 95.69 669 ALA B CA 1
ATOM 11796 C C . ALA B 1 669 ? -14.43 -38.25 22.375 1 95.69 669 ALA B C 1
ATOM 11798 O O . ALA B 1 669 ? -15.656 -38.125 22.469 1 95.69 669 ALA B O 1
ATOM 11799 N N . GLN B 1 670 ? -13.82 -39.375 22.797 1 95.12 670 GLN B N 1
ATOM 11800 C CA . GLN B 1 670 ? -14.547 -40.562 23.25 1 95.12 670 GLN B CA 1
ATOM 11801 C C . GLN B 1 670 ? -14.969 -40.406 24.703 1 95.12 670 GLN B C 1
ATOM 11803 O O . GLN B 1 670 ? -15.914 -41.062 25.141 1 95.12 670 GLN B O 1
ATOM 11808 N N . ALA B 1 671 ? -14.258 -39.625 25.438 1 94.44 671 ALA B N 1
ATOM 11809 C CA . ALA B 1 671 ? -14.609 -39.344 26.828 1 94.44 671 ALA B CA 1
ATOM 11810 C C . ALA B 1 671 ? -14.523 -37.844 27.125 1 94.44 671 ALA B C 1
ATOM 11812 O O . ALA B 1 671 ? -13.695 -37.406 27.938 1 94.44 671 ALA B O 1
ATOM 11813 N N . PRO B 1 672 ? -15.43 -37.156 26.562 1 96.19 672 PRO B N 1
ATOM 11814 C CA . PRO B 1 672 ? -15.359 -35.688 26.656 1 96.19 672 PRO B CA 1
ATOM 11815 C C . PRO B 1 672 ? -15.367 -35.188 28.094 1 96.19 672 PRO B C 1
ATOM 11817 O O . PRO B 1 672 ? -14.781 -34.125 28.391 1 96.19 672 PRO B O 1
ATOM 11820 N N . HIS B 1 673 ? -15.977 -35.906 29 1 94.75 673 HIS B N 1
ATOM 11821 C CA . HIS B 1 673 ? -16.094 -35.469 30.391 1 94.75 673 HIS B CA 1
ATOM 11822 C C . HIS B 1 673 ? -14.75 -35.562 31.109 1 94.75 673 HIS B C 1
ATOM 11824 O O . HIS B 1 673 ? -14.555 -34.938 32.156 1 94.75 673 HIS B O 1
ATOM 11830 N N . GLU B 1 674 ? -13.891 -36.312 30.578 1 95 674 GLU B N 1
ATOM 11831 C CA . GLU B 1 674 ? -12.578 -36.5 31.188 1 95 674 GLU B CA 1
ATOM 11832 C C . GLU B 1 674 ? -11.57 -35.5 30.641 1 95 674 GLU B C 1
ATOM 11834 O O . GLU B 1 674 ? -10.453 -35.406 31.156 1 95 674 GLU B O 1
ATOM 11839 N N . VAL B 1 675 ? -11.984 -34.781 29.641 1 97.94 675 VAL B N 1
ATOM 11840 C CA . VAL B 1 675 ? -11.086 -33.844 29.016 1 97.94 675 VAL B CA 1
ATOM 11841 C C . VAL B 1 675 ? -10.859 -32.656 29.938 1 97.94 675 VAL B C 1
ATOM 11843 O O . VAL B 1 675 ? -11.812 -32.062 30.469 1 97.94 675 VAL B O 1
ATOM 11846 N N . LYS B 1 676 ? -9.648 -32.281 30.125 1 97.69 676 LYS B N 1
ATOM 11847 C CA . LYS B 1 676 ? -9.281 -31.203 31.031 1 97.69 676 LYS B CA 1
ATOM 11848 C C . LYS B 1 676 ? -9.133 -29.875 30.266 1 97.69 676 LYS B C 1
ATOM 11850 O O . LYS B 1 676 ? -9.328 -28.797 30.828 1 97.69 676 LYS B O 1
ATOM 11855 N N . ARG B 1 677 ? -8.734 -29.969 29.062 1 98.19 677 ARG B N 1
ATOM 11856 C CA . ARG B 1 677 ? -8.5 -28.781 28.234 1 98.19 677 ARG B CA 1
ATOM 11857 C C . ARG B 1 677 ? -8.914 -29.016 26.797 1 98.19 677 ARG B C 1
ATOM 11859 O O . ARG B 1 677 ? -8.688 -30.094 26.25 1 98.19 677 ARG B O 1
ATOM 11866 N N . VAL B 1 678 ? -9.539 -28.062 26.156 1 98.31 678 VAL B N 1
ATOM 11867 C CA . VAL B 1 678 ? -9.789 -28.047 24.719 1 98.31 678 VAL B CA 1
ATOM 11868 C C . VAL B 1 678 ? -9 -26.906 24.078 1 98.31 678 VAL B C 1
ATOM 11870 O O . VAL B 1 678 ? -9.156 -25.75 24.469 1 98.31 678 VAL B O 1
ATOM 11873 N N . ILE B 1 679 ? -8.102 -27.234 23.156 1 98.69 679 ILE B N 1
ATOM 11874 C CA . ILE B 1 679 ? -7.316 -26.25 22.422 1 98.69 679 ILE B CA 1
ATOM 11875 C C . ILE B 1 679 ? -7.965 -25.984 21.062 1 98.69 679 ILE B C 1
ATOM 11877 O O . ILE B 1 679 ? -8.172 -26.906 20.281 1 98.69 679 ILE B O 1
ATOM 11881 N N . PHE B 1 680 ? -8.344 -24.781 20.844 1 98.75 680 PHE B N 1
ATOM 11882 C CA . PHE B 1 680 ? -8.781 -24.312 19.531 1 98.75 680 PHE B CA 1
ATOM 11883 C C . PHE B 1 680 ? -7.633 -23.656 18.781 1 98.75 680 PHE B C 1
ATOM 11885 O O . PHE B 1 680 ? -6.84 -22.922 19.359 1 98.75 680 PHE B O 1
ATOM 11892 N N . CYS B 1 681 ? -7.457 -23.953 17.578 1 98.69 681 CYS B N 1
ATOM 11893 C CA . CYS B 1 681 ? -6.383 -23.406 16.766 1 98.69 681 CYS B CA 1
ATOM 11894 C C . CYS B 1 681 ? -6.789 -23.359 15.289 1 98.69 681 CYS B C 1
ATOM 11896 O O . CYS B 1 681 ? -7.918 -23.703 14.945 1 98.69 681 CYS B O 1
ATOM 11898 N N . THR B 1 682 ? -5.965 -22.844 14.43 1 98.31 682 THR B N 1
ATOM 11899 C CA . THR B 1 682 ? -6.184 -22.797 12.984 1 98.31 682 THR B CA 1
ATOM 11900 C C . THR B 1 682 ? -4.859 -22.906 12.234 1 98.31 682 THR B C 1
ATOM 11902 O O . THR B 1 682 ? -3.824 -22.453 12.719 1 98.31 682 THR B O 1
ATOM 11905 N N . GLY B 1 683 ? -4.926 -23.609 11.141 1 96.38 683 GLY B N 1
ATOM 11906 C CA . GLY B 1 683 ? -3.791 -23.641 10.227 1 96.38 683 GLY B CA 1
ATOM 11907 C C . GLY B 1 683 ? -2.68 -24.562 10.695 1 96.38 683 GLY B C 1
ATOM 11908 O O . GLY B 1 683 ? -2.941 -25.625 11.266 1 96.38 683 GLY B O 1
ATOM 11909 N N . LYS B 1 684 ? -1.472 -24.219 10.492 1 95.38 684 LYS B N 1
ATOM 11910 C CA . LYS B 1 684 ? -0.296 -25.078 10.57 1 95.38 684 LYS B CA 1
ATOM 11911 C C . LYS B 1 684 ? 0.025 -25.438 12.016 1 95.38 684 LYS B C 1
ATOM 11913 O O . LYS B 1 684 ? 0.576 -26.516 12.289 1 95.38 684 LYS B O 1
ATOM 11918 N N . VAL B 1 685 ? -0.373 -24.594 12.969 1 97.44 685 VAL B N 1
ATOM 11919 C CA . VAL B 1 685 ? -0.01 -24.781 14.367 1 97.44 685 VAL B CA 1
ATOM 11920 C C . VAL B 1 685 ? -0.639 -26.078 14.891 1 97.44 685 VAL B C 1
ATOM 11922 O O . VAL B 1 685 ? -0.126 -26.688 15.828 1 97.44 685 VAL B O 1
ATOM 11925 N N . TYR B 1 686 ? -1.741 -26.578 14.297 1 97.75 686 TYR B N 1
ATOM 11926 C CA . TYR B 1 686 ? -2.393 -27.844 14.641 1 97.75 686 TYR B CA 1
ATOM 11927 C C . TYR B 1 686 ? -1.387 -28.984 14.656 1 97.75 686 TYR B C 1
ATOM 11929 O O . TYR B 1 686 ? -1.379 -29.797 15.586 1 97.75 686 TYR B O 1
ATOM 11937 N N . TYR B 1 687 ? -0.553 -29.031 13.68 1 97.62 687 TYR B N 1
ATOM 11938 C CA . TYR B 1 687 ? 0.377 -30.141 13.523 1 97.62 687 TYR B CA 1
ATOM 11939 C C . TYR B 1 687 ? 1.484 -30.078 14.57 1 97.62 687 TYR B C 1
ATOM 11941 O O . TYR B 1 687 ? 1.978 -31.109 15.023 1 97.62 687 TYR B O 1
ATOM 11949 N N . ASP B 1 688 ? 1.875 -28.859 14.945 1 97.31 688 ASP B N 1
ATOM 11950 C CA . ASP B 1 688 ? 2.795 -28.719 16.078 1 97.31 688 ASP B CA 1
ATOM 11951 C C . ASP B 1 688 ? 2.146 -29.188 17.375 1 97.31 688 ASP B C 1
ATOM 11953 O O . ASP B 1 688 ? 2.793 -29.828 18.203 1 97.31 688 ASP B O 1
ATOM 11957 N N . LEU B 1 689 ? 0.922 -28.844 17.531 1 98.44 689 LEU B N 1
ATOM 11958 C CA . LEU B 1 689 ? 0.181 -29.188 18.75 1 98.44 689 LEU B CA 1
ATOM 11959 C C . LEU B 1 689 ? -0.021 -30.703 18.859 1 98.44 689 LEU B C 1
ATOM 11961 O O . LEU B 1 689 ? 0.168 -31.281 19.922 1 98.44 689 LEU B O 1
ATOM 11965 N N . VAL B 1 690 ? -0.454 -31.328 17.75 1 97.31 690 VAL B N 1
ATOM 11966 C CA . VAL B 1 690 ? -0.728 -32.781 17.766 1 97.31 690 VAL B CA 1
ATOM 11967 C C . VAL B 1 690 ? 0.559 -33.531 18.047 1 97.31 690 VAL B C 1
ATOM 11969 O O . VAL B 1 690 ? 0.548 -34.531 18.797 1 97.31 690 VAL B O 1
ATOM 11972 N N . LYS B 1 691 ? 1.64 -33.125 17.453 1 96.81 691 LYS B N 1
ATOM 11973 C CA . LYS B 1 691 ? 2.932 -33.75 17.703 1 96.81 691 LYS B CA 1
ATOM 11974 C C . LYS B 1 691 ? 3.318 -33.656 19.172 1 96.81 691 LYS B C 1
ATOM 11976 O O . LYS B 1 691 ? 3.719 -34.656 19.781 1 96.81 691 LYS B O 1
ATOM 11981 N N . GLU B 1 692 ? 3.184 -32.438 19.734 1 97.81 692 GLU B N 1
ATOM 11982 C CA . GLU B 1 692 ? 3.555 -32.25 21.125 1 97.81 692 GLU B CA 1
ATOM 11983 C C . GLU B 1 692 ? 2.619 -33 22.062 1 97.81 692 GLU B C 1
ATOM 11985 O O . GLU B 1 692 ? 3.057 -33.531 23.078 1 97.81 692 GLU B O 1
ATOM 11990 N N . ARG B 1 693 ? 1.324 -33 21.812 1 98.06 693 ARG B N 1
ATOM 11991 C CA . ARG B 1 693 ? 0.348 -33.75 22.594 1 98.06 693 ARG B CA 1
ATOM 11992 C C . ARG B 1 693 ? 0.73 -35.219 22.688 1 98.06 693 ARG B C 1
ATOM 11994 O O . ARG B 1 693 ? 0.638 -35.812 23.766 1 98.06 693 ARG B O 1
ATOM 12001 N N . LYS B 1 694 ? 1.063 -35.844 21.562 1 96.81 694 LYS B N 1
ATOM 12002 C CA . LYS B 1 694 ? 1.476 -37.219 21.5 1 96.81 694 LYS B CA 1
ATOM 12003 C C . LYS B 1 694 ? 2.752 -37.469 22.312 1 96.81 694 LYS B C 1
ATOM 12005 O O . LYS B 1 694 ? 2.857 -38.438 23.047 1 96.81 694 LYS B O 1
ATOM 12010 N N . ASN B 1 695 ? 3.67 -36.531 22.172 1 97.12 695 ASN B N 1
ATOM 12011 C CA . ASN B 1 695 ? 4.938 -36.625 22.891 1 97.12 695 ASN B CA 1
ATOM 12012 C C . ASN B 1 695 ? 4.727 -36.656 24.406 1 97.12 695 ASN B C 1
ATOM 12014 O O . ASN B 1 695 ? 5.504 -37.281 25.125 1 97.12 695 ASN B O 1
ATOM 12018 N N . GLN B 1 696 ? 3.674 -36 24.875 1 97 696 GLN B N 1
ATOM 12019 C CA . GLN B 1 696 ? 3.443 -35.906 26.312 1 97 696 GLN B CA 1
ATOM 12020 C C . GLN B 1 696 ? 2.369 -36.875 26.781 1 97 696 GLN B C 1
ATOM 12022 O O . GLN B 1 696 ? 1.965 -36.875 27.938 1 97 696 GLN B O 1
ATOM 12027 N N . ASP B 1 697 ? 1.854 -37.719 25.953 1 96.88 697 ASP B N 1
ATOM 12028 C CA . ASP B 1 697 ? 0.851 -38.719 26.234 1 96.88 697 ASP B CA 1
ATOM 12029 C C . ASP B 1 697 ? -0.406 -38.125 26.844 1 96.88 697 ASP B C 1
ATOM 12031 O O . ASP B 1 697 ? -0.872 -38.562 27.891 1 96.88 697 ASP B O 1
ATOM 12035 N N . LEU B 1 698 ? -0.892 -37.031 26.172 1 97.81 698 LEU B N 1
ATOM 12036 C CA . LEU B 1 698 ? -2.043 -36.281 26.703 1 97.81 698 LEU B CA 1
ATOM 12037 C C . LEU B 1 698 ? -3.232 -36.406 25.75 1 97.81 698 LEU B C 1
ATOM 12039 O O . LEU B 1 698 ? -4.145 -35.562 25.797 1 97.81 698 LEU B O 1
ATOM 12043 N N . GLU B 1 699 ? -3.328 -37.375 24.906 1 97.12 699 GLU B N 1
ATOM 12044 C CA . GLU B 1 699 ? -4.332 -37.531 23.859 1 97.12 699 GLU B CA 1
ATOM 12045 C C . GLU B 1 699 ? -5.727 -37.688 24.438 1 97.12 699 GLU B C 1
ATOM 12047 O O . GLU B 1 699 ? -6.727 -37.375 23.812 1 97.12 699 GLU B O 1
ATOM 12052 N N . LYS B 1 700 ? -5.793 -38.188 25.672 1 97 700 LYS B N 1
ATOM 12053 C CA . LYS B 1 700 ? -7.094 -38.406 26.297 1 97 700 LYS B CA 1
ATOM 12054 C C . LYS B 1 700 ? -7.531 -37.156 27.094 1 97 700 LYS B C 1
ATOM 12056 O O . LYS B 1 700 ? -8.727 -36.938 27.281 1 97 700 LYS B O 1
ATOM 12061 N N . GLN B 1 701 ? -6.637 -36.375 27.5 1 97.44 701 GLN B N 1
ATOM 12062 C CA . GLN B 1 701 ? -6.922 -35.281 28.438 1 97.44 701 GLN B CA 1
ATOM 12063 C C . GLN B 1 701 ? -7.082 -33.938 27.703 1 97.44 701 GLN B C 1
ATOM 12065 O O . GLN B 1 701 ? -7.676 -33 28.234 1 97.44 701 GLN B O 1
ATOM 12070 N N . VAL B 1 702 ? -6.473 -33.844 26.547 1 98.44 702 VAL B N 1
ATOM 12071 C CA . VAL B 1 702 ? -6.504 -32.594 25.797 1 98.44 702 VAL B CA 1
ATOM 12072 C C . VAL B 1 702 ? -7.133 -32.812 24.422 1 98.44 702 VAL B C 1
ATOM 12074 O O . VAL B 1 702 ? -6.641 -33.625 23.641 1 98.44 702 VAL B O 1
ATOM 12077 N N . ALA B 1 703 ? -8.219 -32.125 24.156 1 98.5 703 ALA B N 1
ATOM 12078 C CA . ALA B 1 703 ? -8.836 -32.125 22.828 1 98.5 703 ALA B CA 1
ATOM 12079 C C . ALA B 1 703 ? -8.328 -30.953 21.984 1 98.5 703 ALA B C 1
ATOM 12081 O O . ALA B 1 703 ? -8.07 -29.875 22.516 1 98.5 703 ALA B O 1
ATOM 12082 N N . ILE B 1 704 ? -8.109 -31.141 20.719 1 98.56 704 ILE B N 1
ATOM 12083 C CA . ILE B 1 704 ? -7.707 -30.094 19.781 1 98.56 704 ILE B CA 1
ATOM 12084 C C . ILE B 1 704 ? -8.742 -29.953 18.672 1 98.56 704 ILE B C 1
ATOM 12086 O O . ILE B 1 704 ? -9.031 -30.922 17.969 1 98.56 704 ILE B O 1
ATOM 12090 N N . THR B 1 705 ? -9.336 -28.828 18.531 1 98.56 705 THR B N 1
ATOM 12091 C CA . THR B 1 705 ? -10.312 -28.5 17.5 1 98.56 705 THR B CA 1
ATOM 12092 C C . THR B 1 705 ? -9.773 -27.422 16.562 1 98.56 705 THR B C 1
ATOM 12094 O O . THR B 1 705 ? -9.211 -26.422 17 1 98.56 705 THR B O 1
ATOM 12097 N N . ARG B 1 706 ? -9.938 -27.625 15.281 1 98.44 706 ARG B N 1
ATOM 12098 C CA . ARG B 1 706 ? -9.391 -26.703 14.289 1 98.44 706 ARG B CA 1
ATOM 12099 C C . ARG B 1 706 ? -10.492 -25.828 13.688 1 98.44 706 ARG B C 1
ATOM 12101 O O . ARG B 1 706 ? -11.492 -26.344 13.18 1 98.44 706 ARG B O 1
ATOM 12108 N N . LEU B 1 707 ? -10.281 -24.578 13.75 1 98.56 707 LEU B N 1
ATOM 12109 C CA . LEU B 1 707 ? -11.117 -23.641 13.008 1 98.56 707 LEU B CA 1
ATOM 12110 C C . LEU B 1 707 ? -10.609 -23.469 11.578 1 98.56 707 LEU B C 1
ATOM 12112 O O . LEU B 1 707 ? -9.492 -23 11.367 1 98.56 707 LEU B O 1
ATOM 12116 N N . GLU B 1 708 ? -11.391 -23.859 10.562 1 98.69 708 GLU B N 1
ATOM 12117 C CA . GLU B 1 708 ? -11 -23.797 9.156 1 98.69 708 GLU B CA 1
ATOM 12118 C C . GLU B 1 708 ? -11.516 -22.516 8.5 1 98.69 708 GLU B C 1
ATOM 12120 O O . GLU B 1 708 ? -10.812 -21.906 7.699 1 98.69 708 GLU B O 1
ATOM 12125 N N . GLN B 1 709 ? -12.734 -22.141 8.719 1 98.69 709 GLN B N 1
ATOM 12126 C CA . GLN B 1 709 ? -13.305 -20.844 8.352 1 98.69 709 GLN B CA 1
ATOM 12127 C C . GLN B 1 709 ? -13.281 -19.891 9.531 1 98.69 709 GLN B C 1
ATOM 12129 O O . GLN B 1 709 ? -13.844 -20.172 10.594 1 98.69 709 GLN B O 1
ATOM 12134 N N . ILE B 1 710 ? -12.633 -18.766 9.344 1 98.5 710 ILE B N 1
ATOM 12135 C CA . ILE B 1 710 ? -12.5 -17.812 10.445 1 98.5 710 ILE B CA 1
ATOM 12136 C C . ILE B 1 710 ? -13.594 -16.75 10.344 1 98.5 710 ILE B C 1
ATOM 12138 O O . ILE B 1 710 ? -14.219 -16.406 11.352 1 98.5 710 ILE B O 1
ATOM 12142 N N . SER B 1 711 ? -13.789 -16.203 9.18 1 98.12 711 SER B N 1
ATOM 12143 C CA . SER B 1 711 ? -14.867 -15.266 8.898 1 98.12 711 SER B CA 1
ATOM 12144 C C . SER B 1 711 ? -15.664 -15.688 7.668 1 98.12 711 SER B C 1
ATOM 12146 O O . SER B 1 711 ? -15.086 -15.992 6.621 1 98.12 711 SER B O 1
ATOM 12148 N N . PRO B 1 712 ? -17.016 -15.727 7.816 1 97.12 712 PRO B N 1
ATOM 12149 C CA . PRO B 1 712 ? -17.828 -15.523 9.016 1 97.12 712 PRO B CA 1
ATOM 12150 C C . PRO B 1 712 ? -17.578 -16.578 10.094 1 97.12 712 PRO B C 1
ATOM 12152 O O . PRO B 1 712 ? -17.312 -17.734 9.773 1 97.12 712 PRO B O 1
ATOM 12155 N N . PHE B 1 713 ? -17.688 -16.125 11.32 1 97.75 713 PHE B N 1
ATOM 12156 C CA . PHE B 1 713 ? -17.359 -16.953 12.477 1 97.75 713 PHE B CA 1
ATOM 12157 C C . PHE B 1 713 ? -18.375 -18.078 12.656 1 97.75 713 PHE B C 1
ATOM 12159 O O . PHE B 1 713 ? -19.578 -17.859 12.547 1 97.75 713 PHE B O 1
ATOM 12166 N N . PRO B 1 714 ? -17.938 -19.312 12.828 1 97.19 714 PRO B N 1
ATOM 12167 C CA . PRO B 1 714 ? -18.859 -20.453 12.938 1 97.19 714 PRO B CA 1
ATOM 12168 C C . PRO B 1 714 ? -19.438 -20.609 14.336 1 97.19 714 PRO B C 1
ATOM 12170 O O . PRO B 1 714 ? -19.25 -21.656 14.977 1 97.19 714 PRO B O 1
ATOM 12173 N N . PHE B 1 715 ? -20.266 -19.781 14.773 1 96.94 715 PHE B N 1
ATOM 12174 C CA . PHE B 1 715 ? -20.875 -19.734 16.094 1 96.94 715 PHE B CA 1
ATOM 12175 C C . PHE B 1 715 ? -21.594 -21.047 16.406 1 96.94 715 PHE B C 1
ATOM 12177 O O . PHE B 1 715 ? -21.484 -21.578 17.5 1 96.94 715 PHE B O 1
ATOM 12184 N N . ASP B 1 716 ? -22.297 -21.594 15.453 1 95.88 716 ASP B N 1
ATOM 12185 C CA . ASP B 1 716 ? -23.109 -22.797 15.625 1 95.88 716 ASP B CA 1
ATOM 12186 C C . ASP B 1 716 ? -22.25 -24 16 1 95.88 716 ASP B C 1
ATOM 12188 O O . ASP B 1 716 ? -22.469 -24.641 17.031 1 95.88 716 ASP B O 1
ATOM 12192 N N . LEU B 1 717 ? -21.219 -24.188 15.242 1 97.38 717 LEU B N 1
ATOM 12193 C CA . LEU B 1 717 ? -20.375 -25.375 15.414 1 97.38 717 LEU B CA 1
ATOM 12194 C C . LEU B 1 717 ? -19.516 -25.25 16.672 1 97.38 717 LEU B C 1
ATOM 12196 O O . LEU B 1 717 ? -19.297 -26.25 17.375 1 97.38 717 LEU B O 1
ATOM 12200 N N . LEU B 1 718 ? -19.047 -24.109 16.953 1 97.5 718 LEU B N 1
ATOM 12201 C CA . LEU B 1 718 ? -18.203 -23.922 18.125 1 97.5 718 LEU B CA 1
ATOM 12202 C C . LEU B 1 718 ? -19.031 -24.031 19.406 1 97.5 718 LEU B C 1
ATOM 12204 O O . LEU B 1 718 ? -18.531 -24.5 20.438 1 97.5 718 LEU B O 1
ATOM 12208 N N . LYS B 1 719 ? -20.297 -23.562 19.359 1 96.12 719 LYS B N 1
ATOM 12209 C CA . LYS B 1 719 ? -21.172 -23.781 20.5 1 96.12 719 LYS B CA 1
ATOM 12210 C C . LYS B 1 719 ? -21.297 -25.266 20.828 1 96.12 719 LYS B C 1
ATOM 12212 O O . LYS B 1 719 ? -21.188 -25.672 21.984 1 96.12 719 LYS B O 1
ATOM 12217 N N . GLU B 1 720 ? -21.484 -26.016 19.781 1 95.5 720 GLU B N 1
ATOM 12218 C CA . GLU B 1 720 ? -21.594 -27.469 19.953 1 95.5 720 GLU B CA 1
ATOM 12219 C C . GLU B 1 720 ? -20.312 -28.047 20.562 1 95.5 720 GLU B C 1
ATOM 12221 O O . GLU B 1 720 ? -20.375 -28.906 21.438 1 95.5 720 GLU B O 1
ATOM 12226 N N . GLU B 1 721 ? -19.219 -27.609 20.062 1 96.31 721 GLU B N 1
ATOM 12227 C CA . GLU B 1 721 ? -17.922 -28.094 20.547 1 96.31 721 GLU B CA 1
ATOM 12228 C C . GLU B 1 721 ? -17.719 -27.719 22.016 1 96.31 721 GLU B C 1
ATOM 12230 O O . GLU B 1 721 ? -17.188 -28.531 22.797 1 96.31 721 GLU B O 1
ATOM 12235 N N . LEU B 1 722 ? -18.062 -26.562 22.391 1 96.25 722 LEU B N 1
ATOM 12236 C CA . LEU B 1 722 ? -17.891 -26.094 23.766 1 96.25 722 LEU B CA 1
ATOM 12237 C C . LEU B 1 722 ? -18.797 -26.875 24.719 1 96.25 722 LEU B C 1
ATOM 12239 O O . LEU B 1 722 ? -18.406 -27.188 25.844 1 96.25 722 LEU B O 1
ATOM 12243 N N . GLU B 1 723 ? -20 -27.188 24.266 1 95.25 723 GLU B N 1
ATOM 12244 C CA . GLU B 1 723 ? -20.953 -27.938 25.078 1 95.25 723 GLU B CA 1
ATOM 12245 C C . GLU B 1 723 ? -20.5 -29.375 25.25 1 95.25 723 GLU B C 1
ATOM 12247 O O . GLU B 1 723 ? -20.812 -30.016 26.266 1 95.25 723 GLU B O 1
ATOM 12252 N N . LYS B 1 724 ? -19.812 -29.859 24.312 1 96.5 724 LYS B N 1
ATOM 12253 C CA . LYS B 1 724 ? -19.281 -31.219 24.344 1 96.5 724 LYS B CA 1
ATOM 12254 C C . LYS B 1 724 ? -18.297 -31.391 25.5 1 96.5 724 LYS B C 1
ATOM 12256 O O . LYS B 1 724 ? -18.188 -32.469 26.078 1 96.5 724 LYS B O 1
ATOM 12261 N N . TYR B 1 725 ? -17.578 -30.312 25.797 1 96.5 725 TYR B N 1
ATOM 12262 C CA . TYR B 1 725 ? -16.562 -30.359 26.844 1 96.5 725 TYR B CA 1
ATOM 12263 C C . TYR B 1 725 ? -16.891 -29.359 27.953 1 96.5 725 TYR B C 1
ATOM 12265 O O . TYR B 1 725 ? -16.141 -28.422 28.188 1 96.5 725 TYR B O 1
ATOM 12273 N N . PRO B 1 726 ? -17.828 -29.531 28.703 1 93.19 726 PRO B N 1
ATOM 12274 C CA . PRO B 1 726 ? -18.391 -28.516 29.609 1 93.19 726 PRO B CA 1
ATOM 12275 C C . PRO B 1 726 ? -17.438 -28.156 30.734 1 93.19 726 PRO B C 1
ATOM 12277 O O . PRO B 1 726 ? -17.469 -27.016 31.25 1 93.19 726 PRO B O 1
ATOM 12280 N N . SER B 1 727 ? -16.578 -29.031 31.188 1 92.5 727 SER B N 1
ATOM 12281 C CA . SER B 1 727 ? -15.734 -28.766 32.375 1 92.5 727 SER B CA 1
ATOM 12282 C C . SER B 1 727 ? -14.305 -28.438 31.953 1 92.5 727 SER B C 1
ATOM 12284 O O . SER B 1 727 ? -13.469 -28.125 32.812 1 92.5 727 SER B O 1
ATOM 12286 N N . ALA B 1 728 ? -14.008 -28.5 30.672 1 96.06 728 ALA B N 1
ATOM 12287 C CA . ALA B 1 728 ? -12.641 -28.312 30.203 1 96.06 728 ALA B CA 1
ATOM 12288 C C . ALA B 1 728 ? -12.281 -26.828 30.141 1 96.06 728 ALA B C 1
ATOM 12290 O O . ALA B 1 728 ? -13.141 -25.984 29.859 1 96.06 728 ALA B O 1
ATOM 12291 N N . ASP B 1 729 ? -10.969 -26.531 30.391 1 95.12 729 ASP B N 1
ATOM 12292 C CA . ASP B 1 729 ? -10.469 -25.188 30.094 1 95.12 729 ASP B CA 1
ATOM 12293 C C . ASP B 1 729 ? -10.414 -24.938 28.578 1 95.12 729 ASP B C 1
ATOM 12295 O O . ASP B 1 729 ? -10.07 -25.844 27.812 1 95.12 729 ASP B O 1
ATOM 12299 N N . LEU B 1 730 ? -10.797 -23.75 28.219 1 97.19 730 LEU B N 1
ATOM 12300 C CA . LEU B 1 730 ? -10.766 -23.375 26.812 1 97.19 730 LEU B CA 1
ATOM 12301 C C . LEU B 1 730 ? -9.508 -22.578 26.484 1 97.19 730 LEU B C 1
ATOM 12303 O O . LEU B 1 730 ? -9.203 -21.594 27.172 1 97.19 730 LEU B O 1
ATOM 12307 N N . VAL B 1 731 ? -8.773 -22.953 25.453 1 98.12 731 VAL B N 1
ATOM 12308 C CA . VAL B 1 731 ? -7.543 -22.297 25.047 1 98.12 731 VAL B CA 1
ATOM 12309 C C . VAL B 1 731 ? -7.59 -21.984 23.547 1 98.12 731 VAL B C 1
ATOM 12311 O O . VAL B 1 731 ? -8.016 -22.828 22.75 1 98.12 731 VAL B O 1
ATOM 12314 N N . TRP B 1 732 ? -7.27 -20.781 23.188 1 98.56 732 TRP B N 1
ATOM 12315 C CA . TRP B 1 732 ? -6.93 -20.453 21.812 1 98.56 732 TRP B CA 1
ATOM 12316 C C . TRP B 1 732 ? -5.418 -20.438 21.609 1 98.56 732 TRP B C 1
ATOM 12318 O O . TRP B 1 732 ? -4.707 -19.688 22.281 1 98.56 732 TRP B O 1
ATOM 12328 N N . CYS B 1 733 ? -4.969 -21.25 20.734 1 98.69 733 CYS B N 1
ATOM 12329 C CA . CYS B 1 733 ? -3.541 -21.312 20.438 1 98.69 733 CYS B CA 1
ATOM 12330 C C . CYS B 1 733 ? -3.25 -20.859 19.016 1 98.69 733 CYS B C 1
ATOM 12332 O O . CYS B 1 733 ? -3.875 -21.344 18.078 1 98.69 733 CYS B O 1
ATOM 12334 N N . GLN B 1 734 ? -2.35 -19.922 18.797 1 98.44 734 GLN B N 1
ATOM 12335 C CA . GLN B 1 734 ? -1.91 -19.5 17.484 1 98.44 734 GLN B CA 1
ATOM 12336 C C . GLN B 1 734 ? -0.393 -19.344 17.422 1 98.44 734 GLN B C 1
ATOM 12338 O O . GLN B 1 734 ? 0.248 -19.125 18.453 1 98.44 734 GLN B O 1
ATOM 12343 N N . GLU B 1 735 ? 0.154 -19.453 16.234 1 96.75 735 GLU B N 1
ATOM 12344 C CA . GLU B 1 735 ? 1.6 -19.297 16.109 1 96.75 735 GLU B CA 1
ATOM 12345 C C 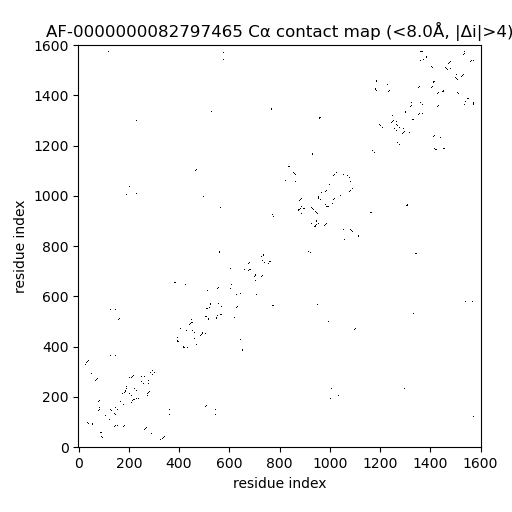. GLU B 1 735 ? 1.98 -17.828 15.953 1 96.75 735 GLU B C 1
ATOM 12347 O O . GLU B 1 735 ? 3.143 -17.453 16.141 1 96.75 735 GLU B O 1
ATOM 12352 N N . GLU B 1 736 ? 1.051 -16.938 15.539 1 97 736 GLU B N 1
ATOM 12353 C CA . GLU B 1 736 ? 1.296 -15.508 15.406 1 97 736 GLU B CA 1
ATOM 12354 C C . GLU B 1 736 ? 1.439 -14.844 16.766 1 97 736 GLU B C 1
ATOM 12356 O O . GLU B 1 736 ? 1.023 -15.398 17.781 1 97 736 GLU B O 1
ATOM 12361 N N . HIS B 1 737 ? 2.031 -13.672 16.766 1 96.62 737 HIS B N 1
ATOM 12362 C CA . HIS B 1 737 ? 2.051 -12.859 17.984 1 96.62 737 HIS B CA 1
ATOM 12363 C C . HIS B 1 737 ? 0.639 -12.5 18.422 1 96.62 737 HIS B C 1
ATOM 12365 O O . HIS B 1 737 ? -0.283 -12.469 17.609 1 96.62 737 HIS B O 1
ATOM 12371 N N . LYS B 1 738 ? 0.456 -12.25 19.719 1 97.19 738 LYS B N 1
ATOM 12372 C CA . LYS B 1 738 ? -0.846 -11.992 20.328 1 97.19 738 LYS B CA 1
ATOM 12373 C C . LYS B 1 738 ? -1.583 -10.867 19.594 1 97.19 738 LYS B C 1
ATOM 12375 O O . LYS B 1 738 ? -2.795 -10.953 19.391 1 97.19 738 LYS B O 1
ATOM 12380 N N . ASN B 1 739 ? -0.855 -9.758 19.219 1 96.38 739 ASN B N 1
ATOM 12381 C CA . ASN B 1 739 ? -1.481 -8.609 18.562 1 96.38 739 ASN B CA 1
ATOM 12382 C C . ASN B 1 739 ? -1.625 -8.836 17.062 1 96.38 739 ASN B C 1
ATOM 12384 O O . ASN B 1 739 ? -2.145 -7.973 16.344 1 96.38 739 ASN B O 1
ATOM 12388 N N . SER B 1 740 ? -1.16 -9.992 16.594 1 95.44 740 SER B N 1
ATOM 12389 C CA . SER B 1 740 ? -1.294 -10.398 15.203 1 95.44 740 SER B CA 1
ATOM 12390 C C . SER B 1 740 ? -2.09 -11.688 15.078 1 95.44 740 SER B C 1
ATOM 12392 O O . SER B 1 740 ? -2.396 -12.336 16.078 1 95.44 740 SER B O 1
ATOM 12394 N N . GLY B 1 741 ? -2.549 -12.055 14 1 96.38 741 GLY B N 1
ATOM 12395 C CA . GLY B 1 741 ? -3.246 -13.312 13.773 1 96.38 741 GLY B CA 1
ATOM 12396 C C . GLY B 1 741 ? -4.73 -13.234 14.086 1 96.38 741 GLY B C 1
ATOM 12397 O O . GLY B 1 741 ? -5.43 -12.352 13.578 1 96.38 741 GLY B O 1
ATOM 12398 N N . TYR B 1 742 ? -5.145 -14.141 14.977 1 98.12 742 TYR B N 1
ATOM 12399 C CA . TYR B 1 742 ? -6.578 -14.406 14.984 1 98.12 742 TYR B CA 1
ATOM 12400 C C . TYR B 1 742 ? -7.191 -14.062 16.328 1 98.12 742 TYR B C 1
ATOM 12402 O O . TYR B 1 742 ? -8.406 -13.883 16.438 1 98.12 742 TYR B O 1
ATOM 12410 N N . TYR B 1 743 ? -6.438 -13.914 17.391 1 97 743 TYR B N 1
ATOM 12411 C CA . TYR B 1 743 ? -6.906 -13.906 18.781 1 97 743 TYR B CA 1
ATOM 12412 C C . TYR B 1 743 ? -7.879 -12.758 19.016 1 97 743 TYR B C 1
ATOM 12414 O O . TYR B 1 743 ? -8.953 -12.961 19.594 1 97 743 TYR B O 1
ATOM 12422 N N . ASP B 1 744 ? -7.551 -11.578 18.531 1 95.12 744 ASP B N 1
ATOM 12423 C CA . ASP B 1 744 ? -8.383 -10.406 18.781 1 95.12 744 ASP B CA 1
ATOM 12424 C C . ASP B 1 744 ? -9.75 -10.555 18.125 1 95.12 744 ASP B C 1
ATOM 12426 O O . ASP B 1 744 ? -10.742 -10.008 18.609 1 95.12 744 ASP B O 1
ATOM 12430 N N . TYR B 1 745 ? -9.797 -11.258 17.125 1 96.81 745 TYR B N 1
ATOM 12431 C CA . TYR B 1 745 ? -11.047 -11.477 16.406 1 96.81 745 TYR B CA 1
ATOM 12432 C C . TYR B 1 745 ? -11.867 -12.578 17.062 1 96.81 745 TYR B C 1
ATOM 12434 O O . TYR B 1 745 ? -13.086 -12.438 17.219 1 96.81 745 TYR B O 1
ATOM 12442 N N . VAL B 1 746 ? -11.25 -13.688 17.531 1 97.56 746 VAL B N 1
ATOM 12443 C CA . VAL B 1 746 ? -12 -14.867 17.953 1 97.56 746 VAL B CA 1
ATOM 12444 C C . VAL B 1 746 ? -12.398 -14.719 19.422 1 97.56 746 VAL B C 1
ATOM 12446 O O . VAL B 1 746 ? -13.445 -15.227 19.844 1 97.56 746 VAL B O 1
ATOM 12449 N N . LYS B 1 747 ? -11.609 -14.047 20.203 1 96 747 LYS B N 1
ATOM 12450 C CA . LYS B 1 747 ? -11.805 -14 21.656 1 96 747 LYS B CA 1
ATOM 12451 C C . LYS B 1 747 ? -13.203 -13.484 22 1 96 747 LYS B C 1
ATOM 12453 O O . LYS B 1 747 ? -13.953 -14.148 22.719 1 96 747 LYS B O 1
ATOM 12458 N N . PRO B 1 748 ? -13.609 -12.25 21.453 1 94.62 748 PRO B N 1
ATOM 12459 C CA . PRO B 1 748 ? -14.945 -11.766 21.812 1 94.62 748 PRO B CA 1
ATOM 12460 C C . PRO B 1 748 ? -16.062 -12.672 21.312 1 94.62 748 PRO B C 1
ATOM 12462 O O . PRO B 1 748 ? -17.109 -12.781 21.938 1 94.62 748 PRO B O 1
ATOM 12465 N N . ARG B 1 749 ? -15.898 -13.344 20.312 1 96.75 749 ARG B N 1
ATOM 12466 C CA . ARG B 1 749 ? -16.906 -14.219 19.734 1 96.75 749 ARG B CA 1
ATOM 12467 C C . ARG B 1 749 ? -17.047 -15.508 20.531 1 96.75 749 ARG B C 1
ATOM 12469 O O . ARG B 1 749 ? -18.156 -16 20.734 1 96.75 749 ARG B O 1
ATOM 12476 N N . PHE B 1 750 ? -15.914 -16.078 21 1 96.75 750 PHE B N 1
ATOM 12477 C CA . PHE B 1 750 ? -15.977 -17.188 21.938 1 96.75 750 PHE B CA 1
ATOM 12478 C C . PHE B 1 750 ? -16.734 -16.812 23.203 1 96.75 750 PHE B C 1
ATOM 12480 O O . PHE B 1 750 ? -17.547 -17.594 23.703 1 96.75 750 PHE B O 1
ATOM 12487 N N . ARG B 1 751 ? -16.438 -15.609 23.656 1 93.88 751 ARG B N 1
ATOM 12488 C CA . ARG B 1 751 ? -17.094 -15.133 24.875 1 93.88 751 ARG B CA 1
ATOM 12489 C C . ARG B 1 751 ? -18.594 -14.992 24.656 1 93.88 751 ARG B C 1
ATOM 12491 O O . ARG B 1 751 ? -19.391 -15.266 25.562 1 93.88 751 ARG B O 1
ATOM 12498 N N . THR B 1 752 ? -18.938 -14.555 23.484 1 94.44 752 THR B N 1
ATOM 12499 C CA . THR B 1 752 ? -20.344 -14.445 23.141 1 94.44 752 THR B CA 1
ATOM 12500 C C . THR B 1 752 ? -21.016 -15.812 23.156 1 94.44 752 THR B C 1
ATOM 12502 O O . THR B 1 752 ? -22.141 -15.953 23.656 1 94.44 752 THR B O 1
ATOM 12505 N N . ILE B 1 753 ? -20.375 -16.797 22.703 1 95.56 753 ILE B N 1
ATOM 12506 C CA . ILE B 1 753 ? -20.938 -18.141 22.625 1 95.56 753 ILE B CA 1
ATOM 12507 C C . ILE B 1 753 ? -21.234 -18.656 24.047 1 95.56 753 ILE B C 1
ATOM 12509 O O . ILE B 1 753 ? -22.266 -19.266 24.281 1 95.56 753 ILE B O 1
ATOM 12513 N N . VAL B 1 754 ? -20.375 -18.406 25.062 1 93.31 754 VAL B N 1
ATOM 12514 C CA . VAL B 1 754 ? -20.516 -18.953 26.406 1 93.31 754 VAL B CA 1
ATOM 12515 C C . VAL B 1 754 ? -21.203 -17.938 27.312 1 93.31 754 VAL B C 1
ATOM 12517 O O . VAL B 1 754 ? -21.125 -18.062 28.547 1 93.31 754 VAL B O 1
ATOM 12520 N N . ASN B 1 755 ? -21.766 -16.938 26.75 1 89.38 755 ASN B N 1
ATOM 12521 C CA . ASN B 1 755 ? -22.453 -15.891 27.5 1 89.38 755 ASN B CA 1
ATOM 12522 C C . ASN B 1 755 ? -21.547 -15.273 28.547 1 89.38 755 ASN B C 1
ATOM 12524 O O . ASN B 1 755 ? -21.984 -15.008 29.672 1 89.38 755 ASN B O 1
ATOM 12528 N N . ARG B 1 756 ? -20.219 -15.273 28.266 1 87.75 756 ARG B N 1
ATOM 12529 C CA . ARG B 1 756 ? -19.188 -14.617 29.062 1 87.75 756 ARG B CA 1
ATOM 12530 C C . ARG B 1 756 ? -19 -15.32 30.406 1 87.75 756 ARG B C 1
ATOM 12532 O O . ARG B 1 756 ? -18.547 -14.719 31.375 1 87.75 756 ARG B O 1
ATOM 12539 N N . THR B 1 757 ? -19.312 -16.578 30.453 1 88.94 757 THR B N 1
ATOM 12540 C CA . THR B 1 757 ? -19.25 -17.312 31.719 1 88.94 757 THR B CA 1
ATOM 12541 C C . THR B 1 757 ? -17.938 -18.062 31.859 1 88.94 757 THR B C 1
ATOM 12543 O O . THR B 1 757 ? -17.531 -18.422 32.969 1 88.94 757 THR B O 1
ATOM 12546 N N . ARG B 1 758 ? -17.297 -18.312 30.75 1 90.75 758 ARG B N 1
ATOM 12547 C CA . ARG B 1 758 ? -16.031 -19.031 30.75 1 90.75 758 ARG B CA 1
ATOM 12548 C C . ARG B 1 758 ? -14.953 -18.234 30.031 1 90.75 758 ARG B C 1
ATOM 12550 O O . ARG B 1 758 ? -15.219 -17.578 29.031 1 90.75 758 ARG B O 1
ATOM 12557 N N . PRO B 1 759 ? -13.75 -18.312 30.562 1 92 759 PRO B N 1
ATOM 12558 C CA . PRO B 1 759 ? -12.664 -17.641 29.844 1 92 759 PRO B CA 1
ATOM 12559 C C . PRO B 1 759 ? -12.148 -18.438 28.656 1 92 759 PRO B C 1
ATOM 12561 O O . PRO B 1 759 ? -12.336 -19.656 28.594 1 92 759 PRO B O 1
ATOM 12564 N N . ILE B 1 760 ? -11.656 -17.766 27.672 1 95.44 760 ILE B N 1
ATOM 12565 C CA . ILE B 1 760 ? -10.82 -18.359 26.625 1 95.44 760 ILE B CA 1
ATOM 12566 C C . ILE B 1 760 ? -9.391 -17.859 26.766 1 95.44 760 ILE B C 1
ATOM 12568 O O . ILE B 1 760 ? -9.109 -16.672 26.531 1 95.44 760 ILE B O 1
ATOM 12572 N N . TRP B 1 761 ? -8.492 -18.75 27.156 1 96.44 761 TRP B N 1
ATOM 12573 C CA . TRP B 1 761 ? -7.109 -18.375 27.453 1 96.44 761 TRP B CA 1
ATOM 12574 C C . TRP B 1 761 ? -6.273 -18.328 26.188 1 96.44 761 TRP B C 1
ATOM 12576 O O . TRP B 1 761 ? -6.484 -19.125 25.266 1 96.44 761 TRP B O 1
ATOM 12586 N N . TYR B 1 762 ? -5.324 -17.359 26.156 1 97 762 TYR B N 1
ATOM 12587 C CA . TYR B 1 762 ? -4.418 -17.203 25.031 1 97 762 TYR B CA 1
ATOM 12588 C C . TYR B 1 762 ? -3.135 -18 25.234 1 97 762 TYR B C 1
ATOM 12590 O O . TYR B 1 762 ? -2.52 -17.922 26.312 1 97 762 TYR B O 1
ATOM 12598 N N . VAL B 1 763 ? -2.758 -18.75 24.297 1 98.19 763 VAL B N 1
ATOM 12599 C CA . VAL B 1 763 ? -1.448 -19.391 24.25 1 98.19 763 VAL B CA 1
ATOM 12600 C C . VAL B 1 763 ? -0.78 -19.094 22.906 1 98.19 763 VAL B C 1
ATOM 12602 O O . VAL B 1 763 ? -1.296 -19.469 21.844 1 98.19 763 VAL B O 1
ATOM 12605 N N . GLY B 1 764 ? 0.27 -18.453 22.828 1 97.5 764 GLY B N 1
ATOM 12606 C CA . GLY B 1 764 ? 1.018 -18.047 21.641 1 97.5 764 GLY B CA 1
ATOM 12607 C C . GLY B 1 764 ? 2.178 -17.125 21.969 1 97.5 764 GLY B C 1
ATOM 12608 O O . GLY B 1 764 ? 2.688 -17.125 23.094 1 97.5 764 GLY B O 1
ATOM 12609 N N . ARG B 1 765 ? 2.641 -16.453 21.016 1 96.38 765 ARG B N 1
ATOM 12610 C CA . ARG B 1 765 ? 3.76 -15.523 21.188 1 96.38 765 ARG B CA 1
ATOM 12611 C C . ARG B 1 765 ? 3.297 -14.195 21.766 1 96.38 765 ARG B C 1
ATOM 12613 O O . ARG B 1 765 ? 2.145 -13.797 21.578 1 96.38 765 ARG B O 1
ATOM 12620 N N . GLU B 1 766 ? 4.156 -13.547 22.5 1 95.38 766 GLU B N 1
ATOM 12621 C CA . GLU B 1 766 ? 3.854 -12.242 23.094 1 95.38 766 GLU B CA 1
ATOM 12622 C C . GLU B 1 766 ? 3.689 -11.18 22.016 1 95.38 766 GLU B C 1
ATOM 12624 O O . GLU B 1 766 ? 4.137 -11.359 20.875 1 95.38 766 GLU B O 1
ATOM 12629 N N . PRO B 1 767 ? 2.988 -10.062 22.312 1 96.06 767 PRO B N 1
ATOM 12630 C CA . PRO B 1 767 ? 2.846 -8.992 21.328 1 96.06 767 PRO B CA 1
ATOM 12631 C C . PRO B 1 767 ? 4.188 -8.469 20.828 1 96.06 767 PRO B C 1
ATOM 12633 O O . PRO B 1 767 ? 5.16 -8.422 21.578 1 96.06 767 PRO B O 1
ATOM 12636 N N . ALA B 1 768 ? 4.219 -8.055 19.578 1 95.69 768 ALA B N 1
ATOM 12637 C CA . ALA B 1 768 ? 5.453 -7.586 18.953 1 95.69 768 ALA B CA 1
ATOM 12638 C C . ALA B 1 768 ? 5.164 -6.551 17.875 1 95.69 768 ALA B C 1
ATOM 12640 O O . ALA B 1 768 ? 4.055 -6.496 17.344 1 95.69 768 ALA B O 1
ATOM 12641 N N . ALA B 1 769 ? 6.172 -5.75 17.594 1 95.38 769 ALA B N 1
ATOM 12642 C CA . ALA B 1 769 ? 6.066 -4.742 16.547 1 95.38 769 ALA B CA 1
ATOM 12643 C C . ALA B 1 769 ? 6.258 -5.367 15.172 1 95.38 769 ALA B C 1
ATOM 12645 O O . ALA B 1 769 ? 5.703 -4.887 14.18 1 95.38 769 ALA B O 1
ATOM 12646 N N . ALA B 1 770 ? 7.059 -6.418 15.102 1 94.5 770 ALA B N 1
ATOM 12647 C CA . ALA B 1 770 ? 7.281 -7.156 13.859 1 94.5 770 ALA B CA 1
ATOM 12648 C C . ALA B 1 770 ? 6.449 -8.43 13.82 1 94.5 770 ALA B C 1
ATOM 12650 O O . ALA B 1 770 ? 6.156 -9.023 14.867 1 94.5 770 ALA B O 1
ATOM 12651 N N . ALA B 1 771 ? 6.133 -8.875 12.641 1 93.25 771 ALA B N 1
ATOM 12652 C CA . ALA B 1 771 ? 5.199 -9.992 12.484 1 93.25 771 ALA B CA 1
ATOM 12653 C C . ALA B 1 771 ? 5.863 -11.32 12.844 1 93.25 771 ALA B C 1
ATOM 12655 O O . ALA B 1 771 ? 5.18 -12.305 13.141 1 93.25 771 ALA B O 1
ATOM 12656 N N . ALA B 1 772 ? 7.164 -11.352 12.773 1 93.81 772 ALA B N 1
ATOM 12657 C CA . ALA B 1 772 ? 7.895 -12.578 13.094 1 93.81 772 ALA B CA 1
ATOM 12658 C C . ALA B 1 772 ? 9.367 -12.289 13.344 1 93.81 772 ALA B C 1
ATOM 12660 O O . ALA B 1 772 ? 9.867 -11.211 13 1 93.81 772 ALA B O 1
ATOM 12661 N N . THR B 1 773 ? 9.992 -13.242 13.953 1 89.62 773 THR B N 1
ATOM 12662 C CA . THR B 1 773 ? 11.43 -13.156 14.164 1 89.62 773 THR B CA 1
ATOM 12663 C C . THR B 1 773 ? 12.195 -13.672 12.953 1 89.62 773 THR B C 1
ATOM 12665 O O . THR B 1 773 ? 11.68 -14.5 12.195 1 89.62 773 THR B O 1
ATOM 12668 N N . GLY B 1 774 ? 13.312 -13.141 12.734 1 85 774 GLY B N 1
ATOM 12669 C CA . GLY B 1 774 ? 14.172 -13.617 11.664 1 85 774 GLY B CA 1
ATOM 12670 C C . GLY B 1 774 ? 15.219 -14.617 12.133 1 85 774 GLY B C 1
ATOM 12671 O O . GLY B 1 774 ? 15.914 -15.227 11.32 1 85 774 GLY B O 1
ATOM 12672 N N . ASN B 1 775 ? 15.25 -14.836 13.406 1 83.56 775 ASN B N 1
ATOM 12673 C CA . ASN B 1 775 ? 16.219 -15.742 14.016 1 83.56 775 ASN B CA 1
ATOM 12674 C C . ASN B 1 775 ? 15.609 -17.125 14.258 1 83.56 775 ASN B C 1
ATOM 12676 O O . ASN B 1 775 ? 14.625 -17.25 14.984 1 83.56 775 ASN B O 1
ATOM 12680 N N . LYS B 1 776 ? 16.219 -18.125 13.68 1 85.75 776 LYS B N 1
ATOM 12681 C CA . LYS B 1 776 ? 15.68 -19.484 13.75 1 85.75 776 LYS B CA 1
ATOM 12682 C C . LYS B 1 776 ? 15.625 -19.969 15.195 1 85.75 776 LYS B C 1
ATOM 12684 O O . LYS B 1 776 ? 14.656 -20.625 15.602 1 85.75 776 LYS B O 1
ATOM 12689 N N . ASN B 1 777 ? 16.672 -19.688 15.992 1 87.62 777 ASN B N 1
ATOM 12690 C CA . ASN B 1 777 ? 16.688 -20.109 17.391 1 87.62 777 ASN B CA 1
ATOM 12691 C C . ASN B 1 777 ? 15.57 -19.469 18.188 1 87.62 777 ASN B C 1
ATOM 12693 O O . ASN B 1 777 ? 14.898 -20.125 18.984 1 87.62 777 ASN B O 1
ATOM 12697 N N . MET B 1 778 ? 15.414 -18.188 18 1 89 778 MET B N 1
ATOM 12698 C CA . MET B 1 778 ? 14.344 -17.469 18.688 1 89 778 MET B CA 1
ATOM 12699 C C . MET B 1 778 ? 12.984 -18.047 18.312 1 89 778 MET B C 1
ATOM 12701 O O . MET B 1 778 ? 12.078 -18.125 19.141 1 89 778 MET B O 1
ATOM 12705 N N . HIS B 1 779 ? 12.844 -18.406 17.078 1 92.5 779 HIS B N 1
ATOM 12706 C CA . HIS B 1 779 ? 11.609 -19.031 16.625 1 92.5 779 HIS B CA 1
ATOM 12707 C C . HIS B 1 779 ? 11.352 -20.344 17.344 1 92.5 779 HIS B C 1
ATOM 12709 O O . HIS B 1 779 ? 10.242 -20.578 17.844 1 92.5 779 HIS B O 1
ATOM 12715 N N . LEU B 1 780 ? 12.359 -21.188 17.469 1 93.62 780 LEU B N 1
ATOM 12716 C CA . LEU B 1 780 ? 12.211 -22.5 18.078 1 93.62 780 LEU B CA 1
ATOM 12717 C C . LEU B 1 780 ? 11.953 -22.375 19.578 1 93.62 780 LEU B C 1
ATOM 12719 O O . LEU B 1 780 ? 11.156 -23.125 20.141 1 93.62 780 LEU B O 1
ATOM 12723 N N . VAL B 1 781 ? 12.625 -21.391 20.188 1 93.12 781 VAL B N 1
ATOM 12724 C CA . VAL B 1 781 ? 12.438 -21.156 21.609 1 93.12 781 VAL B CA 1
ATOM 12725 C C . VAL B 1 781 ? 11 -20.703 21.875 1 93.12 781 VAL B C 1
ATOM 12727 O O . VAL B 1 781 ? 10.359 -21.172 22.812 1 93.12 781 VAL B O 1
ATOM 12730 N N . SER B 1 782 ? 10.539 -19.812 21.078 1 94.25 782 SER B N 1
ATOM 12731 C CA . SER B 1 782 ? 9.164 -19.328 21.219 1 94.25 782 SER B CA 1
ATOM 12732 C C . SER B 1 782 ? 8.156 -20.453 20.984 1 94.25 782 SER B C 1
ATOM 12734 O O . SER B 1 782 ? 7.129 -20.516 21.656 1 94.25 782 SER B O 1
ATOM 12736 N N . LEU B 1 783 ? 8.406 -21.266 19.984 1 96.5 783 LEU B N 1
ATOM 12737 C CA . LEU B 1 783 ? 7.559 -22.406 19.688 1 96.5 783 LEU B CA 1
ATOM 12738 C C . LEU B 1 783 ? 7.484 -23.359 20.875 1 96.5 783 LEU B C 1
ATOM 12740 O O . LEU B 1 783 ? 6.391 -23.75 21.297 1 96.5 783 LEU B O 1
ATOM 12744 N N . ARG B 1 784 ? 8.617 -23.641 21.469 1 96.75 784 ARG B N 1
ATOM 12745 C CA . ARG B 1 784 ? 8.664 -24.531 22.609 1 96.75 784 ARG B CA 1
ATOM 12746 C C . ARG B 1 784 ? 7.922 -23.922 23.812 1 96.75 784 ARG B C 1
ATOM 12748 O O . ARG B 1 784 ? 7.195 -24.625 24.516 1 96.75 784 ARG B O 1
ATOM 12755 N N . ARG B 1 785 ? 8.117 -22.703 23.938 1 96.69 785 ARG B N 1
ATOM 12756 C CA . ARG B 1 785 ? 7.512 -22.016 25.078 1 96.69 785 ARG B CA 1
ATOM 12757 C C . ARG B 1 785 ? 5.992 -22.109 25.031 1 96.69 785 ARG B C 1
ATOM 12759 O O . ARG B 1 785 ? 5.355 -22.453 26.016 1 96.69 785 ARG B O 1
ATOM 12766 N N . PHE B 1 786 ? 5.336 -21.766 23.875 1 96.88 786 PHE B N 1
ATOM 12767 C CA . PHE B 1 786 ? 3.877 -21.75 23.906 1 96.88 786 PHE B CA 1
ATOM 12768 C C . PHE B 1 786 ? 3.326 -23.172 23.781 1 96.88 786 PHE B C 1
ATOM 12770 O O . PHE B 1 786 ? 2.193 -23.438 24.188 1 96.88 786 PHE B O 1
ATOM 12777 N N . LEU B 1 787 ? 4.105 -24.156 23.25 1 98.25 787 LEU B N 1
ATOM 12778 C CA . LEU B 1 787 ? 3.676 -25.547 23.297 1 98.25 787 LEU B CA 1
ATOM 12779 C C . LEU B 1 787 ? 3.674 -26.062 24.734 1 98.25 787 LEU B C 1
ATOM 12781 O O . LEU B 1 787 ? 2.75 -26.766 25.141 1 98.25 787 LEU B O 1
ATOM 12785 N N . ASP B 1 788 ? 4.746 -25.656 25.453 1 97.69 788 ASP B N 1
ATOM 12786 C CA . ASP B 1 788 ? 4.809 -26.031 26.875 1 97.69 788 ASP B CA 1
ATOM 12787 C C . ASP B 1 788 ? 3.615 -25.469 27.641 1 97.69 788 ASP B C 1
ATOM 12789 O O . ASP B 1 788 ? 3.018 -26.172 28.469 1 97.69 788 ASP B O 1
ATOM 12793 N N . THR B 1 789 ? 3.268 -24.297 27.359 1 97.81 789 THR B N 1
ATOM 12794 C CA . THR B 1 789 ? 2.137 -23.656 28.031 1 97.81 789 THR B CA 1
ATOM 12795 C C . THR B 1 789 ? 0.827 -24.344 27.625 1 97.81 789 THR B C 1
ATOM 12797 O O . THR B 1 789 ? -0.039 -24.562 28.469 1 97.81 789 THR B O 1
ATOM 12800 N N . ALA B 1 790 ? 0.669 -24.688 26.359 1 98.5 790 ALA B N 1
ATOM 12801 C CA . ALA B 1 790 ? -0.548 -25.297 25.844 1 98.5 790 ALA B CA 1
ATOM 12802 C C . ALA B 1 790 ? -0.833 -26.625 26.547 1 98.5 790 ALA B C 1
ATOM 12804 O O . ALA B 1 790 ? -1.993 -26.984 26.766 1 98.5 790 ALA B O 1
ATOM 12805 N N . PHE B 1 791 ? 0.166 -27.328 27.031 1 98.25 791 PHE B N 1
ATOM 12806 C CA . PHE B 1 791 ? -0.046 -28.672 27.547 1 98.25 791 PHE B CA 1
ATOM 12807 C C . PHE B 1 791 ? 0.291 -28.734 29.031 1 98.25 791 PHE B C 1
ATOM 12809 O O . PHE B 1 791 ? 0.319 -29.812 29.625 1 98.25 791 PHE B O 1
ATOM 12816 N N . ASN B 1 792 ? 0.669 -27.594 29.609 1 97.62 792 ASN B N 1
ATOM 12817 C CA . ASN B 1 792 ? 0.697 -27.484 31.062 1 97.62 792 ASN B CA 1
ATOM 12818 C C . ASN B 1 792 ? -0.7 -27.25 31.641 1 97.62 792 ASN B C 1
ATOM 12820 O O . ASN B 1 792 ? -1.164 -26.109 31.719 1 97.62 792 ASN B O 1
ATOM 12824 N N . LEU B 1 793 ? -1.355 -28.281 32.156 1 96.69 793 LEU B N 1
ATOM 12825 C CA . LEU B 1 793 ? -2.758 -28.266 32.531 1 96.69 793 LEU B CA 1
ATOM 12826 C C . LEU B 1 793 ? -2.961 -27.422 33.781 1 96.69 793 LEU B C 1
ATOM 12828 O O . LEU B 1 793 ? -4.094 -27.078 34.125 1 96.69 793 LEU B O 1
ATOM 12832 N N . GLU B 1 794 ? -1.894 -26.906 34.375 1 95.75 794 GLU B N 1
ATOM 12833 C CA . GLU B 1 794 ? -1.983 -26.047 35.562 1 95.75 794 GLU B CA 1
ATOM 12834 C C . GLU B 1 794 ? -1.639 -24.594 35.219 1 95.75 794 GLU B C 1
ATOM 12836 O O . GLU B 1 794 ? -1.629 -23.734 36.094 1 95.75 794 GLU B O 1
ATOM 12841 N N . ALA B 1 795 ? -1.394 -24.359 34 1 94.62 795 ALA B N 1
ATOM 12842 C CA . ALA B 1 795 ? -0.859 -23.078 33.562 1 94.62 795 ALA B CA 1
ATOM 12843 C C . ALA B 1 795 ? -1.805 -21.938 33.938 1 94.62 795 ALA B C 1
ATOM 12845 O O . ALA B 1 795 ? -1.37 -20.797 34.125 1 94.62 795 ALA B O 1
ATOM 12846 N N . PHE B 1 796 ? -3.088 -22.172 34.031 1 93.94 796 PHE B N 1
ATOM 12847 C CA . PHE B 1 796 ? -4.051 -21.094 34.188 1 93.94 796 PHE B CA 1
ATOM 12848 C C . PHE B 1 796 ? -4.742 -21.172 35.562 1 93.94 796 PHE B C 1
ATOM 12850 O O . PHE B 1 796 ? -5.711 -20.453 35.812 1 93.94 796 PHE B O 1
ATOM 12857 N N . GLU B 1 797 ? -4.277 -22.047 36.375 1 91.06 797 GLU B N 1
ATOM 12858 C CA . GLU B 1 797 ? -4.832 -22.156 37.719 1 91.06 797 GLU B CA 1
ATOM 12859 C C . GLU B 1 797 ? -4.605 -20.875 38.531 1 91.06 797 GLU B C 1
ATOM 12861 O O . GLU B 1 797 ? -3.498 -20.344 38.531 1 91.06 797 GLU B O 1
ATOM 12866 N N . GLY B 1 798 ? -5.566 -20.344 39.125 1 84.12 798 GLY B N 1
ATOM 12867 C CA . GLY B 1 798 ? -5.453 -19.156 39.969 1 84.12 798 GLY B CA 1
ATOM 12868 C C . GLY B 1 798 ? -5.531 -17.859 39.188 1 84.12 798 GLY B C 1
ATOM 12869 O O . GLY B 1 798 ? -5.539 -16.781 39.75 1 84.12 798 GLY B O 1
ATOM 12870 N N . LYS B 1 799 ? -5.629 -17.938 37.875 1 82.88 799 LYS B N 1
ATOM 12871 C CA . LYS B 1 799 ? -5.703 -16.719 37.062 1 82.88 799 LYS B CA 1
ATOM 12872 C C . LYS B 1 799 ? -7.145 -16.25 36.938 1 82.88 799 LYS B C 1
ATOM 12874 O O . LYS B 1 799 ? -8.078 -17.047 36.906 1 82.88 799 LYS B O 1
ATOM 12879 N N . THR B 1 800 ? -7.277 -14.859 37 1 74 800 THR B N 1
ATOM 12880 C CA . THR B 1 800 ? -8.594 -14.25 36.812 1 74 800 THR B CA 1
ATOM 12881 C C . THR B 1 800 ? -8.805 -13.844 35.375 1 74 800 THR B C 1
ATOM 12883 O O . THR B 1 800 ? -7.848 -13.523 34.656 1 74 800 THR B O 1
ATOM 12886 N N . PHE B 1 801 ? -10.164 -14.156 34.844 1 72.94 801 PHE B N 1
ATOM 12887 C CA . PHE B 1 801 ? -10.445 -13.781 33.469 1 72.94 801 PHE B CA 1
ATOM 12888 C C . PHE B 1 801 ? -11.609 -12.789 33.406 1 72.94 801 PHE B C 1
ATOM 12890 O O . PHE B 1 801 ? -12.469 -12.773 34.281 1 72.94 801 PHE B O 1
#

InterPro domains:
  IPR001017 Dehydrogenase, E1 component [PF00676] (35-359)
  IPR005475 Transketolase-like, pyrimidine-binding domain [PF02779] (429-641)
  IPR005475 Transketolase-like, pyrimidine-binding domain [SM00861] (429-642)
  IPR011603 2-oxoglutarate dehydrogenase E1 component [PIRSF000157] (1-792)
  IPR011603 2-oxoglutarate dehydrogenase E1 component [PTHR23152] (1-791)
  IPR011603 2-oxoglutarate dehydrogenase E1 component [TIGR00239] (1-789)
  IPR029061 Thiamin diphosphate-binding fold [SSF52518] (3-374)
  IPR029061 Thiamin diphosphate-binding fold [SSF52518] (420-649)
  IPR031717 2-oxoglutarate dehydrogenase E1 component/KDG, C-terminal [PF16870] (646-791)
  IPR042179 Multifunctional 2-oxoglutarate metabolism enzyme, C-terminal domain superfamily [G3DSA:3.40.50.11610] (560-789)

Solvent-accessible surface area (backbone atoms only — not comparable to full-atom values): 81651 Å² total; per-residue (Å²): 136,84,61,83,51,64,68,62,50,51,52,51,46,56,72,69,68,44,85,76,66,85,69,72,53,65,67,54,50,52,50,52,50,54,40,35,45,53,41,48,49,52,53,51,48,48,47,68,78,43,68,87,57,82,65,30,67,38,55,51,45,40,47,54,53,46,32,51,46,40,28,49,50,50,31,40,68,68,49,33,35,34,42,39,29,32,50,58,45,67,29,34,65,54,41,39,40,74,64,63,55,45,58,58,28,62,60,54,38,68,70,44,68,77,62,69,48,97,52,47,47,53,24,48,44,79,60,25,61,23,26,51,42,76,44,70,37,80,88,70,71,39,66,33,34,40,23,35,44,57,31,72,83,63,74,64,58,40,51,22,22,42,44,16,27,41,31,35,50,20,58,80,66,66,33,85,72,33,52,36,38,36,40,38,38,42,36,46,33,37,53,52,49,16,32,26,53,48,55,30,37,54,39,35,45,63,17,84,96,52,33,41,33,25,40,44,34,39,29,50,26,39,73,50,41,81,73,30,47,53,81,46,35,43,43,36,97,47,52,66,40,68,42,52,44,63,49,29,56,73,46,80,39,54,41,74,37,59,68,60,39,43,48,52,27,44,51,47,35,49,43,25,72,71,68,35,36,44,32,37,41,35,35,44,39,39,59,70,56,27,73,33,80,83,42,73,47,52,59,72,38,26,61,64,47,57,53,52,71,67,53,75,57,52,61,60,55,52,49,52,51,35,40,74,71,64,73,40,51,70,65,58,52,53,49,55,50,50,50,51,52,48,52,52,51,52,28,53,59,47,18,72,73,56,74,80,71,60,57,77,66,34,34,40,57,74,60,88,81,60,38,42,94,84,69,39,56,75,47,67,62,64,75,63,44,24,41,54,63,68,56,50,46,51,44,33,48,42,70,30,47,74,86,55,80,96,60,47,65,48,71,70,54,52,51,51,22,50,49,42,37,50,28,40,75,66,42,35,34,37,37,47,54,22,48,47,40,31,53,48,53,40,15,64,73,55,26,32,37,35,41,37,20,46,37,49,32,38,25,77,78,70,61,53,54,55,47,43,34,32,51,84,46,84,92,40,68,46,51,40,78,63,64,74,49,93,80,40,32,61,64,46,71,39,45,39,35,53,31,56,40,28,50,51,24,18,46,48,17,29,23,42,54,43,84,66,40,51,33,34,43,35,42,67,32,16,36,52,50,37,60,24,36,47,49,44,54,60,46,57,41,10,20,36,41,36,56,68,43,66,33,43,32,29,42,38,22,28,33,49,84,76,24,68,10,32,62,64,14,38,42,51,56,33,60,60,59,42,48,39,33,68,57,51,81,60,80,79,82,84,54,98,44,33,73,50,47,45,58,68,71,33,47,44,38,35,33,26,51,62,38,16,39,42,49,22,18,50,60,38,40,61,65,54,38,46,60,48,49,30,35,40,34,43,32,63,56,74,50,59,71,35,87,79,30,47,28,49,48,82,54,39,20,65,81,24,57,59,54,52,56,48,69,48,80,54,61,12,58,77,40,31,85,65,21,53,31,36,37,36,31,48,29,73,50,49,60,57,49,54,54,51,35,59,74,68,71,34,50,48,36,41,33,54,30,37,43,22,37,58,36,59,66,57,61,70,62,50,44,53,55,50,62,56,31,74,82,29,46,41,32,41,40,46,80,40,25,52,53,39,41,55,53,79,67,47,52,51,37,55,27,48,68,52,70,52,72,56,66,72,42,82,34,45,40,67,43,43,40,47,72,34,34,15,37,52,45,55,38,52,51,51,52,50,50,28,52,51,50,69,70,36,90,63,72,63,66,92,62,88,109,136,83,62,82,50,64,68,62,50,50,52,52,45,57,73,69,69,44,85,76,66,86,69,73,53,66,65,55,50,52,50,50,50,53,39,35,45,52,41,47,49,51,53,50,48,47,47,68,76,42,66,85,57,84,63,28,68,39,55,52,44,42,47,54,54,47,32,51,46,40,28,50,49,50,30,38,68,69,49,32,35,34,41,38,28,32,52,56,45,64,28,32,65,53,41,38,41,75,63,63,55,44,58,59,28,64,58,54,39,68,70,45,67,80,62,67,46,96,50,47,52,50,22,48,43,78,61,26,60,22,26,52,42,77,44,70,36,80,88,71,71,39,67,34,34,40,23,35,44,56,34,72,83,62,74,64,58,42,51,22,22,44,44,15,26,40,31,35,52,19,58,80,67,67,32,86,70,32,54,38,37,38,39,40,40,42,38,47,33,38,53,52,48,16,31,26,54,49,53,28,36,55,38,35,46,63,18,83,96,51,33,40,33,23,40,45,33,39,29,52,26,40,71,49,41,81,74,29,47,53,81,44,35,44,42,37,96,47,51,65,40,69,42,54,42,64,49,30,56,72,46,78,38,56,40,74,36,58,68,61,40,44,49,53,27,45,50,47,34,49,44,25,71,72,70,36,37,43,31,36,40,34,34,44,40,40,59,70,56,26,73,34,80,84,42,72,46,52,58,74,39,29,61,63,46,58,51,52,71,67,54,75,57,51,61,60,56,51,49,52,51,34,39,76,72,64,72,39,51,70,66,58,52,53,49,53,51,52,52,53,51,46,52,53,52,52,27,52,58,47,19,72,72,54,73,80,68,59,58,75,68,36,33,42,59,74,59,87,81,58,37,39,97,84,69,40,56,74,47,69,60,63,74,63,45,24,41,53,62,67,57,49,45,52,43,32,49,43,69,30,47,73,88,55,80,98,62,48,64,46,69,73,54,52,51,52,22,49,50,43,35,51,29,41,75,66,42,35,34,36,37,47,54,23,48,50,41,30,53,47,54,41,15,64,71,53,26,33,36,36,40,36,18,48,36,49,33,37,26,77,78,69,59,52,54,56,46,43,33,32,51,83,45,86,93,40,65,46,50,37,76,63,65,73,48,93,80,41,31,60,64,46,70,39,44,39,37,54,31,55,40,29,48,51,26,17,46,50,17,28,25,42,55,41,84,66,40,51,33,34,42,34,44,67,32,17,36,53,50,35,61,24,35,47,49,44,57,60,47,56,41,10,20,36,42,37,57,69,43,66,34,44,32,29,41,40,22,29,32,49,86,76,26,69,10,31,63,63,13,38,41,53,56,33,60,59,57,43,49,40,32,68,56,52,80,59,80,79,81,83,55,97,44,35,73,49,47,45,58,67,71,33,48,44,38,35,32,27,50,62,37,17,39,42,47,22,18,49,59,38,39,59,64,54,37,47,60,47,49,30,35,42,36,43,33,64,56,73,49,59,71,36,85,79,31,47,28,48,49,81,54,39,20,64,81,24,55,57,56,53,56,46,70,47,79,54,60,12,58,78,40,30,87,64,20,52,31,37,37,36,31,47,29,72,49,50,60,57,49,53,53,52,34,58,75,65,72,33,50,48,35,41,33,54,30,36,43,22,35,60,36,59,65,56,61,70,62,51,44,53,55,49,63,58,32,73,83,29,47,42,32,42,40,45,78,41,25,50,52,38,41,56,52,78,67,47,52,51,37,54,26,48,68,52,70,52,72,57,64,73,41,82,34,44,38,68,44,42,41,46,72,35,35,16,37,52,45,55,38,52,52,51,51,49,50,28,52,51,51,69,69,36,90,64,71,63,67,92,63,88,108

Sequence (1602 aa):
MFINDVEQCQWIRQKFETPGIMKFTNEEKRTLLARLVRSMRFEDFLARKWSSEKRFGLEGCEVMIPALKTIIDKSSEMGIEYVIMGMPHRGRLNVLANVIRKELEQIFCQFDPKLEAADEGSGDVKYHLGMYHERINRTTNKKITLSLMANPSHLEAVDPVVQGKTKAEQFYRGDTAGKKVMSILLHGDAAFAGQGVVYETFHLSDLPSYTTNGTIHVVVNNQIGFTTDPRMARSSPYPTDVARVVNAPIFHVNADDPEAVMYVCNVAAEWRNTFNKDVVVDLVCYRRRGHNEMDEPMFTQPLMYKQIHKQVPVLKKYADKLIADGTVTLQEFEEEIAKYDRICEEAYTRSKDNKILHIKHWLDSPWPGFFNVDGEPKSMSCPPTGISEDLLTHIGNVASSVPVKDFKIHSGLSRILKARLEMTKNRVVDWALAEYMAFGSVLKEGIHVRLSGQDVERGTFSHRHHVLHDQEVDKRTCVPMNHLWEQQAPYTVCNSSLSEYGVLGFELGFAMASPNALVCWEAQFGDFHNTAQCIIDQFISSGQAKWVRHNGIVLLLPHGMEGMGPEHSSARPERFLQMSNDDSDAYPEFSEQFEVSQLYECNWIVVNCSTPANYFHVLRRQILLPFRKPLIVLTPKSLLRHPEAKSSFDEMVTGTTFQRVIPENGPAAQAPHEVKRVIFCTGKVYYDLVKERKNQDLEKQVAITRLEQISPFPFDLLKEELEKYPSADLVWCQEEHKNSGYYDYVKPRFRTIVNRTRPIWYVGREPAAAAATGNKNMHLVSLRRFLDTAFNLEAFEGKTFMFINDVEQCQWIRQKFETPGIMKFTNEEKRTLLARLVRSMRFEDFLARKWSSEKRFGLEGCEVMIPALKTIIDKSSEMGIEYVIMGMPHRGRLNVLANVIRKELEQIFCQFDPKLEAADEGSGDVKYHLGMYHERINRTTNKKITLSLMANPSHLEAVDPVVQGKTKAEQFYRGDTAGKKVMSILLHGDAAFAGQGVVYETFHLSDLPSYTTNGTIHVVVNNQIGFTTDPRMARSSPYPTDVARVVNAPIFHVNADDPEAVMYVCNVAAEWRNTFNKDVVVDLVCYRRRGHNEMDEPMFTQPLMYKQIHKQVPVLKKYADKLIADGTVTLQEFEEEIAKYDRICEEAYTRSKDNKILHIKHWLDSPWPGFFNVDGEPKSMSCPPTGISEDLLTHIGNVASSVPVKDFKIHSGLSRILKARLEMTKNRVVDWALAEYMAFGSVLKEGIHVRLSGQDVERGTFSHRHHVLHDQEVDKRTCVPMNHLWEQQAPYTVCNSSLSEYGVLGFELGFAMASPNALVCWEAQFGDFHNTAQCIIDQFISSGQAKWVRHNGIVLLLPHGMEGMGPEHSSARPERFLQMSNDDSDAYPEFSEQFEVSQLYECNWIVVNCSTPANYFHVLRRQILLPFRKPLIVLTPKSLLRHPEAKSSFDEMVTGTTFQRVIPENGPAAQAPHEVKRVIFCTGKVYYDLVKERKNQDLEKQVAITRLEQISPFPFDLLKEELEKYPSADLVWCQEEHKNSGYYDYVKPRFRTIVNRTRPIWYVGREPAAAAATGNKNMHLVSLRRFLDTAFNLEAFEGKTF

Foldseek 3Di:
DLFDDPVLVVLVCCLPVDPPNLDDDLVRLVVLLLQLLLLVLVQVVCCVVPVPDWQLECFWQSLVLVLLLLLVLLLVVQAAAEEEEEEALHCQLVCVCRVQNDQLLLLLLLPDPPQDCVFFFVADRSSQFKFWHWDQDPNRRDIHIYIYHGHDNPPPLLLLLSQLLLLLVCVVVVVQQLSHYAYEYEEELLCLQAPVLNLVSLVQCPPNSRHNLEYEYEYAYQQQDQQHHVVRRHPDPGSNCSNVVNPAEEDEDESLPSSRSSSVSSVQSVCSNPRSYYHYYYHHTHDQDGSTNPDDNCVRVVVVNVVSVVDDGSSVVSVVVCCVVPSDPPVRSVVSSVVSVVSSVVSSVVSVVDNDDHLNRRDRADAPPLDPPNRHFPDLDFFFLFAALVLLLLLLLLLLDFPDPPFAFDPVVNVVSVVSNVCSVVQKFFQQSLVSSLQLVLQQVVFEEAEEEAPPCCALQSQHNQKTDGPPDPPDIGRSSQVSDPPGHDYHYDYDDPDLQSVVSSQQSNQSHHLRYAGEYEYNALCVCVNNVCCCQPCALCVCSHSVGFGAYEYEHEAAFQLAFQRRHHNQVVVVLVSKDDDLQDDDDDDPSRVSVQCVPIQAWEFAAAASQLVSQVSSSSSRRSTHHYYYYHDYDPSSPDPPRMDGSVCRHPPHHRDQKAWFDFQQLVPLAQAAAEEEEEHPVVVVLVVLCVVVVCRNHYIYMYGGIQPVHPLPVVLVRCVSNVNYAAEYEYAWAPSTDRCVNVQSNNCSSVVVPHHYHYQYHHDDPGGHHNGNVVSVVRSVVSSVLNPPSCNCPPPDD/DLFDDPVLVVLVCCLPVDPPNLDDDLVRLVVLLLLLLLLVLVQVVCCVVPVPDWQLEQFWQSLVLVLLLLLVLLLVVQAAAEEEEEEALHCQLVCVCRVQNDQLLLLLLLPDPPQDCVFFFVADRSSQFKFWDWDQSPNRRDIHIYIYHGHDNPPPLLLLLSQLLLLLVCVVVVVQQLSHYAYEYEEELLCLQAPVLNLVSLVQCPPNSRHNLEYEYEYAYQQQDQLHHVVRRHPDPGSNCSNVVNPAEEDEDESLPSSRSSSVSSVQSVSSNPRSYYHYYYHHTHDQDHSTNPDDNCVRVVVVNVVSVVDDGSSVVSVVVCCVVPSDPPVRSVVSSVVSVVSSVVSSVVSVVDNRDHLNRRDRADAPPLDPPNRHFPDLDFFFLFAALVLLLLLLLLLLDFPDPPFAFDPVSNVVSVVSNVCSVVQKFFQQSLVSSLQLVLQQVVFEEAEEEAPPCCALQSQHNQKTDGPPDPPDIGRSSQVSDPRGHDYHYDYDDPDLQSVVSSQQSNQSHHLRYAGEYEYNALCVCVNNVCCCQPCALCVCSHSVGFGAYEYEHEAAFQLAFQRRHHNQVVVVLVSKDDDLQDDDDDDPSRVSVQCVPIQAWEFAAAASQLVSQVSSSSSRRSTHHYYYYHDYDPSSPDPPRMDGSVCRHPPHHRDQKAWFDFQQLVPLAQAAAEEEEEHPVQVVLVVLCVVVVCRNHYIYMYGGIQPVHPLPVVLVRCVSNVNYAAEYEYAWAPSTDRCVNVQSNNCSSVVVPHHYHYQYHHDDPGGHHNGNVVSVVRSVVSSVLNPPSCNCPPPDD

Secondary structure (DSSP, 8-state):
-----HHHHHHHHHHHHSTTTT---HHHHHHHHHHHHHHHHHHHHHHHH-TTS-----TT-TTHHHHHHHHHHHHHHTT--EEEEE--STTHHHIIIIII---HHHHHHTT-TT--GGGTTT---GGG--EEEEEEETTTTEEEEEEE----SSTTTHHHHHHHHHHHHHHHTT-TTSSSEEEEEEEEHHHHHH-HHHHHHHHTTT-TTT--S-EEEEEEE-S-BTTB-HHHH-SSSSTTGGGGGGT--EEEEETT-HHHHHHHHHHHHHHHHHH---EEEEEE---SS-SSTT--GGGT-HHHHHHHHHPPPHHHHHHHHHHHTTSS-HHHHHHHHHHHHHHHHHHHHHHHH-----GGGG-SS--TTTB-TTSSBS-S------B-HHHHHHHHHHHTS--STT----HHHHHHHHHHHHHHHTTEE-HHHHHHHHHHHHHHTT-EEEEEETTTTT-TTS----SEE-SSSTT-EE-GGGGS-TTPPPEEEEEPPS-HHHHHHHHHHHHTS-SSEEEEEE-SSGGGGGGGHHHIIIIIITHHHHH------EEEEE----SS-STTT---HHHHHHT----TT-PPPP-TTHHHHHHHHSS-EEE--SSHHHHHHHHHHHHHSSS---EEEEE-SGGGS-TT--EEGGGTBTT----SEE---SHHHH-GGG--EEEEE-TTHHHHHHHHHHHTT-TTTEEEEEESEEES--HHHHHHHHHHSTTSEEEEEEEEETTSTTHHHHHHHHHHHTTT-S-EEEEEEPP-SSSS-S-HHHHHHHHHHHHHHHH-TTTTTT---/-----HHHHHHHHHHHHSTTTT---HHHHHHHHHHHHHHHHHHHHHHHHSTTS-----TT-TTHHHHHHHHHHHHHHTT--EEEEE--STTHHHIIIIII---HHHHHHTT-TT--GGGTTT---GGG--EEEEEEETTTTEEEEEEE----SSTTTHHHHHHHHHHHHHHHTT-TTSSSEEEEEEEEHHHHHH-HHHHHHHHTTT-TTT--S-EEEEEEE-S-BTTB-HHHH-SSSSTTGGGGGGT--EEEEETT-HHHHHHHHHHHHHHHHHH---EEEEEE---SS-SSTT--GGGT-HHHHHHHHHPPPHHHHHHHHHHHTTSS-HHHHHHHHHHHHHHHHHHHHHHHH-----GGGG-SS--TTTB-TTSSBS-S------B-HHHHHHHHHHHTS--STT----HHHHHHHHHHHHHHHTTEE-HHHHHHHHHHHHHHTT-EEEEEETTTTT-TTS----SEE-SSSTT-EE-GGGGS-TTPPPEEEEEPPS-HHHHHHHHHHHHTS-SSEEEEEE-SSGGGGGGGHHHIIIIIITHHHHH------EEEEE----SS-STTT---HHHHHHT----TT-PPPP-TTHHHHHHHHSS-EEE--SSHHHHHHHHHHHHHSSS---EEEEE-SGGGS-TT--EEGGGTBTT----SEE---SHHHH-GGG--EEEEE-TTHHHHHHHHHHHTT-TTTEEEEEE-EEES--HHHHHHHHHHSTTSEEEEEEEEETTSTTHHHHHHHHHHHTTT-S-EEEEEEPP-SSSS-S-HHHHHHHHHHHHHHHH-TTTTTT---

Organism: NCBI:txid321398